Protein AF-0000000066252650 (afdb_homodimer)

InterPro domains:
  IPR002513 Tn3 transposase DDE domain [PF01526] (563-945)
  IPR025296 Domain of unknown function DUF4158 [PF13700] (13-168)
  IPR047653 Tn3-like transposase [NF033527] (19-948)

Radius of gyration: 42.22 Å; Cα contacts (8 Å, |Δi|>4): 2814; chains: 2; bounding box: 137×111×103 Å

Organism: Comamonas testosteroni (NCBI:txid285)

Foldseek 3Di:
DDLLLLLQAQDQADDLDDDPVLLCVQQADDPLLLVLLVVDPDPLLSLLLSVQLSSCSRHLAGHDDQPHDHPVNQVSSCVNNVHDRDDSVVNVVVCVPVVSSVVSNVSSLVSQVADAADPVNVVVLLVVLLVCVLQDDLLVSLSVSSVVCVVVRYRDDHSVVSSVSNVVSNVVVLVVLLVQQPVWDPPVLLVVLLVQQQDADPVRDGPLCLLVDFFQFLDPVSLVSLLVSLVVLVVSVLVVTDLPPDLSNLVVLLVVQVVDDSVVLVPDDPPSSSSSSSSNSLNSNQVSVQNSLVSLLVVLVVLLVVLLVVQPQDQCVVVLVVVLVVVVCQLPPPPNDDPVCSVVVVVVSVVVSVPDDRDHSSLSSLVSCLVVQVVLVVSLVSCLPADKDADPDDLLVVLSVVLVVCVVVVHLFDDQPDQSCRLDPSLNPQLNDPRRNSNSSSSSSSSSVSVSLCQLLQRMAHCSYDQRHHPCLLFDDPVVCVVCVVVLCVVLVHDPFPCVVVVVLQVLLVVLLVLVLVCCVVPCWPDDLWTDFDDDDDDDDDVVLVVVLVVLDVQLFFDELVVLLCVLCVVSVLVCLLVSHDDPDPQSSVLLVLLLLCLQAQDHLCRSCVQVVVDHSVSNVVNVVSLLSPPSLLSSQSSLVVLLCVFPLLVLQDDQQEKEKDKDWFAAQSSAHLFDQDPVPRGGTWIKMWMAGSSGATNDIFTHRPPAAQQQVQLQSQLPRDPGHHAEYEYEQSNDDLLSQLLSVSNHHGYQYDHPPSGQAAAEHAAPDDRDPSHVSRYYHHQHVVLLRVCVSVSSSSSSSCNVVSHGSNSVVSNLDPSCPPPSSSSSSSSSSSSSVSSSVSCCRNPPVVVVSSVSNVVSVVLLSVLSCVLHVDHHYSVQNRDRSSVRSSGSSNSSSSSSQLSSLSVSSSVVQVVCVVVVNHDDSNSSNVDGSSDCVNYDSDHDDDDPCVVCCVPPPDDPDDPPPPPPPD/DDLLLLLQAQDQADDLDDDPVLLCVQQADDPLLLVLLVVDPDPLLSLLLSVQLSSCSRHLAGHDDQPHDHPVNQVSSCVNNVHDRDDSVVNVVVCVPVVSSVVSNVSSLVSQVADAADPVNVVVLLVVLLVCVLQDDLLVSLSVSSVVCVVVRYRDDHSVVSSVSNVVSNVVVLVVLLVQQPVWDPPVLLVVLLVQQQDADPVRDGSLCLLVDFFQFLDPVSLVSLLVSLVVLVVSVLVVTDLPPDLSNLVVLLVVQVVDDSVVLVPDDPPSSSSSSSSNSLNSNAVSVQNSLVSLLVVLVVLLVVLLVVQPQDQCVVVLVVVLVVVVCQLPPPPNDDPVCSVVVVVVSVVVSVPDDRDHSSLSSLVSCLVVQVVLVVSLVSCLPADKDADPDDLLVVLSVVLVVCVVVVHLFDDQPDQSCRLDPSLNPQLNDPRRNSNSSSSSSSSSVSVSLCQLLQRMAHCSYDQRHHPCLLFDPPVVCVVCVVVLCVVLVHDPFVCVVVVVLQVLLVVLLVLVLVCCVVVCWPDDLFTDFDDDDDDDDDVVLVVVLVVLDVQLFFDELVVLLCVLCVVSVLVCLLVSHDDPDPQSSVLLVLLLLCLQAQDHLCRSCVQVVVDHSVSNVVNVVSLLSPPSLLSSQVSLVVLLCPFPLLVLQDDQQEKEKDKDWFAAQSSAHLFDQDPVPRGGTWIKMWMAGSSGATNDIFTDRPPAAQQQVQLQSQLPRDPGHHAEYEYEQSNDDLLSQLLSVSNHHGYQYDHPPSRQAAAEHAAPDDRDPSHVSRYYHHQHSVLLRVCVSVSSSSSSSCSVVSHGSNSVVSNLDPSCPVPSSSSSSSSSSSSSVSSSVSCCRNPVVVVVSSVSNVVSVVLLSVLSCVSHVDHHYSVQNRDRSSVRSSGSSNSSSSSSQLSSLSVSSSVVQVVCVVVVNHDDSNSSNVDGSSDCPRYDNDHDDDDPCVVCCVPPPDDPDDPDPPPPPD

pLDDT: mean 88.73, std 9.56, range [21.56, 98.31]

Secondary structure (DSSP, 8-state):
--GGGGGTTT-SS--S---HHHHHHHS---HHHHHHHHTSSSHHHHHHHHHHHHHHHHHSS-----S---HHHHHHHHHHHT-----HHHHHHHTTSHHHHHHHHHHHHHHHT-BPPPHHHHHHHHHHHHHHTTT--HHHHHHHHHHHHHHTTBPPPPHHHHHHHHHHHHHHHHHHHHHHHHHHS-HHHHHHHHHHHHPBPTTS-BHHHHHHPPPSSSSHHHHHHHHHHHHHHHHTTGGGS-TTS-HHHHHHHHHHHHTS-HHHHTTPPTTHHHHHHHHHHHHHHHHHHHHHHHHHHHHHHHHHHHHHHTS-SS--HHHHHHHHHHHHHHHHSTTSS-HHHHHHHHHHHHHHHHH-PPPPHHHHHHHHHHHT-HHHHHHHHHHTTS--EESS--HHHHHHHHHHHHHHHT--S--TT---GGG-HHHHHHHT-S-HHHHHHHHHHHHHHHHHHHHHHTSEE-TT-SSS--GGGGSPPHHHHHHHHHHHHHHTT--SSHHHHHHHHHHHHHHHHHHHHHHHHHTSSEESSSEEPPPPPPPP--HHHHHHHHHHHHHH--EEHHHHHHHHHHHH-HHHHHHTS--SSHHHHHHHHHHHHHHHSS--HHHHHHHSTTS-HHHHHHHHHHHHSTTHHHHHHHHHHHHHHTSHHHHHH--TTEEEEEEEEEE--TTSTT-EE-TTT-SEEEEEEEEEETTS-EEEEEEE-TTS--HHHHHHHHHT-SS---SEEEEEGGG--HHHHHHHHHTT-EEEEE-S-GGGPPEEEETT----GGGGGGEEEEE-HHHHHHTHHHHHHHHHHHHHTSS-HHHHHHHSSGGGTT-HHHHHHHHHHHHHHHHHHHHHHH-HHHHHHHHHHHHHHHHHHHHHHHH--SPPPHHHHSSHHHHHHHHHHHHHHHHHHHHHHHHHHHHHHHHHHHTT-PPPHHHHTTS-TT--TTEE-SPBP---HHHHHHHHS-------------/--GGGGGTTT-SS--S---HHHHHHHS---HHHHHHHHTSSSHHHHHHHHHHHHHHHHHSS-----S---HHHHHHHHHHHT-----HHHHHHHTTSHHHHHHHHHHHHHHHT-BPPPHHHHHHHHHHHHHHTTT--HHHHHHHHHHHHHHTTBPPPPHHHHHHHHHHHHHHHHHHHHHHHHHHS-HHHHHHHHHHHHPBPTTS-BHHHHHHPPPSSSSHHHHHHHHHHHHHHHHTTGGGS-TTS-HHHHHHHHHHHHTS-HHHHTTPPTTHHHHHHHHHHHHHHHHHHHHHHHHHHHHHHHHHHHHHHTS-SS--HHHHHHHHHHHHHHHHSTTTS-HHHHHHHHHHHHHHHHH-PPPPHHHHHHHHHHHT-HHHHHHHHHHTTS--EESS--HHHHHHHHHHHHHHHT--S--TT---GGG-HHHHHHHT-S-HHHHHHHHHHHHHHHHHHHHHHTSEE-TT-SSS--GGGGSPPHHHHHHHHHHHHHHTT--SSHHHHHHHHHHHHHHHHHHHHHHHHHTSSEESSSEEPPPPPPPP--HHHHHHHHHHHHHH--EEHHHHHHHHHHHH-HHHHHHTS--SSHHHHHHHHHHHHHHHSS--HHHHHHHSTTS-HHHHHHHHHHHHSTTHHHHHHHHHHHHHHTSHHHHHH--TTEEEEEEEEEE--TTSTT-EE-TTT-SEEEEEEEEEETTS-EEEEEEE-TTS--HHHHHHHHHT-SSS--SEEEE-GGG--HHHHHHHHHTT-EEEE--S-GGGPPEEEETT----GGGGGGEEEEE-HHHHHHTHHHHHHHHHHHHHTSS-HHHHHHHSSGGGTT-HHHHHHHHHHHHHHHHHHHHHHH-HHHHHHHHHHHHHHHHHHHHHHHH--SPPPHHHHSSHHHHHHHHHHHHHHHHHHHHHHHHHHHHHHHHHHHTT-PPPHHHHTTS-TT--TTEE-S-B----HHHHHHHHSPP-----------

Solvent-accessible surface area (backbone atoms only — not comparable to full-atom values): 102775 Å² total; per-residue (Å²): 132,62,70,69,52,61,74,38,46,61,43,65,54,71,60,64,50,75,52,71,64,54,43,58,71,32,59,56,73,52,72,72,54,45,50,61,33,64,69,44,94,42,72,67,53,24,52,50,33,47,50,37,38,18,43,31,66,46,18,29,21,73,80,76,59,69,88,69,67,37,65,70,56,48,49,47,47,14,62,76,69,73,42,86,62,68,63,69,66,56,56,50,59,55,44,68,43,59,64,57,47,50,50,33,49,50,51,28,27,60,75,74,55,38,39,75,75,44,73,68,53,47,53,49,48,51,50,54,47,51,70,44,49,50,79,42,54,74,52,53,45,49,52,50,49,46,48,50,31,44,76,68,31,22,51,45,69,59,66,67,59,53,49,49,52,49,50,50,45,51,51,46,49,50,50,54,50,28,50,54,46,57,72,71,43,58,68,68,56,53,52,48,52,55,52,51,46,68,32,72,41,92,86,72,44,41,38,51,58,60,62,68,52,63,60,51,37,77,49,72,66,44,53,52,52,46,49,50,52,51,50,51,41,51,76,68,48,43,85,80,46,73,84,80,58,55,68,53,48,24,49,47,32,24,51,59,48,66,74,41,58,66,78,58,53,72,68,46,58,83,56,56,36,58,39,23,49,54,22,28,55,46,42,37,46,21,53,47,42,40,50,47,53,54,50,49,53,50,50,54,52,47,54,52,50,59,31,41,69,72,43,65,88,59,63,68,18,48,58,54,29,50,49,52,50,50,52,48,51,57,58,50,41,88,88,70,51,62,57,90,46,40,55,61,53,51,45,50,50,49,54,53,54,69,64,55,67,70,63,50,61,66,55,50,26,53,50,42,44,43,72,55,39,64,68,57,52,55,50,48,62,62,54,64,73,51,75,74,41,55,81,74,87,46,59,39,60,52,51,46,52,51,48,53,53,36,53,75,71,66,55,66,58,43,62,88,84,59,50,65,68,76,76,33,74,85,50,34,66,47,28,59,33,88,54,29,46,56,12,32,37,32,46,53,55,48,34,53,53,43,38,52,40,30,45,45,31,21,58,28,23,33,79,66,27,77,82,44,33,48,54,66,65,44,37,62,53,71,69,53,40,73,72,42,42,69,60,45,32,58,73,48,71,47,68,94,47,47,64,72,58,44,49,63,51,50,52,44,32,52,52,23,54,51,49,47,38,52,34,39,72,72,57,78,32,49,58,64,81,36,49,50,78,80,80,79,77,80,80,73,82,54,66,66,45,54,51,49,49,51,52,49,50,63,72,67,42,77,44,51,45,48,48,48,54,48,57,46,29,44,75,58,41,38,63,30,52,62,64,60,40,73,45,90,41,70,65,55,46,49,28,50,54,46,15,41,42,37,39,24,26,50,41,46,42,60,56,47,19,64,21,31,74,92,44,50,36,68,55,25,48,51,29,35,58,62,52,41,45,84,54,35,41,54,49,29,26,47,35,40,39,50,59,36,60,70,38,72,66,32,62,46,45,43,51,82,36,35,29,14,42,54,71,45,81,39,47,39,50,71,58,21,41,69,41,30,68,34,87,73,40,52,40,33,16,38,23,37,37,35,32,27,38,36,46,54,48,52,80,37,56,34,64,39,59,60,95,54,80,34,28,21,56,55,50,35,49,55,67,72,38,83,85,56,63,57,47,35,36,34,26,43,50,57,38,52,46,42,37,48,37,30,48,35,44,55,66,56,24,43,65,45,58,53,61,70,67,56,40,78,57,65,35,43,37,48,57,87,58,85,70,57,78,73,41,46,66,42,43,41,53,73,30,56,65,66,50,33,51,74,40,36,64,59,52,50,44,43,37,44,15,35,73,72,58,68,19,52,38,43,60,51,43,53,27,52,36,82,65,23,68,88,37,66,64,46,51,22,31,32,39,50,7,37,41,52,48,27,33,50,48,28,47,50,73,70,33,64,69,59,42,51,51,51,50,50,35,48,50,49,43,53,47,49,52,52,43,41,43,68,59,33,71,58,50,52,52,51,84,40,57,47,40,69,62,46,28,36,32,28,34,28,23,28,46,29,52,46,29,46,51,29,28,43,42,44,53,48,51,45,52,52,51,51,55,33,42,75,67,72,49,78,74,60,56,76,54,54,33,72,59,70,42,66,71,54,92,38,49,35,87,62,27,39,54,69,67,66,53,79,84,42,34,53,52,54,41,66,81,74,75,76,76,78,81,80,76,79,80,122,131,63,71,71,52,60,76,37,46,62,43,67,54,69,62,66,47,74,52,72,65,53,43,58,70,32,58,58,73,53,72,71,55,44,50,62,34,63,68,42,91,45,72,66,53,24,52,50,32,47,50,36,39,18,43,30,67,45,17,26,21,75,79,75,59,69,88,69,68,37,64,69,55,48,48,47,49,15,61,75,69,72,42,84,62,70,63,69,66,56,56,50,59,56,44,68,44,60,64,57,46,52,48,34,50,52,49,27,26,61,74,74,55,37,38,77,75,45,73,69,53,47,52,50,49,52,51,54,47,53,70,42,50,52,79,45,54,73,52,54,44,50,51,49,50,47,49,51,31,46,76,68,31,21,50,45,68,59,66,68,59,53,50,47,52,49,49,48,43,51,50,49,51,51,52,52,50,28,49,53,47,58,72,70,44,58,69,69,56,52,52,48,51,56,51,50,46,68,32,73,42,92,86,71,46,39,38,50,59,59,61,66,53,62,63,50,36,76,49,74,66,45,52,53,50,47,48,51,52,51,49,53,42,52,76,68,48,44,85,81,46,73,83,82,58,55,66,53,50,23,48,47,32,24,50,58,47,67,74,40,58,67,78,59,52,72,68,47,58,83,57,57,38,59,39,22,50,55,21,28,54,48,41,36,46,21,54,46,43,41,50,46,54,53,51,49,52,50,48,53,53,49,53,51,50,58,32,40,67,73,44,64,89,60,61,66,18,47,59,55,28,49,50,53,50,49,52,48,50,58,59,49,42,87,88,70,52,62,58,88,45,41,56,62,52,48,44,50,50,50,55,52,54,68,64,54,66,70,63,49,64,67,56,50,27,53,50,43,44,40,71,54,37,63,69,56,52,55,51,47,62,61,58,64,74,51,75,74,42,53,81,72,89,48,58,39,61,53,52,46,53,51,48,52,54,34,54,74,70,66,53,66,55,41,61,89,84,58,52,65,68,77,75,34,74,84,51,32,66,49,28,59,33,90,53,28,47,56,11,32,37,33,47,52,55,48,35,52,54,42,38,52,40,29,45,46,31,20,57,27,22,33,79,66,27,79,83,43,34,48,54,68,65,44,35,63,52,70,70,54,40,72,71,42,41,69,58,45,34,57,74,47,73,48,67,94,48,46,64,71,59,44,49,61,51,52,52,46,32,51,52,23,53,50,50,47,37,50,34,39,72,74,59,80,32,46,58,65,81,36,49,49,77,80,80,77,77,80,79,75,82,55,67,66,46,55,51,49,49,50,54,48,50,65,71,66,42,77,43,49,46,49,50,47,55,48,57,46,28,44,74,58,39,39,64,29,51,62,65,59,38,73,44,89,43,70,66,55,46,50,29,50,52,44,14,40,43,37,39,24,27,50,42,46,41,60,56,47,20,66,21,31,73,91,45,51,37,68,54,27,49,51,29,36,58,61,52,42,45,83,54,34,39,53,48,30,26,47,36,41,41,50,58,39,60,68,38,72,67,33,60,45,45,42,50,83,38,35,30,15,40,53,72,46,80,39,47,40,48,71,57,19,39,68,41,31,67,34,87,73,40,52,39,34,17,39,23,37,37,37,32,27,39,36,48,54,49,50,79,36,57,34,63,38,60,61,96,56,81,34,28,22,57,56,50,36,48,56,69,72,37,84,86,56,64,58,47,35,36,34,26,43,49,57,39,53,47,44,36,48,37,30,48,34,44,57,66,58,25,41,65,46,57,53,60,71,67,56,41,76,56,66,34,43,39,47,58,85,58,85,68,58,79,72,41,45,66,42,43,43,54,72,30,57,65,65,51,31,52,73,41,34,64,59,51,51,44,43,39,44,15,35,73,72,58,69,18,52,38,42,60,51,42,52,25,53,37,84,64,24,68,88,37,64,63,46,50,23,29,31,41,49,6,36,40,53,48,26,32,51,48,28,46,50,73,69,33,62,69,59,42,50,50,52,51,51,34,47,49,49,44,52,49,50,51,52,42,43,42,71,59,32,71,58,48,52,51,50,86,40,57,46,39,70,63,46,28,34,32,29,34,28,25,29,46,29,52,46,29,47,50,28,28,43,42,43,52,49,52,45,52,52,50,51,55,33,42,76,68,72,49,78,73,59,56,74,53,55,33,70,59,72,42,66,71,53,90,39,51,42,86,61,37,37,57,71,67,64,53,80,85,43,34,54,52,55,42,66,81,74,76,76,77,77,81,81,79,73,85,121

Sequence (1940 aa):
MQGWHTTFLGMRGLPRDISDFEMKAFFTFDGAERDAINARRGDSHKLGLALHIGFLRMSGRLLGAFRVIPVALWRHLGNELGIAAPEVASLRAMYERGRTLFDHQQVACTVLGFQWMSEHQRRSLVRELRDEVAGCDRDQLLVRARQWLYKNKLVIVHERAIRTLIAAALAQLEVETGTAIAASVDPATLDRWRASVSELRPDGQTQQSWLWAAPAKHSTRQISEVLERIDLLYTLDVHKHLADIPDLILRRYARRLVSRPPSAGAKIKEPARTVEVACFLRYCLFTTTDQLILMVQRRIADLWRQAAADVPATVNWAAMYKTLLGELVALSAQGAVPDAELRARLEALITETQKRKPPSRASLVREGLIDGIRPVRSLLVAIAKLPWQATGEHPAIEYLAKLQALYLKGSRKLPVEVVAPSLGMIWQVSISSPDRERAFQALEVATLFALRRAVRNGSVWIEHSLSFRGRARLFFTDERWQAESKKHYARLSLPSKAATFLKPLLARVTAGVDAVAAAARSGVLRVDDELHLSPLPAEDEDPEVTKLRAALDHRIGEVQLPEVILAVDAQVRFSWIMLGREPRSTDELLMVYAGIMAHGTSLTAVECARMIPQLSATSIRQAMRWARDERRLSQACQAVLEFMQRHPIAATWGRSDLASSDMMSMETTKRVWQARLDPRRNTPSIGIYSHVKDRWGIFHAQPFVLNERQAGVAIEGVIRQEKLETSQLAVDTHGYTDFAMSHARLLGFDLCPRLKELKQRHLFVPRGTKVPAEIAAVCEANVDVALIEKHWDSLVHLAASVMSGHASAVAALARFGSAAQGDPIYEAGVQLGRLLRTAFLADYFVKDAFRNELRRVLNRGEAVNALKRAIYTGRISPAQAKRVDEMQAVADALSLMANIVMAWNTSQMQAVLDRWSNRRQVIPPELIGKIAPTRLESINLRGVFRFPVDRYADQILPSRPNASITGTNGMQGWHTTFLGMRGLPRDISDFEMKAFFTFDGAERDAINARRGDSHKLGLALHIGFLRMSGRLLGAFRVIPVALWRHLGNELGIAAPEVASLRAMYERGRTLFDHQQVACTVLGFQWMSEHQRRSLVRELRDEVAGCDRDQLLVRARQWLYKNKLVIVHERAIRTLIAAALAQLEVETGTAIAASVDPATLDRWRASVSELRPDGQTQQSWLWAAPAKHSTRQISEVLERIDLLYTLDVHKHLADIPDLILRRYARRLVSRPPSAGAKIKEPARTVEVACFLRYCLFTTTDQLILMVQRRIADLWRQAAADVPATVNWAAMYKTLLGELVALSAQGAVPDAELRARLEALITETQKRKPPSRASLVREGLIDGIRPVRSLLVAIAKLPWQATGEHPAIEYLAKLQALYLKGSRKLPVEVVAPSLGMIWQVSISSPDRERAFQALEVATLFALRRAVRNGSVWIEHSLSFRGRARLFFTDERWQAESKKHYARLSLPSKAATFLKPLLARVTAGVDAVAAAARSGVLRVDDELHLSPLPAEDEDPEVTKLRAALDHRIGEVQLPEVILAVDAQVRFSWIMLGREPRSTDELLMVYAGIMAHGTSLTAVECARMIPQLSATSIRQAMRWARDERRLSQACQAVLEFMQRHPIAATWGRSDLASSDMMSMETTKRVWQARLDPRRNTPSIGIYSHVKDRWGIFHAQPFVLNERQAGVAIEGVIRQEKLETSQLAVDTHGYTDFAMSHARLLGFDLCPRLKELKQRHLFVPRGTKVPAEIAAVCEANVDVALIEKHWDSLVHLAASVMSGHASAVAALARFGSAAQGDPIYEAGVQLGRLLRTAFLADYFVKDAFRNELRRVLNRGEAVNALKRAIYTGRISPAQAKRVDEMQAVADALSLMANIVMAWNTSQMQAVLDRWSNRRQVIPPELIGKIAPTRLESINLRGVFRFPVDRYADQILPSRPNASITGTNG

Structure (mmCIF, N/CA/C/O backbone):
data_AF-0000000066252650-model_v1
#
loop_
_entity.id
_entity.type
_entity.pdbx_description
1 polymer 'Transposase for insertion sequence element IS1071 in transposon Tn5271'
#
loop_
_atom_site.group_PDB
_atom_site.id
_atom_site.type_symbol
_atom_site.label_atom_id
_atom_site.label_alt_id
_atom_site.label_comp_id
_atom_site.label_asym_id
_atom_site.label_entity_id
_atom_site.label_seq_id
_atom_site.pdbx_PDB_ins_code
_atom_site.Cartn_x
_atom_site.Cartn_y
_atom_site.Cartn_z
_atom_site.occupancy
_atom_site.B_iso_or_equiv
_atom_site.auth_seq_id
_atom_site.auth_comp_id
_atom_site.auth_asym_id
_atom_site.auth_atom_id
_atom_site.pdbx_PDB_model_num
ATOM 1 N N . MET A 1 1 ? 13.281 40.906 7.723 1 61.09 1 MET A N 1
ATOM 2 C CA . MET A 1 1 ? 14.5 40.156 7.406 1 61.09 1 MET A CA 1
ATOM 3 C C . MET A 1 1 ? 14.18 38.844 6.727 1 61.09 1 MET A C 1
ATOM 5 O O . MET A 1 1 ? 13.203 38.188 7.086 1 61.09 1 MET A O 1
ATOM 9 N N . GLN A 1 2 ? 14.93 38.656 5.707 1 65.44 2 GLN A N 1
ATOM 10 C CA . GLN A 1 2 ? 14.695 37.438 4.918 1 65.44 2 GLN A CA 1
ATOM 11 C C . GLN A 1 2 ? 15.227 36.219 5.633 1 65.44 2 GLN A C 1
ATOM 13 O O . GLN A 1 2 ? 16.203 36.281 6.391 1 65.44 2 GLN A O 1
ATOM 18 N N . GLY A 1 3 ? 14.594 35.188 5.645 1 64.81 3 GLY A N 1
ATOM 19 C CA . GLY A 1 3 ? 14.898 33.969 6.352 1 64.81 3 GLY A CA 1
ATOM 20 C C . GLY A 1 3 ? 16.312 33.469 6.086 1 64.81 3 GLY A C 1
ATOM 21 O O . GLY A 1 3 ? 16.984 32.969 6.996 1 64.81 3 GLY A O 1
ATOM 22 N N . TRP A 1 4 ? 16.828 33.781 4.863 1 69.31 4 TRP A N 1
ATOM 23 C CA . TRP A 1 4 ? 18.125 33.219 4.5 1 69.31 4 TRP A CA 1
ATOM 24 C C . TRP A 1 4 ? 19.25 34 5.152 1 69.31 4 TRP A C 1
ATOM 26 O O . TRP A 1 4 ? 20.375 33.5 5.285 1 69.31 4 TRP A O 1
ATOM 36 N N . HIS A 1 5 ? 18.953 35.188 5.562 1 79.69 5 HIS A N 1
ATOM 37 C CA . HIS A 1 5 ? 19.969 36.031 6.156 1 79.69 5 HIS A CA 1
ATOM 38 C C . HIS A 1 5 ? 20.266 35.625 7.59 1 79.69 5 HIS A C 1
ATOM 40 O O . HIS A 1 5 ? 21.391 35.812 8.078 1 79.69 5 HIS A O 1
ATOM 46 N N . THR A 1 6 ? 19.344 34.938 8.18 1 79.44 6 THR A N 1
ATOM 47 C CA . THR A 1 6 ? 19.438 34.594 9.594 1 79.44 6 THR A CA 1
ATOM 48 C C . THR A 1 6 ? 20.609 33.656 9.844 1 79.44 6 THR A C 1
ATOM 50 O O . THR A 1 6 ? 21.203 33.656 10.93 1 79.44 6 THR A O 1
ATOM 53 N N . THR A 1 7 ? 20.984 33 8.883 1 78 7 THR A N 1
ATOM 54 C CA . THR A 1 7 ? 22.016 31.984 9.055 1 78 7 THR A CA 1
ATOM 55 C C . THR A 1 7 ? 23.391 32.625 9.172 1 78 7 THR A C 1
ATOM 57 O O . THR A 1 7 ? 24.312 32.031 9.75 1 78 7 THR A O 1
ATOM 60 N N . PHE A 1 8 ? 23.547 33.875 8.727 1 85.12 8 PHE A N 1
ATOM 61 C CA . PHE A 1 8 ? 24.859 34.5 8.703 1 85.12 8 PHE A CA 1
ATOM 62 C C . PHE A 1 8 ? 25.062 35.375 9.945 1 85.12 8 PHE A C 1
ATOM 64 O O . PHE A 1 8 ? 26.188 35.75 10.266 1 85.12 8 PHE A O 1
ATOM 71 N N . LEU A 1 9 ? 24.016 35.562 10.602 1 88.19 9 LEU A N 1
ATOM 72 C CA . LEU A 1 9 ? 24.094 36.5 11.734 1 88.19 9 LEU A CA 1
ATOM 73 C C . LEU A 1 9 ? 24.984 35.938 12.828 1 88.19 9 LEU A C 1
ATOM 75 O O . LEU A 1 9 ? 24.797 34.812 13.281 1 88.19 9 LEU A O 1
ATOM 79 N N . GLY A 1 10 ? 25.953 36.688 13.211 1 86.31 10 GLY A N 1
ATOM 80 C CA . GLY A 1 10 ? 26.828 36.312 14.312 1 86.31 10 GLY A CA 1
ATOM 81 C C . GLY A 1 10 ? 28.078 35.562 13.867 1 86.31 10 GLY A C 1
ATOM 82 O O . GLY A 1 10 ? 28.875 35.156 14.703 1 86.31 10 GLY A O 1
ATOM 83 N N . MET A 1 11 ? 28.281 35.5 12.625 1 85.38 11 MET A N 1
ATOM 84 C CA . MET A 1 11 ? 29.453 34.812 12.117 1 85.38 11 MET A CA 1
ATOM 85 C C . MET A 1 11 ? 30.734 35.562 12.445 1 85.38 11 MET A C 1
ATOM 87 O O . MET A 1 11 ? 30.75 36.812 12.367 1 85.38 11 MET A O 1
ATOM 91 N N . ARG A 1 12 ? 31.734 34.781 12.789 1 78.75 12 ARG A N 1
ATOM 92 C CA . ARG A 1 12 ? 33 35.406 13.211 1 78.75 12 ARG A CA 1
ATOM 93 C C . ARG A 1 12 ? 33.875 35.719 12.016 1 78.75 12 ARG A C 1
ATOM 95 O O . ARG A 1 12 ? 34.75 36.594 12.094 1 78.75 12 ARG A O 1
ATOM 102 N N . GLY A 1 13 ? 33.656 35.031 11.023 1 81.69 13 GLY A N 1
ATOM 103 C CA . GLY A 1 13 ? 34.469 35.219 9.828 1 81.69 13 GLY A CA 1
ATOM 104 C C . GLY A 1 13 ? 33.719 34.906 8.547 1 81.69 13 GLY A C 1
ATOM 105 O O . GLY A 1 13 ? 32.594 34.438 8.586 1 81.69 13 GLY A O 1
ATOM 106 N N . LEU A 1 14 ? 34.375 35.25 7.488 1 84.88 14 LEU A N 1
ATOM 107 C CA . LEU A 1 14 ? 33.781 35 6.18 1 84.88 14 LEU A CA 1
ATOM 108 C C . LEU A 1 14 ? 33.688 33.5 5.879 1 84.88 14 LEU A C 1
ATOM 110 O O . LEU A 1 14 ? 34.594 32.75 6.238 1 84.88 14 LEU A O 1
ATOM 114 N N . PRO A 1 15 ? 32.594 33.125 5.355 1 78.5 15 PRO A N 1
ATOM 115 C CA . PRO A 1 15 ? 32.531 31.734 4.918 1 78.5 15 PRO A CA 1
ATOM 116 C C . PRO A 1 15 ? 33.594 31.406 3.855 1 78.5 15 PRO A C 1
ATOM 118 O O . PRO A 1 15 ? 34.062 32.312 3.178 1 78.5 15 PRO A O 1
ATOM 121 N N . ARG A 1 16 ? 33.938 30.25 3.725 1 76.69 16 ARG A N 1
ATOM 122 C CA . ARG A 1 16 ? 34.969 29.844 2.777 1 76.69 16 ARG A CA 1
ATOM 123 C C . ARG A 1 16 ? 34.531 30.094 1.34 1 76.69 16 ARG A C 1
ATOM 125 O O . ARG A 1 16 ? 35.344 30.312 0.46 1 76.69 16 ARG A O 1
ATOM 132 N N . ASP A 1 17 ? 33.188 29.969 1.215 1 80.12 17 ASP A N 1
ATOM 133 C CA . ASP A 1 17 ? 32.625 30.219 -0.106 1 80.12 17 ASP A CA 1
ATOM 134 C C . ASP A 1 17 ? 31.328 31.031 -0.004 1 80.12 17 ASP A C 1
ATOM 136 O O . ASP A 1 17 ? 30.531 30.844 0.926 1 80.12 17 ASP A O 1
ATOM 140 N N . ILE A 1 18 ? 31.297 32.031 -0.809 1 81.69 18 ILE A N 1
ATOM 141 C CA . ILE A 1 18 ? 30.125 32.938 -0.848 1 81.69 18 ILE A CA 1
ATOM 142 C C . ILE A 1 18 ? 29.5 32.875 -2.236 1 81.69 18 ILE A C 1
ATOM 144 O O . ILE A 1 18 ? 30.188 33 -3.246 1 81.69 18 ILE A O 1
ATOM 148 N N . SER A 1 19 ? 28.25 32.562 -2.303 1 80.88 19 SER A N 1
ATOM 149 C CA . SER A 1 19 ? 27.547 32.469 -3.574 1 80.88 19 SER A CA 1
ATOM 150 C C . SER A 1 19 ? 27.391 33.812 -4.23 1 80.88 19 SER A C 1
ATOM 152 O O . SER A 1 19 ? 27.594 34.844 -3.584 1 80.88 19 SER A O 1
ATOM 154 N N . ASP A 1 20 ? 27.094 33.844 -5.527 1 79.88 20 ASP A N 1
ATOM 155 C CA . ASP A 1 20 ? 26.875 35.094 -6.266 1 79.88 20 ASP A CA 1
ATOM 156 C C . ASP A 1 20 ? 25.719 35.906 -5.672 1 79.88 20 ASP A C 1
ATOM 158 O O . ASP A 1 20 ? 25.781 37.125 -5.59 1 79.88 20 ASP A O 1
ATOM 162 N N . PHE A 1 21 ? 24.797 35.156 -5.293 1 80.06 21 PHE A N 1
ATOM 163 C CA . PHE A 1 21 ? 23.656 35.812 -4.676 1 80.06 21 PHE A CA 1
ATOM 164 C C . PHE A 1 21 ? 24.062 36.531 -3.396 1 80.06 21 PHE A C 1
ATOM 166 O O . PHE A 1 21 ? 23.656 37.688 -3.166 1 80.06 21 PHE A O 1
ATOM 173 N N . GLU A 1 22 ? 24.781 35.875 -2.645 1 85.81 22 GLU A N 1
ATOM 174 C CA . GLU A 1 22 ? 25.219 36.438 -1.375 1 85.81 22 GLU A CA 1
ATOM 175 C C . GLU A 1 22 ? 26.125 37.656 -1.601 1 85.81 22 GLU A C 1
ATOM 177 O O . GLU A 1 22 ? 26.047 38.656 -0.866 1 85.81 22 GLU A O 1
ATOM 182 N N . MET A 1 23 ? 26.969 37.594 -2.561 1 89 23 MET A N 1
ATOM 183 C CA . MET A 1 23 ? 27.859 38.719 -2.873 1 89 23 MET A CA 1
ATOM 184 C C . MET A 1 23 ? 27.062 39.938 -3.291 1 89 23 MET A C 1
ATOM 186 O O . MET A 1 23 ? 27.328 41.031 -2.83 1 89 23 MET A O 1
ATOM 190 N N . LYS A 1 24 ? 26.062 39.656 -4.086 1 86.69 24 LYS A N 1
ATOM 191 C CA . LYS A 1 24 ? 25.234 40.781 -4.543 1 86.69 24 LYS A CA 1
ATOM 192 C C . LYS A 1 24 ? 24.375 41.312 -3.402 1 86.69 24 LYS A C 1
ATOM 194 O O . LYS A 1 24 ? 24.141 42.531 -3.328 1 86.69 24 LYS A O 1
ATOM 199 N N . ALA A 1 25 ? 24 40.406 -2.572 1 87.56 25 ALA A N 1
ATOM 200 C CA . ALA A 1 25 ? 23.094 40.812 -1.495 1 87.56 25 ALA A CA 1
ATOM 201 C C . ALA A 1 25 ? 23.844 41.625 -0.423 1 87.56 25 ALA A C 1
ATOM 203 O O . ALA A 1 25 ? 23.297 42.562 0.138 1 87.56 25 ALA A O 1
ATOM 204 N N . PHE A 1 26 ? 25.125 41.281 -0.137 1 91.56 26 PHE A N 1
ATOM 205 C CA . PHE A 1 26 ? 25.781 41.844 1.037 1 91.56 26 PHE A CA 1
ATOM 206 C C . PHE A 1 26 ? 26.922 42.75 0.63 1 91.56 26 PHE A C 1
ATOM 208 O O . PHE A 1 26 ? 27.328 43.625 1.401 1 91.56 26 PHE A O 1
ATOM 215 N N . PHE A 1 27 ? 27.469 42.656 -0.576 1 93.06 27 PHE A N 1
ATOM 216 C CA . PHE A 1 27 ? 28.688 43.375 -0.92 1 93.06 27 PHE A CA 1
ATOM 217 C C . PHE A 1 27 ? 28.484 44.281 -2.129 1 93.06 27 PHE A C 1
ATOM 219 O O . PHE A 1 27 ? 29.359 44.406 -2.98 1 93.06 27 PHE A O 1
ATOM 226 N N . THR A 1 28 ? 27.312 44.656 -2.305 1 91.94 28 THR A N 1
ATOM 227 C CA . THR A 1 28 ? 26.984 45.75 -3.213 1 91.94 28 THR A CA 1
ATOM 228 C C . THR A 1 28 ? 26.641 47 -2.434 1 91.94 28 THR A C 1
ATOM 230 O O . THR A 1 28 ? 26.062 46.938 -1.354 1 91.94 28 THR A O 1
ATOM 233 N N . PHE A 1 29 ? 27.062 48.188 -2.916 1 92.69 29 PHE A N 1
ATOM 234 C CA . PHE A 1 29 ? 27.031 49.375 -2.08 1 92.69 29 PHE A CA 1
ATOM 235 C C . PHE A 1 29 ? 26.172 50.469 -2.705 1 92.69 29 PHE A C 1
ATOM 237 O O . PHE A 1 29 ? 26.172 50.656 -3.926 1 92.69 29 PHE A O 1
ATOM 244 N N . ASP A 1 30 ? 25.5 51.125 -1.889 1 90.88 30 ASP A N 1
ATOM 245 C CA . ASP A 1 30 ? 24.672 52.25 -2.33 1 90.88 30 ASP A CA 1
ATOM 246 C C . ASP A 1 30 ? 25.484 53.531 -2.459 1 90.88 30 ASP A C 1
ATOM 248 O O . ASP A 1 30 ? 26.703 53.5 -2.24 1 90.88 30 ASP A O 1
ATOM 252 N N . GLY A 1 31 ? 24.875 54.656 -2.902 1 86.88 31 GLY A N 1
ATOM 253 C CA . GLY A 1 31 ? 25.562 55.906 -3.186 1 86.88 31 GLY A CA 1
ATOM 254 C C . GLY A 1 31 ? 26.328 56.469 -1.995 1 86.88 31 GLY A C 1
ATOM 255 O O . GLY A 1 31 ? 27.5 56.781 -2.109 1 86.88 31 GLY A O 1
ATOM 256 N N . ALA A 1 32 ? 25.688 56.406 -0.855 1 90.12 32 ALA A N 1
ATOM 257 C CA . ALA A 1 32 ? 26.312 56.938 0.35 1 90.12 32 ALA A CA 1
ATOM 258 C C . ALA A 1 32 ? 27.5 56.094 0.771 1 90.12 32 ALA A C 1
ATOM 260 O O . ALA A 1 32 ? 28.516 56.594 1.231 1 90.12 32 ALA A O 1
ATOM 261 N N . GLU A 1 33 ? 27.359 54.812 0.689 1 94.12 33 GLU A N 1
ATOM 262 C CA . GLU A 1 33 ? 28.438 53.875 1.028 1 94.12 33 GLU A CA 1
ATOM 263 C C . GLU A 1 33 ? 29.609 54.031 0.071 1 94.12 33 GLU A C 1
ATOM 265 O O . GLU A 1 33 ? 30.766 54 0.495 1 94.12 33 GLU A O 1
ATOM 270 N N . ARG A 1 34 ? 29.297 54.188 -1.133 1 92.44 34 ARG A N 1
ATOM 271 C CA . ARG A 1 34 ? 30.344 54.375 -2.137 1 92.44 34 ARG A CA 1
ATOM 272 C C . ARG A 1 34 ? 31.125 55.656 -1.897 1 92.44 34 ARG A C 1
ATOM 274 O O . ARG A 1 34 ? 32.344 55.719 -2.119 1 92.44 34 ARG A O 1
ATOM 281 N N . ASP A 1 35 ? 30.375 56.656 -1.55 1 92.5 35 ASP A N 1
ATOM 282 C CA . ASP A 1 35 ? 31.031 57.906 -1.243 1 92.5 35 ASP A CA 1
ATOM 283 C C . ASP A 1 35 ? 32.031 57.75 -0.096 1 92.5 35 ASP A C 1
ATOM 285 O O . ASP A 1 35 ? 33.125 58.281 -0.144 1 92.5 35 ASP A O 1
ATOM 289 N N . ALA A 1 36 ? 31.625 57 0.902 1 93.88 36 ALA A N 1
ATOM 290 C CA . ALA A 1 36 ? 32.5 56.781 2.049 1 93.88 36 ALA A CA 1
ATOM 291 C C . ALA A 1 36 ? 33.719 55.969 1.643 1 93.88 36 ALA A C 1
ATOM 293 O O . ALA A 1 36 ? 34.812 56.188 2.145 1 93.88 36 ALA A O 1
ATOM 294 N N . ILE A 1 37 ? 33.562 55 0.783 1 94.94 37 ILE A N 1
ATOM 295 C CA . ILE A 1 37 ? 34.656 54.156 0.309 1 94.94 37 ILE A CA 1
ATOM 296 C C . ILE A 1 37 ? 35.594 54.969 -0.554 1 94.94 37 ILE A C 1
ATOM 298 O O . ILE A 1 37 ? 36.812 54.844 -0.397 1 94.94 37 ILE A O 1
ATOM 302 N N . ASN A 1 38 ? 35.031 55.812 -1.403 1 91.5 38 ASN A N 1
ATOM 303 C CA . ASN A 1 38 ? 35.844 56.594 -2.334 1 91.5 38 ASN A CA 1
ATOM 304 C C . ASN A 1 38 ? 36.594 57.719 -1.626 1 91.5 38 ASN A C 1
ATOM 306 O O . ASN A 1 38 ? 37.531 58.281 -2.166 1 91.5 38 ASN A O 1
ATOM 310 N N . ALA A 1 39 ? 36.156 58.062 -0.507 1 91.25 39 ALA A N 1
ATOM 311 C CA . ALA A 1 39 ? 36.812 59.094 0.274 1 91.25 39 ALA A CA 1
ATOM 312 C C . ALA A 1 39 ? 38.188 58.656 0.761 1 91.25 39 ALA A C 1
ATOM 314 O O . ALA A 1 39 ? 39.031 59.469 1.146 1 91.25 39 ALA A O 1
ATOM 315 N N . ARG A 1 40 ? 38.469 57.438 0.673 1 88.62 40 ARG A N 1
ATOM 316 C CA . ARG A 1 40 ? 39.75 56.906 1.086 1 88.62 40 ARG A CA 1
ATOM 317 C C . ARG A 1 40 ? 40.781 57.031 -0.041 1 88.62 40 ARG A C 1
ATOM 319 O O . ARG A 1 40 ? 40.438 56.938 -1.218 1 88.62 40 ARG A O 1
ATOM 326 N N . ARG A 1 41 ? 42.031 57.438 0.143 1 79.62 41 ARG A N 1
ATOM 327 C CA . ARG A 1 41 ? 43 57.781 -0.882 1 79.62 41 ARG A CA 1
ATOM 328 C C . ARG A 1 41 ? 43.656 56.531 -1.473 1 79.62 41 ARG A C 1
ATOM 330 O O . ARG A 1 41 ? 43.969 56.5 -2.66 1 79.62 41 ARG A O 1
ATOM 337 N N . GLY A 1 42 ? 43.656 55.25 -0.946 1 85.62 42 GLY A N 1
ATOM 338 C CA . GLY A 1 42 ? 44.312 54.062 -1.41 1 85.62 42 GLY A CA 1
ATOM 339 C C . GLY A 1 42 ? 43.344 52.938 -1.785 1 85.62 42 GLY A C 1
ATOM 340 O O . GLY A 1 42 ? 42.281 52.781 -1.147 1 85.62 42 GLY A O 1
ATOM 341 N N . ASP A 1 43 ? 43.75 52.281 -3.01 1 87.06 43 ASP A N 1
ATOM 342 C CA . ASP A 1 43 ? 42.906 51.219 -3.525 1 87.06 43 ASP A CA 1
ATOM 343 C C . ASP A 1 43 ? 42.719 50.094 -2.496 1 87.06 43 ASP A C 1
ATOM 345 O O . ASP A 1 43 ? 41.656 49.531 -2.359 1 87.06 43 ASP A O 1
ATOM 349 N N . SER A 1 44 ? 43.781 49.812 -1.771 1 86.75 44 SER A N 1
ATOM 350 C CA . SER A 1 44 ? 43.719 48.781 -0.75 1 86.75 44 SER A CA 1
ATOM 351 C C . SER A 1 44 ? 42.781 49.188 0.398 1 86.75 44 SER A C 1
ATOM 353 O O . SER A 1 44 ? 42.094 48.344 0.965 1 86.75 44 SER A O 1
ATOM 355 N N . HIS A 1 45 ? 42.844 50.469 0.712 1 89.25 45 HIS A N 1
ATOM 356 C CA . HIS A 1 45 ? 41.969 50.969 1.779 1 89.25 45 HIS A CA 1
ATOM 357 C C . HIS A 1 45 ? 40.5 50.969 1.358 1 89.25 45 HIS A C 1
ATOM 359 O O . HIS A 1 45 ? 39.625 50.719 2.178 1 89.25 45 HIS A O 1
ATOM 365 N N . LYS A 1 46 ? 40.312 51.281 0.088 1 92.81 46 LYS A N 1
ATOM 366 C CA . LYS A 1 46 ? 38.938 51.25 -0.433 1 92.81 46 LYS A CA 1
ATOM 367 C C . LYS A 1 46 ? 38.375 49.812 -0.391 1 92.81 46 LYS A C 1
ATOM 369 O O . LYS A 1 46 ? 37.25 49.625 0.085 1 92.81 46 LYS A O 1
ATOM 374 N N . LEU A 1 47 ? 39.219 48.906 -0.838 1 91.44 47 LEU A N 1
ATOM 375 C CA . LEU A 1 47 ? 38.781 47.5 -0.851 1 91.44 47 LEU A CA 1
ATOM 376 C C . LEU A 1 47 ? 38.594 46.969 0.569 1 91.44 47 LEU A C 1
ATOM 378 O O . LEU A 1 47 ? 37.656 46.219 0.835 1 91.44 47 LEU A O 1
ATOM 382 N N . GLY A 1 48 ? 39.5 47.312 1.409 1 91.19 48 GLY A N 1
ATOM 383 C CA . GLY A 1 48 ? 39.375 46.906 2.799 1 91.19 48 GLY A CA 1
ATOM 384 C C . GLY A 1 48 ? 38.125 47.438 3.475 1 91.19 48 GLY A C 1
ATOM 385 O O . GLY A 1 48 ? 37.438 46.688 4.164 1 91.19 48 GLY A O 1
ATOM 386 N N . LEU A 1 49 ? 37.875 48.688 3.334 1 93.44 49 LEU A N 1
ATOM 387 C CA . LEU A 1 49 ? 36.688 49.281 3.926 1 93.44 49 LEU A CA 1
ATOM 388 C C . LEU A 1 49 ? 35.406 48.656 3.338 1 93.44 49 LEU A C 1
ATOM 390 O O . LEU A 1 49 ? 34.438 48.406 4.059 1 93.44 49 LEU A O 1
ATOM 394 N N . ALA A 1 50 ? 35.406 48.406 2.025 1 94.31 50 ALA A N 1
ATOM 395 C CA . ALA A 1 50 ? 34.281 47.75 1.373 1 94.31 50 ALA A CA 1
ATOM 396 C C . ALA A 1 50 ? 34.031 46.375 1.983 1 94.31 50 ALA A C 1
ATOM 398 O O . ALA A 1 50 ? 32.875 45.969 2.158 1 94.31 50 ALA A O 1
ATOM 399 N N . LEU A 1 51 ? 35.094 45.688 2.252 1 92.69 51 LEU A N 1
ATOM 400 C CA . LEU A 1 51 ? 35 44.375 2.869 1 92.69 51 LEU A CA 1
ATOM 401 C C . LEU A 1 51 ? 34.344 44.469 4.242 1 92.69 51 LEU A C 1
ATOM 403 O O . LEU A 1 51 ? 33.5 43.625 4.578 1 92.69 51 LEU A O 1
ATOM 407 N N . HIS A 1 52 ? 34.75 45.438 5.016 1 93.56 52 HIS A N 1
ATOM 408 C CA . HIS A 1 52 ? 34.219 45.594 6.359 1 93.56 52 HIS A CA 1
ATOM 409 C C . HIS A 1 52 ? 32.75 46 6.316 1 93.56 52 HIS A C 1
ATOM 411 O O . HIS A 1 52 ? 31.938 45.531 7.133 1 93.56 52 HIS A O 1
ATOM 417 N N . ILE A 1 53 ? 32.344 46.875 5.426 1 94.88 53 ILE A N 1
ATOM 418 C CA . ILE A 1 53 ? 30.953 47.281 5.289 1 94.88 53 ILE A CA 1
ATOM 419 C C . ILE A 1 53 ? 30.094 46.094 4.895 1 94.88 53 ILE A C 1
ATOM 421 O O . ILE A 1 53 ? 29.031 45.844 5.48 1 94.88 53 ILE A O 1
ATOM 425 N N . GLY A 1 54 ? 30.578 45.344 3.977 1 94.56 54 GLY A N 1
ATOM 426 C CA . GLY A 1 54 ? 29.844 44.188 3.533 1 94.56 54 GLY A CA 1
ATOM 427 C C . GLY A 1 54 ? 29.703 43.125 4.609 1 94.56 54 GLY A C 1
ATOM 428 O O . GLY A 1 54 ? 28.641 42.5 4.754 1 94.56 54 GLY A O 1
ATOM 429 N N . PHE A 1 55 ? 30.719 42.844 5.301 1 93.56 55 PHE A N 1
ATOM 430 C CA . PHE A 1 55 ? 30.703 41.812 6.332 1 93.56 55 PHE A CA 1
ATOM 431 C C . PHE A 1 55 ? 29.75 42.219 7.465 1 93.56 55 PHE A C 1
ATOM 433 O O . PHE A 1 55 ? 29.047 41.375 8.016 1 93.56 55 PHE A O 1
ATOM 440 N N . LEU A 1 56 ? 29.828 43.438 7.863 1 93.75 56 LEU A N 1
ATOM 441 C CA . LEU A 1 56 ? 28.922 43.938 8.898 1 93.75 56 LEU A CA 1
ATOM 442 C C . LEU A 1 56 ? 27.469 43.781 8.453 1 93.75 56 LEU A C 1
ATOM 444 O O . LEU A 1 56 ? 26.609 43.438 9.258 1 93.75 56 LEU A O 1
ATOM 448 N N . ARG A 1 57 ? 27.203 44.031 7.254 1 93.31 57 ARG A N 1
ATOM 449 C CA . ARG A 1 57 ? 25.859 43.844 6.695 1 93.31 57 ARG A CA 1
ATOM 450 C C . ARG A 1 57 ? 25.453 42.375 6.707 1 93.31 57 ARG A C 1
ATOM 452 O O . ARG A 1 57 ? 24.312 42.062 6.992 1 93.31 57 ARG A O 1
ATOM 459 N N . MET A 1 58 ? 26.406 41.594 6.445 1 91.94 58 MET A N 1
ATOM 460 C CA . MET A 1 58 ? 26.156 40.156 6.344 1 91.94 58 MET A CA 1
ATOM 461 C C . MET A 1 58 ? 25.938 39.531 7.727 1 91.94 58 MET A C 1
ATOM 463 O O . MET A 1 58 ? 24.984 38.812 7.938 1 91.94 58 MET A O 1
ATOM 467 N N . SER A 1 59 ? 26.766 39.781 8.672 1 91.81 59 SER A N 1
ATOM 468 C CA . SER A 1 59 ? 26.812 39.031 9.914 1 91.81 59 SER A CA 1
ATOM 469 C C . SER A 1 59 ? 26.359 39.875 11.102 1 91.81 59 SER A C 1
ATOM 471 O O . SER A 1 59 ? 25.984 39.344 12.141 1 91.81 59 SER A O 1
ATOM 473 N N . GLY A 1 60 ? 26.484 41.156 10.977 1 92.56 60 GLY A N 1
ATOM 474 C CA . GLY A 1 60 ? 26.25 42.031 12.109 1 92.56 60 GLY A CA 1
ATOM 475 C C . GLY A 1 60 ? 27.406 42.125 13.07 1 92.56 60 GLY A C 1
ATOM 476 O O . GLY A 1 60 ? 27.297 42.719 14.141 1 92.56 60 GLY A O 1
ATOM 477 N N . ARG A 1 61 ? 28.547 41.531 12.711 1 92.62 61 ARG A N 1
ATOM 478 C CA . ARG A 1 61 ? 29.75 41.531 13.523 1 92.62 61 ARG A CA 1
ATOM 479 C C . ARG A 1 61 ? 30.891 42.25 12.805 1 92.62 61 ARG A C 1
ATOM 481 O O . ARG A 1 61 ? 30.844 42.438 11.586 1 92.62 61 ARG A O 1
ATOM 488 N N . LEU A 1 62 ? 31.859 42.562 13.609 1 91.25 62 LEU A N 1
ATOM 489 C CA . LEU A 1 62 ? 33.031 43.188 13.023 1 91.25 62 LEU A CA 1
ATOM 490 C C . LEU A 1 62 ? 34.031 42.125 12.539 1 91.25 62 LEU A C 1
ATOM 492 O O . LEU A 1 62 ? 34.188 41.094 13.188 1 91.25 62 LEU A O 1
ATOM 496 N N . LEU A 1 63 ? 34.531 42.438 11.43 1 89.31 63 LEU A N 1
ATOM 497 C CA . LEU A 1 63 ? 35.469 41.469 10.844 1 89.31 63 LEU A CA 1
ATOM 498 C C . LEU A 1 63 ? 36.812 41.562 11.508 1 89.31 63 LEU A C 1
ATOM 500 O O . LEU A 1 63 ? 37.469 42.625 11.461 1 89.31 63 LEU A O 1
ATOM 504 N N . GLY A 1 64 ? 37.188 40.469 12.211 1 79.12 64 GLY A N 1
ATOM 505 C CA . GLY A 1 64 ? 38.5 40.438 12.859 1 79.12 64 GLY A CA 1
ATOM 506 C C . GLY A 1 64 ? 39.5 39.562 12.156 1 79.12 64 GLY A C 1
ATOM 507 O O . GLY A 1 64 ? 40.719 39.781 12.227 1 79.12 64 GLY A O 1
ATOM 508 N N . ALA A 1 65 ? 38.969 38.469 11.508 1 73.19 65 ALA A N 1
ATOM 509 C CA . ALA A 1 65 ? 39.844 37.531 10.844 1 73.19 65 ALA A CA 1
ATOM 510 C C . ALA A 1 65 ? 39.906 37.75 9.336 1 73.19 65 ALA A C 1
ATOM 512 O O . ALA A 1 65 ? 38.875 37.562 8.641 1 73.19 65 ALA A O 1
ATOM 513 N N . PHE A 1 66 ? 40.938 38.281 8.789 1 73.62 66 PHE A N 1
ATOM 514 C CA . PHE A 1 66 ? 41.031 38.625 7.371 1 73.62 66 PHE A CA 1
ATOM 515 C C . PHE A 1 66 ? 42.156 37.844 6.691 1 73.62 66 PHE A C 1
ATOM 517 O O . PHE A 1 66 ? 42.625 38.219 5.617 1 73.62 66 PHE A O 1
ATOM 524 N N . ARG A 1 67 ? 42.531 36.781 7.332 1 71.25 67 ARG A N 1
ATOM 525 C CA . ARG A 1 67 ? 43.656 36 6.758 1 71.25 67 ARG A CA 1
ATOM 526 C C . ARG A 1 67 ? 43.188 35.25 5.516 1 71.25 67 ARG A C 1
ATOM 528 O O . ARG A 1 67 ? 44 34.969 4.621 1 71.25 67 ARG A O 1
ATOM 535 N N . VAL A 1 68 ? 41.875 34.812 5.562 1 77.81 68 VAL A N 1
ATOM 536 C CA . VAL A 1 68 ? 41.406 34.062 4.418 1 77.81 68 VAL A CA 1
ATOM 537 C C . VAL A 1 68 ? 40.188 34.719 3.826 1 77.81 68 VAL A C 1
ATOM 539 O O . VAL A 1 68 ? 39.125 34.812 4.488 1 77.81 68 VAL A O 1
ATOM 542 N N . ILE A 1 69 ? 40.344 35.375 2.73 1 85.44 69 ILE A N 1
ATOM 543 C CA . ILE A 1 69 ? 39.25 36 2.004 1 85.44 69 ILE A CA 1
ATOM 544 C C . ILE A 1 69 ? 38.969 35.188 0.724 1 85.44 69 ILE A C 1
ATOM 546 O O . ILE A 1 69 ? 39.875 34.969 -0.083 1 85.44 69 ILE A O 1
ATOM 550 N N . PRO A 1 70 ? 37.781 34.781 0.637 1 85.62 70 PRO A N 1
ATOM 551 C CA . PRO A 1 70 ? 37.438 34.062 -0.595 1 85.62 70 PRO A CA 1
ATOM 552 C C . PRO A 1 70 ? 37.812 34.844 -1.854 1 85.62 70 PRO A C 1
ATOM 554 O O . PRO A 1 70 ? 37.5 36.031 -1.947 1 85.62 70 PRO A O 1
ATOM 557 N N . VAL A 1 71 ? 38.406 34.156 -2.824 1 83.81 71 VAL A N 1
ATOM 558 C CA . VAL A 1 71 ? 38.906 34.812 -4.039 1 83.81 71 VAL A CA 1
ATOM 559 C C . VAL A 1 71 ? 37.75 35.406 -4.816 1 83.81 71 VAL A C 1
ATOM 561 O O . VAL A 1 71 ? 37.875 36.531 -5.352 1 83.81 71 VAL A O 1
ATOM 564 N N . ALA A 1 72 ? 36.719 34.719 -4.812 1 87 72 ALA A N 1
ATOM 565 C CA . ALA A 1 72 ? 35.562 35.188 -5.562 1 87 72 ALA A CA 1
ATOM 566 C C . ALA A 1 72 ? 35.031 36.5 -4.98 1 87 72 ALA A C 1
ATOM 568 O O . ALA A 1 72 ? 34.594 37.375 -5.723 1 87 72 ALA A O 1
ATOM 569 N N . LEU A 1 73 ? 35.062 36.656 -3.738 1 90.56 73 LEU A N 1
ATOM 570 C CA . LEU A 1 73 ? 34.594 37.875 -3.072 1 90.56 73 LEU A CA 1
ATOM 571 C C . LEU A 1 73 ? 35.531 39.031 -3.342 1 90.56 73 LEU A C 1
ATOM 573 O O . LEU A 1 73 ? 35.062 40.156 -3.615 1 90.56 73 LEU A O 1
ATOM 577 N N . TRP A 1 74 ? 36.781 38.719 -3.291 1 88.56 74 TRP A N 1
ATOM 578 C CA . TRP A 1 74 ? 37.781 39.75 -3.51 1 88.56 74 TRP A CA 1
ATOM 579 C C . TRP A 1 74 ? 37.688 40.312 -4.93 1 88.56 74 TRP A C 1
ATOM 581 O O . TRP A 1 74 ? 37.781 41.5 -5.145 1 88.56 74 TRP A O 1
ATOM 591 N N . ARG A 1 75 ? 37.469 39.406 -5.801 1 88.62 75 ARG A N 1
ATOM 592 C CA . ARG A 1 75 ? 37.312 39.812 -7.195 1 88.62 75 ARG A CA 1
ATOM 593 C C . ARG A 1 75 ? 36.031 40.625 -7.383 1 88.62 75 ARG A C 1
ATOM 595 O O . ARG A 1 75 ? 36 41.594 -8.117 1 88.62 75 ARG A O 1
ATOM 602 N N . HIS A 1 76 ? 35.031 40.188 -6.754 1 92.5 76 HIS A N 1
ATOM 603 C CA . HIS A 1 76 ? 33.75 40.906 -6.844 1 92.5 76 HIS A CA 1
ATOM 604 C C . HIS A 1 76 ? 33.875 42.312 -6.324 1 92.5 76 HIS A C 1
ATOM 606 O O . HIS A 1 76 ? 33.344 43.25 -6.938 1 92.5 76 HIS A O 1
ATOM 612 N N . LEU A 1 77 ? 34.531 42.531 -5.25 1 92.44 77 LEU A N 1
ATOM 613 C CA . LEU A 1 77 ? 34.719 43.844 -4.664 1 92.44 77 LEU A CA 1
ATOM 614 C C . LEU A 1 77 ? 35.531 44.75 -5.594 1 92.44 77 LEU A C 1
ATOM 616 O O . LEU A 1 77 ? 35.219 45.938 -5.734 1 92.44 77 LEU A O 1
ATOM 620 N N . GLY A 1 78 ? 36.562 44.156 -6.168 1 91.12 78 GLY A N 1
ATOM 621 C CA . GLY A 1 78 ? 37.312 44.906 -7.145 1 91.12 78 GLY A CA 1
ATOM 622 C C . GLY A 1 78 ? 36.5 45.406 -8.32 1 91.12 78 GLY A C 1
ATOM 623 O O . GLY A 1 78 ? 36.594 46.562 -8.727 1 91.12 78 GLY A O 1
ATOM 624 N N . ASN A 1 79 ? 35.75 44.5 -8.758 1 91.5 79 ASN A N 1
ATOM 625 C CA . ASN A 1 79 ? 34.906 44.844 -9.898 1 91.5 79 ASN A CA 1
ATOM 626 C C . ASN A 1 79 ? 33.844 45.875 -9.539 1 91.5 79 ASN A C 1
ATOM 628 O O . ASN A 1 79 ? 33.531 46.781 -10.336 1 91.5 79 ASN A O 1
ATOM 632 N N . GLU A 1 80 ? 33.25 45.688 -8.414 1 91.5 80 GLU A N 1
ATOM 633 C CA . GLU A 1 80 ? 32.219 46.594 -7.945 1 91.5 80 GLU A CA 1
ATOM 634 C C . GLU A 1 80 ? 32.75 48 -7.781 1 91.5 80 GLU A C 1
ATOM 636 O O . GLU A 1 80 ? 32 48.969 -7.922 1 91.5 80 GLU A O 1
ATOM 641 N N . LEU A 1 81 ? 34.031 48.188 -7.449 1 91 81 LEU A N 1
ATOM 642 C CA . LEU A 1 81 ? 34.594 49.5 -7.172 1 91 81 LEU A CA 1
ATOM 643 C C . LEU A 1 81 ? 35.469 49.969 -8.336 1 91 81 LEU A C 1
ATOM 645 O O . LEU A 1 81 ? 35.938 51.094 -8.344 1 91 81 LEU A O 1
ATOM 649 N N . GLY A 1 82 ? 35.656 49.094 -9.336 1 87.62 82 GLY A N 1
ATOM 650 C CA . GLY A 1 82 ? 36.469 49.438 -10.484 1 87.62 82 GLY A CA 1
ATOM 651 C C . GLY A 1 82 ? 37.938 49.469 -10.18 1 87.62 82 GLY A C 1
ATOM 652 O O . GLY A 1 82 ? 38.688 50.344 -10.672 1 87.62 82 GLY A O 1
ATOM 653 N N . ILE A 1 83 ? 38.375 48.719 -9.172 1 87.88 83 ILE A N 1
ATOM 654 C CA . ILE A 1 83 ? 39.781 48.656 -8.734 1 87.88 83 ILE A CA 1
ATOM 655 C C . ILE A 1 83 ? 40.375 47.281 -9.047 1 87.88 83 ILE A C 1
ATOM 657 O O . ILE A 1 83 ? 39.688 46.281 -8.898 1 87.88 83 ILE A O 1
ATOM 661 N N . ALA A 1 84 ? 41.5 47.25 -9.703 1 80.56 84 ALA A N 1
ATOM 662 C CA . ALA A 1 84 ? 42.188 45.969 -9.875 1 80.56 84 ALA A CA 1
ATOM 663 C C . ALA A 1 84 ? 42.531 45.344 -8.531 1 80.56 84 ALA A C 1
ATOM 665 O O . ALA A 1 84 ? 43.281 45.969 -7.746 1 80.56 84 ALA A O 1
ATOM 666 N N . ALA A 1 85 ? 41.906 44.312 -8.078 1 72.5 85 ALA A N 1
ATOM 667 C CA . ALA A 1 85 ? 42.062 43.719 -6.75 1 72.5 85 ALA A CA 1
ATOM 668 C C . ALA A 1 85 ? 43.469 43.25 -6.488 1 72.5 85 ALA A C 1
ATOM 670 O O . ALA A 1 85 ? 44.031 42.438 -7.219 1 72.5 85 ALA A O 1
ATOM 671 N N . PRO A 1 86 ? 44.156 43.906 -5.59 1 74.56 86 PRO A N 1
ATOM 672 C CA . PRO A 1 86 ? 45.531 43.5 -5.273 1 74.56 86 PRO A CA 1
ATOM 673 C C . PRO A 1 86 ? 45.594 42.156 -4.586 1 74.56 86 PRO A C 1
ATOM 675 O O . PRO A 1 86 ? 44.562 41.531 -4.336 1 74.56 86 PRO A O 1
ATOM 678 N N . GLU A 1 87 ? 46.781 41.625 -4.391 1 77.44 87 GLU A N 1
ATOM 679 C CA . GLU A 1 87 ? 46.969 40.375 -3.674 1 77.44 87 GLU A CA 1
ATOM 680 C C . GLU A 1 87 ? 46.469 40.469 -2.238 1 77.44 87 GLU A C 1
ATOM 682 O O . GLU A 1 87 ? 46.594 41.531 -1.609 1 77.44 87 GLU A O 1
ATOM 687 N N . VAL A 1 88 ? 45.781 39.531 -1.717 1 75.88 88 VAL A N 1
ATOM 688 C CA . VAL A 1 88 ? 45.219 39.438 -0.373 1 75.88 88 VAL A CA 1
ATOM 689 C C . VAL A 1 88 ? 46.312 39.719 0.66 1 75.88 88 VAL A C 1
ATOM 691 O O . VAL A 1 88 ? 46.031 40.219 1.744 1 75.88 88 VAL A O 1
ATOM 694 N N . ALA A 1 89 ? 47.5 39.469 0.315 1 76 89 ALA A N 1
ATOM 695 C CA . ALA A 1 89 ? 48.656 39.719 1.183 1 76 89 ALA A CA 1
ATOM 696 C C . ALA A 1 89 ? 48.781 41.219 1.487 1 76 89 ALA A C 1
ATOM 698 O O . ALA A 1 89 ? 49.219 41.594 2.58 1 76 89 ALA A O 1
ATOM 699 N N . SER A 1 90 ? 48.375 42 0.543 1 77.19 90 SER A N 1
ATOM 700 C CA . SER A 1 90 ? 48.438 43.438 0.715 1 77.19 90 SER A CA 1
ATOM 701 C C . SER A 1 90 ? 47.469 43.906 1.779 1 77.19 90 SER A C 1
ATOM 703 O O . SER A 1 90 ? 47.75 44.844 2.523 1 77.19 90 SER A O 1
ATOM 705 N N . LEU A 1 91 ? 46.375 43.219 1.839 1 80.81 91 LEU A N 1
ATOM 706 C CA . LEU A 1 91 ? 45.375 43.562 2.842 1 80.81 91 LEU A CA 1
ATOM 707 C C . LEU A 1 91 ? 45.875 43.188 4.242 1 80.81 91 LEU A C 1
ATOM 709 O O . LEU A 1 91 ? 45.656 43.938 5.191 1 80.81 91 LEU A O 1
ATOM 713 N N . ARG A 1 92 ? 46.5 42.062 4.34 1 81.38 92 ARG A N 1
ATOM 714 C CA . ARG A 1 92 ? 47.062 41.625 5.617 1 81.38 92 ARG A CA 1
ATOM 715 C C . ARG A 1 92 ? 48.094 42.594 6.121 1 81.38 92 ARG A C 1
ATOM 717 O O . ARG A 1 92 ? 48.156 42.906 7.316 1 81.38 92 ARG A O 1
ATOM 724 N N . ALA A 1 93 ? 48.906 43.031 5.199 1 82.06 93 ALA A N 1
ATOM 725 C CA . ALA A 1 93 ? 49.969 44 5.539 1 82.06 93 ALA A CA 1
ATOM 726 C C . ALA A 1 93 ? 49.375 45.312 5.996 1 82.06 93 ALA A C 1
ATOM 728 O O . ALA A 1 93 ? 49.906 45.969 6.914 1 82.06 93 ALA A O 1
ATOM 729 N N . MET A 1 94 ? 48.312 45.688 5.387 1 83.62 94 MET A N 1
ATOM 730 C CA . MET A 1 94 ? 47.656 46.938 5.719 1 83.62 94 MET A CA 1
ATOM 731 C C . MET A 1 94 ? 47.094 46.906 7.133 1 83.62 94 MET A C 1
ATOM 733 O O . MET A 1 94 ? 47.156 47.906 7.863 1 83.62 94 MET A O 1
ATOM 737 N N . TYR A 1 95 ? 46.625 45.781 7.559 1 86.19 95 TYR A N 1
ATOM 738 C CA . TYR A 1 95 ? 45.969 45.688 8.852 1 86.19 95 TYR A CA 1
ATOM 739 C C . TYR A 1 95 ? 46.938 45.281 9.953 1 86.19 95 TYR A C 1
ATOM 741 O O . TYR A 1 95 ? 46.531 45.094 11.102 1 86.19 95 TYR A O 1
ATOM 749 N N . GLU A 1 96 ? 48.188 45.062 9.562 1 79 96 GLU A N 1
ATOM 750 C CA . GLU A 1 96 ? 49.219 44.875 10.594 1 79 96 GLU A CA 1
ATOM 751 C C . GLU A 1 96 ? 49.25 46.062 11.539 1 79 96 GLU A C 1
ATOM 753 O O . GLU A 1 96 ? 49.562 45.938 12.727 1 79 96 GLU A O 1
ATOM 758 N N . ARG A 1 97 ? 48.938 47.219 10.891 1 77.25 97 ARG A N 1
ATOM 759 C CA . ARG A 1 97 ? 48.719 48.375 11.734 1 77.25 97 ARG A CA 1
ATOM 760 C C . ARG A 1 97 ? 47.312 48.375 12.336 1 77.25 97 ARG A C 1
ATOM 762 O O . ARG A 1 97 ? 46.312 48.594 11.633 1 77.25 97 ARG A O 1
ATOM 769 N N . GLY A 1 98 ? 47.125 48.094 13.477 1 79.75 98 GLY A N 1
ATOM 770 C CA . GLY A 1 98 ? 45.875 47.969 14.211 1 79.75 98 GLY A CA 1
ATOM 771 C C . GLY A 1 98 ? 44.969 49.156 14.086 1 79.75 98 GLY A C 1
ATOM 772 O O . GLY A 1 98 ? 43.75 49.031 14.117 1 79.75 98 GLY A O 1
ATOM 773 N N . ARG A 1 99 ? 45.531 50.344 13.898 1 85.69 99 ARG A N 1
ATOM 774 C CA . ARG A 1 99 ? 44.719 51.562 13.836 1 85.69 99 ARG A CA 1
ATOM 775 C C . ARG A 1 99 ? 43.875 51.594 12.578 1 85.69 99 ARG A C 1
ATOM 777 O O . ARG A 1 99 ? 42.719 52.062 12.617 1 85.69 99 ARG A O 1
ATOM 784 N N . THR A 1 100 ? 44.438 51.156 11.414 1 88.12 100 THR A N 1
ATOM 785 C CA . THR A 1 100 ? 43.656 51.156 10.164 1 88.12 100 THR A CA 1
ATOM 786 C C . THR A 1 100 ? 42.5 50.188 10.258 1 88.12 100 THR A C 1
ATOM 788 O O . THR A 1 100 ? 41.406 50.469 9.75 1 88.12 100 THR A O 1
ATOM 791 N N . LEU A 1 101 ? 42.75 49.062 10.859 1 90.5 101 LEU A N 1
ATOM 792 C CA . LEU A 1 101 ? 41.688 48.094 11.047 1 90.5 101 LEU A CA 1
ATOM 793 C C . LEU A 1 101 ? 40.531 48.688 11.859 1 90.5 101 LEU A C 1
ATOM 795 O O . LEU A 1 101 ? 39.375 48.562 11.477 1 90.5 101 LEU A O 1
ATOM 799 N N . PHE A 1 102 ? 40.906 49.281 12.945 1 90.56 102 PHE A N 1
ATOM 800 C CA . PHE A 1 102 ? 39.906 49.875 13.828 1 90.56 102 PHE A CA 1
ATOM 801 C C . PHE A 1 102 ? 39.156 51 13.117 1 90.56 102 PHE A C 1
ATOM 803 O O . PHE A 1 102 ? 37.938 51.125 13.281 1 90.56 102 PHE A O 1
ATOM 810 N N . ASP A 1 103 ? 39.906 51.812 12.391 1 91.69 103 ASP A N 1
ATOM 811 C CA . ASP A 1 103 ? 39.281 52.906 11.641 1 91.69 103 ASP A CA 1
ATOM 812 C C . ASP A 1 103 ? 38.281 52.375 10.633 1 91.69 103 ASP A C 1
ATOM 814 O O . ASP A 1 103 ? 37.156 52.906 10.523 1 91.69 103 ASP A O 1
ATOM 818 N N . HIS A 1 104 ? 38.656 51.375 9.891 1 93 104 HIS A N 1
ATOM 819 C CA . HIS A 1 104 ? 37.75 50.781 8.914 1 93 104 HIS A CA 1
ATOM 820 C C . HIS A 1 104 ? 36.5 50.188 9.594 1 93 104 HIS A C 1
ATOM 822 O O . HIS A 1 104 ? 35.375 50.344 9.086 1 93 104 HIS A O 1
ATOM 828 N N . GLN A 1 105 ? 36.656 49.531 10.703 1 93.19 105 GLN A N 1
ATOM 829 C CA . GLN A 1 105 ? 35.531 48.969 11.461 1 93.19 105 GLN A CA 1
ATOM 830 C C . GLN A 1 105 ? 34.594 50.062 11.953 1 93.19 105 GLN A C 1
ATOM 832 O O . GLN A 1 105 ? 33.375 49.938 11.883 1 93.19 105 GLN A O 1
ATOM 837 N N . GLN A 1 106 ? 35.125 51.156 12.406 1 92.38 106 GLN A N 1
ATOM 838 C CA . GLN A 1 106 ? 34.344 52.25 12.922 1 92.38 106 GLN A CA 1
ATOM 839 C C . GLN A 1 106 ? 33.562 52.938 11.805 1 92.38 106 GLN A C 1
ATOM 841 O O . GLN A 1 106 ? 32.406 53.344 12 1 92.38 106 GLN A O 1
ATOM 846 N N . VAL A 1 107 ? 34.25 53.156 10.695 1 93.5 107 VAL A N 1
ATOM 847 C CA . VAL A 1 107 ? 33.562 53.781 9.555 1 93.5 107 VAL A CA 1
ATOM 848 C C . VAL A 1 107 ? 32.438 52.875 9.062 1 93.5 107 VAL A C 1
ATOM 850 O O . VAL A 1 107 ? 31.375 53.375 8.688 1 93.5 107 VAL A O 1
ATOM 853 N N . ALA A 1 108 ? 32.688 51.625 9.039 1 95.12 108 ALA A N 1
ATOM 854 C CA . ALA A 1 108 ? 31.656 50.688 8.625 1 95.12 108 ALA A CA 1
ATOM 855 C C . ALA A 1 108 ? 30.438 50.781 9.539 1 95.12 108 ALA A C 1
ATOM 857 O O . ALA A 1 108 ? 29.297 50.75 9.07 1 95.12 108 ALA A O 1
ATOM 858 N N . CYS A 1 109 ? 30.609 50.844 10.82 1 95 109 CYS A N 1
ATOM 859 C CA . CYS A 1 109 ? 29.531 50.969 11.789 1 95 109 CYS A CA 1
ATOM 860 C C . CYS A 1 109 ? 28.75 52.281 11.555 1 95 109 CYS A C 1
ATOM 862 O O . CYS A 1 109 ? 27.516 52.281 11.602 1 95 109 CYS A O 1
ATOM 864 N N . THR A 1 110 ? 29.453 53.344 11.289 1 93.19 110 THR A N 1
ATOM 865 C CA . THR A 1 110 ? 28.812 54.656 11.094 1 93.19 110 THR A CA 1
ATOM 866 C C . THR A 1 110 ? 28 54.656 9.812 1 93.19 110 THR A C 1
ATOM 868 O O . THR A 1 110 ? 26.875 55.156 9.797 1 93.19 110 THR A O 1
ATOM 871 N N . VAL A 1 111 ? 28.562 54.156 8.781 1 93.75 111 VAL A N 1
ATOM 872 C CA . VAL A 1 111 ? 27.906 54.156 7.48 1 93.75 111 VAL A CA 1
ATOM 873 C C . VAL A 1 111 ? 26.625 53.312 7.539 1 93.75 111 VAL A C 1
ATOM 875 O O . VAL A 1 111 ? 25.609 53.688 6.949 1 93.75 111 VAL A O 1
ATOM 878 N N . LEU A 1 112 ? 26.672 52.188 8.203 1 94.75 112 LEU A N 1
ATOM 879 C CA . LEU A 1 112 ? 25.531 51.281 8.242 1 94.75 112 LEU A CA 1
ATOM 880 C C . LEU A 1 112 ? 24.641 51.594 9.453 1 94.75 112 LEU A C 1
ATOM 882 O O . LEU A 1 112 ? 23.547 51.031 9.586 1 94.75 112 LEU A O 1
ATOM 886 N N . GLY A 1 113 ? 25.094 52.406 10.359 1 92.44 113 GLY A N 1
ATOM 887 C CA . GLY A 1 113 ? 24.297 52.844 11.5 1 92.44 113 GLY A CA 1
ATOM 888 C C . GLY A 1 113 ? 24.344 51.875 12.672 1 92.44 113 GLY A C 1
ATOM 889 O O . GLY A 1 113 ? 23.391 51.812 13.461 1 92.44 113 GLY A O 1
ATOM 890 N N . PHE A 1 114 ? 25.344 51.031 12.727 1 95.12 114 PHE A N 1
ATOM 891 C CA . PHE A 1 114 ? 25.469 50.094 13.836 1 95.12 114 PHE A CA 1
ATOM 892 C C . PHE A 1 114 ? 26.125 50.75 15.039 1 95.12 114 PHE A C 1
ATOM 894 O O . PHE A 1 114 ? 26.984 51.625 14.875 1 95.12 114 PHE A O 1
ATOM 901 N N . GLN A 1 115 ? 25.688 50.406 16.219 1 93.88 115 GLN A N 1
ATOM 902 C CA . GLN A 1 115 ? 26.266 50.906 17.453 1 93.88 115 GLN A CA 1
ATOM 903 C C . GLN A 1 115 ? 26.484 49.781 18.469 1 93.88 115 GLN A C 1
ATOM 905 O O . GLN A 1 115 ? 26 48.656 18.281 1 93.88 115 GLN A O 1
ATOM 910 N N . TRP A 1 116 ? 27.359 50.062 19.375 1 91.94 116 TRP A N 1
ATOM 911 C CA . TRP A 1 116 ? 27.562 49.125 20.453 1 91.94 116 TRP A CA 1
ATOM 912 C C . TRP A 1 116 ? 26.375 49.125 21.422 1 91.94 116 TRP A C 1
ATOM 914 O O . TRP A 1 116 ? 25.75 50.188 21.625 1 91.94 116 TRP A O 1
ATOM 924 N N . MET A 1 117 ? 26.156 48.094 22 1 91.88 117 MET A N 1
ATOM 925 C CA . MET A 1 117 ? 24.984 47.906 22.859 1 91.88 117 MET A CA 1
ATOM 926 C C . MET A 1 117 ? 25.156 48.656 24.172 1 91.88 117 MET A C 1
ATOM 928 O O . MET A 1 117 ? 26.172 48.531 24.844 1 91.88 117 MET A O 1
ATOM 932 N N . SER A 1 118 ? 24.203 49.5 24.422 1 91.19 118 SER A N 1
ATOM 933 C CA . SER A 1 118 ? 24.156 50.219 25.688 1 91.19 118 SER A CA 1
ATOM 934 C C . SER A 1 118 ? 23.484 49.375 26.781 1 91.19 118 SER A C 1
ATOM 936 O O . SER A 1 118 ? 22.953 48.312 26.484 1 91.19 118 SER A O 1
ATOM 938 N N . GLU A 1 119 ? 23.625 49.875 27.953 1 89.06 119 GLU A N 1
ATOM 939 C CA . GLU A 1 119 ? 23.016 49.125 29.062 1 89.06 119 GLU A CA 1
ATOM 940 C C . GLU A 1 119 ? 21.484 49.125 28.938 1 89.06 119 GLU A C 1
ATOM 942 O O . GLU A 1 119 ? 20.828 48.156 29.328 1 89.06 119 GLU A O 1
ATOM 947 N N . HIS A 1 120 ? 20.984 50.188 28.484 1 89.88 120 HIS A N 1
ATOM 948 C CA . HIS A 1 120 ? 19.547 50.25 28.281 1 89.88 120 HIS A CA 1
ATOM 949 C C . HIS A 1 120 ? 19.094 49.25 27.219 1 89.88 120 HIS A C 1
ATOM 951 O O . HIS A 1 120 ? 18.062 48.594 27.406 1 89.88 120 HIS A O 1
ATOM 957 N N . GLN A 1 121 ? 19.875 49.156 26.234 1 90.81 121 GLN A N 1
ATOM 958 C CA . GLN A 1 121 ? 19.547 48.188 25.172 1 90.81 121 GLN A CA 1
ATOM 959 C C . GLN A 1 121 ? 19.75 46.75 25.641 1 90.81 121 GLN A C 1
ATOM 961 O O . GLN A 1 121 ? 19 45.844 25.219 1 90.81 121 GLN A O 1
ATOM 966 N N . ARG A 1 122 ? 20.688 46.656 26.438 1 91.31 122 ARG A N 1
ATOM 967 C CA . ARG A 1 122 ? 20.891 45.312 27.016 1 91.31 122 ARG A CA 1
ATOM 968 C C . ARG A 1 122 ? 19.688 44.875 27.828 1 91.31 122 ARG A C 1
ATOM 970 O O . ARG A 1 122 ? 19.25 43.75 27.75 1 91.31 122 ARG A O 1
ATOM 977 N N . ARG A 1 123 ? 19.156 45.75 28.562 1 88.81 123 ARG A N 1
ATOM 978 C CA . ARG A 1 123 ? 17.953 45.469 29.359 1 88.81 123 ARG A CA 1
ATOM 979 C C . ARG A 1 123 ? 16.766 45.156 28.453 1 88.81 123 ARG A C 1
ATOM 981 O O . ARG A 1 123 ? 15.938 44.312 28.766 1 88.81 123 ARG A O 1
ATOM 988 N N . SER A 1 124 ? 16.766 45.875 27.359 1 90.56 124 SER A N 1
ATOM 989 C CA . SER A 1 124 ? 15.703 45.625 26.406 1 90.56 124 SER A CA 1
ATOM 990 C C . SER A 1 124 ? 15.828 44.25 25.781 1 90.56 124 SER A C 1
ATOM 992 O O . SER A 1 124 ? 14.82 43.562 25.531 1 90.56 124 SER A O 1
ATOM 994 N N . LEU A 1 125 ? 16.984 43.906 25.531 1 91.44 125 LEU A N 1
ATOM 995 C CA . LEU A 1 125 ? 17.219 42.562 25 1 91.44 125 LEU A CA 1
ATOM 996 C C . LEU A 1 125 ? 16.812 41.5 26.016 1 91.44 125 LEU A C 1
ATOM 998 O O . LEU A 1 125 ? 16.219 40.5 25.656 1 91.44 125 LEU A O 1
ATOM 1002 N N . VAL A 1 126 ? 17.156 41.719 27.156 1 89 126 VAL A N 1
ATOM 1003 C CA . VAL A 1 126 ? 16.828 40.781 28.219 1 89 126 VAL A CA 1
ATOM 1004 C C . VAL A 1 126 ? 15.305 40.625 28.328 1 89 126 VAL A C 1
ATOM 1006 O O . VAL A 1 126 ? 14.781 39.531 28.531 1 89 126 VAL A O 1
ATOM 1009 N N . ARG A 1 127 ? 14.633 41.719 28.203 1 84.31 127 ARG A N 1
ATOM 1010 C CA . ARG A 1 127 ? 13.18 41.688 28.25 1 84.31 127 ARG A CA 1
ATOM 1011 C C . ARG A 1 127 ? 12.609 40.906 27.078 1 84.31 127 ARG A C 1
ATOM 1013 O O . ARG A 1 127 ? 11.656 40.125 27.234 1 84.31 127 ARG A O 1
ATOM 1020 N N . GLU A 1 128 ? 13.211 41.156 25.969 1 86 128 GLU A N 1
ATOM 1021 C CA . GLU A 1 128 ? 12.781 40.438 24.781 1 86 128 GLU A CA 1
ATOM 1022 C C . GLU A 1 128 ? 12.984 38.938 24.969 1 86 128 GLU A C 1
ATOM 1024 O O . GLU A 1 128 ? 12.141 38.125 24.562 1 86 128 GLU A O 1
ATOM 1029 N N . LEU A 1 129 ? 14.031 38.562 25.469 1 87.19 129 LEU A N 1
ATOM 1030 C CA . LEU A 1 129 ? 14.352 37.156 25.672 1 87.19 129 LEU A CA 1
ATOM 1031 C C . LEU A 1 129 ? 13.438 36.562 26.734 1 87.19 129 LEU A C 1
ATOM 1033 O O . LEU A 1 129 ? 13.016 35.406 26.594 1 87.19 129 LEU A O 1
ATOM 1037 N N . ARG A 1 130 ? 13.094 37.25 27.656 1 81 130 ARG A N 1
ATOM 1038 C CA . ARG A 1 130 ? 12.219 36.781 28.703 1 81 130 ARG A CA 1
ATOM 1039 C C . ARG A 1 130 ? 10.812 36.5 28.172 1 81 130 ARG A C 1
ATOM 1041 O O . ARG A 1 130 ? 10.156 35.562 28.609 1 81 130 ARG A O 1
ATOM 1048 N N . ASP A 1 131 ? 10.5 37.312 27.266 1 75.75 131 ASP A N 1
ATOM 1049 C CA . ASP A 1 131 ? 9.172 37.156 26.688 1 75.75 131 ASP A CA 1
ATOM 1050 C C . ASP A 1 131 ? 9.102 35.906 25.797 1 75.75 131 ASP A C 1
ATOM 1052 O O . ASP A 1 131 ? 8.047 35.281 25.688 1 75.75 131 ASP A O 1
ATOM 1056 N N . GLU A 1 132 ? 10.219 35.531 25.281 1 78.75 132 GLU A N 1
ATOM 1057 C CA . GLU A 1 132 ? 10.219 34.469 24.297 1 78.75 132 GLU A CA 1
ATOM 1058 C C . GLU A 1 132 ? 10.75 33.156 24.906 1 78.75 132 GLU A C 1
ATOM 1060 O O . GLU A 1 132 ? 10.625 32.094 24.312 1 78.75 132 GLU A O 1
ATOM 1065 N N . VAL A 1 133 ? 11.203 33.281 26.062 1 78.25 133 VAL A N 1
ATOM 1066 C CA . VAL A 1 133 ? 11.945 32.188 26.672 1 78.25 133 VAL A CA 1
ATOM 1067 C C . VAL A 1 133 ? 11.008 31.016 26.906 1 78.25 133 VAL A C 1
ATOM 1069 O O . VAL A 1 133 ? 11.438 29.859 26.859 1 78.25 133 VAL A O 1
ATOM 1072 N N . ALA A 1 134 ? 9.734 31.312 27.031 1 72.06 134 ALA A N 1
ATOM 1073 C CA . ALA A 1 134 ? 8.781 30.25 27.328 1 72.06 134 ALA A CA 1
ATOM 1074 C C . ALA A 1 134 ? 8.547 29.359 26.125 1 72.06 134 ALA A C 1
ATOM 1076 O O . ALA A 1 134 ? 8.289 28.156 26.266 1 72.06 134 ALA A O 1
ATOM 1077 N N . GLY A 1 135 ? 8.703 29.891 25 1 66.5 135 GLY A N 1
ATOM 1078 C CA . GLY A 1 135 ? 8.297 29.141 23.812 1 66.5 135 GLY A CA 1
ATOM 1079 C C . GLY A 1 135 ? 9.469 28.703 22.953 1 66.5 135 GLY A C 1
ATOM 1080 O O . GLY A 1 135 ? 9.289 28 21.969 1 66.5 135 GLY A O 1
ATOM 1081 N N . CYS A 1 136 ? 10.711 29.031 23.328 1 72.25 136 CYS A N 1
ATOM 1082 C CA . CYS A 1 136 ? 11.844 28.781 22.453 1 72.25 136 CYS A CA 1
ATOM 1083 C C . CYS A 1 136 ? 12.945 28.031 23.172 1 72.25 136 CYS A C 1
ATOM 1085 O O . CYS A 1 136 ? 13.078 28.125 24.391 1 72.25 136 CYS A O 1
ATOM 1087 N N . ASP A 1 137 ? 13.672 27.234 22.422 1 75.25 137 ASP A N 1
ATOM 1088 C CA . ASP A 1 137 ? 14.852 26.578 22.984 1 75.25 137 ASP A CA 1
ATOM 1089 C C . ASP A 1 137 ? 16.047 27.516 22.984 1 75.25 137 ASP A C 1
ATOM 1091 O O . ASP A 1 137 ? 15.961 28.656 22.531 1 75.25 137 ASP A O 1
ATOM 1095 N N . ARG A 1 138 ? 17.094 27.031 23.562 1 78.75 138 ARG A N 1
ATOM 1096 C CA . ARG A 1 138 ? 18.297 27.844 23.75 1 78.75 138 ARG A CA 1
ATOM 1097 C C . ARG A 1 138 ? 18.859 28.312 22.406 1 78.75 138 ARG A C 1
ATOM 1099 O O . ARG A 1 138 ? 19.25 29.469 22.281 1 78.75 138 ARG A O 1
ATOM 1106 N N . ASP A 1 139 ? 18.828 27.438 21.5 1 76.5 139 ASP A N 1
ATOM 1107 C CA . ASP A 1 139 ? 19.406 27.797 20.203 1 76.5 139 ASP A CA 1
ATOM 1108 C C . ASP A 1 139 ? 18.5 28.75 19.438 1 76.5 139 ASP A C 1
ATOM 1110 O O . ASP A 1 139 ? 18.984 29.641 18.734 1 76.5 139 ASP A O 1
ATOM 1114 N N . GLN A 1 140 ? 17.25 28.609 19.609 1 77.81 140 GLN A N 1
ATOM 1115 C CA . GLN A 1 140 ? 16.312 29.547 18.984 1 77.81 140 GLN A CA 1
ATOM 1116 C C . GLN A 1 140 ? 16.406 30.922 19.609 1 77.81 140 GLN A C 1
ATOM 1118 O O . GLN A 1 140 ? 16.281 31.938 18.906 1 77.81 140 GLN A O 1
ATOM 1123 N N . LEU A 1 141 ? 16.609 30.859 20.844 1 84.88 141 LEU A N 1
ATOM 1124 C CA . LEU A 1 141 ? 16.781 32.125 21.547 1 84.88 141 LEU A CA 1
ATOM 1125 C C . LEU A 1 141 ? 18.047 32.844 21.078 1 84.88 141 LEU A C 1
ATOM 1127 O O . LEU A 1 141 ? 18.062 34.062 21 1 84.88 141 LEU A O 1
ATOM 1131 N N . LEU A 1 142 ? 19.031 32.031 20.812 1 86.69 142 LEU A N 1
ATOM 1132 C CA . LEU A 1 142 ? 20.266 32.594 20.281 1 86.69 142 LEU A CA 1
ATOM 1133 C C . LEU A 1 142 ? 20 33.281 18.953 1 86.69 142 LEU A C 1
ATOM 1135 O O . LEU A 1 142 ? 20.469 34.406 18.719 1 86.69 142 LEU A O 1
ATOM 1139 N N . VAL A 1 143 ? 19.281 32.594 18.141 1 83.19 143 VAL A N 1
ATOM 1140 C CA . VAL A 1 143 ? 18.953 33.156 16.828 1 83.19 143 VAL A CA 1
ATOM 1141 C C . VAL A 1 143 ? 18.078 34.406 16.969 1 83.19 143 VAL A C 1
ATOM 1143 O O . VAL A 1 143 ? 18.297 35.406 16.281 1 83.19 143 VAL A O 1
ATOM 1146 N N . ARG A 1 144 ? 17.188 34.344 17.844 1 84 144 ARG A N 1
ATOM 1147 C CA . ARG A 1 144 ? 16.312 35.469 18.078 1 84 144 ARG A CA 1
ATOM 1148 C C . ARG A 1 144 ? 17.094 36.688 18.609 1 84 144 ARG A C 1
ATOM 1150 O O . ARG A 1 144 ? 16.797 37.812 18.281 1 84 144 ARG A O 1
ATOM 1157 N N . ALA A 1 145 ? 17.984 36.375 19.5 1 90.12 145 ALA A N 1
ATOM 1158 C CA . ALA A 1 145 ? 18.828 37.438 20.047 1 90.12 145 ALA A CA 1
ATOM 1159 C C . ALA A 1 145 ? 19.656 38.094 18.953 1 90.12 145 ALA A C 1
ATOM 1161 O O . ALA A 1 145 ? 19.766 39.312 18.922 1 90.12 145 ALA A O 1
ATOM 1162 N N . ARG A 1 146 ? 20.188 37.281 18.109 1 90.62 146 ARG A N 1
ATOM 1163 C CA . ARG A 1 146 ? 20.984 37.812 17 1 90.62 146 ARG A CA 1
ATOM 1164 C C . ARG A 1 146 ? 20.125 38.656 16.078 1 90.62 146 ARG A C 1
ATOM 1166 O O . ARG A 1 146 ? 20.547 39.719 15.625 1 90.62 146 ARG A O 1
ATOM 1173 N N . GLN A 1 147 ? 19.031 38.156 15.797 1 89.06 147 GLN A N 1
ATOM 1174 C CA . GLN A 1 147 ? 18.109 38.875 14.93 1 89.06 147 GLN A CA 1
ATOM 1175 C C . GLN A 1 147 ? 17.703 40.219 15.555 1 89.06 147 GLN A C 1
ATOM 1177 O O . GLN A 1 147 ? 17.625 41.25 14.867 1 89.06 147 GLN A O 1
ATOM 1182 N N . TRP A 1 148 ? 17.359 40.156 16.828 1 89.12 148 TRP A N 1
ATOM 1183 C CA . TRP A 1 148 ? 16.969 41.375 17.531 1 89.12 148 TRP A CA 1
ATOM 1184 C C . TRP A 1 148 ? 18.094 42.406 17.531 1 89.12 148 TRP A C 1
ATOM 1186 O O . TRP A 1 148 ? 17.844 43.594 17.297 1 89.12 148 TRP A O 1
ATOM 1196 N N . LEU A 1 149 ? 19.312 42 17.766 1 93.12 149 LEU A N 1
ATOM 1197 C CA . LEU A 1 149 ? 20.469 42.906 17.766 1 93.12 149 LEU A CA 1
ATOM 1198 C C . LEU A 1 149 ? 20.672 43.531 16.391 1 93.12 149 LEU A C 1
ATOM 1200 O O . LEU A 1 149 ? 20.891 44.75 16.266 1 93.12 149 LEU A O 1
ATOM 1204 N N . TYR A 1 150 ? 20.562 42.719 15.406 1 93.12 150 TYR A N 1
ATOM 1205 C CA . TYR A 1 150 ? 20.766 43.188 14.039 1 93.12 150 TYR A CA 1
ATOM 1206 C C . TYR A 1 150 ? 19.672 44.156 13.648 1 93.12 150 TYR A C 1
ATOM 1208 O O . TYR A 1 150 ? 19.953 45.219 13.055 1 93.12 150 TYR A O 1
ATOM 1216 N N . LYS A 1 151 ? 18.438 43.812 13.961 1 90.44 151 LYS A N 1
ATOM 1217 C CA . LYS A 1 151 ? 17.297 44.656 13.602 1 90.44 151 LYS A CA 1
ATOM 1218 C C . LYS A 1 151 ? 17.391 46.031 14.289 1 90.44 151 LYS A C 1
ATOM 1220 O O . LYS A 1 151 ? 16.953 47.031 13.734 1 90.44 151 LYS A O 1
ATOM 1225 N N . ASN A 1 152 ? 17.984 46.031 15.484 1 91.25 152 ASN A N 1
ATOM 1226 C CA . ASN A 1 152 ? 18.141 47.281 16.234 1 91.25 152 ASN A CA 1
ATOM 1227 C C . ASN A 1 152 ? 19.484 47.938 15.922 1 91.25 152 ASN A C 1
ATOM 1229 O O . ASN A 1 152 ? 19.891 48.875 16.641 1 91.25 152 ASN A O 1
ATOM 1233 N N . LYS A 1 153 ? 20.203 47.438 14.898 1 93.81 153 LYS A N 1
ATOM 1234 C CA . LYS A 1 153 ? 21.469 47.969 14.398 1 93.81 153 LYS A CA 1
ATOM 1235 C C . LYS A 1 153 ? 22.516 48.031 15.5 1 93.81 153 LYS A C 1
ATOM 1237 O O . LYS A 1 153 ? 23.188 49.062 15.68 1 93.81 153 LYS A O 1
ATOM 1242 N N . LEU A 1 154 ? 22.516 47 16.25 1 94.69 154 LEU A N 1
ATOM 1243 C CA . LEU A 1 154 ? 23.531 46.812 17.281 1 94.69 154 LEU A CA 1
ATOM 1244 C C . LEU A 1 154 ? 24.562 45.781 16.859 1 94.69 154 LEU A C 1
ATOM 1246 O O . LEU A 1 154 ? 24.188 44.75 16.266 1 94.69 154 LEU A O 1
ATOM 1250 N N . VAL A 1 155 ? 25.828 46.062 17.094 1 94.06 155 VAL A N 1
ATOM 1251 C CA . VAL A 1 155 ? 26.859 45.094 16.766 1 94.06 155 VAL A CA 1
ATOM 1252 C C . VAL A 1 155 ? 26.672 43.844 17.594 1 94.06 155 VAL A C 1
ATOM 1254 O O . VAL A 1 155 ? 26.547 43.906 18.812 1 94.06 155 VAL A O 1
ATOM 1257 N N . ILE A 1 156 ? 26.578 42.719 16.938 1 93.94 156 ILE A N 1
ATOM 1258 C CA . ILE A 1 156 ? 26.312 41.438 17.609 1 93.94 156 ILE A CA 1
ATOM 1259 C C . ILE A 1 156 ? 27.531 41.031 18.438 1 93.94 156 ILE A C 1
ATOM 1261 O O . ILE A 1 156 ? 28.641 40.938 17.922 1 93.94 156 ILE A O 1
ATOM 1265 N N . VAL A 1 157 ? 27.344 40.844 19.703 1 89.31 157 VAL A N 1
ATOM 1266 C CA . VAL A 1 157 ? 28.391 40.531 20.656 1 89.31 157 VAL A CA 1
ATOM 1267 C C . VAL A 1 157 ? 28.781 39.062 20.5 1 89.31 157 VAL A C 1
ATOM 1269 O O . VAL A 1 157 ? 28.172 38.312 19.719 1 89.31 157 VAL A O 1
ATOM 1272 N N . HIS A 1 158 ? 29.828 38.688 21.219 1 86.06 158 HIS A N 1
ATOM 1273 C CA . HIS A 1 158 ? 30.297 37.312 21.203 1 86.06 158 HIS A CA 1
ATOM 1274 C C . HIS A 1 158 ? 29.219 36.344 21.688 1 86.06 158 HIS A C 1
ATOM 1276 O O . HIS A 1 158 ? 28.406 36.688 22.547 1 86.06 158 HIS A O 1
ATOM 1282 N N . GLU A 1 159 ? 29.234 35.188 21.094 1 87.62 159 GLU A N 1
ATOM 1283 C CA . GLU A 1 159 ? 28.219 34.188 21.375 1 87.62 159 GLU A CA 1
ATOM 1284 C C . GLU A 1 159 ? 28.141 33.875 22.859 1 87.62 159 GLU A C 1
ATOM 1286 O O . GLU A 1 159 ? 27.047 33.625 23.391 1 87.62 159 GLU A O 1
ATOM 1291 N N . ARG A 1 160 ? 29.203 33.812 23.453 1 87 160 ARG A N 1
ATOM 1292 C CA . ARG A 1 160 ? 29.25 33.469 24.875 1 87 160 ARG A CA 1
ATOM 1293 C C . ARG A 1 160 ? 28.453 34.5 25.688 1 87 160 ARG A C 1
ATOM 1295 O O . ARG A 1 160 ? 27.797 34.125 26.656 1 87 160 ARG A O 1
ATOM 1302 N N . ALA A 1 161 ? 28.547 35.719 25.281 1 89.56 161 ALA A N 1
ATOM 1303 C CA . ALA A 1 161 ? 27.828 36.781 25.984 1 89.56 161 ALA A CA 1
ATOM 1304 C C . ALA A 1 161 ? 26.312 36.594 25.828 1 89.56 161 ALA A C 1
ATOM 1306 O O . ALA A 1 161 ? 25.562 36.781 26.781 1 89.56 161 ALA A O 1
ATOM 1307 N N . ILE A 1 162 ? 25.922 36.312 24.672 1 90.69 162 ILE A N 1
ATOM 1308 C CA . ILE A 1 162 ? 24.5 36.094 24.422 1 90.69 162 ILE A CA 1
ATOM 1309 C C . ILE A 1 162 ? 24.016 34.844 25.172 1 90.69 162 ILE A C 1
ATOM 1311 O O . ILE A 1 162 ? 22.922 34.844 25.75 1 90.69 162 ILE A O 1
ATOM 1315 N N . ARG A 1 163 ? 24.797 33.812 25.141 1 90.94 163 ARG A N 1
ATOM 1316 C CA . ARG A 1 163 ? 24.438 32.594 25.828 1 90.94 163 ARG A CA 1
ATOM 1317 C C . ARG A 1 163 ? 24.281 32.812 27.328 1 90.94 163 ARG A C 1
ATOM 1319 O O . ARG A 1 163 ? 23.453 32.188 27.984 1 90.94 163 ARG A O 1
ATOM 1326 N N . THR A 1 164 ? 25.125 33.719 27.781 1 90.62 164 THR A N 1
ATOM 1327 C CA . THR A 1 164 ? 25.031 34.062 29.203 1 90.62 164 THR A CA 1
ATOM 1328 C C . THR A 1 164 ? 23.719 34.75 29.516 1 90.62 164 THR A C 1
ATOM 1330 O O . THR A 1 164 ? 23.094 34.5 30.547 1 90.62 164 THR A O 1
ATOM 1333 N N . LEU A 1 165 ? 23.344 35.625 28.656 1 91 165 LEU A N 1
ATOM 1334 C CA . LEU A 1 165 ? 22.078 36.312 28.844 1 91 165 LEU A CA 1
ATOM 1335 C C . LEU A 1 165 ? 20.906 35.312 28.75 1 91 165 LEU A C 1
ATOM 1337 O O . LEU A 1 165 ? 19.953 35.438 29.531 1 91 165 LEU A O 1
ATOM 1341 N N . ILE A 1 166 ? 21.031 34.469 27.875 1 91.25 166 ILE A N 1
ATOM 1342 C CA . ILE A 1 166 ? 20 33.469 27.703 1 91.25 166 ILE A CA 1
ATOM 1343 C C . ILE A 1 166 ? 19.938 32.531 28.922 1 91.25 166 ILE A C 1
ATOM 1345 O O . ILE A 1 166 ? 18.859 32.219 29.422 1 91.25 166 ILE A O 1
ATOM 1349 N N . ALA A 1 167 ? 21.078 32.125 29.344 1 90.25 167 ALA A N 1
ATOM 1350 C CA . ALA A 1 167 ? 21.141 31.266 30.531 1 90.25 167 ALA A CA 1
ATOM 1351 C C . ALA A 1 167 ? 20.531 31.969 31.734 1 90.25 167 ALA A C 1
ATOM 1353 O O . ALA A 1 167 ? 19.844 31.344 32.562 1 90.25 167 ALA A O 1
ATOM 1354 N N . ALA A 1 168 ? 20.812 33.219 31.812 1 89.38 168 ALA A N 1
ATOM 1355 C CA . ALA A 1 168 ? 20.266 34 32.938 1 89.38 168 ALA A CA 1
ATOM 1356 C C . ALA A 1 168 ? 18.75 34.094 32.812 1 89.38 168 ALA A C 1
ATOM 1358 O O . ALA A 1 168 ? 18.031 34.031 33.844 1 89.38 168 ALA A O 1
ATOM 1359 N N . ALA A 1 169 ? 18.297 34.406 31.703 1 88.94 169 ALA A N 1
ATOM 1360 C CA . ALA A 1 169 ? 16.859 34.5 31.484 1 88.94 169 ALA A CA 1
ATOM 1361 C C . ALA A 1 169 ? 16.156 33.188 31.797 1 88.94 169 ALA A C 1
ATOM 1363 O O . ALA A 1 169 ? 15.07 33.156 32.375 1 88.94 169 ALA A O 1
ATOM 1364 N N . LEU A 1 170 ? 16.719 32.125 31.422 1 89.5 170 LEU A N 1
ATOM 1365 C CA . LEU A 1 170 ? 16.156 30.812 31.672 1 89.5 170 LEU A CA 1
ATOM 1366 C C . LEU A 1 170 ? 16.172 30.484 33.156 1 89.5 170 LEU A C 1
ATOM 1368 O O . LEU A 1 170 ? 15.227 29.906 33.688 1 89.5 170 LEU A O 1
ATOM 1372 N N . ALA A 1 171 ? 17.266 30.812 33.75 1 88.75 171 ALA A N 1
ATOM 1373 C CA . ALA A 1 171 ? 17.375 30.609 35.188 1 88.75 171 ALA A CA 1
ATOM 1374 C C . ALA A 1 171 ? 16.328 31.422 35.938 1 88.75 171 ALA A C 1
ATOM 1376 O O . ALA A 1 171 ? 15.734 30.953 36.906 1 88.75 171 ALA A O 1
ATOM 1377 N N . GLN A 1 172 ? 16.172 32.594 35.5 1 88.94 172 GLN A N 1
ATOM 1378 C CA . GLN A 1 172 ? 15.164 33.438 36.125 1 88.94 172 GLN A CA 1
ATOM 1379 C C . GLN A 1 172 ? 13.766 32.875 35.938 1 88.94 172 GLN A C 1
ATOM 1381 O O . GLN A 1 172 ? 12.945 32.906 36.875 1 88.94 172 GLN A O 1
ATOM 1386 N N . LEU A 1 173 ? 13.453 32.469 34.781 1 88.81 173 LEU A N 1
ATOM 1387 C CA . LEU A 1 173 ? 12.156 31.844 34.531 1 88.81 173 LEU A CA 1
ATOM 1388 C C . LEU A 1 173 ? 11.938 30.656 35.438 1 88.81 173 LEU A C 1
ATOM 1390 O O . LEU A 1 173 ? 10.836 30.453 35.938 1 88.81 173 LEU A O 1
ATOM 1394 N N . GLU A 1 174 ? 12.914 29.875 35.562 1 90.81 174 GLU A N 1
ATOM 1395 C CA . GLU A 1 174 ? 12.828 28.672 36.406 1 90.81 174 GLU A CA 1
ATOM 1396 C C . GLU A 1 174 ? 12.578 29.047 37.844 1 90.81 174 GLU A C 1
ATOM 1398 O O . GLU A 1 174 ? 11.758 28.438 38.531 1 90.81 174 GLU A O 1
ATOM 1403 N N . VAL A 1 175 ? 13.289 30.078 38.312 1 91 175 VAL A N 1
ATOM 1404 C CA . VAL A 1 175 ? 13.148 30.516 39.688 1 91 175 VAL A CA 1
ATOM 1405 C C . VAL A 1 175 ? 11.758 31.125 39.906 1 91 175 VAL A C 1
ATOM 1407 O O . VAL A 1 175 ? 11.109 30.859 40.938 1 91 175 VAL A O 1
ATOM 1410 N N . GLU A 1 176 ? 11.344 31.875 39 1 89.94 176 GLU A N 1
ATOM 1411 C CA . GLU A 1 176 ? 10.023 32.5 39.094 1 89.94 176 GLU A CA 1
ATOM 1412 C C . GLU A 1 176 ? 8.922 31.422 39.062 1 89.94 176 GLU A C 1
ATOM 1414 O O . GLU A 1 176 ? 7.957 31.516 39.844 1 89.94 176 GLU A O 1
ATOM 1419 N N . THR A 1 177 ? 9.07 30.484 38.25 1 92.31 177 THR A N 1
ATOM 1420 C CA . THR A 1 177 ? 8.094 29.406 38.156 1 92.31 177 THR A CA 1
ATOM 1421 C C . THR A 1 177 ? 8.125 28.562 39.406 1 92.31 177 THR A C 1
ATOM 1423 O O . THR A 1 177 ? 7.074 28.141 39.906 1 92.31 177 THR A O 1
ATOM 1426 N N . GLY A 1 178 ? 9.289 28.297 39.875 1 93.44 178 GLY A N 1
ATOM 1427 C CA . GLY A 1 178 ? 9.43 27.547 41.094 1 93.44 178 GLY A CA 1
ATOM 1428 C C . GLY A 1 178 ? 8.797 28.234 42.312 1 93.44 178 GLY A C 1
ATOM 1429 O O . GLY A 1 178 ? 8.148 27.594 43.125 1 93.44 178 GLY A O 1
ATOM 1430 N N . THR A 1 179 ? 8.977 29.516 42.344 1 92.56 179 THR A N 1
ATOM 1431 C CA . THR A 1 179 ? 8.406 30.297 43.438 1 92.56 179 THR A CA 1
ATOM 1432 C C . THR A 1 179 ? 6.883 30.328 43.344 1 92.56 179 THR A C 1
ATOM 1434 O O . THR A 1 179 ? 6.191 30.234 44.344 1 92.56 179 THR A O 1
ATOM 1437 N N . ALA A 1 180 ? 6.406 30.453 42.188 1 92.62 180 ALA A N 1
ATOM 1438 C CA . ALA A 1 180 ? 4.961 30.438 41.969 1 92.62 180 ALA A CA 1
ATOM 1439 C C . ALA A 1 180 ? 4.359 29.094 42.406 1 92.62 180 ALA A C 1
ATOM 1441 O O . ALA A 1 180 ? 3.273 29.047 42.969 1 92.62 180 ALA A O 1
ATOM 1442 N N . ILE A 1 181 ? 5.035 28.031 42.156 1 94.56 181 ILE A N 1
ATOM 1443 C CA . ILE A 1 181 ? 4.562 26.703 42.469 1 94.56 181 ILE A CA 1
ATOM 1444 C C . ILE A 1 181 ? 4.625 26.5 44 1 94.56 181 ILE A C 1
ATOM 1446 O O . ILE A 1 181 ? 3.688 25.969 44.594 1 94.56 181 ILE A O 1
ATOM 1450 N N . ALA A 1 182 ? 5.707 26.938 44.531 1 91.06 182 ALA A N 1
ATOM 1451 C CA . ALA A 1 182 ? 5.879 26.781 45.969 1 91.06 182 ALA A CA 1
ATOM 1452 C C . ALA A 1 182 ? 4.844 27.609 46.75 1 91.06 182 ALA A C 1
ATOM 1454 O O . ALA A 1 182 ? 4.434 27.219 47.844 1 91.06 182 ALA A O 1
ATOM 1455 N N . ALA A 1 183 ? 4.395 28.641 46.125 1 90.12 183 ALA A N 1
ATOM 1456 C CA . ALA A 1 183 ? 3.395 29.5 46.75 1 90.12 183 ALA A CA 1
ATOM 1457 C C . ALA A 1 183 ? 2.002 28.875 46.656 1 90.12 183 ALA A C 1
ATOM 1459 O O . ALA A 1 183 ? 1.159 29.078 47.531 1 90.12 183 ALA A O 1
ATOM 1460 N N . SER A 1 184 ? 1.784 28.109 45.688 1 90.06 184 SER A N 1
ATOM 1461 C CA . SER A 1 184 ? 0.444 27.609 45.406 1 90.06 184 SER A CA 1
ATOM 1462 C C . SER A 1 184 ? 0.254 26.203 45.969 1 90.06 184 SER A C 1
ATOM 1464 O O . SER A 1 184 ? -0.877 25.75 46.188 1 90.06 184 SER A O 1
ATOM 1466 N N . VAL A 1 185 ? 1.356 25.453 46.188 1 94 185 VAL A N 1
ATOM 1467 C CA . VAL A 1 185 ? 1.23 24.047 46.562 1 94 185 VAL A CA 1
ATOM 1468 C C . VAL A 1 185 ? 1.964 23.781 47.875 1 94 185 VAL A C 1
ATOM 1470 O O . VAL A 1 185 ? 3.088 24.25 48.062 1 94 185 VAL A O 1
ATOM 1473 N N . ASP A 1 186 ? 1.355 23.031 48.688 1 93.31 186 ASP A N 1
ATOM 1474 C CA . ASP A 1 186 ? 1.957 22.672 49.969 1 93.31 186 ASP A CA 1
ATOM 1475 C C . ASP A 1 186 ? 3.143 21.734 49.781 1 93.31 186 ASP A C 1
ATOM 1477 O O . ASP A 1 186 ? 3.146 20.906 48.875 1 93.31 186 ASP A O 1
ATOM 1481 N N . PRO A 1 187 ? 4.195 21.828 50.594 1 92.75 187 PRO A N 1
ATOM 1482 C CA . PRO A 1 187 ? 5.406 21.016 50.469 1 92.75 187 PRO A CA 1
ATOM 1483 C C . PRO A 1 187 ? 5.125 19.516 50.531 1 92.75 187 PRO A C 1
ATOM 1485 O O . PRO A 1 187 ? 5.793 18.719 49.844 1 92.75 187 PRO A O 1
ATOM 1488 N N . ALA A 1 188 ? 4.191 19.172 51.281 1 93.69 188 ALA A N 1
ATOM 1489 C CA . ALA A 1 188 ? 3.859 17.75 51.406 1 93.69 188 ALA A CA 1
ATOM 1490 C C . ALA A 1 188 ? 3.336 17.203 50.062 1 93.69 188 ALA A C 1
ATOM 1492 O O . ALA A 1 188 ? 3.65 16.078 49.688 1 93.69 188 ALA A O 1
ATOM 1493 N N . THR A 1 189 ? 2.539 18.031 49.469 1 94.88 189 THR A N 1
ATOM 1494 C CA . THR A 1 189 ? 2.002 17.625 48.156 1 94.88 189 THR A CA 1
ATOM 1495 C C . THR A 1 189 ? 3.113 17.547 47.125 1 94.88 189 THR A C 1
ATOM 1497 O O . THR A 1 189 ? 3.109 16.641 46.281 1 94.88 189 THR A O 1
ATOM 1500 N N . LEU A 1 190 ? 4.023 18.406 47.188 1 94.38 190 LEU A N 1
ATOM 1501 C CA . LEU A 1 190 ? 5.141 18.391 46.25 1 94.38 190 LEU A CA 1
ATOM 1502 C C . LEU A 1 190 ? 5.992 17.141 46.438 1 94.38 190 LEU A C 1
ATOM 1504 O O . LEU A 1 190 ? 6.477 16.562 45.438 1 94.38 190 LEU A O 1
ATOM 1508 N N . ASP A 1 191 ? 6.152 16.766 47.656 1 92.38 191 ASP A N 1
ATOM 1509 C CA . ASP A 1 191 ? 6.902 15.539 47.938 1 92.38 191 ASP A CA 1
ATOM 1510 C C . ASP A 1 191 ? 6.18 14.312 47.375 1 92.38 191 ASP A C 1
ATOM 1512 O O . ASP A 1 191 ? 6.812 13.391 46.875 1 92.38 191 ASP A O 1
ATOM 1516 N N . ARG A 1 192 ? 4.953 14.391 47.5 1 94.44 192 ARG A N 1
ATOM 1517 C CA . ARG A 1 192 ? 4.152 13.297 46.969 1 94.44 192 ARG A CA 1
ATOM 1518 C C . ARG A 1 192 ? 4.254 13.234 45.438 1 94.44 192 ARG A C 1
ATOM 1520 O O . ARG A 1 192 ? 4.262 12.156 44.875 1 94.44 192 ARG A O 1
ATOM 1527 N N . TRP A 1 193 ? 4.191 14.391 44.844 1 94.94 193 TRP A N 1
ATOM 1528 C CA . TRP A 1 193 ? 4.312 14.469 43.406 1 94.94 193 TRP A CA 1
ATOM 1529 C C . TRP A 1 193 ? 5.637 13.875 42.938 1 94.94 193 TRP A C 1
ATOM 1531 O O . TRP A 1 193 ? 5.664 13.055 42 1 94.94 193 TRP A O 1
ATOM 1541 N N . ARG A 1 194 ? 6.684 14.188 43.562 1 90.75 194 ARG A N 1
ATOM 1542 C CA . ARG A 1 194 ? 8.016 13.703 43.219 1 90.75 194 ARG A CA 1
ATOM 1543 C C . ARG A 1 194 ? 8.125 12.195 43.406 1 90.75 194 ARG A C 1
ATOM 1545 O O . ARG A 1 194 ? 8.711 11.492 42.594 1 90.75 194 ARG A O 1
ATOM 1552 N N . ALA A 1 195 ? 7.539 11.75 44.406 1 89.56 195 ALA A N 1
ATOM 1553 C CA . ALA A 1 195 ? 7.582 10.328 44.719 1 89.56 195 ALA A CA 1
ATOM 1554 C C . ALA A 1 195 ? 6.758 9.531 43.688 1 89.56 195 ALA A C 1
ATOM 1556 O O . ALA A 1 195 ? 7.148 8.43 43.281 1 89.56 195 ALA A O 1
ATOM 1557 N N . SER A 1 196 ? 5.676 10.117 43.344 1 91.62 196 SER A N 1
ATOM 1558 C CA . SER A 1 196 ? 4.766 9.422 42.438 1 91.62 196 SER A CA 1
ATOM 1559 C C . SER A 1 196 ? 5.387 9.242 41.062 1 91.62 196 SER A C 1
ATOM 1561 O O . SER A 1 196 ? 5.211 8.195 40.406 1 91.62 196 SER A O 1
ATOM 1563 N N . VAL A 1 197 ? 6.098 10.203 40.562 1 90.31 197 VAL A N 1
ATOM 1564 C CA . VAL A 1 197 ? 6.668 10.164 39.219 1 90.31 197 VAL A CA 1
ATOM 1565 C C . VAL A 1 197 ? 7.781 9.125 39.156 1 90.31 197 VAL A C 1
ATOM 1567 O O . VAL A 1 197 ? 7.98 8.477 38.125 1 90.31 197 VAL A O 1
ATOM 1570 N N . SER A 1 198 ? 8.453 8.859 40.281 1 85.12 198 SER A N 1
ATOM 1571 C CA . SER A 1 198 ? 9.586 7.945 40.312 1 85.12 198 SER A CA 1
ATOM 1572 C C . SER A 1 198 ? 9.141 6.523 40.656 1 85.12 198 SER A C 1
ATOM 1574 O O . SER A 1 198 ? 9.922 5.578 40.531 1 85.12 198 SER A O 1
ATOM 1576 N N . GLU A 1 199 ? 7.941 6.328 40.844 1 87.69 199 GLU A N 1
ATOM 1577 C CA . GLU A 1 199 ? 7.422 5.027 41.25 1 87.69 199 GLU A CA 1
ATOM 1578 C C . GLU A 1 199 ? 7.316 4.074 40.062 1 87.69 199 GLU A C 1
ATOM 1580 O O . GLU A 1 199 ? 7.02 4.496 38.938 1 87.69 199 GLU A O 1
ATOM 1585 N N . LEU A 1 200 ? 7.605 2.811 40.312 1 89.5 200 LEU A N 1
ATOM 1586 C CA . LEU A 1 200 ? 7.473 1.758 39.312 1 89.5 200 LEU A CA 1
ATOM 1587 C C . LEU A 1 200 ? 6.078 1.136 39.375 1 89.5 200 LEU A C 1
ATOM 1589 O O . LEU A 1 200 ? 5.559 0.849 40.469 1 89.5 200 LEU A O 1
ATOM 1593 N N . ARG A 1 201 ? 5.531 0.97 38.25 1 90.25 201 ARG A N 1
ATOM 1594 C CA . ARG A 1 201 ? 4.211 0.359 38.125 1 90.25 201 ARG A CA 1
ATOM 1595 C C . ARG A 1 201 ? 4.316 -1.162 38.094 1 90.25 201 ARG A C 1
ATOM 1597 O O . ARG A 1 201 ? 5.391 -1.709 37.844 1 90.25 201 ARG A O 1
ATOM 1604 N N . PRO A 1 202 ? 3.264 -1.828 38.25 1 84.56 202 PRO A N 1
ATOM 1605 C CA . PRO A 1 202 ? 3.283 -3.293 38.219 1 84.56 202 PRO A CA 1
ATOM 1606 C C . PRO A 1 202 ? 3.666 -3.869 36.875 1 84.56 202 PRO A C 1
ATOM 1608 O O . PRO A 1 202 ? 4.203 -4.977 36.781 1 84.56 202 PRO A O 1
ATOM 1611 N N . ASP A 1 203 ? 3.447 -3.178 35.938 1 82.5 203 ASP A N 1
ATOM 1612 C CA . ASP A 1 203 ? 3.754 -3.68 34.594 1 82.5 203 ASP A CA 1
ATOM 1613 C C . ASP A 1 203 ? 5.219 -3.432 34.25 1 82.5 203 ASP A C 1
ATOM 1615 O O . ASP A 1 203 ? 5.656 -3.756 33.125 1 82.5 203 ASP A O 1
ATOM 1619 N N . GLY A 1 204 ? 6 -2.869 35.188 1 81.94 204 GLY A N 1
ATOM 1620 C CA . GLY A 1 204 ? 7.426 -2.68 34.969 1 81.94 204 GLY A CA 1
ATOM 1621 C C . GLY A 1 204 ? 7.766 -1.315 34.406 1 81.94 204 GLY A C 1
ATOM 1622 O O . GLY A 1 204 ? 8.938 -0.926 34.344 1 81.94 204 GLY A O 1
ATOM 1623 N N . GLN A 1 205 ? 6.738 -0.583 34 1 86.06 205 GLN A N 1
ATOM 1624 C CA . GLN A 1 205 ? 6.98 0.754 33.469 1 86.06 205 GLN A CA 1
ATOM 1625 C C . GLN A 1 205 ? 7.008 1.793 34.594 1 86.06 205 GLN A C 1
ATOM 1627 O O . GLN A 1 205 ? 6.422 1.585 35.656 1 86.06 205 GLN A O 1
ATOM 1632 N N . THR A 1 206 ? 7.734 2.814 34.344 1 89.44 206 THR A N 1
ATOM 1633 C CA . THR A 1 206 ? 7.715 3.914 35.312 1 89.44 206 THR A CA 1
ATOM 1634 C C . THR A 1 206 ? 6.418 4.711 35.188 1 89.44 206 THR A C 1
ATOM 1636 O O . THR A 1 206 ? 5.816 4.77 34.125 1 89.44 206 THR A O 1
ATOM 1639 N N . GLN A 1 207 ? 5.992 5.285 36.25 1 92.44 207 GLN A N 1
ATOM 1640 C CA . GLN A 1 207 ? 4.789 6.113 36.219 1 92.44 207 GLN A CA 1
ATOM 1641 C C . GLN A 1 207 ? 4.949 7.285 35.25 1 92.44 207 GLN A C 1
ATOM 1643 O O . GLN A 1 207 ? 3.977 7.715 34.625 1 92.44 207 GLN A O 1
ATOM 1648 N N . GLN A 1 208 ? 6.188 7.816 35.156 1 92.19 208 GLN A N 1
ATOM 1649 C CA . GLN A 1 208 ? 6.477 8.898 34.219 1 92.19 208 GLN A CA 1
ATOM 1650 C C . GLN A 1 208 ? 6.168 8.484 32.781 1 92.19 208 GLN A C 1
ATOM 1652 O O . GLN A 1 208 ? 5.477 9.203 32.062 1 92.19 208 GLN A O 1
ATOM 1657 N N . SER A 1 209 ? 6.637 7.34 32.438 1 91 209 SER A N 1
ATOM 1658 C CA . SER A 1 209 ? 6.438 6.852 31.094 1 91 209 SER A CA 1
ATOM 1659 C C . SER A 1 209 ? 4.977 6.504 30.828 1 91 209 SER A C 1
ATOM 1661 O O . SER A 1 209 ? 4.469 6.691 29.734 1 91 209 SER A O 1
ATOM 1663 N N . TRP A 1 210 ? 4.367 5.984 31.828 1 93.75 210 TRP A N 1
ATOM 1664 C CA . TRP A 1 210 ? 2.967 5.598 31.703 1 93.75 210 TRP A CA 1
ATOM 1665 C C . TRP A 1 210 ? 2.076 6.824 31.531 1 93.75 210 TRP A C 1
ATOM 1667 O O . TRP A 1 210 ? 1.154 6.824 30.719 1 93.75 210 TRP A O 1
ATOM 1677 N N . LEU A 1 211 ? 2.316 7.871 32.25 1 94.38 211 LEU A N 1
ATOM 1678 C CA . LEU A 1 211 ? 1.526 9.094 32.188 1 94.38 211 LEU A CA 1
ATOM 1679 C C . LEU A 1 211 ? 1.736 9.805 30.859 1 94.38 211 LEU A C 1
ATOM 1681 O O . LEU A 1 211 ? 0.827 10.469 30.359 1 94.38 211 LEU A O 1
ATOM 1685 N N . TRP A 1 212 ? 2.949 9.625 30.359 1 92.06 212 TRP A N 1
ATOM 1686 C CA . TRP A 1 212 ? 3.303 10.336 29.125 1 92.06 212 TRP A CA 1
ATOM 1687 C C . TRP A 1 212 ? 2.826 9.57 27.891 1 92.06 212 TRP A C 1
ATOM 1689 O O . TRP A 1 212 ? 2.688 10.141 26.812 1 92.06 212 TRP A O 1
ATOM 1699 N N . ALA A 1 213 ? 2.539 8.312 28 1 90.69 213 ALA A N 1
ATOM 1700 C CA . ALA A 1 213 ? 2.219 7.441 26.859 1 90.69 213 ALA A CA 1
ATOM 1701 C C . ALA A 1 213 ? 0.887 7.832 26.234 1 90.69 213 ALA A C 1
ATOM 1703 O O . ALA A 1 213 ? -0.059 8.195 26.938 1 90.69 213 ALA A O 1
ATOM 1704 N N . ALA A 1 214 ? 0.85 7.891 24.891 1 91.94 214 ALA A N 1
ATOM 1705 C CA . ALA A 1 214 ? -0.403 8.07 24.172 1 91.94 214 ALA A CA 1
ATOM 1706 C C . ALA A 1 214 ? -1.151 6.746 24.031 1 91.94 214 ALA A C 1
ATOM 1708 O O . ALA A 1 214 ? -0.554 5.672 24.156 1 91.94 214 ALA A O 1
ATOM 1709 N N . PRO A 1 215 ? -2.473 6.895 23.844 1 92.5 215 PRO A N 1
ATOM 1710 C CA . PRO A 1 215 ? -3.215 5.645 23.641 1 92.5 215 PRO A CA 1
ATOM 1711 C C . PRO A 1 215 ? -2.705 4.84 22.453 1 92.5 215 PRO A C 1
ATOM 1713 O O . PRO A 1 215 ? -2.338 5.414 21.422 1 92.5 215 PRO A O 1
ATOM 1716 N N . ALA A 1 216 ? -2.711 3.521 22.609 1 88.38 216 ALA A N 1
ATOM 1717 C CA . ALA A 1 216 ? -2.188 2.641 21.562 1 88.38 216 ALA A CA 1
ATOM 1718 C C . ALA A 1 216 ? -3.207 2.451 20.438 1 88.38 216 ALA A C 1
ATOM 1720 O O . ALA A 1 216 ? -2.855 2.488 19.266 1 88.38 216 ALA A O 1
ATOM 1721 N N . LYS A 1 217 ? -4.43 2.174 20.766 1 90.81 217 LYS A N 1
ATOM 1722 C CA . LYS A 1 217 ? -5.496 1.911 19.797 1 90.81 217 LYS A CA 1
ATOM 1723 C C . LYS A 1 217 ? -6.82 2.502 20.266 1 90.81 217 LYS A C 1
ATOM 1725 O O . LYS A 1 217 ? -6.941 2.938 21.422 1 90.81 217 LYS A O 1
ATOM 1730 N N . HIS A 1 218 ? -7.688 2.604 19.375 1 89.5 218 HIS A N 1
ATOM 1731 C CA . HIS A 1 218 ? -9.039 3.031 19.719 1 89.5 218 HIS A CA 1
ATOM 1732 C C . HIS A 1 218 ? -9.883 1.861 20.203 1 89.5 218 HIS A C 1
ATOM 1734 O O . HIS A 1 218 ? -10.383 1.065 19.406 1 89.5 218 HIS A O 1
ATOM 1740 N N . SER A 1 219 ? -9.93 1.698 21.516 1 90.81 219 SER A N 1
ATOM 1741 C CA . SER A 1 219 ? -10.68 0.61 22.141 1 90.81 219 SER A CA 1
ATOM 1742 C C . SER A 1 219 ? -11.25 1.03 23.484 1 90.81 219 SER A C 1
ATOM 1744 O O . SER A 1 219 ? -10.836 2.041 24.062 1 90.81 219 SER A O 1
ATOM 1746 N N . THR A 1 220 ? -12.211 0.284 24.031 1 92.06 220 THR A N 1
ATOM 1747 C CA . THR A 1 220 ? -12.805 0.566 25.328 1 92.06 220 THR A CA 1
ATOM 1748 C C . THR A 1 220 ? -11.789 0.343 26.438 1 92.06 220 THR A C 1
ATOM 1750 O O . THR A 1 220 ? -11.82 1.034 27.469 1 92.06 220 THR A O 1
ATOM 1753 N N . ARG A 1 221 ? -10.906 -0.531 26.203 1 92.25 221 ARG A N 1
ATOM 1754 C CA . ARG A 1 221 ? -9.859 -0.771 27.188 1 92.25 221 ARG A CA 1
ATOM 1755 C C . ARG A 1 221 ? -8.945 0.44 27.328 1 92.25 221 ARG A C 1
ATOM 1757 O O . ARG A 1 221 ? -8.539 0.795 28.438 1 92.25 221 ARG A O 1
ATOM 1764 N N . GLN A 1 222 ? -8.648 1.049 26.234 1 93.44 222 GLN A N 1
ATOM 1765 C CA . GLN A 1 222 ? -7.797 2.23 26.266 1 93.44 222 GLN A CA 1
ATOM 1766 C C . GLN A 1 222 ? -8.508 3.414 26.906 1 93.44 222 GLN A C 1
ATOM 1768 O O . GLN A 1 222 ? -7.879 4.246 27.562 1 93.44 222 GLN A O 1
ATOM 1773 N N . ILE A 1 223 ? -9.789 3.539 26.688 1 94.81 223 ILE A N 1
ATOM 1774 C CA . ILE A 1 223 ? -10.562 4.586 27.359 1 94.81 223 ILE A CA 1
ATOM 1775 C C . ILE A 1 223 ? -10.477 4.406 28.875 1 94.81 223 ILE A C 1
ATOM 1777 O O . ILE A 1 223 ? -10.273 5.379 29.609 1 94.81 223 ILE A O 1
ATOM 1781 N N . SER A 1 224 ? -10.57 3.146 29.297 1 94.62 224 SER A N 1
ATOM 1782 C CA . SER A 1 224 ? -10.469 2.854 30.734 1 94.62 224 SER A CA 1
ATOM 1783 C C . SER A 1 224 ? -9.086 3.186 31.266 1 94.62 224 SER A C 1
ATOM 1785 O O . SER A 1 224 ? -8.945 3.682 32.375 1 94.62 224 SER A O 1
ATOM 1787 N N . GLU A 1 225 ? -8.117 2.932 30.484 1 94.44 225 GLU A N 1
ATOM 1788 C CA . GLU A 1 225 ? -6.75 3.23 30.906 1 94.44 225 GLU A CA 1
ATOM 1789 C C . GLU A 1 225 ? -6.527 4.734 31.016 1 94.44 225 GLU A C 1
ATOM 1791 O O . GLU A 1 225 ? -5.844 5.195 31.938 1 94.44 225 GLU A O 1
ATOM 1796 N N . VAL A 1 226 ? -7.031 5.484 30.125 1 95.44 226 VAL A N 1
ATOM 1797 C CA . VAL A 1 226 ? -6.891 6.938 30.172 1 95.44 226 VAL A CA 1
ATOM 1798 C C . VAL A 1 226 ? -7.641 7.496 31.375 1 95.44 226 VAL A C 1
ATOM 1800 O O . VAL A 1 226 ? -7.176 8.438 32.031 1 95.44 226 VAL A O 1
ATOM 1803 N N . LEU A 1 227 ? -8.75 6.875 31.672 1 95.81 227 LEU A N 1
ATOM 1804 C CA . LEU A 1 227 ? -9.492 7.277 32.875 1 95.81 227 LEU A CA 1
ATOM 1805 C C . LEU A 1 227 ? -8.703 6.957 34.125 1 95.81 227 LEU A C 1
ATOM 1807 O O . LEU A 1 227 ? -8.75 7.719 35.094 1 95.81 227 LEU A O 1
ATOM 1811 N N . GLU A 1 228 ? -8.031 5.867 34.094 1 95.19 228 GLU A N 1
ATOM 1812 C CA . GLU A 1 228 ? -7.18 5.512 35.219 1 95.19 228 GLU A CA 1
ATOM 1813 C C . GLU A 1 228 ? -6.086 6.551 35.438 1 95.19 228 GLU A C 1
ATOM 1815 O O . GLU A 1 228 ? -5.723 6.848 36.562 1 95.19 228 GLU A O 1
ATOM 1820 N N . ARG A 1 229 ? -5.539 7.078 34.406 1 96.06 229 ARG A N 1
ATOM 1821 C CA . ARG A 1 229 ? -4.523 8.125 34.5 1 96.06 229 ARG A CA 1
ATOM 1822 C C . ARG A 1 229 ? -5.102 9.391 35.125 1 96.06 229 ARG A C 1
ATOM 1824 O O . ARG A 1 229 ? -4.469 10.016 35.969 1 96.06 229 ARG A O 1
ATOM 1831 N N . ILE A 1 230 ? -6.293 9.773 34.625 1 96.44 230 ILE A N 1
ATOM 1832 C CA . ILE A 1 230 ? -6.938 10.969 35.156 1 96.44 230 ILE A CA 1
ATOM 1833 C C . ILE A 1 230 ? -7.246 10.766 36.656 1 96.44 230 ILE A C 1
ATOM 1835 O O . ILE A 1 230 ? -7.055 11.68 37.469 1 96.44 230 ILE A O 1
ATOM 1839 N N . ASP A 1 231 ? -7.672 9.508 37.031 1 95.38 231 ASP A N 1
ATOM 1840 C CA . ASP A 1 231 ? -7.977 9.203 38.406 1 95.38 231 ASP A CA 1
ATOM 1841 C C . ASP A 1 231 ? -6.738 9.336 39.281 1 95.38 231 ASP A C 1
ATOM 1843 O O . ASP A 1 231 ? -6.82 9.836 40.406 1 95.38 231 ASP A O 1
ATOM 1847 N N . LEU A 1 232 ? -5.672 8.883 38.781 1 95.56 232 LEU A N 1
ATOM 1848 C CA . LEU A 1 232 ? -4.426 9.016 39.531 1 95.56 232 LEU A CA 1
ATOM 1849 C C . LEU A 1 232 ? -4.062 10.484 39.719 1 95.56 232 LEU A C 1
ATOM 1851 O O . LEU A 1 232 ? -3.658 10.883 40.812 1 95.56 232 LEU A O 1
ATOM 1855 N N . LEU A 1 233 ? -4.188 11.305 38.75 1 96.62 233 LEU A N 1
ATOM 1856 C CA . LEU A 1 233 ? -3.838 12.719 38.812 1 96.62 233 LEU A CA 1
ATOM 1857 C C . LEU A 1 233 ? -4.793 13.469 39.75 1 96.62 233 LEU A C 1
ATOM 1859 O O . LEU A 1 233 ? -4.391 14.422 40.406 1 96.62 233 LEU A O 1
ATOM 1863 N N . TYR A 1 234 ? -6.004 13.008 39.781 1 95.19 234 TYR A N 1
ATOM 1864 C CA . TYR A 1 234 ? -6.973 13.594 40.688 1 95.19 234 TYR A CA 1
ATOM 1865 C C . TYR A 1 234 ? -6.648 13.219 42.156 1 95.19 234 TYR A C 1
ATOM 1867 O O . TYR A 1 234 ? -6.777 14.047 43.062 1 95.19 234 TYR A O 1
ATOM 1875 N N . THR A 1 235 ? -6.27 11.969 42.281 1 94.56 235 THR A N 1
ATOM 1876 C CA . THR A 1 235 ? -5.883 11.531 43.625 1 94.56 235 THR A CA 1
ATOM 1877 C C . THR A 1 235 ? -4.699 12.344 44.156 1 94.56 235 THR A C 1
ATOM 1879 O O . THR A 1 235 ? -4.582 12.586 45.344 1 94.56 235 THR A O 1
ATOM 1882 N N . LEU A 1 236 ? -3.893 12.836 43.219 1 95.31 236 LEU A N 1
ATOM 1883 C CA . LEU A 1 236 ? -2.738 13.648 43.594 1 95.31 236 LEU A CA 1
ATOM 1884 C C . LEU A 1 236 ? -3.125 15.125 43.688 1 95.31 236 LEU A C 1
ATOM 1886 O O . LEU A 1 236 ? -2.281 15.969 44 1 95.31 236 LEU A O 1
ATOM 1890 N N . ASP A 1 237 ? -4.309 15.484 43.375 1 93.5 237 ASP A N 1
ATOM 1891 C CA . ASP A 1 237 ? -4.871 16.828 43.469 1 93.5 237 ASP A CA 1
ATOM 1892 C C . ASP A 1 237 ? -4.188 17.797 42.531 1 93.5 237 ASP A C 1
ATOM 1894 O O . ASP A 1 237 ? -3.988 18.969 42.844 1 93.5 237 ASP A O 1
ATOM 1898 N N . VAL A 1 238 ? -3.773 17.344 41.438 1 94.75 238 VAL A N 1
ATOM 1899 C CA . VAL A 1 238 ? -3.092 18.156 40.438 1 94.75 238 VAL A CA 1
ATOM 1900 C C . VAL A 1 238 ? -4.07 19.172 39.844 1 94.75 238 VAL A C 1
ATOM 1902 O O . VAL A 1 238 ? -3.686 20.297 39.5 1 94.75 238 VAL A O 1
ATOM 1905 N N . HIS A 1 239 ? -5.379 18.844 39.719 1 92.19 239 HIS A N 1
ATOM 1906 C CA . HIS A 1 239 ? -6.406 19.656 39.094 1 92.19 239 HIS A CA 1
ATOM 1907 C C . HIS A 1 239 ? -6.68 20.922 39.875 1 92.19 239 HIS A C 1
ATOM 1909 O O . HIS A 1 239 ? -7.203 21.906 39.312 1 92.19 239 HIS A O 1
ATOM 1915 N N . LYS A 1 240 ? -6.195 20.953 41.094 1 90.69 240 LYS A N 1
ATOM 1916 C CA . LYS A 1 240 ? -6.508 22.078 42 1 90.69 240 LYS A CA 1
ATOM 1917 C C . LYS A 1 240 ? -5.41 23.141 41.938 1 90.69 240 LYS A C 1
ATOM 1919 O O . LYS A 1 240 ? -5.602 24.266 42.406 1 90.69 240 LYS A O 1
ATOM 1924 N N . HIS A 1 241 ? -4.379 22.688 41.281 1 90.62 241 HIS A N 1
ATOM 1925 C CA . HIS A 1 241 ? -3.223 23.562 41.406 1 90.62 241 HIS A CA 1
ATOM 1926 C C . HIS A 1 241 ? -2.713 24 40.031 1 90.62 241 HIS A C 1
ATOM 1928 O O . HIS A 1 241 ? -3.086 23.422 39.031 1 90.62 241 HIS A O 1
ATOM 1934 N N . LEU A 1 242 ? -1.868 25.156 40 1 88.5 242 LEU A N 1
ATOM 1935 C CA . LEU A 1 242 ? -1.088 25.641 38.875 1 88.5 242 LEU A CA 1
ATOM 1936 C C . LEU A 1 242 ? -1.996 26.234 37.812 1 88.5 242 LEU A C 1
ATOM 1938 O O . LEU A 1 242 ? -1.686 26.172 36.625 1 88.5 242 LEU A O 1
ATOM 1942 N N . ALA A 1 243 ? -3.076 26.703 38.062 1 81.62 243 ALA A N 1
ATOM 1943 C CA . ALA A 1 243 ? -4.008 27.297 37.125 1 81.62 243 ALA A CA 1
ATOM 1944 C C . ALA A 1 243 ? -3.438 28.562 36.5 1 81.62 243 ALA A C 1
ATOM 1946 O O . ALA A 1 243 ? -3.783 28.922 35.375 1 81.62 243 ALA A O 1
ATOM 1947 N N . ASP A 1 244 ? -2.438 29.141 37.125 1 79.81 244 ASP A N 1
ATOM 1948 C CA . ASP A 1 244 ? -1.949 30.453 36.688 1 79.81 244 ASP A CA 1
ATOM 1949 C C . ASP A 1 244 ? -0.7 30.312 35.844 1 79.81 244 ASP A C 1
ATOM 1951 O O . ASP A 1 244 ? -0.221 31.297 35.281 1 79.81 244 ASP A O 1
ATOM 1955 N N . ILE A 1 245 ? -0.202 29.172 35.781 1 86.88 245 ILE A N 1
ATOM 1956 C CA . ILE A 1 245 ? 0.988 28.969 34.938 1 86.88 245 ILE A CA 1
ATOM 1957 C C . ILE A 1 245 ? 0.584 28.797 33.5 1 86.88 245 ILE A C 1
ATOM 1959 O O . ILE A 1 245 ? -0.263 27.969 33.156 1 86.88 245 ILE A O 1
ATOM 1963 N N . PRO A 1 246 ? 1.146 29.609 32.625 1 81.56 246 PRO A N 1
ATOM 1964 C CA . PRO A 1 246 ? 0.806 29.5 31.219 1 81.56 246 PRO A CA 1
ATOM 1965 C C . PRO A 1 246 ? 1.096 28.125 30.641 1 81.56 246 PRO A C 1
ATOM 1967 O O . PRO A 1 246 ? 2.074 27.484 31.031 1 81.56 246 PRO A O 1
ATOM 1970 N N . ASP A 1 247 ? 0.323 27.75 29.641 1 82.88 247 ASP A N 1
ATOM 1971 C CA . ASP A 1 247 ? 0.393 26.422 29.047 1 82.88 247 ASP A CA 1
ATOM 1972 C C . ASP A 1 247 ? 1.75 26.188 28.375 1 82.88 247 ASP A C 1
ATOM 1974 O O . ASP A 1 247 ? 2.27 25.078 28.391 1 82.88 247 ASP A O 1
ATOM 1978 N N . LEU A 1 248 ? 2.318 27.172 27.828 1 78.5 248 LEU A N 1
ATOM 1979 C CA . LEU A 1 248 ? 3.592 27.047 27.125 1 78.5 248 LEU A CA 1
ATOM 1980 C C . LEU A 1 248 ? 4.707 26.656 28.094 1 78.5 248 LEU A C 1
ATOM 1982 O O . LEU A 1 248 ? 5.598 25.875 27.734 1 78.5 248 LEU A O 1
ATOM 1986 N N . ILE A 1 249 ? 4.645 27.219 29.25 1 86.56 249 ILE A N 1
ATOM 1987 C CA . ILE A 1 249 ? 5.641 26.922 30.266 1 86.56 249 ILE A CA 1
ATOM 1988 C C . ILE A 1 249 ? 5.457 25.484 30.766 1 86.56 249 ILE A C 1
ATOM 1990 O O . ILE A 1 249 ? 6.438 24.766 30.953 1 86.56 249 ILE A O 1
ATOM 1994 N N . LEU A 1 250 ? 4.191 25.125 30.906 1 89.62 250 LEU A N 1
ATOM 1995 C CA . LEU A 1 250 ? 3.904 23.75 31.312 1 89.62 250 LEU A CA 1
ATOM 1996 C C . LEU A 1 250 ? 4.473 22.75 30.312 1 89.62 250 LEU A C 1
ATOM 1998 O O . LEU A 1 250 ? 5.117 21.781 30.703 1 89.62 250 LEU A O 1
ATOM 2002 N N . ARG A 1 251 ? 4.258 23.062 29.125 1 86.75 251 ARG A N 1
ATOM 2003 C CA . ARG A 1 251 ? 4.703 22.172 28.062 1 86.75 251 ARG A CA 1
ATOM 2004 C C . ARG A 1 251 ? 6.227 22.078 28.016 1 86.75 251 ARG A C 1
ATOM 2006 O O . ARG A 1 251 ? 6.789 21 27.859 1 86.75 251 ARG A O 1
ATOM 2013 N N . ARG A 1 252 ? 6.898 23.156 28.141 1 84.62 252 ARG A N 1
ATOM 2014 C CA . ARG A 1 252 ? 8.359 23.219 28.078 1 84.62 252 ARG A CA 1
ATOM 2015 C C . ARG A 1 252 ? 8.992 22.344 29.141 1 84.62 252 ARG A C 1
ATOM 2017 O O . ARG A 1 252 ? 9.844 21.5 28.828 1 84.62 252 ARG A O 1
ATOM 2024 N N . TYR A 1 253 ? 8.602 22.531 30.359 1 90.19 253 TYR A N 1
ATOM 2025 C CA . TYR A 1 253 ? 9.227 21.828 31.453 1 90.19 253 TYR A CA 1
ATOM 2026 C C . TYR A 1 253 ? 8.797 20.359 31.469 1 90.19 253 TYR A C 1
ATOM 2028 O O . TYR A 1 253 ? 9.555 19.484 31.906 1 90.19 253 TYR A O 1
ATOM 2036 N N . ALA A 1 254 ? 7.559 20.125 30.969 1 91.38 254 ALA A N 1
ATOM 2037 C CA . ALA A 1 254 ? 7.133 18.719 30.844 1 91.38 254 ALA A CA 1
ATOM 2038 C C . ALA A 1 254 ? 8.008 17.969 29.844 1 91.38 254 ALA A C 1
ATOM 2040 O O . ALA A 1 254 ? 8.422 16.844 30.094 1 91.38 254 ALA A O 1
ATOM 2041 N N . ARG A 1 255 ? 8.305 18.578 28.781 1 83.81 255 ARG A N 1
ATOM 2042 C CA . ARG A 1 255 ? 9.125 17.953 27.75 1 83.81 255 ARG A CA 1
ATOM 2043 C C . ARG A 1 255 ? 10.562 17.75 28.234 1 83.81 255 ARG A C 1
ATOM 2045 O O . ARG A 1 255 ? 11.211 16.766 27.875 1 83.81 255 ARG A O 1
ATOM 2052 N N . ARG A 1 256 ? 11.055 18.672 29 1 85.19 256 ARG A N 1
ATOM 2053 C CA . ARG A 1 256 ? 12.398 18.562 29.547 1 85.19 256 ARG A CA 1
ATOM 2054 C C . ARG A 1 256 ? 12.508 17.359 30.484 1 85.19 256 ARG A C 1
ATOM 2056 O O . ARG A 1 256 ? 13.523 16.656 30.484 1 85.19 256 ARG A O 1
ATOM 2063 N N . LEU A 1 257 ? 11.484 17.172 31.188 1 89.81 257 LEU A N 1
ATOM 2064 C CA . LEU A 1 257 ? 11.492 16.031 32.094 1 89.81 257 LEU A CA 1
ATOM 2065 C C . LEU A 1 257 ? 11.508 14.719 31.344 1 89.81 257 LEU A C 1
ATOM 2067 O O . LEU A 1 257 ? 12.258 13.805 31.688 1 89.81 257 LEU A O 1
ATOM 2071 N N . VAL A 1 258 ? 10.711 14.633 30.344 1 87.56 258 VAL A N 1
ATOM 2072 C CA . VAL A 1 258 ? 10.508 13.375 29.641 1 87.56 258 VAL A CA 1
ATOM 2073 C C . VAL A 1 258 ? 11.742 13.062 28.797 1 87.56 258 VAL A C 1
ATOM 2075 O O . VAL A 1 258 ? 11.977 11.906 28.438 1 87.56 258 VAL A O 1
ATOM 2078 N N . SER A 1 259 ? 12.477 14.039 28.453 1 80.19 259 SER A N 1
ATOM 2079 C CA . SER A 1 259 ? 13.672 13.836 27.641 1 80.19 259 SER A CA 1
ATOM 2080 C C . SER A 1 259 ? 14.742 13.07 28.391 1 80.19 259 SER A C 1
ATOM 2082 O O . SER A 1 259 ? 15.672 12.531 27.797 1 80.19 259 SER A O 1
ATOM 2084 N N . ARG A 1 260 ? 14.531 12.867 29.656 1 82.56 260 ARG A N 1
ATOM 2085 C CA . ARG A 1 260 ? 15.484 12.148 30.484 1 82.56 260 ARG A CA 1
ATOM 2086 C C . ARG A 1 260 ? 14.844 10.93 31.125 1 82.56 260 ARG A C 1
ATOM 2088 O O . ARG A 1 260 ? 13.641 10.922 31.406 1 82.56 260 ARG A O 1
ATOM 2095 N N . PRO A 1 261 ? 15.688 9.922 31.281 1 80.38 261 PRO A N 1
ATOM 2096 C CA . PRO A 1 261 ? 15.141 8.797 32.031 1 80.38 261 PRO A CA 1
ATOM 2097 C C . PRO A 1 261 ? 14.828 9.156 33.469 1 80.38 261 PRO A C 1
ATOM 2099 O O . PRO A 1 261 ? 15.438 10.07 34.031 1 80.38 261 PRO A O 1
ATOM 2102 N N . PRO A 1 262 ? 13.992 8.453 34.125 1 78.19 262 PRO A N 1
ATOM 2103 C CA . PRO A 1 262 ? 13.578 8.766 35.469 1 78.19 262 PRO A CA 1
ATOM 2104 C C . PRO A 1 262 ? 14.742 8.719 36.469 1 78.19 262 PRO A C 1
ATOM 2106 O O . PRO A 1 262 ? 14.781 9.516 37.406 1 78.19 262 PRO A O 1
ATOM 2109 N N . SER A 1 263 ? 15.688 7.855 36.25 1 78.69 263 SER A N 1
ATOM 2110 C CA . SER A 1 263 ? 16.828 7.773 37.156 1 78.69 263 SER A CA 1
ATOM 2111 C C . SER A 1 263 ? 17.656 9.047 37.094 1 78.69 263 SER A C 1
ATOM 2113 O O . SER A 1 263 ? 18.156 9.508 38.125 1 78.69 263 SER A O 1
ATOM 2115 N N . ALA A 1 264 ? 17.656 9.75 36.031 1 79.56 264 ALA A N 1
ATOM 2116 C CA . ALA A 1 264 ? 18.391 11 35.875 1 79.56 264 ALA A CA 1
ATOM 2117 C C . ALA A 1 264 ? 17.609 12.188 36.406 1 79.56 264 ALA A C 1
ATOM 2119 O O . ALA A 1 264 ? 18.188 13.156 36.906 1 79.56 264 ALA A O 1
ATOM 2120 N N . GLY A 1 265 ? 16.359 12.062 36.375 1 77.94 265 GLY A N 1
ATOM 2121 C CA . GLY A 1 265 ? 15.5 13.125 36.875 1 77.94 265 GLY A CA 1
ATOM 2122 C C . GLY A 1 265 ? 15.539 13.273 38.375 1 77.94 265 GLY A C 1
ATOM 2123 O O . GLY A 1 265 ? 15.422 14.383 38.906 1 77.94 265 GLY A O 1
ATOM 2124 N N . ALA A 1 266 ? 15.844 12.148 39 1 77.75 266 ALA A N 1
ATOM 2125 C CA . ALA A 1 266 ? 15.859 12.156 40.469 1 77.75 266 ALA A CA 1
ATOM 2126 C C . ALA A 1 266 ? 17.094 12.875 41 1 77.75 266 ALA A C 1
ATOM 2128 O O . ALA A 1 266 ? 17.094 13.359 42.125 1 77.75 266 ALA A O 1
ATOM 2129 N N . LYS A 1 267 ? 18.031 13.102 40.125 1 83 267 LYS A N 1
ATOM 2130 C CA . LYS A 1 267 ? 19.297 13.695 40.562 1 83 267 LYS A CA 1
ATOM 2131 C C . LYS A 1 267 ? 19.328 15.195 40.281 1 83 267 LYS A C 1
ATOM 2133 O O . LYS A 1 267 ? 20.266 15.883 40.656 1 83 267 LYS A O 1
ATOM 2138 N N . ILE A 1 268 ? 18.281 15.703 39.75 1 87.19 268 ILE A N 1
ATOM 2139 C CA . ILE A 1 268 ? 18.234 17.109 39.406 1 87.19 268 ILE A CA 1
ATOM 2140 C C . ILE A 1 268 ? 18.078 17.953 40.688 1 87.19 268 ILE A C 1
ATOM 2142 O O . ILE A 1 268 ? 17.328 17.594 41.594 1 87.19 268 ILE A O 1
ATOM 2146 N N . LYS A 1 269 ? 18.812 18.969 40.688 1 86.75 269 LYS A N 1
ATOM 2147 C CA . LYS A 1 269 ? 18.812 19.844 41.875 1 86.75 269 LYS A CA 1
ATOM 2148 C C . LYS A 1 269 ? 17.562 20.734 41.875 1 86.75 269 LYS A C 1
ATOM 2150 O O . LYS A 1 269 ? 16.984 21.016 40.844 1 86.75 269 LYS A O 1
ATOM 2155 N N . GLU A 1 270 ? 17.141 21.125 43.156 1 87.56 270 GLU A N 1
ATOM 2156 C CA . GLU A 1 270 ? 16.031 22.062 43.344 1 87.56 270 GLU A CA 1
ATOM 2157 C C . GLU A 1 270 ? 16.453 23.469 42.938 1 87.56 270 GLU A C 1
ATOM 2159 O O . GLU A 1 270 ? 17.625 23.844 43.094 1 87.56 270 GLU A O 1
ATOM 2164 N N . PRO A 1 271 ? 15.508 24.219 42.375 1 90.25 271 PRO A N 1
ATOM 2165 C CA . PRO A 1 271 ? 14.062 24.047 42.219 1 90.25 271 PRO A CA 1
ATOM 2166 C C . PRO A 1 271 ? 13.68 23.391 40.906 1 90.25 271 PRO A C 1
ATOM 2168 O O . PRO A 1 271 ? 12.484 23.219 40.625 1 90.25 271 PRO A O 1
ATOM 2171 N N . ALA A 1 272 ? 14.641 23.078 40.125 1 91.12 272 ALA A N 1
ATOM 2172 C CA . ALA A 1 272 ? 14.383 22.547 38.781 1 91.12 272 ALA A CA 1
ATOM 2173 C C . ALA A 1 272 ? 13.562 21.266 38.875 1 91.12 272 ALA A C 1
ATOM 2175 O O . ALA A 1 272 ? 12.664 21.047 38.062 1 91.12 272 ALA A O 1
ATOM 2176 N N . ARG A 1 273 ? 13.836 20.516 39.812 1 91.62 273 ARG A N 1
ATOM 2177 C CA . ARG A 1 273 ? 13.133 19.234 39.938 1 91.62 273 ARG A CA 1
ATOM 2178 C C . ARG A 1 273 ? 11.648 19.453 40.219 1 91.62 273 ARG A C 1
ATOM 2180 O O . ARG A 1 273 ? 10.797 18.844 39.594 1 91.62 273 ARG A O 1
ATOM 2187 N N . THR A 1 274 ? 11.422 20.344 41.156 1 91.81 274 THR A N 1
ATOM 2188 C CA . THR A 1 274 ? 10.047 20.641 41.5 1 91.81 274 THR A CA 1
ATOM 2189 C C . THR A 1 274 ? 9.289 21.25 40.344 1 91.81 274 THR A C 1
ATOM 2191 O O . THR A 1 274 ? 8.141 20.891 40.062 1 91.81 274 THR A O 1
ATOM 2194 N N . VAL A 1 275 ? 9.93 22.125 39.625 1 94.31 275 VAL A N 1
ATOM 2195 C CA . VAL A 1 275 ? 9.305 22.797 38.5 1 94.31 275 VAL A CA 1
ATOM 2196 C C . VAL A 1 275 ? 8.969 21.797 37.406 1 94.31 275 VAL A C 1
ATOM 2198 O O . VAL A 1 275 ? 7.855 21.781 36.875 1 94.31 275 VAL A O 1
ATOM 2201 N N . GLU A 1 276 ? 9.844 20.922 37.125 1 94.25 276 GLU A N 1
ATOM 2202 C CA . GLU A 1 276 ? 9.656 19.953 36.031 1 94.25 276 GLU A CA 1
ATOM 2203 C C . GLU A 1 276 ? 8.586 18.938 36.375 1 94.25 276 GLU A C 1
ATOM 2205 O O . GLU A 1 276 ? 7.727 18.625 35.562 1 94.25 276 GLU A O 1
ATOM 2210 N N . VAL A 1 277 ? 8.578 18.516 37.594 1 94.31 277 VAL A N 1
ATOM 2211 C CA . VAL A 1 277 ? 7.629 17.484 38.031 1 94.31 277 VAL A CA 1
ATOM 2212 C C . VAL A 1 277 ? 6.223 18.078 38.062 1 94.31 277 VAL A C 1
ATOM 2214 O O . VAL A 1 277 ? 5.27 17.469 37.562 1 94.31 277 VAL A O 1
ATOM 2217 N N . ALA A 1 278 ? 6.121 19.219 38.656 1 95.62 278 ALA A N 1
ATOM 2218 C CA . ALA A 1 278 ? 4.816 19.859 38.781 1 95.62 278 ALA A CA 1
ATOM 2219 C C . ALA A 1 278 ? 4.227 20.156 37.406 1 95.62 278 ALA A C 1
ATOM 2221 O O . ALA A 1 278 ? 3.059 19.859 37.156 1 95.62 278 ALA A O 1
ATOM 2222 N N . CYS A 1 279 ? 5.043 20.688 36.5 1 94.94 279 CYS A N 1
ATOM 2223 C CA . CYS A 1 279 ? 4.582 21.031 35.188 1 94.94 279 CYS A CA 1
ATOM 2224 C C . CYS A 1 279 ? 4.25 19.781 34.375 1 94.94 279 CYS A C 1
ATOM 2226 O O . CYS A 1 279 ? 3.293 19.781 33.594 1 94.94 279 CYS A O 1
ATOM 2228 N N . PHE A 1 280 ? 4.984 18.781 34.625 1 95 280 PHE A N 1
ATOM 2229 C CA . PHE A 1 280 ? 4.754 17.531 33.938 1 95 280 PHE A CA 1
ATOM 2230 C C . PHE A 1 280 ? 3.387 16.953 34.281 1 95 280 PHE A C 1
ATOM 2232 O O . PHE A 1 280 ? 2.625 16.562 33.406 1 95 280 PHE A O 1
ATOM 2239 N N . LEU A 1 281 ? 3.145 16.906 35.531 1 96.56 281 LEU A N 1
ATOM 2240 C CA . LEU A 1 281 ? 1.891 16.312 35.969 1 96.56 281 LEU A CA 1
ATOM 2241 C C . LEU A 1 281 ? 0.698 17.125 35.469 1 96.56 281 LEU A C 1
ATOM 2243 O O . LEU A 1 281 ? -0.297 16.547 35.031 1 96.56 281 LEU A O 1
ATOM 2247 N N . ARG A 1 282 ? 0.783 18.391 35.562 1 95.75 282 ARG A N 1
ATOM 2248 C CA . ARG A 1 282 ? -0.3 19.25 35.094 1 95.75 282 ARG A CA 1
ATOM 2249 C C . ARG A 1 282 ? -0.492 19.094 33.562 1 95.75 282 ARG A C 1
ATOM 2251 O O . ARG A 1 282 ? -1.624 19.031 33.094 1 95.75 282 ARG A O 1
ATOM 2258 N N . TYR A 1 283 ? 0.616 19.094 32.906 1 94.44 283 TYR A N 1
ATOM 2259 C CA . TYR A 1 283 ? 0.545 18.953 31.453 1 94.44 283 TYR A CA 1
ATOM 2260 C C . TYR A 1 283 ? -0.061 17.594 31.078 1 94.44 283 TYR A C 1
ATOM 2262 O O . TYR A 1 283 ? -0.836 17.5 30.125 1 94.44 283 TYR A O 1
ATOM 2270 N N . CYS A 1 284 ? 0.271 16.594 31.781 1 95.94 284 CYS A N 1
ATOM 2271 C CA . CYS A 1 284 ? -0.299 15.266 31.531 1 95.94 284 CYS A CA 1
ATOM 2272 C C . CYS A 1 284 ? -1.808 15.273 31.734 1 95.94 284 CYS A C 1
ATOM 2274 O O . CYS A 1 284 ? -2.547 14.609 31.016 1 95.94 284 CYS A O 1
ATOM 2276 N N . LEU A 1 285 ? -2.211 15.961 32.75 1 96.06 285 LEU A N 1
ATOM 2277 C CA . LEU A 1 285 ? -3.645 16.062 33 1 96.06 285 LEU A CA 1
ATOM 2278 C C . LEU A 1 285 ? -4.363 16.688 31.812 1 96.06 285 LEU A C 1
ATOM 2280 O O . LEU A 1 285 ? -5.422 16.203 31.406 1 96.06 285 LEU A O 1
ATOM 2284 N N . PHE A 1 286 ? -3.803 17.734 31.234 1 94.25 286 PHE A N 1
ATOM 2285 C CA . PHE A 1 286 ? -4.383 18.422 30.078 1 94.25 286 PHE A CA 1
ATOM 2286 C C . PHE A 1 286 ? -4.453 17.484 28.875 1 94.25 286 PHE A C 1
ATOM 2288 O O . PHE A 1 286 ? -5.512 17.328 28.266 1 94.25 286 PHE A O 1
ATOM 2295 N N . THR A 1 287 ? -3.381 16.859 28.594 1 93.19 287 THR A N 1
ATOM 2296 C CA . THR A 1 287 ? -3.273 16.047 27.391 1 93.19 287 THR A CA 1
ATOM 2297 C C . THR A 1 287 ? -4.121 14.781 27.5 1 93.19 287 THR A C 1
ATOM 2299 O O . THR A 1 287 ? -4.742 14.359 26.531 1 93.19 287 THR A O 1
ATOM 2302 N N . THR A 1 288 ? -4.113 14.188 28.703 1 95.69 288 THR A N 1
ATOM 2303 C CA . THR A 1 288 ? -4.906 12.984 28.906 1 95.69 288 THR A CA 1
ATOM 2304 C C . THR A 1 288 ? -6.395 13.289 28.797 1 95.69 288 THR A C 1
ATOM 2306 O O . THR A 1 288 ? -7.164 12.484 28.266 1 95.69 288 THR A O 1
ATOM 2309 N N . THR A 1 289 ? -6.773 14.406 29.281 1 95.69 289 THR A N 1
ATOM 2310 C CA . THR A 1 289 ? -8.172 14.812 29.188 1 95.69 289 THR A CA 1
ATOM 2311 C C . THR A 1 289 ? -8.578 15.023 27.734 1 95.69 289 THR A C 1
ATOM 2313 O O . THR A 1 289 ? -9.656 14.602 27.312 1 95.69 289 THR A O 1
ATOM 2316 N N . ASP A 1 290 ? -7.773 15.656 27.031 1 93.31 290 ASP A N 1
ATOM 2317 C CA . ASP A 1 290 ? -8.039 15.859 25.609 1 93.31 290 ASP A CA 1
ATOM 2318 C C . ASP A 1 290 ? -8.188 14.523 24.891 1 93.31 290 ASP A C 1
ATOM 2320 O O . ASP A 1 290 ? -9.102 14.344 24.078 1 93.31 290 ASP A O 1
ATOM 2324 N N . GLN A 1 291 ? -7.273 13.656 25.172 1 94.19 291 GLN A N 1
ATOM 2325 C CA . GLN A 1 291 ? -7.301 12.336 24.547 1 94.19 291 GLN A CA 1
ATOM 2326 C C . GLN A 1 291 ? -8.586 11.594 24.875 1 94.19 291 GLN A C 1
ATOM 2328 O O . GLN A 1 291 ? -9.195 10.969 24 1 94.19 291 GLN A O 1
ATOM 2333 N N . LEU A 1 292 ? -8.953 11.68 26.109 1 95.62 292 LEU A N 1
ATOM 2334 C CA . LEU A 1 292 ? -10.172 11 26.547 1 95.62 292 LEU A CA 1
ATOM 2335 C C . LEU A 1 292 ? -11.383 11.539 25.797 1 95.62 292 LEU A C 1
ATOM 2337 O O . LEU A 1 292 ? -12.211 10.766 25.312 1 95.62 292 LEU A O 1
ATOM 2341 N N . ILE A 1 293 ? -11.5 12.859 25.719 1 94.88 293 ILE A N 1
ATOM 2342 C CA . ILE A 1 293 ? -12.648 13.484 25.078 1 94.88 293 ILE A CA 1
ATOM 2343 C C . ILE A 1 293 ? -12.703 13.078 23.609 1 94.88 293 ILE A C 1
ATOM 2345 O O . ILE A 1 293 ? -13.773 12.75 23.094 1 94.88 293 ILE A O 1
ATOM 2349 N N . LEU A 1 294 ? -11.617 13.086 22.984 1 93 294 LEU A N 1
ATOM 2350 C CA . LEU A 1 294 ? -11.555 12.703 21.578 1 93 294 LEU A CA 1
ATOM 2351 C C . LEU A 1 294 ? -11.961 11.242 21.391 1 93 294 LEU A C 1
ATOM 2353 O O . LEU A 1 294 ? -12.688 10.906 20.469 1 93 294 LEU A O 1
ATOM 2357 N N . MET A 1 295 ? -11.469 10.375 22.25 1 95.19 295 MET A N 1
ATOM 2358 C CA . MET A 1 295 ? -11.797 8.953 22.172 1 95.19 295 MET A CA 1
ATOM 2359 C C . MET A 1 295 ? -13.289 8.727 22.422 1 95.19 295 MET A C 1
ATOM 2361 O O . MET A 1 295 ? -13.906 7.883 21.781 1 95.19 295 MET A O 1
ATOM 2365 N N . VAL A 1 296 ? -13.82 9.469 23.359 1 95.31 296 VAL A N 1
ATOM 2366 C CA . VAL A 1 296 ? -15.234 9.336 23.688 1 95.31 296 VAL A CA 1
ATOM 2367 C C . VAL A 1 296 ? -16.078 9.789 22.5 1 95.31 296 VAL A C 1
ATOM 2369 O O . VAL A 1 296 ? -17.062 9.125 22.141 1 95.31 296 VAL A O 1
ATOM 2372 N N . GLN A 1 297 ? -15.742 10.883 21.953 1 93.81 297 GLN A N 1
ATOM 2373 C CA . GLN A 1 297 ? -16.469 11.367 20.781 1 93.81 297 GLN A CA 1
ATOM 2374 C C . GLN A 1 297 ? -16.453 10.344 19.656 1 93.81 297 GLN A C 1
ATOM 2376 O O . GLN A 1 297 ? -17.469 10.109 19 1 93.81 297 GLN A O 1
ATOM 2381 N N . ARG A 1 298 ? -15.344 9.773 19.422 1 93.12 298 ARG A N 1
ATOM 2382 C CA . ARG A 1 298 ? -15.227 8.766 18.375 1 93.12 298 ARG A CA 1
ATOM 2383 C C . ARG A 1 298 ? -16.031 7.52 18.719 1 93.12 298 ARG A C 1
ATOM 2385 O O . ARG A 1 298 ? -16.672 6.914 17.859 1 93.12 298 ARG A O 1
ATOM 2392 N N . ARG A 1 299 ? -15.945 7.113 19.969 1 95.44 299 ARG A N 1
ATOM 2393 C CA . ARG A 1 299 ? -16.688 5.938 20.422 1 95.44 299 ARG A CA 1
ATOM 2394 C C . ARG A 1 299 ? -18.188 6.125 20.219 1 95.44 299 ARG A C 1
ATOM 2396 O O . ARG A 1 299 ? -18.891 5.188 19.828 1 95.44 299 ARG A O 1
ATOM 2403 N N . ILE A 1 300 ? -18.703 7.289 20.469 1 95.12 300 ILE A N 1
ATOM 2404 C CA . ILE A 1 300 ? -20.125 7.59 20.281 1 95.12 300 ILE A CA 1
ATOM 2405 C C . ILE A 1 300 ? -20.469 7.473 18.797 1 95.12 300 ILE A C 1
ATOM 2407 O O . ILE A 1 300 ? -21.516 6.906 18.438 1 95.12 300 ILE A O 1
ATOM 2411 N N . ALA A 1 301 ? -19.625 7.984 17.984 1 92.38 301 ALA A N 1
ATOM 2412 C CA . ALA A 1 301 ? -19.828 7.867 16.531 1 92.38 301 ALA A CA 1
ATOM 2413 C C . ALA A 1 301 ? -19.844 6.406 16.094 1 92.38 301 ALA A C 1
ATOM 2415 O O . ALA A 1 301 ? -20.609 6.02 15.211 1 92.38 301 ALA A O 1
ATOM 2416 N N . ASP A 1 302 ? -18.984 5.594 16.672 1 92.69 302 ASP A N 1
ATOM 2417 C CA . ASP A 1 302 ? -18.922 4.168 16.359 1 92.69 302 ASP A CA 1
ATOM 2418 C C . ASP A 1 302 ? -20.234 3.471 16.75 1 92.69 302 ASP A C 1
ATOM 2420 O O . ASP A 1 302 ? -20.703 2.586 16.031 1 92.69 302 ASP A O 1
ATOM 2424 N N . LEU A 1 303 ? -20.734 3.846 17.938 1 94.44 303 LEU A N 1
ATOM 2425 C CA . LEU A 1 303 ? -22 3.254 18.375 1 94.44 303 LEU A CA 1
ATOM 2426 C C . LEU A 1 303 ? -23.125 3.559 17.406 1 94.44 303 LEU A C 1
ATOM 2428 O O . LEU A 1 303 ? -23.922 2.68 17.078 1 94.44 303 LEU A O 1
ATOM 2432 N N . TRP A 1 304 ? -23.156 4.773 16.938 1 93.19 304 TRP A N 1
ATOM 2433 C CA . TRP A 1 304 ? -24.141 5.145 15.938 1 93.19 304 TRP A CA 1
ATOM 2434 C C . TRP A 1 304 ? -23.953 4.344 14.656 1 93.19 304 TRP A C 1
ATOM 2436 O O . TRP A 1 304 ? -24.922 3.826 14.094 1 93.19 304 TRP A O 1
ATOM 2446 N N . ARG A 1 305 ? -22.781 4.207 14.156 1 89 305 ARG A N 1
ATOM 2447 C CA . ARG A 1 305 ? -22.484 3.5 12.914 1 89 305 ARG A CA 1
ATOM 2448 C C . ARG A 1 305 ? -22.844 2.023 13.023 1 89 305 ARG A C 1
ATOM 2450 O O . ARG A 1 305 ? -23.344 1.427 12.07 1 89 305 ARG A O 1
ATOM 2457 N N . GLN A 1 306 ? -22.484 1.403 14.094 1 90.19 306 GLN A N 1
ATOM 2458 C CA . GLN A 1 306 ? -22.781 -0.008 14.312 1 90.19 306 GLN A CA 1
ATOM 2459 C C . GLN A 1 306 ? -24.281 -0.262 14.312 1 90.19 306 GLN A C 1
ATOM 2461 O O . GLN A 1 306 ? -24.766 -1.233 13.719 1 90.19 306 GLN A O 1
ATOM 2466 N N . ALA A 1 307 ? -25 0.672 14.977 1 89.75 307 ALA A N 1
ATOM 2467 C CA . ALA A 1 307 ? -26.453 0.557 14.984 1 89.75 307 ALA A CA 1
ATOM 2468 C C . ALA A 1 307 ? -27.016 0.782 13.594 1 89.75 307 ALA A C 1
ATOM 2470 O O . ALA A 1 307 ? -28 0.13 13.203 1 89.75 307 ALA A O 1
ATOM 2471 N N . ALA A 1 308 ? -26.469 1.72 12.867 1 87.12 308 ALA A N 1
ATOM 2472 C CA . ALA A 1 308 ? -26.922 2.043 11.523 1 87.12 308 ALA A CA 1
ATOM 2473 C C . ALA A 1 308 ? -26.656 0.887 10.562 1 87.12 308 ALA A C 1
ATOM 2475 O O . ALA A 1 308 ? -27.406 0.671 9.609 1 87.12 308 ALA A O 1
ATOM 2476 N N . ALA A 1 309 ? -25.578 0.207 10.727 1 78.19 309 ALA A N 1
ATOM 2477 C CA . ALA A 1 309 ? -25.203 -0.91 9.859 1 78.19 309 ALA A CA 1
ATOM 2478 C C . ALA A 1 309 ? -26.25 -2.025 9.922 1 78.19 309 ALA A C 1
ATOM 2480 O O . ALA A 1 309 ? -26.469 -2.734 8.938 1 78.19 309 ALA A O 1
ATOM 2481 N N . ASP A 1 310 ? -26.859 -2.189 10.969 1 72.69 310 ASP A N 1
ATOM 2482 C CA . ASP A 1 310 ? -27.828 -3.252 11.172 1 72.69 310 ASP A CA 1
ATOM 2483 C C . ASP A 1 310 ? -29.203 -2.852 10.625 1 72.69 310 ASP A C 1
ATOM 2485 O O . ASP A 1 310 ? -30.109 -3.676 10.562 1 72.69 310 ASP A O 1
ATOM 2489 N N . VAL A 1 311 ? -29.328 -1.542 10.414 1 71.06 311 VAL A N 1
ATOM 2490 C CA . VAL A 1 311 ? -30.609 -1.034 9.93 1 71.06 311 VAL A CA 1
ATOM 2491 C C . VAL A 1 311 ? -30.625 -1.036 8.398 1 71.06 311 VAL A C 1
ATOM 2493 O O . VAL A 1 311 ? -29.719 -0.499 7.766 1 71.06 311 VAL A O 1
ATOM 2496 N N . PRO A 1 312 ? -31.438 -1.987 7.832 1 56.38 312 PRO A N 1
ATOM 2497 C CA . PRO A 1 312 ? -31.5 -1.961 6.371 1 56.38 312 PRO A CA 1
ATOM 2498 C C . PRO A 1 312 ? -31.812 -0.571 5.82 1 56.38 312 PRO A C 1
ATOM 2500 O O . PRO A 1 312 ? -32.375 0.264 6.527 1 56.38 312 PRO A O 1
ATOM 2503 N N . ALA A 1 313 ? -31.062 -0.085 4.926 1 55.19 313 ALA A N 1
ATOM 2504 C CA . ALA A 1 313 ? -31.141 1.245 4.328 1 55.19 313 ALA A CA 1
ATOM 2505 C C . ALA A 1 313 ? -32.594 1.693 4.211 1 55.19 313 ALA A C 1
ATOM 2507 O O . ALA A 1 313 ? -32.906 2.889 4.273 1 55.19 313 ALA A O 1
ATOM 2508 N N . THR A 1 314 ? -33.625 0.745 3.982 1 51.72 314 THR A N 1
ATOM 2509 C CA . THR A 1 314 ? -34.969 1.182 3.625 1 51.72 314 THR A CA 1
ATOM 2510 C C . THR A 1 314 ? -35.969 0.774 4.699 1 51.72 314 THR A C 1
ATOM 2512 O O . THR A 1 314 ? -35.688 -0.097 5.523 1 51.72 314 THR A O 1
ATOM 2515 N N . VAL A 1 315 ? -37.125 1.474 5.047 1 54.88 315 VAL A N 1
ATOM 2516 C CA . VAL A 1 315 ? -38.375 1.218 5.777 1 54.88 315 VAL A CA 1
ATOM 2517 C C . VAL A 1 315 ? -38.625 -0.286 5.84 1 54.88 315 VAL A C 1
ATOM 2519 O O . VAL A 1 315 ? -38.531 -0.982 4.828 1 54.88 315 VAL A O 1
ATOM 2522 N N . ASN A 1 316 ? -38.5 -0.827 7.129 1 55.84 316 ASN A N 1
ATOM 2523 C CA . ASN A 1 316 ? -38.812 -2.242 7.262 1 55.84 316 ASN A CA 1
ATOM 2524 C C . ASN A 1 316 ? -40.188 -2.551 6.715 1 55.84 316 ASN A C 1
ATOM 2526 O O . ASN A 1 316 ? -41.156 -2.768 7.48 1 55.84 316 ASN A O 1
ATOM 2530 N N . TRP A 1 317 ? -40.344 -2.482 5.598 1 62.09 317 TRP A N 1
ATOM 2531 C CA . TRP A 1 317 ? -41.594 -2.707 4.867 1 62.09 317 TRP A CA 1
ATOM 2532 C C . TRP A 1 317 ? -42.125 -4.125 5.094 1 62.09 317 TRP A C 1
ATOM 2534 O O . TRP A 1 317 ? -43.312 -4.363 5.051 1 62.09 317 TRP A O 1
ATOM 2544 N N . ALA A 1 318 ? -41.219 -4.922 5.539 1 62.44 318 ALA A N 1
ATOM 2545 C CA . ALA A 1 318 ? -41.625 -6.309 5.77 1 62.44 318 ALA A CA 1
ATOM 2546 C C . ALA A 1 318 ? -42.5 -6.426 7.02 1 62.44 318 ALA A C 1
ATOM 2548 O O . ALA A 1 318 ? -43.531 -7.082 7.004 1 62.44 318 ALA A O 1
ATOM 2549 N N . ALA A 1 319 ? -42 -5.789 7.961 1 64.44 319 ALA A N 1
ATOM 2550 C CA . ALA A 1 319 ? -42.75 -5.828 9.211 1 64.44 319 ALA A CA 1
ATOM 2551 C C . ALA A 1 319 ? -44.094 -5.129 9.055 1 64.44 319 ALA A C 1
ATOM 2553 O O . ALA A 1 319 ? -45.125 -5.605 9.562 1 64.44 319 ALA A O 1
ATOM 2554 N N . MET A 1 320 ? -44.031 -4.027 8.359 1 71.31 320 MET A N 1
ATOM 2555 C CA . MET A 1 320 ? -45.312 -3.316 8.133 1 71.31 320 MET A CA 1
ATOM 2556 C C . MET A 1 320 ? -46.25 -4.176 7.32 1 71.31 320 MET A C 1
ATOM 2558 O O . MET A 1 320 ? -47.469 -4.223 7.621 1 71.31 320 MET A O 1
ATOM 2562 N N . TYR A 1 321 ? -45.719 -4.848 6.473 1 73.94 321 TYR A N 1
ATOM 2563 C CA . TYR A 1 321 ? -46.5 -5.73 5.625 1 73.94 321 TYR A CA 1
ATOM 2564 C C . TYR A 1 321 ? -47.062 -6.891 6.43 1 73.94 321 TYR A C 1
ATOM 2566 O O . TYR A 1 321 ? -48.25 -7.188 6.348 1 73.94 321 TYR A O 1
ATOM 2574 N N . LYS A 1 322 ? -46.219 -7.43 7.27 1 73.81 322 LYS A N 1
ATOM 2575 C CA . LYS A 1 322 ? -46.688 -8.562 8.078 1 73.81 322 LYS A CA 1
ATOM 2576 C C . LYS A 1 322 ? -47.719 -8.125 9.109 1 73.81 322 LYS A C 1
ATOM 2578 O O . LYS A 1 322 ? -48.688 -8.828 9.359 1 73.81 322 LYS A O 1
ATOM 2583 N N . THR A 1 323 ? -47.469 -6.996 9.625 1 76.75 323 THR A N 1
ATOM 2584 C CA . THR A 1 323 ? -48.438 -6.457 10.594 1 76.75 323 THR A CA 1
ATOM 2585 C C . THR A 1 323 ? -49.781 -6.18 9.938 1 76.75 323 THR A C 1
ATOM 2587 O O . THR A 1 323 ? -50.812 -6.531 10.477 1 76.75 323 THR A O 1
ATOM 2590 N N . LEU A 1 324 ? -49.719 -5.566 8.773 1 80.88 324 LEU A N 1
ATOM 2591 C CA . LEU A 1 324 ? -50.969 -5.293 8.062 1 80.88 324 LEU A CA 1
ATOM 2592 C C . LEU A 1 324 ? -51.688 -6.59 7.707 1 80.88 324 LEU A C 1
ATOM 2594 O O . LEU A 1 324 ? -52.906 -6.699 7.891 1 80.88 324 LEU A O 1
ATOM 2598 N N . LEU A 1 325 ? -50.906 -7.586 7.352 1 80.81 325 LEU A N 1
ATOM 2599 C CA . LEU A 1 325 ? -51.5 -8.867 6.992 1 80.81 325 LEU A CA 1
ATOM 2600 C C . LEU A 1 325 ? -52.062 -9.562 8.219 1 80.81 325 LEU A C 1
ATOM 2602 O O . LEU A 1 325 ? -53.156 -10.133 8.156 1 80.81 325 LEU A O 1
ATOM 2606 N N . GLY A 1 326 ? -51.375 -9.453 9.242 1 80.62 326 GLY A N 1
ATOM 2607 C CA . GLY A 1 326 ? -51.906 -10.008 10.484 1 80.62 326 GLY A CA 1
ATOM 2608 C C . GLY A 1 326 ? -53.188 -9.344 10.945 1 80.62 326 GLY A C 1
ATOM 2609 O O . GLY A 1 326 ? -54.125 -10.023 11.375 1 80.62 326 GLY A O 1
ATOM 2610 N N . GLU A 1 327 ? -53.25 -8.031 10.836 1 84.44 327 GLU A N 1
ATOM 2611 C CA . GLU A 1 327 ? -54.438 -7.281 11.211 1 84.44 327 GLU A CA 1
ATOM 2612 C C . GLU A 1 327 ? -55.625 -7.617 10.297 1 84.44 327 GLU A C 1
ATOM 2614 O O . GLU A 1 327 ? -56.75 -7.699 10.742 1 84.44 327 GLU A O 1
ATOM 2619 N N . LEU A 1 328 ? -55.312 -7.895 9.117 1 86.31 328 LEU A N 1
ATOM 2620 C CA . LEU A 1 328 ? -56.344 -8.242 8.164 1 86.31 328 LEU A CA 1
ATOM 2621 C C . LEU A 1 328 ? -56.875 -9.648 8.43 1 86.31 328 LEU A C 1
ATOM 2623 O O . LEU A 1 328 ? -58.094 -9.891 8.328 1 86.31 328 LEU A O 1
ATOM 2627 N N . VAL A 1 329 ? -56 -10.516 8.844 1 83.94 329 VAL A N 1
ATOM 2628 C CA . VAL A 1 329 ? -56.406 -11.867 9.188 1 83.94 329 VAL A CA 1
ATOM 2629 C C . VAL A 1 329 ? -57.312 -11.836 10.422 1 83.94 329 VAL A C 1
ATOM 2631 O O . VAL A 1 329 ? -58.312 -12.523 10.469 1 83.94 329 VAL A O 1
ATOM 2634 N N . ALA A 1 330 ? -57 -11 11.336 1 83.19 330 ALA A N 1
ATOM 2635 C CA . ALA A 1 330 ? -57.812 -10.852 12.547 1 83.19 330 ALA A CA 1
ATOM 2636 C C . ALA A 1 330 ? -59.188 -10.25 12.234 1 83.19 330 ALA A C 1
ATOM 2638 O O . ALA A 1 330 ? -60.188 -10.648 12.812 1 83.19 330 ALA A O 1
ATOM 2639 N N . LEU A 1 331 ? -59.156 -9.336 11.297 1 85.12 331 LEU A N 1
ATOM 2640 C CA . LEU A 1 331 ? -60.406 -8.688 10.922 1 85.12 331 LEU A CA 1
ATOM 2641 C C . LEU A 1 331 ? -61.312 -9.648 10.156 1 85.12 331 LEU A C 1
ATOM 2643 O O . LEU A 1 331 ? -62.531 -9.602 10.305 1 85.12 331 LEU A O 1
ATOM 2647 N N . SER A 1 332 ? -60.688 -10.594 9.414 1 79.56 332 SER A N 1
ATOM 2648 C CA . SER A 1 332 ? -61.438 -11.492 8.562 1 79.56 332 SER A CA 1
ATOM 2649 C C . SER A 1 332 ? -61.844 -12.758 9.312 1 79.56 332 SER A C 1
ATOM 2651 O O . SER A 1 332 ? -62.688 -13.531 8.828 1 79.56 332 SER A O 1
ATOM 2653 N N . ALA A 1 333 ? -61.188 -13.047 10.367 1 74.5 333 ALA A N 1
ATOM 2654 C CA . ALA A 1 333 ? -61.5 -14.258 11.125 1 74.5 333 ALA A CA 1
ATOM 2655 C C . ALA A 1 333 ? -62.969 -14.305 11.508 1 74.5 333 ALA A C 1
ATOM 2657 O O . ALA A 1 333 ? -63.562 -13.266 11.789 1 74.5 333 ALA A O 1
ATOM 2658 N N . GLN A 1 334 ? -63.75 -15.398 11.273 1 62.09 334 GLN A N 1
ATOM 2659 C CA . GLN A 1 334 ? -65.188 -15.648 11.484 1 62.09 334 GLN A CA 1
ATOM 2660 C C . GLN A 1 334 ? -65.562 -15.328 12.914 1 62.09 334 GLN A C 1
ATOM 2662 O O . GLN A 1 334 ? -64.938 -15.805 13.867 1 62.09 334 GLN A O 1
ATOM 2667 N N . GLY A 1 335 ? -66.625 -14.461 13.195 1 65 335 GLY A N 1
ATOM 2668 C CA . GLY A 1 335 ? -67.188 -14.18 14.492 1 65 335 GLY A CA 1
ATOM 2669 C C . GLY A 1 335 ? -66.625 -12.938 15.148 1 65 335 GLY A C 1
ATOM 2670 O O . GLY A 1 335 ? -67.125 -12.477 16.172 1 65 335 GLY A O 1
ATOM 2671 N N . ALA A 1 336 ? -65.5 -12.289 14.633 1 65.12 336 ALA A N 1
ATOM 2672 C CA . ALA A 1 336 ? -64.812 -11.211 15.367 1 65.12 336 ALA A CA 1
ATOM 2673 C C . ALA A 1 336 ? -65.562 -9.875 15.125 1 65.12 336 ALA A C 1
ATOM 2675 O O . ALA A 1 336 ? -65.75 -9.102 16.062 1 65.12 336 ALA A O 1
ATOM 2676 N N . VAL A 1 337 ? -65.875 -9.531 13.828 1 76.19 337 VAL A N 1
ATOM 2677 C CA . VAL A 1 337 ? -66.625 -8.297 13.508 1 76.19 337 VAL A CA 1
ATOM 2678 C C . VAL A 1 337 ? -67.812 -8.609 12.641 1 76.19 337 VAL A C 1
ATOM 2680 O O . VAL A 1 337 ? -67.75 -9.406 11.703 1 76.19 337 VAL A O 1
ATOM 2683 N N . PRO A 1 338 ? -69.125 -8.281 13.227 1 79.62 338 PRO A N 1
ATOM 2684 C CA . PRO A 1 338 ? -70.312 -8.492 12.406 1 79.62 338 PRO A CA 1
ATOM 2685 C C . PRO A 1 338 ? -70.188 -7.902 11 1 79.62 338 PRO A C 1
ATOM 2687 O O . PRO A 1 338 ? -69.438 -6.914 10.812 1 79.62 338 PRO A O 1
ATOM 2690 N N . ASP A 1 339 ? -70.688 -8.531 9.891 1 77.31 339 ASP A N 1
ATOM 2691 C CA . ASP A 1 339 ? -70.562 -8.188 8.477 1 77.31 339 ASP A CA 1
ATOM 2692 C C . ASP A 1 339 ? -70.938 -6.727 8.242 1 77.31 339 ASP A C 1
ATOM 2694 O O . ASP A 1 339 ? -70.375 -6.059 7.391 1 77.31 339 ASP A O 1
ATOM 2698 N N . ALA A 1 340 ? -71.938 -6.289 9.125 1 77 340 ALA A N 1
ATOM 2699 C CA . ALA A 1 340 ? -72.438 -4.926 8.953 1 77 340 ALA A CA 1
ATOM 2700 C C . ALA A 1 340 ? -71.375 -3.904 9.383 1 77 340 ALA A C 1
ATOM 2702 O O . ALA A 1 340 ? -71.312 -2.781 8.875 1 77 340 ALA A O 1
ATOM 2703 N N . GLU A 1 341 ? -70.312 -4.355 10.141 1 82.5 341 GLU A N 1
ATOM 2704 C CA . GLU A 1 341 ? -69.312 -3.438 10.695 1 82.5 341 GLU A CA 1
ATOM 2705 C C . GLU A 1 341 ? -68 -3.641 10.047 1 82.5 341 GLU A C 1
ATOM 2707 O O . GLU A 1 341 ? -67.062 -2.879 10.305 1 82.5 341 GLU A O 1
ATOM 2712 N N . LEU A 1 342 ? -67.875 -4.617 9.258 1 86.44 342 LEU A N 1
ATOM 2713 C CA . LEU A 1 342 ? -66.625 -5 8.695 1 86.44 342 LEU A CA 1
ATOM 2714 C C . LEU A 1 342 ? -66.062 -3.885 7.816 1 86.44 342 LEU A C 1
ATOM 2716 O O . LEU A 1 342 ? -64.875 -3.586 7.863 1 86.44 342 LEU A O 1
ATOM 2720 N N . ARG A 1 343 ? -66.938 -3.27 7.105 1 83.31 343 ARG A N 1
ATOM 2721 C CA . ARG A 1 343 ? -66.5 -2.205 6.215 1 83.31 343 ARG A CA 1
ATOM 2722 C C . ARG A 1 343 ? -65.938 -1.014 7.008 1 83.31 343 ARG A C 1
ATOM 2724 O O . ARG A 1 343 ? -64.875 -0.463 6.68 1 83.31 343 ARG A O 1
ATOM 2731 N N . ALA A 1 344 ? -66.688 -0.713 7.945 1 83.69 344 ALA A N 1
ATOM 2732 C CA . ALA A 1 344 ? -66.25 0.413 8.773 1 83.69 344 ALA A CA 1
ATOM 2733 C C . ALA A 1 344 ? -64.938 0.116 9.477 1 83.69 344 ALA A C 1
ATOM 2735 O O . ALA A 1 344 ? -64.062 0.985 9.562 1 83.69 344 ALA A O 1
ATOM 2736 N N . ARG A 1 345 ? -64.688 -1.027 9.914 1 86.44 345 ARG A N 1
ATOM 2737 C CA . ARG A 1 345 ? -63.438 -1.413 10.602 1 86.44 345 ARG A CA 1
ATOM 2738 C C . ARG A 1 345 ? -62.281 -1.494 9.617 1 86.44 345 ARG A C 1
ATOM 2740 O O . ARG A 1 345 ? -61.156 -1.151 9.969 1 86.44 345 ARG A O 1
ATOM 2747 N N . LEU A 1 346 ? -62.562 -1.941 8.484 1 87.5 346 LEU A N 1
ATOM 2748 C CA . LEU A 1 346 ? -61.562 -2.004 7.449 1 87.5 346 LEU A CA 1
ATOM 2749 C C . LEU A 1 346 ? -61.125 -0.605 7.035 1 87.5 346 LEU A C 1
ATOM 2751 O O . LEU A 1 346 ? -59.906 -0.351 6.867 1 87.5 346 LEU A O 1
ATOM 2755 N N . GLU A 1 347 ? -62 0.257 6.883 1 84.75 347 GLU A N 1
ATOM 2756 C CA . GLU A 1 347 ? -61.688 1.644 6.547 1 84.75 347 GLU A CA 1
ATOM 2757 C C . GLU A 1 347 ? -60.875 2.312 7.664 1 84.75 347 GLU A C 1
ATOM 2759 O O . GLU A 1 347 ? -59.969 3.092 7.398 1 84.75 347 GLU A O 1
ATOM 2764 N N . ALA A 1 348 ? -61.25 1.981 8.797 1 83.81 348 ALA A N 1
ATOM 2765 C CA . ALA A 1 348 ? -60.531 2.512 9.945 1 83.81 348 ALA A CA 1
ATOM 2766 C C . ALA A 1 348 ? -59.094 1.99 9.961 1 83.81 348 ALA A C 1
ATOM 2768 O O . ALA A 1 348 ? -58.156 2.744 10.242 1 83.81 348 ALA A O 1
ATOM 2769 N N . LEU A 1 349 ? -58.906 0.765 9.672 1 85.06 349 LEU A N 1
ATOM 2770 C CA . LEU A 1 349 ? -57.594 0.16 9.641 1 85.06 349 LEU A CA 1
ATOM 2771 C C . LEU A 1 349 ? -56.75 0.791 8.547 1 85.06 349 LEU A C 1
ATOM 2773 O O . LEU A 1 349 ? -55.531 1.04 8.75 1 85.06 349 LEU A O 1
ATOM 2777 N N . ILE A 1 350 ? -57.344 1.027 7.422 1 83.25 350 ILE A N 1
ATOM 2778 C CA . ILE A 1 350 ? -56.656 1.629 6.297 1 83.25 350 ILE A CA 1
ATOM 2779 C C . ILE A 1 350 ? -56.219 3.051 6.652 1 83.25 350 ILE A C 1
ATOM 2781 O O . ILE A 1 350 ? -55.094 3.443 6.398 1 83.25 350 ILE A O 1
ATOM 2785 N N . THR A 1 351 ? -57.094 3.758 7.215 1 80.31 351 THR A N 1
ATOM 2786 C CA . THR A 1 351 ? -56.812 5.133 7.609 1 80.31 351 THR A CA 1
ATOM 2787 C C . THR A 1 351 ? -55.688 5.172 8.641 1 80.31 351 THR A C 1
ATOM 2789 O O . THR A 1 351 ? -54.781 6.012 8.555 1 80.31 351 THR A O 1
ATOM 2792 N N . GLU A 1 352 ? -55.719 4.246 9.492 1 77.75 352 GLU A N 1
ATOM 2793 C CA . GLU A 1 352 ? -54.719 4.164 10.531 1 77.75 352 GLU A CA 1
ATOM 2794 C C . GLU A 1 352 ? -53.344 3.785 9.945 1 77.75 352 GLU A C 1
ATOM 2796 O O . GLU A 1 352 ? -52.312 4.312 10.359 1 77.75 352 GLU A O 1
ATOM 2801 N N . THR A 1 353 ? -53.406 2.816 9.039 1 77.19 353 THR A N 1
ATOM 2802 C CA . THR A 1 353 ? -52.188 2.346 8.414 1 77.19 353 THR A CA 1
ATOM 2803 C C . THR A 1 353 ? -51.562 3.443 7.555 1 77.19 353 THR A C 1
ATOM 2805 O O . THR A 1 353 ? -50.344 3.576 7.504 1 77.19 353 THR A O 1
ATOM 2808 N N . GLN A 1 354 ? -52.375 4.164 6.832 1 71 354 GLN A N 1
ATOM 2809 C CA . GLN A 1 354 ? -51.906 5.238 5.969 1 71 354 GLN A CA 1
ATOM 2810 C C . GLN A 1 354 ? -51.281 6.371 6.785 1 71 354 GLN A C 1
ATOM 2812 O O . GLN A 1 354 ? -50.375 7.059 6.32 1 71 354 GLN A O 1
ATOM 2817 N N . LYS A 1 355 ? -51.719 6.539 7.918 1 64.25 355 LYS A N 1
ATOM 2818 C CA . LYS A 1 355 ? -51.188 7.559 8.812 1 64.25 355 LYS A CA 1
ATOM 2819 C C . LYS A 1 355 ? -49.844 7.125 9.383 1 64.25 355 LYS A C 1
ATOM 2821 O O . LYS A 1 355 ? -49.031 7.965 9.75 1 64.25 355 LYS A O 1
ATOM 2826 N N . ARG A 1 356 ? -49.656 5.934 9.367 1 62.66 356 ARG A N 1
ATOM 2827 C CA . ARG A 1 356 ? -48.406 5.426 9.953 1 62.66 356 ARG A CA 1
ATOM 2828 C C . ARG A 1 356 ? -47.219 5.664 9.016 1 62.66 356 ARG A C 1
ATOM 2830 O O . ARG A 1 356 ? -47.156 5.086 7.934 1 62.66 356 ARG A O 1
ATOM 2837 N N . LYS A 1 357 ? -46.5 6.746 9.148 1 61.31 357 LYS A N 1
ATOM 2838 C CA . LYS A 1 357 ? -45.281 7.039 8.398 1 61.31 357 LYS A CA 1
ATOM 2839 C C . LYS A 1 357 ? -44.156 6.07 8.773 1 61.31 357 LYS A C 1
ATOM 2841 O O . LYS A 1 357 ? -43.969 5.77 9.953 1 61.31 357 LYS A O 1
ATOM 2846 N N . PRO A 1 358 ? -43.625 5.496 7.617 1 63.91 358 PRO A N 1
ATOM 2847 C CA . PRO A 1 358 ? -42.5 4.633 7.953 1 63.91 358 PRO A CA 1
ATOM 2848 C C . PRO A 1 358 ? -41.406 5.367 8.734 1 63.91 358 PRO A C 1
ATOM 2850 O O . PRO A 1 358 ? -41.156 6.555 8.492 1 63.91 358 PRO A O 1
ATOM 2853 N N . PRO A 1 359 ? -41.062 4.715 9.812 1 68.75 359 PRO A N 1
ATOM 2854 C CA . PRO A 1 359 ? -40 5.371 10.578 1 68.75 359 PRO A CA 1
ATOM 2855 C C . PRO A 1 359 ? -38.781 5.668 9.734 1 68.75 359 PRO A C 1
ATOM 2857 O O . PRO A 1 359 ? -38.469 4.934 8.789 1 68.75 359 PRO A O 1
ATOM 2860 N N . SER A 1 360 ? -38.25 6.867 9.82 1 74.81 360 SER A N 1
ATOM 2861 C CA . SER A 1 360 ? -37.031 7.25 9.141 1 74.81 360 SER A CA 1
ATOM 2862 C C . SER A 1 360 ? -35.875 6.336 9.539 1 74.81 360 SER A C 1
ATOM 2864 O O . SER A 1 360 ? -35.938 5.672 10.578 1 74.81 360 SER A O 1
ATOM 2866 N N . ARG A 1 361 ? -34.875 6.137 8.703 1 78.75 361 ARG A N 1
ATOM 2867 C CA . ARG A 1 361 ? -33.688 5.352 9.016 1 78.75 361 ARG A CA 1
ATOM 2868 C C . ARG A 1 361 ? -33.062 5.809 10.328 1 78.75 361 ARG A C 1
ATOM 2870 O O . ARG A 1 361 ? -32.625 4.98 11.148 1 78.75 361 ARG A O 1
ATOM 2877 N N . ALA A 1 362 ? -33.062 7.117 10.5 1 85.38 362 ALA A N 1
ATOM 2878 C CA . ALA A 1 362 ? -32.469 7.68 11.711 1 85.38 362 ALA A CA 1
ATOM 2879 C C . ALA A 1 362 ? -33.25 7.238 12.945 1 85.38 362 ALA A C 1
ATOM 2881 O O . ALA A 1 362 ? -32.688 7.004 14.008 1 85.38 362 ALA A O 1
ATOM 2882 N N . SER A 1 363 ? -34.562 7.23 12.797 1 83.62 363 SER A N 1
ATOM 2883 C CA . SER A 1 363 ? -35.375 6.805 13.922 1 83.62 363 SER A CA 1
ATOM 2884 C C . SER A 1 363 ? -35.125 5.348 14.281 1 83.62 363 SER A C 1
ATOM 2886 O O . SER A 1 363 ? -35.094 4.992 15.461 1 83.62 363 SER A O 1
ATOM 2888 N N . LEU A 1 364 ? -34.875 4.562 13.289 1 83 364 LEU A N 1
ATOM 2889 C CA . LEU A 1 364 ? -34.594 3.15 13.523 1 83 364 LEU A CA 1
ATOM 2890 C C . LEU A 1 364 ? -33.219 2.973 14.188 1 83 364 LEU A C 1
ATOM 2892 O O . LEU A 1 364 ? -33.031 2.074 15.016 1 83 364 LEU A O 1
ATOM 2896 N N . VAL A 1 365 ? -32.344 3.775 13.82 1 89.88 365 VAL A N 1
ATOM 2897 C CA . VAL A 1 365 ? -31.031 3.715 14.438 1 89.88 365 VAL A CA 1
ATOM 2898 C C . VAL A 1 365 ? -31.125 4.07 15.922 1 89.88 365 VAL A C 1
ATOM 2900 O O . VAL A 1 365 ? -30.5 3.432 16.766 1 89.88 365 VAL A O 1
ATOM 2903 N N . ARG A 1 366 ? -31.891 5.066 16.266 1 91.12 366 ARG A N 1
ATOM 2904 C CA . ARG A 1 366 ? -32.094 5.465 17.656 1 91.12 366 ARG A CA 1
ATOM 2905 C C . ARG A 1 366 ? -32.719 4.336 18.453 1 91.12 366 ARG A C 1
ATOM 2907 O O . ARG A 1 366 ? -32.312 4.078 19.594 1 91.12 366 ARG A O 1
ATOM 2914 N N . GLU A 1 367 ? -33.656 3.684 17.797 1 87.44 367 GLU A N 1
ATOM 2915 C CA . GLU A 1 367 ? -34.281 2.555 18.469 1 87.44 367 GLU A CA 1
ATOM 2916 C C . GLU A 1 367 ? -33.281 1.421 18.703 1 87.44 367 GLU A C 1
ATOM 2918 O O . GLU A 1 367 ? -33.344 0.737 19.734 1 87.44 367 GLU A O 1
ATOM 2923 N N . GLY A 1 368 ? -32.469 1.294 17.703 1 88.62 368 GLY A N 1
ATOM 2924 C CA . GLY A 1 368 ? -31.438 0.279 17.844 1 88.62 368 GLY A CA 1
ATOM 2925 C C . GLY A 1 368 ? -30.484 0.554 19 1 88.62 368 GLY A C 1
ATOM 2926 O O . GLY A 1 368 ? -30.062 -0.372 19.688 1 88.62 368 GLY A O 1
ATOM 2927 N N . LEU A 1 369 ? -30.156 1.771 19.266 1 94.06 369 LEU A N 1
ATOM 2928 C CA . LEU A 1 369 ? -29.281 2.174 20.359 1 94.06 369 LEU A CA 1
ATOM 2929 C C . LEU A 1 369 ? -29.969 1.968 21.703 1 94.06 369 LEU A C 1
ATOM 2931 O O . LEU A 1 369 ? -29.328 1.593 22.688 1 94.06 369 LEU A O 1
ATOM 2935 N N . ILE A 1 370 ? -31.266 2.213 21.719 1 92.88 370 ILE A N 1
ATOM 2936 C CA . ILE A 1 370 ? -32.031 2.043 22.953 1 92.88 370 ILE A CA 1
ATOM 2937 C C . ILE A 1 370 ? -32.125 0.56 23.297 1 92.88 370 ILE A C 1
ATOM 2939 O O . ILE A 1 370 ? -32.031 0.184 24.469 1 92.88 370 ILE A O 1
ATOM 2943 N N . ASP A 1 371 ? -32.25 -0.222 22.25 1 89.44 371 ASP A N 1
ATOM 2944 C CA . ASP A 1 371 ? -32.344 -1.665 22.438 1 89.44 371 ASP A CA 1
ATOM 2945 C C . ASP A 1 371 ? -31 -2.238 22.922 1 89.44 371 ASP A C 1
ATOM 2947 O O . ASP A 1 371 ? -30.969 -3.143 23.75 1 89.44 371 ASP A O 1
ATOM 2951 N N . GLY A 1 372 ? -29.953 -1.731 22.344 1 91.38 372 GLY A N 1
ATOM 2952 C CA . GLY A 1 372 ? -28.625 -2.139 22.75 1 91.38 372 GLY A CA 1
ATOM 2953 C C . GLY A 1 372 ? -27.953 -1.141 23.688 1 91.38 372 GLY A C 1
ATOM 2954 O O . GLY A 1 372 ? -26.938 -0.541 23.328 1 91.38 372 GLY A O 1
ATOM 2955 N N . ILE A 1 373 ? -28.391 -1.06 24.953 1 92.5 373 ILE A N 1
ATOM 2956 C CA . ILE A 1 373 ? -28.094 0.073 25.828 1 92.5 373 ILE A CA 1
ATOM 2957 C C . ILE A 1 373 ? -26.766 -0.163 26.562 1 92.5 373 ILE A C 1
ATOM 2959 O O . ILE A 1 373 ? -26.156 0.782 27.047 1 92.5 373 ILE A O 1
ATOM 2963 N N . ARG A 1 374 ? -26.281 -1.356 26.594 1 93.19 374 ARG A N 1
ATOM 2964 C CA . ARG A 1 374 ? -25.172 -1.714 27.484 1 93.19 374 ARG A CA 1
ATOM 2965 C C . ARG A 1 374 ? -23.938 -0.869 27.188 1 93.19 374 ARG A C 1
ATOM 2967 O O . ARG A 1 374 ? -23.359 -0.271 28.094 1 93.19 374 ARG A O 1
ATOM 2974 N N . PRO A 1 375 ? -23.5 -0.744 25.938 1 94.5 375 PRO A N 1
ATOM 2975 C CA . PRO A 1 375 ? -22.312 0.076 25.656 1 94.5 375 PRO A CA 1
ATOM 2976 C C . PRO A 1 375 ? -22.547 1.557 25.953 1 94.5 375 PRO A C 1
ATOM 2978 O O . PRO A 1 375 ? -21.625 2.256 26.375 1 94.5 375 PRO A O 1
ATOM 2981 N N . VAL A 1 376 ? -23.734 2.035 25.797 1 95.56 376 VAL A N 1
ATOM 2982 C CA . VAL A 1 376 ? -24.078 3.428 26.062 1 95.56 376 VAL A CA 1
ATOM 2983 C C . VAL A 1 376 ? -23.984 3.705 27.562 1 95.56 376 VAL A C 1
ATOM 2985 O O . VAL A 1 376 ? -23.375 4.688 27.984 1 95.56 376 VAL A O 1
ATOM 2988 N N . ARG A 1 377 ? -24.578 2.818 28.375 1 94.56 377 ARG A N 1
ATOM 2989 C CA . ARG A 1 377 ? -24.594 2.971 29.828 1 94.56 377 ARG A CA 1
ATOM 2990 C C . ARG A 1 377 ? -23.172 2.924 30.391 1 94.56 377 ARG A C 1
ATOM 2992 O O . ARG A 1 377 ? -22.812 3.738 31.234 1 94.56 377 ARG A O 1
ATOM 2999 N N . SER A 1 378 ? -22.406 1.996 29.844 1 94.38 378 SER A N 1
ATOM 3000 C CA . SER A 1 378 ? -21.031 1.874 30.312 1 94.38 378 SER A CA 1
ATOM 3001 C C . SER A 1 378 ? -20.25 3.148 30.047 1 94.38 378 SER A C 1
ATOM 3003 O O . SER A 1 378 ? -19.453 3.592 30.891 1 94.38 378 SER A O 1
ATOM 3005 N N . LEU A 1 379 ? -20.438 3.742 28.906 1 94.88 379 LEU A N 1
ATOM 3006 C CA . LEU A 1 379 ? -19.734 4.965 28.516 1 94.88 379 LEU A CA 1
ATOM 3007 C C . LEU A 1 379 ? -20.203 6.145 29.359 1 94.88 379 LEU A C 1
ATOM 3009 O O . LEU A 1 379 ? -19.391 6.961 29.812 1 94.88 379 LEU A O 1
ATOM 3013 N N . LEU A 1 380 ? -21.5 6.234 29.656 1 95.12 380 LEU A N 1
ATOM 3014 C CA . LEU A 1 380 ? -22.062 7.324 30.438 1 95.12 380 LEU A CA 1
ATOM 3015 C C . LEU A 1 380 ? -21.562 7.27 31.875 1 95.12 380 LEU A C 1
ATOM 3017 O O . LEU A 1 380 ? -21.234 8.305 32.469 1 95.12 380 LEU A O 1
ATOM 3021 N N . VAL A 1 381 ? -21.484 6.098 32.375 1 92.88 381 VAL A N 1
ATOM 3022 C CA . VAL A 1 381 ? -21.016 5.93 33.75 1 92.88 381 VAL A CA 1
ATOM 3023 C C . VAL A 1 381 ? -19.562 6.379 33.844 1 92.88 381 VAL A C 1
ATOM 3025 O O . VAL A 1 381 ? -19.172 7.027 34.812 1 92.88 381 VAL A O 1
ATOM 3028 N N . ALA A 1 382 ? -18.875 6.066 32.875 1 92.38 382 ALA A N 1
ATOM 3029 C CA . ALA A 1 382 ? -17.453 6.395 32.844 1 92.38 382 ALA A CA 1
ATOM 3030 C C . ALA A 1 382 ? -17.234 7.902 32.719 1 92.38 382 ALA A C 1
ATOM 3032 O O . ALA A 1 382 ? -16.359 8.469 33.406 1 92.38 382 ALA A O 1
ATOM 3033 N N . ILE A 1 383 ? -18.016 8.641 31.953 1 92.62 383 ILE A N 1
ATOM 3034 C CA . ILE A 1 383 ? -17.719 10.047 31.656 1 92.62 383 ILE A CA 1
ATOM 3035 C C . ILE A 1 383 ? -18.453 10.938 32.656 1 92.62 383 ILE A C 1
ATOM 3037 O O . ILE A 1 383 ? -18.125 12.125 32.781 1 92.62 383 ILE A O 1
ATOM 3041 N N . ALA A 1 384 ? -19.391 10.328 33.312 1 92.12 384 ALA A N 1
ATOM 3042 C CA . ALA A 1 384 ? -20.156 11.109 34.281 1 92.12 384 ALA A CA 1
ATOM 3043 C C . ALA A 1 384 ? -19.266 11.562 35.438 1 92.12 384 ALA A C 1
ATOM 3045 O O . ALA A 1 384 ? -19.562 12.555 36.125 1 92.12 384 ALA A O 1
ATOM 3046 N N . LYS A 1 385 ? -18.156 10.969 35.562 1 86.69 385 LYS A N 1
ATOM 3047 C CA . LYS A 1 385 ? -17.219 11.273 36.656 1 86.69 385 LYS A CA 1
ATOM 3048 C C . LYS A 1 385 ? -16.406 12.523 36.344 1 86.69 385 LYS A C 1
ATOM 3050 O O . LYS A 1 385 ? -15.82 13.125 37.25 1 86.69 385 LYS A O 1
ATOM 3055 N N . LEU A 1 386 ? -16.406 12.992 35.156 1 93 386 LEU A N 1
ATOM 3056 C CA . LEU A 1 386 ? -15.578 14.125 34.75 1 93 386 LEU A CA 1
ATOM 3057 C C . LEU A 1 386 ? -16.281 15.445 35.094 1 93 386 LEU A C 1
ATOM 3059 O O . LEU A 1 386 ? -17.5 15.508 35.125 1 93 386 LEU A O 1
ATOM 3063 N N . PRO A 1 387 ? -15.484 16.438 35.312 1 93.31 387 PRO A N 1
ATOM 3064 C CA . PRO A 1 387 ? -16.062 17.734 35.719 1 93.31 387 PRO A CA 1
ATOM 3065 C C . PRO A 1 387 ? -16.531 18.562 34.531 1 93.31 387 PRO A C 1
ATOM 3067 O O . PRO A 1 387 ? -15.938 19.594 34.219 1 93.31 387 PRO A O 1
ATOM 3070 N N . TRP A 1 388 ? -17.672 18.172 34 1 95.12 388 TRP A N 1
ATOM 3071 C CA . TRP A 1 388 ? -18.266 18.922 32.875 1 95.12 388 TRP A CA 1
ATOM 3072 C C . TRP A 1 388 ? -18.812 20.266 33.344 1 95.12 388 TRP A C 1
ATOM 3074 O O . TRP A 1 388 ? -19.438 20.344 34.406 1 95.12 388 TRP A O 1
ATOM 3084 N N . GLN A 1 389 ? -18.5 21.297 32.562 1 93.19 389 GLN A N 1
ATOM 3085 C CA . GLN A 1 389 ? -18.969 22.625 32.906 1 93.19 389 GLN A CA 1
ATOM 3086 C C . GLN A 1 389 ? -19.703 23.266 31.734 1 93.19 389 GLN A C 1
ATOM 3088 O O . GLN A 1 389 ? -19.531 22.859 30.594 1 93.19 389 GLN A O 1
ATOM 3093 N N . ALA A 1 390 ? -20.625 24.141 31.984 1 91.88 390 ALA A N 1
ATOM 3094 C CA . ALA A 1 390 ? -21.344 24.922 30.969 1 91.88 390 ALA A CA 1
ATOM 3095 C C . ALA A 1 390 ? -21.656 26.312 31.484 1 91.88 390 ALA A C 1
ATOM 3097 O O . ALA A 1 390 ? -21.578 26.578 32.688 1 91.88 390 ALA A O 1
ATOM 3098 N N . THR A 1 391 ? -21.812 27.203 30.531 1 84.06 391 THR A N 1
ATOM 3099 C CA . THR A 1 391 ? -22.266 28.531 30.953 1 84.06 391 THR A CA 1
ATOM 3100 C C . THR A 1 391 ? -23.734 28.516 31.312 1 84.06 391 THR A C 1
ATOM 3102 O O . THR A 1 391 ? -24.594 28.281 30.438 1 84.06 391 THR A O 1
ATOM 3105 N N . GLY A 1 392 ? -24.109 28.672 32.5 1 83.31 392 GLY A N 1
ATOM 3106 C CA . GLY A 1 392 ? -25.484 28.641 32.938 1 83.31 392 GLY A CA 1
ATOM 3107 C C . GLY A 1 392 ? -26.078 27.25 32.969 1 83.31 392 GLY A C 1
ATOM 3108 O O . GLY A 1 392 ? -25.359 26.281 33.219 1 83.31 392 GLY A O 1
ATOM 3109 N N . GLU A 1 393 ? -27.391 27.156 32.781 1 87.62 393 GLU A N 1
ATOM 3110 C CA . GLU A 1 393 ? -28.078 25.875 32.812 1 87.62 393 GLU A CA 1
ATOM 3111 C C . GLU A 1 393 ? -28.078 25.234 31.438 1 87.62 393 GLU A C 1
ATOM 3113 O O . GLU A 1 393 ? -28.359 25.891 30.422 1 87.62 393 GLU A O 1
ATOM 3118 N N . HIS A 1 394 ? -27.594 24.062 31.406 1 92.06 394 HIS A N 1
ATOM 3119 C CA . HIS A 1 394 ? -27.531 23.328 30.141 1 92.06 394 HIS A CA 1
ATOM 3120 C C . HIS A 1 394 ? -28.203 21.969 30.266 1 92.06 394 HIS A C 1
ATOM 3122 O O . HIS A 1 394 ? -27.953 21.234 31.219 1 92.06 394 HIS A O 1
ATOM 3128 N N . PRO A 1 395 ? -28.953 21.625 29.328 1 92.19 395 PRO A N 1
ATOM 3129 C CA . PRO A 1 395 ? -29.719 20.375 29.422 1 92.19 395 PRO A CA 1
ATOM 3130 C C . PRO A 1 395 ? -28.812 19.141 29.516 1 92.19 395 PRO A C 1
ATOM 3132 O O . PRO A 1 395 ? -29.125 18.219 30.281 1 92.19 395 PRO A O 1
ATOM 3135 N N . ALA A 1 396 ? -27.766 19.078 28.844 1 93.5 396 ALA A N 1
ATOM 3136 C CA . ALA A 1 396 ? -26.891 17.906 28.859 1 93.5 396 ALA A CA 1
ATOM 3137 C C . ALA A 1 396 ? -26.312 17.656 30.234 1 93.5 396 ALA A C 1
ATOM 3139 O O . ALA A 1 396 ? -26.219 16.5 30.688 1 93.5 396 ALA A O 1
ATOM 3140 N N . ILE A 1 397 ? -25.938 18.688 30.906 1 93.75 397 ILE A N 1
ATOM 3141 C CA . ILE A 1 397 ? -25.344 18.562 32.25 1 93.75 397 ILE A CA 1
ATOM 3142 C C . ILE A 1 397 ? -26.438 18.219 33.25 1 93.75 397 ILE A C 1
ATOM 3144 O O . ILE A 1 397 ? -26.203 17.422 34.156 1 93.75 397 ILE A O 1
ATOM 3148 N N . GLU A 1 398 ? -27.547 18.844 33.062 1 93.69 398 GLU A N 1
ATOM 3149 C CA . GLU A 1 398 ? -28.672 18.609 33.969 1 93.69 398 GLU A CA 1
ATOM 3150 C C . GLU A 1 398 ? -29.094 17.141 33.938 1 93.69 398 GLU A C 1
ATOM 3152 O O . GLU A 1 398 ? -29.234 16.516 35 1 93.69 398 GLU A O 1
ATOM 3157 N N . TYR A 1 399 ? -29.281 16.656 32.812 1 94.06 399 TYR A N 1
ATOM 3158 C CA . TYR A 1 399 ? -29.766 15.281 32.688 1 94.06 399 TYR A CA 1
ATOM 3159 C C . TYR A 1 399 ? -28.656 14.281 32.969 1 94.06 399 TYR A C 1
ATOM 3161 O O . TYR A 1 399 ? -28.922 13.148 33.375 1 94.06 399 TYR A O 1
ATOM 3169 N N . LEU A 1 400 ? -27.422 14.664 32.75 1 94.62 400 LEU A N 1
ATOM 3170 C CA . LEU A 1 400 ? -26.312 13.805 33.156 1 94.62 400 LEU A CA 1
ATOM 3171 C C . LEU A 1 400 ? -26.281 13.648 34.656 1 94.62 400 LEU A C 1
ATOM 3173 O O . LEU A 1 400 ? -26.047 12.547 35.188 1 94.62 400 LEU A O 1
ATOM 3177 N N . ALA A 1 401 ? -26.484 14.719 35.344 1 92.94 401 ALA A N 1
ATOM 3178 C CA . ALA A 1 401 ? -26.531 14.688 36.781 1 92.94 401 ALA A CA 1
ATOM 3179 C C . ALA A 1 401 ? -27.703 13.836 37.281 1 92.94 401 ALA A C 1
ATOM 3181 O O . ALA A 1 401 ? -27.578 13.094 38.25 1 92.94 401 ALA A O 1
ATOM 3182 N N . LYS A 1 402 ? -28.812 14 36.594 1 92.62 402 LYS A N 1
ATOM 3183 C CA . LYS A 1 402 ? -29.984 13.203 36.938 1 92.62 402 LYS A CA 1
ATOM 3184 C C . LYS A 1 402 ? -29.719 11.711 36.75 1 92.62 402 LYS A C 1
ATOM 3186 O O . LYS A 1 402 ? -30.109 10.891 37.594 1 92.62 402 LYS A O 1
ATOM 3191 N N . LEU A 1 403 ? -29.156 11.414 35.719 1 94.06 403 LEU A N 1
ATOM 3192 C CA . LEU A 1 403 ? -28.812 10.023 35.438 1 94.06 403 LEU A CA 1
ATOM 3193 C C . LEU A 1 403 ? -27.844 9.477 36.469 1 94.06 403 LEU A C 1
ATOM 3195 O O . LEU A 1 403 ? -27.969 8.32 36.906 1 94.06 403 LEU A O 1
ATOM 3199 N N . GLN A 1 404 ? -26.875 10.258 36.812 1 93.25 404 GLN A N 1
ATOM 3200 C CA . GLN A 1 404 ? -25.922 9.844 37.844 1 93.25 404 GLN A CA 1
ATOM 3201 C C . GLN A 1 404 ? -26.625 9.531 39.156 1 93.25 404 GLN A C 1
ATOM 3203 O O . GLN A 1 404 ? -26.281 8.555 39.844 1 93.25 404 GLN A O 1
ATOM 3208 N N . ALA A 1 405 ? -27.562 10.328 39.5 1 92.75 405 ALA A N 1
ATOM 3209 C CA . ALA A 1 405 ? -28.344 10.117 40.688 1 92.75 405 ALA A CA 1
ATOM 3210 C C . ALA A 1 405 ? -29.156 8.836 40.625 1 92.75 405 ALA A C 1
ATOM 3212 O O . ALA A 1 405 ? -29.281 8.094 41.594 1 92.75 405 ALA A O 1
ATOM 3213 N N . LEU A 1 406 ? -29.688 8.625 39.5 1 92.81 406 LEU A N 1
ATOM 3214 C CA . LEU A 1 406 ? -30.484 7.422 39.281 1 92.81 406 LEU A CA 1
ATOM 3215 C C . LEU A 1 406 ? -29.609 6.172 39.312 1 92.81 406 LEU A C 1
ATOM 3217 O O . LEU A 1 406 ? -30.031 5.133 39.812 1 92.81 406 LEU A O 1
ATOM 3221 N N . TYR A 1 407 ? -28.453 6.281 38.781 1 92.75 407 TYR A N 1
ATOM 3222 C CA . TYR A 1 407 ? -27.531 5.16 38.812 1 92.75 407 TYR A CA 1
ATOM 3223 C C . TYR A 1 407 ? -27.156 4.793 40.25 1 92.75 407 TYR A C 1
ATOM 3225 O O . TYR A 1 407 ? -27.047 3.611 40.594 1 92.75 407 TYR A O 1
ATOM 3233 N N . LEU A 1 408 ? -26.891 5.793 41 1 91.06 408 LEU A N 1
ATOM 3234 C CA . LEU A 1 408 ? -26.5 5.586 42.406 1 91.06 408 LEU A CA 1
ATOM 3235 C C . LEU A 1 408 ? -27.625 4.91 43.188 1 91.06 408 LEU A C 1
ATOM 3237 O O . LEU A 1 408 ? -27.375 4.113 44.062 1 91.06 408 LEU A O 1
ATOM 3241 N N . LYS A 1 409 ? -28.859 5.215 42.844 1 91.81 409 LYS A N 1
ATOM 3242 C CA . LYS A 1 409 ? -30.031 4.629 43.5 1 91.81 409 LYS A CA 1
ATOM 3243 C C . LYS A 1 409 ? -30.312 3.229 42.969 1 91.81 409 LYS A C 1
ATOM 3245 O O . LYS A 1 409 ? -31.125 2.492 43.531 1 91.81 409 LYS A O 1
ATOM 3250 N N . GLY A 1 410 ? -29.594 2.875 41.875 1 88.25 410 GLY A N 1
ATOM 3251 C CA . GLY A 1 410 ? -29.781 1.563 41.25 1 88.25 410 GLY A CA 1
ATOM 3252 C C . GLY A 1 410 ? -31.094 1.436 40.5 1 88.25 410 GLY A C 1
ATOM 3253 O O . GLY A 1 410 ? -31.578 0.325 40.281 1 88.25 410 GLY A O 1
ATOM 3254 N N . SER A 1 411 ? -31.656 2.625 40.156 1 88.31 411 SER A N 1
ATOM 3255 C CA . SER A 1 411 ? -32.938 2.602 39.469 1 88.31 411 SER A CA 1
ATOM 3256 C C . SER A 1 411 ? -32.781 2.256 38 1 88.31 411 SER A C 1
ATOM 3258 O O . SER A 1 411 ? -31.797 2.664 37.375 1 88.31 411 SER A O 1
ATOM 3260 N N . ARG A 1 412 ? -33.688 1.512 37.406 1 86.31 412 ARG A N 1
ATOM 3261 C CA . ARG A 1 412 ? -33.656 1.148 36 1 86.31 412 ARG A CA 1
ATOM 3262 C C . ARG A 1 412 ? -34.938 1.664 35.312 1 86.31 412 ARG A C 1
ATOM 3264 O O . ARG A 1 412 ? -35.156 1.373 34.125 1 86.31 412 ARG A O 1
ATOM 3271 N N . LYS A 1 413 ? -35.75 2.447 36.125 1 91.94 413 LYS A N 1
ATOM 3272 C CA . LYS A 1 413 ? -36.969 3.041 35.562 1 91.94 413 LYS A CA 1
ATOM 3273 C C . LYS A 1 413 ? -36.938 4.559 35.719 1 91.94 413 LYS A C 1
ATOM 3275 O O . LYS A 1 413 ? -36.5 5.074 36.75 1 91.94 413 LYS A O 1
ATOM 3280 N N . LEU A 1 414 ? -37.406 5.172 34.75 1 93 414 LEU A N 1
ATOM 3281 C CA . LEU A 1 414 ? -37.469 6.629 34.781 1 93 414 LEU A CA 1
ATOM 3282 C C . LEU A 1 414 ? -38.688 7.121 35.531 1 93 414 LEU A C 1
ATOM 3284 O O . LEU A 1 414 ? -39.812 6.664 35.281 1 93 414 LEU A O 1
ATOM 3288 N N . PRO A 1 415 ? -38.469 8.031 36.438 1 90.62 415 PRO A N 1
ATOM 3289 C CA . PRO A 1 415 ? -39.625 8.594 37.125 1 90.62 415 PRO A CA 1
ATOM 3290 C C . PRO A 1 415 ? -40.625 9.227 36.188 1 90.62 415 PRO A C 1
ATOM 3292 O O . PRO A 1 415 ? -40.25 9.836 35.188 1 90.62 415 PRO A O 1
ATOM 3295 N N . VAL A 1 416 ? -41.906 9.148 36.5 1 86.19 416 VAL A N 1
ATOM 3296 C CA . VAL A 1 416 ? -43 9.523 35.625 1 86.19 416 VAL A CA 1
ATOM 3297 C C . VAL A 1 416 ? -42.969 11.023 35.344 1 86.19 416 VAL A C 1
ATOM 3299 O O . VAL A 1 416 ? -43.344 11.469 34.25 1 86.19 416 VAL A O 1
ATOM 3302 N N . GLU A 1 417 ? -42.281 11.773 36.156 1 84.25 417 GLU A N 1
ATOM 3303 C CA . GLU A 1 417 ? -42.281 13.227 36.031 1 84.25 417 GLU A CA 1
ATOM 3304 C C . GLU A 1 417 ? -41.219 13.703 35.062 1 84.25 417 GLU A C 1
ATOM 3306 O O . GLU A 1 417 ? -41.281 14.828 34.562 1 84.25 417 GLU A O 1
ATOM 3311 N N . VAL A 1 418 ? -40.375 12.828 34.688 1 87.38 418 VAL A N 1
ATOM 3312 C CA . VAL A 1 418 ? -39.25 13.25 33.875 1 87.38 418 VAL A CA 1
ATOM 3313 C C . VAL A 1 418 ? -39.625 13.117 32.375 1 87.38 418 VAL A C 1
ATOM 3315 O O . VAL A 1 418 ? -39.812 12.008 31.891 1 87.38 418 VAL A O 1
ATOM 3318 N N . VAL A 1 419 ? -39.781 14.203 31.578 1 79.19 419 VAL A N 1
ATOM 3319 C CA . VAL A 1 419 ? -40.125 14.172 30.156 1 79.19 419 VAL A CA 1
ATOM 3320 C C . VAL A 1 419 ? -38.969 14.797 29.344 1 79.19 419 VAL A C 1
ATOM 3322 O O . VAL A 1 419 ? -38.812 14.508 28.156 1 79.19 419 VAL A O 1
ATOM 3325 N N . ALA A 1 420 ? -38.094 15.516 29.844 1 82.62 420 ALA A N 1
ATOM 3326 C CA . ALA A 1 420 ? -36.844 16.094 29.344 1 82.62 420 ALA A CA 1
ATOM 3327 C C . ALA A 1 420 ? -37.062 16.734 27.969 1 82.62 420 ALA A C 1
ATOM 3329 O O . ALA A 1 420 ? -36.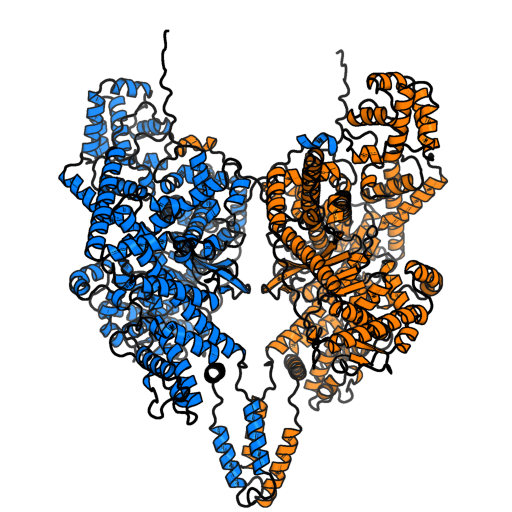375 16.391 27 1 82.62 420 ALA A O 1
ATOM 3330 N N . PRO A 1 421 ? -37.875 17.703 27.719 1 81.69 421 PRO A N 1
ATOM 3331 C CA . PRO A 1 421 ? -38.125 18.359 26.422 1 81.69 421 PRO A CA 1
ATOM 3332 C C . PRO A 1 421 ? -36.875 19.094 25.891 1 81.69 421 PRO A C 1
ATOM 3334 O O . PRO A 1 421 ? -36.75 19.266 24.672 1 81.69 421 PRO A O 1
ATOM 3337 N N . SER A 1 422 ? -36 19.359 26.734 1 86.31 422 SER A N 1
ATOM 3338 C CA . SER A 1 422 ? -34.844 20.172 26.359 1 86.31 422 SER A CA 1
ATOM 3339 C C . SER A 1 422 ? -33.812 19.359 25.594 1 86.31 422 SER A C 1
ATOM 3341 O O . SER A 1 422 ? -32.938 19.922 24.969 1 86.31 422 SER A O 1
ATOM 3343 N N . LEU A 1 423 ? -34 18.078 25.547 1 90.75 423 LEU A N 1
ATOM 3344 C CA . LEU A 1 423 ? -33.062 17.234 24.844 1 90.75 423 LEU A CA 1
ATOM 3345 C C . LEU A 1 423 ? -33.469 17.062 23.375 1 90.75 423 LEU A C 1
ATOM 3347 O O . LEU A 1 423 ? -32.688 16.516 22.578 1 90.75 423 LEU A O 1
ATOM 3351 N N . GLY A 1 424 ? -34.594 17.578 23 1 85.44 424 GLY A N 1
ATOM 3352 C CA . GLY A 1 424 ? -35 17.531 21.625 1 85.44 424 GLY A CA 1
ATOM 3353 C C . GLY A 1 424 ? -36.344 16.828 21.438 1 85.44 424 GLY A C 1
ATOM 3354 O O . GLY A 1 424 ? -36.625 15.844 22.125 1 85.44 424 GLY A O 1
ATOM 3355 N N . MET A 1 425 ? -37 17.188 20.438 1 83.56 425 MET A N 1
ATOM 3356 C CA . MET A 1 425 ? -38.344 16.672 20.172 1 83.56 425 MET A CA 1
ATOM 3357 C C . MET A 1 425 ? -38.25 15.242 19.625 1 83.56 425 MET A C 1
ATOM 3359 O O . MET A 1 425 ? -39.188 14.461 19.828 1 83.56 425 MET A O 1
ATOM 3363 N N . ILE A 1 426 ? -37.156 14.977 19.109 1 85.31 426 ILE A N 1
ATOM 3364 C CA . ILE A 1 426 ? -37 13.68 18.453 1 85.31 426 ILE A CA 1
ATOM 3365 C C . ILE A 1 426 ? -37 12.578 19.516 1 85.31 426 ILE A C 1
ATOM 3367 O O . ILE A 1 426 ? -37.406 11.445 19.234 1 85.31 426 ILE A O 1
ATOM 3371 N N . TRP A 1 427 ? -36.562 12.891 20.75 1 89.69 427 TRP A N 1
ATOM 3372 C CA . TRP A 1 427 ? -36.438 11.883 21.797 1 89.69 427 TRP A CA 1
ATOM 3373 C C . TRP A 1 427 ? -37.688 11.852 22.672 1 89.69 427 TRP A C 1
ATOM 3375 O O . TRP A 1 427 ? -37.844 10.953 23.5 1 89.69 427 TRP A O 1
ATOM 3385 N N . GLN A 1 428 ? -38.594 12.797 22.5 1 86.12 428 GLN A N 1
ATOM 3386 C CA . GLN A 1 428 ? -39.719 12.977 23.406 1 86.12 428 GLN A CA 1
ATOM 3387 C C . GLN A 1 428 ? -40.656 11.773 23.375 1 86.12 428 GLN A C 1
ATOM 3389 O O . GLN A 1 428 ? -41.156 11.336 24.422 1 86.12 428 GLN A O 1
ATOM 3394 N N . VAL A 1 429 ? -40.781 11.273 22.156 1 82.19 429 VAL A N 1
ATOM 3395 C CA . VAL A 1 429 ? -41.688 10.141 22.016 1 82.19 429 VAL A CA 1
ATOM 3396 C C . VAL A 1 429 ? -41.156 8.945 22.797 1 82.19 429 VAL A C 1
ATOM 3398 O O . VAL A 1 429 ? -41.938 8.25 23.469 1 82.19 429 VAL A O 1
ATOM 3401 N N . SER A 1 430 ? -39.906 8.703 22.766 1 89.25 430 SER A N 1
ATOM 3402 C CA . SER A 1 430 ? -39.312 7.551 23.422 1 89.25 430 SER A CA 1
ATOM 3403 C C . SER A 1 430 ? -39.188 7.773 24.922 1 89.25 430 SER A C 1
ATOM 3405 O O . SER A 1 430 ? -39.312 6.832 25.703 1 89.25 430 SER A O 1
ATOM 3407 N N . ILE A 1 431 ? -38.938 8.984 25.359 1 91.94 431 ILE A N 1
ATOM 3408 C CA . ILE A 1 431 ? -38.719 9.289 26.766 1 91.94 431 ILE A CA 1
ATOM 3409 C C . ILE A 1 431 ? -40.062 9.312 27.484 1 91.94 431 ILE A C 1
ATOM 3411 O O . ILE A 1 431 ? -40.156 8.977 28.672 1 91.94 431 ILE A O 1
ATOM 3415 N N . SER A 1 432 ? -41.156 9.656 26.719 1 87 432 SER A N 1
ATOM 3416 C CA . SER A 1 432 ? -42.469 9.719 27.312 1 87 432 SER A CA 1
ATOM 3417 C C . SER A 1 432 ? -43.188 8.375 27.188 1 87 432 SER A C 1
ATOM 3419 O O . SER A 1 432 ? -44.406 8.281 27.469 1 87 432 SER A O 1
ATOM 3421 N N . SER A 1 433 ? -42.531 7.473 26.812 1 85.5 433 SER A N 1
ATOM 3422 C CA . SER A 1 433 ? -43.125 6.148 26.641 1 85.5 433 SER A CA 1
ATOM 3423 C C . SER A 1 433 ? -43.656 5.609 27.953 1 85.5 433 SER A C 1
ATOM 3425 O O . SER A 1 433 ? -43.062 5.844 29.016 1 85.5 433 SER A O 1
ATOM 3427 N N . PRO A 1 434 ? -44.781 4.836 27.969 1 85.31 434 PRO A N 1
ATOM 3428 C CA . PRO A 1 434 ? -45.344 4.238 29.172 1 85.31 434 PRO A CA 1
ATOM 3429 C C . PRO A 1 434 ? -44.438 3.191 29.797 1 85.31 434 PRO A C 1
ATOM 3431 O O . PRO A 1 434 ? -44.469 2.967 31.016 1 85.31 434 PRO A O 1
ATOM 3434 N N . ASP A 1 435 ? -43.656 2.598 28.922 1 89.31 435 ASP A N 1
ATOM 3435 C CA . ASP A 1 435 ? -42.625 1.716 29.438 1 89.31 435 ASP A CA 1
ATOM 3436 C C . ASP A 1 435 ? -41.469 2.518 30.031 1 89.31 435 ASP A C 1
ATOM 3438 O O . ASP A 1 435 ? -40.594 2.979 29.297 1 89.31 435 ASP A O 1
ATOM 3442 N N . ARG A 1 436 ? -41.438 2.645 31.281 1 91.12 436 ARG A N 1
ATOM 3443 C CA . ARG A 1 436 ? -40.531 3.562 31.938 1 91.12 436 ARG A CA 1
ATOM 3444 C C . ARG A 1 436 ? -39.094 3.008 31.953 1 91.12 436 ARG A C 1
ATOM 3446 O O . ARG A 1 436 ? -38.156 3.75 32.156 1 91.12 436 ARG A O 1
ATOM 3453 N N . GLU A 1 437 ? -38.938 1.709 31.734 1 91.62 437 GLU A N 1
ATOM 3454 C CA . GLU A 1 437 ? -37.594 1.156 31.547 1 91.62 437 GLU A CA 1
ATOM 3455 C C . GLU A 1 437 ? -37 1.59 30.219 1 91.62 437 GLU A C 1
ATOM 3457 O O . GLU A 1 437 ? -35.812 1.948 30.141 1 91.62 437 GLU A O 1
ATOM 3462 N N . ARG A 1 438 ? -37.875 1.526 29.234 1 91.56 438 ARG A N 1
ATOM 3463 C CA . ARG A 1 438 ? -37.438 1.97 27.906 1 91.56 438 ARG A CA 1
ATOM 3464 C C . ARG A 1 438 ? -37.188 3.475 27.891 1 91.56 438 ARG A C 1
ATOM 3466 O O . ARG A 1 438 ? -36.281 3.949 27.203 1 91.56 438 ARG A O 1
ATOM 3473 N N . ALA A 1 439 ? -38 4.125 28.625 1 93.12 439 ALA A N 1
ATOM 3474 C CA . ALA A 1 439 ? -37.812 5.574 28.719 1 93.12 439 ALA A CA 1
ATOM 3475 C C . ALA A 1 439 ? -36.469 5.926 29.375 1 93.12 439 ALA A C 1
ATOM 3477 O O . ALA A 1 439 ? -35.844 6.922 29 1 93.12 439 ALA A O 1
ATOM 3478 N N . PHE A 1 440 ? -36.188 5.141 30.359 1 94.75 440 PHE A N 1
ATOM 3479 C CA . PHE A 1 440 ? -34.906 5.32 31.016 1 94.75 440 PHE A CA 1
ATOM 3480 C C . PHE A 1 440 ? -33.75 5.145 30.016 1 94.75 440 PHE A C 1
ATOM 3482 O O . PHE A 1 440 ? -32.844 5.965 29.969 1 94.75 440 PHE A O 1
ATOM 3489 N N . GLN A 1 441 ? -33.812 4.117 29.234 1 95.25 441 GLN A N 1
ATOM 3490 C CA . GLN A 1 441 ? -32.812 3.846 28.219 1 95.25 441 GLN A CA 1
ATOM 3491 C C . GLN A 1 441 ? -32.781 4.949 27.156 1 95.25 441 GLN A C 1
ATOM 3493 O O . GLN A 1 441 ? -31.703 5.336 26.688 1 95.25 441 GLN A O 1
ATOM 3498 N N . ALA A 1 442 ? -33.906 5.461 26.828 1 95.12 442 ALA A N 1
ATOM 3499 C CA . ALA A 1 442 ? -34 6.551 25.859 1 95.12 442 ALA A CA 1
ATOM 3500 C C . ALA A 1 442 ? -33.312 7.812 26.391 1 95.12 442 ALA A C 1
ATOM 3502 O O . ALA A 1 442 ? -32.656 8.539 25.641 1 95.12 442 ALA A O 1
ATOM 3503 N N . LEU A 1 443 ? -33.5 8.07 27.656 1 95 443 LEU A N 1
ATOM 3504 C CA . LEU A 1 443 ? -32.875 9.234 28.281 1 95 443 LEU A CA 1
ATOM 3505 C C . LEU A 1 443 ? -31.359 9.109 28.25 1 95 443 LEU A C 1
ATOM 3507 O O . LEU A 1 443 ? -30.656 10.109 28.062 1 95 443 LEU A O 1
ATOM 3511 N N . GLU A 1 444 ? -30.875 7.93 28.469 1 96.06 444 GLU A N 1
ATOM 3512 C CA . GLU A 1 444 ? -29.438 7.691 28.438 1 96.06 444 GLU A CA 1
ATOM 3513 C C . GLU A 1 444 ? -28.859 8.031 27.062 1 96.06 444 GLU A C 1
ATOM 3515 O O . GLU A 1 444 ? -27.859 8.734 26.969 1 96.06 444 GLU A O 1
ATOM 3520 N N . VAL A 1 445 ? -29.516 7.531 26.031 1 96.31 445 VAL A N 1
ATOM 3521 C CA . VAL A 1 445 ? -29.047 7.746 24.672 1 96.31 445 VAL A CA 1
ATOM 3522 C C . VAL A 1 445 ? -29.125 9.234 24.328 1 96.31 445 VAL A C 1
ATOM 3524 O O . VAL A 1 445 ? -28.188 9.805 23.766 1 96.31 445 VAL A O 1
ATOM 3527 N N . ALA A 1 446 ? -30.203 9.828 24.672 1 95.56 446 ALA A N 1
ATOM 3528 C CA . ALA A 1 446 ? -30.422 11.234 24.359 1 95.56 446 ALA A CA 1
ATOM 3529 C C . ALA A 1 446 ? -29.391 12.109 25.062 1 95.56 446 ALA A C 1
ATOM 3531 O O . ALA A 1 446 ? -28.859 13.062 24.469 1 95.56 446 ALA A O 1
ATOM 3532 N N . THR A 1 447 ? -29.125 11.805 26.281 1 95.69 447 THR A N 1
ATOM 3533 C CA . THR A 1 447 ? -28.172 12.578 27.062 1 95.69 447 THR A CA 1
ATOM 3534 C C . THR A 1 447 ? -26.766 12.438 26.484 1 95.69 447 THR A C 1
ATOM 3536 O O . THR A 1 447 ? -26.016 13.422 26.406 1 95.69 447 THR A O 1
ATOM 3539 N N . LEU A 1 448 ? -26.438 11.258 26.156 1 95.94 448 LEU A N 1
ATOM 3540 C CA . LEU A 1 448 ? -25.109 11.008 25.594 1 95.94 448 LEU A CA 1
ATOM 3541 C C . LEU A 1 448 ? -24.906 11.812 24.312 1 95.94 448 LEU A C 1
ATOM 3543 O O . LEU A 1 448 ? -23.859 12.43 24.141 1 95.94 448 LEU A O 1
ATOM 3547 N N . PHE A 1 449 ? -25.844 11.867 23.422 1 94.75 449 PHE A N 1
ATOM 3548 C CA . PHE A 1 449 ? -25.719 12.562 22.141 1 94.75 449 PHE A CA 1
ATOM 3549 C C . PHE A 1 449 ? -25.812 14.07 22.344 1 94.75 449 PHE A C 1
ATOM 3551 O O . PHE A 1 449 ? -25.172 14.836 21.625 1 94.75 449 PHE A O 1
ATOM 3558 N N . ALA A 1 450 ? -26.594 14.422 23.312 1 94.19 450 ALA A N 1
ATOM 3559 C CA . ALA A 1 450 ? -26.641 15.844 23.656 1 94.19 450 ALA A CA 1
ATOM 3560 C C . ALA A 1 450 ? -25.297 16.328 24.172 1 94.19 450 ALA A C 1
ATOM 3562 O O . ALA A 1 450 ? -24.859 17.438 23.859 1 94.19 450 ALA A O 1
ATOM 3563 N N . LEU A 1 451 ? -24.703 15.508 24.969 1 94.75 451 LEU A N 1
ATOM 3564 C CA . LEU A 1 451 ? -23.391 15.852 25.5 1 94.75 451 LEU A CA 1
ATOM 3565 C C . LEU A 1 451 ? -22.359 15.93 24.375 1 94.75 451 LEU A C 1
ATOM 3567 O O . LEU A 1 451 ? -21.531 16.844 24.359 1 94.75 451 LEU A O 1
ATOM 3571 N N . ARG A 1 452 ? -22.344 14.984 23.469 1 94.25 452 ARG A N 1
ATOM 3572 C CA . ARG A 1 452 ? -21.406 15 22.344 1 94.25 452 ARG A CA 1
ATOM 3573 C C . ARG A 1 452 ? -21.547 16.281 21.531 1 94.25 452 ARG A C 1
ATOM 3575 O O . ARG A 1 452 ? -20.547 16.906 21.188 1 94.25 452 ARG A O 1
ATOM 3582 N N . ARG A 1 453 ? -22.734 16.656 21.25 1 92.56 453 ARG A N 1
ATOM 3583 C CA . ARG A 1 453 ? -22.984 17.875 20.484 1 92.56 453 ARG A CA 1
ATOM 3584 C C . ARG A 1 453 ? -22.516 19.109 21.25 1 92.56 453 ARG A C 1
ATOM 3586 O O . ARG A 1 453 ? -21.906 20 20.672 1 92.56 453 ARG A O 1
ATOM 3593 N N . ALA A 1 454 ? -22.797 19.109 22.562 1 93.06 454 ALA A N 1
ATOM 3594 C CA . ALA A 1 454 ? -22.453 20.25 23.406 1 93.06 454 ALA A CA 1
ATOM 3595 C C . ALA A 1 454 ? -20.938 20.422 23.5 1 93.06 454 ALA A C 1
ATOM 3597 O O . ALA A 1 454 ? -20.438 21.547 23.5 1 93.06 454 ALA A O 1
ATOM 3598 N N . VAL A 1 455 ? -20.25 19.391 23.609 1 93.19 455 VAL A N 1
ATOM 3599 C CA . VAL A 1 455 ? -18.797 19.453 23.688 1 93.19 455 VAL A CA 1
ATOM 3600 C C . VAL A 1 455 ? -18.219 19.891 22.344 1 93.19 455 VAL A C 1
ATOM 3602 O O . VAL A 1 455 ? -17.25 20.656 22.281 1 93.19 455 VAL A O 1
ATOM 3605 N N . ARG A 1 456 ? -18.797 19.516 21.25 1 90.81 456 ARG A N 1
ATOM 3606 C CA . ARG A 1 456 ? -18.328 19.859 19.906 1 90.81 456 ARG A CA 1
ATOM 3607 C C . ARG A 1 456 ? -18.531 21.344 19.625 1 90.81 456 ARG A C 1
ATOM 3609 O O . ARG A 1 456 ? -17.703 21.953 18.953 1 90.81 456 ARG A O 1
ATOM 3616 N N . ASN A 1 457 ? -19.625 21.844 20.109 1 90 457 ASN A N 1
ATOM 3617 C CA . ASN A 1 457 ? -19.875 23.266 19.812 1 90 457 ASN A CA 1
ATOM 3618 C C . ASN A 1 457 ? -19.312 24.172 20.906 1 90 457 ASN A C 1
ATOM 3620 O O . ASN A 1 457 ? -19.406 25.391 20.812 1 90 457 ASN A O 1
ATOM 3624 N N . GLY A 1 458 ? -18.812 23.578 21.984 1 89.44 458 GLY A N 1
ATOM 3625 C CA . GLY A 1 458 ? -18.094 24.328 23 1 89.44 458 GLY A CA 1
ATOM 3626 C C . GLY A 1 458 ? -18.984 24.859 24.109 1 89.44 458 GLY A C 1
ATOM 3627 O O . GLY A 1 458 ? -18.531 25.594 24.984 1 89.44 458 GLY A O 1
ATOM 3628 N N . SER A 1 459 ? -20.281 24.484 24.078 1 91.06 459 SER A N 1
ATOM 3629 C CA . SER A 1 459 ? -21.172 24.953 25.141 1 91.06 459 SER A CA 1
ATOM 3630 C C . SER A 1 459 ? -20.891 24.219 26.453 1 91.06 459 SER A C 1
ATOM 3632 O O . SER A 1 459 ? -21.219 24.719 27.531 1 91.06 459 SER A O 1
ATOM 3634 N N . VAL A 1 460 ? -20.391 23.047 26.328 1 94.31 460 VAL A N 1
ATOM 3635 C CA . VAL A 1 460 ? -19.922 22.281 27.469 1 94.31 460 VAL A CA 1
ATOM 3636 C C . VAL A 1 460 ? -18.422 22.016 27.328 1 94.31 460 VAL A C 1
ATOM 3638 O O . VAL A 1 460 ? -17.922 21.781 26.219 1 94.31 460 VAL A O 1
ATOM 3641 N N . TRP A 1 461 ? -17.672 22.203 28.359 1 94.12 461 TRP A N 1
ATOM 3642 C CA . TRP A 1 461 ? -16.234 22.016 28.281 1 94.12 461 TRP A CA 1
ATOM 3643 C C . TRP A 1 461 ? -15.664 21.5 29.594 1 94.12 461 TRP A C 1
ATOM 3645 O O . TRP A 1 461 ? -16.422 21.297 30.547 1 94.12 461 TRP A O 1
ATOM 3655 N N . ILE A 1 462 ? -14.453 21.141 29.594 1 93.75 462 ILE A N 1
ATOM 3656 C CA . ILE A 1 462 ? -13.688 20.797 30.781 1 93.75 462 ILE A CA 1
ATOM 3657 C C . ILE A 1 462 ? -12.516 21.781 30.938 1 93.75 462 ILE A C 1
ATOM 3659 O O . ILE A 1 462 ? -11.789 22.031 29.984 1 93.75 462 ILE A O 1
ATOM 3663 N N . GLU A 1 463 ? -12.305 22.266 32.062 1 89.06 463 GLU A N 1
ATOM 3664 C CA . GLU A 1 463 ? -11.336 23.328 32.312 1 89.06 463 GLU A CA 1
ATOM 3665 C C . GLU A 1 463 ? -9.906 22.828 32.094 1 89.06 463 GLU A C 1
ATOM 3667 O O . GLU A 1 463 ? -9.062 23.562 31.562 1 89.06 463 GLU A O 1
ATOM 3672 N N . HIS A 1 464 ? -9.656 21.672 32.625 1 90.19 464 HIS A N 1
ATOM 3673 C CA . HIS A 1 464 ? -8.297 21.172 32.5 1 90.19 464 HIS A CA 1
ATOM 3674 C C . HIS A 1 464 ? -8.117 20.438 31.156 1 90.19 464 HIS A C 1
ATOM 3676 O O . HIS A 1 464 ? -7.73 19.266 31.141 1 90.19 464 HIS A O 1
ATOM 3682 N N . SER A 1 465 ? -8.5 21 30.094 1 91.12 465 SER A N 1
ATOM 3683 C CA . SER A 1 465 ? -8.281 20.562 28.719 1 91.12 465 SER A CA 1
ATOM 3684 C C . SER A 1 465 ? -7.598 21.656 27.891 1 91.12 465 SER A C 1
ATOM 3686 O O . SER A 1 465 ? -7.711 22.844 28.219 1 91.12 465 SER A O 1
ATOM 3688 N N . LEU A 1 466 ? -6.836 21.266 26.984 1 85.31 466 LEU A N 1
ATOM 3689 C CA . LEU A 1 466 ? -6.188 22.234 26.094 1 85.31 466 LEU A CA 1
ATOM 3690 C C . LEU A 1 466 ? -7.098 22.609 24.938 1 85.31 466 LEU A C 1
ATOM 3692 O O . LEU A 1 466 ? -7.129 23.766 24.5 1 85.31 466 LEU A O 1
ATOM 3696 N N . SER A 1 467 ? -7.867 21.656 24.422 1 85.94 467 SER A N 1
ATOM 3697 C CA . SER A 1 467 ? -8.594 21.828 23.172 1 85.94 467 SER A CA 1
ATOM 3698 C C . SER A 1 467 ? -10.086 22.016 23.422 1 85.94 467 SER A C 1
ATOM 3700 O O . SER A 1 467 ? -10.812 22.5 22.547 1 85.94 467 SER A O 1
ATOM 3702 N N . PHE A 1 468 ? -10.555 21.594 24.531 1 90.69 468 PHE A N 1
ATOM 3703 C CA . PHE A 1 468 ? -11.992 21.609 24.781 1 90.69 468 PHE A CA 1
ATOM 3704 C C . PHE A 1 468 ? -12.336 22.5 25.969 1 90.69 468 PHE A C 1
ATOM 3706 O O . PHE A 1 468 ? -13.094 22.109 26.859 1 90.69 468 PHE A O 1
ATOM 3713 N N . ARG A 1 469 ? -11.766 23.578 25.844 1 86.5 469 ARG A N 1
ATOM 3714 C CA . ARG A 1 469 ? -12.102 24.594 26.844 1 86.5 469 ARG A CA 1
ATOM 3715 C C . ARG A 1 469 ? -13.305 25.422 26.406 1 86.5 469 ARG A C 1
ATOM 3717 O O . ARG A 1 469 ? -13.852 25.203 25.328 1 86.5 469 ARG A O 1
ATOM 3724 N N . GLY A 1 470 ? -13.773 26.219 27.25 1 82 470 GLY A N 1
ATOM 3725 C CA . GLY A 1 470 ? -14.969 27 26.953 1 82 470 GLY A CA 1
ATOM 3726 C C . GLY A 1 470 ? -14.812 27.906 25.75 1 82 470 GLY A C 1
ATOM 3727 O O . GLY A 1 470 ? -13.703 28.328 25.422 1 82 470 GLY A O 1
ATOM 3728 N N . ARG A 1 471 ? -15.875 28.188 25.062 1 81.25 471 ARG A N 1
ATOM 3729 C CA . ARG A 1 471 ? -15.906 29 23.844 1 81.25 471 ARG A CA 1
ATOM 3730 C C . ARG A 1 471 ? -15.367 30.406 24.094 1 81.25 471 ARG A C 1
ATOM 3732 O O . ARG A 1 471 ? -14.805 31.016 23.203 1 81.25 471 ARG A O 1
ATOM 3739 N N . ALA A 1 472 ? -15.531 30.766 25.281 1 80.12 472 ALA A N 1
ATOM 3740 C CA . ALA A 1 472 ? -15.07 32.094 25.641 1 80.12 472 ALA A CA 1
ATOM 3741 C C . ALA A 1 472 ? -13.555 32.219 25.5 1 80.12 472 ALA A C 1
ATOM 3743 O O . ALA A 1 472 ? -13.039 33.312 25.219 1 80.12 472 ALA A O 1
ATOM 3744 N N . ARG A 1 473 ? -12.961 31.141 25.594 1 81.38 473 ARG A N 1
ATOM 3745 C CA . ARG A 1 473 ? -11.5 31.156 25.531 1 81.38 473 ARG A CA 1
ATOM 3746 C C . ARG A 1 473 ? -11.016 31.297 24.094 1 81.38 473 ARG A C 1
ATOM 3748 O O . ARG A 1 473 ? -9.844 31.625 23.859 1 81.38 473 ARG A O 1
ATOM 3755 N N . LEU A 1 474 ? -11.938 31.141 23.156 1 85.12 474 LEU A N 1
ATOM 3756 C CA . LEU A 1 474 ? -11.594 31.344 21.75 1 85.12 474 LEU A CA 1
ATOM 3757 C C . LEU A 1 474 ? -11.43 32.844 21.438 1 85.12 474 LEU A C 1
ATOM 3759 O O . LEU A 1 474 ? -10.773 33.188 20.453 1 85.12 474 LEU A O 1
ATOM 3763 N N . PHE A 1 475 ? -12.094 33.625 22.25 1 88.12 475 PHE A N 1
ATOM 3764 C CA . PHE A 1 475 ? -12.117 35.062 22.031 1 88.12 475 PHE A CA 1
ATOM 3765 C C . PHE A 1 475 ? -11.188 35.781 23 1 88.12 475 PHE A C 1
ATOM 3767 O O . PHE A 1 475 ? -10.883 35.25 24.078 1 88.12 475 PHE A O 1
ATOM 3774 N N . PHE A 1 476 ? -10.781 36.969 22.516 1 87.06 476 PHE A N 1
ATOM 3775 C CA . PHE A 1 476 ? -10.203 37.844 23.516 1 87.06 476 PHE A CA 1
ATOM 3776 C C . PHE A 1 476 ? -11.195 38.156 24.625 1 87.06 476 PHE A C 1
ATOM 3778 O O . PHE A 1 476 ? -12.406 38.062 24.422 1 87.06 476 PHE A O 1
ATOM 3785 N N . THR A 1 477 ? -10.672 38.406 25.797 1 87.62 477 THR A N 1
ATOM 3786 C CA . THR A 1 477 ? -11.57 38.844 26.859 1 87.62 477 THR A CA 1
ATOM 3787 C C . THR A 1 477 ? -12.312 40.125 26.469 1 87.62 477 THR A C 1
ATOM 3789 O O . THR A 1 477 ? -11.812 40.906 25.656 1 87.62 477 THR A O 1
ATOM 3792 N N . ASP A 1 478 ? -13.492 40.25 26.953 1 88.69 478 ASP A N 1
ATOM 3793 C CA . ASP A 1 478 ? -14.305 41.406 26.594 1 88.69 478 ASP A CA 1
ATOM 3794 C C . ASP A 1 478 ? -13.578 42.719 26.906 1 88.69 478 ASP A C 1
ATOM 3796 O O . ASP A 1 478 ? -13.68 43.688 26.156 1 88.69 478 ASP A O 1
ATOM 3800 N N . GLU A 1 479 ? -12.867 42.688 28 1 90.12 479 GLU A N 1
ATOM 3801 C CA . GLU A 1 479 ? -12.125 43.875 28.406 1 90.12 479 GLU A CA 1
ATOM 3802 C C . GLU A 1 479 ? -11.008 44.188 27.406 1 90.12 479 GLU A C 1
ATOM 3804 O O . GLU A 1 479 ? -10.844 45.344 27 1 90.12 479 GLU A O 1
ATOM 3809 N N . ARG A 1 480 ? -10.367 43.25 27.016 1 90.19 480 ARG A N 1
ATOM 3810 C CA . ARG A 1 480 ? -9.289 43.438 26.047 1 90.19 480 ARG A CA 1
ATOM 3811 C C . ARG A 1 480 ? -9.828 43.844 24.688 1 90.19 480 ARG A C 1
ATOM 3813 O O . ARG A 1 480 ? -9.227 44.656 24 1 90.19 480 ARG A O 1
ATOM 3820 N N . TRP A 1 481 ? -10.906 43.281 24.281 1 91.69 481 TRP A N 1
ATOM 3821 C CA . TRP A 1 481 ? -11.5 43.594 23 1 91.69 481 TRP A CA 1
ATOM 3822 C C . TRP A 1 481 ? -11.953 45.062 22.953 1 91.69 481 TRP A C 1
ATOM 3824 O O . TRP A 1 481 ? -11.75 45.75 21.953 1 91.69 481 TRP A O 1
ATOM 3834 N N . GLN A 1 482 ? -12.539 45.5 24.062 1 91.38 482 GLN A N 1
ATOM 3835 C CA . GLN A 1 482 ? -13 46.875 24.109 1 91.38 482 GLN A CA 1
ATOM 3836 C C . GLN A 1 482 ? -11.82 47.844 24.016 1 91.38 482 GLN A C 1
ATOM 3838 O O . GLN A 1 482 ? -11.93 48.906 23.391 1 91.38 482 GLN A O 1
ATOM 3843 N N . ALA A 1 483 ? -10.742 47.406 24.516 1 91.88 483 ALA A N 1
ATOM 3844 C CA . ALA A 1 483 ? -9.555 48.25 24.516 1 91.88 483 ALA A CA 1
ATOM 3845 C C . ALA A 1 483 ? -8.828 48.188 23.172 1 91.88 483 ALA A C 1
ATOM 3847 O O . ALA A 1 483 ? -8.273 49.188 22.719 1 91.88 483 ALA A O 1
ATOM 3848 N N . GLU A 1 484 ? -8.797 47.062 22.5 1 92.25 484 GLU A N 1
ATOM 3849 C CA . GLU A 1 484 ? -7.918 46.844 21.344 1 92.25 484 GLU A CA 1
ATOM 3850 C C . GLU A 1 484 ? -8.727 46.688 20.062 1 92.25 484 GLU A C 1
ATOM 3852 O O . GLU A 1 484 ? -8.156 46.469 18.984 1 92.25 484 GLU A O 1
ATOM 3857 N N . SER A 1 485 ? -9.992 46.781 20.078 1 92.38 485 SER A N 1
ATOM 3858 C CA . SER A 1 485 ? -10.836 46.5 18.922 1 92.38 485 SER A CA 1
ATOM 3859 C C . SER A 1 485 ? -10.438 47.344 17.719 1 92.38 485 SER A C 1
ATOM 3861 O O . SER A 1 485 ? -10.391 46.844 16.594 1 92.38 485 SER A O 1
ATOM 3863 N N . LYS A 1 486 ? -10.133 48.562 17.906 1 91.88 486 LYS A N 1
ATOM 3864 C CA . LYS A 1 486 ? -9.789 49.469 16.812 1 91.88 486 LYS A CA 1
ATOM 3865 C C . LYS A 1 486 ? -8.5 49 16.125 1 91.88 486 LYS A C 1
ATOM 3867 O O . LYS A 1 486 ? -8.391 49.062 14.891 1 91.88 486 LYS A O 1
ATOM 3872 N N . LYS A 1 487 ? -7.621 48.594 16.891 1 91.75 487 LYS A N 1
ATOM 3873 C CA . LYS A 1 487 ? -6.355 48.094 16.359 1 91.75 487 LYS A CA 1
ATOM 3874 C C . LYS A 1 487 ? -6.562 46.844 15.516 1 91.75 487 LYS A C 1
ATOM 3876 O O . LYS A 1 487 ? -5.949 46.688 14.453 1 91.75 487 LYS A O 1
ATOM 3881 N N . HIS A 1 488 ? -7.391 46 15.984 1 92.12 488 HIS A N 1
ATOM 3882 C CA . HIS A 1 488 ? -7.633 44.75 15.281 1 92.12 488 HIS A CA 1
ATOM 3883 C C . HIS A 1 488 ? -8.438 44.969 14.008 1 92.12 488 HIS A C 1
ATOM 3885 O O . HIS A 1 488 ? -8.219 44.281 13 1 92.12 488 HIS A O 1
ATOM 3891 N N . TYR A 1 489 ? -9.422 45.875 14.023 1 93.38 489 TYR A N 1
ATOM 3892 C CA . TYR A 1 489 ? -10.148 46.25 12.812 1 93.38 489 TYR A CA 1
ATOM 3893 C C . TYR A 1 489 ? -9.203 46.781 11.742 1 93.38 489 TYR A C 1
ATOM 3895 O O . TYR A 1 489 ? -9.336 46.438 10.57 1 93.38 489 TYR A O 1
ATOM 3903 N N . ALA A 1 490 ? -8.203 47.5 12.172 1 91.38 490 ALA A N 1
ATOM 3904 C CA . ALA A 1 490 ? -7.211 48.031 11.25 1 91.38 490 ALA A CA 1
ATOM 3905 C C . ALA A 1 490 ? -6.309 46.938 10.703 1 91.38 490 ALA A C 1
ATOM 3907 O O . ALA A 1 490 ? -6.004 46.906 9.508 1 91.38 490 ALA A O 1
ATOM 3908 N N . ARG A 1 491 ? -5.898 46.125 11.562 1 89.38 491 ARG A N 1
ATOM 3909 C CA . ARG A 1 491 ? -5.023 45.031 11.164 1 89.38 491 ARG A CA 1
ATOM 3910 C C . ARG A 1 491 ? -5.699 44.125 10.141 1 89.38 491 ARG A C 1
ATOM 3912 O O . ARG A 1 491 ? -5.055 43.656 9.203 1 89.38 491 ARG A O 1
ATOM 3919 N N . LEU A 1 492 ? -6.973 43.906 10.258 1 93.25 492 LEU A N 1
ATOM 3920 C CA . LEU A 1 492 ? -7.73 43.062 9.359 1 93.25 492 LEU A CA 1
ATOM 3921 C C . LEU A 1 492 ? -8.242 43.844 8.156 1 93.25 492 LEU A C 1
ATOM 3923 O O . LEU A 1 492 ? -8.812 43.25 7.23 1 93.25 492 LEU A O 1
ATOM 3927 N N . SER A 1 493 ? -8.031 45.156 8.133 1 93 493 SER A N 1
ATOM 3928 C CA . SER A 1 493 ? -8.516 46.031 7.074 1 93 493 SER A CA 1
ATOM 3929 C C . SER A 1 493 ? -10.023 45.875 6.891 1 93 493 SER A C 1
ATOM 3931 O O . SER A 1 493 ? -10.5 45.719 5.766 1 93 493 SER A O 1
ATOM 3933 N N . LEU A 1 494 ? -10.719 45.812 8.039 1 95.88 494 LEU A N 1
ATOM 3934 C CA . LEU A 1 494 ? -12.172 45.688 8.008 1 95.88 494 LEU A CA 1
ATOM 3935 C C . LEU A 1 494 ? -12.836 46.969 8.508 1 95.88 494 LEU A C 1
ATOM 3937 O O . LEU A 1 494 ? -12.305 47.656 9.398 1 95.88 494 LEU A O 1
ATOM 3941 N N . PRO A 1 495 ? -13.992 47.281 7.91 1 95.5 495 PRO A N 1
ATOM 3942 C CA . PRO A 1 495 ? -14.711 48.469 8.367 1 95.5 495 PRO A CA 1
ATOM 3943 C C . PRO A 1 495 ? -15.438 48.25 9.695 1 95.5 495 PRO A C 1
ATOM 3945 O O . PRO A 1 495 ? -15.805 47.094 10.023 1 95.5 495 PRO A O 1
ATOM 3948 N N . SER A 1 496 ? -15.656 49.312 10.391 1 93.38 496 SER A N 1
ATOM 3949 C CA . SER A 1 496 ? -16.359 49.219 11.664 1 93.38 496 SER A CA 1
ATOM 3950 C C . SER A 1 496 ? -17.844 48.938 11.461 1 93.38 496 SER A C 1
ATOM 3952 O O . SER A 1 496 ? -18.469 48.25 12.297 1 93.38 496 SER A O 1
ATOM 3954 N N . LYS A 1 497 ? -18.359 49.406 10.25 1 93.69 497 LYS A N 1
ATOM 3955 C CA . LYS A 1 497 ? -19.766 49.125 9.938 1 93.69 497 LYS A CA 1
ATOM 3956 C C . LYS A 1 497 ? -19.891 48 8.914 1 93.69 497 LYS A C 1
ATOM 3958 O O . LYS A 1 497 ? -19.219 48.031 7.879 1 93.69 497 LYS A O 1
ATOM 3963 N N . ALA A 1 498 ? -20.75 47.125 9.273 1 96.06 498 ALA A N 1
ATOM 3964 C CA . ALA A 1 498 ? -20.984 45.969 8.406 1 96.06 498 ALA A CA 1
ATOM 3965 C C . ALA A 1 498 ? -21.453 46.406 7.023 1 96.06 498 ALA A C 1
ATOM 3967 O O . ALA A 1 498 ? -21.109 45.781 6.02 1 96.06 498 ALA A O 1
ATOM 3968 N N . ALA A 1 499 ? -22.266 47.469 6.969 1 95 499 ALA A N 1
ATOM 3969 C CA . ALA A 1 499 ? -22.859 47.938 5.723 1 95 499 ALA A CA 1
ATOM 3970 C C . ALA A 1 499 ? -21.781 48.312 4.703 1 95 499 ALA A C 1
ATOM 3972 O O . ALA A 1 499 ? -21.969 48.125 3.5 1 95 499 ALA A O 1
ATOM 3973 N N . THR A 1 500 ? -20.703 48.844 5.148 1 95.94 500 THR A N 1
ATOM 3974 C CA . THR A 1 500 ? -19.625 49.25 4.262 1 95.94 500 THR A CA 1
ATOM 3975 C C . THR A 1 500 ? -18.984 48.031 3.611 1 95.94 500 THR A C 1
ATOM 3977 O O . THR A 1 500 ? -18.547 48.094 2.463 1 95.94 500 THR A O 1
ATOM 3980 N N . PHE A 1 501 ? -18.875 47.031 4.371 1 96.62 501 PHE A N 1
ATOM 3981 C CA . PHE A 1 501 ? -18.344 45.781 3.852 1 96.62 501 PHE A CA 1
ATOM 3982 C C . PHE A 1 501 ? -19.359 45.094 2.936 1 96.62 501 PHE A C 1
ATOM 3984 O O . PHE A 1 501 ? -18.984 44.531 1.902 1 96.62 501 PHE A O 1
ATOM 3991 N N . LEU A 1 502 ? -20.656 45.125 3.25 1 96.81 502 LEU A N 1
ATOM 3992 C CA . LEU A 1 502 ? -21.703 44.344 2.578 1 96.81 502 LEU A CA 1
ATOM 3993 C C . LEU A 1 502 ? -22.109 45.031 1.271 1 96.81 502 LEU A C 1
ATOM 3995 O O . LEU A 1 502 ? -22.5 44.344 0.312 1 96.81 502 LEU A O 1
ATOM 3999 N N . LYS A 1 503 ? -22 46.312 1.171 1 95.5 503 LYS A N 1
ATOM 4000 C CA . LYS A 1 503 ? -22.469 47.031 -0.007 1 95.5 503 LYS A CA 1
ATOM 4001 C C . LYS A 1 503 ? -21.766 46.531 -1.268 1 95.5 503 LYS A C 1
ATOM 4003 O O . LYS A 1 503 ? -22.406 46.125 -2.225 1 95.5 503 LYS A O 1
ATOM 4008 N N . PRO A 1 504 ? -20.453 46.625 -1.224 1 95.94 504 PRO A N 1
ATOM 4009 C CA . PRO A 1 504 ? -19.781 46.125 -2.424 1 95.94 504 PRO A CA 1
ATOM 4010 C C . PRO A 1 504 ? -20.047 44.625 -2.66 1 95.94 504 PRO A C 1
ATOM 4012 O O . PRO A 1 504 ? -20.109 44.188 -3.809 1 95.94 504 PRO A O 1
ATOM 4015 N N . LEU A 1 505 ? -20.141 43.844 -1.65 1 96.88 505 LEU A N 1
ATOM 4016 C CA . LEU A 1 505 ? -20.391 42.406 -1.784 1 96.88 505 LEU A CA 1
ATOM 4017 C C . LEU A 1 505 ? -21.766 42.156 -2.398 1 96.88 505 LEU A C 1
ATOM 4019 O O . LEU A 1 505 ? -21.922 41.312 -3.279 1 96.88 505 LEU A O 1
ATOM 4023 N N . LEU A 1 506 ? -22.766 42.906 -1.972 1 96.38 506 LEU A N 1
ATOM 4024 C CA . LEU A 1 506 ? -24.109 42.75 -2.5 1 96.38 506 LEU A CA 1
ATOM 4025 C C . LEU A 1 506 ? -24.172 43.188 -3.959 1 96.38 506 LEU A C 1
ATOM 4027 O O . LEU A 1 506 ? -24.906 42.594 -4.758 1 96.38 506 LEU A O 1
ATOM 4031 N N . ALA A 1 507 ? -23.422 44.219 -4.262 1 96.06 507 ALA A N 1
ATOM 4032 C CA . ALA A 1 507 ? -23.344 44.625 -5.656 1 96.06 507 ALA A CA 1
ATOM 4033 C C . ALA A 1 507 ? -22.75 43.531 -6.527 1 96.06 507 ALA A C 1
ATOM 4035 O O . ALA A 1 507 ? -23.219 43.281 -7.641 1 96.06 507 ALA A O 1
ATOM 4036 N N . ARG A 1 508 ? -21.766 42.906 -6.031 1 96.38 508 ARG A N 1
ATOM 4037 C CA . ARG A 1 508 ? -21.125 41.812 -6.75 1 96.38 508 ARG A CA 1
ATOM 4038 C C . ARG A 1 508 ? -22.062 40.625 -6.891 1 96.38 508 ARG A C 1
ATOM 4040 O O . ARG A 1 508 ? -22.078 39.969 -7.934 1 96.38 508 ARG A O 1
ATOM 4047 N N . VAL A 1 509 ? -22.781 40.281 -5.852 1 96.69 509 VAL A N 1
ATOM 4048 C CA . VAL A 1 509 ? -23.734 39.188 -5.863 1 96.69 509 VAL A CA 1
ATOM 4049 C C . VAL A 1 509 ? -24.812 39.438 -6.898 1 96.69 509 VAL A C 1
ATOM 4051 O O . VAL A 1 509 ? -25.172 38.562 -7.676 1 96.69 509 VAL A O 1
ATOM 4054 N N . THR A 1 510 ? -25.281 40.688 -6.91 1 95.56 510 THR A N 1
ATOM 4055 C CA . THR A 1 510 ? -26.328 41.062 -7.863 1 95.56 510 THR A CA 1
ATOM 4056 C C . THR A 1 510 ? -25.797 40.969 -9.297 1 95.56 510 THR A C 1
ATOM 4058 O O . THR A 1 510 ? -26.469 40.406 -10.172 1 95.56 510 THR A O 1
ATOM 4061 N N . ALA A 1 511 ? -24.656 41.531 -9.445 1 95.56 511 ALA A N 1
ATOM 4062 C CA . ALA A 1 511 ? -24.031 41.438 -10.766 1 95.56 511 ALA A CA 1
ATOM 4063 C C . ALA A 1 511 ? -23.797 40 -11.18 1 95.56 511 ALA A C 1
ATOM 4065 O O . ALA A 1 511 ? -23.953 39.656 -12.352 1 95.56 511 ALA A O 1
ATOM 4066 N N . GLY A 1 512 ? -23.375 39.219 -10.266 1 95.31 512 GLY A N 1
ATOM 4067 C CA . GLY A 1 512 ? -23.109 37.812 -10.539 1 95.31 512 GLY A CA 1
ATOM 4068 C C . GLY A 1 512 ? -24.359 37.031 -10.898 1 95.31 512 GLY A C 1
ATOM 4069 O O . GLY A 1 512 ? -24.344 36.25 -11.844 1 95.31 512 GLY A O 1
ATOM 4070 N N . VAL A 1 513 ? -25.375 37.25 -10.172 1 95.12 513 VAL A N 1
ATOM 4071 C CA . VAL A 1 513 ? -26.641 36.562 -10.422 1 95.12 513 VAL A CA 1
ATOM 4072 C C . VAL A 1 513 ? -27.172 36.969 -11.797 1 95.12 513 VAL A C 1
ATOM 4074 O O . VAL A 1 513 ? -27.688 36.125 -12.539 1 95.12 513 VAL A O 1
ATOM 4077 N N . ASP A 1 514 ? -27 38.219 -12.133 1 94.81 514 ASP A N 1
ATOM 4078 C CA . ASP A 1 514 ? -27.422 38.688 -13.445 1 94.81 514 ASP A CA 1
ATOM 4079 C C . ASP A 1 514 ? -26.594 38.062 -14.562 1 94.81 514 ASP A C 1
ATOM 4081 O O . ASP A 1 514 ? -27.125 37.719 -15.625 1 94.81 514 ASP A O 1
ATOM 4085 N N . ALA A 1 515 ? -25.391 37.938 -14.297 1 95.06 515 ALA A N 1
ATOM 4086 C CA . ALA A 1 515 ? -24.516 37.312 -15.281 1 95.06 515 ALA A CA 1
ATOM 4087 C C . ALA A 1 515 ? -24.875 35.844 -15.5 1 95.06 515 ALA A C 1
ATOM 4089 O O . ALA A 1 515 ? -24.828 35.344 -16.625 1 95.06 515 ALA A O 1
ATOM 4090 N N . VAL A 1 516 ? -25.188 35.125 -14.438 1 94.5 516 VAL A N 1
ATOM 4091 C CA . VAL A 1 516 ? -25.578 33.75 -14.539 1 94.5 516 VAL A CA 1
ATOM 4092 C C . VAL A 1 516 ? -26.891 33.625 -15.305 1 94.5 516 VAL A C 1
ATOM 4094 O O . VAL A 1 516 ? -27.062 32.719 -16.125 1 94.5 516 VAL A O 1
ATOM 4097 N N . ALA A 1 517 ? -27.766 34.531 -15.047 1 94.81 517 ALA A N 1
ATOM 4098 C CA . ALA A 1 517 ? -29.031 34.562 -15.758 1 94.81 517 ALA A CA 1
ATOM 4099 C C . ALA A 1 517 ? -28.828 34.812 -17.25 1 94.81 517 ALA A C 1
ATOM 4101 O O . ALA A 1 517 ? -29.5 34.188 -18.078 1 94.81 517 ALA A O 1
ATOM 4102 N N . ALA A 1 518 ? -27.984 35.688 -17.531 1 94.62 518 ALA A N 1
ATOM 4103 C CA . ALA A 1 518 ? -27.672 36 -18.938 1 94.62 518 ALA A CA 1
ATOM 4104 C C . ALA A 1 518 ? -27.047 34.781 -19.625 1 94.62 518 ALA A C 1
ATOM 4106 O O . ALA A 1 518 ? -27.344 34.5 -20.797 1 94.62 518 ALA A O 1
ATOM 4107 N N . ALA A 1 519 ? -26.188 34.156 -18.906 1 93.38 519 ALA A N 1
ATOM 4108 C CA . ALA A 1 519 ? -25.547 32.938 -19.453 1 93.38 519 ALA A CA 1
ATOM 4109 C C . ALA A 1 519 ? -26.562 31.828 -19.672 1 93.38 519 ALA A C 1
ATOM 4111 O O . ALA A 1 519 ? -26.438 31.062 -20.625 1 93.38 519 ALA A O 1
ATOM 4112 N N . ALA A 1 520 ? -27.469 31.703 -18.812 1 91.94 520 ALA A N 1
ATOM 4113 C CA . ALA A 1 520 ? -28.531 30.719 -18.953 1 91.94 520 ALA A CA 1
ATOM 4114 C C . ALA A 1 520 ? -29.422 31.047 -20.141 1 91.94 520 ALA A C 1
ATOM 4116 O O . ALA A 1 520 ? -29.859 30.141 -20.859 1 91.94 520 ALA A O 1
ATOM 4117 N N . ARG A 1 521 ? -29.672 32.312 -20.406 1 91.31 521 ARG A N 1
ATOM 4118 C CA . ARG A 1 521 ? -30.5 32.75 -21.531 1 91.31 521 ARG A CA 1
ATOM 4119 C C . ARG A 1 521 ? -29.812 32.469 -22.859 1 91.31 521 ARG A C 1
ATOM 4121 O O . ARG A 1 521 ? -30.469 32.125 -23.844 1 91.31 521 ARG A O 1
ATOM 4128 N N . SER A 1 522 ? -28.547 32.625 -22.891 1 90.38 522 SER A N 1
ATOM 4129 C CA . SER A 1 522 ? -27.781 32.469 -24.125 1 90.38 522 SER A CA 1
ATOM 4130 C C . SER A 1 522 ? -27.484 30.984 -24.391 1 90.38 522 SER A C 1
ATOM 4132 O O . SER A 1 522 ? -27.047 30.625 -25.484 1 90.38 522 SER A O 1
ATOM 4134 N N . GLY A 1 523 ? -27.625 30.094 -23.406 1 83.56 523 GLY A N 1
ATOM 4135 C CA . GLY A 1 523 ? -27.453 28.656 -23.609 1 83.56 523 GLY A CA 1
ATOM 4136 C C . GLY A 1 523 ? -26.078 28.156 -23.203 1 83.56 523 GLY A C 1
ATOM 4137 O O . GLY A 1 523 ? -25.797 26.969 -23.297 1 83.56 523 GLY A O 1
ATOM 4138 N N . VAL A 1 524 ? -25.266 29.094 -22.766 1 84.94 524 VAL A N 1
ATOM 4139 C CA . VAL A 1 524 ? -23.938 28.688 -22.328 1 84.94 524 VAL A CA 1
ATOM 4140 C C . VAL A 1 524 ? -24.047 27.797 -21.094 1 84.94 524 VAL A C 1
ATOM 4142 O O . VAL A 1 524 ? -23.281 26.844 -20.953 1 84.94 524 VAL A O 1
ATOM 4145 N N . LEU A 1 525 ? -24.984 28.156 -20.203 1 88.44 525 LEU A N 1
ATOM 4146 C CA . LEU A 1 525 ? -25.281 27.391 -19 1 88.44 525 LEU A CA 1
ATOM 4147 C C . LEU A 1 525 ? -26.672 26.781 -19.078 1 88.44 525 LEU A C 1
ATOM 4149 O O . LEU A 1 525 ? -27.641 27.453 -19.453 1 88.44 525 LEU A O 1
ATOM 4153 N N . ARG A 1 526 ? -26.781 25.531 -18.922 1 87.25 526 ARG A N 1
ATOM 4154 C CA . ARG A 1 526 ? -28.094 24.891 -18.906 1 87.25 526 ARG A CA 1
ATOM 4155 C C . ARG A 1 526 ? -28.641 24.797 -17.484 1 87.25 526 ARG A C 1
ATOM 4157 O O . ARG A 1 526 ? -28 24.25 -16.594 1 87.25 526 ARG A O 1
ATOM 4164 N N . VAL A 1 527 ? -29.781 25.469 -17.25 1 86.19 527 VAL A N 1
ATOM 4165 C CA . VAL A 1 527 ? -30.422 25.438 -15.938 1 86.19 527 VAL A CA 1
ATOM 4166 C C . VAL A 1 527 ? -31.828 24.859 -16.047 1 86.19 527 VAL A C 1
ATOM 4168 O O . VAL A 1 527 ? -32.688 25.391 -16.75 1 86.19 527 VAL A O 1
ATOM 4171 N N . ASP A 1 528 ? -32.062 23.75 -15.617 1 82.44 528 ASP A N 1
ATOM 4172 C CA . ASP A 1 528 ? -33.406 23.219 -15.414 1 82.44 528 ASP A CA 1
ATOM 4173 C C . ASP A 1 528 ? -33.781 23.188 -13.93 1 82.44 528 ASP A C 1
ATOM 4175 O O . ASP A 1 528 ? -33.875 24.234 -13.281 1 82.44 528 ASP A O 1
ATOM 4179 N N . ASP A 1 529 ? -33.812 22.047 -13.289 1 77.88 529 ASP A N 1
ATOM 4180 C CA . ASP A 1 529 ? -33.938 21.922 -11.844 1 77.88 529 ASP A CA 1
ATOM 4181 C C . ASP A 1 529 ? -32.594 21.953 -11.156 1 77.88 529 ASP A C 1
ATOM 4183 O O . ASP A 1 529 ? -32.5 22.094 -9.938 1 77.88 529 ASP A O 1
ATOM 4187 N N . GLU A 1 530 ? -31.75 21.766 -12.047 1 85.44 530 GLU A N 1
ATOM 4188 C CA . GLU A 1 530 ? -30.344 21.766 -11.617 1 85.44 530 GLU A CA 1
ATOM 4189 C C . GLU A 1 530 ? -29.469 22.547 -12.594 1 85.44 530 GLU A C 1
ATOM 4191 O O . GLU A 1 530 ? -29.875 22.797 -13.727 1 85.44 530 GLU A O 1
ATOM 4196 N N . LEU A 1 531 ? -28.438 23.047 -12.07 1 86.06 531 LEU A N 1
ATOM 4197 C CA . LEU A 1 531 ? -27.5 23.766 -12.914 1 86.06 531 LEU A CA 1
ATOM 4198 C C . LEU A 1 531 ? -26.453 22.812 -13.492 1 86.06 531 LEU A C 1
ATOM 4200 O O . LEU A 1 531 ? -25.812 22.062 -12.758 1 86.06 531 LEU A O 1
ATOM 4204 N N . HIS A 1 532 ? -26.344 22.672 -14.797 1 85.12 532 HIS A N 1
ATOM 4205 C CA . HIS A 1 532 ? -25.422 21.781 -15.492 1 85.12 532 HIS A CA 1
ATOM 4206 C C . HIS A 1 532 ? -24.266 22.562 -16.125 1 85.12 532 HIS A C 1
ATOM 4208 O O . HIS A 1 532 ? -24.5 23.438 -16.969 1 85.12 532 HIS A O 1
ATOM 4214 N N . LEU A 1 533 ? -23.094 22.297 -15.609 1 83.38 533 LEU A N 1
ATOM 4215 C CA . LEU A 1 533 ? -21.891 22.922 -16.156 1 83.38 533 LEU A CA 1
ATOM 4216 C C . LEU A 1 533 ? -21.156 21.984 -17.094 1 83.38 533 LEU A C 1
ATOM 4218 O O . LEU A 1 533 ? -20.984 20.797 -16.781 1 83.38 533 LEU A O 1
ATOM 4222 N N . SER A 1 534 ? -20.828 22.344 -18.281 1 80.5 534 SER A N 1
ATOM 4223 C CA . SER A 1 534 ? -20.078 21.516 -19.219 1 80.5 534 SER A CA 1
ATOM 4224 C C . SER A 1 534 ? -18.656 21.281 -18.734 1 80.5 534 SER A C 1
ATOM 4226 O O . SER A 1 534 ? -18.016 22.188 -18.203 1 80.5 534 SER A O 1
ATOM 4228 N N . PRO A 1 535 ? -18.234 20.031 -18.781 1 80.5 535 PRO A N 1
ATOM 4229 C CA . PRO A 1 535 ? -16.859 19.766 -18.359 1 80.5 535 PRO A CA 1
ATOM 4230 C C . PRO A 1 535 ? -15.828 20.484 -19.219 1 80.5 535 PRO A C 1
ATOM 4232 O O . PRO A 1 535 ? -16.047 20.688 -20.422 1 80.5 535 PRO A O 1
ATOM 4235 N N . LEU A 1 536 ? -14.82 20.969 -18.578 1 81.38 536 LEU A N 1
ATOM 4236 C CA . LEU A 1 536 ? -13.719 21.594 -19.297 1 81.38 536 LEU A CA 1
ATOM 4237 C C . LEU A 1 536 ? -12.945 20.547 -20.094 1 81.38 536 LEU A C 1
ATOM 4239 O O . LEU A 1 536 ? -12.711 19.438 -19.625 1 81.38 536 LEU A O 1
ATOM 4243 N N . PRO A 1 537 ? -12.695 20.75 -21.312 1 77.69 537 PRO A N 1
ATOM 4244 C CA . PRO A 1 537 ? -11.922 19.797 -22.109 1 77.69 537 PRO A CA 1
ATOM 4245 C C . PRO A 1 537 ? -10.523 19.547 -21.531 1 77.69 537 PRO A C 1
ATOM 4247 O O . PRO A 1 537 ? -9.93 20.453 -20.938 1 77.69 537 PRO A O 1
ATOM 4250 N N . ALA A 1 538 ? -10.086 18.281 -21.719 1 75.94 538 ALA A N 1
ATOM 4251 C CA . ALA A 1 538 ? -8.742 17.938 -21.266 1 75.94 538 ALA A CA 1
ATOM 4252 C C . ALA A 1 538 ? -7.684 18.641 -22.109 1 75.94 538 ALA A C 1
ATOM 4254 O O . ALA A 1 538 ? -7.836 18.766 -23.328 1 75.94 538 ALA A O 1
ATOM 4255 N N . GLU A 1 539 ? -6.766 19.25 -21.391 1 72.06 539 GLU A N 1
ATOM 4256 C CA . GLU A 1 539 ? -5.695 19.922 -22.125 1 72.06 539 GLU A CA 1
ATOM 4257 C C . GLU A 1 539 ? -4.781 18.906 -22.812 1 72.06 539 GLU A C 1
ATOM 4259 O O . GLU A 1 539 ? -4.32 17.953 -22.172 1 72.06 539 GLU A O 1
ATOM 4264 N N . ASP A 1 540 ? -4.734 18.922 -24.125 1 72.75 540 ASP A N 1
ATOM 4265 C CA . ASP A 1 540 ? -3.846 18.031 -24.859 1 72.75 540 ASP A CA 1
ATOM 4266 C C . ASP A 1 540 ? -2.383 18.312 -24.531 1 72.75 540 ASP A C 1
ATOM 4268 O O . ASP A 1 540 ? -2.012 19.453 -24.25 1 72.75 540 ASP A O 1
ATOM 4272 N N . GLU A 1 541 ? -1.665 17.266 -24.5 1 78.25 541 GLU A N 1
ATOM 4273 C CA . GLU A 1 541 ? -0.231 17.422 -24.281 1 78.25 541 GLU A CA 1
ATOM 4274 C C . GLU A 1 541 ? 0.441 18.078 -25.484 1 78.25 541 GLU A C 1
ATOM 4276 O O . GLU A 1 541 ? 0.3 17.609 -26.609 1 78.25 541 GLU A O 1
ATOM 4281 N N . ASP A 1 542 ? 0.953 19.297 -25.312 1 84.81 542 ASP A N 1
ATOM 4282 C CA . ASP A 1 542 ? 1.712 20.016 -26.312 1 84.81 542 ASP A CA 1
ATOM 4283 C C . ASP A 1 542 ? 3.006 19.281 -26.672 1 84.81 542 ASP A C 1
ATOM 4285 O O . ASP A 1 542 ? 3.871 19.109 -25.812 1 84.81 542 ASP A O 1
ATOM 4289 N N . PRO A 1 543 ? 3.17 18.812 -27.906 1 89.25 543 PRO A N 1
ATOM 4290 C CA . PRO A 1 543 ? 4.379 18.078 -28.281 1 89.25 543 PRO A CA 1
ATOM 4291 C C . PRO A 1 543 ? 5.656 18.891 -28.047 1 89.25 543 PRO A C 1
ATOM 4293 O O . PRO A 1 543 ? 6.711 18.312 -27.781 1 89.25 543 PRO A O 1
ATOM 4296 N N . GLU A 1 544 ? 5.52 20.172 -28.125 1 90.88 544 GLU A N 1
ATOM 4297 C CA . GLU A 1 544 ? 6.691 21.016 -27.906 1 90.88 544 GLU A CA 1
ATOM 4298 C C . GLU A 1 544 ? 7.148 20.953 -26.453 1 90.88 544 GLU A C 1
ATOM 4300 O O . GLU A 1 544 ? 8.344 21.016 -26.172 1 90.88 544 GLU A O 1
ATOM 4305 N N . VAL A 1 545 ? 6.227 20.844 -25.625 1 93.5 545 VAL A N 1
ATOM 4306 C CA . VAL A 1 545 ? 6.551 20.75 -24.203 1 93.5 545 VAL A CA 1
ATOM 4307 C C . VAL A 1 545 ? 7.23 19.422 -23.906 1 93.5 545 VAL A C 1
ATOM 4309 O O . VAL A 1 545 ? 8.172 19.359 -23.125 1 93.5 545 VAL A O 1
ATOM 4312 N N . THR A 1 546 ? 6.812 18.375 -24.562 1 91.5 546 THR A N 1
ATOM 4313 C CA . THR A 1 546 ? 7.395 17.047 -24.375 1 91.5 546 THR A CA 1
ATOM 4314 C C . THR A 1 546 ? 8.844 17.031 -24.875 1 91.5 546 THR A C 1
ATOM 4316 O O . THR A 1 546 ? 9.711 16.438 -24.219 1 91.5 546 THR A O 1
ATOM 4319 N N . LYS A 1 547 ? 9.023 17.672 -26 1 92.5 547 LYS A N 1
ATOM 4320 C CA . LYS A 1 547 ? 10.375 17.75 -26.547 1 92.5 547 LYS A CA 1
ATOM 4321 C C . LYS A 1 547 ? 11.297 18.562 -25.625 1 92.5 547 LYS A C 1
ATOM 4323 O O . LYS A 1 547 ? 12.445 18.172 -25.391 1 92.5 547 LYS A O 1
ATOM 4328 N N . LEU A 1 548 ? 10.766 19.672 -25.188 1 93.88 548 LEU A N 1
ATOM 4329 C CA . LEU A 1 548 ? 11.547 20.516 -24.297 1 93.88 548 LEU A CA 1
ATOM 4330 C C . LEU A 1 548 ? 11.875 19.781 -23 1 93.88 548 LEU A C 1
ATOM 4332 O O . LEU A 1 548 ? 13 19.891 -22.5 1 93.88 548 LEU A O 1
ATOM 4336 N N . ARG A 1 549 ? 10.922 19.109 -22.484 1 93.31 549 ARG A N 1
ATOM 4337 C CA . ARG A 1 549 ? 11.109 18.344 -21.266 1 93.31 549 ARG A CA 1
ATOM 4338 C C . ARG A 1 549 ? 12.219 17.297 -21.438 1 93.31 549 ARG A C 1
ATOM 4340 O O . ARG A 1 549 ? 13.078 17.156 -20.562 1 93.31 549 ARG A O 1
ATOM 4347 N N . ALA A 1 550 ? 12.203 16.609 -22.516 1 91.81 550 ALA A N 1
ATOM 4348 C CA . ALA A 1 550 ? 13.211 15.594 -22.812 1 91.81 550 ALA A CA 1
ATOM 4349 C C . ALA A 1 550 ? 14.594 16.219 -22.938 1 91.81 550 ALA A C 1
ATOM 4351 O O . ALA A 1 550 ? 15.586 15.656 -22.469 1 91.81 550 ALA A O 1
ATOM 4352 N N . ALA A 1 551 ? 14.648 17.359 -23.578 1 92.94 551 ALA A N 1
ATOM 4353 C CA . ALA A 1 551 ? 15.914 18.078 -23.75 1 92.94 551 ALA A CA 1
ATOM 4354 C C . ALA A 1 551 ? 16.469 18.531 -22.391 1 92.94 551 ALA A C 1
ATOM 4356 O O . ALA A 1 551 ? 17.672 18.438 -22.156 1 92.94 551 ALA A O 1
ATOM 4357 N N . LEU A 1 552 ? 15.602 19 -21.547 1 94.06 552 LEU A N 1
ATOM 4358 C CA . LEU A 1 552 ? 16.016 19.422 -20.203 1 94.06 552 LEU A CA 1
ATOM 4359 C C . LEU A 1 552 ? 16.547 18.25 -19.391 1 94.06 552 LEU A C 1
ATOM 4361 O O . LEU A 1 552 ? 17.594 18.344 -18.766 1 94.06 552 LEU A O 1
ATOM 4365 N N . ASP A 1 553 ? 15.852 17.125 -19.469 1 91.38 553 ASP A N 1
ATOM 4366 C CA . ASP A 1 553 ? 16.234 15.938 -18.719 1 91.38 553 ASP A CA 1
ATOM 4367 C C . ASP A 1 553 ? 17.609 15.43 -19.156 1 91.38 553 ASP A C 1
ATOM 4369 O O . ASP A 1 553 ? 18.422 15.008 -18.328 1 91.38 553 ASP A O 1
ATOM 4373 N N . HIS A 1 554 ? 17.766 15.469 -20.438 1 90.5 554 HIS A N 1
ATOM 4374 C CA . HIS A 1 554 ? 19.031 14.992 -21 1 90.5 554 HIS A CA 1
ATOM 4375 C C . HIS A 1 554 ? 20.203 15.859 -20.531 1 90.5 554 HIS A C 1
ATOM 4377 O O . HIS A 1 554 ? 21.281 15.352 -20.266 1 90.5 554 HIS A O 1
ATOM 4383 N N . ARG A 1 555 ? 19.969 17.109 -20.438 1 92.5 555 ARG A N 1
ATOM 4384 C CA . ARG A 1 555 ? 21.031 18.031 -20.047 1 92.5 555 ARG A CA 1
ATOM 4385 C C . ARG A 1 555 ? 21.281 18 -18.547 1 92.5 555 ARG A C 1
ATOM 4387 O O . ARG A 1 555 ? 22.406 18.25 -18.094 1 92.5 555 ARG A O 1
ATOM 4394 N N . ILE A 1 556 ? 20.266 17.859 -17.75 1 94.12 556 ILE A N 1
ATOM 4395 C CA . ILE A 1 556 ? 20.391 17.844 -16.297 1 94.12 556 ILE A CA 1
ATOM 4396 C C . ILE A 1 556 ? 21.094 16.562 -15.859 1 94.12 556 ILE A C 1
ATOM 4398 O O . ILE A 1 556 ? 21.938 16.578 -14.953 1 94.12 556 ILE A O 1
ATOM 4402 N N . GLY A 1 557 ? 20.75 15.391 -16.5 1 89.56 557 GLY A N 1
ATOM 4403 C CA . GLY A 1 557 ? 21.406 14.125 -16.188 1 89.56 557 GLY A CA 1
ATOM 4404 C C . GLY A 1 557 ? 20.859 13.461 -14.938 1 89.56 557 GLY A C 1
ATOM 4405 O O . GLY A 1 557 ? 19.906 13.969 -14.328 1 89.56 557 GLY A O 1
ATOM 4406 N N . GLU A 1 558 ? 21.516 12.359 -14.469 1 90.5 558 GLU A N 1
ATOM 4407 C CA . GLU A 1 558 ? 21.078 11.586 -13.312 1 90.5 558 GLU A CA 1
ATOM 4408 C C . GLU A 1 558 ? 21.844 11.977 -12.055 1 90.5 558 GLU A C 1
ATOM 4410 O O . GLU A 1 558 ? 23.031 12.328 -12.141 1 90.5 558 GLU A O 1
ATOM 4415 N N . VAL A 1 559 ? 21.125 11.977 -10.945 1 93.38 559 VAL A N 1
ATOM 4416 C CA . VAL A 1 559 ? 21.766 12.367 -9.695 1 93.38 559 VAL A CA 1
ATOM 4417 C C . VAL A 1 559 ? 21.266 11.484 -8.555 1 93.38 559 VAL A C 1
ATOM 4419 O O . VAL A 1 559 ? 20.172 10.914 -8.641 1 93.38 559 VAL A O 1
ATOM 4422 N N . GLN A 1 560 ? 22.141 11.273 -7.508 1 94 560 GLN A N 1
ATOM 4423 C CA . GLN A 1 560 ? 21.75 10.547 -6.309 1 94 560 GLN A CA 1
ATOM 4424 C C . GLN A 1 560 ? 21.125 11.484 -5.273 1 94 560 GLN A C 1
ATOM 4426 O O . GLN A 1 560 ? 21.531 12.648 -5.168 1 94 560 GLN A O 1
ATOM 4431 N N . LEU A 1 561 ? 20.188 11.055 -4.445 1 95.31 561 LEU A N 1
ATOM 4432 C CA . LEU A 1 561 ? 19.453 11.844 -3.469 1 95.31 561 LEU A CA 1
ATOM 4433 C C . LEU A 1 561 ? 20.406 12.562 -2.518 1 95.31 561 LEU A C 1
ATOM 4435 O O . LEU A 1 561 ? 20.234 13.742 -2.229 1 95.31 561 LEU A O 1
ATOM 4439 N N . PRO A 1 562 ? 21.516 11.844 -1.992 1 95.25 562 PRO A N 1
ATOM 4440 C CA . PRO A 1 562 ? 22.438 12.555 -1.099 1 95.25 562 PRO A CA 1
ATOM 4441 C C . PRO A 1 562 ? 23.047 13.789 -1.747 1 95.25 562 PRO A C 1
ATOM 4443 O O . PRO A 1 562 ? 23.234 14.812 -1.084 1 95.25 562 PRO A O 1
ATOM 4446 N N . GLU A 1 563 ? 23.344 13.695 -3.02 1 95.5 563 GLU A N 1
ATOM 4447 C CA . GLU A 1 563 ? 23.906 14.836 -3.734 1 95.5 563 GLU A CA 1
ATOM 4448 C C . GLU A 1 563 ? 22.875 15.969 -3.859 1 95.5 563 GLU A C 1
ATOM 4450 O O . GLU A 1 563 ? 23.234 17.141 -3.781 1 95.5 563 GLU A O 1
ATOM 4455 N N . VAL A 1 564 ? 21.641 15.641 -4.094 1 96.94 564 VAL A N 1
ATOM 4456 C CA . VAL A 1 564 ? 20.562 16.625 -4.18 1 96.94 564 VAL A CA 1
ATOM 4457 C C . VAL A 1 564 ? 20.453 17.391 -2.859 1 96.94 564 VAL A C 1
ATOM 4459 O O . VAL A 1 564 ? 20.359 18.625 -2.854 1 96.94 564 VAL A O 1
ATOM 4462 N N . ILE A 1 565 ? 20.5 16.688 -1.722 1 97.44 565 ILE A N 1
ATOM 4463 C CA . ILE A 1 565 ? 20.391 17.266 -0.391 1 97.44 565 ILE A CA 1
ATOM 4464 C C . ILE A 1 565 ? 21.562 18.219 -0.144 1 97.44 565 ILE A C 1
ATOM 4466 O O . ILE A 1 565 ? 21.375 19.344 0.296 1 97.44 565 ILE A O 1
ATOM 4470 N N . LEU A 1 566 ? 22.766 17.766 -0.536 1 96.12 566 LEU A N 1
ATOM 4471 C CA . LEU A 1 566 ? 23.984 18.562 -0.31 1 96.12 566 LEU A CA 1
ATOM 4472 C C . LEU A 1 566 ? 23.984 19.797 -1.19 1 96.12 566 LEU A C 1
ATOM 4474 O O . LEU A 1 566 ? 24.359 20.891 -0.734 1 96.12 566 LEU A O 1
ATOM 4478 N N . ALA A 1 567 ? 23.578 19.594 -2.436 1 95.75 567 ALA A N 1
ATOM 4479 C CA . ALA A 1 567 ? 23.594 20.688 -3.389 1 95.75 567 ALA A CA 1
ATOM 4480 C C . ALA A 1 567 ? 22.672 21.828 -2.932 1 95.75 567 ALA A C 1
ATOM 4482 O O . ALA A 1 567 ? 23.016 23 -3.035 1 95.75 567 ALA A O 1
ATOM 4483 N N . VAL A 1 568 ? 21.5 21.516 -2.436 1 96.5 568 VAL A N 1
ATOM 4484 C CA . VAL A 1 568 ? 20.562 22.516 -1.978 1 96.5 568 VAL A CA 1
ATOM 4485 C C . VAL A 1 568 ? 21.031 23.125 -0.657 1 96.5 568 VAL A C 1
ATOM 4487 O O . VAL A 1 568 ? 20.938 24.328 -0.446 1 96.5 568 VAL A O 1
ATOM 4490 N N . ASP A 1 569 ? 21.547 22.25 0.247 1 95.56 569 ASP A N 1
ATOM 4491 C CA . ASP A 1 569 ? 22.031 22.75 1.53 1 95.56 569 ASP A CA 1
ATOM 4492 C C . ASP A 1 569 ? 23.188 23.719 1.338 1 95.56 569 ASP A C 1
ATOM 4494 O O . ASP A 1 569 ? 23.344 24.672 2.102 1 95.56 569 ASP A O 1
ATOM 4498 N N . ALA A 1 570 ? 24.031 23.422 0.322 1 91.31 570 ALA A N 1
ATOM 4499 C CA . ALA A 1 570 ? 25.172 24.281 0.034 1 91.31 570 ALA A CA 1
ATOM 4500 C C . ALA A 1 570 ? 24.734 25.703 -0.313 1 91.31 570 ALA A C 1
ATOM 4502 O O . ALA A 1 570 ? 25.469 26.656 -0.052 1 91.31 570 ALA A O 1
ATOM 4503 N N . GLN A 1 571 ? 23.531 25.812 -0.857 1 89 571 GLN A N 1
ATOM 4504 C CA . GLN A 1 571 ? 23.031 27.109 -1.271 1 89 571 GLN A CA 1
ATOM 4505 C C . GLN A 1 571 ? 22.172 27.75 -0.174 1 89 571 GLN A C 1
ATOM 4507 O O . GLN A 1 571 ? 22.141 28.969 -0.037 1 89 571 GLN A O 1
ATOM 4512 N N . VAL A 1 572 ? 21.469 26.938 0.562 1 90.5 572 VAL A N 1
ATOM 4513 C CA . VAL A 1 572 ? 20.469 27.438 1.501 1 90.5 572 VAL A CA 1
ATOM 4514 C C . VAL A 1 572 ? 21 27.328 2.93 1 90.5 572 VAL A C 1
ATOM 4516 O O . VAL A 1 572 ? 20.641 28.125 3.801 1 90.5 572 VAL A O 1
ATOM 4519 N N . ARG A 1 573 ? 21.891 26.344 3.184 1 90.38 573 ARG A N 1
ATOM 4520 C CA . ARG A 1 573 ? 22.438 26.016 4.496 1 90.38 573 ARG A CA 1
ATOM 4521 C C . ARG A 1 573 ? 21.328 25.734 5.504 1 90.38 573 ARG A C 1
ATOM 4523 O O . ARG A 1 573 ? 21.312 26.312 6.59 1 90.38 573 ARG A O 1
ATOM 4530 N N . PHE A 1 574 ? 20.375 24.922 5.133 1 93.25 574 PHE A N 1
ATOM 4531 C CA . PHE A 1 574 ? 19.281 24.594 6.047 1 93.25 574 PHE A CA 1
ATOM 4532 C C . PHE A 1 574 ? 19.781 23.719 7.195 1 93.25 574 PHE A C 1
ATOM 4534 O O . PHE A 1 574 ? 19.141 23.625 8.242 1 93.25 574 PHE A O 1
ATOM 4541 N N . SER A 1 575 ? 20.984 23.031 7.027 1 92.31 575 SER A N 1
ATOM 4542 C CA . SER A 1 575 ? 21.594 22.312 8.141 1 92.31 575 SER A CA 1
ATOM 4543 C C . SER A 1 575 ? 21.969 23.266 9.273 1 92.31 575 SER A C 1
ATOM 4545 O O . SER A 1 575 ? 21.859 22.922 10.453 1 92.31 575 SER A O 1
ATOM 4547 N N . TRP A 1 576 ? 22.422 24.484 8.852 1 86.06 576 TRP A N 1
ATOM 4548 C CA . TRP A 1 576 ? 22.734 25.5 9.852 1 86.06 576 TRP A CA 1
ATOM 4549 C C . TRP A 1 576 ? 21.484 25.906 10.633 1 86.06 576 TRP A C 1
ATOM 4551 O O . TRP A 1 576 ? 21.547 26.125 11.844 1 86.06 576 TRP A O 1
ATOM 4561 N N . ILE A 1 577 ? 20.391 26.016 9.938 1 85.62 577 ILE A N 1
ATOM 4562 C CA . ILE A 1 577 ? 19.109 26.359 10.555 1 85.62 577 ILE A CA 1
ATOM 4563 C C . ILE A 1 577 ? 18.688 25.266 11.539 1 85.62 577 ILE A C 1
ATOM 4565 O O . ILE A 1 577 ? 18.234 25.562 12.648 1 85.62 577 ILE A O 1
ATOM 4569 N N . MET A 1 578 ? 18.906 24.047 11.18 1 87.88 578 MET A N 1
ATOM 4570 C CA . MET A 1 578 ? 18.531 22.906 12.008 1 87.88 578 MET A CA 1
ATOM 4571 C C . MET A 1 578 ? 19.359 22.859 13.281 1 87.88 578 MET A C 1
ATOM 4573 O O . MET A 1 578 ? 18.875 22.484 14.344 1 87.88 578 MET A O 1
ATOM 4577 N N . LEU A 1 579 ? 20.609 23.234 13.094 1 81.69 579 LEU A N 1
ATOM 4578 C CA . LEU A 1 579 ? 21.531 23.156 14.227 1 81.69 579 LEU A CA 1
ATOM 4579 C C . LEU A 1 579 ? 21.547 24.469 15 1 81.69 579 LEU A C 1
ATOM 4581 O O . LEU A 1 579 ? 21.969 24.5 16.156 1 81.69 579 LEU A O 1
ATOM 4585 N N . GLY A 1 580 ? 21.047 25.594 14.352 1 75.75 580 GLY A N 1
ATOM 4586 C CA . GLY A 1 580 ? 21.141 26.938 14.922 1 75.75 580 GLY A CA 1
ATOM 4587 C C . GLY A 1 580 ? 22.547 27.516 14.828 1 75.75 580 GLY A C 1
ATOM 4588 O O . GLY A 1 580 ? 22.812 28.594 15.359 1 75.75 580 GLY A O 1
ATOM 4589 N N . ARG A 1 581 ? 23.484 26.734 14.258 1 76.06 581 ARG A N 1
ATOM 4590 C CA . ARG A 1 581 ? 24.891 27.078 14.078 1 76.06 581 ARG A CA 1
ATOM 4591 C C . ARG A 1 581 ? 25.5 26.281 12.938 1 76.06 581 ARG A C 1
ATOM 4593 O O . ARG A 1 581 ? 24.828 25.438 12.32 1 76.06 581 ARG A O 1
ATOM 4600 N N . GLU A 1 582 ? 26.797 26.594 12.656 1 81.56 582 GLU A N 1
ATOM 4601 C CA . GLU A 1 582 ? 27.547 25.797 11.695 1 81.56 582 GLU A CA 1
ATOM 4602 C C . GLU A 1 582 ? 27.859 24.406 12.258 1 81.56 582 GLU A C 1
ATOM 4604 O O . GLU A 1 582 ? 28.094 24.266 13.461 1 81.56 582 GLU A O 1
ATOM 4609 N N . PRO A 1 583 ? 27.781 23.406 11.398 1 86.44 583 PRO A N 1
ATOM 4610 C CA . PRO A 1 583 ? 28.141 22.078 11.867 1 86.44 583 PRO A CA 1
ATOM 4611 C C . PRO A 1 583 ? 29.594 21.969 12.297 1 86.44 583 PRO A C 1
ATOM 4613 O O . PRO A 1 583 ? 30.469 22.562 11.648 1 86.44 583 PRO A O 1
ATOM 4616 N N . ARG A 1 584 ? 29.953 21.172 13.281 1 81.75 584 ARG A N 1
ATOM 4617 C CA . ARG A 1 584 ? 31.297 21.031 13.82 1 81.75 584 ARG A CA 1
ATOM 4618 C C . ARG A 1 584 ? 32.094 19.953 13.078 1 81.75 584 ARG A C 1
ATOM 4620 O O . ARG A 1 584 ? 33.312 19.969 13.07 1 81.75 584 ARG A O 1
ATOM 4627 N N . SER A 1 585 ? 31.328 18.984 12.555 1 85.56 585 SER A N 1
ATOM 4628 C CA . SER A 1 585 ? 31.969 17.859 11.875 1 85.56 585 SER A CA 1
ATOM 4629 C C . SER A 1 585 ? 31.094 17.312 10.758 1 85.56 585 SER A C 1
ATOM 4631 O O . SER A 1 585 ? 29.906 17.656 10.664 1 85.56 585 SER A O 1
ATOM 4633 N N . THR A 1 586 ? 31.766 16.562 9.945 1 89.38 586 THR A N 1
ATOM 4634 C CA . THR A 1 586 ? 31.031 15.898 8.883 1 89.38 586 THR A CA 1
ATOM 4635 C C . THR A 1 586 ? 29.984 14.953 9.453 1 89.38 586 THR A C 1
ATOM 4637 O O . THR A 1 586 ? 28.875 14.828 8.906 1 89.38 586 THR A O 1
ATOM 4640 N N . ASP A 1 587 ? 30.281 14.32 10.562 1 87.25 587 ASP A N 1
ATOM 4641 C CA . ASP A 1 587 ? 29.359 13.383 11.188 1 87.25 587 ASP A CA 1
ATOM 4642 C C . ASP A 1 587 ? 28.109 14.102 11.688 1 87.25 587 ASP A C 1
ATOM 4644 O O . ASP A 1 587 ? 27 13.578 11.578 1 87.25 587 ASP A O 1
ATOM 4648 N N . GLU A 1 588 ? 28.328 15.227 12.219 1 89.88 588 GLU A N 1
ATOM 4649 C CA . GLU A 1 588 ? 27.188 16 12.695 1 89.88 588 GLU A CA 1
ATOM 4650 C C . GLU A 1 588 ? 26.297 16.438 11.539 1 89.88 588 GLU A C 1
ATOM 4652 O O . GLU A 1 588 ? 25.062 16.438 11.664 1 89.88 588 GLU A O 1
ATOM 4657 N N . LEU A 1 589 ? 27.016 16.875 10.492 1 92.81 589 LEU A N 1
ATOM 4658 C CA . LEU A 1 589 ? 26.266 17.234 9.289 1 92.81 589 LEU A CA 1
ATOM 4659 C C . LEU A 1 589 ? 25.422 16.062 8.789 1 92.81 589 LEU A C 1
ATOM 4661 O O . LEU A 1 589 ? 24.25 16.234 8.469 1 92.81 589 LEU A O 1
ATOM 4665 N N . LEU A 1 590 ? 26.016 14.891 8.766 1 94.25 590 LEU A N 1
ATOM 4666 C CA . LEU A 1 590 ? 25.328 13.695 8.32 1 94.25 590 LEU A CA 1
ATOM 4667 C C . LEU A 1 590 ? 24.188 13.344 9.266 1 94.25 590 LEU A C 1
ATOM 4669 O O . LEU A 1 590 ? 23.141 12.828 8.836 1 94.25 590 LEU A O 1
ATOM 4673 N N . MET A 1 591 ? 24.359 13.641 10.516 1 93.62 591 MET A N 1
ATOM 4674 C CA . MET A 1 591 ? 23.312 13.398 11.492 1 93.62 591 MET A CA 1
ATOM 4675 C C . MET A 1 591 ? 22.078 14.242 11.188 1 93.62 591 MET A C 1
ATOM 4677 O O . MET A 1 591 ? 20.953 13.766 11.312 1 93.62 591 MET A O 1
ATOM 4681 N N . VAL A 1 592 ? 22.312 15.453 10.758 1 93.62 592 VAL A N 1
ATOM 4682 C CA . VAL A 1 592 ? 21.203 16.344 10.414 1 93.62 592 VAL A CA 1
ATOM 4683 C C . VAL A 1 592 ? 20.422 15.75 9.242 1 93.62 592 VAL A C 1
ATOM 4685 O O . VAL A 1 592 ? 19.188 15.656 9.289 1 93.62 592 VAL A O 1
ATOM 4688 N N . TYR A 1 593 ? 21.188 15.336 8.25 1 96.56 593 TYR A N 1
ATOM 4689 C CA . TYR A 1 593 ? 20.531 14.781 7.07 1 96.56 593 TYR A CA 1
ATOM 4690 C C . TYR A 1 593 ? 19.781 13.5 7.414 1 96.56 593 TYR A C 1
ATOM 4692 O O . TYR A 1 593 ? 18.656 13.297 6.973 1 96.56 593 TYR A O 1
ATOM 4700 N N . ALA A 1 594 ? 20.422 12.672 8.242 1 95.25 594 ALA A N 1
ATOM 4701 C CA . ALA A 1 594 ? 19.812 11.398 8.625 1 95.25 594 ALA A CA 1
ATOM 4702 C C . ALA A 1 594 ? 18.547 11.625 9.453 1 95.25 594 ALA A C 1
ATOM 4704 O O . ALA A 1 594 ? 17.578 10.875 9.328 1 95.25 594 ALA A O 1
ATOM 4705 N N . GLY A 1 595 ? 18.594 12.594 10.305 1 94.06 595 GLY A N 1
ATOM 4706 C CA . GLY A 1 595 ? 17.406 12.922 11.086 1 94.06 595 GLY A CA 1
ATOM 4707 C C . GLY A 1 595 ? 16.234 13.359 10.242 1 94.06 595 GLY A C 1
ATOM 4708 O O . GLY A 1 595 ? 15.094 12.945 10.484 1 94.06 595 GLY A O 1
ATOM 4709 N N . ILE A 1 596 ? 16.516 14.203 9.273 1 95.12 596 ILE A N 1
ATOM 4710 C CA . ILE A 1 596 ? 15.492 14.664 8.352 1 95.12 596 ILE A CA 1
ATOM 4711 C C . ILE A 1 596 ? 14.922 13.477 7.57 1 95.12 596 ILE A C 1
ATOM 4713 O O . ILE A 1 596 ? 13.703 13.344 7.426 1 95.12 596 ILE A O 1
ATOM 4717 N N . MET A 1 597 ? 15.789 12.594 7.148 1 95.25 597 MET A N 1
ATOM 4718 C CA . MET A 1 597 ? 15.383 11.445 6.348 1 95.25 597 MET A CA 1
ATOM 4719 C C . MET A 1 597 ? 14.586 10.453 7.188 1 95.25 597 MET A C 1
ATOM 4721 O O . MET A 1 597 ? 13.602 9.883 6.715 1 95.25 597 MET A O 1
ATOM 4725 N N . ALA A 1 598 ? 15.008 10.258 8.383 1 94.94 598 ALA A N 1
ATOM 4726 C CA . ALA A 1 598 ? 14.328 9.289 9.25 1 94.94 598 ALA A CA 1
ATOM 4727 C C . ALA A 1 598 ? 12.906 9.727 9.555 1 94.94 598 ALA A C 1
ATOM 4729 O O . ALA A 1 598 ? 12.016 8.891 9.742 1 94.94 598 ALA A O 1
ATOM 4730 N N . HIS A 1 599 ? 12.664 11.008 9.562 1 94.62 599 HIS A N 1
ATOM 4731 C CA . HIS A 1 599 ? 11.312 11.531 9.727 1 94.62 599 HIS A CA 1
ATOM 4732 C C . HIS A 1 599 ? 10.586 11.617 8.383 1 94.62 599 HIS A C 1
ATOM 4734 O O . HIS A 1 599 ? 9.391 11.352 8.305 1 94.62 599 HIS A O 1
ATOM 4740 N N . GLY A 1 600 ? 11.297 12.016 7.406 1 95.06 600 GLY A N 1
ATOM 4741 C CA . GLY A 1 600 ? 10.703 12.383 6.133 1 95.06 600 GLY A CA 1
ATOM 4742 C C . GLY A 1 600 ? 10.484 11.195 5.211 1 95.06 600 GLY A C 1
ATOM 4743 O O . GLY A 1 600 ? 9.875 11.328 4.148 1 95.06 600 GLY A O 1
ATOM 4744 N N . THR A 1 601 ? 10.984 10.047 5.562 1 93.81 601 THR A N 1
ATOM 4745 C CA . THR A 1 601 ? 10.766 8.812 4.816 1 93.81 601 THR A CA 1
ATOM 4746 C C . THR A 1 601 ? 10.211 7.719 5.723 1 93.81 601 THR A C 1
ATOM 4748 O O . THR A 1 601 ? 10.008 7.945 6.918 1 93.81 601 THR A O 1
ATOM 4751 N N . SER A 1 602 ? 9.977 6.57 5.133 1 89.75 602 SER A N 1
ATOM 4752 C CA . SER A 1 602 ? 9.406 5.473 5.914 1 89.75 602 SER A CA 1
ATOM 4753 C C . SER A 1 602 ? 10.508 4.652 6.586 1 89.75 602 SER A C 1
ATOM 4755 O O . SER A 1 602 ? 10.227 3.629 7.215 1 89.75 602 SER A O 1
ATOM 4757 N N . LEU A 1 603 ? 11.742 5.121 6.539 1 90.25 603 LEU A N 1
ATOM 4758 C CA . LEU A 1 603 ? 12.859 4.391 7.117 1 90.25 603 LEU A CA 1
ATOM 4759 C C . LEU A 1 603 ? 12.922 4.602 8.625 1 90.25 603 LEU A C 1
ATOM 4761 O O . LEU A 1 603 ? 12.75 5.719 9.109 1 90.25 603 LEU A O 1
ATOM 4765 N N . THR A 1 604 ? 13.133 3.514 9.359 1 90.31 604 THR A N 1
ATOM 4766 C CA . THR A 1 604 ? 13.43 3.621 10.781 1 90.31 604 THR A CA 1
ATOM 4767 C C . THR A 1 604 ? 14.859 4.094 11.008 1 90.31 604 THR A C 1
ATOM 4769 O O . THR A 1 604 ? 15.664 4.109 10.07 1 90.31 604 THR A O 1
ATOM 4772 N N . ALA A 1 605 ? 15.133 4.473 12.203 1 92 605 ALA A N 1
ATOM 4773 C CA . ALA A 1 605 ? 16.484 4.891 12.531 1 92 605 ALA A CA 1
ATOM 4774 C C . ALA A 1 605 ? 17.5 3.781 12.227 1 92 605 ALA A C 1
ATOM 4776 O O . ALA A 1 605 ? 18.594 4.047 11.734 1 92 605 ALA A O 1
ATOM 4777 N N . VAL A 1 606 ? 17.125 2.531 12.477 1 90.31 606 VAL A N 1
ATOM 4778 C CA . VAL A 1 606 ? 18 1.382 12.25 1 90.31 606 VAL A CA 1
ATOM 4779 C C . VAL A 1 606 ? 18.219 1.186 10.758 1 90.31 606 VAL A C 1
ATOM 4781 O O . VAL A 1 606 ? 19.344 0.927 10.312 1 90.31 606 VAL A O 1
ATOM 4784 N N . GLU A 1 607 ? 17.188 1.312 9.961 1 90.12 607 GLU A N 1
ATOM 4785 C CA . GLU A 1 607 ? 17.297 1.166 8.508 1 90.12 607 GLU A CA 1
ATOM 4786 C C . GLU A 1 607 ? 18.141 2.283 7.902 1 90.12 607 GLU A C 1
ATOM 4788 O O . GLU A 1 607 ? 18.938 2.043 6.984 1 90.12 607 GLU A O 1
ATOM 4793 N N . CYS A 1 608 ? 17.906 3.504 8.398 1 92.44 608 CYS A N 1
ATOM 4794 C CA . CYS A 1 608 ? 18.703 4.625 7.926 1 92.44 608 CYS A CA 1
ATOM 4795 C C . CYS A 1 608 ? 20.188 4.402 8.211 1 92.44 608 CYS A C 1
ATOM 4797 O O . CYS A 1 608 ? 21.047 4.738 7.383 1 92.44 608 CYS A O 1
ATOM 4799 N N . ALA A 1 609 ? 20.469 3.85 9.375 1 91.94 609 ALA A N 1
ATOM 4800 C CA . ALA A 1 609 ? 21.859 3.59 9.75 1 91.94 609 ALA A CA 1
ATOM 4801 C C . ALA A 1 609 ? 22.5 2.564 8.812 1 91.94 609 ALA A C 1
ATOM 4803 O O . ALA A 1 609 ? 23.688 2.643 8.516 1 91.94 609 ALA A O 1
ATOM 4804 N N . ARG A 1 610 ? 21.703 1.609 8.344 1 91 610 ARG A N 1
ATOM 4805 C CA . ARG A 1 610 ? 22.203 0.612 7.406 1 91 610 ARG A CA 1
ATOM 4806 C C . ARG A 1 610 ? 22.5 1.239 6.047 1 91 610 ARG A C 1
ATOM 4808 O O . ARG A 1 610 ? 23.375 0.771 5.32 1 91 610 ARG A O 1
ATOM 4815 N N . MET A 1 611 ? 21.781 2.299 5.691 1 93.62 611 MET A N 1
ATOM 4816 C CA . MET A 1 611 ? 21.953 2.971 4.406 1 93.62 611 MET A CA 1
ATOM 4817 C C . MET A 1 611 ? 23.062 4.012 4.48 1 93.62 611 MET A C 1
ATOM 4819 O O . MET A 1 611 ? 23.625 4.406 3.455 1 93.62 611 MET A O 1
ATOM 4823 N N . ILE A 1 612 ? 23.312 4.516 5.688 1 93.06 612 ILE A N 1
ATOM 4824 C CA . ILE A 1 612 ? 24.391 5.453 5.957 1 93.06 612 ILE A CA 1
ATOM 4825 C C . ILE A 1 612 ? 25.359 4.855 6.98 1 93.06 612 ILE A C 1
ATOM 4827 O O . ILE A 1 612 ? 25.375 5.266 8.148 1 93.06 612 ILE A O 1
ATOM 4831 N N . PRO A 1 613 ? 26.281 3.994 6.523 1 86.44 613 PRO A N 1
ATOM 4832 C CA . PRO A 1 613 ? 27.094 3.172 7.43 1 86.44 613 PRO A CA 1
ATOM 4833 C C . PRO A 1 613 ? 27.969 4.004 8.352 1 86.44 613 PRO A C 1
ATOM 4835 O O . PRO A 1 613 ? 28.438 3.512 9.383 1 86.44 613 PRO A O 1
ATOM 4838 N N . GLN A 1 614 ? 28.156 5.258 8.141 1 88.44 614 GLN A N 1
ATOM 4839 C CA . GLN A 1 614 ? 28.984 6.121 8.977 1 88.44 614 GLN A CA 1
ATOM 4840 C C . GLN A 1 614 ? 28.297 6.449 10.297 1 88.44 614 GLN A C 1
ATOM 4842 O O . GLN A 1 614 ? 28.938 6.863 11.258 1 88.44 614 GLN A O 1
ATOM 4847 N N . LEU A 1 615 ? 27 6.289 10.359 1 92.56 615 LEU A N 1
ATOM 4848 C CA . LEU A 1 615 ? 26.234 6.684 11.531 1 92.56 615 LEU A CA 1
ATOM 4849 C C . LEU A 1 615 ? 25.625 5.465 12.219 1 92.56 615 LEU A C 1
ATOM 4851 O O . LEU A 1 615 ? 25.328 4.461 11.562 1 92.56 615 LEU A O 1
ATOM 4855 N N . SER A 1 616 ? 25.453 5.566 13.516 1 91.38 616 SER A N 1
ATOM 4856 C CA . SER A 1 616 ? 24.781 4.531 14.273 1 91.38 616 SER A CA 1
ATOM 4857 C C . SER A 1 616 ? 23.297 4.844 14.43 1 91.38 616 SER A C 1
ATOM 4859 O O . SER A 1 616 ? 22.875 5.996 14.266 1 91.38 616 SER A O 1
ATOM 4861 N N . ALA A 1 617 ? 22.5 3.811 14.727 1 91.06 617 ALA A N 1
ATOM 4862 C CA . ALA A 1 617 ? 21.062 3.994 14.938 1 91.06 617 ALA A CA 1
ATOM 4863 C C . ALA A 1 617 ? 20.797 4.918 16.125 1 91.06 617 ALA A C 1
ATOM 4865 O O . ALA A 1 617 ? 19.844 5.707 16.094 1 91.06 617 ALA A O 1
ATOM 4866 N N . THR A 1 618 ? 21.594 4.859 17.109 1 89.94 618 THR A N 1
ATOM 4867 C CA . THR A 1 618 ? 21.438 5.684 18.312 1 89.94 618 THR A CA 1
ATOM 4868 C C . THR A 1 618 ? 21.656 7.16 17.984 1 89.94 618 THR A C 1
ATOM 4870 O O . THR A 1 618 ? 20.906 8.023 18.453 1 89.94 618 THR A O 1
ATOM 4873 N N . SER A 1 619 ? 22.656 7.375 17.188 1 91 619 SER A N 1
ATOM 4874 C CA . SER A 1 619 ? 22.938 8.75 16.781 1 91 619 SER A CA 1
ATOM 4875 C C . SER A 1 619 ? 21.797 9.328 15.953 1 91 619 SER A C 1
ATOM 4877 O O . SER A 1 619 ? 21.453 10.508 16.094 1 91 619 SER A O 1
ATOM 4879 N N . ILE A 1 620 ? 21.25 8.539 15.148 1 93.12 620 ILE A N 1
ATOM 4880 C CA . ILE A 1 620 ? 20.156 9 14.289 1 93.12 620 ILE A CA 1
ATOM 4881 C C . ILE A 1 620 ? 18.922 9.281 15.133 1 93.12 620 ILE A C 1
ATOM 4883 O O . ILE A 1 620 ? 18.188 10.242 14.883 1 93.12 620 ILE A O 1
ATOM 4887 N N . ARG A 1 621 ? 18.688 8.461 16.141 1 89.19 621 ARG A N 1
ATOM 4888 C CA . ARG A 1 621 ? 17.562 8.711 17.047 1 89.19 621 ARG A CA 1
ATOM 4889 C C . ARG A 1 621 ? 17.75 10.031 17.797 1 89.19 621 ARG A C 1
ATOM 4891 O O . ARG A 1 621 ? 16.766 10.734 18.047 1 89.19 621 ARG A O 1
ATOM 4898 N N . GLN A 1 622 ? 18.922 10.25 18.109 1 83.88 622 GLN A N 1
ATOM 4899 C CA . GLN A 1 622 ? 19.219 11.531 18.75 1 83.88 622 GLN A CA 1
ATOM 4900 C C . GLN A 1 622 ? 18.953 12.695 17.797 1 83.88 622 GLN A C 1
ATOM 4902 O O . GLN A 1 622 ? 18.375 13.711 18.219 1 83.88 622 GLN A O 1
ATOM 4907 N N . ALA A 1 623 ? 19.375 12.562 16.609 1 89.19 623 ALA A N 1
ATOM 4908 C CA . ALA A 1 623 ? 19.125 13.594 15.602 1 89.19 623 ALA A CA 1
ATOM 4909 C C . ALA A 1 623 ? 17.641 13.797 15.383 1 89.19 623 ALA A C 1
ATOM 4911 O O . ALA A 1 623 ? 17.188 14.922 15.141 1 89.19 623 ALA A O 1
ATOM 4912 N N . MET A 1 624 ? 16.891 12.734 15.43 1 89.44 624 MET A N 1
ATOM 4913 C CA . MET A 1 624 ? 15.445 12.812 15.266 1 89.44 624 MET A CA 1
ATOM 4914 C C . MET A 1 624 ? 14.812 13.625 16.391 1 89.44 624 MET A C 1
ATOM 4916 O O . MET A 1 624 ? 13.891 14.406 16.156 1 89.44 624 MET A O 1
ATOM 4920 N N . ARG A 1 625 ? 15.273 13.469 17.531 1 79.56 625 ARG A N 1
ATOM 4921 C CA . ARG A 1 625 ? 14.75 14.195 18.688 1 79.56 625 ARG A CA 1
ATOM 4922 C C . ARG A 1 625 ? 15.016 15.695 18.547 1 79.56 625 ARG A C 1
ATOM 4924 O O . ARG A 1 625 ? 14.148 16.516 18.844 1 79.56 625 ARG A O 1
ATOM 4931 N N . TRP A 1 626 ? 16.25 15.945 18.062 1 75.38 626 TRP A N 1
ATOM 4932 C CA . TRP A 1 626 ? 16.594 17.344 17.859 1 75.38 626 TRP A CA 1
ATOM 4933 C C . TRP A 1 626 ? 15.734 17.969 16.766 1 75.38 626 TRP A C 1
ATOM 4935 O O . TRP A 1 626 ? 15.312 19.125 16.891 1 75.38 626 TRP A O 1
ATOM 4945 N N . ALA A 1 627 ? 15.43 17.219 15.82 1 80.44 627 ALA A N 1
ATOM 4946 C CA . ALA A 1 627 ? 14.703 17.734 14.656 1 80.44 627 ALA A CA 1
ATOM 4947 C C . ALA A 1 627 ? 13.234 17.969 14.992 1 80.44 627 ALA A C 1
ATOM 4949 O O . ALA A 1 627 ? 12.578 18.797 14.352 1 80.44 627 ALA A O 1
ATOM 4950 N N . ARG A 1 628 ? 12.758 17.281 15.961 1 77.06 628 ARG A N 1
ATOM 4951 C CA . ARG A 1 628 ? 11.344 17.344 16.328 1 77.06 628 ARG A CA 1
ATOM 4952 C C . ARG A 1 628 ? 11.008 18.688 16.953 1 77.06 628 ARG A C 1
ATOM 4954 O O . ARG A 1 628 ? 9.836 19.078 17.031 1 77.06 628 ARG A O 1
ATOM 4961 N N . ASP A 1 629 ? 12.016 19.297 17.484 1 68.94 629 ASP A N 1
ATOM 4962 C CA . ASP A 1 629 ? 11.68 20.609 18.016 1 68.94 629 ASP A CA 1
ATOM 4963 C C . ASP A 1 629 ? 10.984 21.469 16.953 1 68.94 629 ASP A C 1
ATOM 4965 O O . ASP A 1 629 ? 11.461 21.578 15.828 1 68.94 629 ASP A O 1
ATOM 4969 N N . GLU A 1 630 ? 9.867 21.891 17.391 1 60.62 630 GLU A N 1
ATOM 4970 C CA . GLU A 1 630 ? 8.922 22.578 16.5 1 60.62 630 GLU A CA 1
ATOM 4971 C C . GLU A 1 630 ? 9.516 23.859 15.938 1 60.62 630 GLU A C 1
ATOM 4973 O O . GLU A 1 630 ? 10.438 24.438 16.516 1 60.62 630 GLU A O 1
ATOM 4978 N N . ARG A 1 631 ? 9.711 24.062 14.625 1 71.31 631 ARG A N 1
ATOM 4979 C CA . ARG A 1 631 ? 9.938 25.297 13.883 1 71.31 631 ARG A CA 1
ATOM 4980 C C . ARG A 1 631 ? 11.242 25.234 13.102 1 71.31 631 ARG A C 1
ATOM 4982 O O . ARG A 1 631 ? 11.414 25.953 12.109 1 71.31 631 ARG A O 1
ATOM 4989 N N . ARG A 1 632 ? 12.055 24.234 13.703 1 82.56 632 ARG A N 1
ATOM 4990 C CA . ARG A 1 632 ? 13.281 24.172 12.922 1 82.56 632 ARG A CA 1
ATOM 4991 C C . ARG A 1 632 ? 13.016 23.609 11.531 1 82.56 632 ARG A C 1
ATOM 4993 O O . ARG A 1 632 ? 13.5 24.141 10.539 1 82.56 632 ARG A O 1
ATOM 5000 N N . LEU A 1 633 ? 12.297 22.547 11.539 1 90.19 633 LEU A N 1
ATOM 5001 C CA . LEU A 1 633 ? 11.977 21.938 10.258 1 90.19 633 LEU A CA 1
ATOM 5002 C C . LEU A 1 633 ? 11.148 22.875 9.398 1 90.19 633 LEU A C 1
ATOM 5004 O O . LEU A 1 633 ? 11.367 22.969 8.188 1 90.19 633 LEU A O 1
ATOM 5008 N N . SER A 1 634 ? 10.242 23.625 10.062 1 86.81 634 SER A N 1
ATOM 5009 C CA . SER A 1 634 ? 9.406 24.578 9.328 1 86.81 634 SER A CA 1
ATOM 5010 C C . SER A 1 634 ? 10.242 25.719 8.773 1 86.81 634 SER A C 1
ATOM 5012 O O . SER A 1 634 ? 10.008 26.188 7.656 1 86.81 634 SER A O 1
ATOM 5014 N N . GLN A 1 635 ? 11.195 26.172 9.562 1 86 635 GLN A N 1
ATOM 5015 C CA . GLN A 1 635 ? 12.07 27.25 9.125 1 86 635 GLN A CA 1
ATOM 5016 C C . GLN A 1 635 ? 12.961 26.797 7.969 1 86 635 GLN A C 1
ATOM 5018 O O . GLN A 1 635 ? 13.188 27.547 7.02 1 86 635 GLN A O 1
ATOM 5023 N N . ALA A 1 636 ? 13.453 25.578 8.156 1 91.75 636 ALA A N 1
ATOM 5024 C CA . ALA A 1 636 ? 14.258 25.031 7.074 1 91.75 636 ALA A CA 1
ATOM 5025 C C . ALA A 1 636 ? 13.438 24.922 5.789 1 91.75 636 ALA A C 1
ATOM 5027 O O . ALA A 1 636 ? 13.938 25.219 4.703 1 91.75 636 ALA A O 1
ATOM 5028 N N . CYS A 1 637 ? 12.25 24.516 5.898 1 92.25 637 CYS A N 1
ATOM 5029 C CA . CYS A 1 637 ? 11.352 24.375 4.758 1 92.25 637 CYS A CA 1
ATOM 5030 C C . CYS A 1 637 ? 11.109 25.719 4.086 1 92.25 637 CYS A C 1
ATOM 5032 O O . CYS A 1 637 ? 11.125 25.812 2.859 1 92.25 637 CYS A O 1
ATOM 5034 N N . GLN A 1 638 ? 10.945 26.734 4.875 1 89.94 638 GLN A N 1
ATOM 5035 C CA . GLN A 1 638 ? 10.711 28.078 4.355 1 89.94 638 GLN A CA 1
ATOM 5036 C C . GLN A 1 638 ? 11.938 28.609 3.627 1 89.94 638 GLN A C 1
ATOM 5038 O O . GLN A 1 638 ? 11.82 29.266 2.594 1 89.94 638 GLN A O 1
ATOM 5043 N N . ALA A 1 639 ? 13.094 28.312 4.195 1 90.81 639 ALA A N 1
ATOM 5044 C CA . ALA A 1 639 ? 14.336 28.766 3.566 1 90.81 639 ALA A CA 1
ATOM 5045 C C . ALA A 1 639 ? 14.508 28.125 2.189 1 90.81 639 ALA A C 1
ATOM 5047 O O . ALA A 1 639 ? 14.93 28.797 1.239 1 90.81 639 ALA A O 1
ATOM 5048 N N . VAL A 1 640 ? 14.211 26.875 2.096 1 95.5 640 VAL A N 1
ATOM 5049 C CA . VAL A 1 640 ? 14.336 26.172 0.827 1 95.5 640 VAL A CA 1
ATOM 5050 C C . VAL A 1 640 ? 13.305 26.703 -0.167 1 95.5 640 VAL A C 1
ATOM 5052 O O . VAL A 1 640 ? 13.602 26.844 -1.355 1 95.5 640 VAL A O 1
ATOM 5055 N N . LEU A 1 641 ? 12.125 26.984 0.323 1 93.81 641 LEU A N 1
ATOM 5056 C CA . LEU A 1 641 ? 11.078 27.531 -0.529 1 93.81 641 LEU A CA 1
ATOM 5057 C C . LEU A 1 641 ? 11.5 28.891 -1.092 1 93.81 641 LEU A C 1
ATOM 5059 O O . LEU A 1 641 ? 11.281 29.172 -2.273 1 93.81 641 LEU A O 1
ATOM 5063 N N . GLU A 1 642 ? 12.086 29.688 -0.291 1 90.94 642 GLU A N 1
ATOM 5064 C CA . GLU A 1 642 ? 12.555 31 -0.732 1 90.94 642 GLU A CA 1
ATOM 5065 C C . GLU A 1 642 ? 13.641 30.875 -1.799 1 90.94 642 GLU A C 1
ATOM 5067 O O . GLU A 1 642 ? 13.664 31.641 -2.766 1 90.94 642 GLU A O 1
ATOM 5072 N N . PHE A 1 643 ? 14.516 29.969 -1.577 1 93.25 643 PHE A N 1
ATOM 5073 C CA . PHE A 1 643 ? 15.555 29.703 -2.568 1 93.25 643 PHE A CA 1
ATOM 5074 C C . PHE A 1 643 ? 14.938 29.344 -3.912 1 93.25 643 PHE A C 1
ATOM 5076 O O . PHE A 1 643 ? 15.367 29.828 -4.957 1 93.25 643 PHE A O 1
ATOM 5083 N N . MET A 1 644 ? 13.945 28.484 -3.877 1 94.69 644 MET A N 1
ATOM 5084 C CA . MET A 1 644 ? 13.25 28.047 -5.09 1 94.69 644 MET A CA 1
ATOM 5085 C C . MET A 1 644 ? 12.617 29.234 -5.801 1 94.69 644 MET A C 1
ATOM 5087 O O . MET A 1 644 ? 12.734 29.375 -7.02 1 94.69 644 MET A O 1
ATOM 5091 N N . GLN A 1 645 ? 12.023 30.156 -5.074 1 91.19 645 GLN A N 1
ATOM 5092 C CA . GLN A 1 645 ? 11.234 31.25 -5.625 1 91.19 645 GLN A CA 1
ATOM 5093 C C . GLN A 1 645 ? 12.125 32.375 -6.168 1 91.19 645 GLN A C 1
ATOM 5095 O O . GLN A 1 645 ? 11.68 33.219 -6.945 1 91.19 645 GLN A O 1
ATOM 5100 N N . ARG A 1 646 ? 13.398 32.375 -5.828 1 89.38 646 ARG A N 1
ATOM 5101 C CA . ARG A 1 646 ? 14.312 33.406 -6.277 1 89.38 646 ARG A CA 1
ATOM 5102 C C . ARG A 1 646 ? 14.695 33.219 -7.742 1 89.38 646 ARG A C 1
ATOM 5104 O O . ARG A 1 646 ? 15.148 34.156 -8.406 1 89.38 646 ARG A O 1
ATOM 5111 N N . HIS A 1 647 ? 14.461 32.031 -8.234 1 94.19 647 HIS A N 1
ATOM 5112 C CA . HIS A 1 647 ? 14.82 31.734 -9.617 1 94.19 647 HIS A CA 1
ATOM 5113 C C . HIS A 1 647 ? 13.781 32.281 -10.586 1 94.19 647 HIS A C 1
ATOM 5115 O O . HIS A 1 647 ? 12.578 32.156 -10.359 1 94.19 647 HIS A O 1
ATOM 5121 N N . PRO A 1 648 ? 14.242 32.906 -11.656 1 93.88 648 PRO A N 1
ATOM 5122 C CA . PRO A 1 648 ? 13.328 33.5 -12.633 1 93.88 648 PRO A CA 1
ATOM 5123 C C . PRO A 1 648 ? 12.336 32.5 -13.195 1 93.88 648 PRO A C 1
ATOM 5125 O O . PRO A 1 648 ? 11.188 32.844 -13.492 1 93.88 648 PRO A O 1
ATOM 5128 N N . ILE A 1 649 ? 12.688 31.328 -13.352 1 95.31 649 ILE A N 1
ATOM 5129 C CA . ILE A 1 649 ? 11.812 30.297 -13.906 1 95.31 649 ILE A CA 1
ATOM 5130 C C . ILE A 1 649 ? 10.562 30.156 -13.039 1 95.31 649 ILE A C 1
ATOM 5132 O O . ILE A 1 649 ? 9.492 29.828 -13.539 1 95.31 649 ILE A O 1
ATOM 5136 N N . ALA A 1 650 ? 10.672 30.422 -11.758 1 94.88 650 ALA A N 1
ATOM 5137 C CA . ALA A 1 650 ? 9.555 30.266 -10.828 1 94.88 650 ALA A CA 1
ATOM 5138 C C . ALA A 1 650 ? 8.414 31.219 -11.18 1 94.88 650 ALA A C 1
ATOM 5140 O O . ALA A 1 650 ? 7.242 30.891 -11.008 1 94.88 650 ALA A O 1
ATOM 5141 N N . ALA A 1 651 ? 8.734 32.312 -11.727 1 93.62 651 ALA A N 1
ATOM 5142 C CA . ALA A 1 651 ? 7.742 33.312 -12.078 1 93.62 651 ALA A CA 1
ATOM 5143 C C . ALA A 1 651 ? 6.914 32.875 -13.281 1 93.62 651 ALA A C 1
ATOM 5145 O O . ALA A 1 651 ? 5.793 33.344 -13.477 1 93.62 651 ALA A O 1
ATOM 5146 N N . THR A 1 652 ? 7.438 32 -14.023 1 94.81 652 THR A N 1
ATOM 5147 C CA . THR A 1 652 ? 6.746 31.578 -15.234 1 94.81 652 THR A CA 1
ATOM 5148 C C . THR A 1 652 ? 5.637 30.578 -14.891 1 94.81 652 THR A C 1
ATOM 5150 O O . THR A 1 652 ? 4.73 30.359 -15.695 1 94.81 652 THR A O 1
ATOM 5153 N N . TRP A 1 653 ? 5.656 29.984 -13.781 1 94.81 653 TRP A N 1
ATOM 5154 C CA . TRP A 1 653 ? 4.746 28.891 -13.445 1 94.81 653 TRP A CA 1
ATOM 5155 C C . TRP A 1 653 ? 3.365 29.422 -13.07 1 94.81 653 TRP A C 1
ATOM 5157 O O . TRP A 1 653 ? 2.346 28.828 -13.406 1 94.81 653 TRP A O 1
ATOM 5167 N N . GLY A 1 654 ? 3.301 30.609 -12.367 1 92.62 654 GLY A N 1
ATOM 5168 C CA . GLY A 1 654 ? 1.98 31.078 -11.977 1 92.62 654 GLY A CA 1
ATOM 5169 C C . GLY A 1 654 ? 2.021 32.344 -11.141 1 92.62 654 GLY A C 1
ATOM 5170 O O . GLY A 1 654 ? 2.992 33.094 -11.195 1 92.62 654 GLY A O 1
ATOM 5171 N N . ARG A 1 655 ? 0.873 32.5 -10.414 1 92 655 ARG A N 1
ATOM 5172 C CA . ARG A 1 655 ? 0.7 33.688 -9.578 1 92 655 ARG A CA 1
ATOM 5173 C C . ARG A 1 655 ? 1.359 33.5 -8.219 1 92 655 ARG A C 1
ATOM 5175 O O . ARG A 1 655 ? 1.388 32.375 -7.688 1 92 655 ARG A O 1
ATOM 5182 N N . SER A 1 656 ? 1.812 34.531 -7.586 1 89.75 656 SER A N 1
ATOM 5183 C CA . SER A 1 656 ? 2.473 34.469 -6.289 1 89.75 656 SER A CA 1
ATOM 5184 C C . SER A 1 656 ? 1.457 34.469 -5.152 1 89.75 656 SER A C 1
ATOM 5186 O O . SER A 1 656 ? 1.765 34.031 -4.043 1 89.75 656 SER A O 1
ATOM 5188 N N . ASP A 1 657 ? 0.193 34.875 -5.371 1 93.5 657 ASP A N 1
ATOM 5189 C CA . ASP A 1 657 ? -0.768 35.031 -4.281 1 93.5 657 ASP A CA 1
ATOM 5190 C C . ASP A 1 657 ? -1.838 33.938 -4.344 1 93.5 657 ASP A C 1
ATOM 5192 O O . ASP A 1 657 ? -2.895 34.062 -3.721 1 93.5 657 ASP A O 1
ATOM 5196 N N . LEU A 1 658 ? -1.631 32.938 -5.164 1 95.81 658 LEU A N 1
ATOM 5197 C CA . LEU A 1 658 ? -2.561 31.828 -5.301 1 95.81 658 LEU A CA 1
ATOM 5198 C C . LEU A 1 658 ? -1.944 30.531 -4.773 1 95.81 658 LEU A C 1
ATOM 5200 O O . LEU A 1 658 ? -0.761 30.266 -4.996 1 95.81 658 LEU A O 1
ATOM 5204 N N . ALA A 1 659 ? -2.682 29.812 -3.977 1 96.56 659 ALA A N 1
ATOM 5205 C CA . ALA A 1 659 ? -2.207 28.547 -3.422 1 96.56 659 ALA A CA 1
ATOM 5206 C C . ALA A 1 659 ? -3.322 27.516 -3.396 1 96.56 659 ALA A C 1
ATOM 5208 O O . ALA A 1 659 ? -4.488 27.828 -3.639 1 96.56 659 ALA A O 1
ATOM 5209 N N . SER A 1 660 ? -2.998 26.344 -3.254 1 97 660 SER A N 1
ATOM 5210 C CA . SER A 1 660 ? -3.947 25.25 -3.072 1 97 660 SER A CA 1
ATOM 5211 C C . SER A 1 660 ? -3.619 24.438 -1.826 1 97 660 SER A C 1
ATOM 5213 O O . SER A 1 660 ? -2.488 24.469 -1.337 1 97 660 SER A O 1
ATOM 5215 N N . SER A 1 661 ? -4.586 23.812 -1.229 1 96.38 661 SER A N 1
ATOM 5216 C CA . SER A 1 661 ? -4.383 22.922 -0.083 1 96.38 661 SER A CA 1
ATOM 5217 C C . SER A 1 661 ? -5.172 21.625 -0.232 1 96.38 661 SER A C 1
ATOM 5219 O O . SER A 1 661 ? -6.258 21.625 -0.821 1 96.38 661 SER A O 1
ATOM 5221 N N . ASP A 1 662 ? -4.605 20.562 0.152 1 94.12 662 ASP A N 1
ATOM 5222 C CA . ASP A 1 662 ? -5.227 19.25 0.054 1 94.12 662 ASP A CA 1
ATOM 5223 C C . ASP A 1 662 ? -4.625 18.281 1.068 1 94.12 662 ASP A C 1
ATOM 5225 O O . ASP A 1 662 ? -3.537 18.516 1.596 1 94.12 662 ASP A O 1
ATOM 5229 N N . MET A 1 663 ? -5.387 17.266 1.384 1 94.44 663 MET A N 1
ATOM 5230 C CA . MET A 1 663 ? -4.941 16.25 2.336 1 94.44 663 MET A CA 1
ATOM 5231 C C . MET A 1 663 ? -4.398 15.031 1.61 1 94.44 663 MET A C 1
ATOM 5233 O O . MET A 1 663 ? -4.957 14.602 0.596 1 94.44 663 MET A O 1
ATOM 5237 N N . MET A 1 664 ? -3.322 14.508 2.059 1 94.62 664 MET A N 1
ATOM 5238 C CA . MET A 1 664 ? -2.781 13.227 1.604 1 94.62 664 MET A CA 1
ATOM 5239 C C . MET A 1 664 ? -2.928 12.156 2.684 1 94.62 664 MET A C 1
ATOM 5241 O O . MET A 1 664 ? -2.541 12.375 3.834 1 94.62 664 MET A O 1
ATOM 5245 N N . SER A 1 665 ? -3.566 11.023 2.363 1 94.31 665 SER A N 1
ATOM 5246 C CA . SER A 1 665 ? -3.732 9.914 3.299 1 94.31 665 SER A CA 1
ATOM 5247 C C . SER A 1 665 ? -2.467 9.07 3.387 1 94.31 665 SER A C 1
ATOM 5249 O O . SER A 1 665 ? -1.914 8.656 2.361 1 94.31 665 SER A O 1
ATOM 5251 N N . MET A 1 666 ? -1.932 8.93 4.535 1 94.5 666 MET A N 1
ATOM 5252 C CA . MET A 1 666 ? -0.759 8.094 4.777 1 94.5 666 MET A CA 1
ATOM 5253 C C . MET A 1 666 ? -1.137 6.84 5.562 1 94.5 666 MET A C 1
ATOM 5255 O O . MET A 1 666 ? -1.709 6.93 6.648 1 94.5 666 MET A O 1
ATOM 5259 N N . GLU A 1 667 ? -0.804 5.68 5.023 1 92.06 667 GLU A N 1
ATOM 5260 C CA . GLU A 1 667 ? -1.155 4.41 5.656 1 92.06 667 GLU A CA 1
ATOM 5261 C C . GLU A 1 667 ? -0.373 4.203 6.949 1 92.06 667 GLU A C 1
ATOM 5263 O O . GLU A 1 667 ? 0.805 4.555 7.031 1 92.06 667 GLU A O 1
ATOM 5268 N N . THR A 1 668 ? -0.992 3.744 7.992 1 93.38 668 THR A N 1
ATOM 5269 C CA . THR A 1 668 ? -0.407 3.348 9.266 1 93.38 668 THR A CA 1
ATOM 5270 C C . THR A 1 668 ? -1.033 2.049 9.766 1 93.38 668 THR A C 1
ATOM 5272 O O . THR A 1 668 ? -1.495 1.229 8.969 1 93.38 668 THR A O 1
ATOM 5275 N N . THR A 1 669 ? -0.908 1.723 11.062 1 90 669 THR A N 1
ATOM 5276 C CA . THR A 1 669 ? -1.453 0.487 11.609 1 90 669 THR A CA 1
ATOM 5277 C C . THR A 1 669 ? -2.66 0.777 12.5 1 90 669 THR A C 1
ATOM 5279 O O . THR A 1 669 ? -2.926 1.932 12.836 1 90 669 THR A O 1
ATOM 5282 N N . LYS A 1 670 ? -3.375 -0.218 12.836 1 88.5 670 LYS A N 1
ATOM 5283 C CA . LYS A 1 670 ? -4.523 -0.096 13.727 1 88.5 670 LYS A CA 1
ATOM 5284 C C . LYS A 1 670 ? -4.082 0.232 15.148 1 88.5 670 LYS A C 1
ATOM 5286 O O . LYS A 1 670 ? -4.898 0.645 15.977 1 88.5 670 LYS A O 1
ATOM 5291 N N . ARG A 1 671 ? -2.809 0.125 15.391 1 89.44 671 ARG A N 1
ATOM 5292 C CA . ARG A 1 671 ? -2.268 0.417 16.719 1 89.44 671 ARG A CA 1
ATOM 5293 C C . ARG A 1 671 ? -2.012 1.911 16.891 1 89.44 671 ARG A C 1
ATOM 5295 O O . ARG A 1 671 ? -1.1 2.312 17.609 1 89.44 671 ARG A O 1
ATOM 5302 N N . VAL A 1 672 ? -2.562 2.74 16.125 1 92.12 672 VAL A N 1
ATOM 5303 C CA . VAL A 1 672 ? -2.613 4.191 16.25 1 92.12 672 VAL A CA 1
ATOM 5304 C C . VAL A 1 672 ? -4.047 4.637 16.531 1 92.12 672 VAL A C 1
ATOM 5306 O O . VAL A 1 672 ? -4.938 4.43 15.703 1 92.12 672 VAL A O 1
ATOM 5309 N N . TRP A 1 673 ? -4.258 5.188 17.625 1 92.5 673 TRP A N 1
ATOM 5310 C CA . TRP A 1 673 ? -5.605 5.445 18.109 1 92.5 673 TRP A CA 1
ATOM 5311 C C . TRP A 1 673 ? -6.312 6.48 17.25 1 92.5 673 TRP A C 1
ATOM 5313 O O . TRP A 1 673 ? -7.539 6.492 17.156 1 92.5 673 TRP A O 1
ATOM 5323 N N . GLN A 1 674 ? -5.586 7.293 16.516 1 92.56 674 GLN A N 1
ATOM 5324 C CA . GLN A 1 674 ? -6.188 8.336 15.688 1 92.56 674 GLN A CA 1
ATOM 5325 C C . GLN A 1 674 ? -6.402 7.855 14.258 1 92.56 674 GLN A C 1
ATOM 5327 O O . GLN A 1 674 ? -6.969 8.578 13.438 1 92.56 674 GLN A O 1
ATOM 5332 N N . ALA A 1 675 ? -5.918 6.703 13.953 1 93.5 675 ALA A N 1
ATOM 5333 C CA . ALA A 1 675 ? -6.027 6.168 12.594 1 93.5 675 ALA A CA 1
ATOM 5334 C C . ALA A 1 675 ? -7.488 5.922 12.219 1 93.5 675 ALA A C 1
A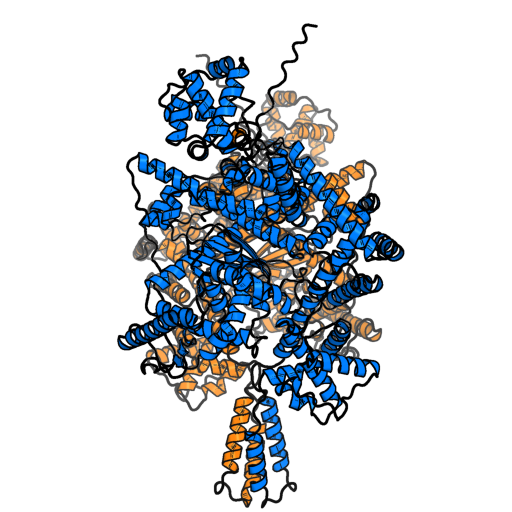TOM 5336 O O . ALA A 1 675 ? -8.281 5.477 13.055 1 93.5 675 ALA A O 1
ATOM 5337 N N . ARG A 1 676 ? -7.879 6.367 11.055 1 93.88 676 ARG A N 1
ATOM 5338 C CA . ARG A 1 676 ? -9.195 6.098 10.484 1 93.88 676 ARG 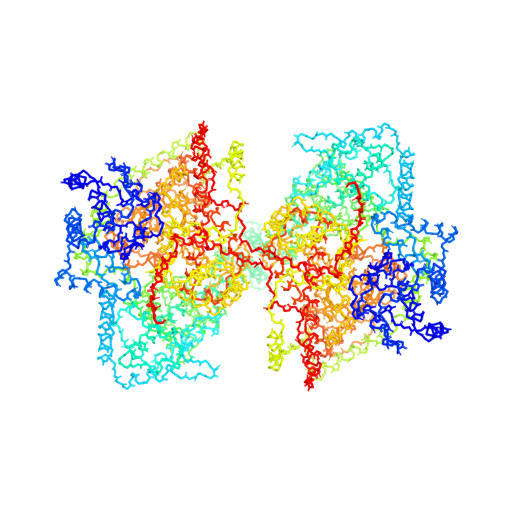A CA 1
ATOM 5339 C C . ARG A 1 676 ? -9.078 5.262 9.211 1 93.88 676 ARG A C 1
ATOM 5341 O O . ARG A 1 676 ? -8 5.191 8.609 1 93.88 676 ARG A O 1
ATOM 5348 N N . LEU A 1 677 ? -10.148 4.586 8.852 1 90.69 677 LEU A N 1
ATOM 5349 C CA . LEU A 1 677 ? -10.148 3.82 7.609 1 90.69 677 LEU A CA 1
ATOM 5350 C C . LEU A 1 677 ? -10.242 4.742 6.398 1 90.69 677 LEU A C 1
ATOM 5352 O O . LEU A 1 677 ? -11.156 5.566 6.309 1 90.69 677 LEU A O 1
ATOM 5356 N N . ASP A 1 678 ? -9.266 4.656 5.539 1 91.44 678 ASP A N 1
ATOM 5357 C CA . ASP A 1 678 ? -9.312 5.398 4.281 1 91.44 678 ASP A CA 1
ATOM 5358 C C . ASP A 1 678 ? -10.469 4.918 3.406 1 91.44 678 ASP A C 1
ATOM 5360 O O . ASP A 1 678 ? -10.539 3.736 3.055 1 91.44 678 ASP A O 1
ATOM 5364 N N . PRO A 1 679 ? -11.359 5.746 3.053 1 84.44 679 PRO A N 1
ATOM 5365 C CA . PRO A 1 679 ? -12.531 5.305 2.291 1 84.44 679 PRO A CA 1
ATOM 5366 C C . PRO A 1 679 ? -12.164 4.715 0.932 1 84.44 679 PRO A C 1
ATOM 5368 O O . PRO A 1 679 ? -12.906 3.891 0.392 1 84.44 679 PRO A O 1
ATOM 5371 N N . ARG A 1 680 ? -11.141 5.066 0.364 1 81.31 680 ARG A N 1
ATOM 5372 C CA . ARG A 1 680 ? -10.766 4.586 -0.961 1 81.31 680 ARG A CA 1
ATOM 5373 C C . ARG A 1 680 ? -10.031 3.254 -0.871 1 81.31 680 ARG A C 1
ATOM 5375 O O . ARG A 1 680 ? -10.281 2.346 -1.666 1 81.31 680 ARG A O 1
ATOM 5382 N N . ARG A 1 681 ? -9.133 3.15 0.172 1 85.44 681 ARG A N 1
ATOM 5383 C CA . ARG A 1 681 ? -8.258 1.984 0.224 1 85.44 681 ARG A CA 1
ATOM 5384 C C . ARG A 1 681 ? -8.648 1.058 1.37 1 85.44 681 ARG A C 1
ATOM 5386 O O . ARG A 1 681 ? -8.227 -0.102 1.406 1 85.44 681 ARG A O 1
ATOM 5393 N N . ASN A 1 682 ? -9.453 1.436 2.271 1 88.31 682 ASN A N 1
ATOM 5394 C CA . ASN A 1 682 ? -9.906 0.65 3.416 1 88.31 682 ASN A CA 1
ATOM 5395 C C . ASN A 1 682 ? -8.734 0.254 4.316 1 88.31 682 ASN A C 1
ATOM 5397 O O . ASN A 1 682 ? -8.664 -0.886 4.777 1 88.31 682 ASN A O 1
ATOM 5401 N N . THR A 1 683 ? -7.738 1.091 4.402 1 88.88 683 THR A N 1
ATOM 5402 C CA . THR A 1 683 ? -6.582 0.881 5.27 1 88.88 683 THR A CA 1
ATOM 5403 C C . THR A 1 683 ? -6.551 1.921 6.383 1 88.88 683 THR A C 1
ATOM 5405 O O . THR A 1 683 ? -6.953 3.068 6.184 1 88.88 683 THR A O 1
ATOM 5408 N N . PRO A 1 684 ? -6.141 1.48 7.602 1 93.12 684 PRO A N 1
ATOM 5409 C CA . PRO A 1 684 ? -5.949 2.502 8.633 1 93.12 684 PRO A CA 1
ATOM 5410 C C . PRO A 1 684 ? -4.938 3.572 8.227 1 93.12 684 PRO A C 1
ATOM 5412 O O . PRO A 1 684 ? -3.826 3.246 7.797 1 93.12 684 PRO A O 1
ATOM 5415 N N . SER A 1 685 ? -5.34 4.793 8.227 1 95.06 685 SER A N 1
ATOM 5416 C CA . SER A 1 685 ? -4.496 5.859 7.695 1 95.06 685 SER A CA 1
ATOM 5417 C C . SER A 1 685 ? -4.637 7.137 8.523 1 95.06 685 SER A C 1
ATOM 5419 O O . SER A 1 685 ? -5.594 7.285 9.281 1 95.06 685 SER A O 1
ATOM 5421 N N . ILE A 1 686 ? -3.65 7.957 8.508 1 94.56 686 ILE A N 1
ATOM 5422 C CA . ILE A 1 686 ? -3.635 9.312 9.047 1 94.56 686 ILE A CA 1
ATOM 5423 C C . ILE A 1 686 ? -3.293 10.305 7.934 1 94.56 686 ILE A C 1
ATOM 5425 O O . ILE A 1 686 ? -2.592 9.953 6.98 1 94.56 686 ILE A O 1
ATOM 5429 N N . GLY A 1 687 ? -3.859 11.5 7.996 1 94.44 687 GLY A N 1
ATOM 5430 C CA . GLY A 1 687 ? -3.682 12.445 6.902 1 94.44 687 GLY A CA 1
ATOM 5431 C C . GLY A 1 687 ? -2.656 13.523 7.203 1 94.44 687 GLY A C 1
ATOM 5432 O O . GLY A 1 687 ? -2.373 13.812 8.367 1 94.44 687 GLY A O 1
ATOM 5433 N N . ILE A 1 688 ? -2.016 14.047 6.18 1 96.12 688 ILE A N 1
ATOM 5434 C CA . ILE A 1 688 ? -1.21 15.258 6.207 1 96.12 688 ILE A CA 1
ATOM 5435 C C . ILE A 1 688 ? -1.837 16.312 5.297 1 96.12 688 ILE A C 1
ATOM 5437 O O . ILE A 1 688 ? -2.08 16.062 4.117 1 96.12 688 ILE A O 1
ATOM 5441 N N . TYR A 1 689 ? -2.166 17.391 5.871 1 96.62 689 TYR A N 1
ATOM 5442 C CA . TYR A 1 689 ? -2.744 18.5 5.117 1 96.62 689 TYR A CA 1
ATOM 5443 C C . TYR A 1 689 ? -1.671 19.5 4.707 1 96.62 689 TYR A C 1
ATOM 5445 O O . TYR A 1 689 ? -0.978 20.062 5.559 1 96.62 689 TYR A O 1
ATOM 5453 N N . SER A 1 690 ? -1.528 19.703 3.396 1 96.75 690 SER A N 1
ATOM 5454 C CA . SER A 1 690 ? -0.431 20.531 2.906 1 96.75 690 SER A CA 1
ATOM 5455 C C . SER A 1 690 ? -0.949 21.703 2.082 1 96.75 690 SER A C 1
ATOM 5457 O O . SER A 1 690 ? -2.039 21.641 1.511 1 96.75 690 SER A O 1
ATOM 5459 N N . HIS A 1 691 ? -0.22 22.766 2.064 1 96.75 691 HIS A N 1
ATOM 5460 C CA . HIS A 1 691 ? -0.469 23.969 1.264 1 96.75 691 HIS A CA 1
ATOM 5461 C C . HIS A 1 691 ? 0.628 24.172 0.224 1 96.75 691 HIS A C 1
ATOM 5463 O O . HIS A 1 691 ? 1.813 24.188 0.563 1 96.75 691 HIS A O 1
ATOM 5469 N N . VAL A 1 692 ? 0.258 24.25 -0.999 1 97.06 692 VAL A N 1
ATOM 5470 C CA . VAL A 1 692 ? 1.197 24.359 -2.109 1 97.06 692 VAL A CA 1
ATOM 5471 C C . VAL A 1 692 ? 0.939 25.656 -2.879 1 97.06 692 VAL A C 1
ATOM 5473 O O . VAL A 1 692 ? -0.206 25.969 -3.209 1 97.06 692 VAL A O 1
ATOM 5476 N N . LYS A 1 693 ? 1.951 26.391 -3.191 1 95.31 693 LYS A N 1
ATOM 5477 C CA . LYS A 1 693 ? 1.838 27.625 -3.969 1 95.31 693 LYS A CA 1
ATOM 5478 C C . LYS A 1 693 ? 1.615 27.312 -5.449 1 95.31 693 LYS A C 1
ATOM 5480 O O . LYS A 1 693 ? 1.972 26.234 -5.926 1 95.31 693 LYS A O 1
ATOM 5485 N N . ASP A 1 694 ? 1.049 28.328 -6.109 1 95.38 694 ASP A N 1
ATOM 5486 C CA . ASP A 1 694 ? 0.879 28.203 -7.555 1 95.38 694 ASP A CA 1
ATOM 5487 C C . ASP A 1 694 ? 2.23 28.141 -8.266 1 95.38 694 ASP A C 1
ATOM 5489 O O . ASP A 1 694 ? 2.348 27.547 -9.336 1 95.38 694 ASP A O 1
ATOM 5493 N N . ARG A 1 695 ? 3.25 28.734 -7.699 1 95.19 695 ARG A N 1
ATOM 5494 C CA . ARG A 1 695 ? 4.617 28.672 -8.203 1 95.19 695 ARG A CA 1
ATOM 5495 C C . ARG A 1 695 ? 5.359 27.469 -7.617 1 95.19 695 ARG A C 1
ATOM 5497 O O . ARG A 1 695 ? 6.59 27.453 -7.59 1 95.19 695 ARG A O 1
ATOM 5504 N N . TRP A 1 696 ? 4.633 26.578 -7.152 1 95.81 696 TRP A N 1
ATOM 5505 C CA . TRP A 1 696 ? 5.102 25.312 -6.586 1 95.81 696 TRP A CA 1
ATOM 5506 C C . TRP A 1 696 ? 5.738 25.547 -5.219 1 95.81 696 TRP A C 1
ATOM 5508 O O . TRP A 1 696 ? 6 26.672 -4.824 1 95.81 696 TRP A O 1
ATOM 5518 N N . GLY A 1 697 ? 5.977 24.484 -4.484 1 95.38 697 GLY A N 1
ATOM 5519 C CA . GLY A 1 697 ? 6.566 24.547 -3.154 1 95.38 697 GLY A CA 1
ATOM 5520 C C . GLY A 1 697 ? 5.535 24.438 -2.043 1 95.38 697 GLY A C 1
ATOM 5521 O O . GLY A 1 697 ? 4.43 24.969 -2.162 1 95.38 697 GLY A O 1
ATOM 5522 N N . ILE A 1 698 ? 5.891 23.781 -0.986 1 96.75 698 ILE A N 1
ATOM 5523 C CA . ILE A 1 698 ? 5.035 23.609 0.183 1 96.75 698 ILE A CA 1
ATOM 5524 C C . ILE A 1 698 ? 5.391 24.656 1.239 1 96.75 698 ILE A C 1
ATOM 5526 O O . ILE A 1 698 ? 6.551 24.781 1.634 1 96.75 698 ILE A O 1
ATOM 5530 N N . PHE A 1 699 ? 4.445 25.391 1.709 1 94.44 699 PHE A N 1
ATOM 5531 C CA . PHE A 1 699 ? 4.797 26.406 2.699 1 94.44 699 PHE A CA 1
ATOM 5532 C C . PHE A 1 699 ? 4.215 26.047 4.062 1 94.44 699 PHE A C 1
ATOM 5534 O O . PHE A 1 699 ? 4.59 26.641 5.078 1 94.44 699 PHE A O 1
ATOM 5541 N N . HIS A 1 700 ? 3.309 25.062 4.082 1 93.88 700 HIS A N 1
ATOM 5542 C CA . HIS A 1 700 ? 2.758 24.609 5.359 1 93.88 700 HIS A CA 1
ATOM 5543 C C . HIS A 1 700 ? 2.246 23.172 5.266 1 93.88 700 HIS A C 1
ATOM 5545 O O . HIS A 1 700 ? 1.758 22.75 4.219 1 93.88 700 HIS A O 1
ATOM 5551 N N . ALA A 1 701 ? 2.408 22.422 6.305 1 94.38 701 ALA A N 1
ATOM 5552 C CA . ALA A 1 701 ? 1.868 21.062 6.41 1 94.38 701 ALA A CA 1
ATOM 5553 C C . ALA A 1 701 ? 1.558 20.719 7.863 1 94.38 701 ALA A C 1
ATOM 5555 O O . ALA A 1 701 ? 2.295 21.094 8.773 1 94.38 701 ALA A O 1
ATOM 5556 N N . GLN A 1 702 ? 0.486 20 8.07 1 93.81 702 GLN A N 1
ATOM 5557 C CA . GLN A 1 702 ? 0.162 19.547 9.422 1 93.81 702 GLN A CA 1
ATOM 5558 C C . GLN A 1 702 ? -0.6 18.234 9.398 1 93.81 702 GLN A C 1
ATOM 5560 O O . GLN A 1 702 ? -1.245 17.906 8.398 1 93.81 702 GLN A O 1
ATOM 5565 N N . PRO A 1 703 ? -0.469 17.453 10.5 1 93.56 703 PRO A N 1
ATOM 5566 C CA . PRO A 1 703 ? -1.244 16.203 10.594 1 93.56 703 PRO A CA 1
ATOM 5567 C C . PRO A 1 703 ? -2.75 16.453 10.641 1 93.56 703 PRO A C 1
ATOM 5569 O O . PRO A 1 703 ? -3.191 17.5 11.102 1 93.56 703 PRO A O 1
ATOM 5572 N N . PHE A 1 704 ? -3.453 15.547 10.148 1 93 704 PHE A N 1
ATOM 5573 C CA . PHE A 1 704 ? -4.906 15.68 10.078 1 93 704 PHE A CA 1
ATOM 5574 C C . PHE A 1 704 ? -5.574 14.312 10.195 1 93 704 PHE A C 1
ATOM 5576 O O . PHE A 1 704 ? -5.09 13.328 9.633 1 93 704 PHE A O 1
ATOM 5583 N N . VAL A 1 705 ? -6.652 14.25 11 1 91.69 705 VAL A N 1
ATOM 5584 C CA . VAL A 1 705 ? -7.434 13.023 11.141 1 91.69 705 VAL A CA 1
ATOM 5585 C C . VAL A 1 705 ? -8.406 12.891 9.977 1 91.69 705 VAL A C 1
ATOM 5587 O O . VAL A 1 705 ? -9.148 13.828 9.672 1 91.69 705 VAL A O 1
ATOM 5590 N N . LEU A 1 706 ? -8.477 11.758 9.375 1 91.5 706 LEU A N 1
ATOM 5591 C CA . LEU A 1 706 ? -9.32 11.523 8.203 1 91.5 706 LEU A CA 1
ATOM 5592 C C . LEU A 1 706 ? -10.797 11.648 8.57 1 91.5 706 LEU A C 1
ATOM 5594 O O . LEU A 1 706 ? -11.188 11.398 9.711 1 91.5 706 LEU A O 1
ATOM 5598 N N . ASN A 1 707 ? -11.625 12.023 7.617 1 85.94 707 ASN A N 1
ATOM 5599 C CA . ASN A 1 707 ? -13.078 12.086 7.684 1 85.94 707 ASN A CA 1
ATOM 5600 C C . ASN A 1 707 ? -13.547 13.258 8.539 1 85.94 707 ASN A C 1
ATOM 5602 O O . ASN A 1 707 ? -14.695 13.289 8.992 1 85.94 707 ASN A O 1
ATOM 5606 N N . GLU A 1 708 ? -12.68 14.133 8.93 1 88.31 708 GLU A N 1
ATOM 5607 C CA . GLU A 1 708 ? -13.039 15.398 9.562 1 88.31 708 GLU A CA 1
ATOM 5608 C C . GLU A 1 708 ? -13.039 16.531 8.547 1 88.31 708 GLU A C 1
ATOM 5610 O O . GLU A 1 708 ? -12.484 16.406 7.453 1 88.31 708 GLU A O 1
ATOM 5615 N N . ARG A 1 709 ? -13.742 17.562 8.922 1 88.62 709 ARG A N 1
ATOM 5616 C CA . ARG A 1 709 ? -13.789 18.703 8.008 1 88.62 709 ARG A CA 1
ATOM 5617 C C . ARG A 1 709 ? -12.422 19.375 7.91 1 88.62 709 ARG A C 1
ATOM 5619 O O . ARG A 1 709 ? -11.719 19.516 8.914 1 88.62 709 ARG A O 1
ATOM 5626 N N . GLN A 1 710 ? -12.102 19.844 6.766 1 93.94 710 GLN A N 1
ATOM 5627 C CA . GLN A 1 710 ? -10.75 20.312 6.488 1 93.94 710 GLN A CA 1
ATOM 5628 C C . GLN A 1 710 ? -10.695 21.828 6.414 1 93.94 710 GLN A C 1
ATOM 5630 O O . GLN A 1 710 ? -9.625 22.422 6.234 1 93.94 710 GLN A O 1
ATOM 5635 N N . ALA A 1 711 ? -11.797 22.469 6.629 1 95.31 711 ALA A N 1
ATOM 5636 C CA . ALA A 1 711 ? -11.844 23.922 6.434 1 95.31 711 ALA A CA 1
ATOM 5637 C C . ALA A 1 711 ? -10.961 24.641 7.445 1 95.31 711 ALA A C 1
ATOM 5639 O O . ALA A 1 711 ? -10.273 25.609 7.102 1 95.31 711 ALA A O 1
ATOM 5640 N N . GLY A 1 712 ? -10.984 24.203 8.68 1 95.06 712 GLY A N 1
ATOM 5641 C CA . GLY A 1 712 ? -10.172 24.828 9.703 1 95.06 712 GLY A CA 1
ATOM 5642 C C . GLY A 1 712 ? -8.68 24.75 9.414 1 95.06 712 GLY A C 1
ATOM 5643 O O . GLY A 1 712 ? -7.965 25.734 9.539 1 95.06 712 GLY A O 1
ATOM 5644 N N . VAL A 1 713 ? -8.242 23.609 8.992 1 95.19 713 VAL A N 1
ATOM 5645 C CA . VAL A 1 713 ? -6.824 23.406 8.711 1 95.19 713 VAL A CA 1
ATOM 5646 C C . VAL A 1 713 ? -6.43 24.172 7.453 1 95.19 713 VAL A C 1
ATOM 5648 O O . VAL A 1 713 ? -5.281 24.609 7.316 1 95.19 713 VAL A O 1
ATOM 5651 N N . ALA A 1 714 ? -7.312 24.281 6.52 1 96.75 714 ALA A N 1
ATOM 5652 C CA . ALA A 1 714 ? -7.055 25.062 5.305 1 96.75 714 ALA A CA 1
ATOM 5653 C C . ALA A 1 714 ? -6.762 26.516 5.637 1 96.75 714 ALA A C 1
ATOM 5655 O O . ALA A 1 714 ? -5.82 27.109 5.098 1 96.75 714 ALA A O 1
ATOM 5656 N N . ILE A 1 715 ? -7.555 27.031 6.516 1 96.44 715 ILE A N 1
ATOM 5657 C CA . ILE A 1 715 ? -7.398 28.438 6.887 1 96.44 715 ILE A CA 1
ATOM 5658 C C . ILE A 1 715 ? -6.148 28.609 7.746 1 96.44 715 ILE A C 1
ATOM 5660 O O . ILE A 1 715 ? -5.398 29.578 7.574 1 96.44 715 ILE A O 1
ATOM 5664 N N . GLU A 1 716 ? -5.926 27.672 8.617 1 94.25 716 GLU A N 1
ATOM 5665 C CA . GLU A 1 716 ? -4.801 27.75 9.539 1 94.25 716 GLU A CA 1
ATOM 5666 C C . GLU A 1 716 ? -3.475 27.844 8.789 1 94.25 716 GLU A C 1
ATOM 5668 O O . GLU A 1 716 ? -2.609 28.656 9.156 1 94.25 716 GLU A O 1
ATOM 5673 N N . GLY A 1 717 ? -3.285 27.125 7.773 1 92.62 717 GLY A N 1
ATOM 5674 C CA . GLY A 1 717 ? -2.039 27.125 7.023 1 92.62 717 GLY A CA 1
ATOM 5675 C C . GLY A 1 717 ? -1.728 28.453 6.359 1 92.62 717 GLY A C 1
ATOM 5676 O O . GLY A 1 717 ? -0.561 28.828 6.227 1 92.62 717 GLY A O 1
ATOM 5677 N N . VAL A 1 718 ? -2.715 29.172 5.98 1 93.25 718 VAL A N 1
ATOM 5678 C CA . VAL A 1 718 ? -2.529 30.438 5.293 1 93.25 718 VAL A CA 1
ATOM 5679 C C . VAL A 1 718 ? -2.16 31.531 6.297 1 93.25 718 VAL A C 1
ATOM 5681 O O . VAL A 1 718 ? -1.28 32.344 6.039 1 93.25 718 VAL A O 1
ATOM 5684 N N . ILE A 1 719 ? -2.768 31.422 7.418 1 89.5 719 ILE A N 1
ATOM 5685 C CA . ILE A 1 719 ? -2.619 32.5 8.375 1 89.5 719 ILE A CA 1
ATOM 5686 C C . ILE A 1 719 ? -1.291 32.375 9.117 1 89.5 719 ILE A C 1
ATOM 5688 O O . ILE A 1 719 ? -0.725 33.344 9.586 1 89.5 719 ILE A O 1
ATOM 5692 N N . ARG A 1 720 ? -0.8 31.219 9.227 1 82.31 720 ARG A N 1
ATOM 5693 C CA . ARG A 1 720 ? 0.423 31 9.992 1 82.31 720 ARG A CA 1
ATOM 5694 C C . ARG A 1 720 ? 1.658 31.312 9.148 1 82.31 720 ARG A C 1
ATOM 5696 O O . ARG A 1 720 ? 2.779 31.312 9.664 1 82.31 720 ARG A O 1
ATOM 5703 N N . GLN A 1 721 ? 1.409 31.562 7.934 1 77.31 721 GLN A N 1
ATOM 5704 C CA . GLN A 1 721 ? 2.523 31.938 7.07 1 77.31 721 GLN A CA 1
ATOM 5705 C C . GLN A 1 721 ? 2.691 33.469 7.012 1 77.31 721 GLN A C 1
ATOM 5707 O O . GLN A 1 721 ? 1.777 34.188 6.602 1 77.31 721 GLN A O 1
ATOM 5712 N N . GLU A 1 722 ? 3.713 33.938 7.57 1 63.28 722 GLU A N 1
ATOM 5713 C CA . GLU A 1 722 ? 3.893 35.375 7.699 1 63.28 722 GLU A CA 1
ATOM 5714 C C . GLU A 1 722 ? 4.547 35.969 6.453 1 63.28 722 GLU A C 1
ATOM 5716 O O . GLU A 1 722 ? 4.316 37.125 6.117 1 63.28 722 GLU A O 1
ATOM 5721 N N . LYS A 1 723 ? 5.199 35.219 5.738 1 64.31 723 LYS A N 1
ATOM 5722 C CA . LYS A 1 723 ? 6.062 35.812 4.707 1 64.31 723 LYS A CA 1
ATOM 5723 C C . LYS A 1 723 ? 5.375 35.781 3.346 1 64.31 723 LYS A C 1
ATOM 5725 O O . LYS A 1 723 ? 5.688 36.625 2.479 1 64.31 723 LYS A O 1
ATOM 5730 N N . LEU A 1 724 ? 4.48 34.969 3.264 1 70.88 724 LEU A N 1
ATOM 5731 C CA . LEU A 1 724 ? 3.875 34.812 1.946 1 70.88 724 LEU A CA 1
ATOM 5732 C C . LEU A 1 724 ? 2.412 35.219 1.96 1 70.88 724 LEU A C 1
ATOM 5734 O O . LEU A 1 724 ? 1.673 34.906 2.891 1 70.88 724 LEU A O 1
ATOM 5738 N N . GLU A 1 725 ? 2.191 36.062 1.073 1 81.62 725 GLU A N 1
ATOM 5739 C CA . GLU A 1 725 ? 0.813 36.531 0.961 1 81.62 725 GLU A CA 1
ATOM 5740 C C . GLU A 1 725 ? -0.006 35.625 0.055 1 81.62 725 GLU A C 1
ATOM 5742 O O . GLU A 1 725 ? 0.427 35.281 -1.048 1 81.62 725 GLU A O 1
ATOM 5747 N N . THR A 1 726 ? -1.125 35.125 0.556 1 91 726 THR A N 1
ATOM 5748 C CA . THR A 1 726 ? -2.078 34.312 -0.198 1 91 726 THR A CA 1
ATOM 5749 C C . THR A 1 726 ? -3.443 35 -0.244 1 91 726 THR A C 1
ATOM 5751 O O . THR A 1 726 ? -4.066 35.219 0.795 1 91 726 THR A O 1
ATOM 5754 N N . SER A 1 727 ? -3.873 35.375 -1.414 1 93.75 727 SER A N 1
ATOM 5755 C CA . SER A 1 727 ? -5.164 36.031 -1.556 1 93.75 727 SER A CA 1
ATOM 5756 C C . SER A 1 727 ? -6.277 35.031 -1.841 1 93.75 727 SER A C 1
ATOM 5758 O O . SER A 1 727 ? -7.438 35.281 -1.503 1 93.75 727 SER A O 1
ATOM 5760 N N . GLN A 1 728 ? -5.871 34 -2.479 1 96.44 728 GLN A N 1
ATOM 5761 C CA . GLN A 1 728 ? -6.848 32.969 -2.816 1 96.44 728 GLN A CA 1
ATOM 5762 C C . GLN A 1 728 ? -6.301 31.578 -2.512 1 96.44 728 GLN A C 1
ATOM 5764 O O . GLN A 1 728 ? -5.125 31.297 -2.754 1 96.44 728 GLN A O 1
ATOM 5769 N N . LEU A 1 729 ? -7.105 30.781 -1.89 1 97.25 729 LEU A N 1
ATOM 5770 C CA . LEU A 1 729 ? -6.746 29.406 -1.581 1 97.25 729 LEU A CA 1
ATOM 5771 C C . LEU A 1 729 ? -7.73 28.438 -2.223 1 97.25 729 LEU A C 1
ATOM 5773 O O . LEU A 1 729 ? -8.922 28.438 -1.893 1 97.25 729 LEU A O 1
ATOM 5777 N N . ALA A 1 730 ? -7.285 27.688 -3.158 1 97.75 730 ALA A N 1
ATOM 5778 C CA . ALA A 1 730 ? -8.117 26.656 -3.777 1 97.75 730 ALA A CA 1
ATOM 5779 C C . ALA A 1 730 ? -8.18 25.406 -2.91 1 97.75 730 ALA A C 1
ATOM 5781 O O . ALA A 1 730 ? -7.148 24.922 -2.426 1 97.75 730 ALA A O 1
ATOM 5782 N N . VAL A 1 731 ? -9.383 24.891 -2.611 1 96.69 731 VAL A N 1
ATOM 5783 C CA . VAL A 1 731 ? -9.57 23.703 -1.788 1 96.69 731 VAL A CA 1
ATOM 5784 C C . VAL A 1 731 ? -10.555 22.75 -2.465 1 96.69 731 VAL A C 1
ATOM 5786 O O . VAL A 1 731 ? -11.258 23.141 -3.402 1 96.69 731 VAL A O 1
ATOM 5789 N N . ASP A 1 732 ? -10.555 21.531 -2.076 1 92.44 732 ASP A N 1
ATOM 5790 C CA . ASP A 1 732 ? -11.57 20.578 -2.537 1 92.44 732 ASP A CA 1
ATOM 5791 C C . ASP A 1 732 ? -12.867 20.734 -1.742 1 92.44 732 ASP A C 1
ATOM 5793 O O . ASP A 1 732 ? -12.984 21.625 -0.901 1 92.44 732 ASP A O 1
ATOM 5797 N N . THR A 1 733 ? -13.781 19.938 -1.997 1 90.94 733 THR A N 1
ATOM 5798 C CA . THR A 1 733 ? -15.117 20.047 -1.41 1 90.94 733 THR A CA 1
ATOM 5799 C C . THR A 1 733 ? -15.047 19.922 0.11 1 90.94 733 THR A C 1
ATOM 5801 O O . THR A 1 733 ? -15.805 20.578 0.825 1 90.94 733 THR A O 1
ATOM 5804 N N . HIS A 1 734 ? -14.148 19.219 0.647 1 90.56 734 HIS A N 1
ATOM 5805 C CA . HIS A 1 734 ? -14.078 18.969 2.082 1 90.56 734 HIS A CA 1
ATOM 5806 C C . HIS A 1 734 ? -13.438 20.156 2.812 1 90.56 734 HIS A C 1
ATOM 5808 O O . HIS A 1 734 ? -13.562 20.266 4.035 1 90.56 734 HIS A O 1
ATOM 5814 N N . GLY A 1 735 ? -12.75 20.969 2.086 1 92.62 735 GLY A N 1
ATOM 5815 C CA . GLY A 1 735 ? -12.078 22.109 2.691 1 92.62 735 GLY A CA 1
ATOM 5816 C C . GLY A 1 735 ? -12.953 23.344 2.799 1 92.62 735 GLY A C 1
ATOM 5817 O O . GLY A 1 735 ? -12.484 24.422 3.154 1 92.62 735 GLY A O 1
ATOM 5818 N N . TYR A 1 736 ? -14.211 23.062 2.596 1 91.75 736 TYR A N 1
ATOM 5819 C CA . TYR A 1 736 ? -15.117 24.203 2.502 1 91.75 736 TYR A CA 1
ATOM 5820 C C . TYR A 1 736 ? -16.312 24.031 3.43 1 91.75 736 TYR A C 1
ATOM 5822 O O . TYR A 1 736 ? -16.781 22.906 3.645 1 91.75 736 TYR A O 1
ATOM 5830 N N . THR A 1 737 ? -16.75 25.078 4.066 1 95.25 737 THR A N 1
ATOM 5831 C CA . THR A 1 737 ? -18.062 25.344 4.664 1 95.25 737 THR A CA 1
ATOM 5832 C C . THR A 1 737 ? -18.453 26.812 4.473 1 95.25 737 THR A C 1
ATOM 5834 O O . THR A 1 737 ? -17.609 27.656 4.211 1 95.25 737 THR A O 1
ATOM 5837 N N . ASP A 1 738 ? -19.734 27.094 4.512 1 96 738 ASP A N 1
ATOM 5838 C CA . ASP A 1 738 ? -20.172 28.469 4.375 1 96 738 ASP A CA 1
ATOM 5839 C C . ASP A 1 738 ? -19.547 29.359 5.449 1 96 738 ASP A C 1
ATOM 5841 O O . ASP A 1 738 ? -19.062 30.453 5.156 1 96 738 ASP A O 1
ATOM 5845 N N . PHE A 1 739 ? -19.516 28.875 6.637 1 97.38 739 PHE A N 1
ATOM 5846 C CA . PHE A 1 739 ? -18.922 29.625 7.73 1 97.38 739 PHE A CA 1
ATOM 5847 C C . PHE A 1 739 ? -17.438 29.859 7.488 1 97.38 739 PHE A C 1
ATOM 5849 O O . PHE A 1 739 ? -16.906 30.938 7.75 1 97.38 739 PHE A O 1
ATOM 5856 N N . ALA A 1 740 ? -16.75 28.844 7.027 1 97.5 740 ALA A N 1
ATOM 5857 C CA . ALA A 1 740 ? -15.32 28.953 6.762 1 97.5 740 ALA A CA 1
ATOM 5858 C C . ALA A 1 740 ? -15.039 30 5.691 1 97.5 740 ALA A C 1
ATOM 5860 O O . ALA A 1 740 ? -14.016 30.703 5.75 1 97.5 740 ALA A O 1
ATOM 5861 N N . MET A 1 741 ? -15.844 30.062 4.703 1 97.12 741 MET A N 1
ATOM 5862 C CA . MET A 1 741 ? -15.672 31.047 3.639 1 97.12 741 MET A CA 1
ATOM 5863 C C . MET A 1 741 ? -15.773 32.469 4.191 1 97.12 741 MET A C 1
ATOM 5865 O O . MET A 1 741 ? -15.008 33.344 3.791 1 97.12 741 MET A O 1
ATOM 5869 N N . SER A 1 742 ? -16.766 32.656 5.039 1 97.81 742 SER A N 1
ATOM 5870 C CA . SER A 1 742 ? -16.906 33.969 5.68 1 97.81 742 SER A CA 1
ATOM 5871 C C . SER A 1 742 ? -15.688 34.281 6.543 1 97.81 742 SER A C 1
ATOM 5873 O O . SER A 1 742 ? -15.148 35.406 6.477 1 97.81 742 SER A O 1
ATOM 5875 N N . HIS A 1 743 ? -15.305 33.312 7.316 1 97.31 743 HIS A N 1
ATOM 5876 C CA . HIS A 1 743 ? -14.172 33.531 8.211 1 97.31 743 HIS A CA 1
ATOM 5877 C C . HIS A 1 743 ? -12.891 33.812 7.434 1 97.31 743 HIS A C 1
ATOM 5879 O O . HIS A 1 743 ? -12.117 34.688 7.82 1 97.31 743 HIS A O 1
ATOM 5885 N N . ALA A 1 744 ? -12.617 33.094 6.379 1 97.56 744 ALA A N 1
ATOM 5886 C CA . ALA A 1 744 ? -11.438 33.312 5.543 1 97.56 744 ALA A CA 1
ATOM 5887 C C . ALA A 1 744 ? -11.438 34.719 4.953 1 97.56 744 ALA A C 1
ATOM 5889 O O . ALA A 1 744 ? -10.398 35.375 4.922 1 97.56 744 ALA A O 1
ATOM 5890 N N . ARG A 1 745 ? -12.562 35.125 4.465 1 97.12 745 ARG A N 1
ATOM 5891 C CA . ARG A 1 745 ? -12.672 36.469 3.889 1 97.12 745 ARG A CA 1
ATOM 5892 C C . ARG A 1 745 ? -12.336 37.531 4.926 1 97.12 745 ARG A C 1
ATOM 5894 O O . ARG A 1 745 ? -11.664 38.531 4.613 1 97.12 745 ARG A O 1
ATOM 5901 N N . LEU A 1 746 ? -12.867 37.375 6.113 1 97.06 746 LEU A N 1
ATOM 5902 C CA . LEU A 1 746 ? -12.602 38.312 7.184 1 97.06 746 LEU A CA 1
ATOM 5903 C C . LEU A 1 746 ? -11.125 38.312 7.559 1 97.06 746 LEU A C 1
ATOM 5905 O O . LEU A 1 746 ? -10.609 39.312 8.086 1 97.06 746 LEU A O 1
ATOM 5909 N N . LEU A 1 747 ? -10.477 37.219 7.328 1 95.19 747 LEU A N 1
ATOM 5910 C CA . LEU A 1 747 ? -9.055 37.094 7.625 1 95.19 747 LEU A CA 1
ATOM 5911 C C . LEU A 1 747 ? -8.211 37.625 6.469 1 95.19 747 LEU A C 1
ATOM 5913 O O . LEU A 1 747 ? -6.98 37.656 6.555 1 95.19 747 LEU A O 1
ATOM 5917 N N . GLY A 1 748 ? -8.844 37.906 5.359 1 93.25 748 GLY A N 1
ATOM 5918 C CA . GLY A 1 748 ? -8.141 38.656 4.34 1 93.25 748 GLY A CA 1
ATOM 5919 C C . GLY A 1 748 ? -7.859 37.875 3.08 1 93.25 748 GLY A C 1
ATOM 5920 O O . GLY A 1 748 ? -7.027 38.25 2.26 1 93.25 748 GLY A O 1
ATOM 5921 N N . PHE A 1 749 ? -8.43 36.719 2.9 1 94.94 749 PHE A N 1
ATOM 5922 C CA . PHE A 1 749 ? -8.242 35.938 1.678 1 94.94 749 PHE A CA 1
ATOM 5923 C C . PHE A 1 749 ? -9.508 35.188 1.323 1 94.94 749 PHE A C 1
ATOM 5925 O O . PHE A 1 749 ? -10.438 35.094 2.129 1 94.94 749 PHE A O 1
ATOM 5932 N N . ASP A 1 750 ? -9.594 34.625 0.118 1 96.44 750 ASP A N 1
ATOM 5933 C CA . ASP A 1 750 ? -10.789 33.938 -0.37 1 96.44 750 ASP A CA 1
ATOM 5934 C C . ASP A 1 750 ? -10.562 32.438 -0.439 1 96.44 750 ASP A C 1
ATOM 5936 O O . ASP A 1 750 ? -9.516 31.969 -0.908 1 96.44 750 ASP A O 1
ATOM 5940 N N . LEU A 1 751 ? -11.516 31.719 0.089 1 96.19 751 LEU A N 1
ATOM 5941 C CA . LEU A 1 751 ? -11.555 30.281 -0.099 1 96.19 751 LEU A CA 1
ATOM 5942 C C . LEU A 1 751 ? -12.234 29.922 -1.416 1 96.19 751 LEU A C 1
ATOM 5944 O O . LEU A 1 751 ? -13.367 30.328 -1.666 1 96.19 751 LEU A O 1
ATOM 5948 N N . CYS A 1 752 ? -11.562 29.219 -2.26 1 97 752 CYS A N 1
ATOM 5949 C CA . CYS A 1 752 ? -12.07 28.844 -3.576 1 97 752 CYS A CA 1
ATOM 5950 C C . CYS A 1 752 ? -12.258 27.344 -3.689 1 97 752 CYS A C 1
ATOM 5952 O O . CYS A 1 752 ? -11.383 26.641 -4.191 1 97 752 CYS A O 1
ATOM 5954 N N . PRO A 1 753 ? -13.445 26.844 -3.357 1 95.19 753 PRO A N 1
ATOM 5955 C CA . PRO A 1 753 ? -13.656 25.391 -3.314 1 95.19 753 PRO A CA 1
ATOM 5956 C C . PRO A 1 753 ? -14.062 24.812 -4.668 1 95.19 753 PRO A C 1
ATOM 5958 O O . PRO A 1 753 ? -14.859 25.422 -5.387 1 95.19 753 PRO A O 1
ATOM 5961 N N . ARG A 1 754 ? -13.469 23.797 -5.094 1 93.25 754 ARG A N 1
ATOM 5962 C CA . ARG A 1 754 ? -14.008 22.969 -6.164 1 93.25 754 ARG A CA 1
ATOM 5963 C C . ARG A 1 754 ? -15.062 22 -5.629 1 93.25 754 ARG A C 1
ATOM 5965 O O . ARG A 1 754 ? -14.727 20.953 -5.066 1 93.25 754 ARG A O 1
ATOM 5972 N N . LEU A 1 755 ? -16.297 22.312 -5.832 1 89.88 755 LEU A N 1
ATOM 5973 C CA . LEU A 1 755 ? -17.391 21.609 -5.184 1 89.88 755 LEU A CA 1
ATOM 5974 C C . LEU A 1 755 ? -17.859 20.438 -6.031 1 89.88 755 LEU A C 1
ATOM 5976 O O . LEU A 1 755 ? -17.969 20.547 -7.254 1 89.88 755 LEU A O 1
ATOM 5980 N N . LYS A 1 756 ? -18.016 19.344 -5.359 1 84.19 756 LYS A N 1
ATOM 5981 C CA . LYS A 1 756 ? -18.656 18.203 -5.996 1 84.19 756 LYS A CA 1
ATOM 5982 C C . LYS A 1 756 ? -20.172 18.406 -6.109 1 84.19 756 LYS A C 1
ATOM 5984 O O . LYS A 1 756 ? -20.75 19.203 -5.359 1 84.19 756 LYS A O 1
ATOM 5989 N N . GLU A 1 757 ? -20.844 17.812 -6.988 1 79.81 757 GLU A N 1
ATOM 5990 C CA . GLU A 1 757 ? -22.281 17.875 -7.172 1 79.81 757 GLU A CA 1
ATOM 5991 C C . GLU A 1 757 ? -22.781 19.312 -7.301 1 79.81 757 GLU A C 1
ATOM 5993 O O . GLU A 1 757 ? -23.688 19.719 -6.586 1 79.81 757 GLU A O 1
ATOM 5998 N N . LEU A 1 758 ? -22.156 20.062 -8.125 1 78.56 758 LEU A N 1
ATOM 5999 C CA . LEU A 1 758 ? -22.469 21.469 -8.367 1 78.56 758 LEU A CA 1
ATOM 6000 C C . LEU A 1 758 ? -23.922 21.641 -8.758 1 78.56 758 LEU A C 1
ATOM 6002 O O . LEU A 1 758 ? -24.516 22.703 -8.516 1 78.56 758 LEU A O 1
ATOM 6006 N N . LYS A 1 759 ? -24.391 20.516 -9.219 1 72.5 759 LYS A N 1
ATOM 6007 C CA . LYS A 1 759 ? -25.781 20.562 -9.688 1 72.5 759 LYS A CA 1
ATOM 6008 C C . LYS A 1 759 ? -26.75 20.781 -8.539 1 72.5 759 LYS A C 1
ATOM 6010 O O . LYS A 1 759 ? -27.844 21.312 -8.734 1 72.5 759 LYS A O 1
ATOM 6015 N N . GLN A 1 760 ? -26.344 20.469 -7.336 1 76.88 760 GLN A N 1
ATOM 6016 C CA . GLN A 1 760 ? -27.234 20.562 -6.188 1 76.88 760 GLN A CA 1
ATOM 6017 C C . GLN A 1 760 ? -26.984 21.828 -5.379 1 76.88 760 GLN A C 1
ATOM 6019 O O . GLN A 1 760 ? -27.672 22.094 -4.398 1 76.88 760 GLN A O 1
ATOM 6024 N N . ARG A 1 761 ? -26.078 22.641 -5.879 1 84.5 761 ARG A N 1
ATOM 6025 C CA . ARG A 1 761 ? -25.75 23.844 -5.109 1 84.5 761 ARG A CA 1
ATOM 6026 C C . ARG A 1 761 ? -26.594 25.031 -5.543 1 84.5 761 ARG A C 1
ATOM 6028 O O . ARG A 1 761 ? -26.797 25.25 -6.738 1 84.5 761 ARG A O 1
ATOM 6035 N N . HIS A 1 762 ? -27.109 25.703 -4.598 1 90.44 762 HIS A N 1
ATOM 6036 C CA . HIS A 1 762 ? -27.984 26.844 -4.867 1 90.44 762 HIS A CA 1
ATOM 6037 C C . HIS A 1 762 ? -27.25 28.156 -4.691 1 90.44 762 HIS A C 1
ATOM 6039 O O . HIS A 1 762 ? -26.25 28.219 -3.971 1 90.44 762 HIS A O 1
ATOM 6045 N N . LEU A 1 763 ? -27.703 29.188 -5.422 1 94.25 763 LEU A N 1
ATOM 6046 C CA . LEU A 1 763 ? -27.266 30.562 -5.203 1 94.25 763 LEU A CA 1
ATOM 6047 C C . LEU A 1 763 ? -28.156 31.25 -4.172 1 94.25 763 LEU A C 1
ATOM 6049 O O . LEU A 1 763 ? -29.359 30.969 -4.094 1 94.25 763 LEU A O 1
ATOM 6053 N N . PHE A 1 764 ? -27.578 32.031 -3.346 1 96.25 764 PHE A N 1
ATOM 6054 C CA . PHE A 1 764 ? -28.312 32.688 -2.275 1 96.25 764 PHE A CA 1
ATOM 6055 C C . PHE A 1 764 ? -28.25 34.188 -2.42 1 96.25 764 PHE A C 1
ATOM 6057 O O . PHE A 1 764 ? -27.172 34.75 -2.648 1 96.25 764 PHE A O 1
ATOM 6064 N N . VAL A 1 765 ? -29.359 34.812 -2.369 1 96.31 765 VAL A N 1
ATOM 6065 C CA . VAL A 1 765 ? -29.453 36.281 -2.441 1 96.31 765 VAL A CA 1
ATOM 6066 C C . VAL A 1 765 ? -30.234 36.812 -1.244 1 96.31 765 VAL A C 1
ATOM 6068 O O . VAL A 1 765 ? -30.891 36.031 -0.538 1 96.31 765 VAL A O 1
ATOM 6071 N N . PRO A 1 766 ? -30.047 38.094 -0.909 1 96.25 766 PRO A N 1
ATOM 6072 C CA . PRO A 1 766 ? -30.766 38.656 0.243 1 96.25 766 PRO A CA 1
ATOM 6073 C C . PRO A 1 766 ? -32.281 38.531 0.112 1 96.25 766 PRO A C 1
ATOM 6075 O O . PRO A 1 766 ? -32.812 38.531 -1.002 1 96.25 766 PRO A O 1
ATOM 6078 N N . ARG A 1 767 ? -32.875 38.5 1.298 1 94.69 767 ARG A N 1
ATOM 6079 C CA . ARG A 1 767 ? -34.344 38.438 1.341 1 94.69 767 ARG A CA 1
ATOM 6080 C C . ARG A 1 767 ? -34.938 39.625 0.615 1 94.69 767 ARG A C 1
ATOM 6082 O O . ARG A 1 767 ? -34.469 40.75 0.735 1 94.69 767 ARG A O 1
ATOM 6089 N N . GLY A 1 768 ? -36 39.344 -0.261 1 89.75 768 GLY A N 1
ATOM 6090 C CA . GLY A 1 768 ? -36.719 40.406 -0.947 1 89.75 768 GLY A CA 1
ATOM 6091 C C . GLY A 1 768 ? -36.125 40.719 -2.32 1 89.75 768 GLY A C 1
ATOM 6092 O O . GLY A 1 768 ? -36.75 41.469 -3.094 1 89.75 768 GLY A O 1
ATOM 6093 N N . THR A 1 769 ? -35 40.188 -2.66 1 92.69 769 THR A N 1
ATOM 6094 C CA . THR A 1 769 ? -34.406 40.406 -3.971 1 92.69 769 THR A CA 1
ATOM 6095 C C . THR A 1 769 ? -35.188 39.688 -5.059 1 92.69 769 THR A C 1
ATOM 6097 O O . THR A 1 769 ? -35.656 38.562 -4.852 1 92.69 769 THR A O 1
ATOM 6100 N N . LYS A 1 770 ? -35.375 40.25 -6.176 1 91.12 770 LYS A N 1
ATOM 6101 C CA . LYS A 1 770 ? -36.031 39.656 -7.312 1 91.12 770 LYS A CA 1
ATOM 6102 C C . LYS A 1 770 ? -35.094 38.719 -8.078 1 91.12 770 LYS A C 1
ATOM 6104 O O . LYS A 1 770 ? -34.094 39.156 -8.625 1 91.12 770 LYS A O 1
ATOM 6109 N N . VAL A 1 771 ? -35.406 37.5 -8.078 1 93.81 771 VAL A N 1
ATOM 6110 C CA . VAL A 1 771 ? -34.594 36.5 -8.75 1 93.81 771 VAL A CA 1
ATOM 6111 C C . VAL A 1 771 ? -35.031 36.344 -10.203 1 93.81 771 VAL A C 1
ATOM 6113 O O . VAL A 1 771 ? -36.25 36.25 -10.484 1 93.81 771 VAL A O 1
ATOM 6116 N N . PRO A 1 772 ? -34.125 36.5 -11.07 1 92.75 772 PRO A N 1
ATOM 6117 C CA . PRO A 1 772 ? -34.5 36.25 -12.469 1 92.75 772 PRO A CA 1
ATOM 6118 C C . PRO A 1 772 ? -35.156 34.906 -12.703 1 92.75 772 PRO A C 1
ATOM 6120 O O . PRO A 1 772 ? -34.75 33.906 -12.094 1 92.75 772 PRO A O 1
ATOM 6123 N N . ALA A 1 773 ? -36.094 34.812 -13.648 1 89.75 773 ALA A N 1
ATOM 6124 C CA . ALA A 1 773 ? -36.906 33.625 -13.891 1 89.75 773 ALA A CA 1
ATOM 6125 C C . ALA A 1 773 ? -36.062 32.469 -14.438 1 89.75 773 ALA A C 1
ATOM 6127 O O . ALA A 1 773 ? -36.344 31.297 -14.148 1 89.75 773 ALA A O 1
ATOM 6128 N N . GLU A 1 774 ? -35.031 32.844 -15.156 1 90.19 774 GLU A N 1
ATOM 6129 C CA . GLU A 1 774 ? -34.219 31.812 -15.82 1 90.19 774 GLU A CA 1
ATOM 6130 C C . GLU A 1 774 ? -33.5 30.938 -14.797 1 90.19 774 GLU A C 1
ATOM 6132 O O . GLU A 1 774 ? -33.188 29.781 -15.086 1 90.19 774 GLU A O 1
ATOM 6137 N N . ILE A 1 775 ? -33.281 31.516 -13.547 1 92.62 775 ILE A N 1
ATOM 6138 C CA . ILE A 1 775 ? -32.469 30.766 -12.586 1 92.62 775 ILE A CA 1
ATOM 6139 C C . ILE A 1 775 ? -33.219 30.609 -11.281 1 92.62 775 ILE A C 1
ATOM 6141 O O . ILE A 1 775 ? -32.625 30.391 -10.227 1 92.62 775 ILE A O 1
ATOM 6145 N N . ALA A 1 776 ? -34.469 30.734 -11.297 1 89.5 776 ALA A N 1
ATOM 6146 C CA . ALA A 1 776 ? -35.344 30.688 -10.109 1 89.5 776 ALA A CA 1
ATOM 6147 C C . ALA A 1 776 ? -35.25 29.328 -9.414 1 89.5 776 ALA A C 1
ATOM 6149 O O . ALA A 1 776 ? -35.344 29.25 -8.188 1 89.5 776 ALA A O 1
ATOM 6150 N N . ALA A 1 777 ? -35.031 28.344 -10.195 1 88 777 ALA A N 1
ATOM 6151 C CA . ALA A 1 777 ? -34.969 26.984 -9.648 1 88 777 ALA A CA 1
ATOM 6152 C C . ALA A 1 777 ? -33.719 26.766 -8.82 1 88 777 ALA A C 1
ATOM 6154 O O . ALA A 1 777 ? -33.688 25.922 -7.934 1 88 777 ALA A O 1
ATOM 6155 N N . VAL A 1 778 ? -32.688 27.516 -9.062 1 91.81 778 VAL A N 1
ATOM 6156 C CA . VAL A 1 778 ? -31.422 27.266 -8.422 1 91.81 778 VAL A CA 1
ATOM 6157 C C . VAL A 1 778 ? -31 28.469 -7.574 1 91.81 778 VAL A C 1
ATOM 6159 O O . VAL A 1 778 ? -29.859 28.531 -7.102 1 91.81 778 VAL A O 1
ATOM 6162 N N . CYS A 1 779 ? -31.781 29.422 -7.395 1 93.12 779 CYS A N 1
ATOM 6163 C CA . CYS A 1 779 ? -31.484 30.625 -6.629 1 93.12 779 CYS A CA 1
ATOM 6164 C C . CYS A 1 779 ? -32.531 30.844 -5.531 1 93.12 779 CYS A C 1
ATOM 6166 O O . CYS A 1 779 ? -33.719 30.797 -5.789 1 93.12 779 CYS A O 1
ATOM 6168 N N . GLU A 1 780 ? -32.062 30.984 -4.324 1 93.19 780 GLU A N 1
ATOM 6169 C CA . GLU A 1 780 ? -32.938 31.188 -3.168 1 93.19 780 GLU A CA 1
ATOM 6170 C C . GLU A 1 780 ? -32.719 32.562 -2.553 1 93.19 780 GLU A C 1
ATOM 6172 O O . GLU A 1 780 ? -31.578 32.969 -2.326 1 93.19 780 GLU A O 1
ATOM 6177 N N . ALA A 1 781 ? -33.75 33.25 -2.297 1 93.69 781 ALA A N 1
ATOM 6178 C CA . ALA A 1 781 ? -33.688 34.562 -1.665 1 93.69 781 ALA A CA 1
ATOM 6179 C C . ALA A 1 781 ? -33.969 34.469 -0.171 1 93.69 781 ALA A C 1
ATOM 6181 O O . ALA A 1 781 ? -35.062 34.875 0.287 1 93.69 781 ALA A O 1
ATOM 6182 N N . ASN A 1 782 ? -33 34 0.598 1 93.38 782 ASN A N 1
ATOM 6183 C CA . ASN A 1 782 ? -33.281 33.719 2.006 1 93.38 782 ASN A CA 1
ATOM 6184 C C . ASN A 1 782 ? -32.125 34.219 2.896 1 93.38 782 ASN A C 1
ATOM 6186 O O . ASN A 1 782 ? -32.062 33.875 4.074 1 93.38 782 ASN A O 1
ATOM 6190 N N . VAL A 1 783 ? -31.219 35 2.41 1 96.94 783 VAL A N 1
ATOM 6191 C CA . VAL A 1 783 ? -30.109 35.5 3.232 1 96.94 783 VAL A CA 1
ATOM 6192 C C . VAL A 1 783 ? -30.578 36.688 4.074 1 96.94 783 VAL A C 1
ATOM 6194 O O . VAL A 1 783 ? -31.141 37.625 3.545 1 96.94 783 VAL A O 1
ATOM 6197 N N . ASP A 1 784 ? -30.328 36.594 5.367 1 96.06 784 ASP A N 1
ATOM 6198 C CA . ASP A 1 784 ? -30.703 37.656 6.309 1 96.06 784 ASP A CA 1
ATOM 6199 C C . ASP A 1 784 ? -29.547 38.594 6.539 1 96.06 784 ASP A C 1
ATOM 6201 O O . ASP A 1 784 ? -28.703 38.375 7.41 1 96.06 784 ASP A O 1
ATOM 6205 N N . VAL A 1 785 ? -29.562 39.75 5.895 1 95.75 785 VAL A N 1
ATOM 6206 C CA . VAL A 1 785 ? -28.484 40.719 5.965 1 95.75 785 VAL A CA 1
ATOM 6207 C C . VAL A 1 785 ? -28.5 41.406 7.328 1 95.75 785 VAL A C 1
ATOM 6209 O O . VAL A 1 785 ? -27.453 41.75 7.867 1 95.75 785 VAL A O 1
ATOM 6212 N N . ALA A 1 786 ? -29.641 41.531 7.938 1 95.62 786 ALA A N 1
ATOM 6213 C CA . ALA A 1 786 ? -29.766 42.188 9.242 1 95.62 786 ALA A CA 1
ATOM 6214 C C . ALA A 1 786 ? -29.062 41.375 10.328 1 95.62 786 ALA A C 1
ATOM 6216 O O . ALA A 1 786 ? -28.5 41.938 11.258 1 95.62 786 ALA A O 1
ATOM 6217 N N . LEU A 1 787 ? -29.156 40.156 10.18 1 96.38 787 LEU A N 1
ATOM 6218 C CA . LEU A 1 787 ? -28.484 39.281 11.133 1 96.38 787 LEU A CA 1
ATOM 6219 C C . LEU A 1 787 ? -26.984 39.469 11.062 1 96.38 787 LEU A C 1
ATOM 6221 O O . LEU A 1 787 ? -26.297 39.438 12.094 1 96.38 787 LEU A O 1
ATOM 6225 N N . ILE A 1 788 ? -26.406 39.594 9.906 1 97.75 788 ILE A N 1
ATOM 6226 C CA . ILE A 1 788 ? -24.984 39.812 9.711 1 97.75 788 ILE A CA 1
ATOM 6227 C C . ILE A 1 788 ? -24.562 41.125 10.375 1 97.75 788 ILE A C 1
ATOM 6229 O O . ILE A 1 788 ? -23.547 41.188 11.062 1 97.75 788 ILE A O 1
ATOM 6233 N N . GLU A 1 789 ? -25.359 42.156 10.18 1 97.12 789 GLU A N 1
ATOM 6234 C CA . GLU A 1 789 ? -25.062 43.469 10.727 1 97.12 789 GLU A CA 1
ATOM 6235 C C . GLU A 1 789 ? -25.094 43.438 12.258 1 97.12 789 GLU A C 1
ATOM 6237 O O . GLU A 1 789 ? -24.25 44.062 12.906 1 97.12 789 GLU A O 1
ATOM 6242 N N . LYS A 1 790 ? -26.031 42.719 12.766 1 96.31 790 LYS A N 1
ATOM 6243 C CA . LYS A 1 790 ? -26.219 42.656 14.211 1 96.31 790 LYS A CA 1
ATOM 6244 C C . LYS A 1 790 ? -25.016 42 14.883 1 96.31 790 LYS A C 1
ATOM 6246 O O . LYS A 1 790 ? -24.609 42.406 15.977 1 96.31 790 LYS A O 1
ATOM 6251 N N . HIS A 1 791 ? -24.469 41.031 14.266 1 96.81 791 HIS A N 1
ATOM 6252 C CA . HIS A 1 791 ? -23.406 40.281 14.906 1 96.81 791 HIS A CA 1
ATOM 6253 C C . HIS A 1 791 ? -22.078 40.5 14.195 1 96.81 791 HIS A C 1
ATOM 6255 O O . HIS A 1 791 ? -21.219 39.594 14.203 1 96.81 791 HIS A O 1
ATOM 6261 N N . TRP A 1 792 ? -21.906 41.594 13.531 1 97.19 792 TRP A N 1
ATOM 6262 C CA . TRP A 1 792 ? -20.703 41.938 12.789 1 97.19 792 TRP A CA 1
ATOM 6263 C C . TRP A 1 792 ? -19.5 42.031 13.719 1 97.19 792 TRP A C 1
ATOM 6265 O O . TRP A 1 792 ? -18.453 41.438 13.422 1 97.19 792 TRP A O 1
ATOM 6275 N N . ASP A 1 793 ? -19.688 42.594 14.828 1 96 793 ASP A N 1
ATOM 6276 C CA . ASP A 1 793 ? -18.594 42.781 15.773 1 96 793 ASP A CA 1
ATOM 6277 C C . ASP A 1 793 ? -18.109 41.469 16.328 1 96 793 ASP A C 1
ATOM 6279 O O . ASP A 1 793 ? -16.906 41.25 16.531 1 96 793 ASP A O 1
ATOM 6283 N N . SER A 1 794 ? -19.016 40.594 16.547 1 94.81 794 SER A N 1
ATOM 6284 C CA . SER A 1 794 ? -18.656 39.281 17.062 1 94.81 794 SER A CA 1
ATOM 6285 C C . SER A 1 794 ? -17.891 38.469 16.016 1 94.81 794 SER A C 1
ATOM 6287 O O . SER A 1 794 ? -16.969 37.75 16.359 1 94.81 794 SER A O 1
ATOM 6289 N N . LEU A 1 795 ? -18.266 38.625 14.781 1 96.88 795 LEU A N 1
ATOM 6290 C CA . LEU A 1 795 ? -17.562 37.938 13.703 1 96.88 795 LEU A CA 1
ATOM 6291 C C . LEU A 1 795 ? -16.141 38.438 13.578 1 96.88 795 LEU A C 1
ATOM 6293 O O . LEU A 1 795 ? -15.203 37.656 13.43 1 96.88 795 LEU A O 1
ATOM 6297 N N . VAL A 1 796 ? -16 39.688 13.672 1 96.75 796 VAL A N 1
ATOM 6298 C CA . VAL A 1 796 ? -14.68 40.312 13.555 1 96.75 796 VAL A CA 1
ATOM 6299 C C . VAL A 1 796 ? -13.844 39.969 14.789 1 96.75 796 VAL A C 1
ATOM 6301 O O . VAL A 1 796 ? -12.633 39.781 14.688 1 96.75 796 VAL A O 1
ATOM 6304 N N . HIS A 1 797 ? -14.523 39.969 15.938 1 95.88 797 HIS A N 1
ATOM 6305 C CA . HIS A 1 797 ? -13.875 39.562 17.172 1 95.88 797 HIS A CA 1
ATOM 6306 C C . HIS A 1 797 ? -13.258 38.188 17.047 1 95.88 797 HIS A C 1
ATOM 6308 O O . HIS A 1 797 ? -12.109 37.969 17.453 1 95.88 797 HIS A O 1
ATOM 6314 N N . LEU A 1 798 ? -13.938 37.312 16.484 1 94.69 798 LEU A N 1
ATOM 6315 C CA . LEU A 1 798 ? -13.438 35.938 16.281 1 94.69 798 LEU A CA 1
ATOM 6316 C C . LEU A 1 798 ? -12.266 35.938 15.312 1 94.69 798 LEU A C 1
ATOM 6318 O O . LEU A 1 798 ? -11.25 35.281 15.555 1 94.69 798 LEU A O 1
ATOM 6322 N N . ALA A 1 799 ? -12.398 36.594 14.211 1 96.25 799 ALA A N 1
ATOM 6323 C CA . ALA A 1 799 ? -11.336 36.656 13.211 1 96.25 799 ALA A CA 1
ATOM 6324 C C . ALA A 1 799 ? -10.055 37.25 13.797 1 96.25 799 ALA A C 1
ATOM 6326 O O . ALA A 1 799 ? -8.961 36.75 13.523 1 96.25 799 ALA A O 1
ATOM 6327 N N . ALA A 1 800 ? -10.219 38.219 14.562 1 93.75 800 ALA A N 1
ATOM 6328 C CA . ALA A 1 800 ? -9.078 38.875 15.203 1 93.75 800 ALA A CA 1
ATOM 6329 C C . ALA A 1 800 ? -8.383 37.938 16.172 1 93.75 800 ALA A C 1
ATOM 6331 O O . ALA A 1 800 ? -7.148 37.906 16.25 1 93.75 800 ALA A O 1
ATOM 6332 N N . SER A 1 801 ? -9.203 37.219 16.859 1 92.06 801 SER A N 1
ATOM 6333 C CA . SER A 1 801 ? -8.656 36.25 17.812 1 92.06 801 SER A CA 1
ATOM 6334 C C . SER A 1 801 ? -7.855 35.156 17.094 1 92.06 801 SER A C 1
ATOM 6336 O O . SER A 1 801 ? -6.824 34.719 17.594 1 92.06 801 SER A O 1
ATOM 6338 N N . VAL A 1 802 ? -8.328 34.781 15.969 1 91.06 802 VAL A N 1
ATOM 6339 C CA . VAL A 1 802 ? -7.648 33.75 15.188 1 91.06 802 VAL A CA 1
ATOM 6340 C C . VAL A 1 802 ? -6.395 34.312 14.539 1 91.06 802 VAL A C 1
ATOM 6342 O O . VAL A 1 802 ? -5.332 33.688 14.562 1 91.06 802 VAL A O 1
ATOM 6345 N N . MET A 1 803 ? -6.473 35.5 14.047 1 89.25 803 MET A N 1
ATOM 6346 C CA . MET A 1 803 ? -5.352 36.125 13.375 1 89.25 803 MET A CA 1
ATOM 6347 C C . MET A 1 803 ? -4.195 36.375 14.336 1 89.25 803 MET A C 1
ATOM 6349 O O . MET A 1 803 ? -3.031 36.188 13.969 1 89.25 803 MET A O 1
ATOM 6353 N N . SER A 1 804 ? -4.5 36.656 15.562 1 83.69 804 SER A N 1
ATOM 6354 C CA . SER A 1 804 ? -3.48 37 16.562 1 83.69 804 SER A CA 1
ATOM 6355 C C . SER A 1 804 ? -2.846 35.719 17.125 1 83.69 804 SER A C 1
ATOM 6357 O O . SER A 1 804 ? -1.789 35.781 17.766 1 83.69 804 SER A O 1
ATOM 6359 N N . GLY A 1 805 ? -3.5 34.594 16.891 1 80.25 805 GLY A N 1
ATOM 6360 C CA . GLY A 1 805 ? -2.979 33.344 17.422 1 80.25 805 GLY A CA 1
ATOM 6361 C C . GLY A 1 805 ? -3.574 32.969 18.766 1 80.25 805 GLY A C 1
ATOM 6362 O O . GLY A 1 805 ? -3.203 31.953 19.359 1 80.25 805 GLY A O 1
ATOM 6363 N N . HIS A 1 806 ? -4.461 33.844 19.188 1 79.81 806 HIS A N 1
ATOM 6364 C CA . HIS A 1 806 ? -5.141 33.531 20.453 1 79.81 806 HIS A CA 1
ATOM 6365 C C . HIS A 1 806 ? -5.879 32.188 20.359 1 79.81 806 HIS A C 1
ATOM 6367 O O . HIS A 1 806 ? -5.902 31.422 21.312 1 79.81 806 HIS A O 1
ATOM 6373 N N . ALA A 1 807 ? -6.473 32 19.25 1 85.62 807 ALA A N 1
ATOM 6374 C CA . ALA A 1 807 ? -7.102 30.734 18.938 1 85.62 807 ALA A CA 1
ATOM 6375 C C . ALA A 1 807 ? -6.68 30.234 17.562 1 85.62 807 ALA A C 1
ATOM 6377 O O . ALA A 1 807 ? -6.336 31.031 16.688 1 85.62 807 ALA A O 1
ATOM 6378 N N . SER A 1 808 ? -6.629 29 17.453 1 88.5 808 SER A N 1
ATOM 6379 C CA . SER A 1 808 ? -6.34 28.469 16.125 1 88.5 808 SER A CA 1
ATOM 6380 C C . SER A 1 808 ? -7.598 28.422 15.266 1 88.5 808 SER A C 1
ATOM 6382 O O . SER A 1 808 ? -8.711 28.344 15.789 1 88.5 808 SER A O 1
ATOM 6384 N N . ALA A 1 809 ? -7.41 28.5 13.984 1 93.12 809 ALA A N 1
ATOM 6385 C CA . ALA A 1 809 ? -8.539 28.375 13.07 1 93.12 809 ALA A CA 1
ATOM 6386 C C . ALA A 1 809 ? -9.164 26.984 13.172 1 93.12 809 ALA A C 1
ATOM 6388 O O . ALA A 1 809 ? -10.383 26.828 13.023 1 93.12 809 ALA A O 1
ATOM 6389 N N . VAL A 1 810 ? -8.383 26.016 13.461 1 91.19 810 VAL A N 1
ATOM 6390 C CA . VAL A 1 810 ? -8.859 24.641 13.602 1 91.19 810 VAL A CA 1
ATOM 6391 C C . VAL A 1 810 ? -9.828 24.547 14.773 1 91.19 810 VAL A C 1
ATOM 6393 O O . VAL A 1 810 ? -10.914 23.984 14.641 1 91.19 810 VAL A O 1
ATOM 6396 N N . ALA A 1 811 ? -9.422 25.109 15.836 1 89.06 811 ALA A N 1
ATOM 6397 C CA . ALA A 1 811 ? -10.273 25.094 17.016 1 89.06 811 ALA A CA 1
ATOM 6398 C C . ALA A 1 811 ? -11.555 25.891 16.797 1 89.06 811 ALA A C 1
ATOM 6400 O O . ALA A 1 811 ? -12.641 25.453 17.188 1 89.06 811 ALA A O 1
ATOM 6401 N N . ALA A 1 812 ? -11.414 27.047 16.188 1 91.94 812 ALA A N 1
ATOM 6402 C CA . ALA A 1 812 ? -12.562 27.922 15.945 1 91.94 812 ALA A CA 1
ATOM 6403 C C . ALA A 1 812 ? -13.602 27.234 15.062 1 91.94 812 ALA A C 1
ATOM 6405 O O . ALA A 1 812 ? -14.789 27.219 15.375 1 91.94 812 ALA A O 1
ATOM 6406 N N . LEU A 1 813 ? -13.148 26.656 14 1 93.38 813 LEU A N 1
ATOM 6407 C CA . LEU A 1 813 ? -14.078 26.062 13.055 1 93.38 813 LEU A CA 1
ATOM 6408 C C . LEU A 1 813 ? -14.609 24.734 13.57 1 93.38 813 LEU A C 1
ATOM 6410 O O . LEU A 1 813 ? -15.656 24.25 13.125 1 93.38 813 LEU A O 1
ATOM 6414 N N . ALA A 1 814 ? -13.844 24.156 14.469 1 89.62 814 ALA A N 1
ATOM 6415 C CA . ALA A 1 814 ? -14.375 22.953 15.109 1 89.62 814 ALA A CA 1
ATOM 6416 C C . ALA A 1 814 ? -15.594 23.297 15.969 1 89.62 814 ALA A C 1
ATOM 6418 O O . ALA A 1 814 ? -16.516 22.484 16.078 1 89.62 814 ALA A O 1
ATOM 6419 N N . ARG A 1 815 ? -15.57 24.484 16.562 1 91.44 815 ARG A N 1
ATOM 6420 C CA . ARG A 1 815 ? -16.656 24.906 17.438 1 91.44 815 ARG A CA 1
ATOM 6421 C C . ARG A 1 815 ? -17.812 25.484 16.625 1 91.44 815 ARG A C 1
ATOM 6423 O O . ARG A 1 815 ? -18.969 25.422 17.047 1 91.44 815 ARG A O 1
ATOM 6430 N N . PHE A 1 816 ? -17.5 26.094 15.5 1 92.31 816 PHE A N 1
ATOM 6431 C CA . PHE A 1 816 ? -18.516 26.703 14.664 1 92.31 816 PHE A CA 1
ATOM 6432 C C . PHE A 1 816 ? -18.797 25.859 13.438 1 92.31 816 PHE A C 1
ATOM 6434 O O . PHE A 1 816 ? -18.688 26.328 12.305 1 92.31 816 PHE A O 1
ATOM 6441 N N . GLY A 1 817 ? -19.156 24.656 13.727 1 88.75 817 GLY A N 1
ATOM 6442 C CA . GLY A 1 817 ? -19.594 23.719 12.719 1 88.75 817 GLY A CA 1
ATOM 6443 C C . GLY A 1 817 ? -21.094 23.438 12.781 1 88.75 817 GLY A C 1
ATOM 6444 O O . GLY A 1 817 ? -21.844 24.219 13.352 1 88.75 817 GLY A O 1
ATOM 6445 N N . SER A 1 818 ? -21.469 22.344 12.219 1 85.75 818 SER A N 1
ATOM 6446 C CA . SER A 1 818 ? -22.891 22 12.133 1 85.75 818 SER A CA 1
ATOM 6447 C C . SER A 1 818 ? -23.516 21.875 13.516 1 85.75 818 SER A C 1
ATOM 6449 O O . SER A 1 818 ? -24.703 22.125 13.695 1 85.75 818 SER A O 1
ATOM 6451 N N . ALA A 1 819 ? -22.75 21.562 14.492 1 86.19 819 ALA A N 1
ATOM 6452 C CA . ALA A 1 819 ? -23.234 21.406 15.859 1 86.19 819 ALA A CA 1
ATOM 6453 C C . ALA A 1 819 ? -23.609 22.75 16.469 1 86.19 819 ALA A C 1
ATOM 6455 O O . ALA A 1 819 ? -24.344 22.812 17.469 1 86.19 819 ALA A O 1
ATOM 6456 N N . ALA A 1 820 ? -23.156 23.812 15.828 1 88 820 ALA A N 1
ATOM 6457 C CA . ALA A 1 820 ? -23.391 25.156 16.359 1 88 820 ALA A CA 1
ATOM 6458 C C . ALA A 1 820 ? -24.656 25.766 15.758 1 88 820 ALA A C 1
ATOM 6460 O O . ALA A 1 820 ? -24.953 26.938 15.977 1 88 820 ALA A O 1
ATOM 6461 N N . GLN A 1 821 ? -25.359 25 15.07 1 88.75 821 GLN A N 1
ATOM 6462 C CA . GLN A 1 821 ? -26.609 25.5 14.5 1 88.75 821 GLN A CA 1
ATOM 6463 C C . GLN A 1 821 ? -27.5 26.109 15.586 1 88.75 821 GLN A C 1
ATOM 6465 O O . GLN A 1 821 ? -27.688 25.516 16.656 1 88.75 821 GLN A O 1
ATOM 6470 N N . GLY A 1 822 ? -27.969 27.281 15.406 1 86.19 822 GLY A N 1
ATOM 6471 C CA . GLY A 1 822 ? -28.766 28 16.391 1 86.19 822 GLY A CA 1
ATOM 6472 C C . GLY A 1 822 ? -28 29.125 17.062 1 86.19 822 GLY A C 1
ATOM 6473 O O . GLY A 1 822 ? -28.594 30.047 17.625 1 86.19 822 GLY A O 1
ATOM 6474 N N . ASP A 1 823 ? -26.656 29.031 17.016 1 90.06 823 ASP A N 1
ATOM 6475 C CA . ASP A 1 823 ? -25.797 30.094 17.562 1 90.06 823 ASP A CA 1
ATOM 6476 C C . ASP A 1 823 ? -25.812 31.328 16.656 1 90.06 823 ASP A C 1
ATOM 6478 O O . ASP A 1 823 ? -25.688 31.203 15.438 1 90.06 823 ASP A O 1
ATOM 6482 N N . PRO A 1 824 ? -25.984 32.406 17.25 1 92.62 824 PRO A N 1
ATOM 6483 C CA . PRO A 1 824 ? -26.125 33.625 16.422 1 92.62 824 PRO A CA 1
ATOM 6484 C C . PRO A 1 824 ? -24.875 33.938 15.617 1 92.62 824 PRO A C 1
ATOM 6486 O O . PRO A 1 824 ? -24.969 34.375 14.469 1 92.62 824 PRO A O 1
ATOM 6489 N N . ILE A 1 825 ? -23.75 33.812 16.234 1 94.12 825 ILE A N 1
ATOM 6490 C CA . ILE A 1 825 ? -22.5 34.062 15.523 1 94.12 825 ILE A CA 1
ATOM 6491 C C . ILE A 1 825 ? -22.344 33.125 14.352 1 94.12 825 ILE A C 1
ATOM 6493 O O . ILE A 1 825 ? -21.953 33.5 13.25 1 94.12 825 ILE A O 1
ATOM 6497 N N . TYR A 1 826 ? -22.625 31.859 14.625 1 95.5 826 TYR A N 1
ATOM 6498 C CA . TYR A 1 826 ? -22.578 30.859 13.57 1 95.5 826 TYR A CA 1
ATOM 6499 C C . TYR A 1 826 ? -23.531 31.188 12.438 1 95.5 826 TYR A C 1
ATOM 6501 O O . TYR A 1 826 ? -23.156 31.125 11.266 1 95.5 826 TYR A O 1
ATOM 6509 N N . GLU A 1 827 ? -24.75 31.516 12.758 1 96.44 827 GLU A N 1
ATOM 6510 C CA . GLU A 1 827 ? -25.766 31.812 11.75 1 96.44 827 GLU A CA 1
ATOM 6511 C C . GLU A 1 827 ? -25.375 33.031 10.922 1 96.44 827 GLU A C 1
ATOM 6513 O O . GLU A 1 827 ? -25.562 33.062 9.703 1 96.44 827 GLU A O 1
ATOM 6518 N N . ALA A 1 828 ? -24.891 34.031 11.617 1 97.38 828 ALA A N 1
ATOM 6519 C CA . ALA A 1 828 ? -24.453 35.25 10.906 1 97.38 828 ALA A CA 1
ATOM 6520 C C . ALA A 1 828 ? -23.328 34.906 9.93 1 97.38 828 ALA A C 1
ATOM 6522 O O . ALA A 1 828 ? -23.312 35.406 8.797 1 97.38 828 ALA A O 1
ATOM 6523 N N . GLY A 1 829 ? -22.422 34.156 10.43 1 97.56 829 GLY A N 1
ATOM 6524 C CA . GLY A 1 829 ? -21.328 33.75 9.57 1 97.56 829 GLY A CA 1
ATOM 6525 C C . GLY A 1 829 ? -21.781 32.906 8.383 1 97.56 829 GLY A C 1
ATOM 6526 O O . GLY A 1 829 ? -21.234 33.062 7.281 1 97.56 829 GLY A O 1
ATOM 6527 N N . VAL A 1 830 ? -22.688 31.984 8.555 1 97.31 830 VAL A N 1
ATOM 6528 C CA . VAL A 1 830 ? -23.203 31.141 7.477 1 97.31 830 VAL A CA 1
ATOM 6529 C C . VAL A 1 830 ? -23.891 32.031 6.43 1 97.31 830 VAL A C 1
ATOM 6531 O O . VAL A 1 830 ? -23.719 31.812 5.227 1 97.31 830 VAL A O 1
ATOM 6534 N N . GLN A 1 831 ? -24.688 33 6.875 1 97 831 GLN A N 1
ATOM 6535 C CA . GLN A 1 831 ? -25.391 33.906 5.957 1 97 831 GLN A CA 1
ATOM 6536 C C . GLN A 1 831 ? -24.391 34.719 5.121 1 97 831 GLN A C 1
ATOM 6538 O O . GLN A 1 831 ? -24.547 34.844 3.904 1 97 831 GLN A O 1
ATOM 6543 N N . LEU A 1 832 ? -23.391 35.219 5.781 1 97.62 832 LEU A N 1
ATOM 6544 C CA . LEU A 1 832 ? -22.344 35.938 5.055 1 97.62 832 LEU A CA 1
ATOM 6545 C C . LEU A 1 832 ? -21.641 35 4.078 1 97.62 832 LEU A C 1
ATOM 6547 O O . LEU A 1 832 ? -21.344 35.375 2.945 1 97.62 832 LEU A O 1
ATOM 6551 N N . GLY A 1 833 ? -21.312 33.781 4.492 1 97.75 833 GLY A N 1
ATOM 6552 C CA . GLY A 1 833 ? -20.688 32.781 3.648 1 97.75 833 GLY A CA 1
ATOM 6553 C C . GLY A 1 833 ? -21.5 32.438 2.416 1 97.75 833 GLY A C 1
ATOM 6554 O O . GLY A 1 833 ? -20.953 32.219 1.34 1 97.75 833 GLY A O 1
ATOM 6555 N N . ARG A 1 834 ? -22.766 32.375 2.541 1 96.94 834 ARG A N 1
ATOM 6556 C CA . ARG A 1 834 ? -23.656 32.094 1.422 1 96.94 834 ARG A CA 1
ATOM 6557 C C . ARG A 1 834 ? -23.578 33.188 0.353 1 96.94 834 ARG A C 1
ATOM 6559 O O . ARG A 1 834 ? -23.609 32.875 -0.843 1 96.94 834 ARG A O 1
ATOM 6566 N N . LEU A 1 835 ? -23.5 34.406 0.813 1 97.19 835 LEU A N 1
ATOM 6567 C CA . LEU A 1 835 ? -23.328 35.5 -0.131 1 97.19 835 LEU A CA 1
ATOM 6568 C C . LEU A 1 835 ? -22 35.375 -0.875 1 97.19 835 LEU A C 1
ATOM 6570 O O . LEU A 1 835 ? -21.953 35.531 -2.098 1 97.19 835 LEU A O 1
ATOM 6574 N N . LEU A 1 836 ? -21 35.094 -0.098 1 97.38 836 LEU A N 1
ATOM 6575 C CA . LEU A 1 836 ? -19.672 34.969 -0.689 1 97.38 836 LEU A CA 1
ATOM 6576 C C . LEU A 1 836 ? -19.625 33.781 -1.656 1 97.38 836 LEU A C 1
ATOM 6578 O O . LEU A 1 836 ? -19.016 33.844 -2.719 1 97.38 836 LEU A O 1
ATOM 6582 N N . ARG A 1 837 ? -20.234 32.656 -1.27 1 96.25 837 ARG A N 1
ATOM 6583 C CA . ARG A 1 837 ? -20.297 31.5 -2.141 1 96.25 837 ARG A CA 1
ATOM 6584 C C . ARG A 1 837 ? -21.031 31.828 -3.441 1 96.25 837 ARG A C 1
ATOM 6586 O O . ARG A 1 837 ? -20.641 31.344 -4.512 1 96.25 837 ARG A O 1
ATOM 6593 N N . THR A 1 838 ? -22.109 32.562 -3.357 1 96.31 838 THR A N 1
ATOM 6594 C CA . THR A 1 838 ? -22.844 32.969 -4.551 1 96.31 838 THR A CA 1
ATOM 6595 C C . THR A 1 838 ? -21.969 33.781 -5.492 1 96.31 838 THR A C 1
ATOM 6597 O O . THR A 1 838 ? -21.953 33.531 -6.699 1 96.31 838 THR A O 1
ATOM 6600 N N . ALA A 1 839 ? -21.266 34.75 -4.883 1 96.06 839 ALA A N 1
ATOM 6601 C CA . ALA A 1 839 ? -20.344 35.531 -5.688 1 96.06 839 ALA A CA 1
ATOM 6602 C C . ALA A 1 839 ? -19.281 34.656 -6.355 1 96.06 839 ALA A C 1
ATOM 6604 O O . ALA A 1 839 ? -18.953 34.875 -7.527 1 96.06 839 ALA A O 1
ATOM 6605 N N . PHE A 1 840 ? -18.703 33.781 -5.648 1 95.94 840 PHE A N 1
ATOM 6606 C CA . PHE A 1 840 ? -17.688 32.875 -6.145 1 95.94 840 PHE A CA 1
ATOM 6607 C C . PHE A 1 840 ? -18.25 31.984 -7.254 1 95.94 840 PHE A C 1
ATOM 6609 O O . PHE A 1 840 ? -17.641 31.844 -8.32 1 95.94 840 PHE A O 1
ATOM 6616 N N . LEU A 1 841 ? -19.422 31.359 -6.992 1 94.44 841 LEU A N 1
ATOM 6617 C CA . LEU A 1 841 ? -20.016 30.422 -7.938 1 94.44 841 LEU A CA 1
ATOM 6618 C C . LEU A 1 841 ? -20.422 31.125 -9.227 1 94.44 841 LEU A C 1
ATOM 6620 O O . LEU A 1 841 ? -20.344 30.547 -10.312 1 94.44 841 LEU A O 1
ATOM 6624 N N . ALA A 1 842 ? -20.922 32.344 -9.102 1 94.12 842 ALA A N 1
ATOM 6625 C CA . ALA A 1 842 ? -21.266 33.125 -10.297 1 94.12 842 ALA A CA 1
ATOM 6626 C C . ALA A 1 842 ? -20.062 33.281 -11.219 1 94.12 842 ALA A C 1
ATOM 6628 O O . ALA A 1 842 ? -20.156 33.062 -12.422 1 94.12 842 ALA A O 1
ATOM 6629 N N . ASP A 1 843 ? -18.953 33.656 -10.609 1 93.81 843 ASP A N 1
ATOM 6630 C CA . ASP A 1 843 ? -17.719 33.781 -11.375 1 93.81 843 ASP A CA 1
ATOM 6631 C C . ASP A 1 843 ? -17.281 32.406 -11.922 1 93.81 843 ASP A C 1
ATOM 6633 O O . ASP A 1 843 ? -16.844 32.312 -13.062 1 93.81 843 ASP A O 1
ATOM 6637 N N . TYR A 1 844 ? -17.391 31.375 -11.094 1 92.94 844 TYR A N 1
ATOM 6638 C CA . TYR A 1 844 ? -16.984 30.031 -11.453 1 92.94 844 TYR A CA 1
ATOM 6639 C C . TYR A 1 844 ? -17.781 29.5 -12.641 1 92.94 844 TYR A C 1
ATOM 6641 O O . TYR A 1 844 ? -17.25 28.812 -13.508 1 92.94 844 TYR A O 1
ATOM 6649 N N . PHE A 1 845 ? -19.016 29.875 -12.773 1 91.44 845 PHE A N 1
ATOM 6650 C CA . PHE A 1 845 ? -19.906 29.375 -13.812 1 91.44 845 PHE A CA 1
ATOM 6651 C C . PHE A 1 845 ? -19.703 30.141 -15.117 1 91.44 845 PHE A C 1
ATOM 6653 O O . PHE A 1 845 ? -19.797 29.547 -16.203 1 91.44 845 PHE A O 1
ATOM 6660 N N . VAL A 1 846 ? -19.406 31.359 -15.008 1 90.69 846 VAL A N 1
ATOM 6661 C CA . VAL A 1 846 ? -19.438 32.219 -16.188 1 90.69 846 VAL A CA 1
ATOM 6662 C C . VAL A 1 846 ? -18.031 32.375 -16.75 1 90.69 846 VAL A C 1
ATOM 6664 O O . VAL A 1 846 ? -17.844 32.406 -17.969 1 90.69 846 VAL A O 1
ATOM 6667 N N . LYS A 1 847 ? -17.031 32.375 -15.891 1 92.12 847 LYS A N 1
ATOM 6668 C CA . LYS A 1 847 ? -15.672 32.625 -16.328 1 92.12 847 LYS A CA 1
ATOM 6669 C C . LYS A 1 847 ? -14.875 31.328 -16.469 1 92.12 847 LYS A C 1
ATOM 6671 O O . LYS A 1 847 ? -14.297 30.844 -15.492 1 92.12 847 LYS A O 1
ATOM 6676 N N . ASP A 1 848 ? -14.562 30.922 -17.672 1 88.81 848 ASP A N 1
ATOM 6677 C CA . ASP A 1 848 ? -13.82 29.703 -17.938 1 88.81 848 ASP A CA 1
ATOM 6678 C C . ASP A 1 848 ? -12.359 29.844 -17.516 1 88.81 848 ASP A C 1
ATOM 6680 O O . ASP A 1 848 ? -11.75 28.875 -17.031 1 88.81 848 ASP A O 1
ATOM 6684 N N . ALA A 1 849 ? -11.852 30.984 -17.719 1 90 849 ALA A N 1
ATOM 6685 C CA . ALA A 1 849 ? -10.453 31.219 -17.359 1 90 849 ALA A CA 1
ATOM 6686 C C . ALA A 1 849 ? -10.234 31.016 -15.852 1 90 849 ALA A C 1
ATOM 6688 O O . ALA A 1 849 ? -9.211 30.484 -15.438 1 90 849 ALA A O 1
ATOM 6689 N N . PHE A 1 850 ? -11.227 31.516 -15.117 1 92.56 850 PHE A N 1
ATOM 6690 C CA . PHE A 1 850 ? -11.156 31.375 -13.672 1 92.56 850 PHE A CA 1
ATOM 6691 C C . PHE A 1 850 ? -11.234 29.906 -13.258 1 92.56 850 PHE A C 1
ATOM 6693 O O . PHE A 1 850 ? -10.469 29.453 -12.406 1 92.56 850 PHE A O 1
ATOM 6700 N N . ARG A 1 851 ? -12.023 29.172 -13.883 1 91.06 851 ARG A N 1
ATOM 6701 C CA . ARG A 1 851 ? -12.172 27.734 -13.609 1 91.06 851 ARG A CA 1
ATOM 6702 C C . ARG A 1 851 ? -10.891 26.984 -13.945 1 91.06 851 ARG A C 1
ATOM 6704 O O . ARG A 1 851 ? -10.477 26.094 -13.195 1 91.06 851 ARG A O 1
ATOM 6711 N N . ASN A 1 852 ? -10.305 27.328 -15.016 1 90.62 852 ASN A N 1
ATOM 6712 C CA . ASN A 1 852 ? -9.07 26.672 -15.445 1 90.62 852 ASN A CA 1
ATOM 6713 C C . ASN A 1 852 ? -7.922 26.969 -14.484 1 90.62 852 ASN A C 1
ATOM 6715 O O . ASN A 1 852 ? -7.07 26.109 -14.25 1 90.62 852 ASN A O 1
ATOM 6719 N N . GLU A 1 853 ? -7.93 28.125 -14.055 1 91.81 853 GLU A N 1
ATOM 6720 C CA . GLU A 1 853 ? -6.891 28.5 -13.109 1 91.81 853 GLU A CA 1
ATOM 6721 C C . GLU A 1 853 ? -6.992 27.703 -11.82 1 91.81 853 GLU A C 1
ATOM 6723 O O . GLU A 1 853 ? -5.98 27.219 -11.297 1 91.81 853 GLU A O 1
ATOM 6728 N N . LEU A 1 854 ? -8.18 27.547 -11.32 1 92.88 854 LEU A N 1
ATOM 6729 C CA . LEU A 1 854 ? -8.391 26.781 -10.094 1 92.88 854 LEU A CA 1
ATOM 6730 C C . LEU A 1 854 ? -8.039 25.312 -10.305 1 92.88 854 LEU A C 1
ATOM 6732 O O . LEU A 1 854 ? -7.445 24.672 -9.43 1 92.88 854 LEU A O 1
ATOM 6736 N N . ARG A 1 855 ? -8.391 24.812 -11.422 1 91.25 855 ARG A N 1
ATOM 6737 C CA . ARG A 1 855 ? -8.055 23.422 -11.75 1 91.25 855 ARG A CA 1
ATOM 6738 C C . ARG A 1 855 ? -6.543 23.234 -11.797 1 91.25 855 ARG A C 1
ATOM 6740 O O . ARG A 1 855 ? -6.023 22.234 -11.305 1 91.25 855 ARG A O 1
ATOM 6747 N N . ARG A 1 856 ? -5.875 24.125 -12.359 1 92.19 856 ARG A N 1
ATOM 6748 C CA . ARG A 1 856 ? -4.426 24.047 -12.5 1 92.19 856 ARG A CA 1
ATOM 6749 C C . ARG A 1 856 ? -3.746 24.016 -11.133 1 92.19 856 ARG A C 1
ATOM 6751 O O . ARG A 1 856 ? -2.863 23.188 -10.891 1 92.19 856 ARG A O 1
ATOM 6758 N N . VAL A 1 857 ? -4.148 24.922 -10.289 1 94.75 857 VAL A N 1
ATOM 6759 C CA . VAL A 1 857 ? -3.494 25.016 -8.992 1 94.75 857 VAL A CA 1
ATOM 6760 C C . VAL A 1 857 ? -3.793 23.766 -8.164 1 94.75 857 VAL A C 1
ATOM 6762 O O . VAL A 1 857 ? -2.932 23.297 -7.422 1 94.75 857 VAL A O 1
ATOM 6765 N N . LEU A 1 858 ? -4.973 23.234 -8.273 1 94.06 858 LEU A N 1
ATOM 6766 C CA . LEU A 1 858 ? -5.316 22 -7.562 1 94.06 858 LEU A CA 1
ATOM 6767 C C . LEU A 1 858 ? -4.516 20.828 -8.094 1 94.06 858 LEU A C 1
ATOM 6769 O O . LEU A 1 858 ? -4.094 19.953 -7.328 1 94.06 858 LEU A O 1
ATOM 6773 N N . ASN A 1 859 ? -4.281 20.812 -9.406 1 92.25 859 ASN A N 1
ATOM 6774 C CA . ASN A 1 859 ? -3.475 19.75 -10.008 1 92.25 859 ASN A CA 1
ATOM 6775 C C . ASN A 1 859 ? -2.029 19.812 -9.523 1 92.25 859 ASN A C 1
ATOM 6777 O O . ASN A 1 859 ? -1.364 18.781 -9.422 1 92.25 859 ASN A O 1
ATOM 6781 N N . ARG A 1 860 ? -1.588 20.984 -9.242 1 94.12 860 ARG A N 1
ATOM 6782 C CA . ARG A 1 860 ? -0.252 21.125 -8.672 1 94.12 860 ARG A CA 1
ATOM 6783 C C . ARG A 1 860 ? -0.168 20.453 -7.305 1 94.12 860 ARG A C 1
ATOM 6785 O O . ARG A 1 860 ? 0.826 19.797 -6.988 1 94.12 860 ARG A O 1
ATOM 6792 N N . GLY A 1 861 ? -1.198 20.656 -6.559 1 94.38 861 GLY A N 1
ATOM 6793 C CA . GLY A 1 861 ? -1.25 19.969 -5.273 1 94.38 861 GLY A CA 1
ATOM 6794 C C . GLY A 1 861 ? -1.201 18.453 -5.398 1 94.38 861 GLY A C 1
ATOM 6795 O O . GLY A 1 861 ? -0.536 17.781 -4.609 1 94.38 861 GLY A O 1
ATOM 6796 N N . GLU A 1 862 ? -1.836 17.938 -6.379 1 92.69 862 GLU A N 1
ATOM 6797 C CA . GLU A 1 862 ? -1.828 16.5 -6.609 1 92.69 862 GLU A CA 1
ATOM 6798 C C . GLU A 1 862 ? -0.443 16.016 -7.031 1 92.69 862 GLU A C 1
ATOM 6800 O O . GLU A 1 862 ? -0.013 14.93 -6.637 1 92.69 862 GLU A O 1
ATOM 6805 N N . ALA A 1 863 ? 0.218 16.812 -7.887 1 95.62 863 ALA A N 1
ATOM 6806 C CA . ALA A 1 863 ? 1.572 16.469 -8.32 1 95.62 863 ALA A CA 1
ATOM 6807 C C . ALA A 1 863 ? 2.535 16.453 -7.133 1 95.62 863 ALA A C 1
ATOM 6809 O O . ALA A 1 863 ? 3.406 15.578 -7.055 1 95.62 863 ALA A O 1
ATOM 6810 N N . VAL A 1 864 ? 2.369 17.344 -6.262 1 97.25 864 VAL A N 1
ATOM 6811 C CA . VAL A 1 864 ? 3.223 17.406 -5.082 1 97.25 864 VAL A CA 1
ATOM 6812 C C . VAL A 1 864 ? 2.941 16.203 -4.18 1 97.25 864 VAL A C 1
ATOM 6814 O O . VAL A 1 864 ? 3.861 15.641 -3.584 1 97.25 864 VAL A O 1
ATOM 6817 N N . ASN A 1 865 ? 1.707 15.867 -4.027 1 95.31 865 ASN A N 1
ATOM 6818 C CA . ASN A 1 865 ? 1.37 14.68 -3.256 1 95.31 865 ASN A CA 1
ATOM 6819 C C . ASN A 1 865 ? 1.985 13.422 -3.865 1 95.31 865 ASN A C 1
ATOM 6821 O O . ASN A 1 865 ? 2.402 12.516 -3.143 1 95.31 865 ASN A O 1
ATOM 6825 N N . ALA A 1 866 ? 2.027 13.367 -5.191 1 94.69 866 ALA A N 1
ATOM 6826 C CA . ALA A 1 866 ? 2.68 12.242 -5.859 1 94.69 866 ALA A CA 1
ATOM 6827 C C . ALA A 1 866 ? 4.172 12.211 -5.539 1 94.69 866 ALA A C 1
ATOM 6829 O O . ALA A 1 866 ? 4.75 11.133 -5.348 1 94.69 866 ALA A O 1
ATOM 6830 N N . LEU A 1 867 ? 4.785 13.336 -5.543 1 96.62 867 LEU A N 1
ATOM 6831 C CA . LEU A 1 867 ? 6.188 13.445 -5.16 1 96.62 867 LEU A CA 1
ATOM 6832 C C . LEU A 1 867 ? 6.398 12.977 -3.727 1 96.62 867 LEU A C 1
ATOM 6834 O O . LEU A 1 867 ? 7.328 12.211 -3.449 1 96.62 867 LEU A O 1
ATOM 6838 N N . LYS A 1 868 ? 5.539 13.43 -2.836 1 96.81 868 LYS A N 1
ATOM 6839 C CA . LYS A 1 868 ? 5.637 13.016 -1.438 1 96.81 868 LYS A CA 1
ATOM 6840 C C . LYS A 1 868 ? 5.504 11.508 -1.296 1 96.81 868 LYS A C 1
ATOM 6842 O O . LYS A 1 868 ? 6.199 10.891 -0.484 1 96.81 868 LYS A O 1
ATOM 6847 N N . ARG A 1 869 ? 4.668 10.922 -2.08 1 93.06 869 ARG A N 1
ATOM 6848 C CA . ARG A 1 869 ? 4.48 9.477 -2.031 1 93.06 869 ARG A CA 1
ATOM 6849 C C . ARG A 1 869 ? 5.723 8.742 -2.525 1 93.06 869 ARG A C 1
ATOM 6851 O O . ARG A 1 869 ? 6.039 7.652 -2.047 1 93.06 869 ARG A O 1
ATOM 6858 N N . ALA A 1 870 ? 6.387 9.336 -3.484 1 92.69 870 ALA A N 1
ATOM 6859 C CA . ALA A 1 870 ? 7.613 8.742 -3.998 1 92.69 870 ALA A CA 1
ATOM 6860 C C . ALA A 1 870 ? 8.727 8.781 -2.955 1 92.69 870 ALA A C 1
ATOM 6862 O O . ALA A 1 870 ? 9.578 7.895 -2.906 1 92.69 870 ALA A O 1
ATOM 6863 N N . ILE A 1 871 ? 8.695 9.766 -2.172 1 95.31 871 ILE A N 1
ATOM 6864 C CA . ILE A 1 871 ? 9.711 9.93 -1.135 1 95.31 871 ILE A CA 1
ATOM 6865 C C . ILE A 1 871 ? 9.375 9.039 0.058 1 95.31 871 ILE A C 1
ATOM 6867 O O . ILE A 1 871 ? 10.25 8.336 0.578 1 95.31 871 ILE A O 1
ATOM 6871 N N . TYR A 1 872 ? 8.102 9.148 0.45 1 94.44 872 TYR A N 1
ATOM 6872 C CA . TYR A 1 872 ? 7.621 8.344 1.568 1 94.44 872 TYR A CA 1
ATOM 6873 C C . TYR A 1 872 ? 6.879 7.113 1.073 1 94.44 872 TYR A C 1
ATOM 6875 O O . TYR A 1 872 ? 5.648 7.109 0.994 1 94.44 872 TYR A O 1
ATOM 6883 N N . THR A 1 873 ? 7.422 5.965 0.895 1 85.94 873 THR A N 1
ATOM 6884 C CA . THR A 1 873 ? 6.871 4.801 0.211 1 85.94 873 THR A CA 1
ATOM 6885 C C . THR A 1 873 ? 6.23 3.838 1.21 1 85.94 873 THR A C 1
ATOM 6887 O O . THR A 1 873 ? 5.359 3.045 0.846 1 85.94 873 THR A O 1
ATOM 6890 N N . GLY A 1 874 ? 6.539 3.809 2.406 1 86.31 874 GLY A N 1
ATOM 6891 C CA . GLY A 1 874 ? 6.039 2.832 3.361 1 86.31 874 GLY A CA 1
ATOM 6892 C C . GLY A 1 874 ? 5.008 3.406 4.316 1 86.31 874 GLY A C 1
ATOM 6893 O O . GLY A 1 874 ? 4.414 4.449 4.039 1 86.31 874 GLY A O 1
ATOM 6894 N N . ARG A 1 875 ? 4.734 2.717 5.391 1 90.12 875 ARG A N 1
ATOM 6895 C CA . ARG A 1 875 ? 3.758 3.09 6.41 1 90.12 875 ARG A CA 1
ATOM 6896 C C . ARG A 1 875 ? 4.395 3.961 7.484 1 90.12 875 ARG A C 1
ATOM 6898 O O . ARG A 1 875 ? 5.605 3.893 7.711 1 90.12 875 ARG A O 1
ATOM 6905 N N . ILE A 1 876 ? 3.562 4.805 8.062 1 93.56 876 ILE A N 1
ATOM 6906 C CA . ILE A 1 876 ? 4.031 5.559 9.219 1 93.56 876 ILE A CA 1
ATOM 6907 C C . ILE A 1 876 ? 4.074 4.648 10.445 1 93.56 876 ILE A C 1
ATOM 6909 O O . ILE A 1 876 ? 3.094 3.961 10.75 1 93.56 876 ILE A O 1
ATOM 6913 N N . SER A 1 877 ? 5.199 4.582 11.117 1 90.94 877 SER A N 1
ATOM 6914 C CA . SER A 1 877 ? 5.336 3.748 12.312 1 90.94 877 SER A CA 1
ATOM 6915 C C . SER A 1 877 ? 4.438 4.242 13.438 1 90.94 877 SER A C 1
ATOM 6917 O O . SER A 1 877 ? 4.207 5.445 13.57 1 90.94 877 SER A O 1
ATOM 6919 N N . PRO A 1 878 ? 3.951 3.377 14.266 1 90.06 878 PRO A N 1
ATOM 6920 C CA . PRO A 1 878 ? 3.111 3.785 15.391 1 90.06 878 PRO A CA 1
ATOM 6921 C C . PRO A 1 878 ? 3.816 4.766 16.328 1 90.06 878 PRO A C 1
ATOM 6923 O O . PRO A 1 878 ? 3.182 5.68 16.859 1 90.06 878 PRO A O 1
ATOM 6926 N N . ALA A 1 879 ? 5.105 4.586 16.438 1 86.88 879 ALA A N 1
ATOM 6927 C CA . ALA A 1 879 ? 5.867 5.457 17.328 1 86.88 879 ALA A CA 1
ATOM 6928 C C . ALA A 1 879 ? 5.832 6.902 16.844 1 86.88 879 ALA A C 1
ATOM 6930 O O . ALA A 1 879 ? 5.844 7.836 17.656 1 86.88 879 ALA A O 1
ATOM 6931 N N . GLN A 1 880 ? 5.711 7.082 15.594 1 90.5 880 GLN A N 1
ATOM 6932 C CA . GLN A 1 880 ? 5.738 8.422 15.016 1 90.5 880 GLN A CA 1
ATOM 6933 C C . GLN A 1 880 ? 4.324 8.969 14.828 1 90.5 880 GLN A C 1
ATOM 6935 O O . GLN A 1 880 ? 4.141 10.18 14.656 1 90.5 880 GLN A O 1
ATOM 6940 N N . ALA A 1 881 ? 3.348 8.086 14.914 1 90.5 881 ALA A N 1
ATOM 6941 C CA . ALA A 1 881 ? 1.998 8.508 14.539 1 90.5 881 ALA A CA 1
ATOM 6942 C C . ALA A 1 881 ? 1.137 8.742 15.781 1 90.5 881 ALA A C 1
ATOM 6944 O O . ALA A 1 881 ? 0.104 9.406 15.703 1 90.5 881 ALA A O 1
ATOM 6945 N N . LYS A 1 882 ? 1.509 8.242 16.938 1 87.5 882 LYS A N 1
ATOM 6946 C CA . LYS A 1 882 ? 0.631 8.234 18.109 1 87.5 882 LYS A CA 1
ATOM 6947 C C . LYS A 1 882 ? 0.521 9.625 18.719 1 87.5 882 LYS A C 1
ATOM 6949 O O . LYS A 1 882 ? -0.548 10.016 19.188 1 87.5 882 LYS A O 1
ATOM 6954 N N . ARG A 1 883 ? 1.582 10.328 18.656 1 87.12 883 ARG A N 1
ATOM 6955 C CA . ARG A 1 883 ? 1.569 11.664 19.25 1 87.12 883 ARG A CA 1
ATOM 6956 C C . ARG A 1 883 ? 1.561 12.734 18.156 1 87.12 883 ARG A C 1
ATOM 6958 O O . ARG A 1 883 ? 2.195 12.578 17.109 1 87.12 883 ARG A O 1
ATOM 6965 N N . VAL A 1 884 ? 0.998 13.844 18.5 1 85.25 884 VAL A N 1
ATOM 6966 C CA . VAL A 1 884 ? 0.811 14.914 17.531 1 85.25 884 VAL A CA 1
ATOM 6967 C C . VAL A 1 884 ? 2.16 15.547 17.188 1 85.25 884 VAL A C 1
ATOM 6969 O O . VAL A 1 884 ? 2.406 15.906 16.031 1 85.25 884 VAL A O 1
ATOM 6972 N N . ASP A 1 885 ? 3.023 15.711 18.141 1 84.12 885 ASP A N 1
ATOM 6973 C CA . ASP A 1 885 ? 4.316 16.344 17.906 1 84.12 885 ASP A CA 1
ATOM 6974 C C . ASP A 1 885 ? 5.191 15.492 17 1 84.12 885 ASP A C 1
ATOM 6976 O O . ASP A 1 885 ? 5.898 16.016 16.141 1 84.12 885 ASP A O 1
ATOM 6980 N N . GLU A 1 886 ? 5.121 14.172 17.234 1 88.44 886 GLU A N 1
ATOM 6981 C CA . GLU A 1 886 ? 5.883 13.266 16.391 1 88.44 886 GLU A CA 1
ATOM 6982 C C . GLU A 1 886 ? 5.355 13.281 14.953 1 88.44 886 GLU A C 1
ATOM 6984 O O . GLU A 1 886 ? 6.137 13.297 14 1 88.44 886 GLU A O 1
ATOM 6989 N N . MET A 1 887 ? 4.086 13.297 14.844 1 92.56 887 MET A N 1
ATOM 6990 C CA . MET A 1 887 ? 3.473 13.297 13.516 1 92.56 887 MET A CA 1
ATOM 6991 C C . MET A 1 887 ? 3.734 14.625 12.805 1 92.56 887 MET A C 1
ATOM 6993 O O . MET A 1 887 ? 3.844 14.656 11.578 1 92.56 887 MET A O 1
ATOM 6997 N N . GLN A 1 888 ? 3.809 15.695 13.562 1 92.62 888 GLN A N 1
ATOM 6998 C CA . GLN A 1 888 ? 4.148 16.984 12.977 1 92.62 888 GLN A CA 1
ATOM 6999 C C . GLN A 1 888 ? 5.555 16.969 12.391 1 92.62 888 GLN A C 1
ATOM 7001 O O . GLN A 1 888 ? 5.801 17.562 11.328 1 92.62 888 GLN A O 1
ATOM 7006 N N . ALA A 1 889 ? 6.449 16.328 13.102 1 93.31 889 ALA A N 1
ATOM 7007 C CA . ALA A 1 889 ? 7.816 16.219 12.602 1 93.31 889 ALA A CA 1
ATOM 7008 C C . ALA A 1 889 ? 7.848 15.445 11.273 1 93.31 889 ALA A C 1
ATOM 7010 O O . ALA A 1 889 ? 8.617 15.797 10.375 1 93.31 889 ALA A O 1
ATOM 7011 N N . VAL A 1 890 ? 7.039 14.445 11.188 1 95.06 890 VAL A N 1
ATOM 7012 C CA . VAL A 1 890 ? 6.945 13.672 9.953 1 95.06 890 VAL A CA 1
ATOM 7013 C C . VAL A 1 890 ? 6.434 14.562 8.828 1 95.06 890 VAL A C 1
ATOM 7015 O O . VAL A 1 890 ? 7.012 14.578 7.734 1 95.06 890 VAL A O 1
ATOM 7018 N N . ALA A 1 891 ? 5.383 15.312 9.086 1 95.62 891 ALA A N 1
ATOM 7019 C CA . ALA A 1 891 ? 4.793 16.188 8.078 1 95.62 891 ALA A CA 1
ATOM 7020 C C . ALA A 1 891 ? 5.793 17.234 7.609 1 95.62 891 ALA A C 1
ATOM 7022 O O . ALA A 1 891 ? 5.934 17.484 6.41 1 95.62 891 ALA A O 1
ATOM 7023 N N . ASP A 1 892 ? 6.492 17.812 8.539 1 95.19 892 ASP A N 1
ATOM 7024 C CA . ASP A 1 892 ? 7.445 18.875 8.227 1 95.19 892 ASP A CA 1
ATOM 7025 C C . ASP A 1 892 ? 8.648 18.328 7.461 1 95.19 892 ASP A C 1
ATOM 7027 O O . ASP A 1 892 ? 9.109 18.938 6.492 1 95.19 892 ASP A O 1
ATOM 7031 N N . ALA A 1 893 ? 9.148 17.234 7.953 1 96.44 893 ALA A N 1
ATOM 7032 C CA . ALA A 1 893 ? 10.32 16.641 7.312 1 96.44 893 ALA A CA 1
ATOM 7033 C C . ALA A 1 893 ? 10 16.203 5.887 1 96.44 893 ALA A C 1
ATOM 7035 O O . ALA A 1 893 ? 10.812 16.375 4.977 1 96.44 893 ALA A O 1
ATOM 7036 N N . LEU A 1 894 ? 8.891 15.562 5.73 1 96.81 894 LEU A N 1
ATOM 7037 C CA . LEU A 1 894 ? 8.461 15.156 4.398 1 96.81 894 LEU A CA 1
ATOM 7038 C C . LEU A 1 894 ? 8.305 16.359 3.479 1 96.81 894 LEU A C 1
ATOM 7040 O O . LEU A 1 894 ? 8.688 16.312 2.309 1 96.81 894 LEU A O 1
ATOM 7044 N N . SER A 1 895 ? 7.691 17.422 3.984 1 96.94 895 SER A N 1
ATOM 7045 C CA . SER A 1 895 ? 7.559 18.656 3.209 1 96.94 895 SER A CA 1
ATOM 7046 C C . SER A 1 895 ? 8.922 19.234 2.848 1 96.94 895 SER A C 1
ATOM 7048 O O . SER A 1 895 ? 9.117 19.719 1.733 1 96.94 895 SER A O 1
ATOM 7050 N N . LEU A 1 896 ? 9.82 19.203 3.818 1 97.06 896 LEU A N 1
ATOM 7051 C CA . LEU A 1 896 ? 11.164 19.688 3.568 1 97.06 896 LEU A CA 1
ATOM 7052 C C . LEU A 1 896 ? 11.844 18.891 2.465 1 97.06 896 LEU A C 1
ATOM 7054 O O . LEU A 1 896 ? 12.438 19.453 1.547 1 97.06 896 LEU A O 1
ATOM 7058 N N . MET A 1 897 ? 11.75 17.609 2.518 1 97.81 897 MET A N 1
ATOM 7059 C CA . MET A 1 897 ? 12.352 16.75 1.505 1 97.81 897 MET A CA 1
ATOM 7060 C C . MET A 1 897 ? 11.75 17.016 0.132 1 97.81 897 MET A C 1
ATOM 7062 O O . MET A 1 897 ? 12.461 17.062 -0.869 1 97.81 897 MET A O 1
ATOM 7066 N N . ALA A 1 898 ? 10.461 17.141 0.089 1 98.25 898 ALA A N 1
ATOM 7067 C CA . ALA A 1 898 ? 9.789 17.438 -1.171 1 98.25 898 ALA A CA 1
ATOM 7068 C C . ALA A 1 898 ? 10.258 18.781 -1.727 1 98.25 898 ALA A C 1
ATOM 7070 O O . ALA A 1 898 ? 10.523 18.906 -2.924 1 98.25 898 ALA A O 1
ATOM 7071 N N . ASN A 1 899 ? 10.328 19.797 -0.851 1 98.31 899 ASN A N 1
ATOM 7072 C CA . ASN A 1 899 ? 10.812 21.109 -1.274 1 98.31 899 ASN A CA 1
ATOM 7073 C C . ASN A 1 899 ? 12.258 21.047 -1.761 1 98.31 899 ASN A C 1
ATOM 7075 O O . ASN A 1 899 ? 12.633 21.75 -2.688 1 98.31 899 ASN A O 1
ATOM 7079 N N . ILE A 1 900 ? 13.086 20.219 -1.118 1 98.25 900 ILE A N 1
ATOM 7080 C CA . ILE A 1 900 ? 14.477 20.062 -1.523 1 98.25 900 ILE A CA 1
ATOM 7081 C C . ILE A 1 900 ? 14.539 19.531 -2.953 1 98.25 900 ILE A C 1
ATOM 7083 O O . ILE A 1 900 ? 15.297 20.047 -3.779 1 98.25 900 ILE A O 1
ATOM 7087 N N . VAL A 1 901 ? 13.75 18.531 -3.258 1 98 901 VAL A N 1
ATOM 7088 C CA . VAL A 1 901 ? 13.727 17.938 -4.59 1 98 901 VAL A CA 1
ATOM 7089 C C . VAL A 1 901 ? 13.242 18.984 -5.605 1 98 901 VAL A C 1
ATOM 7091 O O . VAL A 1 901 ? 13.852 19.156 -6.664 1 98 901 VAL A O 1
ATOM 7094 N N . MET A 1 902 ? 12.195 19.703 -5.309 1 98.19 902 MET A N 1
ATOM 7095 C CA . MET A 1 902 ? 11.664 20.703 -6.219 1 98.19 902 MET A CA 1
ATOM 7096 C C . MET A 1 902 ? 12.656 21.844 -6.414 1 98.19 902 MET A C 1
ATOM 7098 O O . MET A 1 902 ? 12.812 22.359 -7.523 1 98.19 902 MET A O 1
ATOM 7102 N N . ALA A 1 903 ? 13.273 22.25 -5.309 1 98.12 903 ALA A N 1
ATOM 7103 C CA . ALA A 1 903 ? 14.258 23.328 -5.383 1 98.12 903 ALA A CA 1
ATOM 7104 C C . ALA A 1 903 ? 15.445 22.938 -6.254 1 98.12 903 ALA A C 1
ATOM 7106 O O . ALA A 1 903 ? 15.938 23.75 -7.039 1 98.12 903 ALA A O 1
ATOM 7107 N N . TRP A 1 904 ? 15.906 21.719 -6.07 1 97.81 904 TRP A N 1
ATOM 7108 C CA . TRP A 1 904 ? 17.016 21.234 -6.887 1 97.81 904 TRP A CA 1
ATOM 7109 C C . TRP A 1 904 ? 16.641 21.219 -8.359 1 97.81 904 TRP A C 1
ATOM 7111 O O . TRP A 1 904 ? 17.406 21.688 -9.211 1 97.81 904 TRP A O 1
ATOM 7121 N N . ASN A 1 905 ? 15.484 20.672 -8.703 1 97.38 905 ASN A N 1
ATOM 7122 C CA . ASN A 1 905 ? 15.016 20.641 -10.078 1 97.38 905 ASN A CA 1
ATOM 7123 C C . ASN A 1 905 ? 14.898 22.047 -10.664 1 97.38 905 ASN A C 1
ATOM 7125 O O . ASN A 1 905 ? 15.266 22.281 -11.82 1 97.38 905 ASN A O 1
ATOM 7129 N N . THR A 1 906 ? 14.359 22.953 -9.875 1 97.56 906 THR A N 1
ATOM 7130 C CA . THR A 1 906 ? 14.219 24.344 -10.297 1 97.56 906 THR A CA 1
ATOM 7131 C C . THR A 1 906 ? 15.578 24.953 -10.625 1 97.56 906 THR A C 1
ATOM 7133 O O . THR A 1 906 ? 15.742 25.594 -11.672 1 97.56 906 THR A O 1
ATOM 7136 N N . SER A 1 907 ? 16.531 24.781 -9.734 1 96.69 907 SER A N 1
ATOM 7137 C CA . SER A 1 907 ? 17.859 25.328 -9.922 1 96.69 907 SER A CA 1
ATOM 7138 C C . SER A 1 907 ? 18.547 24.734 -11.148 1 96.69 907 SER A C 1
ATOM 7140 O O . SER A 1 907 ? 19.203 25.453 -11.914 1 96.69 907 SER A O 1
ATOM 7142 N N . GLN A 1 908 ? 18.406 23.406 -11.359 1 96.62 908 GLN A N 1
ATOM 7143 C CA . GLN A 1 908 ? 19.016 22.75 -12.508 1 96.62 908 GLN A CA 1
ATOM 7144 C C . GLN A 1 908 ? 18.375 23.203 -13.812 1 96.62 908 GLN A C 1
ATOM 7146 O O . GLN A 1 908 ? 19.062 23.438 -14.805 1 96.62 908 GLN A O 1
ATOM 7151 N N . MET A 1 909 ? 17.031 23.297 -13.828 1 96.5 909 MET A N 1
ATOM 7152 C CA . MET A 1 909 ? 16.344 23.781 -15.016 1 96.5 909 MET A CA 1
ATOM 7153 C C . MET A 1 909 ? 16.781 25.203 -15.367 1 96.5 909 MET A C 1
ATOM 7155 O O . MET A 1 909 ? 17.047 25.5 -16.531 1 96.5 909 MET A O 1
ATOM 7159 N N . GLN A 1 910 ? 16.859 26.078 -14.344 1 96.06 910 GLN A N 1
ATOM 7160 C CA . GLN A 1 910 ? 17.281 27.453 -14.562 1 96.06 910 GLN A CA 1
ATOM 7161 C C . GLN A 1 910 ? 18.688 27.5 -15.156 1 96.06 910 GLN A C 1
ATOM 7163 O O . GLN A 1 910 ? 18.953 28.297 -16.062 1 96.06 910 GLN A O 1
ATOM 7168 N N . ALA A 1 911 ? 19.609 26.672 -14.609 1 95.5 911 ALA A N 1
ATOM 7169 C CA . ALA A 1 911 ? 20.984 26.641 -15.086 1 95.5 911 ALA A CA 1
ATOM 7170 C C . ALA A 1 911 ? 21.047 26.25 -16.562 1 95.5 911 ALA A C 1
ATOM 7172 O O . ALA A 1 911 ? 21.828 26.812 -17.328 1 95.5 911 ALA A O 1
ATOM 7173 N N . VAL A 1 912 ? 20.25 25.266 -16.969 1 95.5 912 VAL A N 1
ATOM 7174 C CA . VAL A 1 912 ? 20.219 24.812 -18.359 1 95.5 912 VAL A CA 1
ATOM 7175 C C . VAL A 1 912 ? 19.656 25.922 -19.234 1 95.5 912 VAL A C 1
ATOM 7177 O O . VAL A 1 912 ? 20.172 26.188 -20.328 1 95.5 912 VAL A O 1
ATOM 7180 N N . LEU A 1 913 ? 18.594 26.578 -18.812 1 95.5 913 LEU A N 1
ATOM 7181 C CA . LEU A 1 913 ? 17.969 27.656 -19.578 1 95.5 913 LEU A CA 1
ATOM 7182 C C . LEU A 1 913 ? 18.938 28.812 -19.75 1 95.5 913 LEU A C 1
ATOM 7184 O O . LEU A 1 913 ? 18.984 29.438 -20.812 1 95.5 913 LEU A O 1
ATOM 7188 N N . ASP A 1 914 ? 19.672 29.125 -18.672 1 95.06 914 ASP A N 1
ATOM 7189 C CA . ASP A 1 914 ? 20.672 30.188 -18.75 1 95.06 914 ASP A CA 1
ATOM 7190 C C . ASP A 1 914 ? 21.75 29.844 -19.766 1 95.06 914 ASP A C 1
ATOM 7192 O O . ASP A 1 914 ? 22.188 30.719 -20.547 1 95.06 914 ASP A O 1
ATOM 7196 N N . ARG A 1 915 ? 22.172 28.578 -19.797 1 94.31 915 ARG A N 1
ATOM 7197 C CA . ARG A 1 915 ? 23.172 28.141 -20.75 1 94.31 915 ARG A CA 1
ATOM 7198 C C . ARG A 1 915 ? 22.641 28.234 -22.172 1 94.31 915 ARG A C 1
ATOM 7200 O O . ARG A 1 915 ? 23.391 28.578 -23.094 1 94.31 915 ARG A O 1
ATOM 7207 N N . TRP A 1 916 ? 21.438 27.875 -22.328 1 94.38 916 TRP A N 1
ATOM 7208 C CA . TRP A 1 916 ? 20.828 27.969 -23.641 1 94.38 916 TRP A CA 1
ATOM 7209 C C . TRP A 1 916 ? 20.672 29.422 -24.078 1 94.38 916 TRP A C 1
ATOM 7211 O O . TRP A 1 916 ? 20.891 29.75 -25.25 1 94.38 916 TRP A O 1
ATOM 7221 N N . SER A 1 917 ? 20.25 30.25 -23.156 1 92.44 917 SER A N 1
ATOM 7222 C CA . SER A 1 917 ? 20.094 31.672 -23.469 1 92.44 917 SER A CA 1
ATOM 7223 C C . SER A 1 917 ? 21.422 32.281 -23.875 1 92.44 917 SER A C 1
ATOM 7225 O O . SER A 1 917 ? 21.469 33.156 -24.766 1 92.44 917 SER A O 1
ATOM 7227 N N . ASN A 1 918 ? 22.469 31.875 -23.234 1 91.75 918 ASN A N 1
ATOM 7228 C CA . ASN A 1 918 ? 23.797 32.375 -23.578 1 91.75 918 ASN A CA 1
ATOM 7229 C C . ASN A 1 918 ? 24.203 31.953 -24.984 1 91.75 918 ASN A C 1
ATOM 7231 O O . ASN A 1 918 ? 24.984 32.625 -25.641 1 91.75 918 ASN A O 1
ATOM 7235 N N . ARG A 1 919 ? 23.594 30.891 -25.484 1 91.75 919 ARG A N 1
ATOM 7236 C CA . ARG A 1 919 ? 23.859 30.422 -26.844 1 91.75 919 ARG A CA 1
ATOM 7237 C C . ARG A 1 919 ? 22.812 30.938 -27.812 1 91.75 919 ARG A C 1
ATOM 7239 O O . ARG A 1 919 ? 22.641 30.391 -28.906 1 91.75 919 ARG A O 1
ATOM 7246 N N . ARG A 1 920 ? 22.031 31.797 -27.438 1 89.38 920 ARG A N 1
ATOM 7247 C CA . ARG A 1 920 ? 21.031 32.5 -28.234 1 89.38 920 ARG A CA 1
ATOM 7248 C C . ARG A 1 920 ? 19.859 31.578 -28.562 1 89.38 920 ARG A C 1
ATOM 7250 O O . ARG A 1 920 ? 19.266 31.688 -29.641 1 89.38 920 ARG A O 1
ATOM 7257 N N . GLN A 1 921 ? 19.656 30.625 -27.797 1 89.88 921 GLN A N 1
ATOM 7258 C CA . GLN A 1 921 ? 18.469 29.781 -27.875 1 89.88 921 GLN A CA 1
ATOM 7259 C C . GLN A 1 921 ? 17.469 30.141 -26.781 1 89.88 921 GLN A C 1
ATOM 7261 O O . GLN A 1 921 ? 17.469 29.547 -25.703 1 89.88 921 GLN A O 1
ATOM 7266 N N . VAL A 1 922 ? 16.547 31.078 -27.141 1 86.56 922 VAL A N 1
ATOM 7267 C CA . VAL A 1 922 ? 15.617 31.547 -26.109 1 86.56 922 VAL A CA 1
ATOM 7268 C C . VAL A 1 922 ? 14.32 30.734 -26.188 1 86.56 922 VAL A C 1
ATOM 7270 O O . VAL A 1 922 ? 13.703 30.625 -27.25 1 86.56 922 VAL A O 1
ATOM 7273 N N . ILE A 1 923 ? 13.961 30.172 -25.125 1 92.19 923 ILE A N 1
ATOM 7274 C CA . ILE A 1 923 ? 12.742 29.391 -25.016 1 92.19 923 ILE A CA 1
ATOM 7275 C C . ILE A 1 923 ? 11.609 30.25 -24.469 1 92.19 923 ILE A C 1
ATOM 7277 O O . ILE A 1 923 ? 11.789 30.969 -23.484 1 92.19 923 ILE A O 1
ATOM 7281 N N . PRO A 1 924 ? 10.523 30.234 -25.062 1 91.5 924 PRO A N 1
ATOM 7282 C CA . PRO A 1 924 ? 9.383 31.016 -24.578 1 91.5 924 PRO A CA 1
ATOM 7283 C C . PRO A 1 924 ? 8.938 30.594 -23.172 1 91.5 924 PRO A C 1
ATOM 7285 O O . PRO A 1 924 ? 8.859 29.406 -22.875 1 91.5 924 PRO A O 1
ATOM 7288 N N . PRO A 1 925 ? 8.633 31.578 -22.312 1 91.25 925 PRO A N 1
ATOM 7289 C CA . PRO A 1 925 ? 8.219 31.297 -20.938 1 91.25 925 PRO A CA 1
ATOM 7290 C C . PRO A 1 925 ? 6.949 30.453 -20.859 1 91.25 925 PRO A C 1
ATOM 7292 O O . PRO A 1 925 ? 6.758 29.703 -19.891 1 91.25 925 PRO A O 1
ATOM 7295 N N . GLU A 1 926 ? 6.152 30.469 -21.844 1 89.5 926 GLU A N 1
ATOM 7296 C CA . GLU A 1 926 ? 4.898 29.719 -21.859 1 89.5 926 GLU A CA 1
ATOM 7297 C C . GLU A 1 926 ? 5.156 28.219 -21.906 1 89.5 926 GLU A C 1
ATOM 7299 O O . GLU A 1 926 ? 4.375 27.422 -21.375 1 89.5 926 GLU A O 1
ATOM 7304 N N . LEU A 1 927 ? 6.184 27.938 -22.547 1 93.06 927 LEU A N 1
ATOM 7305 C CA . LEU A 1 927 ? 6.551 26.531 -22.641 1 93.06 927 LEU A CA 1
ATOM 7306 C C . LEU A 1 927 ? 7.203 26.062 -21.344 1 93.06 927 LEU A C 1
ATOM 7308 O O . LEU A 1 927 ? 6.906 24.969 -20.859 1 93.06 927 LEU A O 1
ATOM 7312 N N . ILE A 1 928 ? 7.996 26.953 -20.812 1 93.69 928 ILE A N 1
ATOM 7313 C CA . ILE A 1 928 ? 8.719 26.625 -19.578 1 93.69 928 ILE A CA 1
ATOM 7314 C C . ILE A 1 928 ? 7.738 26.453 -18.438 1 93.69 928 ILE A C 1
ATOM 7316 O O . ILE A 1 928 ? 7.926 25.594 -17.562 1 93.69 928 ILE A O 1
ATOM 7320 N N . GLY A 1 929 ? 6.73 27.234 -18.453 1 92.56 929 GLY A N 1
ATOM 7321 C CA . GLY A 1 929 ? 5.746 27.234 -17.391 1 92.56 929 GLY A CA 1
ATOM 7322 C C . GLY A 1 929 ? 4.977 25.922 -17.281 1 92.56 929 GLY A C 1
ATOM 7323 O O . GLY A 1 929 ? 4.391 25.625 -16.234 1 92.56 929 GLY A O 1
ATOM 7324 N N . LYS A 1 930 ? 5.074 25.109 -18.266 1 92.25 930 LYS A N 1
ATOM 7325 C CA . LYS A 1 930 ? 4.312 23.875 -18.297 1 92.25 930 LYS A CA 1
ATOM 7326 C C . LYS A 1 930 ? 5.16 22.703 -17.812 1 92.25 930 LYS A C 1
ATOM 7328 O O . LYS A 1 930 ? 4.664 21.578 -17.672 1 92.25 930 LYS A O 1
ATOM 7333 N N . ILE A 1 931 ? 6.406 22.953 -17.484 1 94.62 931 ILE A N 1
ATOM 7334 C CA . ILE A 1 931 ? 7.285 21.906 -16.984 1 94.62 931 ILE A CA 1
ATOM 7335 C C . ILE A 1 931 ? 7.391 22 -15.469 1 94.62 931 ILE A C 1
ATOM 7337 O O . ILE A 1 931 ? 7.922 22.984 -14.938 1 94.62 931 ILE A O 1
ATOM 7341 N N . ALA A 1 932 ? 6.863 20.969 -14.797 1 94.94 932 ALA A N 1
ATOM 7342 C CA . ALA A 1 932 ? 6.762 20.984 -13.344 1 94.94 932 ALA A CA 1
ATOM 7343 C C . ALA A 1 932 ? 8.102 20.656 -12.695 1 94.94 932 ALA A C 1
ATOM 7345 O O . ALA A 1 932 ? 8.859 19.812 -13.211 1 94.94 932 ALA A O 1
ATOM 7346 N N . PRO A 1 933 ? 8.484 21.219 -11.594 1 96.69 933 PRO A N 1
ATOM 7347 C CA . PRO A 1 933 ? 9.727 20.906 -10.875 1 96.69 933 PRO A CA 1
ATOM 7348 C C . PRO A 1 933 ? 9.602 19.672 -10 1 96.69 933 PRO A C 1
ATOM 7350 O O . PRO A 1 933 ? 10.516 19.359 -9.234 1 96.69 933 PRO A O 1
ATOM 7353 N N . THR A 1 934 ? 8.461 18.922 -10.086 1 96.31 934 THR A N 1
ATOM 7354 C CA . THR A 1 934 ? 8.234 17.719 -9.281 1 96.31 934 THR A CA 1
ATOM 7355 C C . THR A 1 934 ? 8.781 16.484 -9.984 1 96.31 934 THR A C 1
ATOM 7357 O O . THR A 1 934 ? 8.555 15.359 -9.539 1 96.31 934 THR A O 1
ATOM 7360 N N . ARG A 1 935 ? 9.469 16.609 -11.023 1 91.94 935 ARG A N 1
ATOM 7361 C CA . ARG A 1 935 ? 9.953 15.492 -11.82 1 91.94 935 ARG A CA 1
ATOM 7362 C C . ARG A 1 935 ? 10.977 14.672 -11.047 1 91.94 935 ARG A C 1
ATOM 7364 O O . ARG A 1 935 ? 11.805 15.227 -10.328 1 91.94 935 ARG A O 1
ATOM 7371 N N . LEU A 1 936 ? 10.953 13.344 -11.188 1 91.75 936 LEU A N 1
ATOM 7372 C CA . LEU A 1 936 ? 11.828 12.43 -10.461 1 91.75 936 LEU A CA 1
ATOM 7373 C C . LEU A 1 936 ? 12.695 11.633 -11.43 1 91.75 936 LEU A C 1
ATOM 7375 O O . LEU A 1 936 ? 13.508 10.812 -11 1 91.75 936 LEU A O 1
ATOM 7379 N N . GLU A 1 937 ? 12.562 11.844 -12.711 1 84.81 937 GLU A N 1
ATOM 7380 C CA . GLU A 1 937 ? 13.211 11.023 -13.734 1 84.81 937 GLU A CA 1
ATOM 7381 C C . GLU A 1 937 ? 14.727 11.062 -13.594 1 84.81 937 GLU A C 1
ATOM 7383 O O . GLU A 1 937 ? 15.406 10.078 -13.906 1 84.81 937 GLU A O 1
ATOM 7388 N N . SER A 1 938 ? 15.234 12.148 -13.008 1 87.75 938 SER A N 1
ATOM 7389 C CA . SER A 1 938 ? 16.688 12.32 -12.93 1 87.75 938 SER A CA 1
ATOM 7390 C C . SER A 1 938 ? 17.203 11.977 -11.539 1 87.75 938 SER A C 1
ATOM 7392 O O . SER A 1 938 ? 18.406 11.969 -11.305 1 87.75 938 SER A O 1
ATOM 7394 N N . ILE A 1 939 ? 16.344 11.641 -10.625 1 94.25 939 ILE A N 1
ATOM 7395 C CA . ILE A 1 939 ? 16.781 11.531 -9.234 1 94.25 939 ILE A CA 1
ATOM 7396 C C . ILE A 1 939 ? 16.562 10.109 -8.734 1 94.25 939 ILE A C 1
ATOM 7398 O O . ILE A 1 939 ? 15.453 9.562 -8.859 1 94.25 939 ILE A O 1
ATOM 7402 N N . ASN A 1 940 ? 17.609 9.461 -8.234 1 93.69 940 ASN A N 1
ATOM 7403 C CA . ASN A 1 940 ? 17.469 8.18 -7.559 1 93.69 940 ASN A CA 1
ATOM 7404 C C . ASN A 1 940 ? 17.172 8.359 -6.07 1 93.69 940 ASN A C 1
ATOM 7406 O O . ASN A 1 940 ? 18.078 8.719 -5.301 1 93.69 940 ASN A O 1
ATOM 7410 N N . LEU A 1 941 ? 15.984 8.109 -5.676 1 92.44 941 LEU A N 1
ATOM 7411 C CA . LEU A 1 941 ? 15.562 8.305 -4.293 1 92.44 941 LEU A CA 1
ATOM 7412 C C . LEU A 1 941 ? 15.969 7.109 -3.43 1 92.44 941 LEU A C 1
ATOM 7414 O O . LEU A 1 941 ? 15.781 7.129 -2.211 1 92.44 941 LEU A O 1
ATOM 7418 N N . ARG A 1 942 ? 16.578 6.145 -4.152 1 90.5 942 ARG A N 1
ATOM 7419 C CA . ARG A 1 942 ? 16.969 4.926 -3.453 1 90.5 942 ARG A CA 1
ATOM 7420 C C . ARG A 1 942 ? 18.484 4.844 -3.299 1 90.5 942 ARG A C 1
ATOM 7422 O O . ARG A 1 942 ? 19.219 5.695 -3.814 1 90.5 942 ARG A O 1
ATOM 7429 N N . GLY A 1 943 ? 19.031 3.92 -2.549 1 91.12 943 GLY A N 1
ATOM 7430 C CA . GLY A 1 943 ? 20.453 3.748 -2.371 1 91.12 943 GLY A CA 1
ATOM 7431 C C . GLY A 1 943 ? 21.125 3.025 -3.529 1 91.12 943 GLY A C 1
ATOM 7432 O O . GLY A 1 943 ? 20.453 2.609 -4.473 1 91.12 943 GLY A O 1
ATOM 7433 N N . VAL A 1 944 ? 22.406 2.963 -3.521 1 93.19 944 VAL A N 1
ATOM 7434 C CA . VAL A 1 944 ? 23.188 2.297 -4.559 1 93.19 944 VAL A CA 1
ATOM 7435 C C . VAL A 1 944 ? 23.609 0.909 -4.082 1 93.19 944 VAL A C 1
ATOM 7437 O O . VAL A 1 944 ? 23.938 0.725 -2.908 1 93.19 944 VAL A O 1
ATOM 7440 N N . PHE A 1 945 ? 23.531 -0.086 -5.02 1 92.44 945 PHE A N 1
ATOM 7441 C CA . PHE A 1 945 ? 24 -1.437 -4.746 1 92.44 945 PHE A CA 1
ATOM 7442 C C . PHE A 1 945 ? 25.438 -1.613 -5.242 1 92.44 945 PHE A C 1
ATOM 7444 O O . PHE A 1 945 ? 25.734 -1.337 -6.402 1 92.44 945 PHE A O 1
ATOM 7451 N N . ARG A 1 946 ? 26.25 -1.996 -4.355 1 89.19 946 ARG A N 1
ATOM 7452 C CA . ARG A 1 946 ? 27.625 -2.361 -4.723 1 89.19 946 ARG A CA 1
ATOM 7453 C C . ARG A 1 946 ? 27.859 -3.859 -4.543 1 89.19 946 ARG A C 1
ATOM 7455 O O . ARG A 1 946 ? 27.719 -4.387 -3.438 1 89.19 946 ARG A O 1
ATOM 7462 N N . PHE A 1 947 ? 28.172 -4.551 -5.684 1 91.69 947 PHE A N 1
ATOM 7463 C CA . PHE A 1 947 ? 28.438 -5.98 -5.652 1 91.69 947 PHE A CA 1
ATOM 7464 C C . PHE A 1 947 ? 29.938 -6.246 -5.504 1 91.69 947 PHE A C 1
ATOM 7466 O O . PHE A 1 947 ? 30.719 -5.949 -6.41 1 91.69 947 PHE A O 1
ATOM 7473 N N . PRO A 1 948 ? 30.328 -6.766 -4.348 1 91.5 948 PRO A N 1
ATOM 7474 C CA . PRO A 1 948 ? 31.75 -7.098 -4.203 1 91.5 948 PRO A CA 1
ATOM 7475 C C . PRO A 1 948 ? 32.125 -8.383 -4.93 1 91.5 948 PRO A C 1
ATOM 7477 O O . PRO A 1 948 ? 32.531 -9.367 -4.293 1 91.5 948 PRO A O 1
ATOM 7480 N N . VAL A 1 949 ? 32.125 -8.375 -6.184 1 90.44 949 VAL A N 1
ATOM 7481 C CA . VAL A 1 949 ? 32.344 -9.547 -7.023 1 90.44 949 VAL A CA 1
ATOM 7482 C C . VAL A 1 949 ? 33.75 -10.094 -6.805 1 90.44 949 VAL A C 1
ATOM 7484 O O . VAL A 1 949 ? 33.969 -11.305 -6.855 1 90.44 949 VAL A O 1
ATOM 7487 N N . ASP A 1 950 ? 34.688 -9.195 -6.473 1 86.25 950 ASP A N 1
ATOM 7488 C CA . ASP A 1 950 ? 36.094 -9.578 -6.301 1 86.25 950 ASP A CA 1
ATOM 7489 C C . ASP A 1 950 ? 36.25 -10.57 -5.152 1 86.25 950 ASP A C 1
ATOM 7491 O O . ASP A 1 950 ? 37.125 -11.453 -5.199 1 86.25 950 ASP A O 1
ATOM 7495 N N . ARG A 1 951 ? 35.469 -10.484 -4.16 1 88.81 951 ARG A N 1
ATOM 7496 C CA . ARG A 1 951 ? 35.562 -11.352 -2.992 1 88.81 951 ARG A CA 1
ATOM 7497 C C . ARG A 1 951 ? 35.125 -12.773 -3.33 1 88.81 951 ARG A C 1
ATOM 7499 O O . ARG A 1 951 ? 35.531 -13.727 -2.652 1 88.81 951 ARG A O 1
ATOM 7506 N N . TYR A 1 952 ? 34.281 -12.93 -4.422 1 89.75 952 TYR A N 1
ATOM 7507 C CA . TYR A 1 952 ? 33.688 -14.227 -4.738 1 89.75 952 TYR A CA 1
ATOM 7508 C C . TYR A 1 952 ? 34.062 -14.664 -6.148 1 89.75 952 TYR A C 1
ATOM 7510 O O . TYR A 1 952 ? 33.531 -15.641 -6.672 1 89.75 952 TYR A O 1
ATOM 7518 N N . ALA A 1 953 ? 34.938 -13.953 -6.812 1 84 953 ALA A N 1
ATOM 7519 C CA . ALA A 1 953 ? 35.312 -14.133 -8.211 1 84 953 ALA A CA 1
ATOM 7520 C C . ALA A 1 953 ? 35.812 -15.547 -8.469 1 84 953 ALA A C 1
ATOM 7522 O O . ALA A 1 953 ? 35.531 -16.156 -9.492 1 84 953 ALA A O 1
ATOM 7523 N N . ASP A 1 954 ? 36.5 -16.125 -7.535 1 79.06 954 ASP A N 1
ATOM 7524 C CA . ASP A 1 954 ? 37.125 -17.438 -7.699 1 79.06 954 ASP A CA 1
ATOM 7525 C C . ASP A 1 954 ? 36.094 -18.531 -7.781 1 79.06 954 ASP A C 1
ATOM 7527 O O . ASP A 1 954 ? 36.312 -19.578 -8.406 1 79.06 954 ASP A O 1
ATOM 7531 N N . GLN A 1 955 ? 34.969 -18.25 -7.184 1 81.56 955 GLN A N 1
ATOM 7532 C CA . GLN A 1 955 ? 33.906 -19.281 -7.145 1 81.56 955 GLN A CA 1
ATOM 7533 C C . GLN A 1 955 ? 32.969 -19.125 -8.32 1 81.56 955 GLN A C 1
ATOM 7535 O O . GLN A 1 955 ? 32.344 -20.109 -8.766 1 81.56 955 GLN A O 1
ATOM 7540 N N . ILE A 1 956 ? 32.781 -17.891 -8.82 1 86.06 956 ILE A N 1
ATOM 7541 C CA . ILE A 1 956 ? 31.656 -17.641 -9.734 1 86.06 956 ILE A CA 1
ATOM 7542 C C . ILE A 1 956 ? 32.188 -17.359 -11.133 1 86.06 956 ILE A C 1
ATOM 7544 O O . ILE A 1 956 ? 31.562 -17.703 -12.133 1 86.06 956 ILE A O 1
ATOM 7548 N N . LEU A 1 957 ? 33.406 -16.688 -11.273 1 80.69 957 LEU A N 1
ATOM 7549 C CA . LEU A 1 957 ? 33.938 -16.281 -12.578 1 80.69 957 LEU A CA 1
ATOM 7550 C C . LEU A 1 957 ? 34.938 -17.297 -13.086 1 80.69 957 LEU A C 1
ATOM 7552 O O . LEU A 1 957 ? 35.594 -18 -12.289 1 80.69 957 LEU A O 1
ATOM 7556 N N . PRO A 1 958 ? 34.906 -17.5 -14.523 1 69.62 958 PRO A N 1
ATOM 7557 C CA . PRO A 1 958 ? 35.938 -18.406 -15.062 1 69.62 958 PRO A CA 1
ATOM 7558 C C . PRO A 1 958 ? 37.344 -17.922 -14.828 1 69.62 958 PRO A C 1
ATOM 7560 O O . PRO A 1 958 ? 37.562 -16.719 -14.641 1 69.62 958 PRO A O 1
ATOM 7563 N N . SER A 1 959 ? 38.312 -18.906 -14.75 1 57.56 959 SER A N 1
ATOM 7564 C CA . SER A 1 959 ? 39.719 -18.594 -14.602 1 57.56 959 SER A CA 1
ATOM 7565 C C . SER A 1 959 ? 40.25 -17.844 -15.82 1 57.56 959 SER A C 1
ATOM 7567 O O . SER A 1 959 ? 39.812 -18.078 -16.938 1 57.56 959 SER A O 1
ATOM 7569 N N . ARG A 1 960 ? 40.75 -16.531 -15.875 1 51.81 960 ARG A N 1
ATOM 7570 C CA . ARG A 1 960 ? 41.438 -15.836 -16.969 1 51.81 960 ARG A CA 1
ATOM 7571 C C . ARG A 1 960 ? 42.406 -16.75 -17.688 1 51.81 960 ARG A C 1
ATOM 7573 O O . ARG A 1 960 ? 43.219 -17.438 -17.047 1 51.81 960 ARG A O 1
ATOM 7580 N N . PRO A 1 961 ? 41.969 -16.953 -19 1 45.66 961 PRO A N 1
ATOM 7581 C CA . PRO A 1 961 ? 43.031 -17.641 -19.703 1 45.66 961 PRO A CA 1
ATOM 7582 C C . PRO A 1 961 ? 44.406 -17.016 -19.453 1 45.66 961 PRO A C 1
ATOM 7584 O O . PRO A 1 961 ? 44.5 -15.812 -19.188 1 45.66 961 PRO A O 1
ATOM 7587 N N . ASN A 1 962 ? 45.344 -17.812 -18.922 1 35.84 962 ASN A N 1
ATOM 7588 C CA . ASN A 1 962 ? 46.75 -17.391 -18.922 1 35.84 962 ASN A CA 1
ATOM 7589 C C . ASN A 1 962 ? 47.094 -16.625 -20.188 1 35.84 962 ASN A C 1
ATOM 7591 O O . ASN A 1 962 ? 46.656 -16.984 -21.281 1 35.84 962 ASN A O 1
ATOM 7595 N N . ALA A 1 963 ? 47.594 -15.328 -20.125 1 36.09 963 ALA A N 1
ATOM 7596 C CA . ALA A 1 963 ? 48.25 -14.578 -21.188 1 36.09 963 ALA A CA 1
ATOM 7597 C C . ALA A 1 963 ? 49.156 -15.477 -22 1 36.09 963 ALA A C 1
ATOM 7599 O O . ALA A 1 963 ? 49.969 -16.219 -21.438 1 36.09 963 ALA A O 1
ATOM 7600 N N . SER A 1 964 ? 48.844 -15.828 -23.109 1 30.44 964 SER A N 1
ATOM 7601 C CA . SER A 1 964 ? 49.938 -16.203 -24.031 1 30.44 964 SER A CA 1
ATOM 7602 C C . SER A 1 964 ? 51.094 -15.203 -23.953 1 30.44 964 SER A C 1
ATOM 7604 O O . SER A 1 964 ? 50.875 -13.992 -24 1 30.44 964 SER A O 1
ATOM 7606 N N . ILE A 1 965 ? 52.219 -15.562 -23.281 1 32.19 965 ILE A N 1
ATOM 7607 C CA . ILE A 1 965 ? 53.531 -14.922 -23.406 1 32.19 965 ILE A CA 1
ATOM 7608 C C . ILE A 1 965 ? 53.875 -14.742 -24.875 1 32.19 965 ILE A C 1
ATOM 7610 O O . ILE A 1 965 ? 54.219 -15.711 -25.578 1 32.19 965 ILE A O 1
ATOM 7614 N N . THR A 1 966 ? 53.312 -13.93 -25.812 1 28.55 966 THR A N 1
ATOM 7615 C CA . THR A 1 966 ? 53.969 -13.57 -27.062 1 28.55 966 THR A CA 1
ATOM 7616 C C . THR A 1 966 ? 55.344 -12.945 -26.797 1 28.55 966 THR A C 1
ATOM 7618 O O . THR A 1 966 ? 55.438 -11.938 -26.094 1 28.55 966 THR A O 1
ATOM 7621 N N . GLY A 1 967 ? 56.594 -13.734 -26.719 1 24.31 967 GLY A N 1
ATOM 7622 C CA . GLY A 1 967 ? 58 -13.508 -27.016 1 24.31 967 GLY A CA 1
ATOM 7623 C C . GLY A 1 967 ? 58.219 -12.719 -28.297 1 24.31 967 GLY A C 1
ATOM 7624 O O . GLY A 1 967 ? 59.094 -13.078 -29.109 1 24.31 967 GLY A O 1
ATOM 7625 N N . THR A 1 968 ? 57.594 -11.711 -28.797 1 23.42 968 THR A N 1
ATOM 7626 C CA . THR A 1 968 ? 58.312 -11.031 -29.891 1 23.42 968 THR A CA 1
ATOM 7627 C C . THR A 1 968 ? 59.656 -10.484 -29.406 1 23.42 968 THR A C 1
ATOM 7629 O O . THR A 1 968 ? 59.719 -9.766 -28.406 1 23.42 968 THR A O 1
ATOM 7632 N N . ASN A 1 969 ? 60.906 -11.195 -29.703 1 23 969 ASN A N 1
ATOM 7633 C CA . ASN A 1 969 ? 62.219 -10.828 -30.203 1 23 969 ASN A CA 1
ATOM 7634 C C . ASN A 1 969 ? 62.125 -9.719 -31.25 1 23 969 ASN A C 1
ATOM 7636 O O . ASN A 1 969 ? 63.156 -9.141 -31.625 1 23 969 ASN A O 1
ATOM 7640 N N . GLY A 1 970 ? 61.25 -9.156 -32.062 1 22 970 GLY A N 1
ATOM 7641 C CA . GLY A 1 970 ? 61.844 -8.023 -32.75 1 22 970 GLY A CA 1
ATOM 7642 C C . GLY A 1 970 ? 62.031 -6.805 -31.844 1 22 970 GLY A C 1
ATOM 7643 O O . GLY A 1 970 ? 61.344 -6.691 -30.812 1 22 970 GLY A O 1
ATOM 7644 N N . MET B 1 1 ? 19.797 -37.406 -10.734 1 60.88 1 MET B N 1
ATOM 7645 C CA . MET B 1 1 ? 20.875 -36.438 -10.602 1 60.88 1 MET B CA 1
ATOM 7646 C C . MET B 1 1 ? 20.422 -35.188 -9.852 1 60.88 1 MET B C 1
ATOM 7648 O O . MET B 1 1 ? 19.281 -34.75 -10.031 1 60.88 1 MET B O 1
ATOM 7652 N N . GLN B 1 2 ? 21.266 -34.844 -8.969 1 65.12 2 GLN B N 1
ATOM 7653 C CA . GLN B 1 2 ? 20.922 -33.719 -8.133 1 65.12 2 GLN B CA 1
ATOM 7654 C C . GLN B 1 2 ? 21.062 -32.406 -8.891 1 65.12 2 GLN B C 1
ATOM 7656 O O . GLN B 1 2 ? 21.891 -32.281 -9.797 1 65.12 2 GLN B O 1
ATOM 7661 N N . GLY B 1 3 ? 20.25 -31.547 -8.789 1 64.56 3 GLY B N 1
ATOM 7662 C CA . GLY B 1 3 ? 20.188 -30.281 -9.508 1 64.56 3 GLY B CA 1
ATOM 7663 C C . GLY B 1 3 ? 21.484 -29.5 -9.461 1 64.56 3 GLY B C 1
ATOM 7664 O O . GLY B 1 3 ? 21.875 -28.891 -10.461 1 64.56 3 GLY B O 1
ATOM 7665 N N . TRP B 1 4 ? 22.234 -29.672 -8.352 1 69.56 4 TRP B N 1
ATOM 7666 C CA . TRP B 1 4 ? 23.438 -28.859 -8.195 1 69.56 4 TRP B CA 1
ATOM 7667 C C . TRP B 1 4 ? 24.578 -29.422 -9.031 1 69.56 4 TRP B C 1
ATOM 7669 O O . TRP B 1 4 ? 25.547 -28.703 -9.328 1 69.56 4 TRP B O 1
ATOM 7679 N N . HIS B 1 5 ? 24.453 -30.625 -9.422 1 79.94 5 HIS B N 1
ATOM 7680 C CA . HIS B 1 5 ? 25.516 -31.266 -10.195 1 79.94 5 HIS B CA 1
ATOM 7681 C C . HIS B 1 5 ? 25.484 -30.812 -11.648 1 79.94 5 HIS B C 1
ATOM 7683 O O . HIS B 1 5 ? 26.516 -30.797 -12.32 1 79.94 5 HIS B O 1
ATOM 7689 N N . THR B 1 6 ? 24.344 -30.344 -12.07 1 79.81 6 THR B N 1
ATOM 7690 C CA . THR B 1 6 ? 24.125 -30.016 -13.477 1 79.81 6 THR B CA 1
ATOM 7691 C C . THR B 1 6 ? 25.031 -28.859 -13.898 1 79.81 6 THR B C 1
ATOM 7693 O O . THR B 1 6 ? 25.422 -28.766 -15.062 1 79.81 6 THR B O 1
ATOM 7696 N N . THR B 1 7 ? 25.406 -28.125 -12.992 1 78.06 7 THR B N 1
ATOM 7697 C CA . THR B 1 7 ? 26.172 -26.922 -13.32 1 78.06 7 THR B CA 1
ATOM 7698 C C . THR B 1 7 ? 27.609 -27.281 -13.672 1 78.06 7 THR B C 1
ATOM 7700 O O . THR B 1 7 ? 28.281 -26.531 -14.383 1 78.06 7 THR B O 1
ATOM 7703 N N . PHE B 1 8 ? 28.094 -28.438 -13.266 1 85.31 8 PHE B N 1
ATOM 7704 C CA . PHE B 1 8 ? 29.484 -28.797 -13.469 1 85.31 8 PHE B CA 1
ATOM 7705 C C . PHE B 1 8 ? 29.656 -29.625 -14.742 1 85.31 8 PHE B C 1
ATOM 7707 O O . PHE B 1 8 ? 30.766 -29.766 -15.25 1 85.31 8 PHE B O 1
ATOM 7714 N N . LEU B 1 9 ? 28.578 -30.047 -15.219 1 88.38 9 LEU B N 1
ATOM 7715 C CA . LEU B 1 9 ? 28.656 -30.953 -16.359 1 88.38 9 LEU B CA 1
ATOM 7716 C C . LEU B 1 9 ? 29.219 -30.234 -17.578 1 88.38 9 LEU B C 1
ATOM 7718 O O . LEU B 1 9 ? 28.734 -29.172 -17.969 1 88.38 9 LEU B O 1
ATOM 7722 N N . GLY B 1 10 ? 30.266 -30.797 -18.125 1 86.69 10 GLY B N 1
ATOM 7723 C CA . GLY B 1 10 ? 30.844 -30.266 -19.359 1 86.69 10 GLY B CA 1
ATOM 7724 C C . GLY B 1 10 ? 31.969 -29.281 -19.109 1 86.69 10 GLY B C 1
ATOM 7725 O O . GLY B 1 10 ? 32.531 -28.719 -20.062 1 86.69 10 GLY B O 1
ATOM 7726 N N . MET B 1 11 ? 32.344 -29.141 -17.906 1 85.5 11 MET B N 1
ATOM 7727 C CA . MET B 1 11 ? 33.438 -28.203 -17.594 1 85.5 11 MET B CA 1
ATOM 7728 C C . MET B 1 11 ? 34.75 -28.703 -18.141 1 85.5 11 MET B C 1
ATOM 7730 O O . MET B 1 11 ? 35.031 -29.906 -18.078 1 85.5 11 MET B O 1
ATOM 7734 N N . ARG B 1 12 ? 35.5 -27.734 -18.625 1 78.62 12 ARG B N 1
ATOM 7735 C CA . ARG B 1 12 ? 36.781 -28.094 -19.25 1 78.62 12 ARG B CA 1
ATOM 7736 C C . ARG B 1 12 ? 37.906 -28.203 -18.219 1 78.62 12 ARG B C 1
ATOM 7738 O O . ARG B 1 12 ? 38.906 -28.875 -18.469 1 78.62 12 ARG B O 1
ATOM 7745 N N . GLY B 1 13 ? 37.719 -27.578 -17.203 1 81.81 13 GLY B N 1
ATOM 7746 C CA . GLY B 1 13 ? 38.75 -27.562 -16.172 1 81.81 13 GLY B CA 1
ATOM 7747 C C . GLY B 1 13 ? 38.156 -27.391 -14.781 1 81.81 13 GLY B C 1
ATOM 7748 O O . GLY B 1 13 ? 36.969 -27.172 -14.625 1 81.81 13 GLY B O 1
ATOM 7749 N N . LEU B 1 14 ? 39.031 -27.562 -13.828 1 84.81 14 LEU B N 1
ATOM 7750 C CA . LEU B 1 14 ? 38.594 -27.422 -12.438 1 84.81 14 LEU B CA 1
ATOM 7751 C C . LEU B 1 14 ? 38.281 -25.969 -12.102 1 84.81 14 LEU B C 1
ATOM 7753 O O . LEU B 1 14 ? 38.938 -25.062 -12.586 1 84.81 14 LEU B O 1
ATOM 7757 N N . PRO B 1 15 ? 37.219 -25.844 -11.398 1 78.38 15 PRO B N 1
ATOM 7758 C CA . PRO B 1 15 ? 36.938 -24.469 -10.93 1 78.38 15 PRO B CA 1
ATOM 7759 C C . PRO B 1 15 ? 38.062 -23.938 -10.047 1 78.38 15 PRO B C 1
ATOM 7761 O O . PRO B 1 15 ? 38.844 -24.703 -9.469 1 78.38 15 PRO B O 1
ATOM 7764 N N . ARG B 1 16 ? 38.219 -22.734 -9.914 1 75.5 16 ARG B N 1
ATOM 7765 C CA . ARG B 1 16 ? 39.281 -22.109 -9.148 1 75.5 16 ARG B CA 1
ATOM 7766 C C . ARG B 1 16 ? 39.125 -22.422 -7.66 1 75.5 16 ARG B C 1
ATOM 7768 O O . ARG B 1 16 ? 40.125 -22.438 -6.93 1 75.5 16 ARG B O 1
ATOM 7775 N N . ASP B 1 17 ? 37.812 -22.547 -7.359 1 80.06 17 ASP B N 1
ATOM 7776 C CA . ASP B 1 17 ? 37.531 -22.891 -5.965 1 80.06 17 ASP B CA 1
ATOM 7777 C C . ASP B 1 17 ? 36.438 -23.938 -5.871 1 80.06 17 ASP B C 1
ATOM 7779 O O . ASP B 1 17 ? 35.5 -23.922 -6.652 1 80.06 17 ASP B O 1
ATOM 7783 N N . ILE B 1 18 ? 36.75 -24.906 -5.098 1 81.56 18 ILE B N 1
ATOM 7784 C CA . ILE B 1 18 ? 35.812 -26.016 -4.883 1 81.56 18 ILE B CA 1
ATOM 7785 C C . ILE B 1 18 ? 35.406 -26.078 -3.41 1 81.56 18 ILE B C 1
ATOM 7787 O O . ILE B 1 18 ? 36.281 -26.047 -2.529 1 81.56 18 ILE B O 1
ATOM 7791 N N . SER B 1 19 ? 34.156 -26.016 -3.139 1 80.75 19 SER B N 1
ATOM 7792 C CA . SER B 1 19 ? 33.656 -26.047 -1.768 1 80.75 19 SER B CA 1
ATOM 7793 C C . SER B 1 19 ? 33.906 -27.406 -1.117 1 80.75 19 SER B C 1
ATOM 7795 O O . SER B 1 19 ? 34.219 -28.375 -1.803 1 80.75 19 SER B O 1
ATOM 7797 N N . ASP B 1 20 ? 33.844 -27.453 0.213 1 80.06 20 ASP B N 1
ATOM 7798 C CA . ASP B 1 20 ? 34 -28.703 0.954 1 80.06 20 ASP B CA 1
ATOM 7799 C C . ASP B 1 20 ? 32.969 -29.734 0.546 1 80.06 20 ASP B C 1
ATOM 7801 O O . ASP B 1 20 ? 33.25 -30.922 0.433 1 80.06 20 ASP B O 1
ATOM 7805 N N . PHE B 1 21 ? 31.844 -29.219 0.337 1 80.06 21 PHE B N 1
ATOM 7806 C CA . PHE B 1 21 ? 30.766 -30.094 -0.09 1 80.06 21 PHE B CA 1
ATOM 7807 C C . PHE B 1 21 ? 31.094 -30.734 -1.434 1 80.06 21 PHE B C 1
ATOM 7809 O O . PHE B 1 21 ? 30.906 -31.938 -1.614 1 80.06 21 PHE B O 1
ATOM 7816 N N . GLU B 1 22 ? 31.516 -29.953 -2.287 1 85.81 22 GLU B N 1
ATOM 7817 C CA . GLU B 1 22 ? 31.859 -30.453 -3.621 1 85.81 22 GLU B CA 1
ATOM 7818 C C . GLU B 1 22 ? 33 -31.438 -3.568 1 85.81 22 GLU B C 1
ATOM 7820 O O . GLU B 1 22 ? 33.031 -32.438 -4.293 1 85.81 22 GLU B O 1
ATOM 7825 N N . MET B 1 23 ? 34 -31.172 -2.758 1 88.69 23 MET B N 1
ATOM 7826 C CA . MET B 1 23 ? 35.125 -32.094 -2.613 1 88.69 23 MET B CA 1
ATOM 7827 C C . MET B 1 23 ? 34.688 -33.438 -2.092 1 88.69 23 MET B C 1
ATOM 7829 O O . MET B 1 23 ? 35.094 -34.469 -2.611 1 88.69 23 MET B O 1
ATOM 7833 N N . LYS B 1 24 ? 33.781 -33.375 -1.145 1 86.69 24 LYS B N 1
ATOM 7834 C CA . LYS B 1 24 ? 33.312 -34.625 -0.578 1 86.69 24 LYS B CA 1
ATOM 7835 C C . LYS B 1 24 ? 32.406 -35.344 -1.569 1 86.69 24 LYS B C 1
ATOM 7837 O O . LYS B 1 24 ? 32.406 -36.594 -1.63 1 86.69 24 LYS B O 1
ATOM 7842 N N . ALA B 1 25 ? 31.703 -34.562 -2.303 1 87.62 25 ALA B N 1
ATOM 7843 C CA . ALA B 1 25 ? 30.734 -35.156 -3.221 1 87.62 25 ALA B CA 1
ATOM 7844 C C . ALA B 1 25 ? 31.438 -35.812 -4.414 1 87.62 25 ALA B C 1
ATOM 7846 O O . ALA B 1 25 ? 31.016 -36.844 -4.891 1 87.62 25 ALA B O 1
ATOM 7847 N N . PHE B 1 26 ? 32.562 -35.219 -4.898 1 91.5 26 PHE B N 1
ATOM 7848 C CA . PHE B 1 26 ? 33.125 -35.656 -6.172 1 91.5 26 PHE B CA 1
ATOM 7849 C C . PHE B 1 26 ? 34.469 -36.312 -5.973 1 91.5 26 PHE B C 1
ATOM 7851 O O . PHE B 1 26 ? 34.938 -37.094 -6.816 1 91.5 26 PHE B O 1
ATOM 7858 N N . PHE B 1 27 ? 35.188 -36.094 -4.875 1 93 27 PHE B N 1
ATOM 7859 C CA . PHE B 1 27 ? 36.562 -36.531 -4.746 1 93 27 PHE B CA 1
ATOM 7860 C C . PHE B 1 27 ? 36.75 -37.438 -3.529 1 93 27 PHE B C 1
ATOM 7862 O O . PHE B 1 27 ? 37.75 -37.344 -2.834 1 93 27 PHE B O 1
ATOM 7869 N N . THR B 1 28 ? 35.719 -38.031 -3.176 1 91.88 28 THR B N 1
ATOM 7870 C CA . THR B 1 28 ? 35.781 -39.156 -2.242 1 91.88 28 THR B CA 1
ATOM 7871 C C . THR B 1 28 ? 35.594 -40.469 -2.975 1 91.88 28 THR B C 1
ATOM 7873 O O . THR B 1 28 ? 34.844 -40.562 -3.943 1 91.88 28 THR B O 1
ATOM 7876 N N . PHE B 1 29 ? 36.312 -41.531 -2.588 1 92.5 29 PHE B N 1
ATOM 7877 C CA . PHE B 1 29 ? 36.406 -42.719 -3.426 1 92.5 29 PHE B CA 1
ATOM 7878 C C . PHE B 1 29 ? 35.906 -43.938 -2.684 1 92.5 29 PHE B C 1
ATOM 7880 O O . PHE B 1 29 ? 36.125 -44.094 -1.483 1 92.5 29 PHE B O 1
ATOM 7887 N N . ASP B 1 30 ? 35.25 -44.719 -3.398 1 90.94 30 ASP B N 1
ATOM 7888 C CA . ASP B 1 30 ? 34.75 -45.969 -2.844 1 90.94 30 ASP B CA 1
ATOM 7889 C C . ASP B 1 30 ? 35.812 -47.062 -2.871 1 90.94 30 ASP B C 1
ATOM 7891 O O . ASP B 1 30 ? 36.938 -46.812 -3.283 1 90.94 30 ASP B O 1
ATOM 7895 N N . GLY B 1 31 ? 35.531 -48.281 -2.352 1 86.88 31 GLY B N 1
ATOM 7896 C CA . GLY B 1 31 ? 36.5 -49.375 -2.205 1 86.88 31 GLY B CA 1
ATOM 7897 C C . GLY B 1 31 ? 37.156 -49.781 -3.514 1 86.88 31 GLY B C 1
ATOM 7898 O O . GLY B 1 31 ? 38.375 -49.844 -3.6 1 86.88 31 GLY B O 1
ATOM 7899 N N . ALA B 1 32 ? 36.312 -49.906 -4.531 1 90.31 32 ALA B N 1
ATOM 7900 C CA . ALA B 1 32 ? 36.844 -50.312 -5.832 1 90.31 32 ALA B CA 1
ATOM 7901 C C . ALA B 1 32 ? 37.75 -49.219 -6.426 1 90.31 32 ALA B C 1
ATOM 7903 O O . ALA B 1 32 ? 38.75 -49.531 -7.055 1 90.31 32 ALA B O 1
ATOM 7904 N N . GLU B 1 33 ? 37.375 -48 -6.312 1 94.12 33 GLU B N 1
ATOM 7905 C CA . GLU B 1 33 ? 38.156 -46.875 -6.805 1 94.12 33 GLU B CA 1
ATOM 7906 C C . GLU B 1 33 ? 39.469 -46.75 -6.055 1 94.12 33 GLU B C 1
ATOM 7908 O O . GLU B 1 33 ? 40.531 -46.5 -6.664 1 94.12 33 GLU B O 1
ATOM 7913 N N . ARG B 1 34 ? 39.406 -47 -4.812 1 92.31 34 ARG B N 1
ATOM 7914 C CA . ARG B 1 34 ? 40.625 -46.938 -3.996 1 92.31 34 ARG B CA 1
ATOM 7915 C C . ARG B 1 34 ? 41.594 -48.031 -4.383 1 92.31 34 ARG B C 1
ATOM 7917 O O . ARG B 1 34 ? 42.812 -47.812 -4.363 1 92.31 34 ARG B O 1
ATOM 7924 N N . ASP B 1 35 ? 41 -49.156 -4.617 1 92.44 35 ASP B N 1
ATOM 7925 C CA . ASP B 1 35 ? 41.875 -50.25 -5.047 1 92.44 35 ASP B CA 1
ATOM 7926 C C . ASP B 1 35 ? 42.594 -49.906 -6.34 1 92.44 35 ASP B C 1
ATOM 7928 O O . ASP B 1 35 ? 43.781 -50.219 -6.48 1 92.44 35 ASP B O 1
ATOM 7932 N N . ALA B 1 36 ? 41.875 -49.312 -7.246 1 93.88 36 ALA B N 1
ATOM 7933 C CA . ALA B 1 36 ? 42.5 -48.906 -8.516 1 93.88 36 ALA B CA 1
ATOM 7934 C C . ALA B 1 36 ? 43.562 -47.844 -8.305 1 93.88 36 ALA B C 1
ATOM 7936 O O . ALA B 1 36 ? 44.594 -47.875 -8.977 1 93.88 36 ALA B O 1
ATOM 7937 N N . ILE B 1 37 ? 43.375 -46.938 -7.43 1 94.94 37 ILE B N 1
ATOM 7938 C CA . ILE B 1 37 ? 44.312 -45.875 -7.125 1 94.94 37 ILE B CA 1
ATOM 7939 C C . ILE B 1 37 ? 45.562 -46.438 -6.445 1 94.94 37 ILE B C 1
ATOM 7941 O O . ILE B 1 37 ? 46.688 -46.094 -6.801 1 94.94 37 ILE B O 1
ATOM 7945 N N . ASN B 1 38 ? 45.312 -47.375 -5.52 1 91.44 38 ASN B N 1
ATOM 7946 C CA . ASN B 1 38 ? 46.406 -47.938 -4.75 1 91.44 38 ASN B CA 1
ATOM 7947 C C . ASN B 1 38 ? 47.25 -48.906 -5.586 1 91.44 38 ASN B C 1
ATOM 7949 O O . ASN B 1 38 ? 48.375 -49.25 -5.219 1 91.44 38 ASN B O 1
ATOM 7953 N N . ALA B 1 39 ? 46.719 -49.375 -6.625 1 91.31 39 ALA B N 1
ATOM 7954 C CA . ALA B 1 39 ? 47.438 -50.25 -7.52 1 91.31 39 ALA B CA 1
ATOM 7955 C C . ALA B 1 39 ? 48.594 -49.531 -8.211 1 91.31 39 ALA B C 1
ATOM 7957 O O . ALA B 1 39 ? 49.5 -50.188 -8.742 1 91.31 39 ALA B O 1
ATOM 7958 N N . ARG B 1 40 ? 48.594 -48.281 -8.141 1 88.62 40 ARG B N 1
ATOM 7959 C CA . ARG B 1 40 ? 49.688 -47.5 -8.75 1 88.62 40 ARG B CA 1
ATOM 7960 C C . ARG B 1 40 ? 50.875 -47.406 -7.801 1 88.62 40 ARG B C 1
ATOM 7962 O O . ARG B 1 40 ? 50.688 -47.344 -6.582 1 88.62 40 ARG B O 1
ATOM 7969 N N . ARG B 1 41 ? 52.094 -47.5 -8.141 1 80.44 41 ARG B N 1
ATOM 7970 C CA . ARG B 1 41 ? 53.281 -47.625 -7.281 1 80.44 41 ARG B CA 1
ATOM 7971 C C . ARG B 1 41 ? 53.688 -46.25 -6.746 1 80.44 41 ARG B C 1
ATOM 7973 O O . ARG B 1 41 ? 54.094 -46.125 -5.586 1 80.44 41 ARG B O 1
ATOM 7980 N N . GLY B 1 42 ? 53.5 -45.062 -7.406 1 85.94 42 GLY B N 1
ATOM 7981 C CA . GLY B 1 42 ? 53.969 -43.75 -7.016 1 85.94 42 GLY B CA 1
ATOM 7982 C C . GLY B 1 42 ? 52.844 -42.875 -6.469 1 85.94 42 GLY B C 1
ATOM 7983 O O . GLY B 1 42 ? 51.719 -42.906 -6.938 1 85.94 42 GLY B O 1
ATOM 7984 N N . ASP B 1 43 ? 53.281 -42.125 -5.277 1 87.12 43 ASP B N 1
ATOM 7985 C CA . ASP B 1 43 ? 52.344 -41.25 -4.613 1 87.12 43 ASP B CA 1
ATOM 7986 C C . ASP B 1 43 ? 51.781 -40.188 -5.582 1 87.12 43 ASP B C 1
ATOM 7988 O O . ASP B 1 43 ? 50.594 -39.875 -5.531 1 87.12 43 ASP B O 1
ATOM 7992 N N . SER B 1 44 ? 52.594 -39.75 -6.453 1 86.75 44 SER B N 1
ATOM 7993 C CA . SER B 1 44 ? 52.156 -38.75 -7.434 1 86.75 44 SER B CA 1
ATOM 7994 C C . SER B 1 44 ? 51.188 -39.344 -8.422 1 86.75 44 SER B C 1
ATOM 7996 O O . SER B 1 44 ? 50.25 -38.688 -8.859 1 86.75 44 SER B O 1
ATOM 7998 N N . HIS B 1 45 ? 51.438 -40.625 -8.773 1 89.25 45 HIS B N 1
ATOM 7999 C CA . HIS B 1 45 ? 50.531 -41.281 -9.695 1 89.25 45 HIS B CA 1
ATOM 8000 C C . HIS B 1 45 ? 49.188 -41.562 -9.039 1 89.25 45 HIS B C 1
ATOM 8002 O O . HIS B 1 45 ? 48.125 -41.5 -9.703 1 89.25 45 HIS B O 1
ATOM 8008 N N . LYS B 1 46 ? 49.25 -41.906 -7.762 1 92.81 46 LYS B N 1
ATOM 8009 C CA . LYS B 1 46 ? 48 -42.125 -7.023 1 92.81 46 LYS B CA 1
ATOM 8010 C C . LYS B 1 46 ? 47.156 -40.875 -6.949 1 92.81 46 LYS B C 1
ATOM 8012 O O . LYS B 1 46 ? 45.969 -40.906 -7.238 1 92.81 46 LYS B O 1
ATOM 8017 N N . LEU B 1 47 ? 47.844 -39.781 -6.625 1 91.44 47 LEU B N 1
ATOM 8018 C CA . LEU B 1 47 ? 47.156 -38.5 -6.52 1 91.44 47 LEU B CA 1
ATOM 8019 C C . LEU B 1 47 ? 46.625 -38.062 -7.883 1 91.44 47 LEU B C 1
ATOM 8021 O O . LEU B 1 47 ? 45.531 -37.5 -7.98 1 91.44 47 LEU B O 1
ATOM 8025 N N . GLY B 1 48 ? 47.438 -38.219 -8.867 1 91.12 48 GLY B N 1
ATOM 8026 C CA . GLY B 1 48 ? 47.031 -37.875 -10.211 1 91.12 48 GLY B CA 1
ATOM 8027 C C . GLY B 1 48 ? 45.812 -38.625 -10.68 1 91.12 48 GLY B C 1
ATOM 8028 O O . GLY B 1 48 ? 44.875 -38.062 -11.234 1 91.12 48 GLY B O 1
ATOM 8029 N N . LEU B 1 49 ? 45.844 -39.938 -10.531 1 93.44 49 LEU B N 1
ATOM 8030 C CA . LEU B 1 49 ? 44.719 -40.75 -10.93 1 93.44 49 LEU B CA 1
ATOM 8031 C C . LEU B 1 49 ? 43.469 -40.375 -10.133 1 93.44 49 LEU B C 1
ATOM 8033 O O . LEU B 1 49 ? 42.344 -40.344 -10.688 1 93.44 49 LEU B O 1
ATOM 8037 N N . ALA B 1 50 ? 43.594 -40.125 -8.828 1 94.31 50 ALA B N 1
ATOM 8038 C CA . ALA B 1 50 ? 42.5 -39.688 -7.992 1 94.31 50 ALA B CA 1
ATOM 8039 C C . ALA B 1 50 ? 41.875 -38.406 -8.531 1 94.31 50 ALA B C 1
ATOM 8041 O O . ALA B 1 50 ? 40.656 -38.25 -8.508 1 94.31 50 ALA B O 1
ATOM 8042 N N . LEU B 1 51 ? 42.719 -37.531 -8.961 1 92.69 51 LEU B N 1
ATOM 8043 C CA . LEU B 1 51 ? 42.25 -36.281 -9.531 1 92.69 51 LEU B CA 1
ATOM 8044 C C . LEU B 1 51 ? 41.406 -36.531 -10.781 1 92.69 51 LEU B C 1
ATOM 8046 O O . LEU B 1 51 ? 40.375 -35.906 -10.953 1 92.69 51 LEU B O 1
ATOM 8050 N N . HIS B 1 52 ? 41.875 -37.406 -11.625 1 93.5 52 HIS B N 1
ATOM 8051 C CA . HIS B 1 52 ? 41.188 -37.688 -12.867 1 93.5 52 HIS B CA 1
ATOM 8052 C C . HIS B 1 52 ? 39.844 -38.406 -12.594 1 93.5 52 HIS B C 1
ATOM 8054 O O . HIS B 1 52 ? 38.844 -38.125 -13.258 1 93.5 52 HIS B O 1
ATOM 8060 N N . ILE B 1 53 ? 39.781 -39.312 -11.672 1 94.94 53 ILE B N 1
ATOM 8061 C CA . ILE B 1 53 ? 38.562 -40 -11.312 1 94.94 53 ILE B CA 1
ATOM 8062 C C . ILE B 1 53 ? 37.531 -39 -10.758 1 94.94 53 ILE B C 1
ATOM 8064 O O . ILE B 1 53 ? 36.375 -39 -11.164 1 94.94 53 ILE B O 1
ATOM 8068 N N . GLY B 1 54 ? 38 -38.188 -9.922 1 94.56 54 GLY B N 1
ATOM 8069 C CA . GLY B 1 54 ? 37.125 -37.188 -9.344 1 94.56 54 GLY B CA 1
ATOM 8070 C C . GLY B 1 54 ? 36.594 -36.188 -10.367 1 94.56 54 GLY B C 1
ATOM 8071 O O . GLY B 1 54 ? 35.438 -35.812 -10.328 1 94.56 54 GLY B O 1
ATOM 8072 N N . PHE B 1 55 ? 37.438 -35.75 -11.219 1 93.5 55 PHE B N 1
ATOM 8073 C CA . PHE B 1 55 ? 37.031 -34.75 -12.211 1 93.5 55 PHE B CA 1
ATOM 8074 C C . PHE B 1 55 ? 36 -35.344 -13.18 1 93.5 55 PHE B C 1
ATOM 8076 O O . PHE B 1 55 ? 35.062 -34.688 -13.594 1 93.5 55 PHE B O 1
ATOM 8083 N N . LEU B 1 56 ? 36.25 -36.531 -13.602 1 93.69 56 LEU B N 1
ATOM 8084 C CA . LEU B 1 56 ? 35.312 -37.188 -14.484 1 93.69 56 LEU B CA 1
ATOM 8085 C C . LEU B 1 56 ? 33.938 -37.344 -13.805 1 93.69 56 LEU B C 1
ATOM 8087 O O . LEU B 1 56 ? 32.906 -37.188 -14.438 1 93.69 56 LEU B O 1
ATOM 8091 N N . ARG B 1 57 ? 33.938 -37.625 -12.578 1 93.31 57 ARG B N 1
ATOM 8092 C CA . ARG B 1 57 ? 32.688 -37.719 -11.805 1 93.31 57 ARG B CA 1
ATOM 8093 C C . ARG B 1 57 ? 32 -36.375 -11.727 1 93.31 57 ARG B C 1
ATOM 8095 O O . ARG B 1 57 ? 30.766 -36.281 -11.812 1 93.31 57 ARG B O 1
ATOM 8102 N N . MET B 1 58 ? 32.781 -35.406 -11.609 1 91.94 58 MET B N 1
ATOM 8103 C CA . MET B 1 58 ? 32.281 -34.031 -11.445 1 91.94 58 MET B CA 1
ATOM 8104 C C . MET B 1 58 ? 31.719 -33.5 -12.758 1 91.94 58 MET B C 1
ATOM 8106 O O . MET B 1 58 ? 30.609 -32.969 -12.797 1 91.94 58 MET B O 1
ATOM 8110 N N . SER B 1 59 ? 32.406 -33.594 -13.828 1 91.81 59 SER B N 1
ATOM 8111 C CA . SER B 1 59 ? 32.094 -32.844 -15.055 1 91.81 59 SER B CA 1
ATOM 8112 C C . SER B 1 59 ? 31.641 -33.812 -16.156 1 91.81 59 SER B C 1
ATOM 8114 O O . SER B 1 59 ? 31 -33.375 -17.109 1 91.81 59 SER B O 1
ATOM 8116 N N . GLY B 1 60 ? 32.062 -35 -16.094 1 92.62 60 GLY B N 1
ATOM 8117 C CA . GLY B 1 60 ? 31.797 -35.938 -17.172 1 92.62 60 GLY B CA 1
ATOM 8118 C C . GLY B 1 60 ? 32.781 -35.812 -18.328 1 92.62 60 GLY B C 1
ATOM 8119 O O . GLY B 1 60 ? 32.625 -36.438 -19.375 1 92.62 60 GLY B O 1
ATOM 8120 N N . ARG B 1 61 ? 33.812 -34.969 -18.141 1 92.69 61 ARG B N 1
ATOM 8121 C CA . ARG B 1 61 ? 34.844 -34.75 -19.141 1 92.69 61 ARG B CA 1
ATOM 8122 C C . ARG B 1 61 ? 36.219 -35.219 -18.625 1 92.69 61 ARG B C 1
ATOM 8124 O O . ARG B 1 61 ? 36.406 -35.375 -17.422 1 92.69 61 ARG B O 1
ATOM 8131 N N . LEU B 1 62 ? 37.094 -35.375 -19.594 1 91.31 62 LEU B N 1
ATOM 8132 C CA . LEU B 1 62 ? 38.438 -35.719 -19.203 1 91.31 62 LEU B CA 1
ATOM 8133 C C . LEU B 1 62 ? 39.25 -34.469 -18.875 1 91.31 62 LEU B C 1
ATOM 8135 O O . LEU B 1 62 ? 39.094 -33.438 -19.516 1 91.31 62 LEU B O 1
ATOM 8139 N N . LEU B 1 63 ? 39.969 -34.625 -17.859 1 89.31 63 LEU B N 1
ATOM 8140 C CA . LEU B 1 63 ? 40.781 -33.5 -17.422 1 89.31 63 LEU B CA 1
ATOM 8141 C C . LEU B 1 63 ? 42 -33.312 -18.297 1 89.31 63 LEU B C 1
ATOM 8143 O O . LEU B 1 63 ? 42.875 -34.219 -18.375 1 89.31 63 LEU B O 1
ATOM 8147 N N . GLY B 1 64 ? 42.031 -32.188 -19.047 1 79.25 64 GLY B N 1
ATOM 8148 C CA . GLY B 1 64 ? 43.156 -31.906 -19.891 1 79.25 64 GLY B CA 1
ATOM 8149 C C . GLY B 1 64 ? 44.031 -30.797 -19.344 1 79.25 64 GLY B C 1
ATOM 8150 O O . GLY B 1 64 ? 45.25 -30.781 -19.609 1 79.25 64 GLY B O 1
ATOM 8151 N N . ALA B 1 65 ? 43.438 -29.859 -18.609 1 73.75 65 ALA B N 1
ATOM 8152 C CA . ALA B 1 65 ? 44.156 -28.719 -18.078 1 73.75 65 ALA B CA 1
ATOM 8153 C C . ALA B 1 65 ? 44.5 -28.938 -16.609 1 73.75 65 ALA B C 1
ATOM 8155 O O . ALA B 1 65 ? 43.625 -28.922 -15.75 1 73.75 65 ALA B O 1
ATOM 8156 N N . PHE B 1 66 ? 45.719 -29.234 -16.25 1 74.19 66 PHE B N 1
ATOM 8157 C CA . PHE B 1 66 ? 46.094 -29.531 -14.875 1 74.19 66 PHE B CA 1
ATOM 8158 C C . PHE B 1 66 ? 47.156 -28.547 -14.367 1 74.19 66 PHE B C 1
ATOM 8160 O O . PHE B 1 66 ? 47.844 -28.812 -13.398 1 74.19 66 PHE B O 1
ATOM 8167 N N . ARG B 1 67 ? 47.219 -27.422 -15.055 1 72 67 ARG B N 1
ATOM 8168 C CA . ARG B 1 67 ? 48.25 -26.438 -14.656 1 72 67 ARG B CA 1
ATOM 8169 C C . ARG B 1 67 ? 47.844 -25.766 -13.352 1 72 67 ARG B C 1
ATOM 8171 O O . ARG B 1 67 ? 48.719 -25.312 -12.602 1 72 67 ARG B O 1
ATOM 8178 N N . VAL B 1 68 ? 46.5 -25.594 -13.164 1 78.06 68 VAL B N 1
ATOM 8179 C CA . VAL B 1 68 ? 46.094 -24.906 -11.945 1 78.06 68 VAL B CA 1
ATOM 8180 C C . VAL B 1 68 ? 45.125 -25.812 -11.172 1 78.06 68 VAL B C 1
ATOM 8182 O O . VAL B 1 68 ? 44.031 -26.141 -11.656 1 78.06 68 VAL B O 1
ATOM 8185 N N . ILE B 1 69 ? 45.594 -26.391 -10.125 1 85.5 69 ILE B N 1
ATOM 8186 C CA . ILE B 1 69 ? 44.781 -27.203 -9.234 1 85.5 69 ILE B CA 1
ATOM 8187 C C . ILE B 1 69 ? 44.562 -26.469 -7.914 1 85.5 69 ILE B C 1
ATOM 8189 O O . ILE B 1 69 ? 45.5 -26.047 -7.266 1 85.5 69 ILE B O 1
ATOM 8193 N N . PRO B 1 70 ? 43.344 -26.297 -7.629 1 85.69 70 PRO B N 1
ATOM 8194 C CA . PRO B 1 70 ? 43.062 -25.641 -6.348 1 85.69 70 PRO B CA 1
ATOM 8195 C C . PRO B 1 70 ? 43.781 -26.312 -5.176 1 85.69 70 PRO B C 1
ATOM 8197 O O . PRO B 1 70 ? 43.75 -27.547 -5.051 1 85.69 70 PRO B O 1
ATOM 8200 N N . VAL B 1 71 ? 44.406 -25.516 -4.316 1 83.81 71 VAL B N 1
ATOM 8201 C CA . VAL B 1 71 ? 45.188 -26.016 -3.209 1 83.81 71 VAL B CA 1
ATOM 8202 C C . VAL B 1 71 ? 44.344 -26.844 -2.264 1 83.81 71 VAL B C 1
ATOM 8204 O O . VAL B 1 71 ? 44.75 -27.891 -1.773 1 83.81 71 VAL B O 1
ATOM 8207 N N . ALA B 1 72 ? 43.188 -26.359 -2.074 1 87.06 72 ALA B N 1
ATOM 8208 C CA . ALA B 1 72 ? 42.312 -27.047 -1.152 1 87.06 72 ALA B CA 1
ATOM 8209 C C . ALA B 1 72 ? 41.969 -28.438 -1.663 1 87.06 72 ALA B C 1
ATOM 8211 O O . ALA B 1 72 ? 41.844 -29.391 -0.878 1 87.06 72 ALA B O 1
ATOM 8212 N N . LEU B 1 73 ? 41.812 -28.625 -2.891 1 90.62 73 LEU B N 1
ATOM 8213 C CA . LEU B 1 73 ? 41.5 -29.906 -3.49 1 90.62 73 LEU B CA 1
ATOM 8214 C C . LEU B 1 73 ? 42.688 -30.859 -3.398 1 90.62 73 LEU B C 1
ATOM 8216 O O . LEU B 1 73 ? 42.531 -32.031 -3.072 1 90.62 73 LEU B O 1
ATOM 8220 N N . TRP B 1 74 ? 43.812 -30.297 -3.664 1 88.62 74 TRP B N 1
ATOM 8221 C CA . TRP B 1 74 ? 45.031 -31.094 -3.633 1 88.62 74 TRP B CA 1
ATOM 8222 C C . TRP B 1 74 ? 45.281 -31.609 -2.227 1 88.62 74 TRP B C 1
ATOM 8224 O O . TRP B 1 74 ? 45.656 -32.781 -2.051 1 88.62 74 TRP B O 1
ATOM 8234 N N . ARG B 1 75 ? 45.062 -30.781 -1.314 1 88.75 75 ARG B N 1
ATOM 8235 C CA . ARG B 1 75 ? 45.188 -31.172 0.083 1 88.75 75 ARG B CA 1
ATOM 8236 C C . ARG B 1 75 ? 44.156 -32.219 0.465 1 88.75 75 ARG B C 1
ATOM 8238 O O . ARG B 1 75 ? 44.469 -33.188 1.18 1 88.75 75 ARG B O 1
ATOM 8245 N N . HIS B 1 76 ? 43.031 -32.031 0.014 1 92.5 76 HIS B N 1
ATOM 8246 C CA . HIS B 1 76 ? 41.938 -32.969 0.3 1 92.5 76 HIS B CA 1
ATOM 8247 C C . HIS B 1 76 ? 42.25 -34.344 -0.251 1 92.5 76 HIS B C 1
ATOM 8249 O O . HIS B 1 76 ? 42.062 -35.344 0.427 1 92.5 76 HIS B O 1
ATOM 8255 N N . LEU B 1 77 ? 42.75 -34.406 -1.411 1 92.5 77 LEU B N 1
ATOM 8256 C CA . LEU B 1 77 ? 43.094 -35.688 -2.039 1 92.5 77 LEU B CA 1
ATOM 8257 C C . LEU B 1 77 ? 44.219 -36.375 -1.272 1 92.5 77 LEU B C 1
ATOM 8259 O O . LEU B 1 77 ? 44.188 -37.594 -1.097 1 92.5 77 LEU B O 1
ATOM 8263 N N . GLY B 1 78 ? 45.188 -35.594 -0.885 1 91.12 78 GLY B N 1
ATOM 8264 C CA . GLY B 1 78 ? 46.25 -36.156 -0.059 1 91.12 78 GLY B CA 1
ATOM 8265 C C . GLY B 1 78 ? 45.75 -36.781 1.23 1 91.12 78 GLY B C 1
ATOM 8266 O O . GLY B 1 78 ? 46.156 -37.875 1.596 1 91.12 78 GLY B O 1
ATOM 8267 N N . ASN B 1 79 ? 44.906 -36.062 1.81 1 91.56 79 ASN B N 1
ATOM 8268 C CA . ASN B 1 79 ? 44.344 -36.531 3.072 1 91.56 79 ASN B CA 1
ATOM 8269 C C . ASN B 1 79 ? 43.5 -37.75 2.873 1 91.56 79 ASN B C 1
ATOM 8271 O O . ASN B 1 79 ? 43.531 -38.688 3.695 1 91.56 79 ASN B O 1
ATOM 8275 N N . GLU B 1 80 ? 42.688 -37.688 1.86 1 91.5 80 GLU B N 1
ATOM 8276 C CA . GLU B 1 80 ? 41.781 -38.812 1.559 1 91.5 80 GLU B CA 1
ATOM 8277 C C . GLU B 1 80 ? 42.562 -40.094 1.285 1 91.5 80 GLU B C 1
ATOM 8279 O O . GLU B 1 80 ? 42.062 -41.188 1.543 1 91.5 80 GLU B O 1
ATOM 8284 N N . LEU B 1 81 ? 43.75 -40 0.75 1 91.06 81 LEU B N 1
ATOM 8285 C CA . LEU B 1 81 ? 44.531 -41.156 0.357 1 91.06 81 LEU B CA 1
ATOM 8286 C C . LEU B 1 81 ? 45.656 -41.438 1.352 1 91.06 81 LEU B C 1
ATOM 8288 O O . LEU B 1 81 ? 46.375 -42.438 1.26 1 91.06 81 LEU B O 1
ATOM 8292 N N . GLY B 1 82 ? 45.844 -40.531 2.326 1 87.5 82 GLY B N 1
ATOM 8293 C CA . GLY B 1 82 ? 46.875 -40.688 3.324 1 87.5 82 GLY B CA 1
ATOM 8294 C C . GLY B 1 82 ? 48.281 -40.406 2.775 1 87.5 82 GLY B C 1
ATOM 8295 O O . GLY B 1 82 ? 49.219 -41.125 3.127 1 87.5 82 GLY B O 1
ATOM 8296 N N . ILE B 1 83 ? 48.375 -39.625 1.728 1 87.81 83 ILE B N 1
ATOM 8297 C CA . ILE B 1 83 ? 49.656 -39.281 1.064 1 87.81 83 ILE B CA 1
ATOM 8298 C C . ILE B 1 83 ? 49.969 -37.812 1.292 1 87.81 83 ILE B C 1
ATOM 8300 O O . ILE B 1 83 ? 49.094 -36.969 1.279 1 87.81 83 ILE B O 1
ATOM 8304 N N . ALA B 1 84 ? 51.156 -37.531 1.769 1 80.69 84 ALA B N 1
ATOM 8305 C CA . ALA B 1 84 ? 51.594 -36.156 1.845 1 80.69 84 ALA B CA 1
ATOM 8306 C C . ALA B 1 84 ? 51.594 -35.5 0.462 1 80.69 84 ALA B C 1
ATOM 8308 O O . ALA B 1 84 ? 52.312 -35.969 -0.441 1 80.69 84 ALA B O 1
ATOM 8309 N N . ALA B 1 85 ? 50.719 -34.594 0.126 1 72.56 85 ALA B N 1
ATOM 8310 C CA . ALA B 1 85 ? 50.5 -34.031 -1.192 1 72.56 85 ALA B CA 1
ATOM 8311 C C . ALA B 1 85 ? 51.75 -33.281 -1.678 1 72.56 85 ALA B C 1
ATOM 8313 O O . ALA B 1 85 ? 52.219 -32.344 -1.032 1 72.56 85 ALA B O 1
ATOM 8314 N N . PRO B 1 86 ? 52.375 -33.812 -2.678 1 74.88 86 PRO B N 1
ATOM 8315 C CA . PRO B 1 86 ? 53.562 -33.125 -3.209 1 74.88 86 PRO B CA 1
ATOM 8316 C C . PRO B 1 86 ? 53.25 -31.797 -3.881 1 74.88 86 PRO B C 1
ATOM 8318 O O . PRO B 1 86 ? 52.062 -31.406 -3.949 1 74.88 86 PRO B O 1
ATOM 8321 N N . GLU B 1 87 ? 54.281 -31.031 -4.25 1 77.38 87 GLU B N 1
ATOM 8322 C CA . GLU B 1 87 ? 54.062 -29.781 -4.969 1 77.38 87 GLU B CA 1
ATOM 8323 C C . GLU B 1 87 ? 53.375 -30 -6.305 1 77.38 87 GLU B C 1
ATOM 8325 O O . GLU B 1 87 ? 53.594 -31.031 -6.957 1 77.38 87 GLU B O 1
ATOM 8330 N N . VAL B 1 88 ? 52.406 -29.25 -6.688 1 75.94 88 VAL B N 1
ATOM 8331 C CA . VAL B 1 88 ? 51.625 -29.312 -7.922 1 75.94 88 VAL B CA 1
ATOM 8332 C C . VAL B 1 88 ? 52.594 -29.375 -9.125 1 75.94 88 VAL B C 1
ATOM 8334 O O . VAL B 1 88 ? 52.25 -29.953 -10.156 1 75.94 88 VAL B O 1
ATOM 8337 N N . ALA B 1 89 ? 53.75 -28.859 -8.969 1 76.06 89 ALA B N 1
ATOM 8338 C CA . ALA B 1 89 ? 54.781 -28.891 -10.016 1 76.06 89 ALA B CA 1
ATOM 8339 C C . ALA B 1 89 ? 55.156 -30.328 -10.359 1 76.06 89 ALA B C 1
ATOM 8341 O O . ALA B 1 89 ? 55.469 -30.641 -11.516 1 76.06 89 ALA B O 1
ATOM 8342 N N . SER B 1 90 ? 55.062 -31.172 -9.383 1 76.94 90 SER B N 1
ATOM 8343 C CA . SER B 1 90 ? 55.406 -32.562 -9.586 1 76.94 90 SER B CA 1
ATOM 8344 C C . SER B 1 90 ? 54.375 -33.25 -10.484 1 76.94 90 SER B C 1
ATOM 8346 O O . SER B 1 90 ? 54.719 -34.125 -11.281 1 76.94 90 SER B O 1
ATOM 8348 N N . LEU B 1 91 ? 53.188 -32.812 -10.352 1 80.88 91 LEU B N 1
ATOM 8349 C CA . LEU B 1 91 ? 52.094 -33.344 -11.18 1 80.88 91 LEU B CA 1
ATOM 8350 C C . LEU B 1 91 ? 52.281 -32.906 -12.633 1 80.88 91 LEU B C 1
ATOM 8352 O O . LEU B 1 91 ? 52.062 -33.719 -13.547 1 80.88 91 LEU B O 1
ATOM 8356 N N . ARG B 1 92 ? 52.625 -31.688 -12.812 1 81.5 92 ARG B N 1
ATOM 8357 C CA . ARG B 1 92 ? 52.875 -31.172 -14.156 1 81.5 92 ARG B CA 1
ATOM 8358 C C . ARG B 1 92 ? 54 -31.922 -14.844 1 81.5 92 ARG B C 1
ATOM 8360 O O . ARG B 1 92 ? 53.938 -32.219 -16.031 1 81.5 92 ARG B O 1
ATOM 8367 N N . ALA B 1 93 ? 55.031 -32.156 -14.062 1 81.88 93 ALA B N 1
ATOM 8368 C CA . ALA B 1 93 ? 56.188 -32.875 -14.586 1 81.88 93 ALA B CA 1
ATOM 8369 C C . ALA B 1 93 ? 55.812 -34.312 -14.969 1 81.88 93 ALA B C 1
ATOM 8371 O O . ALA B 1 93 ? 56.281 -34.844 -15.969 1 81.88 93 ALA B O 1
ATOM 8372 N N . MET B 1 94 ? 54.969 -34.875 -14.211 1 83.75 94 MET B N 1
ATOM 8373 C CA . MET B 1 94 ? 54.531 -36.25 -14.445 1 83.75 94 MET B CA 1
ATOM 8374 C C . MET B 1 94 ? 53.75 -36.344 -15.75 1 83.75 94 MET B C 1
ATOM 8376 O O . MET B 1 94 ? 53.906 -37.312 -16.5 1 83.75 94 MET B O 1
ATOM 8380 N N . TYR B 1 95 ? 53 -35.375 -16.078 1 86.38 95 TYR B N 1
ATOM 8381 C CA . TYR B 1 95 ? 52.125 -35.438 -17.234 1 86.38 95 TYR B CA 1
ATOM 8382 C C . TYR B 1 95 ? 52.812 -34.875 -18.469 1 86.38 95 TYR B C 1
ATOM 8384 O O . TYR B 1 95 ? 52.188 -34.781 -19.531 1 86.38 95 TYR B O 1
ATOM 8392 N N . GLU B 1 96 ? 54.031 -34.344 -18.281 1 78.75 96 GLU B N 1
ATOM 8393 C CA . GLU B 1 96 ? 54.812 -34 -19.469 1 78.75 96 GLU B CA 1
ATOM 8394 C C . GLU B 1 96 ? 54.938 -35.156 -20.422 1 78.75 96 GLU B C 1
ATOM 8396 O O . GLU B 1 96 ? 55.031 -34.969 -21.641 1 78.75 96 GLU B O 1
ATOM 8401 N N . ARG B 1 97 ? 55 -36.344 -19.75 1 76.56 97 ARG B N 1
ATOM 8402 C CA . ARG B 1 97 ? 54.875 -37.562 -20.562 1 76.56 97 ARG B CA 1
ATOM 8403 C C . ARG B 1 97 ? 53.438 -37.844 -20.922 1 76.56 97 ARG B C 1
ATOM 8405 O O . ARG B 1 97 ? 52.656 -38.25 -20.078 1 76.56 97 ARG B O 1
ATOM 8412 N N . GLY B 1 98 ? 53 -37.656 -22.031 1 79.56 98 GLY B N 1
ATOM 8413 C CA . GLY B 1 98 ? 51.625 -37.75 -22.547 1 79.56 98 GLY B CA 1
ATOM 8414 C C . GLY B 1 98 ? 51.031 -39.125 -22.297 1 79.56 98 GLY B C 1
ATOM 8415 O O . GLY B 1 98 ? 49.812 -39.25 -22.109 1 79.56 98 GLY B O 1
ATOM 8416 N N . ARG B 1 99 ? 51.812 -40.156 -22.219 1 85.75 99 ARG B N 1
ATOM 8417 C CA . ARG B 1 99 ? 51.312 -41.531 -22.047 1 85.75 99 ARG B CA 1
ATOM 8418 C C . ARG B 1 99 ? 50.719 -41.719 -20.672 1 85.75 99 ARG B C 1
ATOM 8420 O O . ARG B 1 99 ? 49.688 -42.406 -20.531 1 85.75 99 ARG B O 1
ATOM 8427 N N . THR B 1 100 ? 51.344 -41.156 -19.609 1 88.19 100 THR B N 1
ATOM 8428 C CA . THR B 1 100 ? 50.812 -41.281 -18.25 1 88.19 100 THR B CA 1
ATOM 8429 C C . THR B 1 100 ? 49.469 -40.562 -18.141 1 88.19 100 THR B C 1
ATOM 8431 O O . THR B 1 100 ? 48.562 -41.062 -17.453 1 88.19 100 THR B O 1
ATOM 8434 N N . LEU B 1 101 ? 49.375 -39.406 -18.75 1 90.56 101 LEU B N 1
ATOM 8435 C CA . LEU B 1 101 ? 48.125 -38.688 -18.734 1 90.56 101 LEU B CA 1
ATOM 8436 C C . LEU B 1 101 ? 47 -39.531 -19.359 1 90.56 101 LEU B C 1
ATOM 8438 O O . LEU B 1 101 ? 45.906 -39.625 -18.797 1 90.56 101 LEU B O 1
ATOM 8442 N N . PHE B 1 102 ? 47.312 -40.062 -20.5 1 90.44 102 PHE B N 1
ATOM 8443 C CA . PHE B 1 102 ? 46.344 -40.875 -21.219 1 90.44 102 PHE B CA 1
ATOM 8444 C C . PHE B 1 102 ? 45.969 -42.094 -20.422 1 90.44 102 PHE B C 1
ATOM 8446 O O . PHE B 1 102 ? 44.781 -42.469 -20.375 1 90.44 102 PHE B O 1
ATOM 8453 N N . ASP B 1 103 ? 46.938 -42.719 -19.828 1 91.69 103 ASP B N 1
ATOM 8454 C CA . ASP B 1 103 ? 46.688 -43.906 -19.016 1 91.69 103 ASP B CA 1
ATOM 8455 C C . ASP B 1 103 ? 45.781 -43.594 -17.844 1 91.69 103 ASP B C 1
ATOM 8457 O O . ASP B 1 103 ? 44.844 -44.344 -17.562 1 91.69 103 ASP B O 1
ATOM 8461 N N . HIS B 1 104 ? 46.062 -42.5 -17.156 1 93.12 104 HIS B N 1
ATOM 8462 C CA . HIS B 1 104 ? 45.219 -42.094 -16.031 1 93.12 104 HIS B CA 1
ATOM 8463 C C . HIS B 1 104 ? 43.812 -41.812 -16.484 1 93.12 104 HIS B C 1
ATOM 8465 O O . HIS B 1 104 ? 42.844 -42.156 -15.805 1 93.12 104 HIS B O 1
ATOM 8471 N N . GLN B 1 105 ? 43.625 -41.156 -17.609 1 93.19 105 GLN B N 1
ATOM 8472 C CA . GLN B 1 105 ? 42.312 -40.844 -18.156 1 93.19 105 GLN B CA 1
ATOM 8473 C C . GLN B 1 105 ? 41.562 -42.094 -18.516 1 93.19 105 GLN B C 1
ATOM 8475 O O . GLN B 1 105 ? 40.344 -42.219 -18.234 1 93.19 105 GLN B O 1
ATOM 8480 N N . GLN B 1 106 ? 42.219 -43.031 -19.062 1 92.44 106 GLN B N 1
ATOM 8481 C CA . GLN B 1 106 ? 41.594 -44.312 -19.469 1 92.44 106 GLN B CA 1
ATOM 8482 C C . GLN B 1 106 ? 41.156 -45.125 -18.25 1 92.44 106 GLN B C 1
ATOM 8484 O O . GLN B 1 106 ? 40.094 -45.75 -18.25 1 92.44 106 GLN B O 1
ATOM 8489 N N . VAL B 1 107 ? 42.031 -45.156 -17.266 1 93.5 107 VAL B N 1
ATOM 8490 C CA . VAL B 1 107 ? 41.719 -45.875 -16.047 1 93.5 107 VAL B CA 1
ATOM 8491 C C . VAL B 1 107 ? 40.5 -45.25 -15.359 1 93.5 107 VAL B C 1
ATOM 8493 O O . VAL B 1 107 ? 39.625 -45.938 -14.82 1 93.5 107 VAL B O 1
ATOM 8496 N N . ALA B 1 108 ? 40.5 -43.938 -15.344 1 95.19 108 ALA B N 1
ATOM 8497 C CA . ALA B 1 108 ? 39.375 -43.25 -14.758 1 95.19 108 ALA B CA 1
ATOM 8498 C C . ALA B 1 108 ? 38.062 -43.594 -15.461 1 95.19 108 ALA B C 1
ATOM 8500 O O . ALA B 1 108 ? 37.031 -43.812 -14.812 1 95.19 108 ALA B O 1
ATOM 8501 N N . CYS B 1 109 ? 38.031 -43.656 -16.766 1 95 109 CYS B N 1
ATOM 8502 C CA . CYS B 1 109 ? 36.844 -44.031 -17.531 1 95 109 CYS B CA 1
ATOM 8503 C C . CYS B 1 109 ? 36.406 -45.438 -17.203 1 95 109 CYS B C 1
ATOM 8505 O O . CYS B 1 109 ? 35.219 -45.688 -17.031 1 95 109 CYS B O 1
ATOM 8507 N N . THR B 1 110 ? 37.344 -46.344 -17.078 1 93.19 110 THR B N 1
ATOM 8508 C CA . THR B 1 110 ? 37.031 -47.75 -16.797 1 93.19 110 THR B CA 1
ATOM 8509 C C . THR B 1 110 ? 36.438 -47.906 -15.398 1 93.19 110 THR B C 1
ATOM 8511 O O . THR B 1 110 ? 35.469 -48.625 -15.203 1 93.19 110 THR B O 1
ATOM 8514 N N . VAL B 1 111 ? 37.062 -47.25 -14.469 1 93.75 111 VAL B N 1
ATOM 8515 C CA . VAL B 1 111 ? 36.656 -47.375 -13.078 1 93.75 111 VAL B CA 1
ATOM 8516 C C . VAL B 1 111 ? 35.25 -46.812 -12.914 1 93.75 111 VAL B C 1
ATOM 8518 O O . VAL B 1 111 ? 34.438 -47.375 -12.172 1 93.75 111 VAL B O 1
ATOM 8521 N N . LEU B 1 112 ? 34.938 -45.719 -13.547 1 94.81 112 LEU B N 1
ATOM 8522 C CA . LEU B 1 112 ? 33.625 -45.062 -13.383 1 94.81 112 LEU B CA 1
ATOM 8523 C C . LEU B 1 112 ? 32.656 -45.562 -14.438 1 94.81 112 LEU B C 1
ATOM 8525 O O . LEU B 1 112 ? 31.469 -45.25 -14.375 1 94.81 112 LEU B O 1
ATOM 8529 N N . GLY B 1 113 ? 33.125 -46.281 -15.422 1 92.44 113 GLY B N 1
ATOM 8530 C CA . GLY B 1 113 ? 32.25 -46.906 -16.422 1 92.44 113 GLY B CA 1
ATOM 8531 C C . GLY B 1 113 ? 31.906 -45.969 -17.562 1 92.44 113 GLY B C 1
ATOM 8532 O O . GLY B 1 113 ? 30.844 -46.125 -18.188 1 92.44 113 GLY B O 1
ATOM 8533 N N . PHE B 1 114 ? 32.656 -44.969 -17.781 1 95.19 114 PHE B N 1
ATOM 8534 C CA . PHE B 1 114 ? 32.406 -44.031 -18.875 1 95.19 114 PHE B CA 1
ATOM 8535 C C . PHE B 1 114 ? 33 -44.562 -20.172 1 95.19 114 PHE B C 1
ATOM 8537 O O . PHE B 1 114 ? 34.031 -45.219 -20.172 1 95.19 114 PHE B O 1
ATOM 8544 N N . GLN B 1 115 ? 32.281 -44.312 -21.266 1 93.94 115 GLN B N 1
ATOM 8545 C CA . GLN B 1 115 ? 32.75 -44.719 -22.578 1 93.94 115 GLN B CA 1
ATOM 8546 C C . GLN B 1 115 ? 32.562 -43.594 -23.594 1 93.94 115 GLN B C 1
ATOM 8548 O O . GLN B 1 115 ? 31.906 -42.594 -23.312 1 93.94 115 GLN B O 1
ATOM 8553 N N . TRP B 1 116 ? 33.344 -43.719 -24.641 1 91.94 116 TRP B N 1
ATOM 8554 C CA . TRP B 1 116 ? 33.156 -42.75 -25.734 1 91.94 116 TRP B CA 1
ATOM 8555 C C . TRP B 1 116 ? 31.844 -43.031 -26.484 1 91.94 116 TRP B C 1
ATOM 8557 O O . TRP B 1 116 ? 31.422 -44.188 -26.594 1 91.94 116 TRP B O 1
ATOM 8567 N N . MET B 1 117 ? 31.312 -42.062 -27 1 91.94 117 MET B N 1
ATOM 8568 C CA . MET B 1 117 ? 30.016 -42.125 -27.656 1 91.94 117 MET B CA 1
ATOM 8569 C C . MET B 1 117 ? 30.109 -42.875 -28.984 1 91.94 117 MET B C 1
ATOM 8571 O O . MET B 1 117 ? 30.953 -42.531 -29.812 1 91.94 117 MET B O 1
ATOM 8575 N N . SER B 1 118 ? 29.328 -43.875 -29.078 1 91.19 118 SER B N 1
ATOM 8576 C CA . SER B 1 118 ? 29.219 -44.625 -30.344 1 91.19 118 SER B CA 1
ATOM 8577 C C . SER B 1 118 ? 28.234 -43.938 -31.297 1 91.19 118 SER B C 1
ATOM 8579 O O . SER B 1 118 ? 27.547 -43 -30.906 1 91.19 118 SER B O 1
ATOM 8581 N N . GLU B 1 119 ? 28.281 -44.438 -32.469 1 89.25 119 GLU B N 1
ATOM 8582 C CA . GLU B 1 119 ? 27.359 -43.875 -33.469 1 89.25 119 GLU B CA 1
ATOM 8583 C C . GLU B 1 119 ? 25.906 -44.188 -33.094 1 89.25 119 GLU B C 1
ATOM 8585 O O . GLU B 1 119 ? 25.016 -43.375 -33.375 1 89.25 119 GLU B O 1
ATOM 8590 N N . HIS B 1 120 ? 25.703 -45.312 -32.594 1 89.88 120 HIS B N 1
ATOM 8591 C CA . HIS B 1 120 ? 24.359 -45.656 -32.125 1 89.88 120 HIS B CA 1
ATOM 8592 C C . HIS B 1 120 ? 23.891 -44.75 -31.016 1 89.88 120 HIS B C 1
ATOM 8594 O O . HIS B 1 120 ? 22.734 -44.281 -31 1 89.88 120 HIS B O 1
ATOM 8600 N N . GLN B 1 121 ? 24.781 -44.438 -30.156 1 90.81 121 GLN B N 1
ATOM 8601 C CA . GLN B 1 121 ? 24.453 -43.562 -29.047 1 90.81 121 GLN B CA 1
ATOM 8602 C C . GLN B 1 121 ? 24.281 -42.125 -29.516 1 90.81 121 GLN B C 1
ATOM 8604 O O . GLN B 1 121 ? 23.453 -41.375 -28.969 1 90.81 121 GLN B O 1
ATOM 8609 N N . ARG B 1 122 ? 25.031 -41.844 -30.453 1 91.38 122 ARG B N 1
ATOM 8610 C CA . ARG B 1 122 ? 24.875 -40.531 -31.047 1 91.38 122 ARG B CA 1
ATOM 8611 C C . ARG B 1 122 ? 23.484 -40.344 -31.641 1 91.38 122 ARG B C 1
ATOM 8613 O O . ARG B 1 122 ? 22.844 -39.312 -31.469 1 91.38 122 ARG B O 1
ATOM 8620 N N . ARG B 1 123 ? 23.016 -41.312 -32.281 1 88.88 123 ARG B N 1
ATOM 8621 C CA . ARG B 1 123 ? 21.672 -41.281 -32.875 1 88.88 123 ARG B CA 1
ATOM 8622 C C . ARG B 1 123 ? 20.609 -41.219 -31.781 1 88.88 123 ARG B C 1
ATOM 8624 O O . ARG B 1 123 ? 19.594 -40.562 -31.938 1 88.88 123 ARG B O 1
ATOM 8631 N N . SER B 1 124 ? 20.938 -41.906 -30.719 1 90.62 124 SER B N 1
ATOM 8632 C CA . SER B 1 124 ? 20.016 -41.844 -29.578 1 90.62 124 SER B CA 1
ATOM 8633 C C . SER B 1 124 ? 19.953 -40.469 -28.984 1 90.62 124 SER B C 1
ATOM 8635 O O . SER B 1 124 ? 18.891 -40 -28.562 1 90.62 124 SER B O 1
ATOM 8637 N N . LEU B 1 125 ? 21.047 -39.906 -28.906 1 91.44 125 LEU B N 1
ATOM 8638 C CA . LEU B 1 125 ? 21.094 -38.531 -28.406 1 91.44 125 LEU B CA 1
ATOM 8639 C C . LEU B 1 125 ? 20.328 -37.594 -29.328 1 91.44 125 LEU B C 1
ATOM 8641 O O . LEU B 1 125 ? 19.594 -36.719 -28.859 1 91.44 125 LEU B O 1
ATOM 8645 N N . VAL B 1 126 ? 20.5 -37.75 -30.516 1 89.12 126 VAL B N 1
ATOM 8646 C CA . VAL B 1 126 ? 19.812 -36.906 -31.5 1 89.12 126 VAL B CA 1
ATOM 8647 C C . VAL B 1 126 ? 18.297 -37.094 -31.359 1 89.12 126 VAL B C 1
ATOM 8649 O O . VAL B 1 126 ? 17.547 -36.125 -31.453 1 89.12 126 VAL B O 1
ATOM 8652 N N . ARG B 1 127 ? 17.891 -38.281 -31.156 1 84.62 127 ARG B N 1
ATOM 8653 C CA . ARG B 1 127 ? 16.469 -38.562 -30.953 1 84.62 127 ARG B CA 1
ATOM 8654 C C . ARG B 1 127 ? 15.953 -37.875 -29.688 1 84.62 127 ARG B C 1
ATOM 8656 O O . ARG B 1 127 ? 14.852 -37.312 -29.672 1 84.62 127 ARG B O 1
ATOM 8663 N N . GLU B 1 128 ? 16.766 -38 -28.703 1 86.25 128 GLU B N 1
ATOM 8664 C CA . GLU B 1 128 ? 16.391 -37.344 -27.453 1 86.25 128 GLU B CA 1
ATOM 8665 C C . GLU B 1 128 ? 16.266 -35.812 -27.641 1 86.25 128 GLU B C 1
ATOM 8667 O O . GLU B 1 128 ? 15.352 -35.219 -27.078 1 86.25 128 GLU B O 1
ATOM 8672 N N . LEU B 1 129 ? 17.125 -35.281 -28.297 1 87.44 129 LEU B N 1
ATOM 8673 C CA . LEU B 1 129 ? 17.109 -33.844 -28.531 1 87.44 129 LEU B CA 1
ATOM 8674 C C . LEU B 1 129 ? 15.93 -33.438 -29.422 1 87.44 129 LEU B C 1
ATOM 8676 O O . LEU B 1 129 ? 15.312 -32.406 -29.203 1 87.44 129 LEU B O 1
ATOM 8680 N N . ARG B 1 130 ? 15.586 -34.219 -30.281 1 81.38 130 ARG B N 1
ATOM 8681 C CA . ARG B 1 130 ? 14.469 -33.938 -31.172 1 81.38 130 ARG B CA 1
ATOM 8682 C C . ARG B 1 130 ? 13.141 -33.969 -30.422 1 81.38 130 ARG B C 1
ATOM 8684 O O . ARG B 1 130 ? 12.242 -33.188 -30.719 1 81.38 130 ARG B O 1
ATOM 8691 N N . ASP B 1 131 ? 13.141 -34.781 -29.469 1 76.31 131 ASP B N 1
ATOM 8692 C CA . ASP B 1 131 ? 11.922 -34.906 -28.672 1 76.31 131 ASP B CA 1
ATOM 8693 C C . ASP B 1 131 ? 11.75 -33.688 -27.766 1 76.31 131 ASP B C 1
ATOM 8695 O O . ASP B 1 131 ? 10.625 -33.281 -27.469 1 76.31 131 ASP B O 1
ATOM 8699 N N . GLU B 1 132 ? 12.844 -33.062 -27.438 1 79.25 132 GLU B N 1
ATOM 8700 C CA . GLU B 1 132 ? 12.781 -32 -26.453 1 79.25 132 GLU B CA 1
ATOM 8701 C C . GLU B 1 132 ? 12.93 -30.625 -27.125 1 79.25 132 GLU B C 1
ATOM 8703 O O . GLU B 1 132 ? 12.695 -29.594 -26.5 1 79.25 132 GLU B O 1
ATOM 8708 N N . VAL B 1 133 ? 13.211 -30.688 -28.328 1 78.44 133 VAL B N 1
ATOM 8709 C CA . VAL B 1 133 ? 13.609 -29.469 -29.031 1 78.44 133 VAL B CA 1
ATOM 8710 C C . VAL B 1 133 ? 12.43 -28.5 -29.094 1 78.44 133 VAL B C 1
ATOM 8712 O O . VAL B 1 133 ? 12.609 -27.281 -29.094 1 78.44 133 VAL B O 1
ATOM 8715 N N . ALA B 1 134 ? 11.219 -29.062 -29.016 1 72.31 134 ALA B N 1
ATOM 8716 C CA . ALA B 1 134 ? 10.031 -28.234 -29.156 1 72.31 134 ALA B CA 1
ATOM 8717 C C . ALA B 1 134 ? 9.828 -27.375 -27.906 1 72.31 134 ALA B C 1
ATOM 8719 O O . ALA B 1 134 ? 9.297 -26.266 -27.984 1 72.31 134 ALA B O 1
ATOM 8720 N N . GLY B 1 135 ? 10.273 -27.844 -26.828 1 66.69 135 GLY B N 1
ATOM 8721 C CA . GLY B 1 135 ? 9.922 -27.172 -25.578 1 66.69 135 GLY B CA 1
ATOM 8722 C C . GLY B 1 135 ? 11.102 -26.5 -24.906 1 66.69 135 GLY B C 1
ATOM 8723 O O . GLY B 1 135 ? 10.945 -25.812 -23.891 1 66.69 135 GLY B O 1
ATOM 8724 N N . CYS B 1 136 ? 12.297 -26.562 -25.484 1 72.38 136 CYS B N 1
ATOM 8725 C CA . CYS B 1 136 ? 13.484 -26.078 -24.797 1 72.38 136 CYS B CA 1
ATOM 8726 C C . CYS B 1 136 ? 14.289 -25.125 -25.672 1 72.38 136 CYS B C 1
ATOM 8728 O O . CYS B 1 136 ? 14.234 -25.219 -26.906 1 72.38 136 CYS B O 1
ATOM 8730 N N . ASP B 1 137 ? 14.945 -24.203 -25.047 1 75.25 137 ASP B N 1
ATOM 8731 C CA . ASP B 1 137 ? 15.859 -23.328 -25.781 1 75.25 137 ASP B CA 1
ATOM 8732 C C . ASP B 1 137 ? 17.219 -24 -26 1 75.25 137 ASP B C 1
ATOM 8734 O O . ASP B 1 137 ? 17.422 -25.125 -25.562 1 75.25 137 ASP B O 1
ATOM 8738 N N . ARG B 1 138 ? 18.031 -23.328 -26.719 1 78.81 138 ARG B N 1
ATOM 8739 C CA . ARG B 1 138 ? 19.328 -23.875 -27.125 1 78.81 138 ARG B CA 1
ATOM 8740 C C . ARG B 1 138 ? 20.172 -24.203 -25.891 1 78.81 138 ARG B C 1
ATOM 8742 O O . ARG B 1 138 ? 20.812 -25.25 -25.844 1 78.81 138 ARG B O 1
ATOM 8749 N N . ASP B 1 139 ? 20.125 -23.344 -24.984 1 76.44 139 ASP B N 1
ATOM 8750 C CA . ASP B 1 139 ? 20.969 -23.531 -23.797 1 76.44 139 ASP B CA 1
ATOM 8751 C C . ASP B 1 139 ? 20.422 -24.656 -22.922 1 76.44 139 ASP B C 1
ATOM 8753 O O . ASP B 1 139 ? 21.188 -25.406 -22.312 1 76.44 139 ASP B O 1
ATOM 8757 N N . GLN B 1 140 ? 19.141 -24.766 -22.875 1 77.81 140 GLN B N 1
ATOM 8758 C CA . GLN B 1 140 ? 18.531 -25.859 -22.125 1 77.81 140 GLN B CA 1
ATOM 8759 C C . GLN B 1 140 ? 18.812 -27.203 -22.781 1 77.81 140 GLN B C 1
ATOM 8761 O O . GLN B 1 140 ? 19 -28.219 -22.094 1 77.81 140 GLN B O 1
ATOM 8766 N N . LEU B 1 141 ? 18.781 -27.109 -24.031 1 85 141 LEU B N 1
ATOM 8767 C CA . LEU B 1 141 ? 19.094 -28.344 -24.766 1 85 141 LEU B CA 1
ATOM 8768 C C . LEU B 1 141 ? 20.531 -28.766 -24.531 1 85 141 LEU B C 1
ATOM 8770 O O . LEU B 1 141 ? 20.828 -29.969 -24.469 1 85 141 LEU B O 1
ATOM 8774 N N . LEU B 1 142 ? 21.375 -27.75 -24.422 1 86.88 142 LEU B N 1
ATOM 8775 C CA . LEU B 1 142 ? 22.766 -28.062 -24.109 1 86.88 142 LEU B CA 1
ATOM 8776 C C . LEU B 1 142 ? 22.875 -28.75 -22.766 1 86.88 142 LEU B C 1
ATOM 8778 O O . LEU B 1 142 ? 23.594 -29.75 -22.625 1 86.88 142 LEU B O 1
ATOM 8782 N N . VAL B 1 143 ? 22.156 -28.25 -21.828 1 83.19 143 VAL B N 1
ATOM 8783 C CA . VAL B 1 143 ? 22.172 -28.812 -20.484 1 83.19 143 VAL B CA 1
ATOM 8784 C C . VAL B 1 143 ? 21.578 -30.219 -20.516 1 83.19 143 VAL B C 1
ATOM 8786 O O . VAL B 1 143 ? 22.094 -31.141 -19.875 1 83.19 143 VAL B O 1
ATOM 8789 N N . ARG B 1 144 ? 20.547 -30.359 -21.219 1 84.06 144 ARG B N 1
ATOM 8790 C CA . ARG B 1 144 ? 19.891 -31.656 -21.312 1 84.06 144 ARG B CA 1
ATOM 8791 C C . ARG B 1 144 ? 20.797 -32.656 -22 1 84.06 144 ARG B C 1
ATOM 8793 O O . ARG B 1 144 ? 20.797 -33.844 -21.641 1 84.06 144 ARG B O 1
ATOM 8800 N N . ALA B 1 145 ? 21.469 -32.219 -23.031 1 90.31 145 ALA B N 1
ATOM 8801 C CA . ALA B 1 145 ? 22.391 -33.094 -23.719 1 90.31 145 ALA B CA 1
ATOM 8802 C C . ALA B 1 145 ? 23.516 -33.562 -22.781 1 90.31 145 ALA B C 1
ATOM 8804 O O . ALA B 1 145 ? 23.875 -34.719 -22.781 1 90.31 145 ALA B O 1
ATOM 8805 N N . ARG B 1 146 ? 24.016 -32.594 -22.031 1 90.62 146 ARG B N 1
ATOM 8806 C CA . ARG B 1 146 ? 25.062 -32.938 -21.078 1 90.62 146 ARG B CA 1
ATOM 8807 C C . ARG B 1 146 ? 24.562 -33.938 -20.031 1 90.62 146 ARG B C 1
ATOM 8809 O O . ARG B 1 146 ? 25.25 -34.875 -19.688 1 90.62 146 ARG B O 1
ATOM 8816 N N . GLN B 1 147 ? 23.438 -33.688 -19.562 1 89.06 147 GLN B N 1
ATOM 8817 C CA . GLN B 1 147 ? 22.844 -34.562 -18.562 1 89.06 147 GLN B CA 1
ATOM 8818 C C . GLN B 1 147 ? 22.609 -35.969 -19.141 1 89.06 147 GLN B C 1
ATOM 8820 O O . GLN B 1 147 ? 22.875 -36.969 -18.469 1 89.06 147 GLN B O 1
ATOM 8825 N N . TRP B 1 148 ? 22.062 -36 -20.344 1 89.25 148 TRP B N 1
ATOM 8826 C CA . TRP B 1 148 ? 21.797 -37.281 -20.984 1 89.25 148 TRP B CA 1
ATOM 8827 C C . TRP B 1 148 ? 23.094 -38.062 -21.188 1 89.25 148 TRP B C 1
ATOM 8829 O O . TRP B 1 148 ? 23.141 -39.25 -20.938 1 89.25 148 TRP B O 1
ATOM 8839 N N . LEU B 1 149 ? 24.172 -37.438 -21.625 1 93.19 149 LEU B N 1
ATOM 8840 C CA . LEU B 1 149 ? 25.469 -38.094 -21.828 1 93.19 149 LEU B CA 1
ATOM 8841 C C . LEU B 1 149 ? 26.016 -38.625 -20.516 1 93.19 149 LEU B C 1
ATOM 8843 O O . LEU B 1 149 ? 26.5 -39.75 -20.453 1 93.19 149 LEU B O 1
ATOM 8847 N N . TYR B 1 150 ? 25.922 -37.812 -19.5 1 93.12 150 TYR B N 1
ATOM 8848 C CA . TYR B 1 150 ? 26.438 -38.219 -18.203 1 93.12 150 TYR B CA 1
ATOM 8849 C C . TYR B 1 150 ? 25.656 -39.406 -17.641 1 93.12 150 TYR B C 1
ATOM 8851 O O . TYR B 1 150 ? 26.234 -40.344 -17.125 1 93.12 150 TYR B O 1
ATOM 8859 N N . LYS B 1 151 ? 24.312 -39.312 -17.75 1 90.38 151 LYS B N 1
ATOM 8860 C CA . LYS B 1 151 ? 23.453 -40.344 -17.219 1 90.38 151 LYS B CA 1
ATOM 8861 C C . LYS B 1 151 ? 23.703 -41.688 -17.922 1 90.38 151 LYS B C 1
ATOM 8863 O O . LYS B 1 151 ? 23.578 -42.75 -17.328 1 90.38 151 LYS B O 1
ATOM 8868 N N . ASN B 1 152 ? 24.078 -41.594 -19.219 1 91.31 152 ASN B N 1
ATOM 8869 C CA . ASN B 1 152 ? 24.375 -42.781 -19.984 1 91.31 152 ASN B CA 1
ATOM 8870 C C . ASN B 1 152 ? 25.844 -43.156 -19.922 1 91.31 152 ASN B C 1
ATOM 8872 O O . ASN B 1 152 ? 26.312 -44 -20.703 1 91.31 152 ASN B O 1
ATOM 8876 N N . LYS B 1 153 ? 26.609 -42.5 -19.016 1 93.81 153 LYS B N 1
ATOM 8877 C CA . LYS B 1 153 ? 28.016 -42.781 -18.734 1 93.81 153 LYS B CA 1
ATOM 8878 C C . LYS B 1 153 ? 28.859 -42.625 -20 1 93.81 153 LYS B C 1
ATOM 8880 O O . LYS B 1 153 ? 29.688 -43.5 -20.297 1 93.81 153 LYS B O 1
ATOM 8885 N N . LEU B 1 154 ? 28.531 -41.656 -20.719 1 94.81 154 LEU B N 1
ATOM 8886 C CA . LEU B 1 154 ? 29.312 -41.281 -21.906 1 94.81 154 LEU B CA 1
ATOM 8887 C C . LEU B 1 154 ? 30.156 -40.031 -21.641 1 94.81 154 LEU B C 1
ATOM 8889 O O . LEU B 1 154 ? 29.688 -39.094 -20.969 1 94.81 154 LEU B O 1
ATOM 8893 N N . VAL B 1 155 ? 31.406 -40.062 -22.078 1 94.12 155 VAL B N 1
ATOM 8894 C CA . VAL B 1 155 ? 32.25 -38.906 -21.906 1 94.12 155 VAL B CA 1
ATOM 8895 C C . VAL B 1 155 ? 31.672 -37.719 -22.672 1 94.12 155 VAL B C 1
ATOM 8897 O O . VAL B 1 155 ? 31.375 -37.844 -23.875 1 94.12 155 VAL B O 1
ATOM 8900 N N . ILE B 1 156 ? 31.469 -36.625 -22 1 94.06 156 ILE B N 1
ATOM 8901 C CA . ILE B 1 156 ? 30.844 -35.469 -22.609 1 94.06 156 ILE B CA 1
ATOM 8902 C C . ILE B 1 156 ? 31.797 -34.812 -23.625 1 94.06 156 ILE B C 1
ATOM 8904 O O . ILE B 1 156 ? 32.938 -34.5 -23.297 1 94.06 156 ILE B O 1
ATOM 8908 N N . VAL B 1 157 ? 31.375 -34.719 -24.828 1 89.38 157 VAL B N 1
ATOM 8909 C CA . VAL B 1 157 ? 32.156 -34.188 -25.922 1 89.38 157 VAL B CA 1
ATOM 8910 C C . VAL B 1 157 ? 32.281 -32.688 -25.828 1 89.38 157 VAL B C 1
ATOM 8912 O O . VAL B 1 157 ? 31.672 -32.062 -24.938 1 89.38 157 VAL B O 1
ATOM 8915 N N . HIS B 1 158 ? 33.094 -32.125 -26.719 1 86.12 158 HIS B N 1
ATOM 8916 C CA . HIS B 1 158 ? 33.25 -30.672 -26.75 1 86.12 158 HIS B CA 1
ATOM 8917 C C . HIS B 1 158 ? 31.938 -29.953 -27.031 1 86.12 158 HIS B C 1
ATOM 8919 O O . HIS B 1 158 ? 31.094 -30.469 -27.75 1 86.12 158 HIS B O 1
ATOM 8925 N N . GLU B 1 159 ? 31.812 -28.828 -26.422 1 87.69 159 GLU B N 1
ATOM 8926 C CA . GLU B 1 159 ? 30.578 -28.047 -26.5 1 87.69 159 GLU B CA 1
ATOM 8927 C C . GLU B 1 159 ? 30.203 -27.781 -27.953 1 87.69 159 GLU B C 1
ATOM 8929 O O . GLU B 1 159 ? 29.016 -27.781 -28.312 1 87.69 159 GLU B O 1
ATOM 8934 N N . ARG B 1 160 ? 31.125 -27.5 -28.703 1 87.06 160 ARG B N 1
ATOM 8935 C CA . ARG B 1 160 ? 30.875 -27.203 -30.109 1 87.06 160 ARG B CA 1
ATOM 8936 C C . ARG B 1 160 ? 30.188 -28.375 -30.812 1 87.06 160 ARG B C 1
ATOM 8938 O O . ARG B 1 160 ? 29.312 -28.172 -31.656 1 87.06 160 ARG B O 1
ATOM 8945 N N . ALA B 1 161 ? 30.594 -29.547 -30.453 1 89.62 161 ALA B N 1
ATOM 8946 C CA . ALA B 1 161 ? 29.984 -30.734 -31.047 1 89.62 161 ALA B CA 1
ATOM 8947 C C . ALA B 1 161 ? 28.516 -30.859 -30.641 1 89.62 161 ALA B C 1
ATOM 8949 O O . ALA B 1 161 ? 27.656 -31.219 -31.453 1 89.62 161 ALA B O 1
ATOM 8950 N N . ILE B 1 162 ? 28.266 -30.641 -29.422 1 90.81 162 ILE B N 1
ATOM 8951 C CA . ILE B 1 162 ? 26.891 -30.703 -28.938 1 90.81 162 ILE B CA 1
ATOM 8952 C C . ILE B 1 162 ? 26.047 -29.609 -29.578 1 90.81 162 ILE B C 1
ATOM 8954 O O . ILE B 1 162 ? 24.906 -29.844 -29.969 1 90.81 162 ILE B O 1
ATOM 8958 N N . ARG B 1 163 ? 26.609 -28.453 -29.656 1 90.94 163 ARG B N 1
ATOM 8959 C CA . ARG B 1 163 ? 25.891 -27.328 -30.25 1 90.94 163 ARG B CA 1
ATOM 8960 C C . ARG B 1 163 ? 25.562 -27.609 -31.719 1 90.94 163 ARG B C 1
ATOM 8962 O O . ARG B 1 163 ? 24.516 -27.172 -32.219 1 90.94 163 ARG B O 1
ATOM 8969 N N . THR B 1 164 ? 26.469 -28.328 -32.312 1 90.69 164 THR B N 1
ATOM 8970 C CA . THR B 1 164 ? 26.203 -28.688 -33.688 1 90.69 164 THR B CA 1
ATOM 8971 C C . THR B 1 164 ? 25.031 -29.656 -33.812 1 90.69 164 THR B C 1
ATOM 8973 O O . THR B 1 164 ? 24.203 -29.547 -34.719 1 90.69 164 THR B O 1
ATOM 8976 N N . LEU B 1 165 ? 25 -30.562 -32.906 1 91.06 165 LEU B N 1
ATOM 8977 C CA . LEU B 1 165 ? 23.875 -31.5 -32.875 1 91.06 165 LEU B CA 1
ATOM 8978 C C . LEU B 1 165 ? 22.562 -30.766 -32.594 1 91.06 165 LEU B C 1
ATOM 8980 O O . LEU B 1 165 ? 21.531 -31.062 -33.219 1 91.06 165 LEU B O 1
ATOM 8984 N N . ILE B 1 166 ? 22.656 -29.875 -31.734 1 91.31 166 ILE B N 1
ATOM 8985 C CA . ILE B 1 166 ? 21.469 -29.094 -31.391 1 91.31 166 ILE B CA 1
ATOM 8986 C C . ILE B 1 166 ? 21.031 -28.234 -32.562 1 91.31 166 ILE B C 1
ATOM 8988 O O . ILE B 1 166 ? 19.844 -28.156 -32.875 1 91.31 166 ILE B O 1
ATOM 8992 N N . ALA B 1 167 ? 21.984 -27.594 -33.156 1 90.38 167 ALA B N 1
ATOM 8993 C CA . ALA B 1 167 ? 21.672 -26.766 -34.312 1 90.38 167 ALA B CA 1
ATOM 8994 C C . ALA B 1 167 ? 21.031 -27.609 -35.438 1 90.38 167 ALA B C 1
ATOM 8996 O O . ALA B 1 167 ? 20.125 -27.141 -36.125 1 90.38 167 ALA B O 1
ATOM 8997 N N . ALA B 1 168 ? 21.531 -28.766 -35.562 1 89.5 168 ALA B N 1
ATOM 8998 C CA . ALA B 1 168 ? 20.984 -29.656 -36.594 1 89.5 168 ALA B CA 1
ATOM 8999 C C . ALA B 1 168 ? 19.562 -30.078 -36.25 1 89.5 168 ALA B C 1
ATOM 9001 O O . ALA B 1 168 ? 18.703 -30.156 -37.125 1 89.5 168 ALA B O 1
ATOM 9002 N N . ALA B 1 169 ? 19.375 -30.422 -35.062 1 89.12 169 ALA B N 1
ATOM 9003 C CA . ALA B 1 169 ? 18.031 -30.812 -34.625 1 89.12 169 ALA B CA 1
ATOM 9004 C C . ALA B 1 169 ? 17.047 -29.656 -34.781 1 89.12 169 ALA B C 1
ATOM 9006 O O . ALA B 1 169 ? 15.898 -29.875 -35.188 1 89.12 169 ALA B O 1
ATOM 9007 N N . LEU B 1 170 ? 17.453 -28.531 -34.5 1 89.56 170 LEU B N 1
ATOM 9008 C CA . LEU B 1 170 ? 16.609 -27.344 -34.625 1 89.56 170 LEU B CA 1
ATOM 9009 C C . LEU B 1 170 ? 16.312 -27.047 -36.094 1 89.56 170 LEU B C 1
ATOM 9011 O O . LEU B 1 170 ? 15.188 -26.688 -36.469 1 89.56 170 LEU B O 1
ATOM 9015 N N . ALA B 1 171 ? 17.344 -27.172 -36.875 1 88.81 171 ALA B N 1
ATOM 9016 C CA . ALA B 1 171 ? 17.156 -26.969 -38.312 1 88.81 171 ALA B CA 1
ATOM 9017 C C . ALA B 1 171 ? 16.188 -27.984 -38.875 1 88.81 171 ALA B C 1
ATOM 9019 O O . ALA B 1 171 ? 15.367 -27.656 -39.75 1 88.81 171 ALA B O 1
ATOM 9020 N N . GLN B 1 172 ? 16.344 -29.172 -38.438 1 89.06 172 GLN B N 1
ATOM 9021 C CA . GLN B 1 172 ? 15.445 -30.219 -38.906 1 89.06 172 GLN B CA 1
ATOM 9022 C C . GLN B 1 172 ? 14.008 -29.922 -38.5 1 89.06 172 GLN B C 1
ATOM 9024 O O . GLN B 1 172 ? 13.078 -30.141 -39.281 1 89.06 172 GLN B O 1
ATOM 9029 N N . LEU B 1 173 ? 13.805 -29.562 -37.281 1 88.94 173 LEU B N 1
ATOM 9030 C CA . LEU B 1 173 ? 12.469 -29.203 -36.812 1 88.94 173 LEU B CA 1
ATOM 9031 C C . LEU B 1 173 ? 11.867 -28.094 -37.656 1 88.94 173 LEU B C 1
ATOM 9033 O O . LEU B 1 173 ? 10.68 -28.125 -38 1 88.94 173 LEU B O 1
ATOM 9037 N N . GLU B 1 174 ? 12.633 -27.141 -37.906 1 90.94 174 GLU B N 1
ATOM 9038 C CA . GLU B 1 174 ? 12.18 -26 -38.719 1 90.94 174 GLU B CA 1
ATOM 9039 C C . GLU B 1 174 ? 11.781 -26.453 -40.125 1 90.94 174 GLU B C 1
ATOM 9041 O O . GLU B 1 174 ? 10.75 -26.016 -40.625 1 90.94 174 GLU B O 1
ATOM 9046 N N . VAL B 1 175 ? 12.602 -27.312 -40.719 1 91.19 175 VAL B N 1
ATOM 9047 C CA . VAL B 1 175 ? 12.328 -27.797 -42.062 1 91.19 175 VAL B CA 1
ATOM 9048 C C . VAL B 1 175 ? 11.078 -28.672 -42.031 1 91.19 175 VAL B C 1
ATOM 9050 O O . VAL B 1 175 ? 10.227 -28.578 -42.938 1 91.19 175 VAL B O 1
ATOM 9053 N N . GLU B 1 176 ? 10.977 -29.484 -41.094 1 90.19 176 GLU B N 1
ATOM 9054 C CA . GLU B 1 176 ? 9.805 -30.344 -40.969 1 90.19 176 GLU B CA 1
ATOM 9055 C C . GLU B 1 176 ? 8.531 -29.531 -40.75 1 90.19 176 GLU B C 1
ATOM 9057 O O . GLU B 1 176 ? 7.496 -29.812 -41.375 1 90.19 176 GLU B O 1
ATOM 9062 N N . THR B 1 177 ? 8.617 -28.562 -39.938 1 92.44 177 THR B N 1
ATOM 9063 C CA . THR B 1 177 ? 7.465 -27.703 -39.688 1 92.44 177 THR B CA 1
ATOM 9064 C C . THR B 1 177 ? 7.121 -26.875 -40.938 1 92.44 177 THR B C 1
ATOM 9066 O O . THR B 1 177 ? 5.945 -26.703 -41.25 1 92.44 177 THR B O 1
ATOM 9069 N N . GLY B 1 178 ? 8.133 -26.391 -41.562 1 93.62 178 GLY B N 1
ATOM 9070 C CA . GLY B 1 178 ? 7.914 -25.656 -42.781 1 93.62 178 GLY B CA 1
ATOM 9071 C C . GLY B 1 178 ? 7.25 -26.484 -43.875 1 93.62 178 GLY B C 1
ATOM 9072 O O . GLY B 1 178 ? 6.359 -26 -44.562 1 93.62 178 GLY B O 1
ATOM 9073 N N . THR B 1 179 ? 7.672 -27.703 -43.969 1 92.69 179 THR B N 1
ATOM 9074 C CA . THR B 1 179 ? 7.098 -28.594 -44.938 1 92.69 179 THR B CA 1
ATOM 9075 C C . THR B 1 179 ? 5.645 -28.922 -44.625 1 92.69 179 THR B C 1
ATOM 9077 O O . THR B 1 179 ? 4.797 -28.984 -45.5 1 92.69 179 THR B O 1
ATOM 9080 N N . ALA B 1 180 ? 5.406 -29.125 -43.406 1 92.69 180 ALA B N 1
ATOM 9081 C CA . ALA B 1 180 ? 4.039 -29.391 -42.969 1 92.69 180 ALA B CA 1
ATOM 9082 C C . ALA B 1 180 ? 3.123 -28.203 -43.25 1 92.69 180 ALA B C 1
ATOM 9084 O O . ALA B 1 180 ? 1.97 -28.391 -43.656 1 92.69 180 ALA B O 1
ATOM 9085 N N . ILE B 1 181 ? 3.6 -27.031 -43.094 1 94.62 181 ILE B N 1
ATOM 9086 C CA . ILE B 1 181 ? 2.822 -25.812 -43.344 1 94.62 181 ILE B CA 1
ATOM 9087 C C . ILE B 1 181 ? 2.598 -25.625 -44.844 1 94.62 181 ILE B C 1
ATOM 9089 O O . ILE B 1 181 ? 1.489 -25.312 -45.281 1 94.62 181 ILE B O 1
ATOM 9093 N N . ALA B 1 182 ? 3.658 -25.859 -45.531 1 91.31 182 ALA B N 1
ATOM 9094 C CA . ALA B 1 182 ? 3.566 -25.703 -47 1 91.31 182 ALA B CA 1
ATOM 9095 C C . ALA B 1 182 ? 2.604 -26.719 -47.594 1 91.31 182 ALA B C 1
ATOM 9097 O O . ALA B 1 182 ? 1.959 -26.453 -48.625 1 91.31 182 ALA B O 1
ATOM 9098 N N . ALA B 1 183 ? 2.477 -27.812 -46.906 1 90.12 183 ALA B N 1
ATOM 9099 C CA . ALA B 1 183 ? 1.579 -28.859 -47.406 1 90.12 183 ALA B CA 1
ATOM 9100 C C . ALA B 1 183 ? 0.128 -28.531 -47.062 1 90.12 183 ALA B C 1
ATOM 9102 O O . ALA B 1 183 ? -0.788 -28.922 -47.781 1 90.12 183 ALA B O 1
ATOM 9103 N N . SER B 1 184 ? -0.088 -27.812 -46.094 1 90.12 184 SER B N 1
ATOM 9104 C CA . SER B 1 184 ? -1.438 -27.578 -45.594 1 90.12 184 SER B CA 1
ATOM 9105 C C . SER B 1 184 ? -1.993 -26.25 -46.062 1 90.12 184 SER B C 1
ATOM 9107 O O . SER B 1 184 ? -3.209 -26.031 -46.094 1 90.12 184 SER B O 1
ATOM 9109 N N . VAL B 1 185 ? -1.115 -25.297 -46.469 1 94.06 185 VAL B N 1
ATOM 9110 C CA . VAL B 1 185 ? -1.578 -23.938 -46.781 1 94.06 185 VAL B CA 1
ATOM 9111 C C . VAL B 1 185 ? -1.13 -23.562 -48.188 1 94.06 185 VAL B C 1
ATOM 9113 O O . VAL B 1 185 ? 0.022 -23.797 -48.562 1 94.06 185 VAL B O 1
ATOM 9116 N N . ASP B 1 186 ? -2.004 -22.969 -48.906 1 93.38 186 ASP B N 1
ATOM 9117 C CA . ASP B 1 186 ? -1.697 -22.516 -50.25 1 93.38 186 ASP B CA 1
ATOM 9118 C C . ASP B 1 186 ? -0.708 -21.359 -50.219 1 93.38 186 ASP B C 1
ATOM 9120 O O . ASP B 1 186 ? -0.721 -20.531 -49.312 1 93.38 186 ASP B O 1
ATOM 9124 N N . PRO B 1 187 ? 0.199 -21.25 -51.188 1 92.81 187 PRO B N 1
ATOM 9125 C CA . PRO B 1 187 ? 1.23 -20.203 -51.25 1 92.81 187 PRO B CA 1
ATOM 9126 C C . PRO B 1 187 ? 0.646 -18.797 -51.25 1 92.81 187 PRO B C 1
ATOM 9128 O O . PRO B 1 187 ? 1.238 -17.875 -50.688 1 92.81 187 PRO B O 1
ATOM 9131 N N . ALA B 1 188 ? -0.455 -18.672 -51.844 1 93.75 188 ALA B N 1
ATOM 9132 C CA . ALA B 1 188 ? -1.075 -17.344 -51.875 1 93.75 188 ALA B CA 1
ATOM 9133 C C . ALA B 1 188 ? -1.479 -16.891 -50.469 1 93.75 188 ALA B C 1
ATOM 9135 O O . ALA B 1 188 ? -1.344 -15.711 -50.125 1 93.75 188 ALA B O 1
ATOM 9136 N N . THR B 1 189 ? -1.986 -17.844 -49.75 1 94.94 189 THR B N 1
ATOM 9137 C CA . THR B 1 189 ? -2.377 -17.531 -48.375 1 94.94 189 THR B CA 1
ATOM 9138 C C . THR B 1 189 ? -1.155 -17.203 -47.531 1 94.94 189 THR B C 1
ATOM 9140 O O . THR B 1 189 ? -1.205 -16.297 -46.688 1 94.94 189 THR B O 1
ATOM 9143 N N . LEU B 1 190 ? -0.11 -17.875 -47.75 1 94.44 190 LEU B N 1
ATOM 9144 C CA . LEU B 1 190 ? 1.12 -17.625 -47 1 94.44 190 LEU B CA 1
ATOM 9145 C C . LEU B 1 190 ? 1.66 -16.234 -47.312 1 94.44 190 LEU B C 1
ATOM 9147 O O . LEU B 1 190 ? 2.172 -15.555 -46.406 1 94.44 190 LEU B O 1
ATOM 9151 N N . ASP B 1 191 ? 1.537 -15.844 -48.531 1 92.44 191 ASP B N 1
ATOM 9152 C CA . ASP B 1 191 ? 1.974 -14.508 -48.906 1 92.44 191 ASP B CA 1
ATOM 9153 C C . ASP B 1 191 ? 1.118 -13.438 -48.219 1 92.44 191 ASP B C 1
ATOM 9155 O O . ASP B 1 191 ? 1.632 -12.398 -47.812 1 92.44 191 ASP B O 1
ATOM 9159 N N . ARG B 1 192 ? -0.08 -13.766 -48.156 1 94.44 192 ARG B N 1
ATOM 9160 C CA . ARG B 1 192 ? -0.987 -12.844 -47.5 1 94.44 192 ARG B CA 1
ATOM 9161 C C . ARG B 1 192 ? -0.656 -12.734 -46 1 94.44 192 ARG B C 1
ATOM 9163 O O . ARG B 1 192 ? -0.766 -11.656 -45.406 1 94.44 192 ARG B O 1
ATOM 9170 N N . TRP B 1 193 ? -0.375 -13.859 -45.438 1 95.06 193 TRP B N 1
ATOM 9171 C CA . TRP B 1 193 ? -0.01 -13.883 -44.031 1 95.06 193 TRP B CA 1
ATOM 9172 C C . TRP B 1 193 ? 1.225 -13.031 -43.75 1 95.06 193 TRP B C 1
ATOM 9174 O O . TRP B 1 193 ? 1.237 -12.211 -42.844 1 95.06 193 TRP B O 1
ATOM 9184 N N . ARG B 1 194 ? 2.199 -13.141 -44.562 1 90.88 194 ARG B N 1
ATOM 9185 C CA . ARG B 1 194 ? 3.445 -12.398 -44.406 1 90.88 194 ARG B CA 1
ATOM 9186 C C . ARG B 1 194 ? 3.221 -10.906 -44.594 1 90.88 194 ARG B C 1
ATOM 9188 O O . ARG B 1 194 ? 3.77 -10.086 -43.844 1 90.88 194 ARG B O 1
ATOM 9195 N N . ALA B 1 195 ? 2.4 -10.609 -45.469 1 89.56 195 ALA B N 1
ATOM 9196 C CA . ALA B 1 195 ? 2.107 -9.203 -45.75 1 89.56 195 ALA B CA 1
ATOM 9197 C C . ALA B 1 195 ? 1.312 -8.57 -44.625 1 89.56 195 ALA B C 1
ATOM 9199 O O . ALA B 1 195 ? 1.535 -7.414 -44.281 1 89.56 195 ALA B O 1
ATOM 9200 N N . SER B 1 196 ? 0.443 -9.359 -44.094 1 91.56 196 SER B N 1
ATOM 9201 C CA . SER B 1 196 ? -0.43 -8.852 -43.031 1 91.56 196 SER B CA 1
ATOM 9202 C C . SER B 1 196 ? 0.358 -8.523 -41.781 1 91.56 196 SER B C 1
ATOM 9204 O O . SER B 1 196 ? 0.085 -7.52 -41.125 1 91.56 196 SER B O 1
ATOM 9206 N N . VAL B 1 197 ? 1.326 -9.32 -41.438 1 90.31 197 VAL B N 1
ATOM 9207 C CA . VAL B 1 197 ? 2.086 -9.148 -40.188 1 90.31 197 VAL B CA 1
ATOM 9208 C C . VAL B 1 197 ? 2.971 -7.906 -40.312 1 90.31 197 VAL B C 1
ATOM 9210 O O . VAL B 1 197 ? 3.201 -7.215 -39.312 1 90.31 197 VAL B O 1
ATOM 9213 N N . SER B 1 198 ? 3.371 -7.539 -41.531 1 85 198 SER B N 1
ATOM 9214 C CA . SER B 1 198 ? 4.281 -6.418 -41.719 1 85 198 SER B CA 1
ATOM 9215 C C . SER B 1 198 ? 3.52 -5.117 -41.938 1 85 198 SER B C 1
ATOM 9217 O O . SER B 1 198 ? 4.105 -4.035 -41.938 1 85 198 SER B O 1
ATOM 9219 N N . GLU B 1 199 ? 2.287 -5.168 -41.938 1 87.56 199 GLU B N 1
ATOM 9220 C CA . GLU B 1 199 ? 1.462 -4.004 -42.25 1 87.56 199 GLU B CA 1
ATOM 9221 C C . GLU B 1 199 ? 1.359 -3.074 -41.031 1 87.56 199 GLU B C 1
ATOM 9223 O O . GLU B 1 199 ? 1.334 -3.531 -39.906 1 87.56 199 GLU B O 1
ATOM 9228 N N . LEU B 1 200 ? 1.347 -1.786 -41.312 1 89.38 200 LEU B N 1
ATOM 9229 C CA . LEU B 1 200 ? 1.165 -0.768 -40.281 1 89.38 200 LEU B CA 1
ATOM 9230 C C . LEU B 1 200 ? -0.312 -0.44 -40.094 1 89.38 200 LEU B C 1
ATOM 9232 O O . LEU B 1 200 ? -1.045 -0.278 -41.094 1 89.38 200 LEU B O 1
ATOM 9236 N N . ARG B 1 201 ? -0.694 -0.363 -38.906 1 90.12 201 ARG B N 1
ATOM 9237 C CA . ARG B 1 201 ? -2.074 -0.022 -38.562 1 90.12 201 ARG B CA 1
ATOM 9238 C C . ARG B 1 201 ? -2.27 1.489 -38.531 1 90.12 201 ARG B C 1
ATOM 9240 O O . ARG B 1 201 ? -1.298 2.244 -38.438 1 90.12 201 ARG B O 1
ATOM 9247 N N . PRO B 1 202 ? -3.439 1.942 -38.5 1 84.62 202 PRO B N 1
ATOM 9248 C CA . PRO B 1 202 ? -3.709 3.383 -38.469 1 84.62 202 PRO B CA 1
ATOM 9249 C C . PRO B 1 202 ? -3.234 4.051 -37.188 1 84.62 202 PRO B C 1
ATOM 9251 O O . PRO B 1 202 ? -2.922 5.242 -37.188 1 84.62 202 PRO B O 1
ATOM 9254 N N . ASP B 1 203 ? -3.156 3.334 -36.25 1 82.38 203 ASP B N 1
ATOM 9255 C CA . ASP B 1 203 ? -2.744 3.914 -34.969 1 82.38 203 ASP B CA 1
ATOM 9256 C C . ASP B 1 203 ? -1.223 3.969 -34.844 1 82.38 203 ASP B C 1
ATOM 9258 O O . ASP B 1 203 ? -0.686 4.402 -33.844 1 82.38 203 ASP B O 1
ATOM 9262 N N . GLY B 1 204 ? -0.507 3.557 -35.906 1 81.88 204 GLY B N 1
ATOM 9263 C CA . GLY B 1 204 ? 0.943 3.656 -35.906 1 81.88 204 GLY B CA 1
ATOM 9264 C C . GLY B 1 204 ? 1.635 2.395 -35.438 1 81.88 204 GLY B C 1
ATOM 9265 O O . GLY B 1 204 ? 2.848 2.244 -35.594 1 81.88 204 GLY B O 1
ATOM 9266 N N . GLN B 1 205 ? 0.853 1.479 -34.875 1 86 205 GLN B N 1
ATOM 9267 C CA . GLN B 1 205 ? 1.438 0.227 -34.406 1 86 205 GLN B CA 1
ATOM 9268 C C . GLN B 1 205 ? 1.492 -0.807 -35.531 1 86 205 GLN B C 1
ATOM 9270 O O . GLN B 1 205 ? 0.71 -0.741 -36.5 1 86 205 GLN B O 1
ATOM 9275 N N . THR B 1 206 ? 2.436 -1.647 -35.438 1 89.25 206 THR B N 1
ATOM 9276 C CA . THR B 1 206 ? 2.479 -2.746 -36.406 1 89.25 206 THR B CA 1
ATOM 9277 C C . THR B 1 206 ? 1.407 -3.785 -36.094 1 89.25 206 THR B C 1
ATOM 9279 O O . THR B 1 206 ? 1.015 -3.945 -34.938 1 89.25 206 THR B O 1
ATOM 9282 N N . GLN B 1 207 ? 0.938 -4.461 -37.062 1 92.5 207 GLN B N 1
ATOM 9283 C CA . GLN B 1 207 ? -0.054 -5.508 -36.875 1 92.5 207 GLN B CA 1
ATOM 9284 C C . GLN B 1 207 ? 0.488 -6.605 -35.938 1 92.5 207 GLN B C 1
ATOM 9286 O O . GLN B 1 207 ? -0.263 -7.211 -35.188 1 92.5 207 GLN B O 1
ATOM 9291 N N . GLN B 1 208 ? 1.812 -6.871 -36.062 1 92.19 208 GLN B N 1
ATOM 9292 C CA . GLN B 1 208 ? 2.459 -7.855 -35.219 1 92.19 208 GLN B CA 1
ATOM 9293 C C . GLN B 1 208 ? 2.309 -7.484 -33.75 1 92.19 208 GLN B C 1
ATOM 9295 O O . GLN B 1 208 ? 1.901 -8.312 -32.938 1 92.19 208 GLN B O 1
ATOM 9300 N N . SER B 1 209 ? 2.588 -6.266 -33.469 1 91 209 SER B N 1
ATOM 9301 C CA . SER B 1 209 ? 2.516 -5.801 -32.062 1 91 209 SER B CA 1
ATOM 9302 C C . SER B 1 209 ? 1.072 -5.75 -31.578 1 91 209 SER B C 1
ATOM 9304 O O . SER B 1 209 ? 0.8 -6.023 -30.406 1 91 209 SER B O 1
ATOM 9306 N N . TRP B 1 210 ? 0.225 -5.383 -32.469 1 93.75 210 TRP B N 1
ATOM 9307 C CA . TRP B 1 210 ? -1.187 -5.281 -32.094 1 93.75 210 TRP B CA 1
ATOM 9308 C C . TRP B 1 210 ? -1.776 -6.656 -31.812 1 93.75 210 TRP B C 1
ATOM 9310 O O . TRP B 1 210 ? -2.535 -6.824 -30.859 1 93.75 210 TRP B O 1
ATOM 9320 N N . LEU B 1 211 ? -1.451 -7.637 -32.594 1 94.38 211 LEU B N 1
ATOM 9321 C CA . LEU B 1 211 ? -1.96 -8.992 -32.406 1 94.38 211 LEU B CA 1
ATOM 9322 C C . LEU B 1 211 ? -1.399 -9.625 -31.141 1 94.38 211 LEU B C 1
ATOM 9324 O O . LEU B 1 211 ? -2.064 -10.453 -30.5 1 94.38 211 LEU B O 1
ATOM 9328 N N . TRP B 1 212 ? -0.177 -9.203 -30.828 1 92.12 212 TRP B N 1
ATOM 9329 C CA . TRP B 1 212 ? 0.504 -9.805 -29.688 1 92.12 212 TRP B CA 1
ATOM 9330 C C . TRP B 1 212 ? 0.088 -9.125 -28.391 1 92.12 212 TRP B C 1
ATOM 9332 O O . TRP B 1 212 ? 0.24 -9.703 -27.312 1 92.12 212 TRP B O 1
ATOM 9342 N N . ALA B 1 213 ? -0.462 -7.961 -28.422 1 90.69 213 ALA B N 1
ATOM 9343 C CA . ALA B 1 213 ? -0.764 -7.148 -27.234 1 90.69 213 ALA B CA 1
ATOM 9344 C C . ALA B 1 213 ? -1.869 -7.789 -26.406 1 90.69 213 ALA B C 1
ATOM 9346 O O . ALA B 1 213 ? -2.822 -8.352 -26.953 1 90.69 213 ALA B O 1
ATOM 9347 N N . ALA B 1 214 ? -1.68 -7.824 -25.094 1 91.94 214 ALA B N 1
ATOM 9348 C CA . ALA B 1 214 ? -2.736 -8.234 -24.172 1 91.94 214 ALA B CA 1
ATOM 9349 C C . ALA B 1 214 ? -3.705 -7.082 -23.906 1 91.94 214 ALA B C 1
ATOM 9351 O O . ALA B 1 214 ? -3.359 -5.914 -24.094 1 91.94 214 ALA B O 1
ATOM 9352 N N . PRO B 1 215 ? -4.922 -7.477 -23.484 1 92.69 215 PRO B N 1
ATOM 9353 C CA . PRO B 1 215 ? -5.855 -6.402 -23.156 1 92.69 215 PRO B CA 1
ATOM 9354 C C . PRO B 1 215 ? -5.332 -5.488 -22.047 1 92.69 215 PRO B C 1
ATOM 9356 O O . PRO B 1 215 ? -4.695 -5.957 -21.109 1 92.69 215 PRO B O 1
ATOM 9359 N N . ALA B 1 216 ? -5.633 -4.203 -22.188 1 88.56 216 ALA B N 1
ATOM 9360 C CA . ALA B 1 216 ? -5.137 -3.215 -21.234 1 88.56 216 ALA B CA 1
ATOM 9361 C C . ALA B 1 216 ? -5.977 -3.213 -19.969 1 88.56 216 ALA B C 1
ATOM 9363 O O . ALA B 1 216 ? -5.438 -3.145 -18.859 1 88.56 216 ALA B O 1
ATOM 9364 N N . LYS B 1 217 ? -7.262 -3.203 -20.062 1 90.94 217 LYS B N 1
ATOM 9365 C CA . LYS B 1 217 ? -8.188 -3.141 -18.938 1 90.94 217 LYS B CA 1
ATOM 9366 C C . LYS B 1 217 ? -9.43 -3.99 -19.203 1 90.94 217 LYS B C 1
ATOM 9368 O O . LYS B 1 217 ? -9.648 -4.449 -20.312 1 90.94 217 LYS B O 1
ATOM 9373 N N . HIS B 1 218 ? -10.094 -4.25 -18.172 1 89.81 218 HIS B N 1
ATOM 9374 C CA . HIS B 1 218 ? -11.367 -4.945 -18.281 1 89.81 218 HIS B CA 1
ATOM 9375 C C . HIS B 1 218 ? -12.5 -3.977 -18.625 1 89.81 218 HIS B C 1
ATOM 9377 O O . HIS B 1 218 ? -13 -3.279 -17.734 1 89.81 218 HIS B O 1
ATOM 9383 N N . SER B 1 219 ? -12.789 -3.855 -19.906 1 91.06 219 SER B N 1
ATOM 9384 C CA . SER B 1 219 ? -13.836 -2.953 -20.375 1 91.06 219 SER B CA 1
ATOM 9385 C C . SER B 1 219 ? -14.516 -3.5 -21.625 1 91.06 219 SER B C 1
ATOM 9387 O O . SER B 1 219 ? -14 -4.414 -22.266 1 91.06 219 SER B O 1
ATOM 9389 N N . THR B 1 220 ? -15.68 -2.973 -22 1 92.12 220 THR B N 1
ATOM 9390 C CA . THR B 1 220 ? -16.406 -3.391 -23.188 1 92.12 220 THR B CA 1
ATOM 9391 C C . THR B 1 220 ? -15.656 -2.988 -24.453 1 92.12 220 THR B C 1
ATOM 9393 O O . THR B 1 220 ? -15.719 -3.689 -25.469 1 92.12 220 THR B O 1
ATOM 9396 N N . ARG B 1 221 ? -14.93 -1.951 -24.344 1 92.38 221 ARG B N 1
ATOM 9397 C CA . ARG B 1 221 ? -14.133 -1.522 -25.484 1 92.38 221 ARG B CA 1
ATOM 9398 C C . ARG B 1 221 ? -13.023 -2.531 -25.781 1 92.38 221 ARG B C 1
ATOM 9400 O O . ARG B 1 221 ? -12.742 -2.816 -26.953 1 92.38 221 ARG B O 1
ATOM 9407 N N . GLN B 1 222 ? -12.438 -3.049 -24.781 1 93.5 222 GLN B N 1
ATOM 9408 C CA . GLN B 1 222 ? -11.383 -4.035 -24.969 1 93.5 222 GLN B CA 1
ATOM 9409 C C . GLN B 1 222 ? -11.945 -5.352 -25.5 1 93.5 222 GLN B C 1
ATOM 9411 O O . GLN B 1 222 ? -11.273 -6.051 -26.266 1 93.5 222 GLN B O 1
ATOM 9416 N N . ILE B 1 223 ? -13.117 -5.727 -25.078 1 94.88 223 ILE B N 1
ATOM 9417 C CA . ILE B 1 223 ? -13.758 -6.918 -25.625 1 94.88 223 ILE B CA 1
ATOM 9418 C C . ILE B 1 223 ? -13.961 -6.754 -27.125 1 94.88 223 ILE B C 1
ATOM 9420 O O . ILE B 1 223 ? -13.688 -7.676 -27.891 1 94.88 223 ILE B O 1
ATOM 9424 N N . SER B 1 224 ? -14.383 -5.539 -27.516 1 94.69 224 SER B N 1
ATOM 9425 C CA . SER B 1 224 ? -14.57 -5.258 -28.938 1 94.69 224 SER B CA 1
ATOM 9426 C C . SER B 1 224 ? -13.25 -5.316 -29.688 1 94.69 224 SER B C 1
ATOM 9428 O O . SER B 1 224 ? -13.203 -5.797 -30.828 1 94.69 224 SER B O 1
ATOM 9430 N N . GLU B 1 225 ? -12.242 -4.863 -29.078 1 94.5 225 GLU B N 1
ATOM 9431 C CA . GLU B 1 225 ? -10.93 -4.887 -29.719 1 94.5 225 GLU B CA 1
ATOM 9432 C C . GLU B 1 225 ? -10.43 -6.32 -29.891 1 94.5 225 GLU B C 1
ATOM 9434 O O . GLU B 1 225 ? -9.836 -6.648 -30.922 1 94.5 225 GLU B O 1
ATOM 9439 N N . VAL B 1 226 ? -10.625 -7.141 -28.938 1 95.5 226 VAL B N 1
ATOM 9440 C CA . VAL B 1 226 ? -10.203 -8.531 -29.031 1 95.5 226 VAL B CA 1
ATOM 9441 C C . VAL B 1 226 ? -11.016 -9.25 -30.109 1 95.5 226 VAL B C 1
ATOM 9443 O O . VAL B 1 226 ? -10.477 -10.086 -30.844 1 95.5 226 VAL B O 1
ATOM 9446 N N . LEU B 1 227 ? -12.258 -8.867 -30.203 1 95.88 227 LEU B N 1
ATOM 9447 C CA . LEU B 1 227 ? -13.086 -9.438 -31.266 1 95.88 227 LEU B CA 1
ATOM 9448 C C . LEU B 1 227 ? -12.602 -8.984 -32.625 1 95.88 227 LEU B C 1
ATOM 9450 O O . LEU B 1 227 ? -12.648 -9.758 -33.594 1 95.88 227 LEU B O 1
ATOM 9454 N N . GLU B 1 228 ? -12.164 -7.785 -32.688 1 95.19 228 GLU B N 1
ATOM 9455 C CA . GLU B 1 228 ? -11.594 -7.285 -33.938 1 95.19 228 GLU B CA 1
ATOM 9456 C C . GLU B 1 228 ? -10.367 -8.086 -34.344 1 95.19 228 GLU B C 1
ATOM 9458 O O . GLU B 1 228 ? -10.141 -8.328 -35.531 1 95.19 228 GLU B O 1
ATOM 9463 N N . ARG B 1 229 ? -9.57 -8.477 -33.438 1 96.12 229 ARG B N 1
ATOM 9464 C CA . ARG B 1 229 ? -8.391 -9.297 -33.719 1 96.12 229 ARG B CA 1
ATOM 9465 C C . ARG B 1 229 ? -8.797 -10.664 -34.25 1 96.12 229 ARG B C 1
ATOM 9467 O O . ARG B 1 229 ? -8.195 -11.164 -35.188 1 96.12 229 ARG B O 1
ATOM 9474 N N . ILE B 1 230 ? -9.781 -11.273 -33.562 1 96.44 230 ILE B N 1
ATOM 9475 C CA . ILE B 1 230 ? -10.258 -12.578 -34 1 96.44 230 ILE B CA 1
ATOM 9476 C C . ILE B 1 230 ? -10.836 -12.469 -35.406 1 96.44 230 ILE B C 1
ATOM 9478 O O . ILE B 1 230 ? -10.594 -13.336 -36.25 1 96.44 230 ILE B O 1
ATOM 9482 N N . ASP B 1 231 ? -11.555 -11.328 -35.688 1 95.38 231 ASP B N 1
ATOM 9483 C CA . ASP B 1 231 ? -12.141 -11.117 -37 1 95.38 231 ASP B CA 1
ATOM 9484 C C . ASP B 1 231 ? -11.062 -11.016 -38.094 1 95.38 231 ASP B C 1
ATOM 9486 O O . ASP B 1 231 ? -11.219 -11.547 -39.188 1 95.38 231 ASP B O 1
ATOM 9490 N N . LEU B 1 232 ? -10.031 -10.352 -37.75 1 95.62 232 LEU B N 1
ATOM 9491 C CA . LEU B 1 232 ? -8.922 -10.242 -38.688 1 95.62 232 LEU B CA 1
ATOM 9492 C C . LEU B 1 232 ? -8.312 -11.609 -38.969 1 95.62 232 LEU B C 1
ATOM 9494 O O . LEU B 1 232 ? -8.016 -11.938 -40.125 1 95.62 232 LEU B O 1
ATOM 9498 N N . LEU B 1 233 ? -8.109 -12.422 -38 1 96.62 233 LEU B N 1
ATOM 9499 C CA . LEU B 1 233 ? -7.504 -13.734 -38.156 1 96.62 233 LEU B CA 1
ATOM 9500 C C . LEU B 1 233 ? -8.422 -14.68 -38.906 1 96.62 233 LEU B C 1
ATOM 9502 O O . LEU B 1 233 ? -7.957 -15.547 -39.656 1 96.62 233 LEU B O 1
ATOM 9506 N N . TYR B 1 234 ? -9.703 -14.469 -38.75 1 95.06 234 TYR B N 1
ATOM 9507 C CA . TYR B 1 234 ? -10.672 -15.258 -39.5 1 95.06 234 TYR B CA 1
ATOM 9508 C C . TYR B 1 234 ? -10.664 -14.852 -40.969 1 95.06 234 TYR B C 1
ATOM 9510 O O . TYR B 1 234 ? -10.773 -15.695 -41.875 1 95.06 234 TYR B O 1
ATOM 9518 N N . THR B 1 235 ? -10.57 -13.539 -41.156 1 94.56 235 THR B N 1
ATOM 9519 C CA . THR B 1 235 ? -10.5 -13.055 -42.531 1 94.56 235 THR B CA 1
ATOM 9520 C C . THR B 1 235 ? -9.281 -13.625 -43.25 1 94.56 235 THR B C 1
ATOM 9522 O O . THR B 1 235 ? -9.312 -13.867 -44.469 1 94.56 235 THR B O 1
ATOM 9525 N N . LEU B 1 236 ? -8.242 -13.938 -42.5 1 95.31 236 LEU B N 1
ATOM 9526 C CA . LEU B 1 236 ? -7.02 -14.516 -43.031 1 95.31 236 LEU B CA 1
ATOM 9527 C C . LEU B 1 236 ? -7.117 -16.031 -43.094 1 95.31 236 LEU B C 1
ATOM 9529 O O . LEU B 1 236 ? -6.18 -16.703 -43.562 1 95.31 236 LEU B O 1
ATOM 9533 N N . ASP B 1 237 ? -8.141 -16.609 -42.594 1 93.56 237 ASP B N 1
ATOM 9534 C CA . ASP B 1 237 ? -8.438 -18.047 -42.656 1 93.56 237 ASP B CA 1
ATOM 9535 C C . ASP B 1 237 ? -7.426 -18.828 -41.812 1 93.56 237 ASP B C 1
ATOM 9537 O O . ASP B 1 237 ? -7.043 -19.953 -42.188 1 93.56 237 ASP B O 1
ATOM 9541 N N . VAL B 1 238 ? -6.938 -18.281 -40.812 1 94.75 238 VAL B N 1
ATOM 9542 C CA . VAL B 1 238 ? -5.957 -18.938 -39.938 1 94.75 238 VAL B CA 1
ATOM 9543 C C . VAL B 1 238 ? -6.605 -20.109 -39.219 1 94.75 238 VAL B C 1
ATOM 9545 O O . VAL B 1 238 ? -5.953 -21.125 -38.969 1 94.75 238 VAL B O 1
ATOM 9548 N N . HIS B 1 239 ? -7.906 -20.062 -38.875 1 92.25 239 HIS B N 1
ATOM 9549 C CA . HIS B 1 239 ? -8.633 -21.047 -38.094 1 92.25 239 HIS B CA 1
ATOM 9550 C C . HIS B 1 239 ? -8.773 -22.359 -38.844 1 92.25 239 HIS B C 1
ATOM 9552 O O . HIS B 1 239 ? -8.992 -23.406 -38.25 1 92.25 239 HIS B O 1
ATOM 9558 N N . LYS B 1 240 ? -8.5 -22.312 -40.156 1 90.69 240 LYS B N 1
ATOM 9559 C CA . LYS B 1 240 ? -8.719 -23.484 -41 1 90.69 240 LYS B CA 1
ATOM 9560 C C . LYS B 1 240 ? -7.441 -24.312 -41.125 1 90.69 240 LYS B C 1
ATOM 9562 O O . LYS B 1 240 ? -7.48 -25.453 -41.594 1 90.69 240 LYS B O 1
ATOM 9567 N N . HIS B 1 241 ? -6.43 -23.641 -40.656 1 90.56 241 HIS B N 1
ATOM 9568 C CA . HIS B 1 241 ? -5.156 -24.281 -41 1 90.56 241 HIS B CA 1
ATOM 9569 C C . HIS B 1 241 ? -4.355 -24.578 -39.719 1 90.56 241 HIS B C 1
ATOM 9571 O O . HIS B 1 241 ? -4.668 -24.078 -38.656 1 90.56 241 HIS B O 1
ATOM 9577 N N . LEU B 1 242 ? -3.305 -25.547 -39.844 1 88.5 242 LEU B N 1
ATOM 9578 C CA . LEU B 1 242 ? -2.27 -25.844 -38.875 1 88.5 242 LEU B CA 1
ATOM 9579 C C . LEU B 1 242 ? -2.852 -26.594 -37.688 1 88.5 242 LEU B C 1
ATOM 9581 O O . LEU B 1 242 ? -2.363 -26.453 -36.562 1 88.5 242 LEU B O 1
ATOM 9585 N N . ALA B 1 243 ? -3.85 -27.266 -37.75 1 81.88 243 ALA B N 1
ATOM 9586 C CA . ALA B 1 243 ? -4.477 -28.016 -36.656 1 81.88 243 ALA B CA 1
ATOM 9587 C C . ALA B 1 243 ? -3.57 -29.141 -36.188 1 81.88 243 ALA B C 1
ATOM 9589 O O . ALA B 1 243 ? -3.65 -29.547 -35 1 81.88 243 ALA B O 1
ATOM 9590 N N . ASP B 1 244 ? -2.594 -29.5 -36.969 1 80.06 244 ASP B N 1
A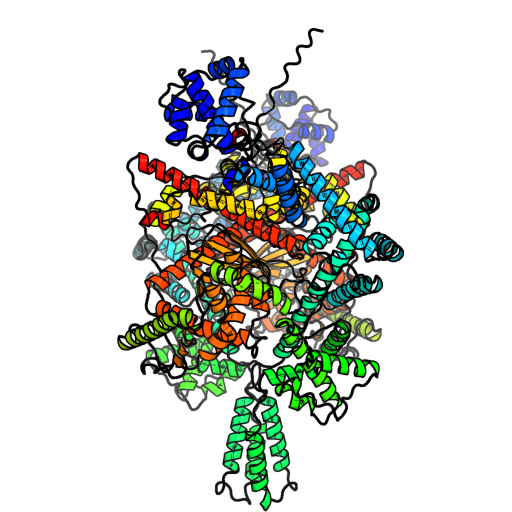TOM 9591 C CA . ASP B 1 244 ? -1.791 -30.688 -36.656 1 80.06 244 ASP B CA 1
ATOM 9592 C C . ASP B 1 244 ? -0.47 -30.281 -36 1 80.06 244 ASP B C 1
ATOM 9594 O O . ASP B 1 244 ? 0.281 -31.156 -35.531 1 80.06 244 ASP B O 1
ATOM 9598 N N . ILE B 1 245 ? -0.219 -29.062 -36 1 87.06 245 ILE B N 1
ATOM 9599 C CA . ILE B 1 245 ? 1.023 -28.625 -35.375 1 87.06 245 ILE B CA 1
ATOM 9600 C C . ILE B 1 245 ? 0.833 -28.516 -33.875 1 87.06 245 ILE B C 1
ATOM 9602 O O . ILE B 1 245 ? -0.099 -27.844 -33.406 1 87.06 245 ILE B O 1
ATOM 9606 N N . PRO B 1 246 ? 1.681 -29.172 -33.125 1 81.94 246 PRO B N 1
ATOM 9607 C CA . PRO B 1 246 ? 1.559 -29.109 -31.672 1 81.94 246 PRO B CA 1
ATOM 9608 C C . PRO B 1 246 ? 1.659 -27.688 -31.125 1 81.94 246 PRO B C 1
ATOM 9610 O O . PRO B 1 246 ? 2.414 -26.875 -31.656 1 81.94 246 PRO B O 1
ATOM 9613 N N . ASP B 1 247 ? 0.996 -27.469 -30.016 1 83.25 247 ASP B N 1
ATOM 9614 C CA . ASP B 1 247 ? 0.898 -26.141 -29.406 1 83.25 247 ASP B CA 1
ATOM 9615 C C . ASP B 1 247 ? 2.271 -25.641 -28.969 1 83.25 247 ASP B C 1
ATOM 9617 O O . ASP B 1 247 ? 2.551 -24.438 -29.047 1 83.25 247 ASP B O 1
ATOM 9621 N N . LEU B 1 248 ? 3.109 -26.484 -28.531 1 79.25 248 LEU B N 1
ATOM 9622 C CA . LEU B 1 248 ? 4.43 -26.094 -28.031 1 79.25 248 LEU B CA 1
ATOM 9623 C C . LEU B 1 248 ? 5.273 -25.5 -29.156 1 79.25 248 LEU B C 1
ATOM 9625 O O . LEU B 1 248 ? 6.039 -24.562 -28.938 1 79.25 248 LEU B O 1
ATOM 9629 N N . ILE B 1 249 ? 5.125 -26.078 -30.312 1 86.81 249 ILE B N 1
ATOM 9630 C CA . ILE B 1 249 ? 5.867 -25.609 -31.469 1 86.81 249 ILE B CA 1
ATOM 9631 C C . ILE B 1 249 ? 5.324 -24.25 -31.906 1 86.81 249 ILE B C 1
ATOM 9633 O O . ILE B 1 249 ? 6.098 -23.344 -32.25 1 86.81 249 ILE B O 1
ATOM 9637 N N . LEU B 1 250 ? 4.012 -24.141 -31.844 1 89.69 250 LEU B N 1
ATOM 9638 C CA . LEU B 1 250 ? 3.393 -22.859 -32.188 1 89.69 250 LEU B CA 1
ATOM 9639 C C . LEU B 1 250 ? 3.904 -21.75 -31.266 1 89.69 250 LEU B C 1
ATOM 9641 O O . LEU B 1 250 ? 4.277 -20.688 -31.734 1 89.69 250 LEU B O 1
ATOM 9645 N N . ARG B 1 251 ? 3.959 -22.078 -30.047 1 87 251 ARG B N 1
ATOM 9646 C CA . ARG B 1 251 ? 4.379 -21.094 -29.062 1 87 251 ARG B CA 1
ATOM 9647 C C . ARG B 1 251 ? 5.844 -20.719 -29.266 1 87 251 ARG B C 1
ATOM 9649 O O . ARG B 1 251 ? 6.199 -19.531 -29.172 1 87 251 ARG B O 1
ATOM 9656 N N . ARG B 1 252 ? 6.688 -21.641 -29.516 1 84.94 252 ARG B N 1
ATOM 9657 C CA . ARG B 1 252 ? 8.117 -21.406 -29.688 1 84.94 252 ARG B CA 1
ATOM 9658 C C . ARG B 1 252 ? 8.391 -20.438 -30.828 1 84.94 252 ARG B C 1
ATOM 9660 O O . ARG B 1 252 ? 9.086 -19.438 -30.641 1 84.94 252 ARG B O 1
ATOM 9667 N N . TYR B 1 253 ? 7.844 -20.719 -31.969 1 90.38 253 TYR B N 1
ATOM 9668 C CA . TYR B 1 253 ? 8.133 -19.922 -33.156 1 90.38 253 TYR B CA 1
ATOM 9669 C C . TYR B 1 253 ? 7.422 -18.562 -33.062 1 90.38 253 TYR B C 1
ATOM 9671 O O . TYR B 1 253 ? 7.914 -17.578 -33.594 1 90.38 253 TYR B O 1
ATOM 9679 N N . ALA B 1 254 ? 6.262 -18.578 -32.375 1 91.44 254 ALA B N 1
ATOM 9680 C CA . ALA B 1 254 ? 5.594 -17.297 -32.156 1 91.44 254 ALA B CA 1
ATOM 9681 C C . ALA B 1 254 ? 6.449 -16.375 -31.297 1 91.44 254 ALA B C 1
ATOM 9683 O O . ALA B 1 254 ? 6.582 -15.18 -31.594 1 91.44 254 ALA B O 1
ATOM 9684 N N . ARG B 1 255 ? 7.039 -16.875 -30.312 1 84 255 ARG B N 1
ATOM 9685 C CA . ARG B 1 255 ? 7.875 -16.094 -29.406 1 84 255 ARG B CA 1
ATOM 9686 C C . ARG B 1 255 ? 9.141 -15.609 -30.109 1 84 255 ARG B C 1
ATOM 9688 O O . ARG B 1 255 ? 9.625 -14.516 -29.844 1 84 255 ARG B O 1
ATOM 9695 N N . ARG B 1 256 ? 9.672 -16.438 -30.953 1 85.31 256 ARG B N 1
ATOM 9696 C CA . ARG B 1 256 ? 10.859 -16.078 -31.719 1 85.31 256 ARG B CA 1
ATOM 9697 C C . ARG B 1 256 ? 10.578 -14.883 -32.625 1 85.31 256 ARG B C 1
ATOM 9699 O O . ARG B 1 256 ? 11.414 -13.992 -32.781 1 85.31 256 ARG B O 1
ATOM 9706 N N . LEU B 1 257 ? 9.438 -14.906 -33.156 1 89.94 257 LEU B N 1
ATOM 9707 C CA . LEU B 1 257 ? 9.07 -13.812 -34.062 1 89.94 257 LEU B CA 1
ATOM 9708 C C . LEU B 1 257 ? 8.938 -12.5 -33.281 1 89.94 257 LEU B C 1
ATOM 9710 O O . LEU B 1 257 ? 9.43 -11.461 -33.719 1 89.94 257 LEU B O 1
ATOM 9714 N N . VAL B 1 258 ? 8.32 -12.57 -32.156 1 87.69 258 VAL B N 1
ATOM 9715 C CA . VAL B 1 258 ? 7.992 -11.359 -31.406 1 87.69 258 VAL B CA 1
ATOM 9716 C C . VAL B 1 258 ? 9.258 -10.797 -30.766 1 87.69 258 VAL B C 1
ATOM 9718 O O . VAL B 1 258 ? 9.312 -9.609 -30.438 1 87.69 258 VAL B O 1
ATOM 9721 N N . SER B 1 259 ? 10.227 -11.609 -30.578 1 80.5 259 SER B N 1
ATOM 9722 C CA . SER B 1 259 ? 11.469 -11.156 -29.953 1 80.5 259 SER B CA 1
ATOM 9723 C C . SER B 1 259 ? 12.227 -10.203 -30.875 1 80.5 259 SER B C 1
ATOM 9725 O O . SER B 1 259 ? 13.117 -9.477 -30.422 1 80.5 259 SER B O 1
ATOM 9727 N N . ARG B 1 260 ? 11.773 -10.047 -32.062 1 82.62 260 ARG B N 1
ATOM 9728 C CA . ARG B 1 260 ? 12.414 -9.172 -33.031 1 82.62 260 ARG B CA 1
ATOM 9729 C C . ARG B 1 260 ? 11.445 -8.109 -33.531 1 82.62 260 ARG B C 1
ATOM 9731 O O . ARG B 1 260 ? 10.234 -8.352 -33.625 1 82.62 260 ARG B O 1
ATOM 9738 N N . PRO B 1 261 ? 12.039 -6.969 -33.812 1 80.38 261 PRO B N 1
ATOM 9739 C CA . PRO B 1 261 ? 11.156 -5.988 -34.438 1 80.38 261 PRO B CA 1
ATOM 9740 C C . PRO B 1 261 ? 10.695 -6.426 -35.844 1 80.38 261 PRO B C 1
ATOM 9742 O O . PRO B 1 261 ? 11.375 -7.211 -36.5 1 80.38 261 PRO B O 1
ATOM 9745 N N . PRO B 1 262 ? 9.633 -5.914 -36.312 1 78.12 262 PRO B N 1
ATOM 9746 C CA . PRO B 1 262 ? 9.07 -6.32 -37.594 1 78.12 262 PRO B CA 1
ATOM 9747 C C . PRO B 1 262 ? 10.023 -6.066 -38.75 1 78.12 262 PRO B C 1
ATOM 9749 O O . PRO B 1 262 ? 10.062 -6.852 -39.719 1 78.12 262 PRO B O 1
ATOM 9752 N N . SER B 1 263 ? 10.82 -5.02 -38.656 1 78.69 263 SER B N 1
ATOM 9753 C CA . SER B 1 263 ? 11.758 -4.727 -39.75 1 78.69 263 SER B CA 1
ATOM 9754 C C . SER B 1 263 ? 12.828 -5.812 -39.844 1 78.69 263 SER B C 1
ATOM 9756 O O . SER B 1 263 ? 13.227 -6.188 -40.969 1 78.69 263 SER B O 1
ATOM 9758 N N . ALA B 1 264 ? 13.141 -6.492 -38.781 1 79.81 264 ALA B N 1
ATOM 9759 C CA . ALA B 1 264 ? 14.133 -7.562 -38.781 1 79.81 264 ALA B CA 1
ATOM 9760 C C . ALA B 1 264 ? 13.516 -8.891 -39.219 1 79.81 264 ALA B C 1
ATOM 9762 O O . ALA B 1 264 ? 14.195 -9.734 -39.812 1 79.81 264 ALA B O 1
ATOM 9763 N N . GLY B 1 265 ? 12.289 -9.031 -38.969 1 78.5 265 GLY B N 1
ATOM 9764 C CA . GLY B 1 265 ? 11.594 -10.25 -39.344 1 78.5 265 GLY B CA 1
ATOM 9765 C C . GLY B 1 265 ? 11.406 -10.406 -40.844 1 78.5 265 GLY B C 1
ATOM 9766 O O . GLY B 1 265 ? 11.43 -11.523 -41.344 1 78.5 265 GLY B O 1
ATOM 9767 N N . ALA B 1 266 ? 11.367 -9.242 -41.469 1 78.19 266 ALA B N 1
ATOM 9768 C CA . ALA B 1 266 ? 11.141 -9.266 -42.906 1 78.19 266 ALA B CA 1
ATOM 9769 C C . ALA B 1 266 ? 12.391 -9.734 -43.656 1 78.19 266 ALA B C 1
ATOM 9771 O O . ALA B 1 266 ? 12.305 -10.227 -44.781 1 78.19 266 ALA B O 1
ATOM 9772 N N . LYS B 1 267 ? 13.5 -9.758 -42.938 1 83.38 267 LYS B N 1
ATOM 9773 C CA . LYS B 1 267 ? 14.766 -10.094 -43.594 1 83.38 267 LYS B CA 1
ATOM 9774 C C . LYS B 1 267 ? 15.133 -11.555 -43.344 1 83.38 267 LYS B C 1
ATOM 9776 O O . LYS B 1 267 ? 16.125 -12.039 -43.906 1 83.38 267 LYS B O 1
ATOM 9781 N N . ILE B 1 268 ? 14.312 -12.25 -42.688 1 87.38 268 ILE B N 1
ATOM 9782 C CA . ILE B 1 268 ? 14.609 -13.641 -42.344 1 87.38 268 ILE B CA 1
ATOM 9783 C C . ILE B 1 268 ? 14.422 -14.516 -43.594 1 87.38 268 ILE B C 1
ATOM 9785 O O . ILE B 1 268 ? 13.477 -14.312 -44.375 1 87.38 268 ILE B O 1
ATOM 9789 N N . LYS B 1 269 ? 15.328 -15.367 -43.75 1 87.12 269 LYS B N 1
ATOM 9790 C CA . LYS B 1 269 ? 15.312 -16.25 -44.938 1 87.12 269 LYS B CA 1
ATOM 9791 C C . LYS B 1 269 ? 14.289 -17.359 -44.75 1 87.12 269 LYS B C 1
ATOM 9793 O O . LYS B 1 269 ? 13.961 -17.75 -43.625 1 87.12 269 LYS B O 1
ATOM 9798 N N . GLU B 1 270 ? 13.742 -17.844 -45.938 1 87.88 270 GLU B N 1
ATOM 9799 C CA . GLU B 1 270 ? 12.836 -19 -45.969 1 87.88 270 GLU B CA 1
ATOM 9800 C C . GLU B 1 270 ? 13.586 -20.297 -45.656 1 87.88 270 GLU B C 1
ATOM 9802 O O . GLU B 1 270 ? 14.766 -20.422 -46 1 87.88 270 GLU B O 1
ATOM 9807 N N . PRO B 1 271 ? 12.93 -21.203 -44.938 1 90.44 271 PRO B N 1
ATOM 9808 C CA . PRO B 1 271 ? 11.516 -21.312 -44.562 1 90.44 271 PRO B CA 1
ATOM 9809 C C . PRO B 1 271 ? 11.219 -20.719 -43.188 1 90.44 271 PRO B C 1
ATOM 9811 O O . PRO B 1 271 ? 10.086 -20.781 -42.719 1 90.44 271 PRO B O 1
ATOM 9814 N N . ALA B 1 272 ? 12.219 -20.219 -42.594 1 91.25 272 ALA B N 1
ATOM 9815 C CA . ALA B 1 272 ? 12.078 -19.734 -41.219 1 91.25 272 ALA B CA 1
ATOM 9816 C C . ALA B 1 272 ? 11.016 -18.641 -41.156 1 91.25 272 ALA B C 1
ATOM 9818 O O . ALA B 1 272 ? 10.234 -18.594 -40.188 1 91.25 272 ALA B O 1
ATOM 9819 N N . ARG B 1 273 ? 10.977 -17.875 -42.094 1 91.75 273 ARG B N 1
ATOM 9820 C CA . ARG B 1 273 ? 10.023 -16.766 -42.125 1 91.75 273 ARG B CA 1
ATOM 9821 C C . ARG B 1 273 ? 8.586 -17.281 -42.156 1 91.75 273 ARG B C 1
ATOM 9823 O O . ARG B 1 273 ? 7.742 -16.828 -41.375 1 91.75 273 ARG B O 1
ATOM 9830 N N . THR B 1 274 ? 8.398 -18.203 -43.031 1 91.88 274 THR B N 1
ATOM 9831 C CA . THR B 1 274 ? 7.062 -18.781 -43.156 1 91.88 274 THR B CA 1
ATOM 9832 C C . THR B 1 274 ? 6.648 -19.5 -41.906 1 91.88 274 THR B C 1
ATOM 9834 O O . THR B 1 274 ? 5.508 -19.375 -41.438 1 91.88 274 THR B O 1
ATOM 9837 N N . VAL B 1 275 ? 7.559 -20.219 -41.312 1 94.44 275 VAL B N 1
ATOM 9838 C CA . VAL B 1 275 ? 7.273 -20.984 -40.094 1 94.44 275 VAL B CA 1
ATOM 9839 C C . VAL B 1 275 ? 6.922 -20.031 -38.969 1 94.44 275 VAL B C 1
ATOM 9841 O O . VAL B 1 275 ? 5.93 -20.25 -38.25 1 94.44 275 VAL B O 1
ATOM 9844 N N . GLU B 1 276 ? 7.645 -19.016 -38.812 1 94.31 276 GLU B N 1
ATOM 9845 C CA . GLU B 1 276 ? 7.449 -18.094 -37.688 1 94.31 276 GLU B CA 1
ATOM 9846 C C . GLU B 1 276 ? 6.145 -17.312 -37.844 1 94.31 276 GLU B C 1
ATOM 9848 O O . GLU B 1 276 ? 5.387 -17.156 -36.906 1 94.31 276 GLU B O 1
ATOM 9853 N N . VAL B 1 277 ? 5.863 -16.922 -39.031 1 94.31 277 VAL B N 1
ATOM 9854 C CA . VAL B 1 277 ? 4.672 -16.109 -39.281 1 94.31 277 VAL B CA 1
ATOM 9855 C C . VAL B 1 277 ? 3.422 -16.969 -39.094 1 94.31 277 VAL B C 1
ATOM 9857 O O . VAL B 1 277 ? 2.457 -16.547 -38.469 1 94.31 277 VAL B O 1
ATOM 9860 N N . ALA B 1 278 ? 3.457 -18.109 -39.688 1 95.75 278 ALA B N 1
ATOM 9861 C CA . ALA B 1 278 ? 2.303 -19 -39.625 1 95.75 278 ALA B CA 1
ATOM 9862 C C . ALA B 1 278 ? 2.014 -19.391 -38.188 1 95.75 278 ALA B C 1
ATOM 9864 O O . ALA B 1 278 ? 0.868 -19.328 -37.719 1 95.75 278 ALA B O 1
ATOM 9865 N N . CYS B 1 279 ? 3.053 -19.734 -37.438 1 95.06 279 CYS B N 1
ATOM 9866 C CA . CYS B 1 279 ? 2.891 -20.141 -36.031 1 95.06 279 CYS B CA 1
ATOM 9867 C C . CYS B 1 279 ? 2.449 -18.969 -35.188 1 95.06 279 CYS B C 1
ATOM 9869 O O . CYS B 1 279 ? 1.646 -19.141 -34.25 1 95.06 279 CYS B O 1
ATOM 9871 N N . PHE B 1 280 ? 2.918 -17.844 -35.531 1 95.06 280 PHE B N 1
ATOM 9872 C CA . PHE B 1 280 ? 2.557 -16.641 -34.781 1 95.06 280 PHE B CA 1
ATOM 9873 C C . PHE B 1 280 ? 1.063 -16.359 -34.906 1 95.06 280 PHE B C 1
ATOM 9875 O O . PHE B 1 280 ? 0.392 -16.109 -33.906 1 95.06 280 PHE B O 1
ATOM 9882 N N . LEU B 1 281 ? 0.618 -16.391 -36.094 1 96.62 281 LEU B N 1
ATOM 9883 C CA . LEU B 1 281 ? -0.786 -16.062 -36.312 1 96.62 281 LEU B CA 1
ATOM 9884 C C . LEU B 1 281 ? -1.696 -17.078 -35.656 1 96.62 281 LEU B C 1
ATOM 9886 O O . LEU B 1 281 ? -2.701 -16.719 -35.031 1 96.62 281 LEU B O 1
ATOM 9890 N N . ARG B 1 282 ? -1.369 -18.312 -35.781 1 95.75 282 ARG B N 1
ATOM 9891 C CA . ARG B 1 282 ? -2.168 -19.359 -35.156 1 95.75 282 ARG B CA 1
ATOM 9892 C C . ARG B 1 282 ? -2.141 -19.219 -33.625 1 95.75 282 ARG B C 1
ATOM 9894 O O . ARG B 1 282 ? -3.17 -19.375 -32.969 1 95.75 282 ARG B O 1
ATOM 9901 N N . TYR B 1 283 ? -0.954 -19 -33.125 1 94.44 283 TYR B N 1
ATOM 9902 C CA . TYR B 1 283 ? -0.82 -18.844 -31.688 1 94.44 283 TYR B CA 1
ATOM 9903 C C . TYR B 1 283 ? -1.614 -17.625 -31.203 1 94.44 283 TYR B C 1
ATOM 9905 O O . TYR B 1 283 ? -2.229 -17.672 -30.125 1 94.44 283 TYR B O 1
ATOM 9913 N N . CYS B 1 284 ? -1.62 -16.594 -31.922 1 95.94 284 CYS B N 1
ATOM 9914 C CA . CYS B 1 284 ? -2.395 -15.406 -31.562 1 95.94 284 CYS B CA 1
ATOM 9915 C C . CYS B 1 284 ? -3.887 -15.719 -31.531 1 95.94 284 CYS B C 1
ATOM 9917 O O . CYS B 1 284 ? -4.617 -15.195 -30.688 1 95.94 284 CYS B O 1
ATOM 9919 N N . LEU B 1 285 ? -4.297 -16.484 -32.469 1 96.06 285 LEU B N 1
ATOM 9920 C CA . LEU B 1 285 ? -5.703 -16.875 -32.5 1 96.06 285 LEU B CA 1
ATOM 9921 C C . LEU B 1 285 ? -6.086 -17.609 -31.219 1 96.06 285 LEU B C 1
ATOM 9923 O O . LEU B 1 285 ? -7.137 -17.344 -30.641 1 96.06 285 LEU B O 1
ATOM 9927 N N . PHE B 1 286 ? -5.234 -18.5 -30.75 1 94.38 286 PHE B N 1
ATOM 9928 C CA . PHE B 1 286 ? -5.48 -19.266 -29.531 1 94.38 286 PHE B CA 1
ATOM 9929 C C . PHE B 1 286 ? -5.539 -18.344 -28.312 1 94.38 286 PHE B C 1
ATOM 9931 O O . PHE B 1 286 ? -6.488 -18.406 -27.531 1 94.38 286 PHE B O 1
ATOM 9938 N N . THR B 1 287 ? -4.582 -17.516 -28.203 1 93.31 287 THR B N 1
ATOM 9939 C CA . THR B 1 287 ? -4.441 -16.688 -27.016 1 93.31 287 THR B CA 1
ATOM 9940 C C . THR B 1 287 ? -5.531 -15.617 -26.969 1 93.31 287 THR B C 1
ATOM 9942 O O . THR B 1 287 ? -6.062 -15.312 -25.891 1 93.31 287 THR B O 1
ATOM 9945 N N . THR B 1 288 ? -5.84 -15.055 -28.141 1 95.69 288 THR B N 1
ATOM 9946 C CA . THR B 1 288 ? -6.879 -14.039 -28.203 1 95.69 288 THR B CA 1
ATOM 9947 C C . THR B 1 288 ? -8.242 -14.633 -27.859 1 95.69 288 THR B C 1
ATOM 9949 O O . THR B 1 288 ? -9.062 -13.992 -27.203 1 95.69 288 THR B O 1
ATOM 9952 N N . THR B 1 289 ? -8.461 -15.812 -28.297 1 95.69 289 THR B N 1
ATOM 9953 C CA . THR B 1 289 ? -9.711 -16.484 -27.984 1 95.69 289 THR B CA 1
ATOM 9954 C C . THR B 1 289 ? -9.828 -16.75 -26.484 1 95.69 289 THR B C 1
ATOM 9956 O O . THR B 1 289 ? -10.891 -16.547 -25.891 1 95.69 289 THR B O 1
ATOM 9959 N N . ASP B 1 290 ? -8.812 -17.188 -25.938 1 93.38 290 ASP B N 1
ATOM 9960 C CA . ASP B 1 290 ? -8.797 -17.406 -24.484 1 93.38 290 ASP B CA 1
ATOM 9961 C C . ASP B 1 290 ? -9.094 -16.125 -23.734 1 93.38 290 ASP B C 1
ATOM 9963 O O . ASP B 1 290 ? -9.883 -16.125 -22.781 1 93.38 290 ASP B O 1
ATOM 9967 N N . GLN B 1 291 ? -8.438 -15.094 -24.156 1 94.25 291 GLN B N 1
ATOM 9968 C CA . GLN B 1 291 ? -8.625 -13.805 -23.516 1 94.25 291 GLN B CA 1
ATOM 9969 C C . GLN B 1 291 ? -10.07 -13.336 -23.625 1 94.25 291 GLN B C 1
ATOM 9971 O O . GLN B 1 291 ? -10.641 -12.828 -22.641 1 94.25 291 GLN B O 1
ATOM 9976 N N . LEU B 1 292 ? -10.602 -13.508 -24.766 1 95.69 292 LEU B N 1
ATOM 9977 C CA . LEU B 1 292 ? -11.984 -13.102 -24.984 1 95.69 292 LEU B CA 1
ATOM 9978 C C . LEU B 1 292 ? -12.93 -13.859 -24.062 1 95.69 292 LEU B C 1
ATOM 9980 O O . LEU B 1 292 ? -13.797 -13.258 -23.438 1 95.69 292 LEU B O 1
ATOM 9984 N N . ILE B 1 293 ? -12.758 -15.172 -23.984 1 94.94 293 ILE B N 1
ATOM 9985 C CA . ILE B 1 293 ? -13.641 -16.016 -23.188 1 94.94 293 ILE B CA 1
ATOM 9986 C C . ILE B 1 293 ? -13.539 -15.594 -21.719 1 94.94 293 ILE B C 1
ATOM 9988 O O . ILE B 1 293 ? -14.555 -15.469 -21.031 1 94.94 293 ILE B O 1
ATOM 9992 N N . LEU B 1 294 ? -12.383 -15.375 -21.266 1 93 294 LEU B N 1
ATOM 9993 C CA . LEU B 1 294 ? -12.172 -14.953 -19.891 1 93 294 LEU B CA 1
ATOM 9994 C C . LEU B 1 294 ? -12.828 -13.602 -19.625 1 93 294 LEU B C 1
ATOM 9996 O O . LEU B 1 294 ? -13.453 -13.406 -18.578 1 93 294 LEU B O 1
ATOM 10000 N N . MET B 1 295 ? -12.672 -12.672 -20.531 1 95.31 295 MET B N 1
ATOM 10001 C CA . MET B 1 295 ? -13.266 -11.344 -20.391 1 95.31 295 MET B CA 1
ATOM 10002 C C . MET B 1 295 ? -14.789 -11.422 -20.391 1 95.31 295 MET B C 1
ATOM 10004 O O . MET B 1 295 ? -15.453 -10.711 -19.625 1 95.31 295 MET B O 1
ATOM 10008 N N . VAL B 1 296 ? -15.297 -12.273 -21.234 1 95.31 296 VAL B N 1
ATOM 10009 C CA . VAL B 1 296 ? -16.75 -12.438 -21.328 1 95.31 296 VAL B CA 1
ATOM 10010 C C . VAL B 1 296 ? -17.281 -13.023 -20.016 1 95.31 296 VAL B C 1
ATOM 10012 O O . VAL B 1 296 ? -18.297 -12.555 -19.5 1 95.31 296 VAL B O 1
ATOM 10015 N N . GLN B 1 297 ? -16.641 -14.008 -19.547 1 93.81 297 GLN B N 1
ATOM 10016 C CA . GLN B 1 297 ? -17.047 -14.617 -18.281 1 93.81 297 GLN B CA 1
ATOM 10017 C C . GLN B 1 297 ? -17.062 -13.586 -17.156 1 93.81 297 GLN B C 1
ATOM 10019 O O . GLN B 1 297 ? -17.984 -13.547 -16.359 1 93.81 297 GLN B O 1
ATOM 10024 N N . ARG B 1 298 ? -16.078 -12.812 -17.094 1 93.12 298 ARG B N 1
ATOM 10025 C CA . ARG B 1 298 ? -15.992 -11.781 -16.062 1 93.12 298 ARG B CA 1
ATOM 10026 C C . ARG B 1 298 ? -17.078 -10.719 -16.266 1 93.12 298 ARG B C 1
ATOM 10028 O O . ARG B 1 298 ? -17.672 -10.242 -15.297 1 93.12 298 ARG B O 1
ATOM 10035 N N . ARG B 1 299 ? -17.281 -10.328 -17.5 1 95.5 299 ARG B N 1
ATOM 10036 C CA . ARG B 1 299 ? -18.297 -9.336 -17.797 1 95.5 299 ARG B CA 1
ATOM 10037 C C . ARG B 1 299 ? -19.688 -9.812 -17.359 1 95.5 299 ARG B C 1
ATOM 10039 O O . ARG B 1 299 ? -20.484 -9.031 -16.859 1 95.5 299 ARG B O 1
ATOM 10046 N N . ILE B 1 300 ? -19.984 -11.062 -17.547 1 95.19 300 ILE B N 1
ATOM 10047 C CA . ILE B 1 300 ? -21.266 -11.633 -17.125 1 95.19 300 ILE B CA 1
ATOM 10048 C C . ILE B 1 300 ? -21.391 -11.562 -15.609 1 95.19 300 ILE B C 1
ATOM 10050 O O . ILE B 1 300 ? -22.438 -11.203 -15.086 1 95.19 300 ILE B O 1
ATOM 10054 N N . ALA B 1 301 ? -20.344 -11.883 -14.945 1 92.44 301 ALA B N 1
ATOM 10055 C CA . ALA B 1 301 ? -20.328 -11.781 -13.492 1 92.44 301 ALA B CA 1
ATOM 10056 C C . ALA B 1 301 ? -20.547 -10.344 -13.039 1 92.44 301 ALA B C 1
ATOM 10058 O O . ALA B 1 301 ? -21.219 -10.102 -12.031 1 92.44 301 ALA B O 1
ATOM 10059 N N . ASP B 1 302 ? -19.969 -9.391 -13.742 1 92.69 302 ASP B N 1
ATOM 10060 C CA . ASP B 1 302 ? -20.156 -7.977 -13.422 1 92.69 302 ASP B CA 1
ATOM 10061 C C . ASP B 1 302 ? -21.609 -7.559 -13.57 1 92.69 302 ASP B C 1
ATOM 10063 O O . ASP B 1 302 ? -22.125 -6.777 -12.766 1 92.69 302 ASP B O 1
ATOM 10067 N N . LEU B 1 303 ? -22.219 -8.047 -14.664 1 94.44 303 LEU B N 1
ATOM 10068 C CA . LEU B 1 303 ? -23.625 -7.727 -14.898 1 94.44 303 LEU B CA 1
ATOM 10069 C C . LEU B 1 303 ? -24.5 -8.227 -13.742 1 94.44 303 LEU B C 1
ATOM 10071 O O . LEU B 1 303 ? -25.391 -7.52 -13.281 1 94.44 303 LEU B O 1
ATOM 10075 N N . TRP B 1 304 ? -24.203 -9.422 -13.305 1 93.19 304 TRP B N 1
ATOM 10076 C CA . TRP B 1 304 ? -24.938 -9.961 -12.156 1 93.19 304 TRP B CA 1
ATOM 10077 C C . TRP B 1 304 ? -24.703 -9.117 -10.914 1 93.19 304 TRP B C 1
ATOM 10079 O O . TRP B 1 304 ? -25.641 -8.789 -10.195 1 93.19 304 TRP B O 1
ATOM 10089 N N . ARG B 1 305 ? -23.516 -8.734 -10.609 1 89 305 ARG B N 1
ATOM 10090 C CA . ARG B 1 305 ? -23.156 -7.961 -9.422 1 89 305 ARG B CA 1
ATOM 10091 C C . ARG B 1 305 ? -23.828 -6.582 -9.453 1 89 305 ARG B C 1
ATOM 10093 O O . ARG B 1 305 ? -24.266 -6.082 -8.422 1 89 305 ARG B O 1
ATOM 10100 N N . GLN B 1 306 ? -23.766 -5.93 -10.555 1 90.25 306 GLN B N 1
ATOM 10101 C CA . GLN B 1 306 ? -24.375 -4.609 -10.703 1 90.25 306 GLN B CA 1
ATOM 10102 C C . GLN B 1 306 ? -25.875 -4.66 -10.453 1 90.25 306 GLN B C 1
ATOM 10104 O O . GLN B 1 306 ? -26.422 -3.787 -9.781 1 90.25 306 GLN B O 1
ATOM 10109 N N . ALA B 1 307 ? -26.484 -5.723 -11.008 1 89.88 307 ALA B N 1
ATOM 10110 C CA . ALA B 1 307 ? -27.906 -5.898 -10.773 1 89.88 307 ALA B CA 1
ATOM 10111 C C . ALA B 1 307 ? -28.188 -6.207 -9.305 1 89.88 307 ALA B C 1
ATOM 10113 O O . ALA B 1 307 ? -29.203 -5.754 -8.75 1 89.88 307 ALA B O 1
ATOM 10114 N N . ALA B 1 308 ? -27.344 -7.004 -8.703 1 87.25 308 ALA B N 1
ATOM 10115 C CA . ALA B 1 308 ? -27.5 -7.387 -7.305 1 87.25 308 ALA B CA 1
ATOM 10116 C C . ALA B 1 308 ? -27.328 -6.184 -6.383 1 87.25 308 ALA B C 1
ATOM 10118 O O . ALA B 1 308 ? -27.938 -6.109 -5.32 1 87.25 308 ALA B O 1
ATOM 10119 N N . ALA B 1 309 ? -26.453 -5.312 -6.707 1 78.25 309 ALA B N 1
ATOM 10120 C CA . ALA B 1 309 ? -26.172 -4.129 -5.898 1 78.25 309 ALA B CA 1
ATOM 10121 C C . ALA B 1 309 ? -27.406 -3.244 -5.777 1 78.25 309 ALA B C 1
ATOM 10123 O O . ALA B 1 309 ? -27.609 -2.578 -4.758 1 78.25 309 ALA B O 1
ATOM 10124 N N . ASP B 1 310 ? -28.188 -3.225 -6.703 1 72.62 310 ASP B N 1
ATOM 10125 C CA . ASP B 1 310 ? -29.391 -2.383 -6.73 1 72.62 310 ASP B CA 1
ATOM 10126 C C . ASP B 1 310 ? -30.531 -3.037 -5.973 1 72.62 310 ASP B C 1
ATOM 10128 O O . ASP B 1 310 ? -31.578 -2.41 -5.742 1 72.62 310 ASP B O 1
ATOM 10132 N N . VAL B 1 311 ? -30.375 -4.34 -5.773 1 71.25 311 VAL B N 1
ATOM 10133 C CA . VAL B 1 311 ? -31.422 -5.086 -5.094 1 71.25 311 VAL B CA 1
ATOM 10134 C C . VAL B 1 311 ? -31.188 -5.051 -3.584 1 71.25 311 VAL B C 1
ATOM 10136 O O . VAL B 1 311 ? -30.109 -5.391 -3.109 1 71.25 311 VAL B O 1
ATOM 10139 N N . PRO B 1 312 ? -32.062 -4.25 -2.9 1 56 312 PRO B N 1
ATOM 10140 C CA . PRO B 1 312 ? -31.875 -4.258 -1.446 1 56 312 PRO B CA 1
ATOM 10141 C C . PRO B 1 312 ? -31.844 -5.668 -0.862 1 56 312 PRO B C 1
ATOM 10143 O O . PRO B 1 312 ? -32.375 -6.605 -1.473 1 56 312 PRO B O 1
ATOM 10146 N N . ALA B 1 313 ? -30.859 -6 -0.115 1 55.06 313 ALA B N 1
ATOM 10147 C CA . ALA B 1 313 ? -30.625 -7.309 0.488 1 55.06 313 ALA B CA 1
ATOM 10148 C C . ALA B 1 313 ? -31.938 -7.996 0.837 1 55.06 313 ALA B C 1
ATOM 10150 O O . ALA B 1 313 ? -32.031 -9.227 0.828 1 55.06 313 ALA B O 1
ATOM 10151 N N . THR B 1 314 ? -33.062 -7.215 1.222 1 51.5 314 THR B N 1
ATOM 10152 C CA . THR B 1 314 ? -34.25 -7.855 1.81 1 51.5 314 THR B CA 1
ATOM 10153 C C . THR B 1 314 ? -35.469 -7.699 0.9 1 51.5 314 THR B C 1
ATOM 10155 O O . THR B 1 314 ? -35.469 -6.828 0.028 1 51.5 314 THR B O 1
ATOM 10158 N N . VAL B 1 315 ? -36.469 -8.641 0.71 1 54.78 315 VAL B N 1
ATOM 10159 C CA . VAL B 1 315 ? -37.812 -8.648 0.19 1 54.78 315 VAL B CA 1
ATOM 10160 C C . VAL B 1 315 ? -38.375 -7.227 0.186 1 54.78 315 VAL B C 1
ATOM 10162 O O . VAL B 1 315 ? -38.281 -6.504 1.182 1 54.78 315 VAL B O 1
ATOM 10165 N N . ASN B 1 316 ? -38.531 -6.684 -1.101 1 55.53 316 ASN B N 1
ATOM 10166 C CA . ASN B 1 316 ? -39.156 -5.363 -1.156 1 55.53 316 ASN B CA 1
ATOM 10167 C C . ASN B 1 316 ? -40.469 -5.328 -0.393 1 55.53 316 ASN B C 1
ATOM 10169 O O . ASN B 1 316 ? -41.562 -5.297 -1 1 55.53 316 ASN B O 1
ATOM 10173 N N . TRP B 1 317 ? -40.438 -5.398 0.727 1 61.97 317 TRP B N 1
ATOM 10174 C CA . TRP B 1 317 ? -41.562 -5.414 1.648 1 61.97 317 TRP B CA 1
ATOM 10175 C C . TRP B 1 317 ? -42.406 -4.133 1.528 1 61.97 317 TRP B C 1
ATOM 10177 O O . TRP B 1 317 ? -43.594 -4.137 1.764 1 61.97 317 TRP B O 1
ATOM 10187 N N . ALA B 1 318 ? -41.75 -3.172 0.955 1 62.19 318 ALA B N 1
ATOM 10188 C CA . ALA B 1 318 ? -42.469 -1.902 0.812 1 62.19 318 ALA B CA 1
ATOM 10189 C C . ALA B 1 318 ? -43.5 -1.983 -0.292 1 62.19 318 ALA B C 1
ATOM 10191 O O . ALA B 1 318 ? -44.656 -1.551 -0.105 1 62.19 318 ALA B O 1
ATOM 10192 N N . ALA B 1 319 ? -43.062 -2.516 -1.303 1 64.31 319 ALA B N 1
ATOM 10193 C CA . ALA B 1 319 ? -44 -2.65 -2.418 1 64.31 319 ALA B CA 1
ATOM 10194 C C . ALA B 1 319 ? -45.125 -3.602 -2.066 1 64.31 319 ALA B C 1
ATOM 10196 O O . ALA B 1 319 ? -46.281 -3.346 -2.41 1 64.31 319 ALA B O 1
ATOM 10197 N N . MET B 1 320 ? -44.75 -4.652 -1.411 1 71.12 320 MET B N 1
ATOM 10198 C CA . MET B 1 320 ? -45.781 -5.594 -0.998 1 71.12 320 MET B CA 1
ATOM 10199 C C . MET B 1 320 ? -46.75 -4.934 -0.036 1 71.12 320 MET B C 1
ATOM 10201 O O . MET B 1 320 ? -47.969 -5.133 -0.145 1 71.12 320 MET B O 1
ATOM 10205 N N . TYR B 1 321 ? -46.219 -4.148 0.724 1 73.88 321 TYR B N 1
ATOM 10206 C CA . TYR B 1 321 ? -47.031 -3.426 1.697 1 73.88 321 TYR B CA 1
ATOM 10207 C C . TYR B 1 321 ? -47.938 -2.416 1.007 1 73.88 321 TYR B C 1
ATOM 10209 O O . TYR B 1 321 ? -49.156 -2.361 1.282 1 73.88 321 TYR B O 1
ATOM 10217 N N . LYS B 1 322 ? -47.375 -1.734 0.052 1 73.75 322 LYS B N 1
ATOM 10218 C CA . LYS B 1 322 ? -48.156 -0.73 -0.657 1 73.75 322 LYS B CA 1
ATOM 10219 C C . LYS B 1 322 ? -49.219 -1.385 -1.524 1 73.75 322 LYS B C 1
ATOM 10221 O O . LYS B 1 322 ? -50.344 -0.892 -1.604 1 73.75 322 LYS B O 1
ATOM 10226 N N . THR B 1 323 ? -48.875 -2.455 -2.09 1 76.62 323 THR B N 1
ATOM 10227 C CA . THR B 1 323 ? -49.812 -3.191 -2.904 1 76.62 323 THR B CA 1
ATOM 10228 C C . THR B 1 323 ? -50.969 -3.719 -2.045 1 76.62 323 THR B C 1
ATOM 10230 O O . THR B 1 323 ? -52.125 -3.586 -2.41 1 76.62 323 THR B O 1
ATOM 10233 N N . LEU B 1 324 ? -50.625 -4.273 -0.908 1 80.75 324 LEU B N 1
ATOM 10234 C CA . LEU B 1 324 ? -51.656 -4.777 -0.01 1 80.75 324 LEU B CA 1
ATOM 10235 C C . LEU B 1 324 ? -52.562 -3.643 0.468 1 80.75 324 LEU B C 1
ATOM 10237 O O . LEU B 1 324 ? -53.781 -3.781 0.478 1 80.75 324 LEU B O 1
ATOM 10241 N N . LEU B 1 325 ? -51.938 -2.512 0.71 1 80.75 325 LEU B N 1
ATOM 10242 C CA . LEU B 1 325 ? -52.719 -1.365 1.172 1 80.75 325 LEU B CA 1
ATOM 10243 C C . LEU B 1 325 ? -53.594 -0.831 0.06 1 80.75 325 LEU B C 1
ATOM 10245 O O . LEU B 1 325 ? -54.75 -0.481 0.303 1 80.75 325 LEU B O 1
ATOM 10249 N N . GLY B 1 326 ? -53.062 -0.817 -1.062 1 80.69 326 GLY B N 1
ATOM 10250 C CA . GLY B 1 326 ? -53.875 -0.397 -2.197 1 80.69 326 GLY B CA 1
ATOM 10251 C C . GLY B 1 326 ? -55.062 -1.312 -2.461 1 80.69 326 GLY B C 1
ATOM 10252 O O . GLY B 1 326 ? -56.156 -0.843 -2.727 1 80.69 326 GLY B O 1
ATOM 10253 N N . GLU B 1 327 ? -54.844 -2.604 -2.367 1 84.25 327 GLU B N 1
ATOM 10254 C CA . GLU B 1 327 ? -55.906 -3.58 -2.559 1 84.25 327 GLU B CA 1
ATOM 10255 C C . GLU B 1 327 ? -56.969 -3.463 -1.465 1 84.25 327 GLU B C 1
ATOM 10257 O O . GLU B 1 327 ? -58.156 -3.617 -1.729 1 84.25 327 GLU B O 1
ATOM 10262 N N . LEU B 1 328 ? -56.562 -3.115 -0.348 1 86.25 328 LEU B N 1
ATOM 10263 C CA . LEU B 1 328 ? -57.469 -2.961 0.764 1 86.25 328 LEU B CA 1
ATOM 10264 C C . LEU B 1 328 ? -58.312 -1.693 0.601 1 86.25 328 LEU B C 1
ATOM 10266 O O . LEU B 1 328 ? -59.5 -1.693 0.888 1 86.25 328 LEU B O 1
ATOM 10270 N N . VAL B 1 329 ? -57.656 -0.668 0.072 1 84.12 329 VAL B N 1
ATOM 10271 C CA . VAL B 1 329 ? -58.406 0.573 -0.184 1 84.12 329 VAL B CA 1
ATOM 10272 C C . VAL B 1 329 ? -59.438 0.343 -1.263 1 84.12 329 VAL B C 1
ATOM 10274 O O . VAL B 1 329 ? -60.594 0.82 -1.146 1 84.12 329 VAL B O 1
ATOM 10277 N N . ALA B 1 330 ? -59.156 -0.438 -2.225 1 83.25 330 ALA B N 1
ATOM 10278 C CA . ALA B 1 330 ? -60.094 -0.76 -3.299 1 83.25 330 ALA B CA 1
ATOM 10279 C C . ALA B 1 330 ? -61.25 -1.613 -2.781 1 83.25 330 ALA B C 1
ATOM 10281 O O . ALA B 1 330 ? -62.375 -1.431 -3.193 1 83.25 330 ALA B O 1
ATOM 10282 N N . LEU B 1 331 ? -60.906 -2.49 -1.87 1 85.06 331 LEU B N 1
ATOM 10283 C CA . LEU B 1 331 ? -61.938 -3.367 -1.312 1 85.06 331 LEU B CA 1
ATOM 10284 C C . LEU B 1 331 ? -62.875 -2.588 -0.399 1 85.06 331 LEU B C 1
ATOM 10286 O O . LEU B 1 331 ? -64.062 -2.879 -0.343 1 85.06 331 LEU B O 1
ATOM 10290 N N . SER B 1 332 ? -62.312 -1.519 0.249 1 79.5 332 SER B N 1
ATOM 10291 C CA . SER B 1 332 ? -63.094 -0.776 1.226 1 79.5 332 SER B CA 1
ATOM 10292 C C . SER B 1 332 ? -63.844 0.368 0.564 1 79.5 332 SER B C 1
ATOM 10294 O O . SER B 1 332 ? -64.75 0.97 1.18 1 79.5 332 SER B O 1
ATOM 10296 N N . ALA B 1 333 ? -63.406 0.775 -0.572 1 74.31 333 ALA B N 1
ATOM 10297 C CA . ALA B 1 333 ? -64.062 1.889 -1.25 1 74.31 333 ALA B CA 1
ATOM 10298 C C . ALA B 1 333 ? -65.562 1.628 -1.405 1 74.31 333 ALA B C 1
ATOM 10300 O O . ALA B 1 333 ? -66 0.486 -1.613 1 74.31 333 ALA B O 1
ATOM 10301 N N . GLN B 1 334 ? -66.5 2.559 -1.024 1 61.91 334 GLN B N 1
ATOM 10302 C CA . GLN B 1 334 ? -67.938 2.521 -1.009 1 61.91 334 GLN B CA 1
ATOM 10303 C C . GLN B 1 334 ? -68.5 2.113 -2.371 1 61.91 334 GLN B C 1
ATOM 10305 O O . GLN B 1 334 ? -68.125 2.693 -3.395 1 61.91 334 GLN B O 1
ATOM 10310 N N . GLY B 1 335 ? -69.375 1.058 -2.514 1 64.81 335 GLY B N 1
ATOM 10311 C CA . GLY B 1 335 ? -70.062 0.643 -3.709 1 64.81 335 GLY B CA 1
ATOM 10312 C C . GLY B 1 335 ? -69.375 -0.469 -4.469 1 64.81 335 GLY B C 1
ATOM 10313 O O . GLY B 1 335 ? -69.938 -1.039 -5.402 1 64.81 335 GLY B O 1
ATOM 10314 N N . ALA B 1 336 ? -68.062 -0.882 -4.129 1 65.06 336 ALA B N 1
ATOM 10315 C CA . ALA B 1 336 ? -67.375 -1.825 -4.969 1 65.06 336 ALA B CA 1
ATOM 10316 C C . ALA B 1 336 ? -67.75 -3.266 -4.645 1 65.06 336 ALA B C 1
ATOM 10318 O O . ALA B 1 336 ? -67.938 -4.082 -5.547 1 65.06 336 ALA B O 1
ATOM 10319 N N . VAL B 1 337 ? -67.812 -3.641 -3.311 1 76.31 337 VAL B N 1
ATOM 10320 C CA . VAL B 1 337 ? -68.25 -4.984 -2.91 1 76.31 337 VAL B CA 1
ATOM 10321 C C . VAL B 1 337 ? -69.375 -4.902 -1.862 1 76.31 337 VAL B C 1
ATOM 10323 O O . VAL B 1 337 ? -69.25 -4.09 -0.936 1 76.31 337 VAL B O 1
ATOM 10326 N N . PRO B 1 338 ? -70.625 -5.492 -2.234 1 79.62 338 PRO B N 1
ATOM 10327 C CA . PRO B 1 338 ? -71.688 -5.512 -1.234 1 79.62 338 PRO B CA 1
ATOM 10328 C C . PRO B 1 338 ? -71.25 -6.039 0.12 1 79.62 338 PRO B C 1
ATOM 10330 O O . PRO B 1 338 ? -70.312 -6.867 0.184 1 79.62 338 PRO B O 1
ATOM 10333 N N . ASP B 1 339 ? -71.688 -5.516 1.294 1 77.25 339 ASP B N 1
ATOM 10334 C CA . ASP B 1 339 ? -71.25 -5.812 2.668 1 77.25 339 ASP B CA 1
ATOM 10335 C C . ASP B 1 339 ? -71.312 -7.316 2.941 1 77.25 339 ASP B C 1
ATOM 10337 O O . ASP B 1 339 ? -70.5 -7.844 3.68 1 77.25 339 ASP B O 1
ATOM 10341 N N . ALA B 1 340 ? -72.312 -7.938 2.201 1 76.88 340 ALA B N 1
ATOM 10342 C CA . ALA B 1 340 ? -72.5 -9.367 2.43 1 76.88 340 ALA B CA 1
ATOM 10343 C C . ALA B 1 340 ? -71.312 -10.172 1.831 1 76.88 340 ALA B C 1
ATOM 10345 O O . ALA B 1 340 ? -71 -11.266 2.312 1 76.88 340 ALA B O 1
ATOM 10346 N N . GLU B 1 341 ? -70.562 -9.539 0.931 1 82.5 341 GLU B N 1
ATOM 10347 C CA . GLU B 1 341 ? -69.5 -10.25 0.216 1 82.5 341 GLU B CA 1
ATOM 10348 C C . GLU B 1 341 ? -68.125 -9.781 0.648 1 82.5 341 GLU B C 1
ATOM 10350 O O . GLU B 1 341 ? -67.125 -10.352 0.242 1 82.5 341 GLU B O 1
ATOM 10355 N N . LEU B 1 342 ? -68.125 -8.805 1.433 1 86.44 342 LEU B N 1
ATOM 10356 C CA . LEU B 1 342 ? -66.875 -8.172 1.795 1 86.44 342 LEU B CA 1
ATOM 10357 C C . LEU B 1 342 ? -65.938 -9.141 2.561 1 86.44 342 LEU B C 1
ATOM 10359 O O . LEU B 1 342 ? -64.75 -9.195 2.318 1 86.44 342 LEU B O 1
ATOM 10363 N N . ARG B 1 343 ? -66.562 -9.883 3.383 1 83.19 343 ARG B N 1
ATOM 10364 C CA . ARG B 1 343 ? -65.75 -10.828 4.18 1 83.19 343 ARG B CA 1
ATOM 10365 C C . ARG B 1 343 ? -65.125 -11.906 3.299 1 83.19 343 ARG B C 1
ATOM 10367 O O . ARG B 1 343 ? -63.969 -12.234 3.449 1 83.19 343 ARG B O 1
ATOM 10374 N N . ALA B 1 344 ? -65.938 -12.375 2.463 1 83.62 344 ALA B N 1
ATOM 10375 C CA . ALA B 1 344 ? -65.438 -13.406 1.56 1 83.62 344 ALA B CA 1
ATOM 10376 C C . ALA B 1 344 ? -64.312 -12.867 0.665 1 83.62 344 ALA B C 1
ATOM 10378 O O . ALA B 1 344 ? -63.344 -13.547 0.429 1 83.62 344 ALA B O 1
ATOM 10379 N N . ARG B 1 345 ? -64.375 -11.703 0.226 1 86.5 345 ARG B N 1
ATOM 10380 C CA . ARG B 1 345 ? -63.375 -11.094 -0.635 1 86.5 345 ARG B CA 1
ATOM 10381 C C . ARG B 1 345 ? -62.125 -10.773 0.149 1 86.5 345 ARG B C 1
ATOM 10383 O O . ARG B 1 345 ? -61 -10.891 -0.375 1 86.5 345 ARG B O 1
ATOM 10390 N N . LEU B 1 346 ? -62.312 -10.367 1.312 1 87.44 346 LEU B N 1
ATOM 10391 C CA . LEU B 1 346 ? -61.156 -10.086 2.178 1 87.44 346 LEU B CA 1
ATOM 10392 C C . LEU B 1 346 ? -60.406 -11.367 2.498 1 87.44 346 LEU B C 1
ATOM 10394 O O . LEU B 1 346 ? -59.188 -11.383 2.477 1 87.44 346 LEU B O 1
ATOM 10398 N N . GLU B 1 347 ? -61.062 -12.383 2.777 1 84.62 347 GLU B N 1
ATOM 10399 C CA . GLU B 1 347 ? -60.438 -13.672 3.037 1 84.62 347 GLU B CA 1
ATOM 10400 C C . GLU B 1 347 ? -59.719 -14.195 1.802 1 84.62 347 GLU B C 1
ATOM 10402 O O . GLU B 1 347 ? -58.625 -14.773 1.91 1 84.62 347 GLU B O 1
ATOM 10407 N N . ALA B 1 348 ? -60.312 -13.961 0.744 1 83.62 348 ALA B N 1
ATOM 10408 C CA . ALA B 1 348 ? -59.656 -14.352 -0.512 1 83.62 348 ALA B CA 1
ATOM 10409 C C . ALA B 1 348 ? -58.375 -13.562 -0.75 1 83.62 348 ALA B C 1
ATOM 10411 O O . ALA B 1 348 ? -57.375 -14.117 -1.179 1 83.62 348 ALA B O 1
ATOM 10412 N N . LEU B 1 349 ? -58.406 -12.32 -0.457 1 84.94 349 LEU B N 1
ATOM 10413 C CA . LEU B 1 349 ? -57.25 -11.469 -0.62 1 84.94 349 LEU B CA 1
ATOM 10414 C C . LEU B 1 349 ? -56.125 -11.906 0.316 1 84.94 349 LEU B C 1
ATOM 10416 O O . LEU B 1 349 ? -54.969 -11.922 -0.076 1 84.94 349 LEU B O 1
ATOM 10420 N N . ILE B 1 350 ? -56.5 -12.227 1.511 1 83.19 350 ILE B N 1
ATOM 10421 C CA . ILE B 1 350 ? -55.531 -12.664 2.506 1 83.19 350 ILE B CA 1
ATOM 10422 C C . ILE B 1 350 ? -54.875 -13.977 2.066 1 83.19 350 ILE B C 1
ATOM 10424 O O . ILE B 1 350 ? -53.656 -14.133 2.133 1 83.19 350 ILE B O 1
ATOM 10428 N N . THR B 1 351 ? -55.688 -14.859 1.633 1 80.12 351 THR B N 1
ATOM 10429 C CA . THR B 1 351 ? -55.188 -16.156 1.182 1 80.12 351 THR B CA 1
ATOM 10430 C C . THR B 1 351 ? -54.25 -15.992 -0.015 1 80.12 351 THR B C 1
ATOM 10432 O O . THR B 1 351 ? -53.219 -16.641 -0.083 1 80.12 351 THR B O 1
ATOM 10435 N N . GLU B 1 352 ? -54.594 -15.094 -0.834 1 77.62 352 GLU B N 1
ATOM 10436 C CA . GLU B 1 352 ? -53.781 -14.828 -2.016 1 77.62 352 GLU B CA 1
ATOM 10437 C C . GLU B 1 352 ? -52.469 -14.18 -1.637 1 77.62 352 GLU B C 1
ATOM 10439 O O . GLU B 1 352 ? -51.438 -14.5 -2.217 1 77.62 352 GLU B O 1
ATOM 10444 N N . THR B 1 353 ? -52.594 -13.234 -0.723 1 77.06 353 THR B N 1
ATOM 10445 C CA . THR B 1 353 ? -51.406 -12.523 -0.287 1 77.06 353 THR B CA 1
ATOM 10446 C C . THR B 1 353 ? -50.438 -13.461 0.447 1 77.06 353 THR B C 1
ATOM 10448 O O . THR B 1 353 ? -49.219 -13.352 0.304 1 77.06 353 THR B O 1
ATOM 10451 N N . GLN B 1 354 ? -50.969 -14.312 1.268 1 70.62 354 GLN B N 1
ATOM 10452 C CA . GLN B 1 354 ? -50.156 -15.266 2.029 1 70.62 354 GLN B CA 1
ATOM 10453 C C . GLN B 1 354 ? -49.469 -16.266 1.108 1 70.62 354 GLN B C 1
ATOM 10455 O O . GLN B 1 354 ? -48.375 -16.75 1.417 1 70.62 354 GLN B O 1
ATOM 10460 N N . LYS B 1 355 ? -50.031 -16.531 0.062 1 64.56 355 LYS B N 1
ATOM 10461 C CA . LYS B 1 355 ? -49.469 -17.438 -0.923 1 64.56 355 LYS B CA 1
ATOM 10462 C C . LYS B 1 355 ? -48.312 -16.75 -1.694 1 64.56 355 LYS B C 1
ATOM 10464 O O . LYS B 1 355 ? -47.406 -17.422 -2.193 1 64.56 355 LYS B O 1
ATOM 10469 N N . ARG B 1 356 ? -48.344 -15.547 -1.67 1 63.06 356 ARG B N 1
ATOM 10470 C CA . ARG B 1 356 ? -47.344 -14.82 -2.43 1 63.06 356 ARG B CA 1
ATOM 10471 C C . ARG B 1 356 ? -46 -14.812 -1.699 1 63.06 356 ARG B C 1
ATOM 10473 O O . ARG B 1 356 ? -45.875 -14.227 -0.625 1 63.06 356 ARG B O 1
ATOM 10480 N N . LYS B 1 357 ? -45.125 -15.734 -1.958 1 61.62 357 LYS B N 1
ATOM 10481 C CA . LYS B 1 357 ? -43.75 -15.773 -1.416 1 61.62 357 LYS B CA 1
ATOM 10482 C C . LYS B 1 357 ? -42.938 -14.609 -1.942 1 61.62 357 LYS B C 1
ATOM 10484 O O . LYS B 1 357 ? -42.969 -14.297 -3.133 1 61.62 357 LYS B O 1
ATOM 10489 N N . PRO B 1 358 ? -42.344 -13.938 -0.861 1 64.12 358 PRO B N 1
ATOM 10490 C CA . PRO B 1 358 ? -41.469 -12.883 -1.362 1 64.12 358 PRO B CA 1
ATOM 10491 C C . PRO B 1 358 ? -40.375 -13.406 -2.312 1 64.12 358 PRO B C 1
ATOM 10493 O O . PRO B 1 358 ? -39.906 -14.523 -2.135 1 64.12 358 PRO B O 1
ATOM 10496 N N . PRO B 1 359 ? -40.375 -12.734 -3.422 1 68.81 359 PRO B N 1
ATOM 10497 C CA . PRO B 1 359 ? -39.344 -13.188 -4.355 1 68.81 359 PRO B CA 1
ATOM 10498 C C . PRO B 1 359 ? -37.938 -13.227 -3.725 1 68.81 359 PRO B C 1
ATOM 10500 O O . PRO B 1 359 ? -37.656 -12.43 -2.832 1 68.81 359 PRO B O 1
ATOM 10503 N N . SER B 1 360 ? -37.25 -14.32 -3.887 1 74.88 360 SER B N 1
ATOM 10504 C CA . SER B 1 360 ? -35.875 -14.445 -3.418 1 74.88 360 SER B CA 1
ATOM 10505 C C . SER B 1 360 ? -35 -13.328 -3.98 1 74.88 360 SER B C 1
ATOM 10507 O O . SER B 1 360 ? -35.344 -12.711 -4.988 1 74.88 360 SER B O 1
ATOM 10509 N N . ARG B 1 361 ? -33.906 -12.914 -3.312 1 78.88 361 ARG B N 1
ATOM 10510 C CA . ARG B 1 361 ? -32.969 -11.922 -3.803 1 78.88 361 ARG B CA 1
ATOM 10511 C C . ARG B 1 361 ? -32.5 -12.273 -5.207 1 78.88 361 ARG B C 1
ATOM 10513 O O . ARG B 1 361 ? -32.375 -11.391 -6.066 1 78.88 361 ARG B O 1
ATOM 10520 N N . ALA B 1 362 ? -32.25 -13.57 -5.383 1 85.31 362 ALA B N 1
ATOM 10521 C CA . ALA B 1 362 ? -31.781 -14.031 -6.684 1 85.31 362 ALA B CA 1
ATOM 10522 C C . ALA B 1 362 ? -32.812 -13.773 -7.77 1 85.31 362 ALA B C 1
ATOM 10524 O O . ALA B 1 362 ? -32.469 -13.445 -8.906 1 85.31 362 ALA B O 1
ATOM 10525 N N . SER B 1 363 ? -34.062 -14.023 -7.422 1 83.56 363 SER B N 1
ATOM 10526 C CA . SER B 1 363 ? -35.125 -13.797 -8.383 1 83.56 363 SER B CA 1
ATOM 10527 C C . SER B 1 363 ? -35.219 -12.32 -8.758 1 83.56 363 SER B C 1
ATOM 10529 O O . SER B 1 363 ? -35.469 -11.984 -9.922 1 83.56 363 SER B O 1
ATOM 10531 N N . LEU B 1 364 ? -34.969 -11.477 -7.805 1 83.06 364 LEU B N 1
ATOM 10532 C CA . LEU B 1 364 ? -35 -10.039 -8.062 1 83.06 364 LEU B CA 1
ATOM 10533 C C . LEU B 1 364 ? -33.844 -9.609 -8.938 1 83.06 364 LEU B C 1
ATOM 10535 O O . LEU B 1 364 ? -33.969 -8.711 -9.773 1 83.06 364 LEU B O 1
ATOM 10539 N N . VAL B 1 365 ? -32.781 -10.219 -8.727 1 89.88 365 VAL B N 1
ATOM 10540 C CA . VAL B 1 365 ? -31.609 -9.906 -9.547 1 89.88 365 VAL B CA 1
ATOM 10541 C C . VAL B 1 365 ? -31.875 -10.305 -11 1 89.88 365 VAL B C 1
ATOM 10543 O O . VAL B 1 365 ? -31.531 -9.562 -11.922 1 89.88 365 VAL B O 1
ATOM 10546 N N . ARG B 1 366 ? -32.469 -11.438 -11.227 1 91.12 366 ARG B N 1
ATOM 10547 C CA . ARG B 1 366 ? -32.812 -11.891 -12.57 1 91.12 366 ARG B CA 1
ATOM 10548 C C . ARG B 1 366 ? -33.781 -10.922 -13.25 1 91.12 366 ARG B C 1
ATOM 10550 O O . ARG B 1 366 ? -33.625 -10.609 -14.43 1 91.12 366 ARG B O 1
ATOM 10557 N N . GLU B 1 367 ? -34.688 -10.453 -12.445 1 87.44 367 GLU B N 1
ATOM 10558 C CA . GLU B 1 367 ? -35.656 -9.484 -12.984 1 87.44 367 GLU B CA 1
ATOM 10559 C C . GLU B 1 367 ? -34.938 -8.18 -13.359 1 87.44 367 GLU B C 1
ATOM 10561 O O . GLU B 1 367 ? -35.312 -7.535 -14.344 1 87.44 367 GLU B O 1
ATOM 10566 N N . GLY B 1 368 ? -34 -7.879 -12.492 1 88.56 368 GLY B N 1
ATOM 10567 C CA . GLY B 1 368 ? -33.25 -6.684 -12.781 1 88.56 368 GLY B CA 1
ATOM 10568 C C . GLY B 1 368 ? -32.438 -6.781 -14.078 1 88.56 368 GLY B C 1
ATOM 10569 O O . GLY B 1 368 ? -32.312 -5.797 -14.812 1 88.56 368 GLY B O 1
ATOM 10570 N N . LEU B 1 369 ? -31.953 -7.918 -14.414 1 94.06 369 LEU B N 1
ATOM 10571 C CA . LEU B 1 369 ? -31.203 -8.156 -15.648 1 94.06 369 LEU B CA 1
ATOM 10572 C C . LEU B 1 369 ? -32.125 -8.109 -16.859 1 94.06 369 LEU B C 1
ATOM 10574 O O . LEU B 1 369 ? -31.734 -7.625 -17.922 1 94.06 369 LEU B O 1
ATOM 10578 N N . ILE B 1 370 ? -33.344 -8.609 -16.672 1 92.88 370 ILE B N 1
ATOM 10579 C CA . ILE B 1 370 ? -34.312 -8.617 -17.75 1 92.88 370 ILE B CA 1
ATOM 10580 C C . ILE B 1 370 ? -34.75 -7.188 -18.062 1 92.88 370 ILE B C 1
ATOM 10582 O O . ILE B 1 370 ? -34.906 -6.812 -19.234 1 92.88 370 ILE B O 1
ATOM 10586 N N . ASP B 1 371 ? -34.844 -6.422 -16.984 1 89.44 371 ASP B N 1
ATOM 10587 C CA . ASP B 1 371 ? -35.25 -5.031 -17.141 1 89.44 371 ASP B CA 1
ATOM 10588 C C . ASP B 1 371 ? -34.156 -4.211 -17.812 1 89.44 371 ASP B C 1
ATOM 10590 O O . ASP B 1 371 ? -34.438 -3.332 -18.641 1 89.44 371 ASP B O 1
ATOM 10594 N N . GLY B 1 372 ? -32.938 -4.5 -17.438 1 91.31 372 GLY B N 1
ATOM 10595 C CA . GLY B 1 372 ? -31.797 -3.844 -18.047 1 91.31 372 GLY B CA 1
ATOM 10596 C C . GLY B 1 372 ? -31.109 -4.703 -19.094 1 91.31 372 GLY B C 1
ATOM 10597 O O . GLY B 1 372 ? -29.938 -5.074 -18.906 1 91.31 372 GLY B O 1
ATOM 10598 N N . ILE B 1 373 ? -31.719 -4.895 -20.266 1 92.44 373 ILE B N 1
ATOM 10599 C CA . ILE B 1 373 ? -31.359 -5.961 -21.203 1 92.44 373 ILE B CA 1
ATOM 10600 C C . ILE B 1 373 ? -30.25 -5.48 -22.125 1 92.44 373 ILE B C 1
ATOM 10602 O O . ILE B 1 373 ? -29.531 -6.293 -22.719 1 92.44 373 ILE B O 1
ATOM 10606 N N . ARG B 1 374 ? -30.016 -4.211 -22.234 1 93.19 374 ARG B N 1
ATOM 10607 C CA . ARG B 1 374 ? -29.156 -3.656 -23.281 1 93.19 374 ARG B CA 1
ATOM 10608 C C . ARG B 1 374 ? -27.75 -4.234 -23.203 1 93.19 374 ARG B C 1
ATOM 10610 O O . ARG B 1 374 ? -27.219 -4.723 -24.188 1 93.19 374 ARG B O 1
ATOM 10617 N N . PRO B 1 375 ? -27.094 -4.254 -22.031 1 94.5 375 PRO B N 1
ATOM 10618 C CA . PRO B 1 375 ? -25.75 -4.816 -21.969 1 94.5 375 PRO B CA 1
ATOM 10619 C C . PRO B 1 375 ? -25.719 -6.32 -22.25 1 94.5 375 PRO B C 1
ATOM 10621 O O . PRO B 1 375 ? -24.75 -6.828 -22.812 1 94.5 375 PRO B O 1
ATOM 10624 N N . VAL B 1 376 ? -26.734 -7.012 -21.906 1 95.62 376 VAL B N 1
ATOM 10625 C CA . VAL B 1 376 ? -26.844 -8.453 -22.141 1 95.62 376 VAL B CA 1
ATOM 10626 C C . VAL B 1 376 ? -26.938 -8.734 -23.625 1 95.62 376 VAL B C 1
ATOM 10628 O O . VAL B 1 376 ? -26.219 -9.578 -24.156 1 95.62 376 VAL B O 1
ATOM 10631 N N . ARG B 1 377 ? -27.828 -8.008 -24.328 1 94.5 377 ARG B N 1
ATOM 10632 C CA . ARG B 1 377 ? -28.047 -8.18 -25.75 1 94.5 377 ARG B CA 1
ATOM 10633 C C . ARG B 1 377 ? -26.781 -7.863 -26.531 1 94.5 377 ARG B C 1
ATOM 10635 O O . ARG B 1 377 ? -26.406 -8.602 -27.453 1 94.5 377 ARG B O 1
ATOM 10642 N N . SER B 1 378 ? -26.141 -6.781 -26.109 1 94.31 378 SER B N 1
ATOM 10643 C CA . SER B 1 378 ? -24.906 -6.398 -26.797 1 94.31 378 SER B CA 1
ATOM 10644 C C . SER B 1 378 ? -23.844 -7.484 -26.688 1 94.31 378 SER B C 1
ATOM 10646 O O . SER B 1 378 ? -23.141 -7.777 -27.656 1 94.31 378 SER B O 1
ATOM 10648 N N . LEU B 1 379 ? -23.719 -8.086 -25.531 1 94.88 379 LEU B N 1
ATOM 10649 C CA . LEU B 1 379 ? -22.734 -9.141 -25.297 1 94.88 379 LEU B CA 1
ATOM 10650 C C . LEU B 1 379 ? -23.094 -10.406 -26.062 1 94.88 379 LEU B C 1
ATOM 10652 O O . LEU B 1 379 ? -22.219 -11.047 -26.641 1 94.88 379 LEU B O 1
ATOM 10656 N N . LEU B 1 380 ? -24.375 -10.742 -26.141 1 95.06 380 LEU B N 1
ATOM 10657 C CA . LEU B 1 380 ? -24.828 -11.938 -26.844 1 95.06 380 LEU B CA 1
ATOM 10658 C C . LEU B 1 380 ? -24.594 -11.812 -28.344 1 95.06 380 LEU B C 1
ATOM 10660 O O . LEU B 1 380 ? -24.156 -12.773 -28.984 1 95.06 380 LEU B O 1
ATOM 10664 N N . VAL B 1 381 ? -24.844 -10.664 -28.828 1 92.88 381 VAL B N 1
ATOM 10665 C CA . VAL B 1 381 ? -24.641 -10.422 -30.25 1 92.88 381 VAL B CA 1
ATOM 10666 C C . VAL B 1 381 ? -23.156 -10.578 -30.594 1 92.88 381 VAL B C 1
ATOM 10668 O O . VAL B 1 381 ? -22.812 -11.148 -31.641 1 92.88 381 VAL B O 1
ATOM 10671 N N . ALA B 1 382 ? -22.391 -10.117 -29.734 1 92.31 382 ALA B N 1
ATOM 10672 C CA . ALA B 1 382 ? -20.953 -10.156 -29.953 1 92.31 382 ALA B CA 1
ATOM 10673 C C . ALA B 1 382 ? -20.422 -11.586 -29.891 1 92.31 382 ALA B C 1
ATOM 10675 O O . ALA B 1 382 ? -19.578 -11.977 -30.703 1 92.31 382 ALA B O 1
ATOM 10676 N N . ILE B 1 383 ? -20.891 -12.461 -29.016 1 92.56 383 ILE B N 1
ATOM 10677 C CA . ILE B 1 383 ? -20.297 -13.766 -28.797 1 92.56 383 ILE B CA 1
ATOM 10678 C C . ILE B 1 383 ? -20.984 -14.812 -29.672 1 92.56 383 ILE B C 1
ATOM 10680 O O . ILE B 1 383 ? -20.453 -15.906 -29.875 1 92.56 383 ILE B O 1
ATOM 10684 N N . ALA B 1 384 ? -22.125 -14.406 -30.156 1 92.06 384 ALA B N 1
ATOM 10685 C CA . ALA B 1 384 ? -22.859 -15.344 -31 1 92.06 384 ALA B CA 1
ATOM 10686 C C . ALA B 1 384 ? -22.094 -15.633 -32.281 1 92.06 384 ALA B C 1
ATOM 10688 O O . ALA B 1 384 ? -22.281 -16.672 -32.906 1 92.06 384 ALA B O 1
ATOM 10689 N N . LYS B 1 385 ? -21.156 -14.82 -32.594 1 86.69 385 LYS B N 1
ATOM 10690 C CA . LYS B 1 385 ? -20.375 -14.961 -33.812 1 86.69 385 LYS B CA 1
ATOM 10691 C C . LYS B 1 385 ? -19.281 -16.016 -33.656 1 86.69 385 LYS B C 1
ATOM 10693 O O . LYS B 1 385 ? -18.75 -16.516 -34.656 1 86.69 385 LYS B O 1
ATOM 10698 N N . LEU B 1 386 ? -19 -16.453 -32.531 1 92.88 386 LEU B N 1
ATOM 10699 C CA . LEU B 1 386 ? -17.906 -17.406 -32.25 1 92.88 386 LEU B CA 1
ATOM 10700 C C . LEU B 1 386 ? -18.375 -18.828 -32.5 1 92.88 386 LEU B C 1
ATOM 10702 O O . LEU B 1 386 ? -19.547 -19.141 -32.344 1 92.88 386 LEU B O 1
ATOM 10706 N N . PRO B 1 387 ? -17.453 -19.641 -32.875 1 93.31 387 PRO B N 1
ATOM 10707 C CA . PRO B 1 387 ? -17.797 -21.031 -33.188 1 93.31 387 PRO B CA 1
ATOM 10708 C C . PRO B 1 387 ? -17.906 -21.922 -31.953 1 93.31 387 PRO B C 1
ATOM 10710 O O . PRO B 1 387 ? -17.062 -22.797 -31.75 1 93.31 387 PRO B O 1
ATOM 10713 N N . TRP B 1 388 ? -19 -21.781 -31.234 1 95.06 388 TRP B N 1
ATOM 10714 C CA . TRP B 1 388 ? -19.234 -22.609 -30.047 1 95.06 388 TRP B CA 1
ATOM 10715 C C . TRP B 1 388 ? -19.578 -24.031 -30.438 1 95.06 388 TRP B C 1
ATOM 10717 O O . TRP B 1 388 ? -20.328 -24.266 -31.391 1 95.06 388 TRP B O 1
ATOM 10727 N N . GLN B 1 389 ? -18.938 -24.953 -29.734 1 93.31 389 GLN B N 1
ATOM 10728 C CA . GLN B 1 389 ? -19.188 -26.375 -30.016 1 93.31 389 GLN B CA 1
ATOM 10729 C C . GLN B 1 389 ? -19.578 -27.125 -28.75 1 93.31 389 GLN B C 1
ATOM 10731 O O . GLN B 1 389 ? -19.297 -26.656 -27.641 1 93.31 389 GLN B O 1
ATOM 10736 N N . ALA B 1 390 ? -20.344 -28.172 -28.844 1 92.06 390 ALA B N 1
ATOM 10737 C CA . ALA B 1 390 ? -20.719 -29.062 -27.75 1 92.06 390 ALA B CA 1
ATOM 10738 C C . ALA B 1 390 ? -20.812 -30.5 -28.234 1 92.06 390 ALA B C 1
ATOM 10740 O O . ALA B 1 390 ? -20.891 -30.766 -29.438 1 92.06 390 ALA B O 1
ATOM 10741 N N . THR B 1 391 ? -20.641 -31.375 -27.266 1 84.31 391 THR B N 1
ATOM 10742 C CA . THR B 1 391 ? -20.859 -32.75 -27.625 1 84.31 391 THR B CA 1
ATOM 10743 C C . THR B 1 391 ? -22.359 -33.062 -27.734 1 84.31 391 THR B C 1
ATOM 10745 O O . THR B 1 391 ? -23.078 -32.969 -26.734 1 84.31 391 THR B O 1
ATOM 10748 N N . GLY B 1 392 ? -22.875 -33.312 -28.844 1 83.5 392 GLY B N 1
ATOM 10749 C CA . GLY B 1 392 ? -24.297 -33.562 -29.047 1 83.5 392 GLY B CA 1
ATOM 10750 C C . GLY B 1 392 ? -25.141 -32.312 -28.969 1 83.5 392 GLY B C 1
ATOM 10751 O O . GLY B 1 392 ? -24.688 -31.219 -29.312 1 83.5 392 GLY B O 1
ATOM 10752 N N . GLU B 1 393 ? -26.406 -32.5 -28.594 1 87.88 393 GLU B N 1
ATOM 10753 C CA . GLU B 1 393 ? -27.328 -31.359 -28.469 1 87.88 393 GLU B CA 1
ATOM 10754 C C . GLU B 1 393 ? -27.219 -30.703 -27.109 1 87.88 393 GLU B C 1
ATOM 10756 O O . GLU B 1 393 ? -27.203 -31.391 -26.078 1 87.88 393 GLU B O 1
ATOM 10761 N N . HIS B 1 394 ? -27 -29.453 -27.125 1 92.12 394 HIS B N 1
ATOM 10762 C CA . HIS B 1 394 ? -26.875 -28.703 -25.891 1 92.12 394 HIS B CA 1
ATOM 10763 C C . HIS B 1 394 ? -27.812 -27.5 -25.891 1 92.12 394 HIS B C 1
ATOM 10765 O O . HIS B 1 394 ? -27.859 -26.75 -26.859 1 92.12 394 HIS B O 1
ATOM 10771 N N . PRO B 1 395 ? -28.453 -27.297 -24.828 1 92.38 395 PRO B N 1
ATOM 10772 C CA . PRO B 1 395 ? -29.453 -26.219 -24.781 1 92.38 395 PRO B CA 1
ATOM 10773 C C . PRO B 1 395 ? -28.844 -24.844 -25.016 1 92.38 395 PRO B C 1
ATOM 10775 O O . PRO B 1 395 ? -29.438 -24 -25.688 1 92.38 395 PRO B O 1
ATOM 10778 N N . ALA B 1 396 ? -27.734 -24.562 -24.516 1 93.56 396 ALA B N 1
ATOM 10779 C CA . ALA B 1 396 ? -27.125 -23.234 -24.641 1 93.56 396 ALA B CA 1
ATOM 10780 C C . ALA B 1 396 ? -26.844 -22.906 -26.109 1 93.56 396 ALA B C 1
ATOM 10782 O O . ALA B 1 396 ? -27.047 -21.766 -26.547 1 93.56 396 ALA B O 1
ATOM 10783 N N . ILE B 1 397 ? -26.375 -23.859 -26.844 1 93.81 397 ILE B N 1
ATOM 10784 C CA . ILE B 1 397 ? -26.047 -23.641 -28.25 1 93.81 397 ILE B CA 1
ATOM 10785 C C . ILE B 1 397 ? -27.328 -23.547 -29.078 1 93.81 397 ILE B C 1
ATOM 10787 O O . ILE B 1 397 ? -27.406 -22.734 -30 1 93.81 397 ILE B O 1
ATOM 10791 N N . GLU B 1 398 ? -28.25 -24.375 -28.719 1 93.69 398 GLU B N 1
ATOM 10792 C CA . GLU B 1 398 ? -29.516 -24.391 -29.422 1 93.69 398 GLU B CA 1
ATOM 10793 C C . GLU B 1 398 ? -30.219 -23.031 -29.312 1 93.69 398 GLU B C 1
ATOM 10795 O O . GLU B 1 398 ? -30.656 -22.469 -30.328 1 93.69 398 GLU B O 1
ATOM 10800 N N . TYR B 1 399 ? -30.328 -22.562 -28.141 1 94 399 TYR B N 1
ATOM 10801 C CA . TYR B 1 399 ? -31.062 -21.328 -27.938 1 94 399 TYR B CA 1
ATOM 10802 C C . TYR B 1 399 ? -30.219 -20.125 -28.391 1 94 399 TYR B C 1
ATOM 10804 O O . TYR B 1 399 ? -30.766 -19.078 -28.719 1 94 399 TYR B O 1
ATOM 10812 N N . LEU B 1 400 ? -28.922 -20.25 -28.359 1 94.62 400 LEU B N 1
ATOM 10813 C CA . LEU B 1 400 ? -28.078 -19.203 -28.938 1 94.62 400 LEU B CA 1
ATOM 10814 C C . LEU B 1 400 ? -28.328 -19.062 -30.422 1 94.62 400 LEU B C 1
ATOM 10816 O O . LEU B 1 400 ? -28.406 -17.953 -30.953 1 94.62 400 LEU B O 1
ATOM 10820 N N . ALA B 1 401 ? -28.422 -20.172 -31.062 1 93 401 ALA B N 1
ATOM 10821 C CA . ALA B 1 401 ? -28.703 -20.172 -32.5 1 93 401 ALA B CA 1
ATOM 10822 C C . ALA B 1 401 ? -30.094 -19.578 -32.781 1 93 401 ALA B C 1
ATOM 10824 O O . ALA B 1 401 ? -30.281 -18.844 -33.75 1 93 401 ALA B O 1
ATOM 10825 N N . LYS B 1 402 ? -31.016 -19.953 -31.922 1 92.62 402 LYS B N 1
ATOM 10826 C CA . LYS B 1 402 ? -32.375 -19.406 -32.062 1 92.62 402 LYS B CA 1
ATOM 10827 C C . LYS B 1 402 ? -32.375 -17.891 -31.906 1 92.62 402 LYS B C 1
ATOM 10829 O O . LYS B 1 402 ? -33.062 -17.172 -32.656 1 92.62 402 LYS B O 1
ATOM 10834 N N . LEU B 1 403 ? -31.719 -17.469 -30.953 1 94.06 403 LEU B N 1
ATOM 10835 C CA . LEU B 1 403 ? -31.625 -16.031 -30.719 1 94.06 403 LEU B CA 1
ATOM 10836 C C . LEU B 1 403 ? -30.969 -15.32 -31.891 1 94.06 403 LEU B C 1
ATOM 10838 O O . LEU B 1 403 ? -31.391 -14.219 -32.281 1 94.06 403 LEU B O 1
ATOM 10842 N N . GLN B 1 404 ? -29.938 -15.906 -32.406 1 93.25 404 GLN B N 1
ATOM 10843 C CA . GLN B 1 404 ? -29.25 -15.32 -33.562 1 93.25 404 GLN B CA 1
ATOM 10844 C C . GLN B 1 404 ? -30.219 -15.18 -34.719 1 93.25 404 GLN B C 1
ATOM 10846 O O . GLN B 1 404 ? -30.188 -14.164 -35.438 1 93.25 404 GLN B O 1
ATOM 10851 N N . ALA B 1 405 ? -31 -16.156 -34.906 1 92.75 405 ALA B N 1
ATOM 10852 C CA . ALA B 1 405 ? -32 -16.109 -36 1 92.75 405 ALA B CA 1
ATOM 10853 C C . ALA B 1 405 ? -33.031 -15.023 -35.75 1 92.75 405 ALA B C 1
ATOM 10855 O O . ALA B 1 405 ? -33.438 -14.336 -36.688 1 92.75 405 ALA B O 1
ATOM 10856 N N . LEU B 1 406 ? -33.406 -14.906 -34.562 1 92.75 406 LEU B N 1
ATOM 10857 C CA . LEU B 1 406 ? -34.375 -13.883 -34.188 1 92.75 406 LEU B CA 1
ATOM 10858 C C . LEU B 1 406 ? -33.781 -12.484 -34.344 1 92.75 406 LEU B C 1
ATOM 10860 O O . LEU B 1 406 ? -34.469 -11.562 -34.781 1 92.75 406 LEU B O 1
ATOM 10864 N N . TYR B 1 407 ? -32.562 -12.359 -34 1 92.69 407 TYR B N 1
ATOM 10865 C CA . TYR B 1 407 ? -31.891 -11.07 -34.156 1 92.69 407 TYR B CA 1
ATOM 10866 C C . TYR B 1 407 ? -31.844 -10.664 -35.625 1 92.69 407 TYR B C 1
ATOM 10868 O O . TYR B 1 407 ? -32.031 -9.492 -35.969 1 92.69 407 TYR B O 1
ATOM 10876 N N . LEU B 1 408 ? -31.5 -11.594 -36.438 1 91.25 408 LEU B N 1
ATOM 10877 C CA . LEU B 1 408 ? -31.406 -11.336 -37.875 1 91.25 408 LEU B CA 1
ATOM 10878 C C . LEU B 1 408 ? -32.75 -10.914 -38.438 1 91.25 408 LEU B C 1
ATOM 10880 O O . LEU B 1 408 ? -32.812 -10.094 -39.375 1 91.25 408 LEU B O 1
ATOM 10884 N N . LYS B 1 409 ? -33.812 -11.461 -37.906 1 91.81 409 LYS B N 1
ATOM 10885 C CA . LYS B 1 409 ? -35.156 -11.125 -38.375 1 91.81 409 LYS B CA 1
ATOM 10886 C C . LYS B 1 409 ? -35.656 -9.805 -37.781 1 91.81 409 LYS B C 1
ATOM 10888 O O . LYS B 1 409 ? -36.656 -9.258 -38.188 1 91.81 409 LYS B O 1
ATOM 10893 N N . GLY B 1 410 ? -34.844 -9.281 -36.812 1 88.31 410 GLY B N 1
ATOM 10894 C CA . GLY B 1 410 ? -35.188 -8.031 -36.188 1 88.31 410 GLY B CA 1
ATOM 10895 C C . GLY B 1 410 ? -36.344 -8.156 -35.219 1 88.31 410 GLY B C 1
ATOM 10896 O O . GLY B 1 410 ? -37 -7.16 -34.906 1 88.31 410 GLY B O 1
ATOM 10897 N N . SER B 1 411 ? -36.625 -9.43 -34.781 1 88.38 411 SER B N 1
ATOM 10898 C CA . SER B 1 411 ? -37.75 -9.656 -33.906 1 88.38 411 SER B CA 1
ATOM 10899 C C . SER B 1 411 ? -37.406 -9.258 -32.469 1 88.38 411 SER B C 1
ATOM 10901 O O . SER B 1 411 ? -36.281 -9.453 -32.031 1 88.38 411 SER B O 1
ATOM 10903 N N . ARG B 1 412 ? -38.344 -8.703 -31.75 1 86.5 412 ARG B N 1
ATOM 10904 C CA . ARG B 1 412 ? -38.188 -8.32 -30.344 1 86.5 412 ARG B CA 1
ATOM 10905 C C . ARG B 1 412 ? -39.188 -9.07 -29.469 1 86.5 412 ARG B C 1
ATOM 10907 O O . ARG B 1 412 ? -39.25 -8.812 -28.266 1 86.5 412 ARG B O 1
ATOM 10914 N N . LYS B 1 413 ? -39.938 -10.008 -30.156 1 91.94 413 LYS B N 1
ATOM 10915 C CA . LYS B 1 413 ? -40.906 -10.828 -29.422 1 91.94 413 LYS B CA 1
ATOM 10916 C C . LYS B 1 413 ? -40.625 -12.312 -29.609 1 91.94 413 LYS B C 1
ATOM 10918 O O . LYS B 1 413 ? -40.25 -12.75 -30.703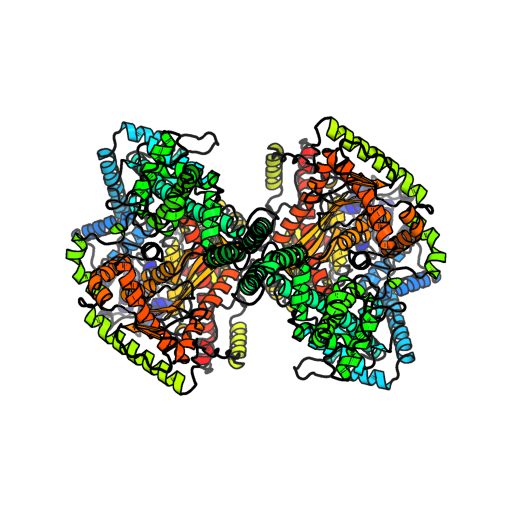 1 91.94 413 LYS B O 1
ATOM 10923 N N . LEU B 1 414 ? -40.812 -12.984 -28.578 1 93.06 414 LEU B N 1
ATOM 10924 C CA . LEU B 1 414 ? -40.562 -14.422 -28.609 1 93.06 414 LEU B CA 1
ATOM 10925 C C . LEU B 1 414 ? -41.781 -15.164 -29.156 1 93.06 414 LEU B C 1
ATOM 10927 O O . LEU B 1 414 ? -42.906 -14.938 -28.719 1 93.06 414 LEU B O 1
ATOM 10931 N N . PRO B 1 415 ? -41.5 -16.016 -30.109 1 90.69 415 PRO B N 1
ATOM 10932 C CA . PRO B 1 415 ? -42.625 -16.812 -30.625 1 90.69 415 PRO B CA 1
ATOM 10933 C C . PRO B 1 415 ? -43.312 -17.625 -29.531 1 90.69 415 PRO B C 1
ATOM 10935 O O . PRO B 1 415 ? -42.656 -18.109 -28.609 1 90.69 415 PRO B O 1
ATOM 10938 N N . VAL B 1 416 ? -44.625 -17.797 -29.625 1 86.31 416 VAL B N 1
ATOM 10939 C CA . VAL B 1 416 ? -45.469 -18.375 -28.594 1 86.31 416 VAL B CA 1
ATOM 10940 C C . VAL B 1 416 ? -45.094 -19.828 -28.344 1 86.31 416 VAL B C 1
ATOM 10942 O O . VAL B 1 416 ? -45.188 -20.328 -27.219 1 86.31 416 VAL B O 1
ATOM 10945 N N . GLU B 1 417 ? -44.406 -20.438 -29.281 1 84.5 417 GLU B N 1
ATOM 10946 C CA . GLU B 1 417 ? -44.094 -21.859 -29.188 1 84.5 417 GLU B CA 1
ATOM 10947 C C . GLU B 1 417 ? -42.812 -22.094 -28.406 1 84.5 417 GLU B C 1
ATOM 10949 O O . GLU B 1 417 ? -42.562 -23.203 -27.922 1 84.5 417 GLU B O 1
ATOM 10954 N N . VAL B 1 418 ? -42.125 -21.062 -28.156 1 87.62 418 VAL B N 1
ATOM 10955 C CA . VAL B 1 418 ? -40.812 -21.234 -27.531 1 87.62 418 VAL B CA 1
ATOM 10956 C C . VAL B 1 418 ? -40.938 -21.141 -26.016 1 87.62 418 VAL B C 1
ATOM 10958 O O . VAL B 1 418 ? -41.281 -20.094 -25.469 1 87.62 418 VAL B O 1
ATOM 10961 N N . VAL B 1 419 ? -40.75 -22.234 -25.203 1 79.31 419 VAL B N 1
ATOM 10962 C CA . VAL B 1 419 ? -40.844 -22.234 -23.75 1 79.31 419 VAL B CA 1
ATOM 10963 C C . VAL B 1 419 ? -39.5 -22.594 -23.141 1 79.31 419 VAL B C 1
ATOM 10965 O O . VAL B 1 419 ? -39.219 -22.266 -21.984 1 79.31 419 VAL B O 1
ATOM 10968 N N . ALA B 1 420 ? -38.594 -23.156 -23.797 1 82.69 420 ALA B N 1
ATOM 10969 C CA . ALA B 1 420 ? -37.188 -23.453 -23.5 1 82.69 420 ALA B CA 1
ATOM 10970 C C . ALA B 1 420 ? -37.031 -24.109 -22.125 1 82.69 420 ALA B C 1
ATOM 10972 O O . ALA B 1 420 ? -36.281 -23.625 -21.281 1 82.69 420 ALA B O 1
ATOM 10973 N N . PRO B 1 421 ? -37.594 -25.219 -21.766 1 82 421 PRO B N 1
ATOM 10974 C CA . PRO B 1 421 ? -37.5 -25.875 -20.469 1 82 421 PRO B CA 1
ATOM 10975 C C . PRO B 1 421 ? -36.062 -26.344 -20.141 1 82 421 PRO B C 1
ATOM 10977 O O . PRO B 1 421 ? -35.719 -26.469 -18.969 1 82 421 PRO B O 1
ATOM 10980 N N . SER B 1 422 ? -35.312 -26.438 -21.125 1 86.5 422 SER B N 1
ATOM 10981 C CA . SER B 1 422 ? -33.969 -27.016 -20.953 1 86.5 422 SER B CA 1
ATOM 10982 C C . SER B 1 422 ? -33 -26 -20.344 1 86.5 422 SER B C 1
ATOM 10984 O O . SER B 1 422 ? -31.922 -26.359 -19.891 1 86.5 422 SER B O 1
ATOM 10986 N N . LEU B 1 423 ? -33.438 -24.766 -20.266 1 90.94 423 LEU B N 1
ATOM 10987 C CA . LEU B 1 423 ? -32.562 -23.75 -19.703 1 90.94 423 LEU B CA 1
ATOM 10988 C C . LEU B 1 423 ? -32.75 -23.641 -18.188 1 90.94 423 LEU B C 1
ATOM 10990 O O . LEU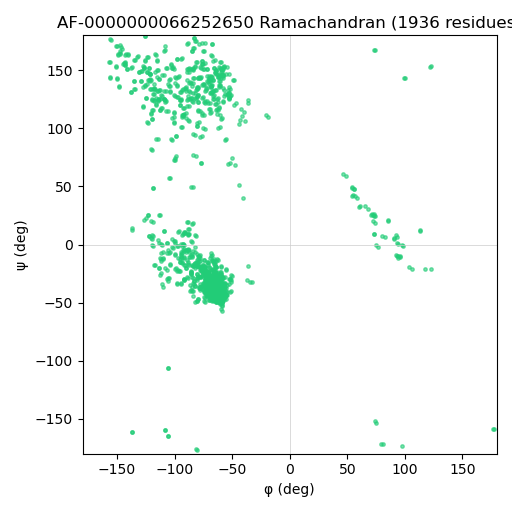 B 1 423 ? -32 -22.938 -17.516 1 90.94 423 LEU B O 1
ATOM 10994 N N . GLY B 1 424 ? -33.688 -24.359 -17.656 1 85.69 424 GLY B N 1
ATOM 10995 C CA . GLY B 1 424 ? -33.875 -24.375 -16.203 1 85.69 424 GLY B CA 1
ATOM 10996 C C . GLY B 1 424 ? -35.281 -23.953 -15.805 1 85.69 424 GLY B C 1
ATOM 10997 O O . GLY B 1 424 ? -35.875 -23.062 -16.422 1 85.69 424 GLY B O 1
ATOM 10998 N N . MET B 1 425 ? -35.688 -24.406 -14.719 1 83.69 425 MET B N 1
ATOM 10999 C CA . MET B 1 425 ? -37.031 -24.156 -14.227 1 83.69 425 MET B CA 1
ATOM 11000 C C . MET B 1 425 ? -37.156 -22.734 -13.68 1 83.69 425 MET B C 1
ATOM 11002 O O . MET B 1 425 ? -38.219 -22.156 -13.703 1 83.69 425 MET B O 1
ATOM 11006 N N . ILE B 1 426 ? -36.031 -22.25 -13.336 1 85.38 426 ILE B N 1
ATOM 11007 C CA . ILE B 1 426 ? -36.031 -20.938 -12.703 1 85.38 426 ILE B CA 1
ATOM 11008 C C . ILE B 1 426 ? -36.438 -19.875 -13.719 1 85.38 426 ILE B C 1
ATOM 11010 O O . ILE B 1 426 ? -37 -18.844 -13.359 1 85.38 426 ILE B O 1
ATOM 11014 N N . TRP B 1 427 ? -36.156 -20.125 -15.008 1 89.81 427 TRP B N 1
ATOM 11015 C CA . TRP B 1 427 ? -36.406 -19.125 -16.047 1 89.81 427 TRP B CA 1
ATOM 11016 C C . TRP B 1 427 ? -37.781 -19.359 -16.703 1 89.81 427 TRP B C 1
ATOM 11018 O O . TRP B 1 427 ? -38.25 -18.516 -17.484 1 89.81 427 TRP B O 1
ATOM 11028 N N . GLN B 1 428 ? -38.438 -20.453 -16.406 1 86.12 428 GLN B N 1
ATOM 11029 C CA . GLN B 1 428 ? -39.625 -20.875 -17.109 1 86.12 428 GLN B CA 1
ATOM 11030 C C . GLN B 1 428 ? -40.781 -19.875 -16.922 1 86.12 428 GLN B C 1
ATOM 11032 O O . GLN B 1 428 ? -41.5 -19.562 -17.875 1 86.12 428 GLN B O 1
ATOM 11037 N N . VAL B 1 429 ? -40.812 -19.375 -15.711 1 82.06 429 VAL B N 1
ATOM 11038 C CA . VAL B 1 429 ? -41.875 -18.438 -15.398 1 82.06 429 VAL B CA 1
ATOM 11039 C C . VAL B 1 429 ? -41.719 -17.172 -16.25 1 82.06 429 VAL B C 1
ATOM 11041 O O . VAL B 1 429 ? -42.719 -16.656 -16.781 1 82.06 429 VAL B O 1
ATOM 11044 N N . SER B 1 430 ? -40.562 -16.719 -16.406 1 89.25 430 SER B N 1
ATOM 11045 C CA . SER B 1 430 ? -40.281 -15.469 -17.141 1 89.25 430 SER B CA 1
ATOM 11046 C C . SER B 1 430 ? -40.375 -15.695 -18.656 1 89.25 430 SER B C 1
ATOM 11048 O O . SER B 1 430 ? -40.812 -14.812 -19.391 1 89.25 430 SER B O 1
ATOM 11050 N N . ILE B 1 431 ? -39.969 -16.828 -19.125 1 92 431 ILE B N 1
ATOM 11051 C CA . ILE B 1 431 ? -39.938 -17.109 -20.562 1 92 431 ILE B CA 1
ATOM 11052 C C . ILE B 1 431 ? -41.344 -17.422 -21.047 1 92 431 ILE B C 1
ATOM 11054 O O . ILE B 1 431 ? -41.688 -17.125 -22.188 1 92 431 ILE B O 1
ATOM 11058 N N . SER B 1 432 ? -42.219 -17.969 -20.125 1 87 432 SER B N 1
ATOM 11059 C CA . SER B 1 432 ? -43.562 -18.312 -20.5 1 87 432 SER B CA 1
ATOM 11060 C C . SER B 1 432 ? -44.531 -17.125 -20.234 1 87 432 SER B C 1
ATOM 11062 O O . SER B 1 432 ? -45.75 -17.281 -20.328 1 87 432 SER B O 1
ATOM 11064 N N . SER B 1 433 ? -43.969 -16.094 -19.953 1 85.5 433 SER B N 1
ATOM 11065 C CA . SER B 1 433 ? -44.781 -14.914 -19.672 1 85.5 433 SER B CA 1
ATOM 11066 C C . SER B 1 433 ? -45.625 -14.508 -20.875 1 85.5 433 SER B C 1
ATOM 11068 O O . SER B 1 433 ? -45.188 -14.633 -22.016 1 85.5 433 SER B O 1
ATOM 11070 N N . PRO B 1 434 ? -46.875 -14 -20.688 1 85.19 434 PRO B N 1
ATOM 11071 C CA . PRO B 1 434 ? -47.75 -13.547 -21.797 1 85.19 434 PRO B CA 1
ATOM 11072 C C . PRO B 1 434 ? -47.156 -12.344 -22.531 1 85.19 434 PRO B C 1
ATOM 11074 O O . PRO B 1 434 ? -47.438 -12.156 -23.719 1 85.19 434 PRO B O 1
ATOM 11077 N N . ASP B 1 435 ? -46.406 -11.586 -21.781 1 89.25 435 ASP B N 1
ATOM 11078 C CA . ASP B 1 435 ? -45.656 -10.523 -22.438 1 89.25 435 ASP B CA 1
ATOM 11079 C C . ASP B 1 435 ? -44.469 -11.086 -23.219 1 89.25 435 ASP B C 1
ATOM 11081 O O . ASP B 1 435 ? -43.406 -11.352 -22.641 1 89.25 435 ASP B O 1
ATOM 11085 N N . ARG B 1 436 ? -44.594 -11.242 -24.469 1 91.06 436 ARG B N 1
ATOM 11086 C CA . ARG B 1 436 ? -43.656 -11.969 -25.281 1 91.06 436 ARG B CA 1
ATOM 11087 C C . ARG B 1 436 ? -42.375 -11.148 -25.5 1 91.06 436 ARG B C 1
ATOM 11089 O O . ARG B 1 436 ? -41.344 -11.688 -25.875 1 91.06 436 ARG B O 1
ATOM 11096 N N . GLU B 1 437 ? -42.438 -9.828 -25.312 1 91.56 437 GLU B N 1
ATOM 11097 C CA . GLU B 1 437 ? -41.219 -9.016 -25.328 1 91.56 437 GLU B CA 1
ATOM 11098 C C . GLU B 1 437 ? -40.344 -9.305 -24.109 1 91.56 437 GLU B C 1
ATOM 11100 O O . GLU B 1 437 ? -39.125 -9.422 -24.234 1 91.56 437 GLU B O 1
ATOM 11105 N N . ARG B 1 438 ? -41.031 -9.391 -23 1 91.5 438 ARG B N 1
ATOM 11106 C CA . ARG B 1 438 ? -40.344 -9.719 -21.766 1 91.5 438 ARG B CA 1
ATOM 11107 C C . ARG B 1 438 ? -39.781 -11.141 -21.812 1 91.5 438 ARG B C 1
ATOM 11109 O O . ARG B 1 438 ? -38.719 -11.414 -21.297 1 91.5 438 ARG B O 1
ATOM 11116 N N . ALA B 1 439 ? -40.562 -11.953 -22.422 1 93.12 439 ALA B N 1
ATOM 11117 C CA . ALA B 1 439 ? -40.125 -13.344 -22.562 1 93.12 439 ALA B CA 1
ATOM 11118 C C . ALA B 1 439 ? -38.875 -13.43 -23.422 1 93.12 439 ALA B C 1
ATOM 11120 O O . ALA B 1 439 ? -38 -14.273 -23.188 1 93.12 439 ALA B O 1
ATOM 11121 N N . PHE B 1 440 ? -38.875 -12.617 -24.438 1 94.81 440 PHE B N 1
ATOM 11122 C CA . PHE B 1 440 ? -37.719 -12.547 -25.297 1 94.81 440 PHE B CA 1
ATOM 11123 C C . PHE B 1 440 ? -36.469 -12.125 -24.5 1 94.81 440 PHE B C 1
ATOM 11125 O O . PHE B 1 440 ? -35.406 -12.75 -24.609 1 94.81 440 PHE B O 1
ATOM 11132 N N . GLN B 1 441 ? -36.625 -11.117 -23.688 1 95.31 441 GLN B N 1
ATOM 11133 C CA . GLN B 1 441 ? -35.531 -10.633 -22.844 1 95.31 441 GLN B CA 1
ATOM 11134 C C . GLN B 1 441 ? -35.125 -11.695 -21.828 1 95.31 441 GLN B C 1
ATOM 11136 O O . GLN B 1 441 ? -33.938 -11.852 -21.547 1 95.31 441 GLN B O 1
ATOM 11141 N N . ALA B 1 442 ? -36.062 -12.414 -21.344 1 95.12 442 ALA B N 1
ATOM 11142 C CA . ALA B 1 442 ? -35.75 -13.477 -20.391 1 95.12 442 ALA B CA 1
ATOM 11143 C C . ALA B 1 442 ? -34.938 -14.594 -21.047 1 95.12 442 ALA B C 1
ATOM 11145 O O . ALA B 1 442 ? -34.031 -15.156 -20.422 1 95.12 442 ALA B O 1
ATOM 11146 N N . LEU B 1 443 ? -35.281 -14.906 -22.25 1 95 443 LEU B N 1
ATOM 11147 C CA . LEU B 1 443 ? -34.562 -15.93 -22.984 1 95 443 LEU B CA 1
ATOM 11148 C C . LEU B 1 443 ? -33.094 -15.508 -23.203 1 95 443 LEU B C 1
ATOM 11150 O O . LEU B 1 443 ? -32.188 -16.344 -23.141 1 95 443 LEU B O 1
ATOM 11154 N N . GLU B 1 444 ? -32.906 -14.258 -23.484 1 96.12 444 GLU B N 1
ATOM 11155 C CA . GLU B 1 444 ? -31.547 -13.734 -23.688 1 96.12 444 GLU B CA 1
ATOM 11156 C C . GLU B 1 444 ? -30.703 -13.922 -22.422 1 96.12 444 GLU B C 1
ATOM 11158 O O . GLU B 1 444 ? -29.578 -14.414 -22.5 1 96.12 444 GLU B O 1
ATOM 11163 N N . VAL B 1 445 ? -31.281 -13.555 -21.297 1 96.31 445 VAL B N 1
ATOM 11164 C CA . VAL B 1 445 ? -30.562 -13.648 -20.031 1 96.31 445 VAL B CA 1
ATOM 11165 C C . VAL B 1 445 ? -30.297 -15.117 -19.703 1 96.31 445 VAL B C 1
ATOM 11167 O O . VAL B 1 445 ? -29.172 -15.477 -19.312 1 96.31 445 VAL B O 1
ATOM 11170 N N . ALA B 1 446 ? -31.266 -15.914 -19.859 1 95.56 446 ALA B N 1
ATOM 11171 C CA . ALA B 1 446 ? -31.141 -17.328 -19.547 1 95.56 446 ALA B CA 1
ATOM 11172 C C . ALA B 1 446 ? -30.078 -18 -20.422 1 95.56 446 ALA B C 1
ATOM 11174 O O . ALA B 1 446 ? -29.297 -18.812 -19.938 1 95.56 446 ALA B O 1
ATOM 11175 N N . THR B 1 447 ? -30.094 -17.672 -21.672 1 95.75 447 THR B N 1
ATOM 11176 C CA . THR B 1 447 ? -29.125 -18.25 -22.609 1 95.75 447 THR B CA 1
ATOM 11177 C C . THR B 1 447 ? -27.703 -17.828 -22.266 1 95.75 447 THR B C 1
ATOM 11179 O O . THR B 1 447 ? -26.781 -18.641 -22.312 1 95.75 447 THR B O 1
ATOM 11182 N N . LEU B 1 448 ? -27.578 -16.594 -21.969 1 95.94 448 LEU B N 1
ATOM 11183 C CA . LEU B 1 448 ? -26.2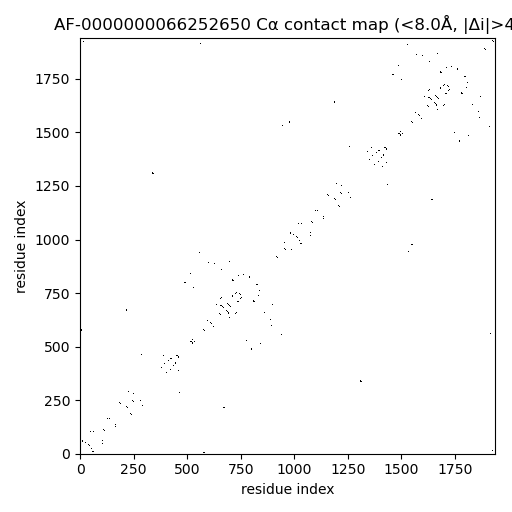66 -16.078 -21.625 1 95.94 448 LEU B CA 1
ATOM 11184 C C . LEU B 1 448 ? -25.688 -16.797 -20.406 1 95.94 448 LEU B C 1
ATOM 11186 O O . LEU B 1 448 ? -24.531 -17.188 -20.406 1 95.94 448 LEU B O 1
ATOM 11190 N N . PHE B 1 449 ? -26.453 -17.016 -19.375 1 94.81 449 PHE B N 1
ATOM 11191 C CA . PHE B 1 449 ? -25.984 -17.656 -18.156 1 94.81 449 PHE B CA 1
ATOM 11192 C C . PHE B 1 449 ? -25.797 -19.156 -18.359 1 94.81 449 PHE B C 1
ATOM 11194 O O . PHE B 1 449 ? -24.906 -19.766 -17.75 1 94.81 449 PHE B O 1
ATOM 11201 N N . ALA B 1 450 ? -26.641 -19.672 -19.188 1 94.25 450 ALA B N 1
ATOM 11202 C CA . ALA B 1 450 ? -26.453 -21.078 -19.547 1 94.25 450 ALA B CA 1
ATOM 11203 C C . ALA B 1 450 ? -25.141 -21.297 -20.281 1 94.25 450 ALA B C 1
ATOM 11205 O O . ALA B 1 450 ? -24.453 -22.297 -20.062 1 94.25 450 ALA B O 1
ATOM 11206 N N . LEU B 1 451 ? -24.875 -20.406 -21.141 1 94.81 451 LEU B N 1
ATOM 11207 C CA . LEU B 1 451 ? -23.609 -20.484 -21.891 1 94.81 451 LEU B CA 1
ATOM 11208 C C . LEU B 1 451 ? -22.422 -20.328 -20.953 1 94.81 451 LEU B C 1
ATOM 11210 O O . LEU B 1 451 ? -21.438 -21.062 -21.078 1 94.81 451 LEU B O 1
ATOM 11214 N N . ARG B 1 452 ? -22.438 -19.375 -20.047 1 94.31 452 ARG B N 1
ATOM 11215 C CA . ARG B 1 452 ? -21.359 -19.188 -19.094 1 94.31 452 ARG B CA 1
ATOM 11216 C C . ARG B 1 452 ? -21.094 -20.469 -18.297 1 94.31 452 ARG B C 1
ATOM 11218 O O . ARG B 1 452 ? -19.953 -20.875 -18.109 1 94.31 452 ARG B O 1
ATOM 11225 N N . ARG B 1 453 ? -22.141 -21.062 -17.812 1 92.69 453 ARG B N 1
ATOM 11226 C CA . ARG B 1 453 ? -22.016 -22.281 -17.031 1 92.69 453 ARG B CA 1
ATOM 11227 C C . ARG B 1 453 ? -21.438 -23.406 -17.891 1 92.69 453 ARG B C 1
ATOM 11229 O O . ARG B 1 453 ? -20.562 -24.172 -17.438 1 92.69 453 ARG B O 1
ATOM 11236 N N . ALA B 1 454 ? -21.922 -23.5 -19.141 1 93.19 454 ALA B N 1
ATOM 11237 C CA . ALA B 1 454 ? -21.484 -24.562 -20.047 1 93.19 454 ALA B CA 1
ATOM 11238 C C . ALA B 1 454 ? -20.016 -24.438 -20.375 1 93.19 454 ALA B C 1
ATOM 11240 O O . ALA B 1 454 ? -19.297 -25.438 -20.484 1 93.19 454 ALA B O 1
ATOM 11241 N N . VAL B 1 455 ? -19.562 -23.281 -20.594 1 93.44 455 VAL B N 1
ATOM 11242 C CA . VAL B 1 455 ? -18.156 -23.047 -20.906 1 93.44 455 VAL B CA 1
ATOM 11243 C C . VAL B 1 455 ? -17.312 -23.344 -19.672 1 93.44 455 VAL B C 1
ATOM 11245 O O . VAL B 1 455 ? -16.219 -23.906 -19.781 1 93.44 455 VAL B O 1
ATOM 11248 N N . ARG B 1 456 ? -17.75 -23.078 -18.5 1 90.94 456 ARG B N 1
ATOM 11249 C CA . ARG B 1 456 ? -17.016 -23.297 -17.25 1 90.94 456 ARG B CA 1
ATOM 11250 C C . ARG B 1 456 ? -16.859 -24.781 -16.969 1 90.94 456 ARG B C 1
ATOM 11252 O O . ARG B 1 456 ? -15.828 -25.219 -16.453 1 90.94 456 ARG B O 1
ATOM 11259 N N . ASN B 1 457 ? -17.906 -25.5 -17.266 1 90.06 457 ASN B N 1
ATOM 11260 C CA . ASN B 1 457 ? -17.812 -26.938 -16.969 1 90.06 457 ASN B CA 1
ATOM 11261 C C . ASN B 1 457 ? -17.266 -27.719 -18.141 1 90.06 457 ASN B C 1
ATOM 11263 O O . ASN B 1 457 ? -17.109 -28.938 -18.062 1 90.06 457 ASN B O 1
ATOM 11267 N N . GLY B 1 458 ? -17.078 -27.062 -19.281 1 89.5 458 GLY B N 1
ATOM 11268 C CA . GLY B 1 458 ? -16.391 -27.688 -20.406 1 89.5 458 GLY B CA 1
ATOM 11269 C C . GLY B 1 458 ? -17.328 -28.406 -21.359 1 89.5 458 GLY B C 1
ATOM 11270 O O . GLY B 1 458 ? -16.891 -29.047 -22.312 1 89.5 458 GLY B O 1
ATOM 11271 N N . SER B 1 459 ? -18.656 -28.297 -21.109 1 91.06 459 SER B N 1
ATOM 11272 C CA . SER B 1 459 ? -19.594 -28.938 -22.031 1 91.06 459 SER B CA 1
ATOM 11273 C C . SER B 1 459 ? -19.688 -28.188 -23.359 1 91.06 459 SER B C 1
ATOM 11275 O O . SER B 1 459 ? -20.062 -28.766 -24.375 1 91.06 459 SER B O 1
ATOM 11277 N N . VAL B 1 460 ? -19.406 -26.938 -23.297 1 94.38 460 VAL B N 1
ATOM 11278 C CA . VAL B 1 460 ? -19.281 -26.109 -24.5 1 94.38 460 VAL B CA 1
ATOM 11279 C C . VAL B 1 460 ? -17.875 -25.547 -24.594 1 94.38 460 VAL B C 1
ATOM 11281 O O . VAL B 1 460 ? -17.266 -25.203 -23.578 1 94.38 460 VAL B O 1
ATOM 11284 N N . TRP B 1 461 ? -17.281 -25.609 -25.719 1 94.25 461 TRP B N 1
ATOM 11285 C CA . TRP B 1 461 ? -15.906 -25.141 -25.875 1 94.25 461 TRP B CA 1
ATOM 11286 C C . TRP B 1 461 ? -15.68 -24.547 -27.266 1 94.25 461 TRP B C 1
ATOM 11288 O O . TRP B 1 461 ? -16.609 -24.5 -28.078 1 94.25 461 TRP B O 1
ATOM 11298 N N . ILE B 1 462 ? -14.586 -23.938 -27.453 1 93.94 462 ILE B N 1
ATOM 11299 C CA . ILE B 1 462 ? -14.109 -23.469 -28.75 1 93.94 462 ILE B CA 1
ATOM 11300 C C . ILE B 1 462 ? -12.805 -24.188 -29.109 1 93.94 462 ILE B C 1
ATOM 11302 O O . ILE B 1 462 ? -11.898 -24.281 -28.281 1 93.94 462 ILE B O 1
ATOM 11306 N N . GLU B 1 463 ? -12.68 -24.656 -30.266 1 89.19 463 GLU B N 1
ATOM 11307 C CA . GLU B 1 463 ? -11.562 -25.516 -30.672 1 89.19 463 GLU B CA 1
ATOM 11308 C C . GLU B 1 463 ? -10.25 -24.734 -30.688 1 89.19 463 GLU B C 1
ATOM 11310 O O . GLU B 1 463 ? -9.203 -25.266 -30.312 1 89.19 463 GLU B O 1
ATOM 11315 N N . HIS B 1 464 ? -10.336 -23.562 -31.25 1 90.25 464 HIS B N 1
ATOM 11316 C CA . HIS B 1 464 ? -9.102 -22.781 -31.312 1 90.25 464 HIS B CA 1
ATOM 11317 C C . HIS B 1 464 ? -8.859 -22.016 -30.031 1 90.25 464 HIS B C 1
ATOM 11319 O O . HIS B 1 464 ? -8.727 -20.781 -30.047 1 90.25 464 HIS B O 1
ATOM 11325 N N . SER B 1 465 ? -8.938 -22.625 -28.922 1 91.25 465 SER B N 1
ATOM 11326 C CA . SER B 1 465 ? -8.586 -22.141 -27.594 1 91.25 465 SER B CA 1
ATOM 11327 C C . SER B 1 465 ? -7.574 -23.047 -26.906 1 91.25 465 SER B C 1
ATOM 11329 O O . SER B 1 465 ? -7.492 -24.234 -27.234 1 91.25 465 SER B O 1
ATOM 11331 N N . LEU B 1 466 ? -6.766 -22.5 -26.109 1 85.62 466 LEU B N 1
ATOM 11332 C CA . LEU B 1 466 ? -5.805 -23.297 -25.359 1 85.62 466 LEU B CA 1
ATOM 11333 C C . LEU B 1 466 ? -6.418 -23.812 -24.062 1 85.62 466 LEU B C 1
ATOM 11335 O O . LEU B 1 466 ? -6.148 -24.953 -23.656 1 85.62 466 LEU B O 1
ATOM 11339 N N . SER B 1 467 ? -7.273 -23.047 -23.438 1 86.12 467 SER B N 1
ATOM 11340 C CA . SER B 1 467 ? -7.742 -23.344 -22.094 1 86.12 467 SER B CA 1
ATOM 11341 C C . SER B 1 467 ? -9.188 -23.812 -22.094 1 86.12 467 SER B C 1
ATOM 11343 O O . SER B 1 467 ? -9.648 -24.422 -21.125 1 86.12 467 SER B O 1
ATOM 11345 N N . PHE B 1 468 ? -9.906 -23.516 -23.109 1 90.81 468 PHE B N 1
ATOM 11346 C CA . PHE B 1 468 ? -11.328 -23.828 -23.109 1 90.81 468 PHE B CA 1
ATOM 11347 C C . PHE B 1 468 ? -11.68 -24.781 -24.234 1 90.81 468 PHE B C 1
ATOM 11349 O O . PHE B 1 468 ? -12.633 -24.562 -24.984 1 90.81 468 PHE B O 1
ATOM 11356 N N . ARG B 1 469 ? -10.891 -25.734 -24.25 1 86.81 469 ARG B N 1
ATOM 11357 C CA . ARG B 1 469 ? -11.18 -26.797 -25.188 1 86.81 469 ARG B CA 1
ATOM 11358 C C . ARG B 1 469 ? -12.102 -27.844 -24.562 1 86.81 469 ARG B C 1
ATOM 11360 O O . ARG B 1 469 ? -12.492 -27.719 -23.406 1 86.81 469 ARG B O 1
ATOM 11367 N N . GLY B 1 470 ? -12.523 -28.75 -25.344 1 82.5 470 GLY B N 1
ATOM 11368 C CA . GLY B 1 470 ? -13.477 -29.734 -24.875 1 82.5 470 GLY B CA 1
ATOM 11369 C C . GLY B 1 470 ? -12.945 -30.562 -23.719 1 82.5 470 GLY B C 1
ATOM 11370 O O . GLY B 1 470 ? -11.734 -30.75 -23.578 1 82.5 470 GLY B O 1
ATOM 11371 N N . ARG B 1 471 ? -13.805 -31.047 -22.875 1 81.44 471 ARG B N 1
ATOM 11372 C CA . ARG B 1 471 ? -13.477 -31.828 -21.688 1 81.44 471 ARG B CA 1
ATOM 11373 C C . ARG B 1 471 ? -12.719 -33.094 -22.031 1 81.44 471 ARG B C 1
ATOM 11375 O O . ARG B 1 471 ? -11.898 -33.562 -21.25 1 81.44 471 ARG B O 1
ATOM 11382 N N . ALA B 1 472 ? -12.992 -33.5 -23.188 1 80.44 472 ALA B N 1
ATOM 11383 C CA . ALA B 1 472 ? -12.336 -34.75 -23.625 1 80.44 472 ALA B CA 1
ATOM 11384 C C . ALA B 1 472 ? -10.828 -34.562 -23.734 1 80.44 472 ALA B C 1
ATOM 11386 O O . ALA B 1 472 ? -10.055 -35.5 -23.578 1 80.44 472 ALA B O 1
ATOM 11387 N N . ARG B 1 473 ? -10.484 -33.375 -23.906 1 81.69 473 ARG B N 1
ATOM 11388 C CA . ARG B 1 473 ? -9.062 -33.094 -24.094 1 81.69 473 ARG B CA 1
ATOM 11389 C C . ARG B 1 473 ? -8.328 -33.094 -22.75 1 81.69 473 ARG B C 1
ATOM 11391 O O . ARG B 1 473 ? -7.098 -33.156 -22.719 1 81.69 473 ARG B O 1
ATOM 11398 N N . LEU B 1 474 ? -9.094 -33.125 -21.672 1 84.94 474 LEU B N 1
ATOM 11399 C CA . LEU B 1 474 ? -8.492 -33.219 -20.344 1 84.94 474 LEU B CA 1
ATOM 11400 C C . LEU B 1 474 ? -7.98 -34.656 -20.094 1 84.94 474 LEU B C 1
ATOM 11402 O O . LEU B 1 474 ? -7.121 -34.844 -19.234 1 84.94 474 LEU B O 1
ATOM 11406 N N . PHE B 1 475 ? -8.594 -35.562 -20.797 1 88.31 475 PHE B N 1
ATOM 11407 C CA . PHE B 1 475 ? -8.305 -36.969 -20.594 1 88.31 475 PHE B CA 1
ATOM 11408 C C . PHE B 1 475 ? -7.418 -37.5 -21.719 1 88.31 475 PHE B C 1
ATOM 11410 O O . PHE B 1 475 ? -7.398 -36.938 -22.812 1 88.31 475 PHE B O 1
ATOM 11417 N N . PHE B 1 476 ? -6.703 -38.562 -21.328 1 87.25 476 PHE B N 1
ATOM 11418 C CA . PHE B 1 476 ? -6.125 -39.344 -22.406 1 87.25 476 PHE B CA 1
ATOM 11419 C C . PHE B 1 476 ? -7.211 -39.844 -23.344 1 87.25 476 PHE B C 1
ATOM 11421 O O . PHE B 1 476 ? -8.367 -40.031 -22.953 1 87.25 476 PHE B O 1
ATOM 11428 N N . THR B 1 477 ? -6.844 -40.031 -24.594 1 87.69 477 THR B N 1
ATOM 11429 C CA . THR B 1 477 ? -7.801 -40.656 -25.5 1 87.69 477 THR B CA 1
ATOM 11430 C C . THR B 1 477 ? -8.195 -42.031 -25.016 1 87.69 477 THR B C 1
ATOM 11432 O O . THR B 1 477 ? -7.422 -42.688 -24.297 1 87.69 477 THR B O 1
ATOM 11435 N N . ASP B 1 478 ? -9.391 -42.406 -25.297 1 88.81 478 ASP B N 1
ATOM 11436 C CA . ASP B 1 478 ? -9.891 -43.688 -24.828 1 88.81 478 ASP B CA 1
ATOM 11437 C C . ASP B 1 478 ? -8.984 -44.844 -25.281 1 88.81 478 ASP B C 1
ATOM 11439 O O . ASP B 1 478 ? -8.758 -45.812 -24.547 1 88.81 478 ASP B O 1
ATOM 11443 N N . GLU B 1 479 ? -8.477 -44.688 -26.469 1 90.25 479 GLU B N 1
ATOM 11444 C CA . GLU B 1 479 ? -7.586 -45.719 -27.016 1 90.25 479 GLU B CA 1
ATOM 11445 C C . GLU B 1 479 ? -6.285 -45.781 -26.219 1 90.25 479 GLU B C 1
ATOM 11447 O O . GLU B 1 479 ? -5.832 -46.875 -25.859 1 90.25 479 GLU B O 1
ATOM 11452 N N . ARG B 1 480 ? -5.789 -44.719 -25.906 1 90.25 480 ARG B N 1
ATOM 11453 C CA . ARG B 1 480 ? -4.551 -44.656 -25.141 1 90.25 480 ARG B CA 1
ATOM 11454 C C . ARG B 1 480 ? -4.766 -45.156 -23.719 1 90.25 480 ARG B C 1
ATOM 11456 O O . ARG B 1 480 ? -3.908 -45.844 -23.141 1 90.25 480 ARG B O 1
ATOM 11463 N N . TRP B 1 481 ? -5.855 -44.812 -23.125 1 91.75 481 TRP B N 1
ATOM 11464 C CA . TRP B 1 481 ? -6.156 -45.219 -21.766 1 91.75 481 TRP B CA 1
ATOM 11465 C C . TRP B 1 481 ? -6.301 -46.75 -21.672 1 91.75 481 TRP B C 1
ATOM 11467 O O . TRP B 1 481 ? -5.797 -47.375 -20.734 1 91.75 481 TRP B O 1
ATOM 11477 N N . GLN B 1 482 ? -6.969 -47.281 -22.688 1 91.38 482 GLN B N 1
ATOM 11478 C CA . GLN B 1 482 ? -7.141 -48.75 -22.688 1 91.38 482 GLN B CA 1
ATOM 11479 C C . GLN B 1 482 ? -5.797 -49.438 -22.797 1 91.38 482 GLN B C 1
ATOM 11481 O O . GLN B 1 482 ? -5.586 -50.5 -22.172 1 91.38 482 GLN B O 1
ATOM 11486 N N . ALA B 1 483 ? -4.914 -48.812 -23.453 1 91.88 483 ALA B N 1
ATOM 11487 C CA . ALA B 1 483 ? -3.602 -49.406 -23.672 1 91.88 483 ALA B CA 1
ATOM 11488 C C . ALA B 1 483 ? -2.691 -49.188 -22.469 1 91.88 483 ALA B C 1
ATOM 11490 O O . ALA B 1 483 ? -1.884 -50.062 -22.125 1 91.88 483 ALA B O 1
ATOM 11491 N N . GLU B 1 484 ? -2.777 -48.062 -21.781 1 92.38 484 GLU B N 1
ATOM 11492 C CA . GLU B 1 484 ? -1.784 -47.656 -20.797 1 92.38 484 GLU B CA 1
ATOM 11493 C C . GLU B 1 484 ? -2.383 -47.625 -19.391 1 92.38 484 GLU B C 1
ATOM 11495 O O . GLU B 1 484 ? -1.698 -47.281 -18.422 1 92.38 484 GLU B O 1
ATOM 11500 N N . SER B 1 485 ? -3.588 -48 -19.203 1 92.5 485 SER B N 1
ATOM 11501 C CA . SER B 1 485 ? -4.273 -47.844 -17.922 1 92.5 485 SER B CA 1
ATOM 11502 C C . SER B 1 485 ? -3.525 -48.594 -16.812 1 92.5 485 SER B C 1
ATOM 11504 O O . SER B 1 485 ? -3.385 -48.062 -15.703 1 92.5 485 SER B O 1
ATOM 11506 N N . LYS B 1 486 ? -3.014 -49.719 -17.062 1 92 486 LYS B N 1
ATOM 11507 C CA . LYS B 1 486 ? -2.322 -50.531 -16.047 1 92 486 LYS B CA 1
ATOM 11508 C C . LYS B 1 486 ? -1.056 -49.812 -15.57 1 92 486 LYS B C 1
ATOM 11510 O O . LYS B 1 486 ? -0.743 -49.812 -14.383 1 92 486 LYS B O 1
ATOM 11515 N N . LYS B 1 487 ? -0.418 -49.219 -16.469 1 91.81 487 LYS B N 1
ATOM 11516 C CA . LYS B 1 487 ? 0.795 -48.469 -16.141 1 91.81 487 LYS B CA 1
ATOM 11517 C C . LYS B 1 487 ? 0.481 -47.281 -15.258 1 91.81 487 LYS B C 1
ATOM 11519 O O . LYS B 1 487 ? 1.218 -47 -14.312 1 91.81 487 LYS B O 1
ATOM 11524 N N . HIS B 1 488 ? -0.562 -46.625 -15.586 1 92.25 488 HIS B N 1
ATOM 11525 C CA . HIS B 1 488 ? -0.932 -45.438 -14.828 1 92.25 488 HIS B CA 1
ATOM 11526 C C . HIS B 1 488 ? -1.453 -45.812 -13.445 1 92.25 488 HIS B C 1
ATOM 11528 O O . HIS B 1 488 ? -1.212 -45.094 -12.477 1 92.25 488 HIS B O 1
ATOM 11534 N N . TYR B 1 489 ? -2.232 -46.875 -13.305 1 93.62 489 TYR B N 1
ATOM 11535 C CA . TYR B 1 489 ? -2.664 -47.375 -12 1 93.62 489 TYR B CA 1
ATOM 11536 C C . TYR B 1 489 ? -1.465 -47.688 -11.109 1 93.62 489 TYR B C 1
ATOM 11538 O O . TYR B 1 489 ? -1.469 -47.344 -9.922 1 93.62 489 TYR B O 1
ATOM 11546 N N . ALA B 1 490 ? -0.431 -48.188 -11.711 1 91.5 490 ALA B N 1
ATOM 11547 C CA . ALA B 1 490 ? 0.787 -48.5 -10.969 1 91.5 490 ALA B CA 1
ATOM 11548 C C . ALA B 1 490 ? 1.529 -47.25 -10.555 1 91.5 490 ALA B C 1
ATOM 11550 O O . ALA B 1 490 ? 2.012 -47.125 -9.43 1 91.5 490 ALA B O 1
ATOM 11551 N N . ARG B 1 491 ? 1.625 -46.375 -11.469 1 89.56 491 ARG B N 1
ATOM 11552 C CA . ARG B 1 491 ? 2.32 -45.125 -11.203 1 89.56 491 ARG B CA 1
ATOM 11553 C C . ARG B 1 491 ? 1.656 -44.375 -10.062 1 89.56 491 ARG B C 1
ATOM 11555 O O . ARG B 1 491 ? 2.338 -43.75 -9.234 1 89.56 491 ARG B O 1
ATOM 11562 N N . LEU B 1 492 ? 0.368 -44.406 -9.961 1 93.31 492 LEU B N 1
ATOM 11563 C CA . LEU B 1 492 ? -0.389 -43.688 -8.938 1 93.31 492 LEU B CA 1
ATOM 11564 C C . LEU B 1 492 ? -0.533 -44.531 -7.676 1 93.31 492 LEU B C 1
ATOM 11566 O O . LEU B 1 492 ? -1.05 -44.062 -6.664 1 93.31 492 LEU B O 1
ATOM 11570 N N . SER B 1 493 ? -0.057 -45.781 -7.715 1 93.06 493 SER B N 1
ATOM 11571 C CA . SER B 1 493 ? -0.18 -46.75 -6.605 1 93.06 493 SER B CA 1
ATOM 11572 C C . SER B 1 493 ? -1.634 -46.906 -6.176 1 93.06 493 SER B C 1
ATOM 11574 O O . SER B 1 493 ? -1.946 -46.812 -4.984 1 93.06 493 SER B O 1
ATOM 11576 N N . LEU B 1 494 ? -2.518 -46.969 -7.188 1 95.94 494 LEU B N 1
ATOM 11577 C CA . LEU B 1 494 ? -3.941 -47.156 -6.918 1 95.94 494 LEU B CA 1
ATOM 11578 C C . LEU B 1 494 ? -4.406 -48.531 -7.324 1 95.94 494 LEU B C 1
ATOM 11580 O O . LEU B 1 494 ? -3.904 -49.125 -8.297 1 95.94 494 LEU B O 1
ATOM 11584 N N . PRO B 1 495 ? -5.363 -49.062 -6.555 1 95.62 495 PRO B N 1
ATOM 11585 C CA . PRO B 1 495 ? -5.891 -50.375 -6.91 1 95.62 495 PRO B CA 1
ATOM 11586 C C . PRO B 1 495 ? -6.852 -50.312 -8.094 1 95.62 495 PRO B C 1
ATOM 11588 O O . PRO B 1 495 ? -7.484 -49.281 -8.344 1 95.62 495 PRO B O 1
ATOM 11591 N N . SER B 1 496 ? -6.969 -51.406 -8.758 1 93.5 496 SER B N 1
ATOM 11592 C CA . SER B 1 496 ? -7.875 -51.5 -9.898 1 93.5 496 SER B CA 1
ATOM 11593 C C . SER B 1 496 ? -9.328 -51.5 -9.453 1 93.5 496 SER B C 1
ATOM 11595 O O . SER B 1 496 ? -10.203 -50.969 -10.164 1 93.5 496 SER B O 1
ATOM 11597 N N . LYS B 1 497 ? -9.539 -52.031 -8.18 1 93.88 497 LYS B N 1
ATOM 11598 C CA . LYS B 1 497 ? -10.891 -52.062 -7.637 1 93.88 497 LYS B CA 1
ATOM 11599 C C . LYS B 1 497 ? -11.078 -50.969 -6.594 1 93.88 497 LYS B C 1
ATOM 11601 O O . LYS B 1 497 ? -10.266 -50.812 -5.684 1 93.88 497 LYS B O 1
ATOM 11606 N N . ALA B 1 498 ? -12.156 -50.281 -6.793 1 96.06 498 ALA B N 1
ATOM 11607 C CA . ALA B 1 498 ? -12.469 -49.156 -5.883 1 96.06 498 ALA B CA 1
ATOM 11608 C C . ALA B 1 498 ? -12.602 -49.656 -4.445 1 96.06 498 ALA B C 1
ATOM 11610 O O . ALA B 1 498 ? -12.234 -48.969 -3.504 1 96.06 498 ALA B O 1
ATOM 11611 N N . ALA B 1 499 ? -13.172 -50.844 -4.273 1 95.06 499 ALA B N 1
ATOM 11612 C CA . ALA B 1 499 ? -13.453 -51.406 -2.957 1 95.06 499 ALA B CA 1
ATOM 11613 C C . ALA B 1 499 ? -12.18 -51.562 -2.133 1 95.06 499 ALA B C 1
ATOM 11615 O O . ALA B 1 499 ? -12.195 -51.375 -0.913 1 95.06 499 ALA B O 1
ATOM 11616 N N . THR B 1 500 ? -11.094 -51.875 -2.764 1 95.81 500 THR B N 1
ATOM 11617 C CA . THR B 1 500 ? -9.82 -52.031 -2.076 1 95.81 500 THR B CA 1
ATOM 11618 C C . THR B 1 500 ? -9.336 -50.688 -1.518 1 95.81 500 THR B C 1
ATOM 11620 O O . THR B 1 500 ? -8.711 -50.656 -0.46 1 95.81 500 THR B O 1
ATOM 11623 N N . PHE B 1 501 ? -9.523 -49.688 -2.271 1 96.25 501 PHE B N 1
ATOM 11624 C CA . PHE B 1 501 ? -9.18 -48.344 -1.824 1 96.25 501 PHE B CA 1
ATOM 11625 C C . PHE B 1 501 ? -10.148 -47.875 -0.742 1 96.25 501 PHE B C 1
ATOM 11627 O O . PHE B 1 501 ? -9.734 -47.25 0.23 1 96.25 501 PHE B O 1
ATOM 11634 N N . LEU B 1 502 ? -11.469 -48.188 -0.836 1 96.94 502 LEU B N 1
ATOM 11635 C CA . LEU B 1 502 ? -12.523 -47.625 0.01 1 96.94 502 LEU B CA 1
ATOM 11636 C C . LEU B 1 502 ? -12.57 -48.344 1.354 1 96.94 502 LEU B C 1
ATOM 11638 O O . LEU B 1 502 ? -12.914 -47.75 2.373 1 96.94 502 LEU B O 1
ATOM 11642 N N . LYS B 1 503 ? -12.203 -49.562 1.429 1 95.56 503 LYS B N 1
ATOM 11643 C CA . LYS B 1 503 ? -12.32 -50.344 2.658 1 95.56 503 LYS B CA 1
ATOM 11644 C C . LYS B 1 503 ? -11.523 -49.719 3.791 1 95.56 503 LYS B C 1
ATOM 11646 O O . LYS B 1 503 ? -12.078 -49.406 4.844 1 95.56 503 LYS B O 1
ATOM 11651 N N . PRO B 1 504 ? -10.25 -49.531 3.529 1 96 504 PRO B N 1
ATOM 11652 C CA . PRO B 1 504 ? -9.516 -48.875 4.613 1 96 504 PRO B CA 1
ATOM 11653 C C . PRO B 1 504 ? -10.023 -47.469 4.91 1 96 504 PRO B C 1
ATOM 11655 O O . PRO B 1 504 ? -9.984 -47.031 6.062 1 96 504 PRO B O 1
ATOM 11658 N N . LEU B 1 505 ? -10.438 -46.75 3.943 1 96.88 505 LEU B N 1
ATOM 11659 C CA . LEU B 1 505 ? -10.953 -45.375 4.141 1 96.88 505 LEU B CA 1
ATOM 11660 C C . LEU B 1 505 ? -12.234 -45.406 4.973 1 96.88 505 LEU B C 1
ATOM 11662 O O . LEU B 1 505 ? -12.398 -44.594 5.879 1 96.88 505 LEU B O 1
ATOM 11666 N N . LEU B 1 506 ? -13.109 -46.344 4.703 1 96.44 506 LEU B N 1
ATOM 11667 C CA . LEU B 1 506 ? -14.359 -46.438 5.445 1 96.44 506 LEU B CA 1
ATOM 11668 C C . LEU B 1 506 ? -14.102 -46.875 6.887 1 96.44 506 LEU B C 1
ATOM 11670 O O . LEU B 1 506 ? -14.781 -46.406 7.805 1 96.44 506 LEU B O 1
ATOM 11674 N N . ALA B 1 507 ? -13.117 -47.719 7.047 1 96.12 507 ALA B N 1
ATOM 11675 C CA . ALA B 1 507 ? -12.727 -48.094 8.406 1 96.12 507 ALA B CA 1
ATOM 11676 C C . ALA B 1 507 ? -12.227 -46.875 9.18 1 96.12 507 ALA B C 1
ATOM 11678 O O . ALA B 1 507 ? -12.547 -46.719 10.359 1 96.12 507 ALA B O 1
ATOM 11679 N N . ARG B 1 508 ? -11.484 -46.094 8.547 1 96.44 508 ARG B N 1
ATOM 11680 C CA . ARG B 1 508 ? -10.961 -44.875 9.164 1 96.44 508 ARG B CA 1
ATOM 11681 C C . ARG B 1 508 ? -12.078 -43.906 9.477 1 96.44 508 ARG B C 1
ATOM 11683 O O . ARG B 1 508 ? -12.07 -43.25 10.523 1 96.44 508 ARG B O 1
ATOM 11690 N N . VAL B 1 509 ? -13.008 -43.719 8.578 1 96.75 509 VAL B N 1
ATOM 11691 C CA . VAL B 1 509 ? -14.148 -42.812 8.758 1 96.75 509 VAL B CA 1
ATOM 11692 C C . VAL B 1 509 ? -14.977 -43.281 9.953 1 96.75 509 VAL B C 1
ATOM 11694 O O . VAL B 1 509 ? -15.367 -42.469 10.797 1 96.75 509 VAL B O 1
ATOM 11697 N N . THR B 1 510 ? -15.188 -44.594 10.023 1 95.62 510 THR B N 1
ATOM 11698 C CA . THR B 1 510 ? -15.961 -45.156 11.133 1 95.62 510 THR B CA 1
ATOM 11699 C C . THR B 1 510 ? -15.242 -44.938 12.461 1 95.62 510 THR B C 1
ATOM 11701 O O . THR B 1 510 ? -15.844 -44.5 13.438 1 95.62 510 THR B O 1
ATOM 11704 N N . ALA B 1 511 ? -14 -45.25 12.414 1 95.69 511 ALA B N 1
ATOM 11705 C CA . ALA B 1 511 ? -13.195 -45.031 13.617 1 95.69 511 ALA B CA 1
ATOM 11706 C C . ALA B 1 511 ? -13.188 -43.531 14.008 1 95.69 511 ALA B C 1
ATOM 11708 O O . ALA B 1 511 ? -13.211 -43.219 15.195 1 95.69 511 ALA B O 1
ATOM 11709 N N . GLY B 1 512 ? -13.086 -42.719 13.031 1 95.38 512 GLY B N 1
ATOM 11710 C CA . GLY B 1 512 ? -13.07 -41.281 13.281 1 95.38 512 GLY B CA 1
ATOM 11711 C C . GLY B 1 512 ? -14.375 -40.781 13.859 1 95.38 512 GLY B C 1
ATOM 11712 O O . GLY B 1 512 ? -14.367 -39.969 14.797 1 95.38 512 GLY B O 1
ATOM 11713 N N . VAL B 1 513 ? -15.43 -41.188 13.305 1 95.12 513 VAL B N 1
ATOM 11714 C CA . VAL B 1 513 ? -16.75 -40.781 13.766 1 95.12 513 VAL B CA 1
ATOM 11715 C C . VAL B 1 513 ? -16.969 -41.25 15.203 1 95.12 513 VAL B C 1
ATOM 11717 O O . VAL B 1 513 ? -17.516 -40.5 16.031 1 95.12 513 VAL B O 1
ATOM 11720 N N . ASP B 1 514 ? -16.469 -42.438 15.492 1 94.88 514 ASP B N 1
ATOM 11721 C CA . ASP B 1 514 ? -16.578 -42.969 16.844 1 94.88 514 ASP B CA 1
ATOM 11722 C C . ASP B 1 514 ? -15.727 -42.156 17.812 1 94.88 514 ASP B C 1
ATOM 11724 O O . ASP B 1 514 ? -16.141 -41.906 18.953 1 94.88 514 ASP B O 1
ATOM 11728 N N . ALA B 1 515 ? -14.641 -41.812 17.359 1 95.19 515 ALA B N 1
ATOM 11729 C CA . ALA B 1 515 ? -13.75 -41 18.203 1 95.19 515 ALA B CA 1
ATOM 11730 C C . ALA B 1 515 ? -14.359 -39.625 18.5 1 95.19 515 ALA B C 1
ATOM 11732 O O . ALA B 1 515 ? -14.234 -39.125 19.609 1 95.19 515 ALA B O 1
ATOM 11733 N N . VAL B 1 516 ? -14.961 -39 17.516 1 94.5 516 VAL B N 1
ATOM 11734 C CA . VAL B 1 516 ? -15.602 -37.719 17.703 1 94.5 516 VAL B CA 1
ATOM 11735 C C . VAL B 1 516 ? -16.781 -37.844 18.672 1 94.5 516 VAL B C 1
ATOM 11737 O O . VAL B 1 516 ? -16.984 -36.969 19.531 1 94.5 516 VAL B O 1
ATOM 11740 N N . ALA B 1 517 ? -17.484 -38.906 18.547 1 94.81 517 ALA B N 1
ATOM 11741 C CA . ALA B 1 517 ? -18.594 -39.188 19.453 1 94.81 517 ALA B CA 1
ATOM 11742 C C . ALA B 1 517 ? -18.109 -39.375 20.891 1 94.81 517 ALA B C 1
ATOM 11744 O O . ALA B 1 517 ? -18.734 -38.875 21.828 1 94.81 517 ALA B O 1
ATOM 11745 N N . ALA B 1 518 ? -17.062 -40.062 21.016 1 94.69 518 ALA B N 1
ATOM 11746 C CA . ALA B 1 518 ? -16.484 -40.25 22.328 1 94.69 518 ALA B CA 1
ATOM 11747 C C . ALA B 1 518 ? -16 -38.938 22.938 1 94.69 518 ALA B C 1
ATOM 11749 O O . ALA B 1 518 ? -16.141 -38.719 24.141 1 94.69 518 ALA B O 1
ATOM 11750 N N . ALA B 1 519 ? -15.406 -38.156 22.094 1 93.38 519 ALA B N 1
ATOM 11751 C CA . ALA B 1 519 ? -14.938 -36.844 22.547 1 93.38 519 ALA B CA 1
ATOM 11752 C C . ALA B 1 519 ? -16.109 -35.938 22.953 1 93.38 519 ALA B C 1
ATOM 11754 O O . ALA B 1 519 ? -15.992 -35.156 23.891 1 93.38 519 ALA B O 1
ATOM 11755 N N . ALA B 1 520 ? -17.141 -36.031 22.25 1 92 520 ALA B N 1
ATOM 11756 C CA . ALA B 1 520 ? -18.359 -35.25 22.578 1 92 520 ALA B CA 1
ATOM 11757 C C . ALA B 1 520 ? -18.953 -35.75 23.891 1 92 520 ALA B C 1
ATOM 11759 O O . ALA B 1 520 ? -19.438 -34.938 24.688 1 92 520 ALA B O 1
ATOM 11760 N N . ARG B 1 521 ? -18.906 -37.031 24.172 1 91.44 521 ARG B N 1
ATOM 11761 C CA . ARG B 1 521 ? -19.438 -37.594 25.406 1 91.44 521 ARG B CA 1
ATOM 11762 C C . ARG B 1 521 ? -18.594 -37.188 26.609 1 91.44 521 ARG B C 1
ATOM 11764 O O . ARG B 1 521 ? -19.141 -36.906 27.688 1 91.44 521 ARG B O 1
ATOM 11771 N N . SER B 1 522 ? -17.328 -37.094 26.438 1 90.56 522 SER B N 1
ATOM 11772 C CA . SER B 1 522 ? -16.422 -36.75 27.531 1 90.56 522 SER B CA 1
ATOM 11773 C C . SER B 1 522 ? -16.406 -35.219 27.781 1 90.56 522 SER B C 1
ATOM 11775 O O . SER B 1 522 ? -15.859 -34.781 28.781 1 90.56 522 SER B O 1
ATOM 11777 N N . GLY B 1 523 ? -16.875 -34.375 26.844 1 83.81 523 GLY B N 1
ATOM 11778 C CA . GLY B 1 523 ? -16.969 -32.938 27.031 1 83.81 523 GLY B CA 1
ATOM 11779 C C . GLY B 1 523 ? -15.797 -32.188 26.422 1 83.81 523 GLY B C 1
ATOM 11780 O O . GLY B 1 523 ? -15.742 -30.969 26.484 1 83.81 523 GLY B O 1
ATOM 11781 N N . VAL B 1 524 ? -14.906 -32.969 25.844 1 85.06 524 VAL B N 1
ATOM 11782 C CA . VAL B 1 524 ? -13.773 -32.312 25.203 1 85.06 524 VAL B CA 1
ATOM 11783 C C . VAL B 1 524 ? -14.258 -31.484 24.016 1 85.06 524 VAL B C 1
ATOM 11785 O O . VAL B 1 524 ? -13.727 -30.391 23.75 1 85.06 524 VAL B O 1
ATOM 11788 N N . LEU B 1 525 ? -15.242 -32.031 23.281 1 88.56 525 LEU B N 1
ATOM 11789 C CA . LEU B 1 525 ? -15.875 -31.359 22.156 1 88.56 525 LEU B CA 1
ATOM 11790 C C . LEU B 1 525 ? -17.328 -31.047 22.469 1 88.56 525 LEU B C 1
ATOM 11792 O O . LEU B 1 525 ? -18.062 -31.891 22.984 1 88.56 525 LEU B O 1
ATOM 11796 N N . ARG B 1 526 ? -17.703 -29.828 22.344 1 87.56 526 ARG B N 1
ATOM 11797 C CA . ARG B 1 526 ? -19.109 -29.469 22.562 1 87.56 526 ARG B CA 1
ATOM 11798 C C . ARG B 1 526 ? -19.891 -29.5 21.25 1 87.56 526 ARG B C 1
ATOM 11800 O O . ARG B 1 526 ? -19.5 -28.859 20.281 1 87.56 526 ARG B O 1
ATOM 11807 N N . VAL B 1 527 ? -20.891 -30.406 21.203 1 86.31 527 VAL B N 1
ATOM 11808 C CA . VAL B 1 527 ? -21.719 -30.531 20 1 86.31 527 VAL B CA 1
ATOM 11809 C C . VAL B 1 527 ? -23.188 -30.234 20.344 1 86.31 527 VAL B C 1
ATOM 11811 O O . VAL B 1 527 ? -23.781 -30.938 21.172 1 86.31 527 VAL B O 1
ATOM 11814 N N . ASP B 1 528 ? -23.703 -29.219 19.984 1 82.44 528 ASP B N 1
ATOM 11815 C CA . ASP B 1 528 ? -25.141 -28.969 20.016 1 82.44 528 ASP B CA 1
ATOM 11816 C C . ASP B 1 528 ? -25.75 -29.031 18.609 1 82.44 528 ASP B C 1
ATOM 11818 O O . ASP B 1 528 ? -25.734 -30.078 17.984 1 82.44 528 ASP B O 1
ATOM 11822 N N . ASP B 1 529 ? -26.125 -27.922 18 1 78.06 529 ASP B N 1
ATOM 11823 C CA . ASP B 1 529 ? -26.516 -27.875 16.594 1 78.06 529 ASP B CA 1
ATOM 11824 C C . ASP B 1 529 ? -25.297 -27.625 15.703 1 78.06 529 ASP B C 1
ATOM 11826 O O . ASP B 1 529 ? -25.391 -27.781 14.477 1 78.06 529 ASP B O 1
ATOM 11830 N N . GLU B 1 530 ? -24.375 -27.266 16.438 1 85.44 530 GLU B N 1
ATOM 11831 C CA . GLU B 1 530 ? -23.109 -26.984 15.781 1 85.44 530 GLU B CA 1
ATOM 11832 C C . GLU B 1 530 ? -21.938 -27.562 16.594 1 85.44 530 GLU B C 1
ATOM 11834 O O . GLU B 1 530 ? -22.078 -27.875 17.766 1 85.44 530 GLU B O 1
ATOM 11839 N N . LEU B 1 531 ? -20.938 -27.859 15.906 1 86.06 531 LEU B N 1
ATOM 11840 C CA . LEU B 1 531 ? -19.734 -28.359 16.562 1 86.06 531 LEU B CA 1
ATOM 11841 C C . LEU B 1 531 ? -18.828 -27.203 16.984 1 86.06 531 LEU B C 1
ATOM 11843 O O . LEU B 1 531 ? -18.484 -26.359 16.156 1 86.06 531 LEU B O 1
ATOM 11847 N N . HIS B 1 532 ? -18.531 -27.031 18.25 1 85.12 532 HIS B N 1
ATOM 11848 C CA . HIS B 1 532 ? -17.703 -25.953 18.797 1 85.12 532 HIS B CA 1
ATOM 11849 C C . HIS B 1 532 ? -16.328 -26.484 19.234 1 85.12 532 HIS B C 1
ATOM 11851 O O . HIS B 1 532 ? -16.25 -27.359 20.094 1 85.12 532 HIS B O 1
ATOM 11857 N N . LEU B 1 533 ? -15.336 -25.984 18.531 1 83.75 533 LEU B N 1
ATOM 11858 C CA . LEU B 1 533 ? -13.961 -26.359 18.875 1 83.75 533 LEU B CA 1
ATOM 11859 C C . LEU B 1 533 ? -13.289 -25.266 19.688 1 83.75 533 LEU B C 1
ATOM 11861 O O . LEU B 1 533 ? -13.391 -24.078 19.359 1 83.75 533 LEU B O 1
ATOM 11865 N N . SER B 1 534 ? -12.703 -25.531 20.797 1 80.62 534 SER B N 1
ATOM 11866 C CA . SER B 1 534 ? -11.992 -24.562 21.609 1 80.62 534 SER B CA 1
ATOM 11867 C C . SER B 1 534 ? -10.734 -24.047 20.906 1 80.62 534 SER B C 1
ATOM 11869 O O . SER B 1 534 ? -10.023 -24.828 20.266 1 80.62 534 SER B O 1
ATOM 11871 N N . PRO B 1 535 ? -10.578 -22.75 20.906 1 80.56 535 PRO B N 1
ATOM 11872 C CA . PRO B 1 535 ? -9.367 -22.219 20.281 1 80.56 535 PRO B CA 1
ATOM 11873 C C . PRO B 1 535 ? -8.086 -22.719 20.938 1 80.56 535 PRO B C 1
ATOM 11875 O O . PRO B 1 535 ? -8.062 -22.922 22.156 1 80.56 535 PRO B O 1
ATOM 11878 N N . LEU B 1 536 ? -7.129 -22.984 20.141 1 81.56 536 LEU B N 1
ATOM 11879 C CA . LEU B 1 536 ? -5.82 -23.375 20.672 1 81.56 536 LEU B CA 1
ATOM 11880 C C . LEU B 1 536 ? -5.148 -22.188 21.359 1 81.56 536 LEU B C 1
ATOM 11882 O O . LEU B 1 536 ? -5.211 -21.062 20.859 1 81.56 536 LEU B O 1
ATOM 11886 N N . PRO B 1 537 ? -4.676 -22.312 22.516 1 77.81 537 PRO B N 1
ATOM 11887 C CA . PRO B 1 537 ? -3.986 -21.203 23.188 1 77.81 537 PRO B CA 1
ATOM 11888 C C . PRO B 1 537 ? -2.781 -20.688 22.391 1 77.81 537 PRO B C 1
ATOM 11890 O O . PRO B 1 537 ? -2.129 -21.469 21.688 1 77.81 537 PRO B O 1
ATOM 11893 N N . ALA B 1 538 ? -2.588 -19.359 22.516 1 76.19 538 ALA B N 1
ATOM 11894 C CA . ALA B 1 538 ? -1.426 -18.766 21.859 1 76.19 538 ALA B CA 1
ATOM 11895 C C . ALA B 1 538 ? -0.129 -19.234 22.516 1 76.19 538 ALA B C 1
ATOM 11897 O O . ALA B 1 538 ? -0.054 -19.359 23.734 1 76.19 538 ALA B O 1
ATOM 11898 N N . GLU B 1 539 ? 0.766 -19.656 21.641 1 72.19 539 GLU B N 1
ATOM 11899 C CA . GLU B 1 539 ? 2.053 -20.078 22.188 1 72.19 539 GLU B CA 1
ATOM 11900 C C . GLU B 1 539 ? 2.85 -18.891 22.719 1 72.19 539 GLU B C 1
ATOM 11902 O O . GLU B 1 539 ? 3.004 -17.891 22.031 1 72.19 539 GLU B O 1
ATOM 11907 N N . ASP B 1 540 ? 3.113 -18.875 24.016 1 72.75 540 ASP B N 1
ATOM 11908 C CA . ASP B 1 540 ? 3.91 -17.797 24.609 1 72.75 540 ASP B CA 1
ATOM 11909 C C . ASP B 1 540 ? 5.324 -17.781 24.031 1 72.75 540 ASP B C 1
ATOM 11911 O O . ASP B 1 540 ? 5.863 -18.844 23.672 1 72.75 540 ASP B O 1
ATOM 11915 N N . GLU B 1 541 ? 5.801 -16.625 23.891 1 78.19 541 GLU B N 1
ATOM 11916 C CA . GLU B 1 541 ? 7.18 -16.5 23.438 1 78.19 541 GLU B CA 1
ATOM 11917 C C . GLU B 1 541 ? 8.164 -16.984 24.5 1 78.19 541 GLU B C 1
ATOM 11919 O O . GLU B 1 541 ? 8.117 -16.531 25.641 1 78.19 541 GLU B O 1
ATOM 11924 N N . ASP B 1 542 ? 8.875 -18.078 24.219 1 84.75 542 ASP B N 1
ATOM 11925 C CA . ASP B 1 542 ? 9.922 -18.609 25.078 1 84.75 542 ASP B CA 1
ATOM 11926 C C . ASP B 1 542 ? 11.078 -17.625 25.219 1 84.75 542 ASP B C 1
ATOM 11928 O O . ASP B 1 542 ? 11.734 -17.297 24.234 1 84.75 542 ASP B O 1
ATOM 11932 N N . PRO B 1 543 ? 11.344 -17.125 26.422 1 89.19 543 PRO B N 1
ATOM 11933 C CA . PRO B 1 543 ? 12.422 -16.156 26.609 1 89.19 543 PRO B CA 1
ATOM 11934 C C . PRO B 1 543 ? 13.781 -16.688 26.156 1 89.19 543 PRO B C 1
ATOM 11936 O O . PRO B 1 543 ? 14.641 -15.906 25.734 1 89.19 543 PRO B O 1
ATOM 11939 N N . GLU B 1 544 ? 13.922 -17.969 26.234 1 90.81 544 GLU B N 1
ATOM 11940 C CA . GLU B 1 544 ? 15.188 -18.562 25.812 1 90.81 544 GLU B CA 1
ATOM 11941 C C . GLU B 1 544 ? 15.375 -18.438 24.297 1 90.81 544 GLU B C 1
ATOM 11943 O O . GLU B 1 544 ? 16.5 -18.25 23.828 1 90.81 544 GLU B O 1
ATOM 11948 N N . VAL B 1 545 ? 14.32 -18.516 23.641 1 93.44 545 VAL B N 1
ATOM 11949 C CA . VAL B 1 545 ? 14.383 -18.391 22.188 1 93.44 545 VAL B CA 1
ATOM 11950 C C . VAL B 1 545 ? 14.727 -16.953 21.812 1 93.44 545 VAL B C 1
ATOM 11952 O O . VAL B 1 545 ? 15.5 -16.719 20.875 1 93.44 545 VAL B O 1
ATOM 11955 N N . THR B 1 546 ? 14.211 -16.016 22.531 1 91.5 546 THR B N 1
ATOM 11956 C CA . THR B 1 546 ? 14.484 -14.602 22.281 1 91.5 546 THR B CA 1
ATOM 11957 C C . THR B 1 546 ? 15.953 -14.281 22.531 1 91.5 546 THR B C 1
ATOM 11959 O O . THR B 1 546 ? 16.578 -13.547 21.75 1 91.5 546 THR B O 1
ATOM 11962 N N . LYS B 1 547 ? 16.453 -14.859 23.594 1 92.38 547 LYS B N 1
ATOM 11963 C CA . LYS B 1 547 ? 17.875 -14.656 23.906 1 92.38 547 LYS B CA 1
ATOM 11964 C C . LYS B 1 547 ? 18.766 -15.281 22.844 1 92.38 547 LYS B C 1
ATOM 11966 O O . LYS B 1 547 ? 19.766 -14.68 22.438 1 92.38 547 LYS B O 1
ATOM 11971 N N . LEU B 1 548 ? 18.391 -16.484 22.484 1 93.81 548 LEU B N 1
ATOM 11972 C CA . LEU B 1 548 ? 19.172 -17.188 21.469 1 93.81 548 LEU B CA 1
ATOM 11973 C C . LEU B 1 548 ? 19.141 -16.422 20.141 1 93.81 548 LEU B C 1
ATOM 11975 O O . LEU B 1 548 ? 20.172 -16.312 19.469 1 93.81 548 LEU B O 1
ATOM 11979 N N . ARG B 1 549 ? 18 -15.953 19.797 1 93.25 549 ARG B N 1
ATOM 11980 C CA . ARG B 1 549 ? 17.828 -15.18 18.578 1 93.25 549 ARG B CA 1
ATOM 11981 C C . ARG B 1 549 ? 18.719 -13.938 18.578 1 93.25 549 ARG B C 1
ATOM 11983 O O . ARG B 1 549 ? 19.375 -13.641 17.594 1 93.25 549 ARG B O 1
ATOM 11990 N N . ALA B 1 550 ? 18.734 -13.242 19.672 1 91.75 550 ALA B N 1
ATOM 11991 C CA . ALA B 1 550 ? 19.547 -12.047 19.797 1 91.75 550 ALA B CA 1
ATOM 11992 C C . ALA B 1 550 ? 21.031 -12.383 19.688 1 91.75 550 ALA B C 1
ATOM 11994 O O . ALA B 1 550 ? 21.812 -11.641 19.078 1 91.75 550 ALA B O 1
ATOM 11995 N N . ALA B 1 551 ? 21.422 -13.477 20.297 1 92.81 551 ALA B N 1
ATOM 11996 C CA . ALA B 1 551 ? 22.812 -13.922 20.25 1 92.81 551 ALA B CA 1
ATOM 11997 C C . ALA B 1 551 ? 23.219 -14.273 18.812 1 92.81 551 ALA B C 1
ATOM 11999 O O . ALA B 1 551 ? 24.328 -13.945 18.391 1 92.81 551 ALA B O 1
ATOM 12000 N N . LEU B 1 552 ? 22.328 -14.93 18.109 1 94 552 LEU B N 1
ATOM 12001 C CA . LEU B 1 552 ? 22.609 -15.289 16.719 1 94 552 LEU B CA 1
ATOM 12002 C C . LEU B 1 552 ? 22.734 -14.039 15.859 1 94 552 LEU B C 1
ATOM 12004 O O . LEU B 1 552 ? 23.672 -13.938 15.055 1 94 552 LEU B O 1
ATOM 12008 N N . ASP B 1 553 ? 21.859 -13.086 16.062 1 91.38 553 ASP B N 1
ATOM 12009 C CA . ASP B 1 553 ? 21.875 -11.859 15.273 1 91.38 553 ASP B CA 1
ATOM 12010 C C . ASP B 1 553 ? 23.172 -11.078 15.492 1 91.38 553 ASP B C 1
ATOM 12012 O O . ASP B 1 553 ? 23.734 -10.523 14.547 1 91.38 553 ASP B O 1
ATOM 12016 N N . HIS B 1 554 ? 23.547 -11.062 16.734 1 90.38 554 HIS B N 1
ATOM 12017 C CA . HIS B 1 554 ? 24.766 -10.336 17.078 1 90.38 554 HIS B CA 1
ATOM 12018 C C . HIS B 1 554 ? 25.984 -10.961 16.422 1 90.38 554 HIS B C 1
ATOM 12020 O O . HIS B 1 554 ? 26.891 -10.242 15.969 1 90.38 554 HIS B O 1
ATOM 12026 N N . ARG B 1 555 ? 26 -12.227 16.328 1 92.38 555 ARG B N 1
ATOM 12027 C CA . ARG B 1 555 ? 27.156 -12.93 15.766 1 92.38 555 ARG B CA 1
ATOM 12028 C C . ARG B 1 555 ? 27.141 -12.867 14.242 1 92.38 555 ARG B C 1
ATOM 12030 O O . ARG B 1 555 ? 28.203 -12.883 13.609 1 92.38 555 ARG B O 1
ATOM 12037 N N . ILE B 1 556 ? 26 -12.953 13.625 1 94.06 556 ILE B N 1
ATOM 12038 C CA . ILE B 1 556 ? 25.891 -12.938 12.172 1 94.06 556 ILE B CA 1
ATOM 12039 C C . ILE B 1 556 ? 26.234 -11.547 11.641 1 94.06 556 ILE B C 1
ATOM 12041 O O . ILE B 1 556 ? 26.906 -11.414 10.617 1 94.06 556 ILE B O 1
ATOM 12045 N N . GLY B 1 557 ? 25.781 -10.453 12.344 1 89.5 557 GLY B N 1
ATOM 12046 C CA . GLY B 1 557 ? 26.094 -9.094 11.945 1 89.5 557 GLY B CA 1
ATOM 12047 C C . GLY B 1 557 ? 25.234 -8.578 10.812 1 89.5 557 GLY B C 1
ATOM 12048 O O . GLY B 1 557 ? 24.312 -9.266 10.359 1 89.5 557 GLY B O 1
ATOM 12049 N N . GLU B 1 558 ? 25.578 -7.383 10.266 1 90.38 558 GLU B N 1
ATOM 12050 C CA . GLU B 1 558 ? 24.797 -6.738 9.203 1 90.38 558 GLU B CA 1
ATOM 12051 C C . GLU B 1 558 ? 25.422 -6.984 7.836 1 90.38 558 GLU B C 1
ATOM 12053 O O . GLU B 1 558 ? 26.656 -7.094 7.719 1 90.38 558 GLU B O 1
ATOM 12058 N N . VAL B 1 559 ? 24.547 -7.145 6.863 1 93.25 559 VAL B N 1
ATOM 12059 C CA . VAL B 1 559 ? 25.047 -7.426 5.52 1 93.25 559 VAL B CA 1
ATOM 12060 C C . VAL B 1 559 ? 24.203 -6.68 4.492 1 93.25 559 VAL B C 1
ATOM 12062 O O . VAL B 1 559 ? 23.047 -6.336 4.762 1 93.25 559 VAL B O 1
ATOM 12065 N N . GLN B 1 560 ? 24.844 -6.332 3.322 1 93.88 560 GLN B N 1
ATOM 12066 C CA . GLN B 1 560 ? 24.109 -5.719 2.211 1 93.88 560 GLN B CA 1
ATOM 12067 C C . GLN B 1 560 ? 23.547 -6.777 1.275 1 93.88 560 GLN B C 1
ATOM 12069 O O . GLN B 1 560 ? 24.141 -7.836 1.087 1 93.88 560 GLN B O 1
ATOM 12074 N N . LEU B 1 561 ? 22.406 -6.551 0.627 1 95.25 561 LEU B N 1
ATOM 12075 C CA . LEU B 1 561 ? 21.703 -7.492 -0.23 1 95.25 561 LEU B CA 1
ATOM 12076 C C . LEU B 1 561 ? 22.609 -8.016 -1.334 1 95.25 561 LEU B C 1
ATOM 12078 O O . LEU B 1 561 ? 22.641 -9.219 -1.61 1 95.25 561 LEU B O 1
ATOM 12082 N N . PRO B 1 562 ? 23.453 -7.105 -2.014 1 95.12 562 PRO B N 1
ATOM 12083 C CA . PRO B 1 562 ? 24.344 -7.637 -3.057 1 95.12 562 PRO B CA 1
ATOM 12084 C C . PRO B 1 562 ? 25.281 -8.711 -2.535 1 95.12 562 PRO B C 1
ATOM 12086 O O . PRO B 1 562 ? 25.547 -9.695 -3.232 1 95.12 562 PRO B O 1
ATOM 12089 N N . GLU B 1 563 ? 25.75 -8.539 -1.326 1 95.5 563 GLU B N 1
ATOM 12090 C CA . GLU B 1 563 ? 26.641 -9.531 -0.727 1 95.5 563 GLU B CA 1
ATOM 12091 C C . GLU B 1 563 ? 25.891 -10.836 -0.459 1 95.5 563 GLU B C 1
ATOM 12093 O O . GLU B 1 563 ? 26.453 -11.922 -0.62 1 95.5 563 GLU B O 1
ATOM 12098 N N . VAL B 1 564 ? 24.672 -10.766 -0.024 1 96.94 564 VAL B N 1
ATOM 12099 C CA . VAL B 1 564 ? 23.844 -11.945 0.216 1 96.94 564 VAL B CA 1
ATOM 12100 C C . VAL B 1 564 ? 23.688 -12.734 -1.081 1 96.94 564 VAL B C 1
ATOM 12102 O O . VAL B 1 564 ? 23.828 -13.961 -1.093 1 96.94 564 VAL B O 1
ATOM 12105 N N . ILE B 1 565 ? 23.391 -12.055 -2.197 1 97.44 565 ILE B N 1
ATOM 12106 C CA . ILE B 1 565 ? 23.188 -12.68 -3.502 1 97.44 565 ILE B CA 1
ATOM 12107 C C . ILE B 1 565 ? 24.469 -13.367 -3.949 1 97.44 565 ILE B C 1
ATOM 12109 O O . ILE B 1 565 ? 24.453 -14.531 -4.367 1 97.44 565 ILE B O 1
ATOM 12113 N N . LEU B 1 566 ? 25.609 -12.672 -3.762 1 96.19 566 LEU B N 1
ATOM 12114 C CA . LEU B 1 566 ? 26.906 -13.211 -4.195 1 96.19 566 LEU B CA 1
ATOM 12115 C C . LEU B 1 566 ? 27.297 -14.414 -3.348 1 96.19 566 LEU B C 1
ATOM 12117 O O . LEU B 1 566 ? 27.797 -15.414 -3.875 1 96.19 566 LEU B O 1
ATOM 12121 N N . ALA B 1 567 ? 27.062 -14.266 -2.051 1 95.81 567 ALA B N 1
ATOM 12122 C CA . ALA B 1 567 ? 27.453 -15.328 -1.132 1 95.81 567 ALA B CA 1
ATOM 12123 C C . ALA B 1 567 ? 26.703 -16.625 -1.448 1 95.81 567 ALA B C 1
ATOM 12125 O O . ALA B 1 567 ? 27.297 -17.703 -1.427 1 95.81 567 ALA B O 1
ATOM 12126 N N . VAL B 1 568 ? 25.438 -16.562 -1.736 1 96.44 568 VAL B N 1
ATOM 12127 C CA . VAL B 1 568 ? 24.656 -17.75 -2.049 1 96.44 568 VAL B CA 1
ATOM 12128 C C . VAL B 1 568 ? 25.016 -18.266 -3.439 1 96.44 568 VAL B C 1
ATOM 12130 O O . VAL B 1 568 ? 25.125 -19.469 -3.652 1 96.44 568 VAL B O 1
ATOM 12133 N N . ASP B 1 569 ? 25.188 -17.328 -4.398 1 95.56 569 ASP B N 1
ATOM 12134 C CA . ASP B 1 569 ? 25.531 -17.734 -5.754 1 95.56 569 ASP B CA 1
ATOM 12135 C C . ASP B 1 569 ? 26.891 -18.453 -5.77 1 95.56 569 ASP B C 1
ATOM 12137 O O . ASP B 1 569 ? 27.109 -19.375 -6.566 1 95.56 569 ASP B O 1
ATOM 12141 N N . ALA B 1 570 ? 27.797 -17.984 -4.902 1 91.31 570 ALA B N 1
ATOM 12142 C CA . ALA B 1 570 ? 29.125 -18.578 -4.82 1 91.31 570 ALA B CA 1
ATOM 12143 C C . ALA B 1 570 ? 29.047 -20.047 -4.43 1 91.31 570 ALA B C 1
ATOM 12145 O O . ALA B 1 570 ? 29.906 -20.859 -4.824 1 91.31 570 ALA B O 1
ATOM 12146 N N . GLN B 1 571 ? 27.984 -20.391 -3.695 1 89 571 GLN B N 1
ATOM 12147 C CA . GLN B 1 571 ? 27.828 -21.766 -3.225 1 89 571 GLN B CA 1
ATOM 12148 C C . GLN B 1 571 ? 26.953 -22.578 -4.18 1 89 571 GLN B C 1
ATOM 12150 O O . GLN B 1 571 ? 27.156 -23.781 -4.332 1 89 571 GLN B O 1
ATOM 12155 N N . VAL B 1 572 ? 26 -21.938 -4.777 1 90.44 572 VAL B N 1
ATOM 12156 C CA . VAL B 1 572 ? 24.984 -22.641 -5.547 1 90.44 572 VAL B CA 1
ATOM 12157 C C . VAL B 1 572 ? 25.234 -22.453 -7.039 1 90.44 572 VAL B C 1
ATOM 12159 O O . VAL B 1 572 ? 24.906 -23.312 -7.852 1 90.44 572 VAL B O 1
ATOM 12162 N N . ARG B 1 573 ? 25.844 -21.312 -7.426 1 90.38 573 ARG B N 1
ATOM 12163 C CA . ARG B 1 573 ? 26.094 -20.906 -8.805 1 90.38 573 ARG B CA 1
ATOM 12164 C C . ARG B 1 573 ? 24.812 -20.875 -9.609 1 90.38 573 ARG B C 1
ATOM 12166 O O . ARG B 1 573 ? 24.719 -21.453 -10.688 1 90.38 573 ARG B O 1
ATOM 12173 N N . PHE B 1 574 ? 23.781 -20.266 -9.07 1 93.19 574 PHE B N 1
ATOM 12174 C CA . PHE B 1 574 ? 22.516 -20.172 -9.789 1 93.19 574 PHE B CA 1
ATOM 12175 C C . PHE B 1 574 ? 22.641 -19.234 -10.992 1 93.19 574 PHE B C 1
ATOM 12177 O O . PHE B 1 574 ? 21.828 -19.281 -11.914 1 93.19 574 PHE B O 1
ATOM 12184 N N . SER B 1 575 ? 23.688 -18.312 -11.008 1 92.38 575 SER B N 1
ATOM 12185 C CA . SER B 1 575 ? 23.953 -17.5 -12.195 1 92.38 575 SER B CA 1
ATOM 12186 C C . SER B 1 575 ? 24.312 -18.375 -13.391 1 92.38 575 SER B C 1
ATOM 12188 O O . SER B 1 575 ? 23.938 -18.078 -14.523 1 92.38 575 SER B O 1
ATOM 12190 N N . TRP B 1 576 ? 25.047 -19.484 -13.062 1 86.06 576 TRP B N 1
ATOM 12191 C CA . TRP B 1 576 ? 25.391 -20.422 -14.125 1 86.06 576 TRP B CA 1
ATOM 12192 C C . TRP B 1 576 ? 24.141 -21.078 -14.695 1 86.06 576 TRP B C 1
ATOM 12194 O O . TRP B 1 576 ? 24.062 -21.312 -15.906 1 86.06 576 TRP B O 1
ATOM 12204 N N . ILE B 1 577 ? 23.219 -21.391 -13.836 1 85.75 577 ILE B N 1
ATOM 12205 C CA . ILE B 1 577 ? 21.953 -22 -14.242 1 85.75 577 ILE B CA 1
ATOM 12206 C C . ILE B 1 577 ? 21.172 -21.031 -15.117 1 85.75 577 ILE B C 1
ATOM 12208 O O . ILE B 1 577 ? 20.625 -21.438 -16.141 1 85.75 577 ILE B O 1
ATOM 12212 N N . MET B 1 578 ? 21.203 -19.781 -14.781 1 87.94 578 MET B N 1
ATOM 12213 C CA . MET B 1 578 ? 20.469 -18.766 -15.523 1 87.94 578 MET B CA 1
ATOM 12214 C C . MET B 1 578 ? 21.062 -18.562 -16.906 1 87.94 578 MET B C 1
ATOM 12216 O O . MET B 1 578 ? 20.328 -18.328 -17.875 1 87.94 578 MET B O 1
ATOM 12220 N N . LEU B 1 579 ? 22.375 -18.688 -16.938 1 81.69 579 LEU B N 1
ATOM 12221 C CA . LEU B 1 579 ? 23.047 -18.438 -18.203 1 81.69 579 LEU B CA 1
ATOM 12222 C C . LEU B 1 579 ? 23.203 -19.734 -19 1 81.69 579 LEU B C 1
ATOM 12224 O O . LEU B 1 579 ? 23.422 -19.703 -20.203 1 81.69 579 LEU B O 1
ATOM 12228 N N . GLY B 1 580 ? 23.062 -20.938 -18.281 1 75.88 580 GLY B N 1
ATOM 12229 C CA . GLY B 1 580 ? 23.328 -22.234 -18.891 1 75.88 580 GLY B CA 1
ATOM 12230 C C . GLY B 1 580 ? 24.812 -22.531 -19.031 1 75.88 580 GLY B C 1
ATOM 12231 O O . GLY B 1 580 ? 25.203 -23.531 -19.625 1 75.88 580 GLY B O 1
ATOM 12232 N N . ARG B 1 581 ? 25.641 -21.562 -18.625 1 75.94 581 ARG B N 1
ATOM 12233 C CA . ARG B 1 581 ? 27.109 -21.609 -18.672 1 75.94 581 ARG B CA 1
ATOM 12234 C C . ARG B 1 581 ? 27.719 -20.688 -17.641 1 75.94 581 ARG B C 1
ATOM 12236 O O . ARG B 1 581 ? 27.016 -20 -16.906 1 75.94 581 ARG B O 1
ATOM 12243 N N . GLU B 1 582 ? 29.094 -20.75 -17.578 1 81.38 582 GLU B N 1
ATOM 12244 C CA . GLU B 1 582 ? 29.812 -19.797 -16.734 1 81.38 582 GLU B CA 1
ATOM 12245 C C . GLU B 1 582 ? 29.734 -18.391 -17.328 1 81.38 582 GLU B C 1
ATOM 12247 O O . GLU B 1 582 ? 29.75 -18.219 -18.547 1 81.38 582 GLU B O 1
ATOM 12252 N N . PRO B 1 583 ? 29.609 -17.406 -16.453 1 86.31 583 PRO B N 1
ATOM 12253 C CA . PRO B 1 583 ? 29.609 -16.031 -16.953 1 86.31 583 PRO B CA 1
ATOM 12254 C C . PRO B 1 583 ? 30.938 -15.648 -17.609 1 86.31 583 PRO B C 1
ATOM 12256 O O . PRO B 1 583 ? 32 -16.047 -17.141 1 86.31 583 PRO B O 1
ATOM 12259 N N . ARG B 1 584 ? 30.922 -14.812 -18.625 1 81.44 584 ARG B N 1
ATOM 12260 C CA . ARG B 1 584 ? 32.094 -14.414 -19.375 1 81.44 584 ARG B CA 1
ATOM 12261 C C . ARG B 1 584 ? 32.781 -13.195 -18.75 1 81.44 584 ARG B C 1
ATOM 12263 O O . ARG B 1 584 ? 33.969 -12.969 -18.953 1 81.44 584 ARG B O 1
ATOM 12270 N N . SER B 1 585 ? 31.969 -12.375 -18.094 1 85.5 585 SER B N 1
ATOM 12271 C CA . SER B 1 585 ? 32.469 -11.141 -17.516 1 85.5 585 SER B CA 1
ATOM 12272 C C . SER B 1 585 ? 31.688 -10.758 -16.25 1 85.5 585 SER B C 1
ATOM 12274 O O . SER B 1 585 ? 30.641 -11.336 -15.969 1 85.5 585 SER B O 1
ATOM 12276 N N . THR B 1 586 ? 32.312 -9.891 -15.555 1 89.44 586 THR B N 1
ATOM 12277 C CA . THR B 1 586 ? 31.656 -9.359 -14.367 1 89.44 586 THR B CA 1
ATOM 12278 C C . THR B 1 586 ? 30.359 -8.656 -14.75 1 89.44 586 THR B C 1
ATOM 12280 O O . THR B 1 586 ? 29.359 -8.742 -14.031 1 89.44 586 THR B O 1
ATOM 12283 N N . ASP B 1 587 ? 30.359 -7.996 -15.875 1 87.25 587 ASP B N 1
ATOM 12284 C CA . ASP B 1 587 ? 29.172 -7.273 -16.328 1 87.25 587 ASP B CA 1
ATOM 12285 C C . ASP B 1 587 ? 28.016 -8.234 -16.625 1 87.25 587 ASP B C 1
ATOM 12287 O O . ASP B 1 587 ? 26.859 -7.934 -16.312 1 87.25 587 ASP B O 1
ATOM 12291 N N . GLU B 1 588 ? 28.375 -9.289 -17.219 1 89.88 588 GLU B N 1
ATOM 12292 C CA . GLU B 1 588 ? 27.344 -10.289 -17.5 1 89.88 588 GLU B CA 1
ATOM 12293 C C . GLU B 1 588 ? 26.75 -10.867 -16.219 1 89.88 588 GLU B C 1
ATOM 12295 O O . GLU B 1 588 ? 25.547 -11.117 -16.156 1 89.88 588 GLU B O 1
ATOM 12300 N N . LEU B 1 589 ? 27.703 -11.133 -15.312 1 92.88 589 LEU B N 1
ATOM 12301 C CA . LEU B 1 589 ? 27.25 -11.625 -14.016 1 92.88 589 LEU B CA 1
ATOM 12302 C C . LEU B 1 589 ? 26.297 -10.633 -13.367 1 92.88 589 LEU B C 1
ATOM 12304 O O . LEU B 1 589 ? 25.234 -11.031 -12.859 1 92.88 589 LEU B O 1
ATOM 12308 N N . LEU B 1 590 ? 26.641 -9.359 -13.422 1 94.31 590 LEU B N 1
ATOM 12309 C CA . LEU B 1 590 ? 25.812 -8.32 -12.844 1 94.31 590 LEU B CA 1
ATOM 12310 C C . LEU B 1 590 ? 24.484 -8.219 -13.586 1 94.31 590 LEU B C 1
ATOM 12312 O O . LEU B 1 590 ? 23.453 -7.914 -12.977 1 94.31 590 LEU B O 1
ATOM 12316 N N . MET B 1 591 ? 24.5 -8.492 -14.844 1 93.62 591 MET B N 1
ATOM 12317 C CA . MET B 1 591 ? 23.281 -8.477 -15.633 1 93.62 591 MET B CA 1
ATOM 12318 C C . MET B 1 591 ? 22.312 -9.547 -15.148 1 93.62 591 MET B C 1
ATOM 12320 O O . MET B 1 591 ? 21.094 -9.312 -15.078 1 93.62 591 MET B O 1
ATOM 12324 N N . VAL B 1 592 ? 22.844 -10.688 -14.781 1 93.62 592 VAL B N 1
ATOM 12325 C CA . VAL B 1 592 ? 22 -11.766 -14.281 1 93.62 592 VAL B CA 1
ATOM 12326 C C . VAL B 1 592 ? 21.312 -11.328 -12.984 1 93.62 592 VAL B C 1
ATOM 12328 O O . VAL B 1 592 ? 20.109 -11.477 -12.828 1 93.62 592 VAL B O 1
ATOM 12331 N N . TYR B 1 593 ? 22.141 -10.758 -12.125 1 96.56 593 TYR B N 1
ATOM 12332 C CA . TYR B 1 593 ? 21.609 -10.32 -10.844 1 96.56 593 TYR B CA 1
ATOM 12333 C C . TYR B 1 593 ? 20.562 -9.219 -11.039 1 96.56 593 TYR B C 1
ATOM 12335 O O . TYR B 1 593 ? 19.5 -9.242 -10.414 1 96.56 593 TYR B O 1
ATOM 12343 N N . ALA B 1 594 ? 20.875 -8.297 -11.938 1 95.25 594 ALA B N 1
ATOM 12344 C CA . ALA B 1 594 ? 19.969 -7.18 -12.203 1 95.25 594 ALA B CA 1
ATOM 12345 C C . ALA B 1 594 ? 18.656 -7.668 -12.812 1 95.25 594 ALA B C 1
ATOM 12347 O O . ALA B 1 594 ? 17.594 -7.129 -12.516 1 95.25 594 ALA B O 1
ATOM 12348 N N . GLY B 1 595 ? 18.75 -8.617 -13.68 1 94.19 595 GLY B N 1
ATOM 12349 C CA . GLY B 1 595 ? 17.547 -9.188 -14.266 1 94.19 595 GLY B CA 1
ATOM 12350 C C . GLY B 1 595 ? 16.641 -9.844 -13.242 1 94.19 595 GLY B C 1
ATOM 12351 O O . GLY B 1 595 ? 15.414 -9.664 -13.289 1 94.19 595 GLY B O 1
ATOM 12352 N N . ILE B 1 596 ? 17.25 -10.586 -12.352 1 95.19 596 ILE B N 1
ATOM 12353 C CA . ILE B 1 596 ? 16.484 -11.234 -11.281 1 95.19 596 ILE B CA 1
ATOM 12354 C C . ILE B 1 596 ? 15.836 -10.172 -10.398 1 95.19 596 ILE B C 1
ATOM 12356 O O . ILE B 1 596 ? 14.656 -10.281 -10.055 1 95.19 596 ILE B O 1
ATOM 12360 N N . MET B 1 597 ? 16.562 -9.133 -10.102 1 95.25 597 MET B N 1
ATOM 12361 C CA . MET B 1 597 ? 16.078 -8.07 -9.227 1 95.25 597 MET B CA 1
ATOM 12362 C C . MET B 1 597 ? 14.969 -7.273 -9.906 1 95.25 597 MET B C 1
ATOM 12364 O O . MET B 1 597 ? 13.977 -6.906 -9.273 1 95.25 597 MET B O 1
ATOM 12368 N N . ALA B 1 598 ? 15.141 -7.008 -11.156 1 95 598 ALA B N 1
ATOM 12369 C CA . ALA B 1 598 ? 14.156 -6.211 -11.883 1 95 598 ALA B CA 1
ATOM 12370 C C . ALA B 1 598 ? 12.812 -6.934 -11.969 1 95 598 ALA B C 1
ATOM 12372 O O . ALA B 1 598 ? 11.758 -6.297 -11.984 1 95 598 ALA B O 1
ATOM 12373 N N . HIS B 1 599 ? 12.844 -8.234 -11.961 1 94.62 599 HIS B N 1
ATOM 12374 C CA . HIS B 1 599 ? 11.617 -9.016 -11.906 1 94.62 599 HIS B CA 1
ATOM 12375 C C . HIS B 1 599 ? 11.148 -9.227 -10.469 1 94.62 599 HIS B C 1
ATOM 12377 O O . HIS B 1 599 ? 9.953 -9.203 -10.188 1 94.62 599 HIS B O 1
ATOM 12383 N N . GLY B 1 600 ? 12.07 -9.453 -9.625 1 95.06 600 GLY B N 1
ATOM 12384 C CA . GLY B 1 600 ? 11.781 -9.914 -8.273 1 95.06 600 GLY B CA 1
ATOM 12385 C C . GLY B 1 600 ? 11.484 -8.781 -7.316 1 95.06 600 GLY B C 1
ATOM 12386 O O . GLY B 1 600 ? 11.086 -9.016 -6.172 1 95.06 600 GLY B O 1
ATOM 12387 N N . THR B 1 601 ? 11.68 -7.566 -7.719 1 93.81 601 THR B N 1
ATOM 12388 C CA . THR B 1 601 ? 11.344 -6.387 -6.926 1 93.81 601 THR B CA 1
ATOM 12389 C C . THR B 1 601 ? 10.438 -5.445 -7.715 1 93.81 601 THR B C 1
ATOM 12391 O O . THR B 1 601 ? 10.078 -5.73 -8.859 1 93.81 601 THR B O 1
ATOM 12394 N N . SER B 1 602 ? 10.062 -4.355 -7.074 1 89.81 602 SER B N 1
ATOM 12395 C CA . SER B 1 602 ? 9.172 -3.408 -7.738 1 89.81 602 SER B CA 1
ATOM 12396 C C . SER B 1 602 ? 9.953 -2.396 -8.562 1 89.81 602 SER B C 1
ATOM 12398 O O . SER B 1 602 ? 9.375 -1.46 -9.125 1 89.81 602 SER B O 1
ATOM 12400 N N . LEU B 1 603 ? 11.258 -2.611 -8.727 1 90.38 603 LEU B N 1
ATOM 12401 C CA . LEU B 1 603 ? 12.102 -1.679 -9.469 1 90.38 603 LEU B CA 1
ATOM 12402 C C . LEU B 1 603 ? 11.961 -1.896 -10.977 1 90.38 603 LEU B C 1
ATOM 12404 O O . LEU B 1 603 ? 11.922 -3.037 -11.438 1 90.38 603 LEU B O 1
ATOM 12408 N N . THR B 1 604 ? 11.812 -0.799 -11.703 1 90.44 604 THR B N 1
ATOM 12409 C CA . THR B 1 604 ? 11.891 -0.866 -13.156 1 90.44 604 THR B CA 1
ATOM 12410 C C . THR B 1 604 ? 13.336 -1.047 -13.617 1 90.44 604 THR B C 1
ATOM 12412 O O . THR B 1 604 ? 14.266 -0.885 -12.82 1 90.44 604 THR B O 1
ATOM 12415 N N . ALA B 1 605 ? 13.477 -1.381 -14.852 1 92.12 605 ALA B N 1
ATOM 12416 C CA . ALA B 1 605 ? 14.82 -1.521 -15.398 1 92.12 605 ALA B CA 1
ATOM 12417 C C . ALA B 1 605 ? 15.617 -0.229 -15.242 1 92.12 605 ALA B C 1
ATOM 12419 O O . ALA B 1 605 ? 16.812 -0.261 -14.93 1 92.12 605 ALA B O 1
ATOM 12420 N N . VAL B 1 606 ? 14.977 0.917 -15.398 1 90.44 606 VAL B N 1
ATOM 12421 C CA . VAL B 1 606 ? 15.625 2.223 -15.297 1 90.44 606 VAL B CA 1
ATOM 12422 C C . VAL B 1 606 ? 16.031 2.48 -13.852 1 90.44 606 VAL B C 1
ATOM 12424 O O . VAL B 1 606 ? 17.141 2.965 -13.594 1 90.44 606 VAL B O 1
ATOM 12427 N N . GLU B 1 607 ? 15.203 2.156 -12.914 1 90.19 607 GLU B N 1
ATOM 12428 C CA . GLU B 1 607 ? 15.508 2.342 -11.492 1 90.19 607 GLU B CA 1
ATOM 12429 C C . GLU B 1 607 ? 16.641 1.427 -11.055 1 90.19 607 GLU B C 1
ATOM 12431 O O . GLU B 1 607 ? 17.5 1.833 -10.266 1 90.19 607 GLU B O 1
ATOM 12436 N N . CYS B 1 608 ? 16.578 0.177 -11.523 1 92.5 608 CYS B N 1
ATOM 12437 C CA . CYS B 1 608 ? 17.656 -0.756 -11.203 1 92.5 608 CYS B CA 1
ATOM 12438 C C . CYS B 1 608 ? 19 -0.241 -11.719 1 92.5 608 CYS B C 1
ATOM 12440 O O . CYS B 1 608 ? 20.016 -0.388 -11.047 1 92.5 608 CYS B O 1
ATOM 12442 N N . ALA B 1 609 ? 18.969 0.335 -12.906 1 92.06 609 ALA B N 1
ATOM 12443 C CA . ALA B 1 609 ? 20.203 0.862 -13.492 1 92.06 609 ALA B CA 1
ATOM 12444 C C . ALA B 1 609 ? 20.766 2.01 -12.648 1 92.06 609 ALA B C 1
ATOM 12446 O O . ALA B 1 609 ? 21.984 2.178 -12.547 1 92.06 609 ALA B O 1
ATOM 12447 N N . ARG B 1 610 ? 19.875 2.795 -12.047 1 91.12 610 ARG B N 1
ATOM 12448 C CA . ARG B 1 610 ? 20.312 3.891 -11.188 1 91.12 610 ARG B CA 1
ATOM 12449 C C . ARG B 1 610 ? 20.953 3.359 -9.898 1 91.12 610 ARG B C 1
ATOM 12451 O O . ARG B 1 610 ? 21.812 4.008 -9.32 1 91.12 610 ARG B O 1
ATOM 12458 N N . MET B 1 611 ? 20.531 2.182 -9.445 1 93.69 611 MET B N 1
ATOM 12459 C CA . MET B 1 611 ? 21.031 1.581 -8.211 1 93.69 611 MET B CA 1
ATOM 12460 C C . MET B 1 611 ? 22.312 0.783 -8.484 1 93.69 611 MET B C 1
ATOM 12462 O O . MET B 1 611 ? 23.078 0.514 -7.566 1 93.69 611 MET B O 1
ATOM 12466 N N . ILE B 1 612 ? 22.453 0.331 -9.727 1 93.06 612 ILE B N 1
ATOM 12467 C CA . ILE B 1 612 ? 23.641 -0.375 -10.18 1 93.06 612 ILE B CA 1
ATOM 12468 C C . ILE B 1 612 ? 24.281 0.39 -11.336 1 93.06 612 ILE B C 1
ATOM 12470 O O . ILE B 1 612 ? 24.203 -0.03 -12.492 1 93.06 612 ILE B O 1
ATOM 12474 N N . PRO B 1 613 ? 25.078 1.416 -11.016 1 86.38 613 PRO B N 1
ATOM 12475 C CA . PRO B 1 613 ? 25.547 2.371 -12.023 1 86.38 613 PRO B CA 1
ATOM 12476 C C . PRO B 1 613 ? 26.422 1.718 -13.094 1 86.38 613 PRO B C 1
ATOM 12478 O O . PRO B 1 613 ? 26.594 2.281 -14.172 1 86.38 613 PRO B O 1
ATOM 12481 N N . GLN B 1 614 ? 26.875 0.526 -12.945 1 88.5 614 GLN B N 1
ATOM 12482 C CA . GLN B 1 614 ? 27.719 -0.166 -13.914 1 88.5 614 GLN B CA 1
ATOM 12483 C C . GLN B 1 614 ? 26.906 -0.644 -15.109 1 88.5 614 GLN B C 1
ATOM 12485 O O . GLN B 1 614 ? 27.453 -0.926 -16.172 1 88.5 614 GLN B O 1
ATOM 12490 N N . LEU B 1 615 ? 25.609 -0.75 -14.961 1 92.56 615 LEU B N 1
ATOM 12491 C CA . LEU B 1 615 ? 24.766 -1.311 -16.016 1 92.56 615 LEU B CA 1
ATOM 12492 C C . LEU B 1 615 ? 23.812 -0.252 -16.562 1 92.56 615 LEU B C 1
ATOM 12494 O O . LEU B 1 615 ? 23.438 0.686 -15.859 1 92.56 615 LEU B O 1
ATOM 12498 N N . SER B 1 616 ? 23.469 -0.404 -17.812 1 91.56 616 SER B N 1
ATOM 12499 C CA . SER B 1 616 ? 22.469 0.462 -18.438 1 91.56 616 SER B CA 1
ATOM 12500 C C . SER B 1 616 ? 21.078 -0.148 -18.359 1 91.56 616 SER B C 1
ATOM 12502 O O . SER B 1 616 ? 20.922 -1.355 -18.141 1 91.56 616 SER B O 1
ATOM 12504 N N . ALA B 1 617 ? 20.062 0.689 -18.516 1 91.19 617 ALA B N 1
ATOM 12505 C CA . ALA B 1 617 ? 18.688 0.219 -18.484 1 91.19 617 ALA B CA 1
ATOM 12506 C C . ALA B 1 617 ? 18.406 -0.758 -19.625 1 91.19 617 ALA B C 1
ATOM 12508 O O . ALA B 1 617 ? 17.656 -1.72 -19.469 1 91.19 617 ALA B O 1
ATOM 12509 N N . THR B 1 618 ? 19.016 -0.552 -20.734 1 90.12 618 THR B N 1
ATOM 12510 C CA . THR B 1 618 ? 18.828 -1.408 -21.906 1 90.12 618 THR B CA 1
ATOM 12511 C C . THR B 1 618 ? 19.391 -2.803 -21.641 1 90.12 618 THR B C 1
ATOM 12513 O O . THR B 1 618 ? 18.766 -3.805 -22 1 90.12 618 THR B O 1
ATOM 12516 N N . SER B 1 6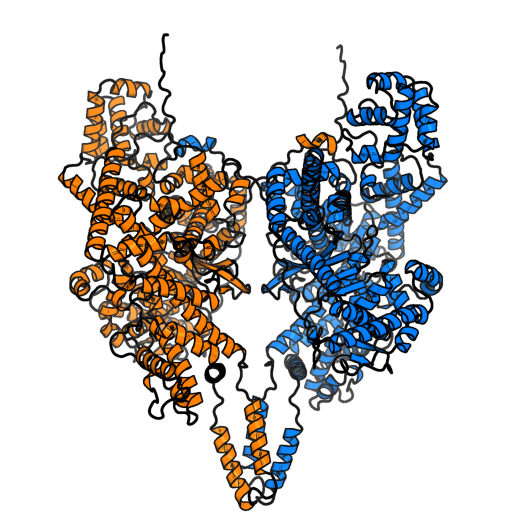19 ? 20.531 -2.799 -21.031 1 91.19 619 SER B N 1
ATOM 12517 C CA . SER B 1 619 ? 21.141 -4.082 -20.703 1 91.19 619 SER B CA 1
ATOM 12518 C C . SER B 1 619 ? 20.297 -4.867 -19.719 1 91.19 619 SER B C 1
ATOM 12520 O O . SER B 1 619 ? 20.172 -6.09 -19.828 1 91.19 619 SER B O 1
ATOM 12522 N N . ILE B 1 620 ? 19.719 -4.191 -18.812 1 93.12 620 ILE B N 1
ATOM 12523 C CA . ILE B 1 620 ? 18.906 -4.855 -17.797 1 93.12 620 ILE B CA 1
ATOM 12524 C C . ILE B 1 620 ? 17.625 -5.387 -18.438 1 93.12 620 ILE B C 1
ATOM 12526 O O . ILE B 1 620 ? 17.156 -6.469 -18.078 1 93.12 620 ILE B O 1
ATOM 12530 N N . ARG B 1 621 ? 17.078 -4.652 -19.375 1 89.38 621 ARG B N 1
ATOM 12531 C CA . ARG B 1 621 ? 15.906 -5.129 -20.094 1 89.38 621 ARG B CA 1
ATOM 12532 C C . ARG B 1 621 ? 16.219 -6.402 -20.875 1 89.38 621 ARG B C 1
ATOM 12534 O O . ARG B 1 621 ? 15.375 -7.301 -20.969 1 89.38 621 ARG B O 1
ATOM 12541 N N . GLN B 1 622 ? 17.359 -6.383 -21.375 1 84.12 622 GLN B N 1
ATOM 12542 C CA . GLN B 1 622 ? 17.797 -7.586 -22.078 1 84.12 622 GLN B CA 1
ATOM 12543 C C . GLN B 1 622 ? 17.922 -8.766 -21.125 1 84.12 622 GLN B C 1
ATOM 12545 O O . GLN B 1 622 ? 17.484 -9.883 -21.453 1 84.12 622 GLN B O 1
ATOM 12550 N N . ALA B 1 623 ? 18.484 -8.531 -20.016 1 89.25 623 ALA B N 1
ATOM 12551 C CA . ALA B 1 623 ? 18.625 -9.578 -19 1 89.25 623 ALA B CA 1
ATOM 12552 C C . ALA B 1 623 ? 17.25 -10.07 -18.547 1 89.25 623 ALA B C 1
ATOM 12554 O O . ALA B 1 623 ? 17.078 -11.258 -18.25 1 89.25 623 ALA B O 1
ATOM 12555 N N . MET B 1 624 ? 16.312 -9.188 -18.453 1 89.5 624 MET B N 1
ATOM 12556 C CA . MET B 1 624 ? 14.961 -9.547 -18.047 1 89.5 624 MET B CA 1
ATOM 12557 C C . MET B 1 624 ? 14.32 -10.492 -19.078 1 89.5 624 MET B C 1
ATOM 12559 O O . MET B 1 624 ? 13.633 -11.445 -18.703 1 89.5 624 MET B O 1
ATOM 12563 N N . ARG B 1 625 ? 14.562 -10.25 -20.266 1 79.69 625 ARG B N 1
ATOM 12564 C CA . ARG B 1 625 ? 14.016 -11.094 -21.328 1 79.69 625 ARG B CA 1
ATOM 12565 C C . ARG B 1 625 ? 14.594 -12.508 -21.266 1 79.69 625 ARG B C 1
ATOM 12567 O O . ARG B 1 625 ? 13.867 -13.484 -21.422 1 79.69 625 ARG B O 1
ATOM 12574 N N . TRP B 1 626 ? 15.898 -12.492 -21 1 75.56 626 TRP B N 1
ATOM 12575 C CA . TRP B 1 626 ? 16.547 -13.789 -20.891 1 75.56 626 TRP B CA 1
ATOM 12576 C C . TRP B 1 626 ? 16.016 -14.562 -19.672 1 75.56 626 TRP B C 1
ATOM 12578 O O . TRP B 1 626 ? 15.828 -15.773 -19.734 1 75.56 626 TRP B O 1
ATOM 12588 N N . ALA B 1 627 ? 15.75 -13.867 -18.672 1 80.69 627 ALA B N 1
ATOM 12589 C CA . ALA B 1 627 ? 15.336 -14.492 -17.422 1 80.69 627 ALA B CA 1
ATOM 12590 C C . ALA B 1 627 ? 13.914 -15.031 -17.516 1 80.69 627 ALA B C 1
ATOM 12592 O O . ALA B 1 627 ? 13.539 -15.961 -16.797 1 80.69 627 ALA B O 1
ATOM 12593 N N . ARG B 1 628 ? 13.148 -14.469 -18.375 1 77.31 628 ARG B N 1
ATOM 12594 C CA . ARG B 1 628 ? 11.742 -14.828 -18.5 1 77.31 628 ARG B CA 1
ATOM 12595 C C . ARG B 1 628 ? 11.594 -16.219 -19.125 1 77.31 628 ARG B C 1
ATOM 12597 O O . ARG B 1 628 ? 10.531 -16.828 -19.016 1 77.31 628 ARG B O 1
ATOM 12604 N N . ASP B 1 629 ? 12.617 -16.578 -19.812 1 69.31 629 ASP B N 1
ATOM 12605 C CA . ASP B 1 629 ? 12.492 -17.938 -20.328 1 69.31 629 ASP B CA 1
ATOM 12606 C C . ASP B 1 629 ? 12.156 -18.922 -19.203 1 69.31 629 ASP B C 1
ATOM 12608 O O . ASP B 1 629 ? 12.812 -18.922 -18.156 1 69.31 629 ASP B O 1
ATOM 12612 N N . GLU B 1 630 ? 11.125 -19.594 -19.453 1 61.03 630 GLU B N 1
ATOM 12613 C CA . GLU B 1 630 ? 10.484 -20.438 -18.453 1 61.03 630 GLU B CA 1
ATOM 12614 C C . GLU B 1 630 ? 11.414 -21.547 -18 1 61.03 630 GLU B C 1
ATOM 12616 O O . GLU B 1 630 ? 12.352 -21.922 -18.703 1 61.03 630 GLU B O 1
ATOM 12621 N N . ARG B 1 631 ? 11.758 -21.719 -16.703 1 71.31 631 ARG B N 1
ATOM 12622 C CA . ARG B 1 631 ? 12.336 -22.859 -16 1 71.31 631 ARG B CA 1
ATOM 12623 C C . ARG B 1 631 ? 13.703 -22.531 -15.43 1 71.31 631 ARG B C 1
ATOM 12625 O O . ARG B 1 631 ? 14.172 -23.172 -14.492 1 71.31 631 ARG B O 1
ATOM 12632 N N . ARG B 1 632 ? 14.219 -21.391 -16.156 1 82.69 632 ARG B N 1
ATOM 12633 C CA . ARG B 1 632 ? 15.516 -21.062 -15.586 1 82.69 632 ARG B CA 1
ATOM 12634 C C . ARG B 1 632 ? 15.375 -20.531 -14.156 1 82.69 632 ARG B C 1
ATOM 12636 O O . ARG B 1 632 ? 16.109 -20.953 -13.266 1 82.69 632 ARG B O 1
ATOM 12643 N N . LEU B 1 633 ? 14.477 -19.656 -14.031 1 90.19 633 LEU B N 1
ATOM 12644 C CA . LEU B 1 633 ? 14.25 -19.094 -12.703 1 90.19 633 LEU B CA 1
ATOM 12645 C C . LEU B 1 633 ? 13.781 -20.172 -11.734 1 90.19 633 LEU B C 1
ATOM 12647 O O . LEU B 1 633 ? 14.219 -20.203 -10.578 1 90.19 633 LEU B O 1
ATOM 12651 N N . SER B 1 634 ? 12.945 -21.094 -12.258 1 86.81 634 SER B N 1
ATOM 12652 C CA . SER B 1 634 ? 12.445 -22.172 -11.414 1 86.81 634 SER B CA 1
ATOM 12653 C C . SER B 1 634 ? 13.57 -23.125 -11.023 1 86.81 634 SER B C 1
ATOM 12655 O O . SER B 1 634 ? 13.625 -23.594 -9.883 1 86.81 634 SER B O 1
ATOM 12657 N N . GLN B 1 635 ? 14.445 -23.375 -11.961 1 85.88 635 GLN B N 1
ATOM 12658 C CA . GLN B 1 635 ? 15.586 -24.25 -11.688 1 85.88 635 GLN B CA 1
ATOM 12659 C C . GLN B 1 635 ? 16.531 -23.609 -10.688 1 85.88 635 GLN B C 1
ATOM 12661 O O . GLN B 1 635 ? 17.062 -24.281 -9.797 1 85.88 635 GLN B O 1
ATOM 12666 N N . ALA B 1 636 ? 16.734 -22.328 -10.938 1 91.69 636 ALA B N 1
ATOM 12667 C CA . ALA B 1 636 ? 17.594 -21.609 -9.992 1 91.69 636 ALA B CA 1
ATOM 12668 C C . ALA B 1 636 ? 16.984 -21.641 -8.586 1 91.69 636 ALA B C 1
ATOM 12670 O O . ALA B 1 636 ? 17.703 -21.828 -7.602 1 91.69 636 ALA B O 1
ATOM 12671 N N . CYS B 1 637 ? 15.734 -21.484 -8.492 1 92.19 637 CYS B N 1
ATOM 12672 C CA . CYS B 1 637 ? 15.023 -21.516 -7.219 1 92.19 637 CYS B CA 1
ATOM 12673 C C . CYS B 1 637 ? 15.18 -22.859 -6.539 1 92.19 637 CYS B C 1
ATOM 12675 O O . CYS B 1 637 ? 15.414 -22.938 -5.328 1 92.19 637 CYS B O 1
ATOM 12677 N N . GLN B 1 638 ? 15.086 -23.891 -7.297 1 89.88 638 GLN B N 1
ATOM 12678 C CA . GLN B 1 638 ? 15.211 -25.25 -6.77 1 89.88 638 GLN B CA 1
ATOM 12679 C C . GLN B 1 638 ? 16.625 -25.516 -6.258 1 89.88 638 GLN B C 1
ATOM 12681 O O . GLN B 1 638 ? 16.812 -26.172 -5.227 1 89.88 638 GLN B O 1
ATOM 12686 N N . ALA B 1 639 ? 17.594 -25.016 -7.008 1 90.75 639 ALA B N 1
ATOM 12687 C CA . ALA B 1 639 ? 18.984 -25.203 -6.598 1 90.75 639 ALA B CA 1
ATOM 12688 C C . ALA B 1 639 ? 19.25 -24.516 -5.258 1 90.75 639 ALA B C 1
ATOM 12690 O O . ALA B 1 639 ? 19.938 -25.062 -4.402 1 90.75 639 ALA B O 1
ATOM 12691 N N . VAL B 1 640 ? 18.719 -23.344 -5.098 1 95.44 640 VAL B N 1
ATOM 12692 C CA . VAL B 1 640 ? 18.906 -22.594 -3.854 1 95.44 640 VAL B CA 1
ATOM 12693 C C . VAL B 1 640 ? 18.188 -23.312 -2.713 1 95.44 640 VAL B C 1
ATOM 12695 O O . VAL B 1 640 ? 18.688 -23.375 -1.594 1 95.44 640 VAL B O 1
ATOM 12698 N N . LEU B 1 641 ? 17.031 -23.828 -3.006 1 93.75 641 LEU B N 1
ATOM 12699 C CA . LEU B 1 641 ? 16.266 -24.578 -2.002 1 93.75 641 LEU B CA 1
ATOM 12700 C C . LEU B 1 641 ? 17.031 -25.812 -1.539 1 93.75 641 LEU B C 1
ATOM 12702 O O . LEU B 1 641 ? 17.078 -26.109 -0.344 1 93.75 641 LEU B O 1
ATOM 12706 N N . GLU B 1 642 ? 17.625 -26.484 -2.441 1 90.81 642 GLU B N 1
ATOM 12707 C CA . GLU B 1 642 ? 18.406 -27.672 -2.104 1 90.81 642 GLU B CA 1
ATOM 12708 C C . GLU B 1 642 ? 19.609 -27.312 -1.225 1 90.81 642 GLU B C 1
ATOM 12710 O O . GLU B 1 642 ? 19.938 -28.031 -0.287 1 90.81 642 GLU B O 1
ATOM 12715 N N . PHE B 1 643 ? 20.25 -26.25 -1.574 1 93.19 643 PHE B N 1
ATOM 12716 C CA . PHE B 1 643 ? 21.359 -25.766 -0.763 1 93.19 643 PHE B CA 1
ATOM 12717 C C . PHE B 1 643 ? 20.906 -25.516 0.669 1 93.19 643 PHE B C 1
ATOM 12719 O O . PHE B 1 643 ? 21.594 -25.891 1.62 1 93.19 643 PHE B O 1
ATOM 12726 N N . MET B 1 644 ? 19.781 -24.875 0.812 1 94.69 644 MET B N 1
ATOM 12727 C CA . MET B 1 644 ? 19.219 -24.562 2.129 1 94.69 644 MET B CA 1
ATOM 12728 C C . MET B 1 644 ? 18.969 -25.844 2.916 1 94.69 644 MET B C 1
ATOM 12730 O O . MET B 1 644 ? 19.312 -25.938 4.094 1 94.69 644 MET B O 1
ATOM 12734 N N . GLN B 1 645 ? 18.453 -26.875 2.281 1 91.06 645 GLN B N 1
ATOM 12735 C CA . GLN B 1 645 ? 18 -28.094 2.939 1 91.06 645 GLN B CA 1
ATOM 12736 C C . GLN B 1 645 ? 19.172 -28.984 3.309 1 91.06 645 GLN B C 1
ATOM 12738 O O . GLN B 1 645 ? 19.047 -29.891 4.137 1 91.06 645 GLN B O 1
ATOM 12743 N N . ARG B 1 646 ? 20.344 -28.734 2.77 1 89.19 646 ARG B N 1
ATOM 12744 C CA . ARG B 1 646 ? 21.516 -29.547 3.045 1 89.19 646 ARG B CA 1
ATOM 12745 C C . ARG B 1 646 ? 22.078 -29.266 4.434 1 89.19 646 ARG B C 1
ATOM 12747 O O . ARG B 1 646 ? 22.812 -30.078 5 1 89.19 646 ARG B O 1
ATOM 12754 N N . HIS B 1 647 ? 21.703 -28.156 4.977 1 94.19 647 HIS B N 1
ATOM 12755 C CA . HIS B 1 647 ? 22.219 -27.766 6.285 1 94.19 647 HIS B CA 1
ATOM 12756 C C . HIS B 1 647 ? 21.484 -28.5 7.402 1 94.19 647 HIS B C 1
ATOM 12758 O O . HIS B 1 647 ? 20.25 -28.625 7.371 1 94.19 647 HIS B O 1
ATOM 12764 N N . PRO B 1 648 ? 22.219 -29.016 8.375 1 93.94 648 PRO B N 1
ATOM 12765 C CA . PRO B 1 648 ? 21.609 -29.75 9.484 1 93.94 648 PRO B CA 1
ATOM 12766 C C . PRO B 1 648 ? 20.531 -28.953 10.211 1 93.94 648 PRO B C 1
ATOM 12768 O O . PRO B 1 648 ? 19.547 -29.516 10.68 1 93.94 648 PRO B O 1
ATOM 12771 N N . ILE B 1 649 ? 20.672 -27.734 10.32 1 95.31 649 ILE B N 1
ATOM 12772 C CA . ILE B 1 649 ? 19.719 -26.891 11.023 1 95.31 649 ILE B CA 1
ATOM 12773 C C . ILE B 1 649 ? 18.344 -27.016 10.367 1 95.31 649 ILE B C 1
ATOM 12775 O O . ILE B 1 649 ? 17.312 -26.891 11.039 1 95.31 649 ILE B O 1
ATOM 12779 N N . ALA B 1 650 ? 18.297 -27.266 9.078 1 94.81 650 ALA B N 1
ATOM 12780 C CA . ALA B 1 650 ? 17.031 -27.359 8.352 1 94.81 650 ALA B CA 1
ATOM 12781 C C . ALA B 1 650 ? 16.172 -28.516 8.867 1 94.81 650 ALA B C 1
ATOM 12783 O O . ALA B 1 650 ? 14.945 -28.438 8.891 1 94.81 650 ALA B O 1
ATOM 12784 N N . ALA B 1 651 ? 16.797 -29.5 9.336 1 93.56 651 ALA B N 1
ATOM 12785 C CA . ALA B 1 651 ? 16.094 -30.688 9.828 1 93.56 651 ALA B CA 1
ATOM 12786 C C . ALA B 1 651 ? 15.406 -30.406 11.164 1 93.56 651 ALA B C 1
ATOM 12788 O O . ALA B 1 651 ? 14.453 -31.094 11.531 1 93.56 651 ALA B O 1
ATOM 12789 N N . THR B 1 652 ? 15.859 -29.438 11.82 1 94.75 652 THR B N 1
ATOM 12790 C CA . THR B 1 652 ? 15.305 -29.125 13.133 1 94.75 652 THR B CA 1
ATOM 12791 C C . THR B 1 652 ? 13.977 -28.391 12.992 1 94.75 652 THR B C 1
ATOM 12793 O O . THR B 1 652 ? 13.188 -28.328 13.938 1 94.75 652 THR B O 1
ATOM 12796 N N . TRP B 1 653 ? 13.688 -27.828 11.906 1 94.75 653 TRP B N 1
ATOM 12797 C CA . TRP B 1 653 ? 12.539 -26.938 11.742 1 94.75 653 TRP B CA 1
ATOM 12798 C C . TRP B 1 653 ? 11.25 -27.75 11.586 1 94.75 653 TRP B C 1
ATOM 12800 O O . TRP B 1 653 ? 10.195 -27.359 12.102 1 94.75 653 TRP B O 1
ATOM 12810 N N . GLY B 1 654 ? 11.305 -28.922 10.883 1 92.5 654 GLY B N 1
ATOM 12811 C CA . GLY B 1 654 ? 10.062 -29.641 10.703 1 92.5 654 GLY B CA 1
ATOM 12812 C C . GLY B 1 654 ? 10.219 -30.891 9.852 1 92.5 654 GLY B C 1
ATOM 12813 O O . GLY B 1 654 ? 11.32 -31.438 9.742 1 92.5 654 GLY B O 1
ATOM 12814 N N . ARG B 1 655 ? 9.016 -31.281 9.312 1 91.88 655 ARG B N 1
ATOM 12815 C CA . ARG B 1 655 ? 8.953 -32.5 8.492 1 91.88 655 ARG B CA 1
ATOM 12816 C C . ARG B 1 655 ? 9.32 -32.188 7.047 1 91.88 655 ARG B C 1
ATOM 12818 O O . ARG B 1 655 ? 9.039 -31.109 6.535 1 91.88 655 ARG B O 1
ATOM 12825 N N . SER B 1 656 ? 9.875 -33.156 6.344 1 89.69 656 SER B N 1
ATOM 12826 C CA . SER B 1 656 ? 10.281 -33 4.953 1 89.69 656 SER B CA 1
ATOM 12827 C C . SER B 1 656 ? 9.109 -33.188 4 1 89.69 656 SER B C 1
ATOM 12829 O O . SER B 1 656 ? 9.133 -32.719 2.865 1 89.69 656 SER B O 1
ATOM 12831 N N . ASP B 1 657 ? 8.016 -33.844 4.426 1 93.5 657 ASP B N 1
ATOM 12832 C CA . ASP B 1 657 ? 6.941 -34.219 3.512 1 93.5 657 ASP B CA 1
ATOM 12833 C C . ASP B 1 657 ? 5.699 -33.375 3.764 1 93.5 657 ASP B C 1
ATOM 12835 O O . ASP B 1 657 ? 4.602 -33.719 3.326 1 93.5 657 ASP B O 1
ATOM 12839 N N . LEU B 1 658 ? 5.836 -32.312 4.551 1 95.81 658 LEU B N 1
ATOM 12840 C CA . LEU B 1 658 ? 4.738 -31.406 4.855 1 95.81 658 LEU B CA 1
ATOM 12841 C C . LEU B 1 658 ? 4.988 -30.031 4.254 1 95.81 658 LEU B C 1
ATOM 12843 O O . LEU B 1 658 ? 6.117 -29.531 4.285 1 95.81 658 LEU B O 1
ATOM 12847 N N . ALA B 1 659 ? 4 -29.484 3.607 1 96.5 659 ALA B N 1
ATOM 12848 C CA . ALA B 1 659 ? 4.117 -28.172 3.004 1 96.5 659 ALA B CA 1
ATOM 12849 C C . ALA B 1 659 ? 2.826 -27.375 3.18 1 96.5 659 ALA B C 1
ATOM 12851 O O . ALA B 1 659 ? 1.809 -27.906 3.615 1 96.5 659 ALA B O 1
ATOM 12852 N N . SER B 1 660 ? 2.881 -26.156 2.996 1 97.06 660 SER B N 1
ATOM 12853 C CA . SER B 1 660 ? 1.714 -25.281 2.99 1 97.06 660 SER B CA 1
ATOM 12854 C C . SER B 1 660 ? 1.663 -24.438 1.721 1 97.06 660 SER B C 1
ATOM 12856 O O . SER B 1 660 ? 2.68 -24.25 1.049 1 97.06 660 SER B O 1
ATOM 12858 N N . SER B 1 661 ? 0.499 -24.016 1.301 1 96.31 661 SER B N 1
ATOM 12859 C CA . SER B 1 661 ? 0.333 -23.141 0.15 1 96.31 661 SER B CA 1
ATOM 12860 C C . SER B 1 661 ? -0.66 -22.016 0.45 1 96.31 661 SER B C 1
ATOM 12862 O O . SER B 1 661 ? -1.606 -22.219 1.217 1 96.31 661 SER B O 1
ATOM 12864 N N . ASP B 1 662 ? -0.394 -20.875 -0.01 1 94.06 662 ASP B N 1
ATOM 12865 C CA . ASP B 1 662 ? -1.236 -19.703 0.213 1 94.06 662 ASP B CA 1
ATOM 12866 C C . ASP B 1 662 ? -1.016 -18.656 -0.873 1 94.06 662 ASP B C 1
ATOM 12868 O O . ASP B 1 662 ? -0.001 -18.672 -1.572 1 94.06 662 ASP B O 1
ATOM 12872 N N . MET B 1 663 ? -2.012 -17.828 -1.042 1 94.44 663 MET B N 1
ATOM 12873 C CA . MET B 1 663 ? -1.945 -16.75 -2.039 1 94.44 663 MET B CA 1
ATOM 12874 C C . MET B 1 663 ? -1.549 -15.43 -1.395 1 94.44 663 MET B C 1
ATOM 12876 O O . MET B 1 663 ? -2.004 -15.109 -0.296 1 94.44 663 MET B O 1
ATOM 12880 N N . MET B 1 664 ? -0.688 -14.711 -2 1 94.56 664 MET B N 1
ATOM 12881 C CA . MET B 1 664 ? -0.347 -13.344 -1.62 1 94.56 664 MET B CA 1
ATOM 12882 C C . MET B 1 664 ? -0.877 -12.344 -2.645 1 94.56 664 MET B C 1
ATOM 12884 O O . MET B 1 664 ? -0.652 -12.508 -3.846 1 94.56 664 MET B O 1
ATOM 12888 N N . SER B 1 665 ? -1.664 -11.352 -2.207 1 94.25 665 SER B N 1
ATOM 12889 C CA . SER B 1 665 ? -2.197 -10.312 -3.088 1 94.25 665 SER B CA 1
ATOM 12890 C C . SER B 1 665 ? -1.156 -9.234 -3.369 1 94.25 665 SER B C 1
ATOM 12892 O O . SER B 1 665 ? -0.541 -8.703 -2.443 1 94.25 665 SER B O 1
ATOM 12894 N N . MET B 1 666 ? -0.86 -9.023 -4.586 1 94.56 666 MET B N 1
ATOM 12895 C CA . MET B 1 666 ? 0.07 -7.977 -5.008 1 94.56 666 MET B CA 1
ATOM 12896 C C . MET B 1 666 ? -0.669 -6.836 -5.699 1 94.56 666 MET B C 1
ATOM 12898 O O . MET B 1 666 ? -1.383 -7.055 -6.68 1 94.56 666 MET B O 1
ATOM 12902 N N . GLU B 1 667 ? -0.491 -5.617 -5.199 1 92.06 667 GLU B N 1
ATOM 12903 C CA . GLU B 1 667 ? -1.189 -4.457 -5.746 1 92.06 667 GLU B CA 1
ATOM 12904 C C . GLU B 1 667 ? -0.689 -4.121 -7.148 1 92.06 667 GLU B C 1
ATOM 12906 O O . GLU B 1 667 ? 0.506 -4.234 -7.43 1 92.06 667 GLU B O 1
ATOM 12911 N N . THR B 1 668 ? -1.552 -3.822 -8.07 1 93.38 668 THR B N 1
ATOM 12912 C CA . THR B 1 668 ? -1.275 -3.344 -9.414 1 93.38 668 THR B CA 1
ATOM 12913 C C . THR B 1 668 ? -2.219 -2.203 -9.789 1 93.38 668 THR B C 1
ATOM 12915 O O . THR B 1 668 ? -2.689 -1.47 -8.914 1 93.38 668 THR B O 1
ATOM 12918 N N . THR B 1 669 ? -2.373 -1.885 -11.07 1 90.06 669 THR B N 1
ATOM 12919 C CA . THR B 1 669 ? -3.234 -0.792 -11.508 1 90.06 669 THR B CA 1
ATOM 12920 C C . THR B 1 669 ? -4.484 -1.331 -12.195 1 90.06 669 THR B C 1
ATOM 12922 O O . THR B 1 669 ? -4.566 -2.521 -12.508 1 90.06 669 THR B O 1
ATOM 12925 N N . LYS B 1 670 ? -5.43 -0.5 -12.375 1 88.56 670 LYS B N 1
ATOM 12926 C CA . LYS B 1 670 ? -6.656 -0.865 -13.078 1 88.56 670 LYS B CA 1
ATOM 12927 C C . LYS B 1 670 ? -6.395 -1.122 -14.555 1 88.56 670 LYS B C 1
ATOM 12929 O O . LYS B 1 670 ? -7.23 -1.703 -15.25 1 88.56 670 LYS B O 1
ATOM 12934 N N . ARG B 1 671 ? -5.211 -0.794 -15.016 1 88.81 671 ARG B N 1
ATOM 12935 C CA . ARG B 1 671 ? -4.84 -0.995 -16.406 1 88.81 671 ARG B CA 1
ATOM 12936 C C . ARG B 1 671 ? -4.324 -2.41 -16.641 1 88.81 671 ARG B C 1
ATOM 12938 O O . ARG B 1 671 ? -3.49 -2.639 -17.516 1 88.81 671 ARG B O 1
ATOM 12945 N N . VAL B 1 672 ? -4.57 -3.301 -15.805 1 92.12 672 VAL B N 1
ATOM 12946 C CA . VAL B 1 672 ? -4.355 -4.738 -15.945 1 92.12 672 VAL B CA 1
ATOM 12947 C C . VAL B 1 672 ? -5.699 -5.461 -15.992 1 92.12 672 VAL B C 1
ATOM 12949 O O . VAL B 1 672 ? -6.465 -5.418 -15.023 1 92.12 672 VAL B O 1
ATOM 12952 N N . TRP B 1 673 ? -5.965 -6.055 -17.047 1 92.56 673 TRP B N 1
ATOM 12953 C CA . TRP B 1 673 ? -7.297 -6.578 -17.312 1 92.56 673 TRP B CA 1
ATOM 12954 C C . TRP B 1 673 ? -7.637 -7.715 -16.359 1 92.56 673 TRP B C 1
ATOM 12956 O O . TRP B 1 673 ? -8.812 -7.965 -16.078 1 92.56 673 TRP B O 1
ATOM 12966 N N . GLN B 1 674 ? -6.664 -8.367 -15.781 1 92.5 674 GLN B N 1
ATOM 12967 C CA . GLN B 1 674 ? -6.91 -9.492 -14.883 1 92.5 674 GLN B CA 1
ATOM 12968 C C . GLN B 1 674 ? -6.98 -9.031 -13.43 1 92.5 674 GLN B C 1
ATOM 12970 O O . GLN B 1 674 ? -7.25 -9.836 -12.539 1 92.5 674 GLN B O 1
ATOM 12975 N N . ALA B 1 675 ? -6.684 -7.809 -13.188 1 93.5 675 ALA B N 1
ATOM 12976 C CA . ALA B 1 675 ? -6.676 -7.281 -11.82 1 93.5 675 ALA B CA 1
ATOM 12977 C C . ALA B 1 675 ? -8.07 -7.32 -11.211 1 93.5 675 ALA B C 1
ATOM 12979 O O . ALA B 1 675 ? -9.062 -7.055 -11.891 1 93.5 675 ALA B O 1
ATOM 12980 N N . ARG B 1 676 ? -8.172 -7.812 -10 1 93.88 676 ARG B N 1
ATOM 12981 C CA . ARG B 1 676 ? -9.406 -7.801 -9.219 1 93.88 676 ARG B CA 1
ATOM 12982 C C . ARG B 1 676 ? -9.25 -6.93 -7.977 1 93.88 676 ARG B C 1
ATOM 12984 O O . ARG B 1 676 ? -8.133 -6.633 -7.551 1 93.88 676 ARG B O 1
ATOM 12991 N N . LEU B 1 677 ? -10.367 -6.484 -7.43 1 90.69 677 LEU B N 1
ATOM 12992 C CA . LEU B 1 677 ? -10.312 -5.707 -6.195 1 90.69 677 LEU B CA 1
ATOM 12993 C C . LEU B 1 677 ? -10.023 -6.609 -5 1 90.69 677 LEU B C 1
ATOM 12995 O O . LEU B 1 677 ? -10.727 -7.598 -4.777 1 90.69 677 LEU B O 1
ATOM 12999 N N . ASP B 1 678 ? -8.969 -6.312 -4.309 1 91.44 678 ASP B N 1
ATOM 13000 C CA . ASP B 1 678 ? -8.664 -7.023 -3.068 1 91.44 678 ASP B CA 1
ATOM 13001 C C . ASP B 1 678 ? -9.734 -6.762 -2.01 1 91.44 678 ASP B C 1
ATOM 13003 O O . ASP B 1 678 ? -9.977 -5.613 -1.635 1 91.44 678 ASP B O 1
ATOM 13007 N N . PRO B 1 679 ? -10.359 -7.727 -1.537 1 84.62 679 PRO B N 1
ATOM 13008 C CA . PRO B 1 679 ? -11.453 -7.52 -0.586 1 84.62 679 PRO B CA 1
ATOM 13009 C C . PRO B 1 679 ? -10.992 -6.844 0.705 1 84.62 679 PRO B C 1
ATOM 13011 O O . PRO B 1 679 ? -11.781 -6.176 1.372 1 84.62 679 PRO B O 1
ATOM 13014 N N . ARG B 1 680 ? -9.844 -7.004 1.082 1 81.56 680 ARG B N 1
ATOM 13015 C CA . ARG B 1 680 ? -9.359 -6.438 2.334 1 81.56 680 ARG B CA 1
ATOM 13016 C C . ARG B 1 680 ? -8.93 -4.984 2.15 1 81.56 680 ARG B C 1
ATOM 13018 O O . ARG B 1 680 ? -9.227 -4.133 2.99 1 81.56 680 ARG B O 1
ATOM 13025 N N . ARG B 1 681 ? -8.25 -4.711 0.974 1 85.44 681 ARG B N 1
ATOM 13026 C CA . ARG B 1 681 ? -7.648 -3.393 0.801 1 85.44 681 ARG B CA 1
ATOM 13027 C C . ARG B 1 681 ? -8.398 -2.582 -0.251 1 85.44 681 ARG B C 1
ATOM 13029 O O . ARG B 1 681 ? -8.234 -1.363 -0.338 1 85.44 681 ARG B O 1
ATOM 13036 N N . ASN B 1 682 ? -9.258 -3.129 -1.005 1 88.31 682 ASN B N 1
ATOM 13037 C CA . ASN B 1 682 ? -10.039 -2.471 -2.047 1 88.31 682 ASN B CA 1
ATOM 13038 C C . ASN B 1 682 ? -9.141 -1.864 -3.121 1 88.31 682 ASN B C 1
ATOM 13040 O O . ASN B 1 682 ? -9.375 -0.741 -3.57 1 88.31 682 ASN B O 1
ATOM 13044 N N . THR B 1 683 ? -8.016 -2.492 -3.377 1 88.81 683 THR B N 1
ATOM 13045 C CA . THR B 1 683 ? -7.086 -2.07 -4.418 1 88.81 683 THR B CA 1
ATOM 13046 C C . THR B 1 683 ? -7.023 -3.105 -5.539 1 88.81 683 THR B C 1
ATOM 13048 O O . THR B 1 683 ? -7.148 -4.305 -5.289 1 88.81 683 THR B O 1
ATOM 13051 N N . PRO B 1 684 ? -6.914 -2.609 -6.801 1 93.12 684 PRO B N 1
ATOM 13052 C CA . PRO B 1 684 ? -6.691 -3.592 -7.863 1 93.12 684 PRO B CA 1
ATOM 13053 C C . PRO B 1 684 ? -5.438 -4.43 -7.641 1 93.12 684 PRO B C 1
ATOM 13055 O O . PRO B 1 684 ? -4.359 -3.879 -7.391 1 93.12 684 PRO B O 1
ATOM 13058 N N . SER B 1 685 ? -5.578 -5.707 -7.598 1 95.06 685 SER B N 1
ATOM 13059 C CA . SER B 1 685 ? -4.465 -6.578 -7.23 1 95.06 685 SER B CA 1
ATOM 13060 C C . SER B 1 685 ? -4.48 -7.871 -8.039 1 95.06 685 SER B C 1
ATOM 13062 O O . SER B 1 685 ? -5.5 -8.219 -8.641 1 95.06 685 SER B O 1
ATOM 13064 N N . ILE B 1 686 ? -3.361 -8.477 -8.203 1 94.56 686 ILE B N 1
ATOM 13065 C CA . ILE B 1 686 ? -3.162 -9.812 -8.758 1 94.56 686 ILE B CA 1
ATOM 13066 C C . ILE B 1 686 ? -2.453 -10.695 -7.73 1 94.56 686 ILE B C 1
ATOM 13068 O O . ILE B 1 686 ? -1.697 -10.195 -6.891 1 94.56 686 ILE B O 1
ATOM 13072 N N . GLY B 1 687 ? -2.77 -11.992 -7.73 1 94.38 687 GLY B N 1
ATOM 13073 C CA . GLY B 1 687 ? -2.232 -12.859 -6.695 1 94.38 687 GLY B CA 1
ATOM 13074 C C . GLY B 1 687 ? -1.074 -13.711 -7.172 1 94.38 687 GLY B C 1
ATOM 13075 O O . GLY B 1 687 ? -0.93 -13.953 -8.375 1 94.38 687 GLY B O 1
ATOM 13076 N N . ILE B 1 688 ? -0.185 -14.078 -6.273 1 96.06 688 ILE B N 1
ATOM 13077 C CA . ILE B 1 688 ? 0.833 -15.109 -6.449 1 96.06 688 ILE B CA 1
ATOM 13078 C C . ILE B 1 688 ? 0.586 -16.25 -5.465 1 96.06 688 ILE B C 1
ATOM 13080 O O . ILE B 1 688 ? 0.491 -16.031 -4.254 1 96.06 688 ILE B O 1
ATOM 13084 N N . TYR B 1 689 ? 0.396 -17.391 -5.996 1 96.62 689 TYR B N 1
ATOM 13085 C CA . TYR B 1 689 ? 0.181 -18.578 -5.176 1 96.62 689 TYR B CA 1
ATOM 13086 C C . TYR B 1 689 ? 1.485 -19.344 -4.961 1 96.62 689 TYR B C 1
ATOM 13088 O O . TYR B 1 689 ? 2.127 -19.766 -5.922 1 96.62 689 TYR B O 1
ATOM 13096 N N . SER B 1 690 ? 1.877 -19.484 -3.695 1 96.69 690 SER B N 1
ATOM 13097 C CA . SER B 1 690 ? 3.182 -20.062 -3.404 1 96.69 690 SER B CA 1
ATOM 13098 C C . SER B 1 690 ? 3.051 -21.297 -2.527 1 96.69 690 SER B C 1
ATOM 13100 O O . SER B 1 690 ? 2.074 -21.453 -1.787 1 96.69 690 SER B O 1
ATOM 13102 N N . HIS B 1 691 ? 3.973 -22.203 -2.646 1 96.69 691 HIS B N 1
ATOM 13103 C CA . HIS B 1 691 ? 4.102 -23.406 -1.836 1 96.69 691 HIS B CA 1
ATOM 13104 C C . HIS B 1 691 ? 5.375 -23.375 -0.995 1 96.69 691 HIS B C 1
ATOM 13106 O O . HIS B 1 691 ? 6.469 -23.156 -1.524 1 96.69 691 HIS B O 1
ATOM 13112 N N . VAL B 1 692 ? 5.234 -23.516 0.277 1 96.94 692 VAL B N 1
ATOM 13113 C CA . VAL B 1 692 ? 6.348 -23.406 1.216 1 96.94 692 VAL B CA 1
ATOM 13114 C C . VAL B 1 692 ? 6.48 -24.719 1.996 1 96.94 692 VAL B C 1
ATOM 13116 O O . VAL B 1 692 ? 5.492 -25.25 2.506 1 96.94 692 VAL B O 1
ATOM 13119 N N . LYS B 1 693 ? 7.656 -25.219 2.129 1 95.31 693 LYS B N 1
ATOM 13120 C CA . LYS B 1 693 ? 7.918 -26.438 2.895 1 95.31 693 LYS B CA 1
ATOM 13121 C C . LYS B 1 693 ? 7.883 -26.156 4.395 1 95.31 693 LYS B C 1
ATOM 13123 O O . LYS B 1 693 ? 8.086 -25.016 4.824 1 95.31 693 LYS B O 1
ATOM 13128 N N . ASP B 1 694 ? 7.652 -27.25 5.121 1 95.31 694 ASP B N 1
ATOM 13129 C CA . ASP B 1 694 ? 7.695 -27.141 6.578 1 95.31 694 ASP B CA 1
ATOM 13130 C C . ASP B 1 694 ? 9.102 -26.797 7.059 1 95.31 694 ASP B C 1
ATOM 13132 O O . ASP B 1 694 ? 9.273 -26.172 8.109 1 95.31 694 ASP B O 1
ATOM 13136 N N . ARG B 1 695 ? 10.117 -27.188 6.328 1 95.12 695 ARG B N 1
ATOM 13137 C CA . ARG B 1 695 ? 11.5 -26.828 6.609 1 95.12 695 ARG B CA 1
ATOM 13138 C C . ARG B 1 695 ? 11.883 -25.516 5.934 1 95.12 695 ARG B C 1
ATOM 13140 O O . ARG B 1 695 ? 13.062 -25.25 5.715 1 95.12 695 ARG B O 1
ATOM 13147 N N . TRP B 1 696 ? 10.93 -24.797 5.598 1 95.75 696 TRP B N 1
ATOM 13148 C CA . TRP B 1 696 ? 11.039 -23.484 4.984 1 95.75 696 TRP B CA 1
ATOM 13149 C C . TRP B 1 696 ? 11.477 -23.594 3.527 1 95.75 696 TRP B C 1
ATOM 13151 O O . TRP B 1 696 ? 11.883 -24.672 3.076 1 95.75 696 TRP B O 1
ATOM 13161 N N . GLY B 1 697 ? 11.383 -22.531 2.783 1 95.31 697 GLY B N 1
ATOM 13162 C CA . GLY B 1 697 ? 11.742 -22.5 1.375 1 95.31 697 GLY B CA 1
ATOM 13163 C C . GLY B 1 697 ? 10.547 -22.625 0.449 1 95.31 697 GLY B C 1
ATOM 13164 O O . GLY B 1 697 ? 9.602 -23.359 0.74 1 95.31 697 GLY B O 1
ATOM 13165 N N . ILE B 1 698 ? 10.586 -21.938 -0.646 1 96.75 698 ILE B N 1
ATOM 13166 C CA . ILE B 1 698 ? 9.531 -21.953 -1.656 1 96.75 698 ILE B CA 1
ATOM 13167 C C . ILE B 1 698 ? 9.906 -22.922 -2.773 1 96.75 698 ILE B C 1
ATOM 13169 O O . ILE B 1 698 ? 10.992 -22.828 -3.355 1 96.75 698 ILE B O 1
ATOM 13173 N N . PHE B 1 699 ? 9.07 -23.828 -3.102 1 94.38 699 PHE B N 1
ATOM 13174 C CA . PHE B 1 699 ? 9.453 -24.766 -4.152 1 94.38 699 PHE B CA 1
ATOM 13175 C C . PHE B 1 699 ? 8.594 -24.562 -5.398 1 94.38 699 PHE B C 1
ATOM 13177 O O . PHE B 1 699 ? 8.914 -25.078 -6.469 1 94.38 699 PHE B O 1
ATOM 13184 N N . HIS B 1 700 ? 7.512 -23.766 -5.25 1 93.81 700 HIS B N 1
ATOM 13185 C CA . HIS B 1 700 ? 6.684 -23.469 -6.41 1 93.81 700 HIS B CA 1
ATOM 13186 C C . HIS B 1 700 ? 5.918 -22.156 -6.215 1 93.81 700 HIS B C 1
ATOM 13188 O O . HIS B 1 700 ? 5.527 -21.828 -5.09 1 93.81 700 HIS B O 1
ATOM 13194 N N . ALA B 1 701 ? 5.75 -21.406 -7.246 1 94.31 701 ALA B N 1
ATOM 13195 C CA . ALA B 1 701 ? 4.941 -20.188 -7.238 1 94.31 701 ALA B CA 1
ATOM 13196 C C . ALA B 1 701 ? 4.332 -19.938 -8.617 1 94.31 701 ALA B C 1
ATOM 13198 O O . ALA B 1 701 ? 4.977 -20.172 -9.641 1 94.31 701 ALA B O 1
ATOM 13199 N N . GLN B 1 702 ? 3.117 -19.438 -8.641 1 93.81 702 GLN B N 1
ATOM 13200 C CA . GLN B 1 702 ? 2.492 -19.094 -9.906 1 93.81 702 GLN B CA 1
ATOM 13201 C C . GLN B 1 702 ? 1.499 -17.953 -9.742 1 93.81 702 GLN B C 1
ATOM 13203 O O . GLN B 1 702 ? 0.974 -17.734 -8.648 1 93.81 702 GLN B O 1
ATOM 13208 N N . PRO B 1 703 ? 1.297 -17.188 -10.836 1 93.5 703 PRO B N 1
ATOM 13209 C CA . PRO B 1 703 ? 0.286 -16.125 -10.789 1 93.5 703 PRO B CA 1
ATOM 13210 C C . PRO B 1 703 ? -1.127 -16.672 -10.586 1 93.5 703 PRO B C 1
ATOM 13212 O O . PRO B 1 703 ? -1.424 -17.797 -10.992 1 93.5 703 PRO B O 1
ATOM 13215 N N . PHE B 1 704 ? -1.916 -15.922 -9.961 1 92.94 704 PHE B N 1
ATOM 13216 C CA . PHE B 1 704 ? -3.279 -16.344 -9.664 1 92.94 704 PHE B CA 1
ATOM 13217 C C . PHE B 1 704 ? -4.223 -15.141 -9.641 1 92.94 704 PHE B C 1
ATOM 13219 O O . PHE B 1 704 ? -3.859 -14.062 -9.156 1 92.94 704 PHE B O 1
ATOM 13226 N N . VAL B 1 705 ? -5.398 -15.305 -10.273 1 91.56 705 VAL B N 1
ATOM 13227 C CA . VAL B 1 705 ? -6.422 -14.258 -10.266 1 91.56 705 VAL B CA 1
ATOM 13228 C C . VAL B 1 705 ? -7.195 -14.305 -8.945 1 91.56 705 VAL B C 1
ATOM 13230 O O . VAL B 1 705 ? -7.672 -15.367 -8.539 1 91.56 705 VAL B O 1
ATOM 13233 N N . LEU B 1 706 ? -7.402 -13.195 -8.336 1 91.44 706 LEU B N 1
ATOM 13234 C CA . LEU B 1 706 ? -8.07 -13.109 -7.039 1 91.44 706 LEU B CA 1
ATOM 13235 C C . LEU B 1 706 ? -9.531 -13.539 -7.152 1 91.44 706 LEU B C 1
ATOM 13237 O O . LEU B 1 706 ? -10.141 -13.383 -8.211 1 91.44 706 LEU B O 1
ATOM 13241 N N . ASN B 1 707 ? -10.086 -14.047 -6.094 1 85.88 707 ASN B N 1
ATOM 13242 C CA . ASN B 1 707 ? -11.492 -14.406 -5.918 1 85.88 707 ASN B CA 1
ATOM 13243 C C . ASN B 1 707 ? -11.852 -15.664 -6.703 1 85.88 707 ASN B C 1
ATOM 13245 O O . ASN B 1 707 ? -13.031 -15.93 -6.949 1 85.88 707 ASN B O 1
ATOM 13249 N N . GLU B 1 708 ? -10.898 -16.344 -7.246 1 88.31 708 GLU B N 1
ATOM 13250 C CA . GLU B 1 708 ? -11.102 -17.672 -7.832 1 88.31 708 GLU B CA 1
ATOM 13251 C C . GLU B 1 708 ? -10.711 -18.766 -6.852 1 88.31 708 GLU B C 1
ATOM 13253 O O . GLU B 1 708 ? -10.023 -18.516 -5.859 1 88.31 708 GLU B O 1
ATOM 13258 N N . ARG B 1 709 ? -11.242 -19.922 -7.129 1 88.62 709 ARG B N 1
ATOM 13259 C CA . ARG B 1 709 ? -10.914 -21.031 -6.242 1 88.62 709 ARG B CA 1
ATOM 13260 C C . ARG B 1 709 ? -9.445 -21.422 -6.371 1 88.62 709 ARG B C 1
ATOM 13262 O O . ARG B 1 709 ? -8.898 -21.422 -7.477 1 88.62 709 ARG B O 1
ATOM 13269 N N . GLN B 1 710 ? -8.859 -21.797 -5.305 1 93.94 710 GLN B N 1
ATOM 13270 C CA . GLN B 1 710 ? -7.41 -21.984 -5.254 1 93.94 710 GLN B CA 1
ATOM 13271 C C . GLN B 1 710 ? -7.043 -23.453 -5.211 1 93.94 710 GLN B C 1
ATOM 13273 O O . GLN B 1 710 ? -5.863 -23.812 -5.215 1 93.94 710 GLN B O 1
ATOM 13278 N N . ALA B 1 711 ? -8.016 -24.312 -5.258 1 95.25 711 ALA B N 1
ATOM 13279 C CA . ALA B 1 711 ? -7.738 -25.734 -5.078 1 95.25 711 ALA B CA 1
ATOM 13280 C C . ALA B 1 711 ? -6.902 -26.281 -6.23 1 95.25 711 ALA B C 1
ATOM 13282 O O . ALA B 1 711 ? -5.984 -27.078 -6.02 1 95.25 711 ALA B O 1
ATOM 13283 N N . GLY B 1 712 ? -7.219 -25.875 -7.441 1 95.06 712 GLY B N 1
ATOM 13284 C CA . GLY B 1 712 ? -6.469 -26.344 -8.594 1 95.06 712 GLY B CA 1
ATOM 13285 C C . GLY B 1 712 ? -5.004 -25.953 -8.555 1 95.06 712 GLY B C 1
ATOM 13286 O O . GLY B 1 712 ? -4.129 -26.797 -8.797 1 95.06 712 GLY B O 1
ATOM 13287 N N . VAL B 1 713 ? -4.734 -24.75 -8.18 1 95.12 713 VAL B N 1
ATOM 13288 C CA . VAL B 1 713 ? -3.361 -24.266 -8.141 1 95.12 713 VAL B CA 1
ATOM 13289 C C . VAL B 1 713 ? -2.619 -24.922 -6.973 1 95.12 713 VAL B C 1
ATOM 13291 O O . VAL B 1 713 ? -1.402 -25.109 -7.035 1 95.12 713 VAL B O 1
ATOM 13294 N N . ALA B 1 714 ? -3.293 -25.188 -5.906 1 96.69 714 ALA B N 1
ATOM 13295 C CA . ALA B 1 714 ? -2.689 -25.875 -4.762 1 96.69 714 ALA B CA 1
ATOM 13296 C C . ALA B 1 714 ? -2.166 -27.25 -5.16 1 96.69 714 ALA B C 1
ATOM 13298 O O . ALA B 1 714 ? -1.047 -27.625 -4.801 1 96.69 714 ALA B O 1
ATOM 13299 N N . ILE B 1 715 ? -2.977 -27.922 -5.902 1 96.38 715 ILE B N 1
ATOM 13300 C CA . ILE B 1 715 ? -2.605 -29.266 -6.316 1 96.38 715 ILE B CA 1
ATOM 13301 C C . ILE B 1 715 ? -1.504 -29.203 -7.371 1 96.38 715 ILE B C 1
ATOM 13303 O O . ILE B 1 715 ? -0.558 -29.984 -7.34 1 96.38 715 ILE B O 1
ATOM 13307 N N . GLU B 1 716 ? -1.622 -28.266 -8.258 1 94.25 716 GLU B N 1
ATOM 13308 C CA . GLU B 1 716 ? -0.671 -28.109 -9.359 1 94.25 716 GLU B CA 1
ATOM 13309 C C . GLU B 1 716 ? 0.752 -27.938 -8.836 1 94.25 716 GLU B C 1
ATOM 13311 O O . GLU B 1 716 ? 1.688 -28.562 -9.352 1 94.25 716 GLU B O 1
ATOM 13316 N N . GLY B 1 717 ? 0.963 -27.188 -7.848 1 92.56 717 GLY B N 1
ATOM 13317 C CA . GLY B 1 717 ? 2.287 -26.906 -7.312 1 92.56 717 GLY B CA 1
ATOM 13318 C C . GLY B 1 717 ? 2.961 -28.141 -6.734 1 92.56 717 GLY B C 1
ATOM 13319 O O . GLY B 1 717 ? 4.184 -28.281 -6.805 1 92.56 717 GLY B O 1
ATOM 13320 N N . VAL B 1 718 ? 2.219 -29.031 -6.203 1 93.19 718 VAL B N 1
ATOM 13321 C CA . VAL B 1 718 ? 2.768 -30.219 -5.574 1 93.19 718 VAL B CA 1
ATOM 13322 C C . VAL B 1 718 ? 3.174 -31.234 -6.648 1 93.19 718 VAL B C 1
ATOM 13324 O O . VAL B 1 718 ? 4.23 -31.859 -6.547 1 93.19 718 VAL B O 1
ATOM 13327 N N . ILE B 1 719 ? 2.375 -31.281 -7.652 1 89.56 719 ILE B N 1
ATOM 13328 C CA . ILE B 1 719 ? 2.582 -32.344 -8.641 1 89.56 719 ILE B CA 1
ATOM 13329 C C . ILE B 1 719 ? 3.719 -31.938 -9.586 1 89.56 719 ILE B C 1
ATOM 13331 O O . ILE B 1 719 ? 4.395 -32.812 -10.141 1 89.56 719 ILE B O 1
ATOM 13335 N N . ARG B 1 720 ? 3.949 -30.719 -9.742 1 82.31 720 ARG B N 1
ATOM 13336 C CA . ARG B 1 720 ? 4.965 -30.281 -10.695 1 82.31 720 ARG B CA 1
ATOM 13337 C C . ARG B 1 720 ? 6.352 -30.312 -10.062 1 82.31 720 ARG B C 1
ATOM 13339 O O . ARG B 1 720 ? 7.355 -30.094 -10.75 1 82.31 720 ARG B O 1
ATOM 13346 N N . GLN B 1 721 ? 6.363 -30.594 -8.82 1 77.19 721 GLN B N 1
ATOM 13347 C CA . GLN B 1 721 ? 7.652 -30.719 -8.156 1 77.19 721 GLN B CA 1
ATOM 13348 C C . GLN B 1 721 ? 8.125 -32.156 -8.148 1 77.19 721 GLN B C 1
ATOM 13350 O O . GLN B 1 721 ? 7.457 -33.031 -7.598 1 77.19 721 GLN B O 1
ATOM 13355 N N . GLU B 1 722 ? 9.117 -32.438 -8.883 1 63.03 722 GLU B N 1
ATOM 13356 C CA . GLU B 1 722 ? 9.555 -33.812 -9.062 1 63.03 722 GLU B CA 1
ATOM 13357 C C . GLU B 1 722 ? 10.508 -34.25 -7.949 1 63.03 722 GLU B C 1
ATOM 13359 O O . GLU B 1 722 ? 10.562 -35.438 -7.59 1 63.03 722 GLU B O 1
ATOM 13364 N N . LYS B 1 723 ? 11.133 -33.406 -7.348 1 64.12 723 LYS B N 1
ATOM 13365 C CA . LYS B 1 723 ? 12.25 -33.781 -6.484 1 64.12 723 LYS B CA 1
ATOM 13366 C C . LYS B 1 723 ? 11.812 -33.875 -5.027 1 64.12 723 LYS B C 1
ATOM 13368 O O . LYS B 1 723 ? 12.414 -34.594 -4.238 1 64.12 723 LYS B O 1
ATOM 13373 N N . LEU B 1 724 ? 10.781 -33.219 -4.781 1 70.44 724 LEU B N 1
ATOM 13374 C CA . LEU B 1 724 ? 10.383 -33.156 -3.379 1 70.44 724 LEU B CA 1
ATOM 13375 C C . LEU B 1 724 ? 9.055 -33.875 -3.158 1 70.44 724 LEU B C 1
ATOM 13377 O O . LEU B 1 724 ? 8.117 -33.688 -3.938 1 70.44 724 LEU B O 1
ATOM 13381 N N . GLU B 1 725 ? 9.156 -34.75 -2.277 1 81.56 725 GLU B N 1
ATOM 13382 C CA . GLU B 1 725 ? 7.934 -35.469 -1.949 1 81.56 725 GLU B CA 1
ATOM 13383 C C . GLU B 1 725 ? 7.105 -34.719 -0.909 1 81.56 725 GLU B C 1
ATOM 13385 O O . GLU B 1 725 ? 7.637 -34.25 0.108 1 81.56 725 GLU B O 1
ATOM 13390 N N . THR B 1 726 ? 5.84 -34.469 -1.206 1 90.81 726 THR B N 1
ATOM 13391 C CA . THR B 1 726 ? 4.883 -33.844 -0.295 1 90.81 726 THR B CA 1
ATOM 13392 C C . THR B 1 726 ? 3.705 -34.781 -0.035 1 90.81 726 THR B C 1
ATOM 13394 O O . THR B 1 726 ? 2.979 -35.156 -0.961 1 90.81 726 THR B O 1
ATOM 13397 N N . SER B 1 727 ? 3.549 -35.219 1.183 1 93.69 727 SER B N 1
ATOM 13398 C CA . SER B 1 727 ? 2.461 -36.125 1.525 1 93.69 727 SER B CA 1
ATOM 13399 C C . SER B 1 727 ? 1.23 -35.344 2.002 1 93.69 727 SER B C 1
ATOM 13401 O O . SER B 1 727 ? 0.102 -35.844 1.854 1 93.69 727 SER B O 1
ATOM 13403 N N . GLN B 1 728 ? 1.518 -34.25 2.584 1 96.5 728 GLN B N 1
ATOM 13404 C CA . GLN B 1 728 ? 0.423 -33.438 3.09 1 96.5 728 GLN B CA 1
ATOM 13405 C C . GLN B 1 728 ? 0.622 -31.969 2.723 1 96.5 728 GLN B C 1
ATOM 13407 O O . GLN B 1 728 ? 1.742 -31.453 2.773 1 96.5 728 GLN B O 1
ATOM 13412 N N . LEU B 1 729 ? -0.412 -31.359 2.25 1 97.25 729 LEU B N 1
ATOM 13413 C CA . LEU B 1 729 ? -0.393 -29.953 1.908 1 97.25 729 LEU B CA 1
ATOM 13414 C C . LEU B 1 729 ? -1.434 -29.172 2.717 1 97.25 729 LEU B C 1
ATOM 13416 O O . LEU B 1 729 ? -2.635 -29.422 2.586 1 97.25 729 LEU B O 1
ATOM 13420 N N . ALA B 1 730 ? -1.006 -28.328 3.588 1 97.75 730 ALA B N 1
ATOM 13421 C CA . ALA B 1 730 ? -1.914 -27.484 4.352 1 97.75 730 ALA B CA 1
ATOM 13422 C C . ALA B 1 730 ? -2.367 -26.281 3.52 1 97.75 730 ALA B C 1
ATOM 13424 O O . ALA B 1 730 ? -1.547 -25.609 2.885 1 97.75 730 ALA B O 1
ATOM 13425 N N . VAL B 1 731 ? -3.682 -26.031 3.42 1 96.69 731 VAL B N 1
ATOM 13426 C CA . VAL B 1 731 ? -4.234 -24.922 2.654 1 96.69 731 VAL B CA 1
ATOM 13427 C C . VAL B 1 731 ? -5.266 -24.172 3.498 1 96.69 731 VAL B C 1
ATOM 13429 O O . VAL B 1 731 ? -5.711 -24.672 4.531 1 96.69 731 VAL B O 1
ATOM 13432 N N . ASP B 1 732 ? -5.59 -22.984 3.139 1 92.19 732 ASP B N 1
ATOM 13433 C CA . ASP B 1 732 ? -6.68 -22.25 3.775 1 92.19 732 ASP B CA 1
ATOM 13434 C C . ASP B 1 732 ? -8.031 -22.672 3.205 1 92.19 732 ASP B C 1
ATOM 13436 O O . ASP B 1 732 ? -8.109 -23.594 2.387 1 92.19 732 ASP B O 1
ATOM 13440 N N . THR B 1 733 ? -9.031 -22.062 3.621 1 91 733 THR B N 1
ATOM 13441 C CA . THR B 1 733 ? -10.391 -22.438 3.26 1 91 733 THR B CA 1
ATOM 13442 C C . THR B 1 733 ? -10.602 -22.328 1.753 1 91 733 THR B C 1
ATOM 13444 O O . THR B 1 733 ? -11.312 -23.141 1.16 1 91 733 THR B O 1
ATOM 13447 N N . HIS B 1 734 ? -9.961 -21.469 1.08 1 90.5 734 HIS B N 1
ATOM 13448 C CA . HIS B 1 734 ? -10.172 -21.234 -0.344 1 90.5 734 HIS B CA 1
ATOM 13449 C C . HIS B 1 734 ? -9.438 -22.281 -1.188 1 90.5 734 HIS B C 1
ATOM 13451 O O . HIS B 1 734 ? -9.727 -22.438 -2.375 1 90.5 734 HIS B O 1
ATOM 13457 N N . GLY B 1 735 ? -8.5 -22.938 -0.596 1 92.56 735 GLY B N 1
ATOM 13458 C CA . GLY B 1 735 ? -7.711 -23.922 -1.322 1 92.56 735 GLY B CA 1
ATOM 13459 C C . GLY B 1 735 ? -8.328 -25.312 -1.304 1 92.56 735 GLY B C 1
ATOM 13460 O O . GLY B 1 735 ? -7.707 -26.281 -1.736 1 92.56 735 GLY B O 1
ATOM 13461 N N . TYR B 1 736 ? -9.57 -25.297 -0.894 1 91.75 736 TYR B N 1
ATOM 13462 C CA . TYR B 1 736 ? -10.203 -26.594 -0.674 1 91.75 736 TYR B CA 1
ATOM 13463 C C . TYR B 1 736 ? -11.547 -26.672 -1.389 1 91.75 736 TYR B C 1
ATOM 13465 O O . TYR B 1 736 ? -12.258 -25.672 -1.509 1 91.75 736 TYR B O 1
ATOM 13473 N N . THR B 1 737 ? -11.852 -27.812 -1.964 1 95.19 737 THR B N 1
ATOM 13474 C CA . THR B 1 737 ? -13.164 -28.328 -2.342 1 95.19 737 THR B CA 1
ATOM 13475 C C . THR B 1 737 ? -13.227 -29.844 -2.109 1 95.19 737 THR B C 1
ATOM 13477 O O . THR B 1 737 ? -12.188 -30.5 -1.992 1 95.19 737 THR B O 1
ATOM 13480 N N . ASP B 1 738 ? -14.414 -30.375 -1.948 1 96 738 ASP B N 1
ATOM 13481 C CA . ASP B 1 738 ? -14.531 -31.812 -1.762 1 96 738 ASP B CA 1
ATOM 13482 C C . ASP B 1 738 ? -13.914 -32.562 -2.939 1 96 738 ASP B C 1
ATOM 13484 O O . ASP B 1 738 ? -13.18 -33.531 -2.746 1 96 738 ASP B O 1
ATOM 13488 N N . PHE B 1 739 ? -14.18 -32.125 -4.105 1 97.38 739 PHE B N 1
ATOM 13489 C CA . PHE B 1 739 ? -13.633 -32.75 -5.293 1 97.38 739 PHE B CA 1
ATOM 13490 C C . PHE B 1 739 ? -12.109 -32.688 -5.301 1 97.38 739 PHE B C 1
ATOM 13492 O O . PHE B 1 739 ? -11.43 -33.656 -5.66 1 97.38 739 PHE B O 1
ATOM 13499 N N . ALA B 1 740 ? -11.578 -31.547 -4.938 1 97.5 740 ALA B N 1
ATOM 13500 C CA . ALA B 1 740 ? -10.125 -31.359 -4.914 1 97.5 740 ALA B CA 1
ATOM 13501 C C . ALA B 1 740 ? -9.469 -32.312 -3.92 1 97.5 740 ALA B C 1
ATOM 13503 O O . ALA B 1 740 ? -8.359 -32.812 -4.156 1 97.5 740 ALA B O 1
ATOM 13504 N N . MET B 1 741 ? -10.086 -32.5 -2.814 1 97.12 741 MET B N 1
ATOM 13505 C CA . MET B 1 741 ? -9.555 -33.438 -1.81 1 97.12 741 MET B CA 1
ATOM 13506 C C . MET B 1 741 ? -9.453 -34.844 -2.361 1 97.12 741 MET B C 1
ATOM 13508 O O . MET B 1 741 ? -8.469 -35.531 -2.107 1 97.12 741 MET B O 1
ATOM 13512 N N . SER B 1 742 ? -10.5 -35.25 -3.037 1 97.81 742 SER B N 1
ATOM 13513 C CA . SER B 1 742 ? -10.477 -36.562 -3.668 1 97.81 742 SER B CA 1
ATOM 13514 C C . SER B 1 742 ? -9.383 -36.656 -4.719 1 97.81 742 SER B C 1
ATOM 13516 O O . SER B 1 742 ? -8.625 -37.625 -4.758 1 97.81 742 SER B O 1
ATOM 13518 N N . HIS B 1 743 ? -9.328 -35.656 -5.531 1 97.31 743 HIS B N 1
ATOM 13519 C CA . HIS B 1 743 ? -8.344 -35.625 -6.605 1 97.31 743 HIS B CA 1
ATOM 13520 C C . HIS B 1 743 ? -6.926 -35.656 -6.047 1 97.31 743 HIS B C 1
ATOM 13522 O O . HIS B 1 743 ? -6.062 -36.375 -6.566 1 97.31 743 HIS B O 1
ATOM 13528 N N . ALA B 1 744 ? -6.625 -34.875 -5.047 1 97.56 744 ALA B N 1
ATOM 13529 C CA . ALA B 1 744 ? -5.309 -34.844 -4.414 1 97.56 744 ALA B CA 1
ATOM 13530 C C . ALA B 1 744 ? -4.93 -36.188 -3.854 1 97.56 744 ALA B C 1
ATOM 13532 O O . ALA B 1 744 ? -3.791 -36.656 -4.004 1 97.56 744 ALA B O 1
ATOM 13533 N N . ARG B 1 745 ? -5.867 -36.812 -3.193 1 97.19 745 ARG B N 1
ATOM 13534 C CA . ARG B 1 745 ? -5.605 -38.125 -2.627 1 97.19 745 ARG B CA 1
ATOM 13535 C C . ARG B 1 745 ? -5.238 -39.125 -3.717 1 97.19 745 ARG B C 1
ATOM 13537 O O . ARG B 1 745 ? -4.336 -39.969 -3.531 1 97.19 745 ARG B O 1
ATOM 13544 N N . LEU B 1 746 ? -5.969 -39.094 -4.812 1 97.06 746 LEU B N 1
ATOM 13545 C CA . LEU B 1 746 ? -5.691 -40 -5.922 1 97.06 746 LEU B CA 1
ATOM 13546 C C . LEU B 1 746 ? -4.324 -39.688 -6.531 1 97.06 746 LEU B C 1
ATOM 13548 O O . LEU B 1 746 ? -3.719 -40.594 -7.152 1 97.06 746 LEU B O 1
ATOM 13552 N N . LEU B 1 747 ? -3.883 -38.5 -6.391 1 95.19 747 LEU B N 1
ATOM 13553 C CA . LEU B 1 747 ? -2.582 -38.094 -6.91 1 95.19 747 LEU B CA 1
ATOM 13554 C C . LEU B 1 747 ? -1.473 -38.438 -5.918 1 95.19 747 LEU B C 1
ATOM 13556 O O . LEU B 1 747 ? -0.292 -38.219 -6.203 1 95.19 747 LEU B O 1
ATOM 13560 N N . GLY B 1 748 ? -1.837 -38.812 -4.723 1 93.38 748 GLY B N 1
ATOM 13561 C CA . GLY B 1 748 ? -0.836 -39.406 -3.846 1 93.38 748 GLY B CA 1
ATOM 13562 C C . GLY B 1 748 ? -0.526 -38.531 -2.637 1 93.38 748 GLY B C 1
ATOM 13563 O O . GLY B 1 748 ? 0.486 -38.75 -1.963 1 93.38 748 GLY B O 1
ATOM 13564 N N . PHE B 1 749 ? -1.276 -37.531 -2.352 1 95 749 PHE B N 1
ATOM 13565 C CA . PHE B 1 749 ? -1.051 -36.719 -1.165 1 95 749 PHE B CA 1
ATOM 13566 C C . PHE B 1 749 ? -2.371 -36.188 -0.598 1 95 749 PHE B C 1
ATOM 13568 O O . PHE B 1 749 ? -3.416 -36.312 -1.242 1 95 749 PHE B O 1
ATOM 13575 N N . ASP B 1 750 ? -2.373 -35.656 0.619 1 96.44 750 ASP B N 1
ATOM 13576 C CA . ASP B 1 750 ? -3.582 -35.219 1.306 1 96.44 750 ASP B CA 1
ATOM 13577 C C . ASP B 1 750 ? -3.654 -33.688 1.358 1 96.44 750 ASP B C 1
ATOM 13579 O O . ASP B 1 750 ? -2.658 -33.031 1.653 1 96.44 750 ASP B O 1
ATOM 13583 N N . LEU B 1 751 ? -4.809 -33.188 1.007 1 96.19 751 LEU B N 1
ATOM 13584 C CA . LEU B 1 751 ? -5.102 -31.781 1.225 1 96.19 751 LEU B CA 1
ATOM 13585 C C . LEU B 1 751 ? -5.617 -31.547 2.643 1 96.19 751 LEU B C 1
ATOM 13587 O O . LEU B 1 751 ? -6.586 -32.156 3.068 1 96.19 751 LEU B O 1
ATOM 13591 N N . CYS B 1 752 ? -4.973 -30.688 3.379 1 97 752 CYS B N 1
ATOM 13592 C CA . CYS B 1 752 ? -5.328 -30.422 4.766 1 97 752 CYS B CA 1
ATOM 13593 C C . CYS B 1 752 ? -5.789 -28.984 4.938 1 97 752 CYS B C 1
ATOM 13595 O O . CYS B 1 752 ? -5 -28.109 5.305 1 97 752 CYS B O 1
ATOM 13597 N N . PRO B 1 753 ? -7.094 -28.734 4.801 1 95.25 753 PRO B N 1
ATOM 13598 C CA . PRO B 1 753 ? -7.598 -27.359 4.816 1 95.25 753 PRO B CA 1
ATOM 13599 C C . PRO B 1 753 ? -7.891 -26.844 6.227 1 95.25 753 PRO B C 1
ATOM 13601 O O . PRO B 1 753 ? -8.422 -27.594 7.055 1 95.25 753 PRO B O 1
ATOM 13604 N N . ARG B 1 754 ? -7.441 -25.719 6.566 1 93.31 754 ARG B N 1
ATOM 13605 C CA . ARG B 1 754 ? -7.961 -25 7.723 1 93.31 754 ARG B CA 1
ATOM 13606 C C . ARG B 1 754 ? -9.258 -24.266 7.379 1 93.31 754 ARG B C 1
ATOM 13608 O O . ARG B 1 754 ? -9.227 -23.188 6.793 1 93.31 754 ARG B O 1
ATOM 13615 N N . LEU B 1 755 ? -10.352 -24.828 7.785 1 89.94 755 LEU B N 1
ATOM 13616 C CA . LEU B 1 755 ? -11.664 -24.375 7.332 1 89.94 755 LEU B CA 1
ATOM 13617 C C . LEU B 1 755 ? -12.219 -23.297 8.258 1 89.94 755 LEU B C 1
ATOM 13619 O O . LEU B 1 755 ? -12.102 -23.406 9.484 1 89.94 755 LEU B O 1
ATOM 13623 N N . LYS B 1 756 ? -12.68 -22.266 7.637 1 84.19 756 LYS B N 1
ATOM 13624 C CA . LYS B 1 756 ? -13.438 -21.266 8.383 1 84.19 756 LYS B CA 1
ATOM 13625 C C . LYS B 1 756 ? -14.828 -21.781 8.734 1 84.19 756 LYS B C 1
ATOM 13627 O O . LYS B 1 756 ? -15.344 -22.688 8.078 1 84.19 756 LYS B O 1
ATOM 13632 N N . GLU B 1 757 ? -15.461 -21.312 9.711 1 79.62 757 GLU B N 1
ATOM 13633 C CA . GLU B 1 757 ? -16.812 -21.641 10.125 1 79.62 757 GLU B CA 1
ATOM 13634 C C . GLU B 1 757 ? -16.984 -23.156 10.312 1 79.62 757 GLU B C 1
ATOM 13636 O O . GLU B 1 757 ? -17.891 -23.75 9.742 1 79.62 757 GLU B O 1
ATOM 13641 N N . LEU B 1 758 ? -16.094 -23.75 11.023 1 78.56 758 LEU B N 1
ATOM 13642 C CA . LEU B 1 758 ? -16.078 -25.188 11.297 1 78.56 758 LEU B CA 1
ATOM 13643 C C . LEU B 1 758 ? -17.391 -25.641 11.914 1 78.56 758 LEU B C 1
ATOM 13645 O O . LEU B 1 758 ? -17.781 -26.797 11.75 1 78.56 758 LEU B O 1
ATOM 13649 N N . LYS B 1 759 ? -18 -24.625 12.445 1 72.81 759 LYS B N 1
ATOM 13650 C CA . LYS B 1 759 ? -19.25 -24.922 13.141 1 72.81 759 LYS B CA 1
ATOM 13651 C C . LYS B 1 759 ? -20.328 -25.359 12.148 1 72.81 759 LYS B C 1
ATOM 13653 O O . LYS B 1 759 ? -21.25 -26.078 12.516 1 72.81 759 LYS B O 1
ATOM 13658 N N . GLN B 1 760 ? -20.172 -25 10.898 1 76.88 760 GLN B N 1
ATOM 13659 C CA . GLN B 1 760 ? -21.203 -25.281 9.906 1 76.88 760 GLN B CA 1
ATOM 13660 C C . GLN B 1 760 ? -20.828 -26.484 9.039 1 76.88 760 GLN B C 1
ATOM 13662 O O . GLN B 1 760 ? -21.594 -26.875 8.164 1 76.88 760 GLN B O 1
ATOM 13667 N N . ARG B 1 761 ? -19.719 -27.109 9.375 1 84.56 761 ARG B N 1
ATOM 13668 C CA . ARG B 1 761 ? -19.281 -28.219 8.539 1 84.56 761 ARG B CA 1
ATOM 13669 C C . ARG B 1 761 ? -19.797 -29.547 9.094 1 84.56 761 ARG B C 1
ATOM 13671 O O . ARG B 1 761 ? -19.719 -29.797 10.297 1 84.56 761 ARG B O 1
ATOM 13678 N N . HIS B 1 762 ? -20.328 -30.312 8.234 1 90.44 762 HIS B N 1
ATOM 13679 C CA . HIS B 1 762 ? -20.906 -31.594 8.633 1 90.44 762 HIS B CA 1
ATOM 13680 C C . HIS B 1 762 ? -19.953 -32.75 8.328 1 90.44 762 HIS B C 1
ATOM 13682 O O . HIS B 1 762 ? -19.094 -32.625 7.449 1 90.44 762 HIS B O 1
ATOM 13688 N N . LEU B 1 763 ? -20.047 -33.812 9.109 1 94.25 763 LEU B N 1
ATOM 13689 C CA . LEU B 1 763 ? -19.406 -35.094 8.812 1 94.25 763 LEU B CA 1
ATOM 13690 C C . LEU B 1 763 ? -20.281 -35.969 7.93 1 94.25 763 LEU B C 1
ATOM 13692 O O . LEU B 1 763 ? -21.516 -35.938 8.047 1 94.25 763 LEU B O 1
ATOM 13696 N N . PHE B 1 764 ? -19.703 -36.625 7.016 1 96.25 764 PHE B N 1
ATOM 13697 C CA . PHE B 1 764 ? -20.453 -37.438 6.07 1 96.25 764 PHE B CA 1
ATOM 13698 C C . PHE B 1 764 ? -20.062 -38.906 6.18 1 96.25 764 PHE B C 1
ATOM 13700 O O . PHE B 1 764 ? -18.875 -39.219 6.215 1 96.25 764 PHE B O 1
ATOM 13707 N N . VAL B 1 765 ? -21.016 -39.75 6.297 1 96.31 765 VAL B N 1
ATOM 13708 C CA . VAL B 1 765 ? -20.812 -41.188 6.363 1 96.31 765 VAL B CA 1
ATOM 13709 C C . VAL B 1 765 ? -21.656 -41.875 5.301 1 96.31 765 VAL B C 1
ATOM 13711 O O . VAL B 1 765 ? -22.562 -41.281 4.719 1 96.31 765 VAL B O 1
ATOM 13714 N N . PRO B 1 766 ? -21.281 -43.094 4.914 1 96.25 766 PRO B N 1
ATOM 13715 C CA . PRO B 1 766 ? -22.047 -43.812 3.885 1 96.25 766 PRO B CA 1
ATOM 13716 C C . PRO B 1 766 ? -23.516 -44 4.266 1 96.25 766 PRO B C 1
ATOM 13718 O O . PRO B 1 766 ? -23.844 -44.094 5.449 1 96.25 766 PRO B O 1
ATOM 13721 N N . ARG B 1 767 ? -24.281 -44.094 3.189 1 94.75 767 ARG B N 1
ATOM 13722 C CA . ARG B 1 767 ? -25.719 -44.344 3.387 1 94.75 767 ARG B CA 1
ATOM 13723 C C . ARG B 1 767 ? -25.953 -45.625 4.18 1 94.75 767 ARG B C 1
ATOM 13725 O O . ARG B 1 767 ? -25.266 -46.625 3.965 1 94.75 767 ARG B O 1
ATOM 13732 N N . GLY B 1 768 ? -26.859 -45.531 5.215 1 89.94 768 GLY B N 1
ATOM 13733 C CA . GLY B 1 768 ? -27.234 -46.719 5.988 1 89.94 768 GLY B CA 1
ATOM 13734 C C . GLY B 1 768 ? -26.391 -46.875 7.246 1 89.94 768 GLY B C 1
ATOM 13735 O O . GLY B 1 768 ? -26.703 -47.719 8.094 1 89.94 768 GLY B O 1
ATOM 13736 N N . THR B 1 769 ? -25.344 -46.094 7.402 1 92.69 769 THR B N 1
ATOM 13737 C CA . THR B 1 769 ? -24.516 -46.188 8.594 1 92.69 769 THR B CA 1
ATOM 13738 C C . THR B 1 769 ? -25.234 -45.625 9.812 1 92.69 769 THR B C 1
ATOM 13740 O O . THR B 1 769 ? -25.953 -44.625 9.695 1 92.69 769 THR B O 1
ATOM 13743 N N . LYS B 1 770 ? -25.109 -46.219 10.938 1 91.12 770 LYS B N 1
ATOM 13744 C CA . LYS B 1 770 ? -25.703 -45.719 12.18 1 91.12 770 LYS B CA 1
ATOM 13745 C C . LYS B 1 770 ? -24.859 -44.594 12.797 1 91.12 770 LYS B C 1
ATOM 13747 O O . LYS B 1 770 ? -23.703 -44.844 13.172 1 91.12 770 LYS B O 1
ATOM 13752 N N . VAL B 1 771 ? -25.391 -43.469 12.867 1 93.88 771 VAL B N 1
ATOM 13753 C CA . VAL B 1 771 ? -24.703 -42.312 13.414 1 93.88 771 VAL B CA 1
ATOM 13754 C C . VAL B 1 771 ? -24.938 -42.25 14.922 1 93.88 771 VAL B C 1
ATOM 13756 O O . VAL B 1 771 ? -26.062 -42.375 15.391 1 93.88 771 VAL B O 1
ATOM 13759 N N . PRO B 1 772 ? -23.891 -42.156 15.633 1 92.81 772 PRO B N 1
ATOM 13760 C CA . PRO B 1 772 ? -24.047 -42 17.078 1 92.81 772 PRO B CA 1
ATOM 13761 C C . PRO B 1 772 ? -24.922 -40.812 17.438 1 92.81 772 PRO B C 1
ATOM 13763 O O . PRO B 1 772 ? -24.844 -39.75 16.781 1 92.81 772 PRO B O 1
ATOM 13766 N N . ALA B 1 773 ? -25.688 -40.875 18.516 1 89.81 773 ALA B N 1
ATOM 13767 C CA . ALA B 1 773 ? -26.688 -39.875 18.906 1 89.81 773 ALA B CA 1
ATOM 13768 C C . ALA B 1 773 ? -26.016 -38.562 19.328 1 89.81 773 ALA B C 1
ATOM 13770 O O . ALA B 1 773 ? -26.562 -37.469 19.109 1 89.81 773 ALA B O 1
ATOM 13771 N N . GLU B 1 774 ? -24.844 -38.719 19.875 1 90.25 774 GLU B N 1
ATOM 13772 C CA . GLU B 1 774 ? -24.141 -37.531 20.406 1 90.25 774 GLU B CA 1
ATOM 13773 C C . GLU B 1 774 ? -23.797 -36.562 19.297 1 90.25 774 GLU B C 1
ATOM 13775 O O . GLU B 1 774 ? -23.641 -35.344 19.547 1 90.25 774 GLU B O 1
ATOM 13780 N N . ILE B 1 775 ? -23.641 -37.094 18.016 1 92.62 775 ILE B N 1
ATOM 13781 C CA . ILE B 1 775 ? -23.172 -36.219 16.938 1 92.62 775 ILE B CA 1
ATOM 13782 C C . ILE B 1 775 ? -24.156 -36.25 15.781 1 92.62 775 ILE B C 1
ATOM 13784 O O . ILE B 1 775 ? -23.797 -35.906 14.648 1 92.62 775 ILE B O 1
ATOM 13788 N N . ALA B 1 776 ? -25.344 -36.594 16 1 89.62 776 ALA B N 1
ATOM 13789 C CA . ALA B 1 776 ? -26.359 -36.75 14.969 1 89.62 776 ALA B CA 1
ATOM 13790 C C . ALA B 1 776 ? -26.656 -35.406 14.289 1 89.62 776 ALA B C 1
ATOM 13792 O O . ALA B 1 776 ? -26.969 -35.375 13.102 1 89.62 776 ALA B O 1
ATOM 13793 N N . ALA B 1 777 ? -26.516 -34.406 15.031 1 88.12 777 ALA B N 1
ATOM 13794 C CA . ALA B 1 777 ? -26.828 -33.062 14.508 1 88.12 777 ALA B CA 1
ATOM 13795 C C . ALA B 1 777 ? -25.781 -32.625 13.484 1 88.12 777 ALA B C 1
ATOM 13797 O O . ALA B 1 777 ? -26.078 -31.781 12.625 1 88.12 777 ALA B O 1
ATOM 13798 N N . VAL B 1 778 ? -24.625 -33.156 13.562 1 91.75 778 VAL B N 1
ATOM 13799 C CA . VAL B 1 778 ? -23.531 -32.625 12.719 1 91.75 778 VAL B CA 1
ATOM 13800 C C . VAL B 1 778 ? -23.031 -33.75 11.797 1 91.75 778 VAL B C 1
ATOM 13802 O O . VAL B 1 778 ? -22 -33.594 11.141 1 91.75 778 VAL B O 1
ATOM 13805 N N . CYS B 1 779 ? -23.625 -34.844 11.727 1 93.19 779 CYS B N 1
ATOM 13806 C CA . CYS B 1 779 ? -23.219 -35.969 10.906 1 93.19 779 CYS B CA 1
ATOM 13807 C C . CYS B 1 779 ? -24.359 -36.406 9.984 1 93.19 779 CYS B C 1
ATOM 13809 O O . CYS B 1 779 ? -25.484 -36.625 10.438 1 93.19 779 CYS B O 1
ATOM 13811 N N . GLU B 1 780 ? -24.078 -36.469 8.719 1 93.31 780 GLU B N 1
ATOM 13812 C CA . GLU B 1 780 ? -25.062 -36.875 7.719 1 93.31 780 GLU B CA 1
ATOM 13813 C C . GLU B 1 780 ? -24.688 -38.188 7.062 1 93.31 780 GLU B C 1
ATOM 13815 O O . GLU B 1 780 ? -23.531 -38.375 6.645 1 93.31 780 GLU B O 1
ATOM 13820 N N . ALA B 1 781 ? -25.578 -39.062 6.965 1 93.62 781 ALA B N 1
ATOM 13821 C CA . ALA B 1 781 ? -25.359 -40.375 6.316 1 93.62 781 ALA B CA 1
ATOM 13822 C C . ALA B 1 781 ? -25.906 -40.375 4.891 1 93.62 781 ALA B C 1
ATOM 13824 O O . ALA B 1 781 ? -26.922 -41 4.602 1 93.62 781 ALA B O 1
ATOM 13825 N N . ASN B 1 782 ? -25.203 -39.719 3.979 1 93.44 782 ASN B N 1
ATOM 13826 C CA . ASN B 1 782 ? -25.75 -39.531 2.637 1 93.44 782 ASN B CA 1
ATOM 13827 C C . ASN B 1 782 ? -24.688 -39.781 1.564 1 93.44 782 ASN B C 1
ATOM 13829 O O . ASN B 1 782 ? -24.891 -39.438 0.4 1 93.44 782 ASN B O 1
ATOM 13833 N N . VAL B 1 783 ? -23.562 -40.375 1.888 1 96.94 783 VAL B N 1
ATOM 13834 C CA . VAL B 1 783 ? -22.531 -40.656 0.888 1 96.94 783 VAL B CA 1
ATOM 13835 C C . VAL B 1 783 ? -22.875 -41.906 0.115 1 96.94 783 VAL B C 1
ATOM 13837 O O . VAL B 1 783 ? -23.156 -42.969 0.712 1 96.94 783 VAL B O 1
ATOM 13840 N N . ASP B 1 784 ? -22.875 -41.781 -1.205 1 96.06 784 ASP B N 1
ATOM 13841 C CA . ASP B 1 784 ? -23.172 -42.906 -2.092 1 96.06 784 ASP B CA 1
ATOM 13842 C C . ASP B 1 784 ? -21.891 -43.625 -2.523 1 96.06 784 ASP B C 1
ATOM 13844 O O . ASP B 1 784 ? -21.266 -43.25 -3.521 1 96.06 784 ASP B O 1
ATOM 13848 N N . VAL B 1 785 ? -21.594 -44.75 -1.894 1 95.75 785 VAL B N 1
ATOM 13849 C CA . VAL B 1 785 ? -20.359 -45.5 -2.154 1 95.75 785 VAL B CA 1
ATOM 13850 C C . VAL B 1 785 ? -20.453 -46.188 -3.512 1 95.75 785 VAL B C 1
ATOM 13852 O O . VAL B 1 785 ? -19.453 -46.344 -4.215 1 95.75 785 VAL B O 1
ATOM 13855 N N . ALA B 1 786 ? -21.625 -46.562 -3.93 1 95.62 786 ALA B N 1
ATOM 13856 C CA . ALA B 1 786 ? -21.844 -47.219 -5.203 1 95.62 786 ALA B CA 1
ATOM 13857 C C . ALA B 1 786 ? -21.484 -46.312 -6.375 1 95.62 786 ALA B C 1
ATOM 13859 O O . ALA B 1 786 ? -20.984 -46.781 -7.398 1 95.62 786 ALA B O 1
ATOM 13860 N N . LEU B 1 787 ? -21.812 -45.156 -6.203 1 96.38 787 LEU B N 1
ATOM 13861 C CA . LEU B 1 787 ? -21.5 -44.156 -7.238 1 96.38 787 LEU B CA 1
ATOM 13862 C C . LEU B 1 787 ? -19.984 -44.031 -7.422 1 96.38 787 LEU B C 1
ATOM 13864 O O . LEU B 1 787 ? -19.5 -43.906 -8.547 1 96.38 787 LEU B O 1
ATOM 13868 N N . ILE B 1 788 ? -19.219 -44.062 -6.363 1 97.75 788 ILE B N 1
ATOM 13869 C CA . ILE B 1 788 ? -17.766 -43.969 -6.414 1 97.75 788 ILE B CA 1
ATOM 13870 C C . ILE B 1 788 ? -17.203 -45.188 -7.148 1 97.75 788 ILE B C 1
ATOM 13872 O O . ILE B 1 788 ? -16.328 -45.062 -8.008 1 97.75 788 ILE B O 1
ATOM 13876 N N . GLU B 1 789 ? -17.75 -46.344 -6.844 1 97.12 789 GLU B N 1
ATOM 13877 C CA . GLU B 1 789 ? -17.281 -47.562 -7.453 1 97.12 789 GLU B CA 1
ATOM 13878 C C . GLU B 1 789 ? -17.562 -47.594 -8.953 1 97.12 789 GLU B C 1
ATOM 13880 O O . GLU B 1 789 ? -16.734 -48.031 -9.742 1 97.12 789 GLU B O 1
ATOM 13885 N N . LYS B 1 790 ? -18.688 -47.094 -9.297 1 96.31 790 LYS B N 1
ATOM 13886 C CA . LYS B 1 790 ? -19.125 -47.094 -10.695 1 96.31 790 LYS B CA 1
ATOM 13887 C C . LYS B 1 790 ? -18.203 -46.219 -11.547 1 96.31 790 LYS B C 1
ATOM 13889 O O . LYS B 1 790 ? -17.906 -46.562 -12.695 1 96.31 790 LYS B O 1
ATOM 13894 N N . HIS B 1 791 ? -17.766 -45.156 -11.008 1 96.81 791 HIS B N 1
ATOM 13895 C CA . HIS B 1 791 ? -17 -44.188 -11.805 1 96.81 791 HIS B CA 1
ATOM 13896 C C . HIS B 1 791 ? -15.555 -44.125 -11.32 1 96.81 791 HIS B C 1
ATOM 13898 O O . HIS B 1 791 ? -14.898 -43.094 -11.461 1 96.81 791 HIS B O 1
ATOM 13904 N N . TRP B 1 792 ? -15.062 -45.188 -10.711 1 97.25 792 TRP B N 1
ATOM 13905 C CA . TRP B 1 792 ? -13.711 -45.25 -10.18 1 97.25 792 TRP B CA 1
ATOM 13906 C C . TRP B 1 792 ? -12.68 -45.094 -11.289 1 97.25 792 TRP B C 1
ATOM 13908 O O . TRP B 1 792 ? -11.734 -44.312 -11.172 1 97.25 792 TRP B O 1
ATOM 13918 N N . ASP B 1 793 ? -12.938 -45.75 -12.367 1 96 793 ASP B N 1
ATOM 13919 C CA . ASP B 1 793 ? -11.984 -45.719 -13.477 1 96 793 ASP B CA 1
ATOM 13920 C C . ASP B 1 793 ? -11.883 -44.344 -14.086 1 96 793 ASP B C 1
ATOM 13922 O O . ASP B 1 793 ? -10.797 -43.906 -14.469 1 96 793 ASP B O 1
ATOM 13926 N N . SER B 1 794 ? -12.969 -43.688 -14.141 1 94.81 794 SER B N 1
ATOM 13927 C CA . SER B 1 794 ? -12.969 -42.312 -14.688 1 94.81 794 SER B CA 1
ATOM 13928 C C . SER B 1 794 ? -12.211 -41.375 -13.773 1 94.81 794 SER B C 1
ATOM 13930 O O . SER B 1 794 ? -11.523 -40.469 -14.25 1 94.81 794 SER B O 1
ATOM 13932 N N . LEU B 1 795 ? -12.352 -41.562 -12.492 1 96.81 795 LEU B N 1
ATOM 13933 C CA . LEU B 1 795 ? -11.633 -40.719 -11.539 1 96.81 795 LEU B CA 1
ATOM 13934 C C . LEU B 1 795 ? -10.125 -40.938 -11.648 1 96.81 795 LEU B C 1
ATOM 13936 O O . LEU B 1 795 ? -9.359 -39.969 -11.656 1 96.81 795 LEU B O 1
ATOM 13940 N N . VAL B 1 796 ? -9.75 -42.125 -11.773 1 96.81 796 VAL B N 1
ATOM 13941 C CA . VAL B 1 796 ? -8.336 -42.469 -11.891 1 96.81 796 VAL B CA 1
ATOM 13942 C C . VAL B 1 796 ? -7.801 -42 -13.234 1 96.81 796 VAL B C 1
ATOM 13944 O O . VAL B 1 796 ? -6.656 -41.531 -13.328 1 96.81 796 VAL B O 1
ATOM 13947 N N . HIS B 1 797 ? -8.648 -42.156 -14.258 1 95.88 797 HIS B N 1
ATOM 13948 C CA . HIS B 1 797 ? -8.297 -41.656 -15.586 1 95.88 797 HIS B CA 1
ATOM 13949 C C . HIS B 1 797 ? -7.961 -40.156 -15.539 1 95.88 797 HIS B C 1
ATOM 13951 O O . HIS B 1 797 ? -6.965 -39.719 -16.125 1 95.88 797 HIS B O 1
ATOM 13957 N N . LEU B 1 798 ? -8.711 -39.438 -14.867 1 94.75 798 LEU B N 1
ATOM 13958 C CA . LEU B 1 798 ? -8.469 -38 -14.727 1 94.75 798 LEU B CA 1
ATOM 13959 C C . LEU B 1 798 ? -7.176 -37.75 -13.953 1 94.75 798 LEU B C 1
ATOM 13961 O O . LEU B 1 798 ? -6.367 -36.906 -14.359 1 94.75 798 LEU B O 1
ATOM 13965 N N . ALA B 1 799 ? -6.984 -38.375 -12.859 1 96.25 799 ALA B N 1
ATOM 13966 C CA . ALA B 1 799 ? -5.785 -38.219 -12.047 1 96.25 799 ALA B CA 1
ATOM 13967 C C . ALA B 1 799 ? -4.527 -38.562 -12.844 1 96.25 799 ALA B C 1
ATOM 13969 O O . ALA B 1 799 ? -3.518 -37.844 -12.75 1 96.25 799 ALA B O 1
ATOM 13970 N N . ALA B 1 800 ? -4.609 -39.562 -13.586 1 93.88 800 ALA B N 1
ATOM 13971 C CA . ALA B 1 800 ? -3.482 -39.969 -14.422 1 93.88 800 ALA B CA 1
ATOM 13972 C C . ALA B 1 800 ? -3.156 -38.938 -15.477 1 93.88 800 ALA B C 1
ATOM 13974 O O . ALA B 1 800 ? -1.985 -38.656 -15.758 1 93.88 800 ALA B O 1
ATOM 13975 N N . SER B 1 801 ? -4.207 -38.406 -16.016 1 92.19 801 SER B N 1
ATOM 13976 C CA . SER B 1 801 ? -4.027 -37.375 -17.016 1 92.19 801 SER B CA 1
ATOM 13977 C C . SER B 1 801 ? -3.354 -36.125 -16.422 1 92.19 801 SER B C 1
ATOM 13979 O O . SER B 1 801 ? -2.512 -35.5 -17.062 1 92.19 801 SER B O 1
ATOM 13981 N N . VAL B 1 802 ? -3.707 -35.812 -15.234 1 91.12 802 VAL B N 1
ATOM 13982 C CA . VAL B 1 802 ? -3.131 -34.656 -14.562 1 91.12 802 VAL B CA 1
ATOM 13983 C C . VAL B 1 802 ? -1.694 -34.969 -14.141 1 91.12 802 VAL B C 1
ATOM 13985 O O . VAL B 1 802 ? -0.798 -34.156 -14.32 1 91.12 802 VAL B O 1
ATOM 13988 N N . MET B 1 803 ? -1.454 -36.125 -13.648 1 89.38 803 MET B N 1
ATOM 13989 C CA . MET B 1 803 ? -0.132 -36.531 -13.172 1 89.38 803 MET B CA 1
ATOM 13990 C C . MET B 1 803 ? 0.874 -36.531 -14.32 1 89.38 803 MET B C 1
ATOM 13992 O O . MET B 1 803 ? 2.023 -36.125 -14.148 1 89.38 803 MET B O 1
ATOM 13996 N N . SER B 1 804 ? 0.424 -36.906 -15.484 1 84 804 SER B N 1
ATOM 13997 C CA . SER B 1 804 ? 1.311 -37.031 -16.641 1 84 804 SER B CA 1
ATOM 13998 C C . SER B 1 804 ? 1.578 -35.688 -17.281 1 84 804 SER B C 1
ATOM 14000 O O . SER B 1 804 ? 2.502 -35.562 -18.078 1 84 804 SER B O 1
ATOM 14002 N N . GLY B 1 805 ? 0.759 -34.688 -16.922 1 80.5 805 GLY B N 1
ATOM 14003 C CA . GLY B 1 805 ? 0.926 -33.375 -17.516 1 80.5 805 GLY B CA 1
ATOM 14004 C C . GLY B 1 805 ? 0.056 -33.156 -18.75 1 80.5 805 GLY B C 1
ATOM 14005 O O . GLY B 1 805 ? 0.117 -32.094 -19.375 1 80.5 805 GLY B O 1
ATOM 14006 N N . HIS B 1 806 ? -0.694 -34.188 -19.031 1 80.12 806 HIS B N 1
ATOM 14007 C CA . HIS B 1 806 ? -1.621 -34.062 -20.141 1 80.12 806 HIS B CA 1
ATOM 14008 C C . HIS B 1 806 ? -2.584 -32.906 -19.906 1 80.12 806 HIS B C 1
ATOM 14010 O O . HIS B 1 806 ? -2.916 -32.156 -20.844 1 80.12 806 HIS B O 1
ATOM 14016 N N . ALA B 1 807 ? -3.012 -32.812 -18.734 1 85.81 807 ALA B N 1
ATOM 14017 C CA . ALA B 1 807 ? -3.824 -31.688 -18.297 1 85.81 807 ALA B CA 1
ATOM 14018 C C . ALA B 1 807 ? -3.287 -31.094 -17 1 85.81 807 ALA B C 1
ATOM 14020 O O . ALA B 1 807 ? -2.65 -31.781 -16.203 1 85.81 807 ALA B O 1
ATOM 14021 N N . SER B 1 808 ? -3.473 -29.859 -16.891 1 88.56 808 SER B N 1
ATOM 14022 C CA . SER B 1 808 ? -3.086 -29.266 -15.617 1 88.56 808 SER B CA 1
ATOM 14023 C C . SER B 1 808 ? -4.168 -29.453 -14.555 1 88.56 808 SER B C 1
ATOM 14025 O O . SER B 1 808 ? -5.344 -29.609 -14.883 1 88.56 808 SER B O 1
ATOM 14027 N N . ALA B 1 809 ? -3.77 -29.469 -13.328 1 93.19 809 ALA B N 1
ATOM 14028 C CA . ALA B 1 809 ? -4.738 -29.547 -12.234 1 93.19 809 ALA B CA 1
ATOM 14029 C C . ALA B 1 809 ? -5.641 -28.328 -12.211 1 93.19 809 ALA B C 1
ATOM 14031 O O . ALA B 1 809 ? -6.82 -28.422 -11.867 1 93.19 809 ALA B O 1
ATOM 14032 N N . VAL B 1 810 ? -5.113 -27.219 -12.609 1 91.12 810 VAL B N 1
ATOM 14033 C CA . VAL B 1 810 ? -5.871 -25.969 -12.648 1 91.12 810 VAL B CA 1
ATOM 14034 C C . VAL B 1 810 ? -7.02 -26.094 -13.648 1 91.12 810 VAL B C 1
ATOM 14036 O O . VAL B 1 810 ? -8.164 -25.766 -13.328 1 91.12 810 VAL B O 1
ATOM 14039 N N . ALA B 1 811 ? -6.688 -26.594 -14.766 1 89.12 811 ALA B N 1
ATOM 14040 C CA . ALA B 1 811 ? -7.707 -26.766 -15.797 1 89.12 811 ALA B CA 1
ATOM 14041 C C . ALA B 1 811 ? -8.75 -27.797 -15.367 1 89.12 811 ALA B C 1
ATOM 14043 O O . ALA B 1 811 ? -9.945 -27.594 -15.57 1 89.12 811 ALA B O 1
ATOM 14044 N N . ALA B 1 812 ? -8.281 -28.891 -14.82 1 91.94 812 ALA B N 1
ATOM 14045 C CA . ALA B 1 812 ? -9.18 -29.969 -14.406 1 91.94 812 ALA B CA 1
ATOM 14046 C C . ALA B 1 812 ? -10.172 -29.484 -13.352 1 91.94 812 ALA B C 1
ATOM 14048 O O . ALA B 1 812 ? -11.375 -29.719 -13.469 1 91.94 812 ALA B O 1
ATOM 14049 N N . LEU B 1 813 ? -9.672 -28.812 -12.375 1 93.38 813 LEU B N 1
ATOM 14050 C CA . LEU B 1 813 ? -10.539 -28.406 -11.273 1 93.38 813 LEU B CA 1
ATOM 14051 C C . LEU B 1 813 ? -11.406 -27.219 -11.672 1 93.38 813 LEU B C 1
ATOM 14053 O O . LEU B 1 813 ? -12.438 -26.953 -11.055 1 93.38 813 LEU B O 1
ATOM 14057 N N . ALA B 1 814 ? -10.922 -26.516 -12.672 1 89.56 814 ALA B N 1
ATOM 14058 C CA . ALA B 1 814 ? -11.781 -25.453 -13.203 1 89.56 814 ALA B CA 1
ATOM 14059 C C . ALA B 1 814 ? -13.023 -26.047 -13.859 1 89.56 814 ALA B C 1
ATOM 14061 O O . ALA B 1 814 ? -14.102 -25.438 -13.812 1 89.56 814 ALA B O 1
ATOM 14062 N N . ARG B 1 815 ? -12.859 -27.203 -14.461 1 91.5 815 ARG B N 1
ATOM 14063 C CA . ARG B 1 815 ? -13.969 -27.859 -15.156 1 91.5 815 ARG B CA 1
ATOM 14064 C C . ARG B 1 815 ? -14.844 -28.641 -14.188 1 91.5 815 ARG B C 1
ATOM 14066 O O . ARG B 1 815 ? -16.047 -28.797 -14.414 1 91.5 815 ARG B O 1
ATOM 14073 N N . PHE B 1 816 ? -14.227 -29.156 -13.141 1 92.38 816 PHE B N 1
ATOM 14074 C CA . PHE B 1 816 ? -14.961 -29.938 -12.156 1 92.38 816 PHE B CA 1
ATOM 14075 C C . PHE B 1 816 ? -15.203 -29.141 -10.883 1 92.38 816 PHE B C 1
ATOM 14077 O O . PHE B 1 816 ? -14.82 -29.562 -9.797 1 92.38 816 PHE B O 1
ATOM 14084 N N . GLY B 1 817 ? -15.836 -28.047 -11.102 1 88.88 817 GLY B N 1
ATOM 14085 C CA . GLY B 1 817 ? -16.297 -27.188 -10.016 1 88.88 817 GLY B CA 1
ATOM 14086 C C . GLY B 1 817 ? -17.797 -27.203 -9.828 1 88.88 817 GLY B C 1
ATOM 14087 O O . GLY B 1 817 ? -18.469 -28.141 -10.273 1 88.88 817 GLY B O 1
ATOM 14088 N N . SER B 1 818 ? -18.297 -26.203 -9.188 1 85.88 818 SER B N 1
ATOM 14089 C CA . SER B 1 818 ? -19.719 -26.156 -8.859 1 85.88 818 SER B CA 1
ATOM 14090 C C . SER B 1 818 ? -20.562 -26.172 -10.125 1 85.88 818 SER B C 1
ATOM 14092 O O . SER B 1 818 ? -21.703 -26.672 -10.109 1 85.88 818 SER B O 1
ATOM 14094 N N . ALA B 1 819 ? -20.047 -25.734 -11.211 1 86.31 819 ALA B N 1
ATOM 14095 C CA . ALA B 1 819 ? -20.781 -25.703 -12.477 1 86.31 819 ALA B CA 1
ATOM 14096 C C . ALA B 1 819 ? -20.969 -27.109 -13.039 1 86.31 819 ALA B C 1
ATOM 14098 O O . ALA B 1 819 ? -21.828 -27.328 -13.906 1 86.31 819 ALA B O 1
ATOM 14099 N N . ALA B 1 820 ? -20.203 -28.062 -12.508 1 88.19 820 ALA B N 1
ATOM 14100 C CA . ALA B 1 820 ? -20.266 -29.422 -13.016 1 88.19 820 ALA B CA 1
ATOM 14101 C C . ALA B 1 820 ? -21.266 -30.266 -12.219 1 88.19 820 ALA B C 1
ATOM 14103 O O . ALA B 1 820 ? -21.344 -31.484 -12.406 1 88.19 820 ALA B O 1
ATOM 14104 N N . GLN B 1 821 ? -21.969 -29.625 -11.406 1 88.88 821 GLN B N 1
ATOM 14105 C CA . GLN B 1 821 ? -22.984 -30.359 -10.648 1 88.88 821 GLN B CA 1
ATOM 14106 C C . GLN B 1 821 ? -23.891 -31.156 -11.586 1 88.88 821 GLN B C 1
ATOM 14108 O O . GLN B 1 821 ? -24.359 -30.641 -12.594 1 88.88 821 GLN B O 1
ATOM 14113 N N . GLY B 1 822 ? -24.109 -32.375 -11.352 1 86.38 822 GLY B N 1
ATOM 14114 C CA . GLY B 1 822 ? -24.891 -33.281 -12.195 1 86.38 822 GLY B CA 1
ATOM 14115 C C . GLY B 1 822 ? -24.031 -34.219 -13.008 1 86.38 822 GLY B C 1
ATOM 14116 O O . GLY B 1 822 ? -24.5 -35.281 -13.469 1 86.38 822 GLY B O 1
ATOM 14117 N N . ASP B 1 823 ? -22.734 -33.875 -13.18 1 90.25 823 ASP B N 1
ATOM 14118 C CA . ASP B 1 823 ? -21.781 -34.75 -13.867 1 90.25 823 ASP B CA 1
ATOM 14119 C C . ASP B 1 823 ? -21.406 -35.938 -12.992 1 90.25 823 ASP B C 1
ATOM 14121 O O . ASP B 1 823 ? -21.094 -35.781 -11.812 1 90.25 823 ASP B O 1
ATOM 14125 N N . PRO B 1 824 ? -21.453 -37.062 -13.562 1 92.69 824 PRO B N 1
ATOM 14126 C CA . PRO B 1 824 ? -21.219 -38.25 -12.742 1 92.69 824 PRO B CA 1
ATOM 14127 C C . PRO B 1 824 ? -19.797 -38.312 -12.156 1 92.69 824 PRO B C 1
ATOM 14129 O O . PRO B 1 824 ? -19.625 -38.719 -11.016 1 92.69 824 PRO B O 1
ATOM 14132 N N . ILE B 1 825 ? -18.844 -37.969 -12.953 1 94.12 825 ILE B N 1
ATOM 14133 C CA . ILE B 1 825 ? -17.469 -37.969 -12.453 1 94.12 825 ILE B CA 1
ATOM 14134 C C . ILE B 1 825 ? -17.328 -36.969 -11.305 1 94.12 825 ILE B C 1
ATOM 14136 O O . ILE B 1 825 ? -16.688 -37.281 -10.297 1 94.12 825 ILE B O 1
ATOM 14140 N N . TYR B 1 826 ? -17.891 -35.812 -11.523 1 95.56 826 TYR B N 1
ATOM 14141 C CA . TYR B 1 826 ? -17.859 -34.781 -10.484 1 95.56 826 TYR B CA 1
ATOM 14142 C C . TYR B 1 826 ? -18.531 -35.281 -9.211 1 95.56 826 TYR B C 1
ATOM 14144 O O . TYR B 1 826 ? -18 -35.125 -8.109 1 95.56 826 TYR B O 1
ATOM 14152 N N . GLU B 1 827 ? -19.703 -35.844 -9.328 1 96.44 827 GLU B N 1
ATOM 14153 C CA . GLU B 1 827 ? -20.453 -36.344 -8.172 1 96.44 827 GLU B CA 1
ATOM 14154 C C . GLU B 1 827 ? -19.703 -37.438 -7.441 1 96.44 827 GLU B C 1
ATOM 14156 O O . GLU B 1 827 ? -19.672 -37.469 -6.207 1 96.44 827 GLU B O 1
ATOM 14161 N N . ALA B 1 828 ? -19.141 -38.344 -8.227 1 97.38 828 ALA B N 1
ATOM 14162 C CA . ALA B 1 828 ? -18.359 -39.406 -7.613 1 97.38 828 ALA B CA 1
ATOM 14163 C C . ALA B 1 828 ? -17.188 -38.844 -6.828 1 97.38 828 ALA B C 1
ATOM 14165 O O . ALA B 1 828 ? -16.891 -39.312 -5.723 1 97.38 828 ALA B O 1
ATOM 14166 N N . GLY B 1 829 ? -16.562 -37.938 -7.449 1 97.56 829 GLY B N 1
ATOM 14167 C CA . GLY B 1 829 ? -15.438 -37.281 -6.781 1 97.56 829 GLY B CA 1
ATOM 14168 C C . GLY B 1 829 ? -15.836 -36.562 -5.516 1 97.56 829 GLY B C 1
ATOM 14169 O O . GLY B 1 829 ? -15.109 -36.562 -4.523 1 97.56 829 GLY B O 1
ATOM 14170 N N . VAL B 1 830 ? -16.938 -35.812 -5.523 1 97.31 830 VAL B N 1
ATOM 14171 C CA . VAL B 1 830 ? -17.422 -35.094 -4.367 1 97.31 830 VAL B CA 1
ATOM 14172 C C . VAL B 1 830 ? -17.75 -36.062 -3.234 1 97.31 830 VAL B C 1
ATOM 14174 O O . VAL B 1 830 ? -17.422 -35.812 -2.072 1 97.31 830 VAL B O 1
ATOM 14177 N N . GLN B 1 831 ? -18.391 -37.188 -3.555 1 97 831 GLN B N 1
ATOM 14178 C CA . GLN B 1 831 ? -18.719 -38.219 -2.553 1 97 831 GLN B CA 1
ATOM 14179 C C . GLN B 1 831 ? -17.469 -38.781 -1.899 1 97 831 GLN B C 1
ATOM 14181 O O . GLN B 1 831 ? -17.406 -38.906 -0.675 1 97 831 GLN B O 1
ATOM 14186 N N . LEU B 1 832 ? -16.516 -39.094 -2.73 1 97.62 832 LEU B N 1
ATOM 14187 C CA . LEU B 1 832 ? -15.242 -39.562 -2.195 1 97.62 832 LEU B CA 1
ATOM 14188 C C . LEU B 1 832 ? -14.586 -38.5 -1.329 1 97.62 832 LEU B C 1
ATOM 14190 O O . LEU B 1 832 ? -14.039 -38.781 -0.267 1 97.62 832 LEU B O 1
ATOM 14194 N N . GLY B 1 833 ? -14.586 -37.25 -1.773 1 97.75 833 GLY B N 1
ATOM 14195 C CA . GLY B 1 833 ? -14.031 -36.125 -1.028 1 97.75 833 GLY B CA 1
ATOM 14196 C C . GLY B 1 833 ? -14.688 -35.938 0.325 1 97.75 833 GLY B C 1
ATOM 14197 O O . GLY B 1 833 ? -14.023 -35.594 1.3 1 97.75 833 GLY B O 1
ATOM 14198 N N . ARG B 1 834 ? -15.953 -36.125 0.416 1 96.94 834 ARG B N 1
ATOM 14199 C CA . ARG B 1 834 ? -16.688 -36 1.669 1 96.94 834 ARG B CA 1
ATOM 14200 C C . ARG B 1 834 ? -16.219 -37.031 2.693 1 96.94 834 ARG B C 1
ATOM 14202 O O . ARG B 1 834 ? -16.109 -36.719 3.883 1 96.94 834 ARG B O 1
ATOM 14209 N N . LEU B 1 835 ? -15.977 -38.219 2.209 1 97.19 835 LEU B N 1
ATOM 14210 C CA . LEU B 1 835 ? -15.438 -39.25 3.094 1 97.19 835 LEU B CA 1
ATOM 14211 C C . LEU B 1 835 ? -14.062 -38.844 3.613 1 97.19 835 LEU B C 1
ATOM 14213 O O . LEU B 1 835 ? -13.781 -38.969 4.809 1 97.19 835 LEU B O 1
ATOM 14217 N N . LEU B 1 836 ? -13.266 -38.406 2.686 1 97.38 836 LEU B N 1
ATOM 14218 C CA . LEU B 1 836 ? -11.914 -37.969 3.053 1 97.38 836 LEU B CA 1
ATOM 14219 C C . LEU B 1 836 ? -11.961 -36.781 4.02 1 97.38 836 LEU B C 1
ATOM 14221 O O . LEU B 1 836 ? -11.172 -36.719 4.965 1 97.38 836 LEU B O 1
ATOM 14225 N N . ARG B 1 837 ? -12.828 -35.844 3.754 1 96.31 837 ARG B N 1
ATOM 14226 C CA . ARG B 1 837 ? -12.977 -34.688 4.645 1 96.31 837 ARG B CA 1
ATOM 14227 C C . ARG B 1 837 ? -13.406 -35.125 6.039 1 96.31 837 ARG B C 1
ATOM 14229 O O . ARG B 1 837 ? -12.953 -34.562 7.039 1 96.31 837 ARG B O 1
ATOM 14236 N N . THR B 1 838 ? -14.312 -36.062 6.121 1 96.38 838 THR B N 1
ATOM 14237 C CA . THR B 1 838 ? -14.758 -36.594 7.414 1 96.38 838 THR B CA 1
ATOM 14238 C C . THR B 1 838 ? -13.594 -37.188 8.188 1 96.38 838 THR B C 1
ATOM 14240 O O . THR B 1 838 ? -13.43 -36.938 9.383 1 96.38 838 THR B O 1
ATOM 14243 N N . ALA B 1 839 ? -12.82 -38 7.461 1 96.06 839 ALA B N 1
ATOM 14244 C CA . ALA B 1 839 ? -11.641 -38.594 8.094 1 96.06 839 ALA B CA 1
ATOM 14245 C C . ALA B 1 839 ? -10.688 -37.5 8.594 1 96.06 839 ALA B C 1
ATOM 14247 O O . ALA B 1 839 ? -10.148 -37.594 9.695 1 96.06 839 ALA B O 1
ATOM 14248 N N . PHE B 1 840 ? -10.406 -36.531 7.809 1 95.94 840 PHE B N 1
ATOM 14249 C CA . PHE B 1 840 ? -9.531 -35.438 8.148 1 95.94 840 PHE B CA 1
ATOM 14250 C C . PHE B 1 840 ? -10.07 -34.656 9.352 1 95.94 840 PHE B C 1
ATOM 14252 O O . PHE B 1 840 ? -9.336 -34.375 10.305 1 95.94 840 PHE B O 1
ATOM 14259 N N . LEU B 1 841 ? -11.375 -34.281 9.289 1 94.44 841 LEU B N 1
ATOM 14260 C CA . LEU B 1 841 ? -11.984 -33.469 10.336 1 94.44 841 LEU B CA 1
ATOM 14261 C C . LEU B 1 841 ? -12.031 -34.219 11.664 1 94.44 841 LEU B C 1
ATOM 14263 O O . LEU B 1 841 ? -11.883 -33.625 12.727 1 94.44 841 LEU B O 1
ATOM 14267 N N . ALA B 1 842 ? -12.281 -35.5 11.602 1 94.19 842 ALA B N 1
ATOM 14268 C CA . ALA B 1 842 ? -12.266 -36.312 12.828 1 94.19 842 ALA B CA 1
ATOM 14269 C C . ALA B 1 842 ? -10.922 -36.219 13.531 1 94.19 842 ALA B C 1
ATOM 14271 O O . ALA B 1 842 ? -10.859 -36 14.742 1 94.19 842 ALA B O 1
ATOM 14272 N N . ASP B 1 843 ? -9.875 -36.375 12.75 1 93.88 843 ASP B N 1
ATOM 14273 C CA . ASP B 1 843 ? -8.531 -36.219 13.305 1 93.88 843 ASP B CA 1
ATOM 14274 C C . ASP B 1 843 ? -8.297 -34.781 13.789 1 93.88 843 ASP B C 1
ATOM 14276 O O . ASP B 1 843 ? -7.703 -34.594 14.852 1 93.88 843 ASP B O 1
ATOM 14280 N N . TYR B 1 844 ? -8.742 -33.812 13.008 1 93.06 844 TYR B N 1
ATOM 14281 C CA . TYR B 1 844 ? -8.555 -32.406 13.312 1 93.06 844 TYR B CA 1
ATOM 14282 C C . TYR B 1 844 ? -9.242 -32.031 14.625 1 93.06 844 TYR B C 1
ATOM 14284 O O . TYR B 1 844 ? -8.719 -31.25 15.406 1 93.06 844 TYR B O 1
ATOM 14292 N N . PHE B 1 845 ? -10.328 -32.656 14.945 1 91.56 845 PHE B N 1
ATOM 14293 C CA . PHE B 1 845 ? -11.125 -32.312 16.125 1 91.56 845 PHE B CA 1
ATOM 14294 C C . PHE B 1 845 ? -10.562 -33 17.375 1 91.56 845 PHE B C 1
ATOM 14296 O O . PHE B 1 845 ? -10.594 -32.438 18.469 1 91.56 845 PHE B O 1
ATOM 14303 N N . VAL B 1 846 ? -10.047 -34.125 17.188 1 90.75 846 VAL B N 1
ATOM 14304 C CA . VAL B 1 846 ? -9.711 -34.969 18.344 1 90.75 846 VAL B CA 1
ATOM 14305 C C . VAL B 1 846 ? -8.227 -34.812 18.672 1 90.75 846 VAL B C 1
ATOM 14307 O O . VAL B 1 846 ? -7.848 -34.812 19.844 1 90.75 846 VAL B O 1
ATOM 14310 N N . LYS B 1 847 ? -7.414 -34.625 17.672 1 92.31 847 LYS B N 1
ATOM 14311 C CA . LYS B 1 847 ? -5.969 -34.625 17.875 1 92.31 847 LYS B CA 1
ATOM 14312 C C . LYS B 1 847 ? -5.438 -33.188 17.891 1 92.31 847 LYS B C 1
ATOM 14314 O O . LYS B 1 847 ? -5.133 -32.625 16.844 1 92.31 847 LYS B O 1
ATOM 14319 N N . ASP B 1 848 ? -5.023 -32.688 19.047 1 89 848 ASP B N 1
ATOM 14320 C CA . ASP B 1 848 ? -4.508 -31.344 19.203 1 89 848 ASP B CA 1
ATOM 14321 C C . ASP B 1 848 ? -3.143 -31.188 18.531 1 89 848 ASP B C 1
ATOM 14323 O O . ASP B 1 848 ? -2.828 -30.141 17.984 1 89 848 ASP B O 1
ATOM 14327 N N . ALA B 1 849 ? -2.385 -32.219 18.641 1 90.38 849 ALA B N 1
ATOM 14328 C CA . ALA B 1 849 ? -1.048 -32.156 18.047 1 90.38 849 ALA B CA 1
ATOM 14329 C C . ALA B 1 849 ? -1.118 -31.953 16.547 1 90.38 849 ALA B C 1
ATOM 14331 O O . ALA B 1 849 ? -0.307 -31.219 15.969 1 90.38 849 ALA B O 1
ATOM 14332 N N . PHE B 1 850 ? -2.094 -32.656 15.969 1 92.75 850 PHE B N 1
ATOM 14333 C CA . PHE B 1 850 ? -2.285 -32.531 14.531 1 92.75 850 PHE B CA 1
ATOM 14334 C C . PHE B 1 850 ? -2.727 -31.109 14.156 1 92.75 850 PHE B C 1
ATOM 14336 O O . PHE B 1 850 ? -2.215 -30.531 13.203 1 92.75 850 PHE B O 1
ATOM 14343 N N . ARG B 1 851 ? -3.539 -30.531 14.922 1 91.25 851 ARG B N 1
ATOM 14344 C CA . ARG B 1 851 ? -4.016 -29.172 14.695 1 91.25 851 ARG B CA 1
ATOM 14345 C C . ARG B 1 851 ? -2.881 -28.172 14.836 1 91.25 851 ARG B C 1
ATOM 14347 O O . ARG B 1 851 ? -2.777 -27.234 14.039 1 91.25 851 ARG B O 1
ATOM 14354 N N . ASN B 1 852 ? -2.074 -28.359 15.789 1 90.88 852 ASN B N 1
ATOM 14355 C CA . ASN B 1 852 ? -0.943 -27.469 16.031 1 90.88 852 ASN B CA 1
ATOM 14356 C C . ASN B 1 852 ? 0.076 -27.547 14.891 1 90.88 852 ASN B C 1
ATOM 14358 O O . ASN B 1 852 ? 0.684 -26.547 14.523 1 90.88 852 ASN B O 1
ATOM 14362 N N . GLU B 1 853 ? 0.221 -28.703 14.445 1 91.88 853 GLU B N 1
ATOM 14363 C CA . GLU B 1 853 ? 1.148 -28.891 13.336 1 91.88 853 GLU B CA 1
ATOM 14364 C C . GLU B 1 853 ? 0.68 -28.141 12.094 1 91.88 853 GLU B C 1
ATOM 14366 O O . GLU B 1 853 ? 1.478 -27.469 11.422 1 91.88 853 GLU B O 1
ATOM 14371 N N . LEU B 1 854 ? -0.577 -28.234 11.797 1 92.94 854 LEU B N 1
ATOM 14372 C CA . LEU B 1 854 ? -1.132 -27.547 10.633 1 92.94 854 LEU B CA 1
ATOM 14373 C C . LEU B 1 854 ? -1.049 -26.031 10.805 1 92.94 854 LEU B C 1
ATOM 14375 O O . LEU B 1 854 ? -0.743 -25.312 9.852 1 92.94 854 LEU B O 1
ATOM 14379 N N . ARG B 1 855 ? -1.312 -25.594 11.977 1 91.5 855 ARG B N 1
ATOM 14380 C CA . ARG B 1 855 ? -1.208 -24.156 12.258 1 91.5 855 ARG B CA 1
ATOM 14381 C C . ARG B 1 855 ? 0.221 -23.672 12.07 1 91.5 855 ARG B C 1
ATOM 14383 O O . ARG B 1 855 ? 0.441 -22.594 11.508 1 91.5 855 ARG B O 1
ATOM 14390 N N . ARG B 1 856 ? 1.129 -24.391 12.5 1 92.25 856 ARG B N 1
ATOM 14391 C CA . ARG B 1 856 ? 2.539 -24.031 12.398 1 92.25 856 ARG B CA 1
ATOM 14392 C C . ARG B 1 856 ? 2.967 -23.891 10.938 1 92.25 856 ARG B C 1
ATOM 14394 O O . ARG B 1 856 ? 3.617 -22.922 10.562 1 92.25 856 ARG B O 1
ATOM 14401 N N . VAL B 1 857 ? 2.627 -24.875 10.164 1 94.69 857 VAL B N 1
ATOM 14402 C CA . VAL B 1 857 ? 3.068 -24.859 8.773 1 94.69 857 VAL B CA 1
ATOM 14403 C C . VAL B 1 857 ? 2.395 -23.719 8.023 1 94.69 857 VAL B C 1
ATOM 14405 O O . VAL B 1 857 ? 3.01 -23.094 7.156 1 94.69 857 VAL B O 1
ATOM 14408 N N . LEU B 1 858 ? 1.158 -23.422 8.328 1 94.06 858 LEU B N 1
ATOM 14409 C CA . LEU B 1 858 ? 0.464 -22.297 7.699 1 94.06 858 LEU B CA 1
ATOM 14410 C C . LEU B 1 858 ? 1.09 -20.969 8.109 1 94.06 858 LEU B C 1
ATOM 14412 O O . LEU B 1 858 ? 1.197 -20.062 7.293 1 94.06 858 LEU B O 1
ATOM 14416 N N . ASN B 1 859 ? 1.533 -20.891 9.367 1 92.19 859 ASN B N 1
ATOM 14417 C CA . ASN B 1 859 ? 2.201 -19.688 9.844 1 92.19 859 ASN B CA 1
ATOM 14418 C C . ASN B 1 859 ? 3.529 -19.453 9.133 1 92.19 859 ASN B C 1
ATOM 14420 O O . ASN B 1 859 ? 3.951 -18.312 8.938 1 92.19 859 ASN B O 1
ATOM 14424 N N . ARG B 1 860 ? 4.137 -20.531 8.758 1 94 860 ARG B N 1
ATOM 14425 C CA . ARG B 1 860 ? 5.363 -20.406 7.973 1 94 860 ARG B CA 1
ATOM 14426 C C . ARG B 1 860 ? 5.086 -19.75 6.621 1 94 860 ARG B C 1
ATOM 14428 O O . ARG B 1 860 ? 5.863 -18.922 6.16 1 94 860 ARG B O 1
ATOM 14435 N N . GLY B 1 861 ? 4.008 -20.172 6.051 1 94.31 861 GLY B N 1
ATOM 14436 C CA . GLY B 1 861 ? 3.611 -19.531 4.805 1 94.31 861 GLY B CA 1
ATOM 14437 C C . GLY B 1 861 ? 3.375 -18.047 4.941 1 94.31 861 GLY B C 1
ATOM 14438 O O . GLY B 1 861 ? 3.756 -17.266 4.062 1 94.31 861 GLY B O 1
ATOM 14439 N N . GLU B 1 862 ? 2.816 -17.641 6.016 1 92.62 862 GLU B N 1
ATOM 14440 C CA . GLU B 1 862 ? 2.572 -16.219 6.27 1 92.62 862 GLU B CA 1
ATOM 14441 C C . GLU B 1 862 ? 3.881 -15.469 6.465 1 92.62 862 GLU B C 1
ATOM 14443 O O . GLU B 1 862 ? 4.016 -14.328 6.023 1 92.62 862 GLU B O 1
ATOM 14448 N N . ALA B 1 863 ? 4.82 -16.094 7.188 1 95.56 863 ALA B N 1
ATOM 14449 C CA . ALA B 1 863 ? 6.129 -15.492 7.398 1 95.56 863 ALA B CA 1
ATOM 14450 C C . ALA B 1 863 ? 6.863 -15.297 6.074 1 95.56 863 ALA B C 1
ATOM 14452 O O . ALA B 1 863 ? 7.516 -14.266 5.863 1 95.56 863 ALA B O 1
ATOM 14453 N N . VAL B 1 864 ? 6.742 -16.219 5.227 1 97.19 864 VAL B N 1
ATOM 14454 C CA . VAL B 1 864 ? 7.387 -16.125 3.924 1 97.19 864 VAL B CA 1
ATOM 14455 C C . VAL B 1 864 ? 6.73 -15.031 3.098 1 97.19 864 VAL B C 1
ATOM 14457 O O . VAL B 1 864 ? 7.41 -14.305 2.369 1 97.19 864 VAL B O 1
ATOM 14460 N N . ASN B 1 865 ? 5.445 -14.945 3.15 1 95.25 865 ASN B N 1
ATOM 14461 C CA . ASN B 1 865 ? 4.754 -13.859 2.461 1 95.25 865 ASN B CA 1
ATOM 14462 C C . ASN B 1 865 ? 5.195 -12.492 2.984 1 95.25 865 ASN B C 1
ATOM 14464 O O . ASN B 1 865 ? 5.297 -11.531 2.217 1 95.25 865 ASN B O 1
ATOM 14468 N N . ALA B 1 866 ? 5.438 -12.406 4.285 1 94.56 866 ALA B N 1
ATOM 14469 C CA . ALA B 1 866 ? 5.953 -11.164 4.855 1 94.56 866 ALA B CA 1
ATOM 14470 C C . ALA B 1 866 ? 7.34 -10.844 4.305 1 94.56 866 ALA B C 1
ATOM 14472 O O . ALA B 1 866 ? 7.648 -9.68 4.035 1 94.56 866 ALA B O 1
ATOM 14473 N N . LEU B 1 867 ? 8.148 -11.828 4.191 1 96.56 867 LEU B N 1
ATOM 14474 C CA . LEU B 1 867 ? 9.469 -11.656 3.586 1 96.56 867 LEU B CA 1
ATOM 14475 C C . LEU B 1 867 ? 9.344 -11.18 2.143 1 96.56 867 LEU B C 1
ATOM 14477 O O . LEU B 1 867 ? 10.047 -10.25 1.73 1 96.56 867 LEU B O 1
ATOM 14481 N N . LYS B 1 868 ? 8.453 -11.805 1.389 1 96.75 868 LYS B N 1
ATOM 14482 C CA . LYS B 1 868 ? 8.242 -11.406 0 1 96.75 868 LYS B CA 1
ATOM 14483 C C . LYS B 1 868 ? 7.793 -9.953 -0.093 1 96.75 868 LYS B C 1
ATOM 14485 O O . LYS B 1 868 ? 8.211 -9.227 -0.999 1 96.75 868 LYS B O 1
ATOM 14490 N N . ARG B 1 869 ? 7 -9.539 0.833 1 93 869 ARG B N 1
ATOM 14491 C CA . ARG B 1 869 ? 6.523 -8.156 0.838 1 93 869 ARG B CA 1
ATOM 14492 C C . ARG B 1 869 ? 7.66 -7.184 1.133 1 93 869 ARG B C 1
ATOM 14494 O O . ARG B 1 869 ? 7.672 -6.062 0.624 1 93 869 ARG B O 1
ATOM 14501 N N . ALA B 1 870 ? 8.57 -7.613 1.962 1 92.56 870 ALA B N 1
ATOM 14502 C CA . ALA B 1 870 ? 9.727 -6.773 2.279 1 92.56 870 ALA B CA 1
ATOM 14503 C C . ALA B 1 870 ? 10.641 -6.617 1.066 1 92.56 870 ALA B C 1
ATOM 14505 O O . ALA B 1 870 ? 11.281 -5.578 0.895 1 92.56 870 ALA B O 1
ATOM 14506 N N . ILE B 1 871 ? 10.672 -7.602 0.281 1 95.31 871 ILE B N 1
ATOM 14507 C CA . ILE B 1 871 ? 11.516 -7.586 -0.91 1 95.31 871 ILE B CA 1
ATOM 14508 C C . ILE B 1 871 ? 10.828 -6.797 -2.02 1 95.31 871 ILE B C 1
ATOM 14510 O O . ILE B 1 871 ? 11.445 -5.945 -2.664 1 95.31 871 ILE B O 1
ATOM 14514 N N . TYR B 1 872 ? 9.547 -7.164 -2.203 1 94.38 872 TYR B N 1
ATOM 14515 C CA . TYR B 1 872 ? 8.742 -6.496 -3.217 1 94.38 872 TYR B CA 1
ATOM 14516 C C . TYR B 1 872 ? 7.855 -5.426 -2.59 1 94.38 872 TYR B C 1
ATOM 14518 O O . TYR B 1 872 ? 6.68 -5.664 -2.312 1 94.38 872 TYR B O 1
ATOM 14526 N N . THR B 1 873 ? 8.18 -4.18 -2.482 1 85.94 873 THR B N 1
ATOM 14527 C CA . THR B 1 873 ? 7.527 -3.133 -1.702 1 85.94 873 THR B CA 1
ATOM 14528 C C . THR B 1 873 ? 6.555 -2.34 -2.57 1 85.94 873 THR B C 1
ATOM 14530 O O . THR B 1 873 ? 5.617 -1.728 -2.059 1 85.94 873 THR B O 1
ATOM 14533 N N . GLY B 1 874 ? 6.652 -2.275 -3.791 1 86.38 874 GLY B N 1
ATOM 14534 C CA . GLY B 1 874 ? 5.816 -1.438 -4.641 1 86.38 874 GLY B CA 1
ATOM 14535 C C . GLY B 1 874 ? 4.785 -2.227 -5.422 1 86.38 874 GLY B C 1
ATOM 14536 O O . GLY B 1 874 ? 4.461 -3.361 -5.066 1 86.38 874 GLY B O 1
ATOM 14537 N N . ARG B 1 875 ? 4.203 -1.629 -6.43 1 90.12 875 ARG B N 1
ATOM 14538 C CA . ARG B 1 875 ? 3.168 -2.209 -7.277 1 90.12 875 ARG B CA 1
ATOM 14539 C C . ARG B 1 875 ? 3.783 -2.953 -8.461 1 90.12 875 ARG B C 1
ATOM 14541 O O . ARG B 1 875 ? 4.902 -2.652 -8.875 1 90.12 875 ARG B O 1
ATOM 14548 N N . ILE B 1 876 ? 3.051 -3.955 -8.914 1 93.62 876 ILE B N 1
ATOM 14549 C CA . ILE B 1 876 ? 3.465 -4.621 -10.141 1 93.62 876 ILE B CA 1
ATOM 14550 C C . ILE B 1 876 ? 3.119 -3.744 -11.344 1 93.62 876 ILE B C 1
ATOM 14552 O O . ILE B 1 876 ? 1.984 -3.277 -11.469 1 93.62 876 ILE B O 1
ATOM 14556 N N . SER B 1 877 ? 4.09 -3.463 -12.18 1 91.06 877 SER B N 1
ATOM 14557 C CA . SER B 1 877 ? 3.861 -2.643 -13.367 1 91.06 877 SER B CA 1
ATOM 14558 C C . SER B 1 877 ? 2.91 -3.328 -14.344 1 91.06 877 SER B C 1
ATOM 14560 O O . SER B 1 877 ? 2.908 -4.555 -14.453 1 91.06 877 SER B O 1
ATOM 14562 N N . PRO B 1 878 ? 2.129 -2.598 -15.055 1 90.12 878 PRO B N 1
ATOM 14563 C CA . PRO B 1 878 ? 1.218 -3.188 -16.047 1 90.12 878 PRO B CA 1
ATOM 14564 C C . PRO B 1 878 ? 1.943 -4.02 -17.094 1 90.12 878 PRO B C 1
ATOM 14566 O O . PRO B 1 878 ? 1.431 -5.055 -17.531 1 90.12 878 PRO B O 1
ATOM 14569 N N . ALA B 1 879 ? 3.143 -3.58 -17.406 1 86.94 879 ALA B N 1
ATOM 14570 C CA . ALA B 1 879 ? 3.91 -4.297 -18.422 1 86.94 879 ALA B CA 1
ATOM 14571 C C . ALA B 1 879 ? 4.246 -5.711 -17.969 1 86.94 879 ALA B C 1
ATOM 14573 O O . ALA B 1 879 ? 4.32 -6.637 -18.781 1 86.94 879 ALA B O 1
ATOM 14574 N N . GLN B 1 880 ? 4.363 -5.891 -16.719 1 90.62 880 GLN B N 1
ATOM 14575 C CA . GLN B 1 880 ? 4.754 -7.188 -16.172 1 90.62 880 GLN B CA 1
ATOM 14576 C C . GLN B 1 880 ? 3.529 -8.008 -15.766 1 90.62 880 GLN B C 1
ATOM 14578 O O . GLN B 1 880 ? 3.623 -9.219 -15.57 1 90.62 880 GLN B O 1
ATOM 14583 N N . ALA B 1 881 ? 2.393 -7.34 -15.68 1 90.81 881 ALA B N 1
ATOM 14584 C CA . ALA B 1 881 ? 1.237 -8.016 -15.094 1 90.81 881 ALA B CA 1
ATOM 14585 C C . ALA B 1 881 ? 0.245 -8.438 -16.172 1 90.81 881 ALA B C 1
ATOM 14587 O O . ALA B 1 881 ? -0.605 -9.305 -15.938 1 90.81 881 ALA B O 1
ATOM 14588 N N . LYS B 1 882 ? 0.312 -7.902 -17.375 1 87.69 882 LYS B N 1
ATOM 14589 C CA . LYS B 1 882 ? -0.732 -8.094 -18.375 1 87.69 882 LYS B CA 1
ATOM 14590 C C . LYS B 1 882 ? -0.66 -9.492 -18.984 1 87.69 882 LYS B C 1
ATOM 14592 O O . LYS B 1 882 ? -1.691 -10.102 -19.266 1 87.69 882 LYS B O 1
ATOM 14597 N N . ARG B 1 883 ? 0.513 -9.953 -19.125 1 87.38 883 ARG B N 1
ATOM 14598 C CA . ARG B 1 883 ? 0.673 -11.273 -19.719 1 87.38 883 ARG B CA 1
ATOM 14599 C C . ARG B 1 883 ? 1.058 -12.305 -18.656 1 87.38 883 ARG B C 1
ATOM 14601 O O . ARG B 1 883 ? 1.81 -12 -17.734 1 87.38 883 ARG B O 1
ATOM 14608 N N . VAL B 1 884 ? 0.685 -13.516 -18.922 1 85.5 884 VAL B N 1
ATOM 14609 C CA . VAL B 1 884 ? 0.879 -14.586 -17.953 1 85.5 884 VAL B CA 1
ATOM 14610 C C . VAL B 1 884 ? 2.365 -14.922 -17.844 1 85.5 884 VAL B C 1
ATOM 14612 O O . VAL B 1 884 ? 2.865 -15.211 -16.75 1 85.5 884 VAL B O 1
ATOM 14615 N N . ASP B 1 885 ? 3.068 -14.922 -18.922 1 84.25 885 ASP B N 1
ATOM 14616 C CA . ASP B 1 885 ? 4.484 -15.273 -18.922 1 84.25 885 ASP B CA 1
ATOM 14617 C C . ASP B 1 885 ? 5.305 -14.25 -18.156 1 84.25 885 ASP B C 1
ATOM 14619 O O . ASP B 1 885 ? 6.238 -14.602 -17.422 1 84.25 885 ASP B O 1
ATOM 14623 N N . GLU B 1 886 ? 4.938 -12.984 -18.359 1 88.56 886 GLU B N 1
ATOM 14624 C CA . GLU B 1 886 ? 5.625 -11.93 -17.625 1 88.56 886 GLU B CA 1
ATOM 14625 C C . GLU B 1 886 ? 5.355 -12.023 -16.125 1 88.56 886 GLU B C 1
ATOM 14627 O O . GLU B 1 886 ? 6.27 -11.867 -15.312 1 88.56 886 GLU B O 1
ATOM 14632 N N . MET B 1 887 ? 4.148 -12.289 -15.812 1 92.56 887 MET B N 1
ATOM 14633 C CA . MET B 1 887 ? 3.775 -12.391 -14.406 1 92.56 887 MET B CA 1
ATOM 14634 C C . MET B 1 887 ? 4.41 -13.617 -13.758 1 92.56 887 MET B C 1
ATOM 14636 O O . MET B 1 887 ? 4.727 -13.609 -12.57 1 92.56 887 MET B O 1
ATOM 14640 N N . GLN B 1 888 ? 4.57 -14.672 -14.531 1 92.69 888 GLN B N 1
ATOM 14641 C CA . GLN B 1 888 ? 5.254 -15.859 -14.031 1 92.69 888 GLN B CA 1
ATOM 14642 C C . GLN B 1 888 ? 6.707 -15.547 -13.68 1 92.69 888 GLN B C 1
ATOM 14644 O O . GLN B 1 888 ? 7.234 -16.047 -12.688 1 92.69 888 GLN B O 1
ATOM 14649 N N . ALA B 1 889 ? 7.324 -14.75 -14.523 1 93.38 889 ALA B N 1
ATOM 14650 C CA . ALA B 1 889 ? 8.703 -14.352 -14.25 1 93.38 889 ALA B CA 1
ATOM 14651 C C . ALA B 1 889 ? 8.797 -13.578 -12.938 1 93.38 889 ALA B C 1
ATOM 14653 O O . ALA B 1 889 ? 9.758 -13.742 -12.18 1 93.38 889 ALA B O 1
ATOM 14654 N N . VAL B 1 890 ? 7.828 -12.758 -12.703 1 95.06 890 VAL B N 1
ATOM 14655 C CA . VAL B 1 890 ? 7.781 -12 -11.461 1 95.06 890 VAL B CA 1
ATOM 14656 C C . VAL B 1 890 ? 7.656 -12.953 -10.273 1 95.06 890 VAL B C 1
ATOM 14658 O O . VAL B 1 890 ? 8.398 -12.836 -9.297 1 95.06 890 VAL B O 1
ATOM 14661 N N . ALA B 1 891 ? 6.75 -13.898 -10.375 1 95.62 891 ALA B N 1
ATOM 14662 C CA . ALA B 1 891 ? 6.52 -14.852 -9.297 1 95.62 891 ALA B CA 1
ATOM 14663 C C . ALA B 1 891 ? 7.773 -15.68 -9.008 1 95.62 891 ALA B C 1
ATOM 14665 O O . ALA B 1 891 ? 8.156 -15.859 -7.855 1 95.62 891 ALA B O 1
ATOM 14666 N N . ASP B 1 892 ? 8.406 -16.125 -10.055 1 95.19 892 ASP B N 1
ATOM 14667 C CA . ASP B 1 892 ? 9.586 -16.969 -9.914 1 95.19 892 ASP B CA 1
ATOM 14668 C C . ASP B 1 892 ? 10.766 -16.172 -9.352 1 95.19 892 ASP B C 1
ATOM 14670 O O . ASP B 1 892 ? 11.492 -16.656 -8.477 1 95.19 892 ASP B O 1
ATOM 14674 N N . ALA B 1 893 ? 10.961 -15.008 -9.898 1 96.44 893 ALA B N 1
ATOM 14675 C CA . ALA B 1 893 ? 12.078 -14.18 -9.445 1 96.44 893 ALA B CA 1
ATOM 14676 C C . ALA B 1 893 ? 11.914 -13.789 -7.984 1 96.44 893 ALA B C 1
ATOM 14678 O O . ALA B 1 893 ? 12.883 -13.781 -7.223 1 96.44 893 ALA B O 1
ATOM 14679 N N . LEU B 1 894 ? 10.734 -13.391 -7.637 1 96.81 894 LEU B N 1
ATOM 14680 C CA . LEU B 1 894 ? 10.461 -13.047 -6.246 1 96.81 894 LEU B CA 1
ATOM 14681 C C . LEU B 1 894 ? 10.703 -14.242 -5.332 1 96.81 894 LEU B C 1
ATOM 14683 O O . LEU B 1 894 ? 11.258 -14.094 -4.242 1 96.81 894 LEU B O 1
ATOM 14687 N N . SER B 1 895 ? 10.242 -15.414 -5.75 1 96.94 895 SER B N 1
ATOM 14688 C CA . SER B 1 895 ? 10.484 -16.641 -4.98 1 96.94 895 SER B CA 1
ATOM 14689 C C . SER B 1 895 ? 11.977 -16.922 -4.855 1 96.94 895 SER B C 1
ATOM 14691 O O . SER B 1 895 ? 12.445 -17.344 -3.797 1 96.94 895 SER B O 1
ATOM 14693 N N . LEU B 1 896 ? 12.664 -16.719 -5.957 1 97.06 896 LEU B N 1
ATOM 14694 C CA . LEU B 1 896 ? 14.109 -16.938 -5.938 1 97.06 896 LEU B CA 1
ATOM 14695 C C . LEU B 1 896 ? 14.781 -15.992 -4.949 1 97.06 896 LEU B C 1
ATOM 14697 O O . LEU B 1 896 ? 15.617 -16.422 -4.148 1 97.06 896 LEU B O 1
ATOM 14701 N N . MET B 1 897 ? 14.438 -14.758 -4.969 1 97.81 897 MET B N 1
ATOM 14702 C CA . MET B 1 897 ? 15.016 -13.773 -4.055 1 97.81 897 MET B CA 1
ATOM 14703 C C . MET B 1 897 ? 14.703 -14.133 -2.605 1 97.81 897 MET B C 1
ATOM 14705 O O . MET B 1 897 ? 15.57 -14.023 -1.734 1 97.81 897 MET B O 1
ATOM 14709 N N . ALA B 1 898 ? 13.492 -14.508 -2.355 1 98.25 898 ALA B N 1
ATOM 14710 C CA . ALA B 1 898 ? 13.109 -14.93 -1.008 1 98.25 898 ALA B CA 1
ATOM 14711 C C . ALA B 1 898 ? 13.922 -16.141 -0.558 1 98.25 898 ALA B C 1
ATOM 14713 O O . ALA B 1 898 ? 14.398 -16.188 0.577 1 98.25 898 ALA B O 1
ATOM 14714 N N . ASN B 1 899 ? 14.039 -17.125 -1.449 1 98.25 899 ASN B N 1
ATOM 14715 C CA . ASN B 1 899 ? 14.836 -18.312 -1.131 1 98.25 899 ASN B CA 1
ATOM 14716 C C . ASN B 1 899 ? 16.297 -17.953 -0.887 1 98.25 899 ASN B C 1
ATOM 14718 O O . ASN B 1 899 ? 16.953 -18.562 -0.043 1 98.25 899 ASN B O 1
ATOM 14722 N N . ILE B 1 900 ? 16.828 -17 -1.646 1 98.25 900 ILE B N 1
ATOM 14723 C CA . ILE B 1 900 ? 18.219 -16.562 -1.471 1 98.25 900 ILE B CA 1
ATOM 14724 C C . ILE B 1 900 ? 18.406 -16 -0.064 1 98.25 900 ILE B C 1
ATOM 14726 O O . ILE B 1 900 ? 19.375 -16.344 0.622 1 98.25 900 ILE B O 1
ATOM 14730 N N . VAL B 1 901 ? 17.484 -15.172 0.383 1 98 901 VAL B N 1
ATOM 14731 C CA . VAL B 1 901 ? 17.562 -14.57 1.712 1 98 901 VAL B CA 1
ATOM 14732 C C . VAL B 1 901 ? 17.469 -15.664 2.775 1 98 901 VAL B C 1
ATOM 14734 O O . VAL B 1 901 ? 18.266 -15.695 3.715 1 98 901 VAL B O 1
ATOM 14737 N N . MET B 1 902 ? 16.562 -16.578 2.643 1 98.19 902 MET B N 1
ATOM 14738 C CA . MET B 1 902 ? 16.391 -17.656 3.615 1 98.19 902 MET B CA 1
ATOM 14739 C C . MET B 1 902 ? 17.609 -18.578 3.625 1 98.19 902 MET B C 1
ATOM 14741 O O . MET B 1 902 ? 18.047 -19.016 4.688 1 98.19 902 MET B O 1
ATOM 14745 N N . ALA B 1 903 ? 18.109 -18.875 2.428 1 98.06 903 ALA B N 1
ATOM 14746 C CA . ALA B 1 903 ? 19.281 -19.734 2.324 1 98.06 903 ALA B CA 1
ATOM 14747 C C . ALA B 1 903 ? 20.484 -19.094 2.996 1 98.06 903 ALA B C 1
ATOM 14749 O O . ALA B 1 903 ? 21.266 -19.766 3.682 1 98.06 903 ALA B O 1
ATOM 14750 N N . TRP B 1 904 ? 20.656 -17.812 2.758 1 97.81 904 TRP B N 1
ATOM 14751 C CA . TRP B 1 904 ? 21.766 -17.109 3.389 1 97.81 904 TRP B CA 1
ATOM 14752 C C . TRP B 1 904 ? 21.641 -17.141 4.906 1 97.81 904 TRP B C 1
ATOM 14754 O O . TRP B 1 904 ? 22.609 -17.438 5.609 1 97.81 904 TRP B O 1
ATOM 14764 N N . ASN B 1 905 ? 20.484 -16.812 5.434 1 97.38 905 ASN B N 1
ATOM 14765 C CA . ASN B 1 905 ? 20.25 -16.859 6.875 1 97.38 905 ASN B CA 1
ATOM 14766 C C . ASN B 1 905 ? 20.516 -18.25 7.445 1 97.38 905 ASN B C 1
ATOM 14768 O O . ASN B 1 905 ? 21.094 -18.375 8.523 1 97.38 905 ASN B O 1
ATOM 14772 N N . THR B 1 906 ? 20.031 -19.266 6.742 1 97.56 906 THR B N 1
ATOM 14773 C CA . THR B 1 906 ? 20.25 -20.641 7.164 1 97.56 906 THR B CA 1
ATOM 14774 C C . THR B 1 906 ? 21.734 -20.969 7.258 1 97.56 906 THR B C 1
ATOM 14776 O O . THR B 1 906 ? 22.188 -21.531 8.25 1 97.56 906 THR B O 1
ATOM 14779 N N . SER B 1 907 ? 22.469 -20.625 6.219 1 96.69 907 SER B N 1
ATOM 14780 C CA . SER B 1 907 ? 23.906 -20.891 6.176 1 96.69 907 SER B CA 1
ATOM 14781 C C . SER B 1 907 ? 24.641 -20.141 7.289 1 96.69 907 SER B C 1
ATOM 14783 O O . SER B 1 907 ? 25.531 -20.703 7.926 1 96.69 907 SER B O 1
ATOM 14785 N N . GLN B 1 908 ? 24.281 -18.859 7.539 1 96.62 908 GLN B N 1
ATOM 14786 C CA . GLN B 1 908 ? 24.922 -18.078 8.578 1 96.62 908 GLN B CA 1
ATOM 14787 C C . GLN B 1 908 ? 24.609 -18.625 9.969 1 96.62 908 GLN B C 1
ATOM 14789 O O . GLN B 1 908 ? 25.484 -18.703 10.828 1 96.62 908 GLN B O 1
ATOM 14794 N N . MET B 1 909 ? 23.328 -19 10.195 1 96.5 909 MET B N 1
ATOM 14795 C CA . MET B 1 909 ? 22.953 -19.594 11.477 1 96.5 909 MET B CA 1
ATOM 14796 C C . MET B 1 909 ? 23.719 -20.875 11.734 1 96.5 909 MET B C 1
ATOM 14798 O O . MET B 1 909 ? 24.219 -21.109 12.836 1 96.5 909 MET B O 1
ATOM 14802 N N . GLN B 1 910 ? 23.797 -21.75 10.703 1 96.06 910 GLN B N 1
ATOM 14803 C CA . GLN B 1 910 ? 24.531 -23 10.828 1 96.06 910 GLN B CA 1
ATOM 14804 C C . GLN B 1 910 ? 25.984 -22.766 11.18 1 96.06 910 GLN B C 1
ATOM 14806 O O . GLN B 1 910 ? 26.562 -23.453 12.023 1 96.06 910 GLN B O 1
ATOM 14811 N N . ALA B 1 911 ? 26.625 -21.766 10.492 1 95.5 911 ALA B N 1
ATOM 14812 C CA . ALA B 1 911 ? 28.031 -21.453 10.742 1 95.5 911 ALA B CA 1
ATOM 14813 C C . ALA B 1 911 ? 28.25 -21.031 12.188 1 95.5 911 ALA B C 1
ATOM 14815 O O . ALA B 1 911 ? 29.234 -21.422 12.82 1 95.5 911 ALA B O 1
ATOM 14816 N N . VAL B 1 912 ? 27.344 -20.219 12.734 1 95.5 912 VAL B N 1
ATOM 14817 C CA . VAL B 1 912 ? 27.453 -19.75 14.117 1 95.5 912 VAL B CA 1
ATOM 14818 C C . VAL B 1 912 ? 27.266 -20.938 15.07 1 95.5 912 VAL B C 1
ATOM 14820 O O . VAL B 1 912 ? 28 -21.078 16.047 1 95.5 912 VAL B O 1
ATOM 14823 N N . LEU B 1 913 ? 26.297 -21.797 14.812 1 95.5 913 LEU B N 1
ATOM 14824 C CA . LEU B 1 913 ? 26.047 -22.969 15.648 1 95.5 913 LEU B CA 1
ATOM 14825 C C . LEU B 1 913 ? 27.234 -23.906 15.641 1 95.5 913 LEU B C 1
ATOM 14827 O O . LEU B 1 913 ? 27.594 -24.484 16.688 1 95.5 913 LEU B O 1
ATOM 14831 N N . ASP B 1 914 ? 27.844 -24.094 14.461 1 95.12 914 ASP B N 1
ATOM 14832 C CA . ASP B 1 914 ? 29.031 -24.922 14.359 1 95.12 914 ASP B CA 1
ATOM 14833 C C . ASP B 1 914 ? 30.172 -24.359 15.195 1 95.12 914 ASP B C 1
ATOM 14835 O O . ASP B 1 914 ? 30.891 -25.109 15.867 1 95.12 914 ASP B O 1
ATOM 14839 N N . ARG B 1 915 ? 30.312 -23.031 15.156 1 94.38 915 ARG B N 1
ATOM 14840 C CA . ARG B 1 915 ? 31.359 -22.375 15.945 1 94.38 915 ARG B CA 1
ATOM 14841 C C . ARG B 1 915 ? 31.109 -22.547 17.438 1 94.38 915 ARG B C 1
ATOM 14843 O O . ARG B 1 915 ? 32.031 -22.734 18.219 1 94.38 915 ARG B O 1
ATOM 14850 N N . TRP B 1 916 ? 29.891 -22.438 17.781 1 94.44 916 TRP B N 1
ATOM 14851 C CA . TRP B 1 916 ? 29.531 -22.625 19.188 1 94.44 916 TRP B CA 1
ATOM 14852 C C . TRP B 1 916 ? 29.75 -24.078 19.625 1 94.44 916 TRP B C 1
ATOM 14854 O O . TRP B 1 916 ? 30.203 -24.344 20.734 1 94.44 916 TRP B O 1
ATOM 14864 N N . SER B 1 917 ? 29.344 -24.984 18.781 1 92.44 917 SER B N 1
ATOM 14865 C CA . SER B 1 917 ? 29.531 -26.406 19.078 1 92.44 917 SER B CA 1
ATOM 14866 C C . SER B 1 917 ? 31.016 -26.734 19.266 1 92.44 917 SER B C 1
ATOM 14868 O O . SER B 1 917 ? 31.375 -27.547 20.109 1 92.44 917 SER B O 1
ATOM 14870 N N . ASN B 1 918 ? 31.828 -26.141 18.453 1 91.75 918 ASN B N 1
ATOM 14871 C CA . ASN B 1 918 ? 33.281 -26.344 18.562 1 91.75 918 ASN B CA 1
ATOM 14872 C C . ASN B 1 918 ? 33.812 -25.828 19.891 1 91.75 918 ASN B C 1
ATOM 14874 O O . ASN B 1 918 ? 34.812 -26.344 20.391 1 91.75 918 ASN B O 1
ATOM 14878 N N . ARG B 1 919 ? 33.094 -24.891 20.5 1 91.62 919 ARG B N 1
ATOM 14879 C CA . ARG B 1 919 ? 33.469 -24.359 21.812 1 91.62 919 ARG B CA 1
ATOM 14880 C C . ARG B 1 919 ? 32.719 -25.062 22.938 1 91.62 919 ARG B C 1
ATOM 14882 O O . ARG B 1 919 ? 32.625 -24.531 24.047 1 91.62 919 ARG B O 1
ATOM 14889 N N . ARG B 1 920 ? 32.094 -26.078 22.672 1 89.38 920 ARG B N 1
ATOM 14890 C CA . ARG B 1 920 ? 31.375 -26.953 23.609 1 89.38 920 ARG B CA 1
ATOM 14891 C C . ARG B 1 920 ? 30.125 -26.281 24.156 1 89.38 920 ARG B C 1
ATOM 14893 O O . ARG B 1 920 ? 29.75 -26.484 25.312 1 89.38 920 ARG B O 1
ATOM 14900 N N . GLN B 1 921 ? 29.625 -25.391 23.438 1 89.94 921 GLN B N 1
ATOM 14901 C CA . GLN B 1 921 ? 28.328 -24.797 23.719 1 89.94 921 GLN B CA 1
ATOM 14902 C C . GLN B 1 921 ? 27.234 -25.359 22.812 1 89.94 921 GLN B C 1
ATOM 14904 O O . GLN B 1 921 ? 26.953 -24.781 21.75 1 89.94 921 GLN B O 1
ATOM 14909 N N . VAL B 1 922 ? 26.594 -26.453 23.281 1 86.62 922 VAL B N 1
ATOM 14910 C CA . VAL B 1 922 ? 25.625 -27.125 22.422 1 86.62 922 VAL B CA 1
ATOM 14911 C C . VAL B 1 922 ? 24.234 -26.594 22.719 1 86.62 922 VAL B C 1
ATOM 14913 O O . VAL B 1 922 ? 23.781 -26.578 23.859 1 86.62 922 VAL B O 1
ATOM 14916 N N . ILE B 1 923 ? 23.594 -26.125 21.734 1 92.19 923 ILE B N 1
ATOM 14917 C CA . ILE B 1 923 ? 22.234 -25.609 21.844 1 92.19 923 ILE B CA 1
ATOM 14918 C C . ILE B 1 923 ? 21.234 -26.688 21.484 1 92.19 923 ILE B C 1
ATOM 14920 O O . ILE B 1 923 ? 21.391 -27.375 20.469 1 92.19 923 ILE B O 1
ATOM 14924 N N . PRO B 1 924 ? 20.281 -26.875 22.25 1 91.5 924 PRO B N 1
ATOM 14925 C CA . PRO B 1 924 ? 19.25 -27.875 21.938 1 91.5 924 PRO B CA 1
ATOM 14926 C C . PRO B 1 924 ? 18.516 -27.594 20.641 1 91.5 924 PRO B C 1
ATOM 14928 O O . PRO B 1 924 ? 18.141 -26.438 20.375 1 91.5 924 PRO B O 1
ATOM 14931 N N . PRO B 1 925 ? 18.281 -28.641 19.828 1 91.25 925 PRO B N 1
ATOM 14932 C CA . PRO B 1 925 ? 17.594 -28.469 18.531 1 91.25 925 PRO B CA 1
ATOM 14933 C C . PRO B 1 925 ? 16.188 -27.891 18.672 1 91.25 925 PRO B C 1
ATOM 14935 O O . PRO B 1 925 ? 15.695 -27.219 17.766 1 91.25 925 PRO B O 1
ATOM 14938 N N . GLU B 1 926 ? 15.594 -28.047 19.781 1 89.56 926 GLU B N 1
ATOM 14939 C CA . GLU B 1 926 ? 14.234 -27.562 20 1 89.56 926 GLU B CA 1
ATOM 14940 C C . GLU B 1 926 ? 14.188 -26.047 20.031 1 89.56 926 GLU B C 1
ATOM 14942 O O . GLU B 1 926 ? 13.188 -25.438 19.641 1 89.56 926 GLU B O 1
ATOM 14947 N N . LEU B 1 927 ? 15.219 -25.547 20.516 1 93 927 LEU B N 1
ATOM 14948 C CA . LEU B 1 927 ? 15.305 -24.094 20.547 1 93 927 LEU B CA 1
ATOM 14949 C C . LEU B 1 927 ? 15.633 -23.531 19.172 1 93 927 LEU B C 1
ATOM 14951 O O . LEU B 1 927 ? 15.047 -22.516 18.766 1 93 927 LEU B O 1
ATOM 14955 N N . ILE B 1 928 ? 16.484 -24.266 18.516 1 93.62 928 ILE B N 1
ATOM 14956 C CA . ILE B 1 928 ? 16.922 -23.812 17.188 1 93.62 928 ILE B CA 1
ATOM 14957 C C . ILE B 1 928 ? 15.75 -23.859 16.219 1 93.62 928 ILE B C 1
ATOM 14959 O O . ILE B 1 928 ? 15.617 -23 15.344 1 93.62 928 ILE B O 1
ATOM 14963 N N . GLY B 1 929 ? 14.938 -24.828 16.406 1 92.56 929 GLY B N 1
ATOM 14964 C CA . GLY B 1 929 ? 13.812 -25.047 15.5 1 92.56 929 GLY B CA 1
ATOM 14965 C C . GLY B 1 929 ? 12.797 -23.922 15.547 1 92.56 929 GLY B C 1
ATOM 14966 O O . GLY B 1 929 ? 12 -23.766 14.617 1 92.56 929 GLY B O 1
ATOM 14967 N N . LYS B 1 930 ? 12.891 -23.078 16.5 1 92.19 930 LYS B N 1
ATOM 14968 C CA . LYS B 1 930 ? 11.914 -22.016 16.672 1 92.19 930 LYS B CA 1
ATOM 14969 C C . LYS B 1 930 ? 12.414 -20.703 16.078 1 92.19 930 LYS B C 1
ATOM 14971 O O . LYS B 1 930 ? 11.688 -19.703 16.062 1 92.19 930 LYS B O 1
ATOM 14976 N N . ILE B 1 931 ? 13.609 -20.719 15.555 1 94.5 931 ILE B N 1
ATOM 14977 C CA . ILE B 1 931 ? 14.164 -19.516 14.938 1 94.5 931 ILE B CA 1
ATOM 14978 C C . ILE B 1 931 ? 14.039 -19.609 13.414 1 94.5 931 ILE B C 1
ATOM 14980 O O . ILE B 1 931 ? 14.664 -20.469 12.789 1 94.5 931 ILE B O 1
ATOM 14984 N N . ALA B 1 932 ? 13.203 -18.734 12.859 1 94.88 932 ALA B N 1
ATOM 14985 C CA . ALA B 1 932 ? 12.867 -18.781 11.438 1 94.88 932 ALA B CA 1
ATOM 14986 C C . ALA B 1 932 ? 14 -18.203 10.594 1 94.88 932 ALA B C 1
ATOM 14988 O O . ALA B 1 932 ? 14.641 -17.219 10.992 1 94.88 932 ALA B O 1
ATOM 14989 N N . PRO B 1 933 ? 14.297 -18.703 9.422 1 96.69 933 PRO B N 1
ATOM 14990 C CA . PRO B 1 933 ? 15.32 -18.156 8.523 1 96.69 933 PRO B CA 1
ATOM 14991 C C . PRO B 1 933 ? 14.805 -16.984 7.695 1 96.69 933 PRO B C 1
ATOM 14993 O O . PRO B 1 933 ? 15.5 -16.5 6.793 1 96.69 933 PRO B O 1
ATOM 14996 N N . THR B 1 934 ? 13.562 -16.484 7.992 1 96.25 934 THR B N 1
ATOM 14997 C CA . THR B 1 934 ? 12.977 -15.367 7.25 1 96.25 934 THR B CA 1
ATOM 14998 C C . THR B 1 934 ? 13.367 -14.031 7.867 1 96.25 934 THR B C 1
ATOM 15000 O O . THR B 1 934 ? 12.844 -12.984 7.484 1 96.25 934 THR B O 1
ATOM 15003 N N . ARG B 1 935 ? 14.234 -13.992 8.773 1 91.81 935 ARG B N 1
ATOM 15004 C CA . ARG B 1 935 ? 14.609 -12.781 9.492 1 91.81 935 ARG B CA 1
ATOM 15005 C C . ARG B 1 935 ? 15.305 -11.781 8.57 1 91.81 935 ARG B C 1
ATOM 15007 O O . ARG B 1 935 ? 16.094 -12.172 7.715 1 91.81 935 ARG B O 1
ATOM 15014 N N . LEU B 1 936 ? 15.031 -10.5 8.727 1 91.62 936 LEU B N 1
ATOM 15015 C CA . LEU B 1 936 ? 15.57 -9.438 7.879 1 91.62 936 LEU B CA 1
ATOM 15016 C C . LEU B 1 936 ? 16.406 -8.461 8.703 1 91.62 936 LEU B C 1
ATOM 15018 O O . LEU B 1 936 ? 16.969 -7.508 8.156 1 91.62 936 LEU B O 1
ATOM 15022 N N . GLU B 1 937 ? 16.516 -8.656 9.984 1 84.69 937 GLU B N 1
ATOM 15023 C CA . GLU B 1 937 ? 17.141 -7.707 10.898 1 84.69 937 GLU B CA 1
ATOM 15024 C C . GLU B 1 937 ? 18.594 -7.445 10.516 1 84.69 937 GLU B C 1
ATOM 15026 O O . GLU B 1 937 ? 19.109 -6.344 10.734 1 84.69 937 GLU B O 1
ATOM 15031 N N . SER B 1 938 ? 19.203 -8.414 9.844 1 87.88 938 SER B N 1
ATOM 15032 C CA . SER B 1 938 ? 20.625 -8.305 9.523 1 87.88 938 SER B CA 1
ATOM 15033 C C . SER B 1 938 ? 20.844 -7.883 8.078 1 87.88 938 SER B C 1
ATOM 15035 O O . SER B 1 938 ? 21.969 -7.652 7.652 1 87.88 938 SER B O 1
ATOM 15037 N N . ILE B 1 939 ? 19.812 -7.727 7.301 1 94.19 939 ILE B N 1
ATOM 15038 C CA . ILE B 1 939 ? 19.984 -7.559 5.859 1 94.19 939 ILE B CA 1
ATOM 15039 C C . ILE B 1 939 ? 19.422 -6.211 5.426 1 94.19 939 ILE B C 1
ATOM 15041 O O . ILE B 1 939 ? 18.266 -5.883 5.734 1 94.19 939 ILE B O 1
ATOM 15045 N N . ASN B 1 940 ? 20.219 -5.391 4.754 1 93.62 940 ASN B N 1
ATOM 15046 C CA . ASN B 1 940 ? 19.734 -4.156 4.141 1 93.62 940 ASN B CA 1
ATOM 15047 C C . ASN B 1 940 ? 19.266 -4.395 2.705 1 93.62 940 ASN B C 1
ATOM 15049 O O . ASN B 1 940 ? 20.094 -4.598 1.807 1 93.62 940 ASN B O 1
ATOM 15053 N N . LEU B 1 941 ? 18.016 -4.254 2.451 1 92.31 941 LEU B N 1
ATOM 15054 C CA . LEU B 1 941 ? 17.422 -4.551 1.148 1 92.31 941 LEU B CA 1
ATOM 15055 C C . LEU B 1 941 ? 17.391 -3.307 0.268 1 92.31 941 LEU B C 1
ATOM 15057 O O . LEU B 1 941 ? 17.016 -3.377 -0.901 1 92.31 941 LEU B O 1
ATOM 15061 N N . ARG B 1 942 ? 17.781 -2.014 0.623 1 89.31 942 ARG B N 1
ATOM 15062 C CA . ARG B 1 942 ? 17.484 -0.754 -0.057 1 89.31 942 ARG B CA 1
ATOM 15063 C C . ARG B 1 942 ? 18.75 -0.162 -0.666 1 89.31 942 ARG B C 1
ATOM 15065 O O . ARG B 1 942 ? 18.688 0.821 -1.406 1 89.31 942 ARG B O 1
ATOM 15072 N N . GLY B 1 943 ? 19.875 -0.486 -0.439 1 90.75 943 GLY B N 1
ATOM 15073 C CA . GLY B 1 943 ? 21.125 0.083 -0.921 1 90.75 943 GLY B CA 1
ATOM 15074 C C . GLY B 1 943 ? 21.766 1.045 0.065 1 90.75 943 GLY B C 1
ATOM 15075 O O . GLY B 1 943 ? 21.234 1.259 1.159 1 90.75 943 GLY B O 1
ATOM 15076 N N . VAL B 1 944 ? 22.859 1.713 -0.382 1 93.12 944 VAL B N 1
ATOM 15077 C CA . VAL B 1 944 ? 23.609 2.582 0.513 1 93.12 944 VAL B CA 1
ATOM 15078 C C . VAL B 1 944 ? 23.609 4.008 -0.035 1 93.12 944 VAL B C 1
ATOM 15080 O O . VAL B 1 944 ? 23.672 4.211 -1.25 1 93.12 944 VAL B O 1
ATOM 15083 N N . PHE B 1 945 ? 23.5 5.02 0.886 1 92.5 945 PHE B N 1
ATOM 15084 C CA . PHE B 1 945 ? 23.625 6.43 0.548 1 92.5 945 PHE B CA 1
ATOM 15085 C C . PHE B 1 945 ? 25.062 6.91 0.789 1 92.5 945 PHE B C 1
ATOM 15087 O O . PHE B 1 945 ? 25.594 6.738 1.884 1 92.5 945 PHE B O 1
ATOM 15094 N N . ARG B 1 946 ? 25.625 7.434 -0.23 1 89.31 946 ARG B N 1
ATOM 15095 C CA . ARG B 1 946 ? 26.938 8.07 -0.096 1 89.31 946 ARG B CA 1
ATOM 15096 C C . ARG B 1 946 ? 26.828 9.578 -0.281 1 89.31 946 ARG B C 1
ATOM 15098 O O . ARG B 1 946 ? 26.422 10.055 -1.342 1 89.31 946 ARG B O 1
ATOM 15105 N N . PHE B 1 947 ? 27.172 10.344 0.801 1 91.94 947 PHE B N 1
ATOM 15106 C CA . PHE B 1 947 ? 27.156 11.797 0.75 1 91.94 947 PHE B CA 1
ATOM 15107 C C . PHE B 1 947 ? 28.516 12.352 0.362 1 91.94 947 PHE B C 1
ATOM 15109 O O . PHE B 1 947 ? 29.484 12.234 1.123 1 91.94 947 PHE B O 1
ATOM 15116 N N . PRO B 1 948 ? 28.609 12.93 -0.833 1 91.62 948 PRO B N 1
ATOM 15117 C CA . PRO B 1 948 ? 29.891 13.539 -1.203 1 91.62 948 PRO B CA 1
ATOM 15118 C C . PRO B 1 948 ? 30.109 14.891 -0.525 1 91.62 948 PRO B C 1
ATOM 15120 O O . PRO B 1 948 ? 30.203 15.914 -1.201 1 91.62 948 PRO B O 1
ATOM 15123 N N . VAL B 1 949 ? 30.312 14.891 0.714 1 90.44 949 VAL B N 1
ATOM 15124 C CA . VAL B 1 949 ? 30.422 16.094 1.53 1 90.44 949 VAL B CA 1
ATOM 15125 C C . VAL B 1 949 ? 31.641 16.906 1.091 1 90.44 949 VAL B C 1
ATOM 15127 O O . VAL B 1 949 ? 31.609 18.141 1.127 1 90.44 949 VAL B O 1
ATOM 15130 N N . ASP B 1 950 ? 32.688 16.234 0.595 1 86.12 950 ASP B N 1
ATOM 15131 C CA . ASP B 1 950 ? 33.938 16.875 0.202 1 86.12 950 ASP B CA 1
ATOM 15132 C C . ASP B 1 950 ? 33.719 17.859 -0.94 1 86.12 950 ASP B C 1
ATOM 15134 O O . ASP B 1 950 ? 34.375 18.906 -1.01 1 86.12 950 ASP B O 1
ATOM 15138 N N . ARG B 1 951 ? 32.844 17.609 -1.781 1 89.44 951 ARG B N 1
ATOM 15139 C CA . ARG B 1 951 ? 32.562 18.453 -2.938 1 89.44 951 ARG B CA 1
ATOM 15140 C C . ARG B 1 951 ? 31.891 19.766 -2.514 1 89.44 951 ARG B C 1
ATOM 15142 O O . ARG B 1 951 ? 31.969 20.75 -3.232 1 89.44 951 ARG B O 1
ATOM 15149 N N . TYR B 1 952 ? 31.219 19.766 -1.302 1 89.88 952 TYR B N 1
ATOM 15150 C CA . TYR B 1 952 ? 30.453 20.922 -0.873 1 89.88 952 TYR B CA 1
ATOM 15151 C C . TYR B 1 952 ? 30.953 21.453 0.464 1 89.88 952 TYR B C 1
ATOM 15153 O O . TYR B 1 952 ? 30.312 22.297 1.092 1 89.88 952 TYR B O 1
ATOM 15161 N N . ALA B 1 953 ? 32.062 20.922 0.956 1 84.19 953 ALA B N 1
ATOM 15162 C CA . ALA B 1 953 ? 32.594 21.203 2.285 1 84.19 953 ALA B CA 1
ATOM 15163 C C . ALA B 1 953 ? 32.844 22.688 2.471 1 84.19 953 ALA B C 1
ATOM 15165 O O . ALA B 1 953 ? 32.625 23.234 3.547 1 84.19 953 ALA B O 1
ATOM 15166 N N . ASP B 1 954 ? 33.25 23.391 1.435 1 79.19 954 ASP B N 1
ATOM 15167 C CA . ASP B 1 954 ? 33.625 24.812 1.521 1 79.19 954 ASP B CA 1
ATOM 15168 C C . ASP B 1 954 ? 32.406 25.672 1.79 1 79.19 954 ASP B C 1
ATOM 15170 O O . ASP B 1 954 ? 32.5 26.734 2.4 1 79.19 954 ASP B O 1
ATOM 15174 N N . GLN B 1 955 ? 31.266 25.172 1.37 1 81.69 955 GLN B N 1
ATOM 15175 C CA . GLN B 1 955 ? 30.047 25.953 1.521 1 81.69 955 GLN B CA 1
ATOM 15176 C C . GLN B 1 955 ? 29.344 25.625 2.836 1 81.69 955 GLN B C 1
ATOM 15178 O O . GLN B 1 955 ? 28.625 26.469 3.385 1 81.69 955 GLN B O 1
ATOM 15183 N N . ILE B 1 956 ? 29.484 24.406 3.346 1 86.12 956 ILE B N 1
ATOM 15184 C CA . ILE B 1 956 ? 28.625 23.938 4.426 1 86.12 956 ILE B CA 1
ATOM 15185 C C . ILE B 1 956 ? 29.422 23.812 5.715 1 86.12 956 ILE B C 1
ATOM 15187 O O . ILE B 1 956 ? 28.906 24.062 6.805 1 86.12 956 ILE B O 1
ATOM 15191 N N . LEU B 1 957 ? 30.75 23.375 5.645 1 81 957 LEU B N 1
ATOM 15192 C CA . LEU B 1 957 ? 31.547 23.109 6.84 1 81 957 LEU B CA 1
ATOM 15193 C C . LEU B 1 957 ? 32.406 24.312 7.191 1 81 957 LEU B C 1
ATOM 15195 O O . LEU B 1 957 ? 32.75 25.109 6.316 1 81 957 LEU B O 1
ATOM 15199 N N . PRO B 1 958 ? 32.594 24.531 8.617 1 69.69 958 PRO B N 1
ATOM 15200 C CA . PRO B 1 958 ? 33.469 25.641 9 1 69.69 958 PRO B CA 1
ATOM 15201 C C . PRO B 1 958 ? 34.906 25.438 8.539 1 69.69 958 PRO B C 1
ATOM 15203 O O . PRO B 1 958 ? 35.344 24.312 8.305 1 69.69 958 PRO B O 1
ATOM 15206 N N . SER B 1 959 ? 35.625 26.594 8.266 1 57.22 959 SER B N 1
ATOM 15207 C CA . SER B 1 959 ? 37.031 26.562 7.883 1 57.22 959 SER B CA 1
ATOM 15208 C C . SER B 1 959 ? 37.906 25.953 8.984 1 57.22 959 SER B C 1
ATOM 15210 O O . SER B 1 959 ? 37.594 26.109 10.164 1 57.22 959 SER B O 1
ATOM 15212 N N . ARG B 1 960 ? 38.688 24.766 8.914 1 51.94 960 ARG B N 1
ATOM 15213 C CA . ARG B 1 960 ? 39.656 24.25 9.867 1 51.94 960 ARG B CA 1
ATOM 15214 C C . ARG B 1 960 ? 40.531 25.375 10.398 1 51.94 960 ARG B C 1
ATOM 15216 O O . ARG B 1 960 ? 41.062 26.188 9.625 1 51.94 960 ARG B O 1
ATOM 15223 N N . PRO B 1 961 ? 40.344 25.516 11.75 1 45.31 961 PRO B N 1
ATOM 15224 C CA . PRO B 1 961 ? 41.375 26.422 12.227 1 45.31 961 PRO B CA 1
ATOM 15225 C C . PRO B 1 961 ? 42.781 26.047 11.719 1 45.31 961 PRO B C 1
ATOM 15227 O O . PRO B 1 961 ? 43.031 24.875 11.453 1 45.31 961 PRO B O 1
ATOM 15230 N N . ASN B 1 962 ? 43.406 26.984 10.984 1 35.34 962 ASN B N 1
ATOM 15231 C CA . ASN B 1 962 ? 44.844 26.812 10.711 1 35.34 962 ASN B CA 1
ATOM 15232 C C . ASN B 1 962 ? 45.594 26.203 11.898 1 35.34 962 ASN B C 1
ATOM 15234 O O . ASN B 1 962 ? 45.281 26.531 13.047 1 35.34 962 ASN B O 1
ATOM 15238 N N . ALA B 1 963 ? 46.344 25.047 11.727 1 36.34 963 ALA B N 1
ATOM 15239 C CA . ALA B 1 963 ? 47.312 24.5 12.641 1 36.34 963 ALA B CA 1
ATOM 15240 C C . ALA B 1 963 ? 48.188 25.594 13.25 1 36.34 963 ALA B C 1
ATOM 15242 O O . ALA B 1 963 ? 48.688 26.469 12.539 1 36.34 963 ALA B O 1
ATOM 15243 N N . SER B 1 964 ? 48.094 25.891 14.398 1 30.17 964 SER B N 1
ATOM 15244 C CA . SER B 1 964 ? 49.25 26.5 15.07 1 30.17 964 SER B CA 1
ATOM 15245 C C . SER B 1 964 ? 50.531 25.797 14.695 1 30.17 964 SER B C 1
ATOM 15247 O O . SER B 1 964 ? 50.625 24.578 14.742 1 30.17 964 SER B O 1
ATOM 15249 N N . ILE B 1 965 ? 51.406 26.453 13.844 1 31.42 965 ILE B N 1
ATOM 15250 C CA . ILE B 1 965 ? 52.812 26.141 13.664 1 31.42 965 ILE B CA 1
ATOM 15251 C C . ILE B 1 965 ? 53.5 26.062 15.023 1 31.42 965 ILE B C 1
ATOM 15253 O O . ILE B 1 965 ? 53.719 27.078 15.68 1 31.42 965 ILE B O 1
ATOM 15257 N N . THR B 1 966 ? 53.438 25.078 15.977 1 28.42 966 THR B N 1
ATOM 15258 C CA . THR B 1 966 ? 54.438 24.859 17.016 1 28.42 966 THR B CA 1
ATOM 15259 C C . THR B 1 966 ? 55.812 24.656 16.391 1 28.42 966 THR B C 1
ATOM 15261 O O . THR B 1 966 ? 56.031 23.734 15.602 1 28.42 966 THR B O 1
ATOM 15264 N N . GLY B 1 967 ? 56.781 25.766 16.094 1 22.94 967 GLY B N 1
ATOM 15265 C CA . GLY B 1 967 ? 58.25 25.891 16.078 1 22.94 967 GLY B CA 1
ATOM 15266 C C . GLY B 1 967 ? 58.906 25.234 17.266 1 22.94 967 GLY B C 1
ATOM 15267 O O . GLY B 1 967 ? 58.875 25.766 18.375 1 22.94 967 GLY B O 1
ATOM 15268 N N . THR B 1 968 ? 58.844 24.078 17.828 1 22.73 968 THR B N 1
ATOM 15269 C CA . THR B 1 968 ? 60 23.641 18.609 1 22.73 968 THR B CA 1
ATOM 15270 C C . THR B 1 968 ? 61.25 23.516 17.719 1 22.73 968 THR B C 1
ATOM 15272 O O . THR B 1 968 ? 61.188 22.859 16.672 1 22.73 968 THR B O 1
ATOM 15275 N N . ASN B 1 969 ? 62.281 24.578 17.703 1 21.73 969 ASN B N 1
ATOM 15276 C CA . ASN B 1 969 ? 63.719 24.5 17.906 1 21.73 969 ASN B CA 1
ATOM 15277 C C . ASN B 1 969 ? 64.125 23.469 18.969 1 21.73 969 ASN B C 1
ATOM 15279 O O . ASN B 1 969 ? 65.25 22.984 19 1 21.73 969 ASN B O 1
ATOM 15283 N N . GLY B 1 970 ? 63.594 22.969 20.078 1 21.56 970 GLY B N 1
ATOM 15284 C CA . GLY B 1 970 ? 64.5 21.984 20.641 1 21.56 970 GLY B CA 1
ATOM 15285 C C . GLY B 1 970 ? 64.5 20.656 19.906 1 21.56 970 GLY B C 1
ATOM 15286 O O . GLY B 1 970 ? 63.562 20.359 19.156 1 21.56 970 GLY B O 1
#

Nearest PDB structures (foldseek):
  7qd6-assembly1_A  TM=6.931E-01  e=1.219E-33  Bacillus thuringiensis
  7qd8-assembly1_B  TM=5.992E-01  e=3.180E-28  Bacillus thuringiensis
  7qd6-assembly1_A  TM=6.909E-01  e=3.789E-34  Bacillus thuringiensis
  7qd8-assembly1_B  TM=5.984E-01  e=2.522E-28  Bacillus thuringiensis
  1n1z-assembly1_B  TM=1.159E-01  e=7.774E+00  Salvia officinalis